Protein 2M9U (pdb70)

Organism: Moloney murine leukemia virus (isolate Shinnick) (NCBI:txid928306)

Secondary structure (DSSP, 8-state):
-----S---TTEEEEEEE--SSSSPPEEEEEEEEEEEETTEEEETTSSS-EEGGGEEE----SSTTTSSS--TT--TTTS---------

Solvent-accessible surface area: 7290 Å² total; per-residue (Å²): 222,170,165,146,86,142,1,64,23,4,0,16,7,3,61,5,114,136,50,116,149,133,159,119,157,75,167,145,95,40,91,59,18,0,26,46,18,45,122,85,22,29,68,5,61,78,44,116,45,129,41,103,30,56,86,12,85,63,10,47,43,71,42,31,95,42,18,156,135,27,168,209,103,81,80,46,118,126,40,8,134,80,208,178,65,185,151,43,199

Sequence (89 aa):
HHHHHHSHMVGDTVWVRRHQTKNLEPRWKGPYTVLLTTPTALKVDGIAAWIHAAHVKAADPGGGPSSRLTWRVQRSQNPLKIRLTREAPHHHHHHSHMVGDTVWVRRHQTKNLEPRWKGPYTVLLTTPTALKVDGIAAWIHAAHVKAADPGGGPSSRLTWRVQRSQNPLKIRLTREAPHHHHHHSHMVGDTVWVRRHQTKNLEPRWKGPYTVLLTTPTALKVDGIAAWIHAAHVKAADPGGGPSSRLTWRVQRSQNPLKIRLTREAPHHHHHHSHMVGDTVWVRRHQTKNLEPRWKGPYTVLLTTPTALKVDGIAAWIHAAHVKAADPGGGPSSRLTWRVQRSQNPLKIRLTREAPHHHHHHSHMVGDTVWVRRHQTKNLEPRWKGPYTVLLTTPTALKVDGIAAWIHAAHVKAADPGGGPSSRLTWRVQRSQNPLKIRLTREAPHHHHHHSHMVGDTVWVRRHQTKNLEPRWKGPYTVLLTTPTALKVDGIAAWIHAAHVKAADPGGGPSSRLTWRVQRSQNPLKIRLTREAPHHHHHHSHMVGDTVWVRRHQTKNLEPRWKGPYTVLLTTPTALKVDGIAAWIHAAHVKAADPGGGPSSRLTWRVQRSQNPLKIRLTREAPHHHHHHSHMVGDTVWVRRHQTKNLEPRWKGPYTVLLTTPTALKVDGIAAWIHAAHVKAADPGGGPSSRLTWRVQRSQNPLKIRLTREAPHHHHHHSHMVGDTVWVRRHQTKNLEPRWKGPYTVLLTTPTALKVDGIAAWIHAAHVKAADPGGGPSSRLTWRVQRSQNPLKIRLTREAPHHHHHHSHMVGDTVWVRRHQTKNLEPRWKGPYTVLLTTPTALKVDGIAAWIHAAHVKAADPGGGPSSRLTWRVQRSQNPLKIRLTREAPHHHHHHSHMVGDTVWVRRHQTKNLEPRWKGPYTVLLTTPTALKVDGIAAWIHAAHVKAADPGGGPSSRLTWRVQRSQNPLKIRLTREAPHHHHHHSHMVGDTVWVRRHQTKNLEPRWKGPYTVLLTTPTALKVDGIAAWIHAAHVKAADPGGGPSSRLTWRVQRSQNPLKIRLTREAPHHHHHHSHMVGDTVWVRRHQTKNLEPRWKGPYTVLLTTPTALKVDGIAAWIHAAHVKAADPGGGPSSRLTWRVQRSQNPLKIRLTREAPHHHHHHSHMVGDTVWVRRHQTKNLEPRWKGPYTVLLTTPTALKVDGIAAWIHAAHVKAADPGGGPSSRLTWRVQRSQNPLKIRLTREAPHHHHHHSHMVGDTVWVRRHQTKNLEPRWKGPYTVLLTTPTALKVDGIAAWIHAAHVKAADPGGGPSSRLTWRVQRSQNPLKIRLTREAPHHHHHHSHMVGDTVWVRRHQTKNLEPRWKGPYTVLLTTPTALKVDGIAAWIHAAHVKAADPGGGPSSRLTWRVQRSQNPLKIRLTREAPHHHHHHSHMVGDTVWVRRHQTKNLEPRWKGPYTVLLTTPTALKVDGIAAWIHAAHVKAADPGGGPSSRLTWRVQRSQNPLKIRLTREAPHHHHHHSHMVGDTVWVRRHQTKNLEPRWKGPYTVLLTTPTALKVDGIAAWIHAAHVKAADPGGGPSSRLTWRVQRSQNPLKIRLTREAPHHHHHHSHMVGDTVWVRRHQTKNLEPRWKGPYTVLLTTPTALKVDGIAAWIHAAHVKAADPGGGPSSRLTWRVQRSQNPLKIRLTREAPHHHHHHSHMVGDTVWVRRHQTKNLEPRWKGPYTVLLTTPTALKVDGIAAWIHAAHVKAADPGGGPSSRLTWRVQRSQNPLKIRLTREAP

Nearest PDB structures (foldseek):
  2m9u-assembly1_A  TM=6.374E-01  e=4.965E-11  Moloney murine leukemia virus isolate Shinnick
  7jyz-assembly1_A  TM=5.245E-01  e=2.299E-09  Moloney murine leukemia virus
  4qvz-assembly1_A  TM=6.754E-01  e=8.013E-01  Homo sapiens
  2bkd-assembly1_N  TM=6.688E-01  e=8.013E-01  Homo sapiens
  4ova-assembly1_C  TM=6.190E-01  e=2.440E+00  Homo sapiens

InterPro domains:
  IPR000477 Reverse transcriptase domain [PF00078] (760-930)
  IPR000477 Reverse transcriptase domain [PS50878] (741-932)
  IPR000840 Gamma-retroviral matrix protein [PF01140] (2-114)
  IPR001584 Integrase, catalytic core [PF00665] (1446-1543)
  IPR001584 Integrase, catalytic core [PS50994] (1444-1602)
  IPR001878 Zinc finger, CCHC-type [PF00098] (503-519)
  IPR001878 Zinc finger, CCHC-type [PS50158] (504-519)
  IPR001878 Zinc finger, CCHC-type [SM00343] (503-519)
  IPR001969 Aspartic peptidase, active site [PS00141] (563-574)
  IPR001995 Peptidase A2A, retrovirus, catalytic [PS50175] (561-631)
  IPR002079 Gag polyprotein, inner coat protein p12 [PF01141] (132-215)
  IPR002156 Ribonuclease H domain [PF00075] (1177-1319)
  IPR002156 Ribonuclease H domain [PS50879] (1174-1320)
  IPR003036 Core shell protein Gag P30 [PF02093] (233-433)
  IPR008919 Retrovirus capsid, N-terminal [G3DSA:1.10.375.10] (216-346)
  IPR008919 Retrovirus capsid, N-terminal [SSF47943] (217-346)
  IPR010999 Retroviral matrix protein [SSF47836] (1-103)
  IPR012337 Ribonuclease H-like superfamily [SSF53098] (1178-1319)
  IPR012337 Ribonuclease H-like superfamily [SSF53098] (1442-1601)
  IPR018061 Retropepsins [PF00077] (549-640)

GO terms:
  GO:0004190 aspartic-type endopeptidase activity (F, IDA)
  GO:0030430 host cell cytoplasm (C, EXP)
  GO:0003677 DNA binding (F, IMP)
  GO:0044826 viral genome integration into host DNA (P, IMP)
  GO:0044824 retroviral 3' processing activity (F, IMP)
  GO:0032993 protein-DNA complex (C, IMP)
  GO:0006308 DNA catabolic process (P, IMP)
  GO:0039705 viral translational readthrough (P, IMP)

Foldseek 3Di:
DDDDDDFDFWQFFKWFFADPDPVDGGHIHDGWTFQWADVQWTQIPVDPGIDGQLRIAGDPSVVTPPVRPDGHPDRDPVRRHYDPRDGHD

B-factor: mean 77.43, std 28.4, range [10.0, 99.99]

Radius of gyration: 13.35 Å; Cα contacts (8 Å, |Δi|>4): 167; chains: 1; bounding box: 29×37×31 Å

CATH classification: 2.30.30.850

Structure (mmCIF, N/CA/C/O backbone):
data_2M9U
#
_entry.id   2M9U
#
loop_
_atom_site.group_PDB
_atom_site.id
_atom_site.type_symbol
_atom_site.label_atom_id
_atom_site.label_alt_id
_atom_site.label_comp_id
_atom_site.label_asym_id
_atom_site.label_entity_id
_atom_site.label_seq_id
_atom_site.pdbx_PDB_ins_code
_atom_site.Cartn_x
_atom_site.Cartn_y
_atom_site.Cartn_z
_atom_site.occupancy
_atom_site.B_iso_or_equiv
_atom_site.auth_seq_id
_atom_site.auth_comp_id
_atom_site.auth_asym_id
_atom_site.auth_atom_id
_atom_site.pdbx_PDB_model_num
ATOM 1 N N . HIS A 1 1 ? -9.725 -18.717 9.124 1.00 75.00 1 HIS A N 1
ATOM 2 C CA . HIS A 1 1 ? -9.012 -19.087 7.878 1.00 75.00 1 HIS A CA 1
ATOM 3 C C . HIS A 1 1 ? -7.522 -19.318 8.170 1.00 75.00 1 HIS A C 1
ATOM 4 O O . HIS A 1 1 ? -6.969 -18.745 9.122 1.00 75.00 1 HIS A O 1
ATOM 21 N N . HIS A 1 2 ? -6.880 -20.160 7.342 1.00 75.00 2 HIS A N 1
ATOM 22 C CA . HIS A 1 2 ? -5.450 -20.491 7.461 1.00 75.00 2 HIS A CA 1
ATOM 23 C C . HIS A 1 2 ? -4.853 -20.733 6.062 1.00 75.00 2 HIS A C 1
ATOM 24 O O . HIS A 1 2 ? -4.406 -21.837 5.712 1.00 75.00 2 HIS A O 1
ATOM 39 N N . HIS A 1 3 ? -4.896 -19.676 5.244 1.00 75.00 3 HIS A N 1
ATOM 40 C CA . HIS A 1 3 ? -4.270 -19.660 3.914 1.00 75.00 3 HIS A CA 1
ATOM 41 C C . HIS A 1 3 ? -2.956 -18.876 3.993 1.00 75.00 3 HIS A C 1
ATOM 42 O O . HIS A 1 3 ? -2.942 -17.711 4.402 1.00 75.00 3 HIS A O 1
ATOM 57 N N . HIS A 1 4 ? -1.851 -19.540 3.625 1.00 75.00 4 HIS A N 1
ATOM 58 C CA . HIS A 1 4 ? -0.505 -18.954 3.647 1.00 75.00 4 HIS A CA 1
ATOM 59 C C . HIS A 1 4 ? 0.153 -19.085 2.267 1.00 75.00 4 HIS A C 1
ATOM 60 O O . HIS A 1 4 ? -0.195 -19.975 1.476 1.00 75.00 4 HIS A O 1
ATOM 75 N N . HIS A 1 5 ? 1.087 -18.170 2.004 1.00 75.00 5 HIS A N 1
ATOM 76 C CA . HIS A 1 5 ? 2.020 -18.233 0.870 1.00 75.00 5 HIS A CA 1
ATOM 77 C C . HIS A 1 5 ? 3.133 -17.201 1.104 1.00 75.00 5 HIS A C 1
ATOM 78 O O . HIS A 1 5 ? 3.042 -16.401 2.048 1.00 75.00 5 HIS A O 1
ATOM 93 N N . HIS A 1 6 ? 4.192 -17.239 0.267 1.00 75.00 6 HIS A N 1
ATOM 94 C CA . HIS A 1 6 ? 5.314 -16.286 0.368 1.00 75.00 6 HIS A CA 1
ATOM 95 C C . HIS A 1 6 ? 4.844 -14.856 0.018 1.00 75.00 6 HIS A C 1
ATOM 96 O O . HIS A 1 6 ? 4.825 -14.441 -1.145 1.00 75.00 6 HIS A O 1
ATOM 111 N N . SER A 1 7 ? 4.388 -14.165 1.061 1.00 75.00 7 SER A N 1
ATOM 112 C CA . SER A 1 7 ? 3.949 -12.771 1.027 1.00 75.00 7 SER A CA 1
ATOM 113 C C . SER A 1 7 ? 5.005 -11.900 1.723 1.00 75.00 7 SER A C 1
ATOM 114 O O . SER A 1 7 ? 6.058 -12.402 2.105 1.00 75.00 7 SER A O 1
ATOM 122 N N . HIS A 1 8 ? 4.739 -10.595 1.854 1.00 50.00 8 HIS A N 1
ATOM 123 C CA . HIS A 1 8 ? 5.551 -9.703 2.693 1.00 50.00 8 HIS A CA 1
ATOM 124 C C . HIS A 1 8 ? 4.998 -9.750 4.124 1.00 50.00 8 HIS A C 1
ATOM 125 O O . HIS A 1 8 ? 3.819 -10.103 4.315 1.00 50.00 8 HIS A O 1
ATOM 140 N N . MET A 1 9 ? 5.860 -9.432 5.112 1.00 10.00 9 MET A N 1
ATOM 141 C CA . MET A 1 9 ? 5.526 -9.529 6.552 1.00 10.00 9 MET A CA 1
ATOM 142 C C . MET A 1 9 ? 4.306 -8.645 6.899 1.00 10.00 9 MET A C 1
ATOM 143 O O . MET A 1 9 ? 4.150 -7.555 6.334 1.00 50.00 9 MET A O 1
ATOM 157 N N . VAL A 1 10 ? 3.425 -9.159 7.795 1.00 10.00 10 VAL A N 1
ATOM 158 C CA . VAL A 1 10 ? 2.273 -8.389 8.307 1.00 10.00 10 VAL A CA 1
ATOM 159 C C . VAL A 1 1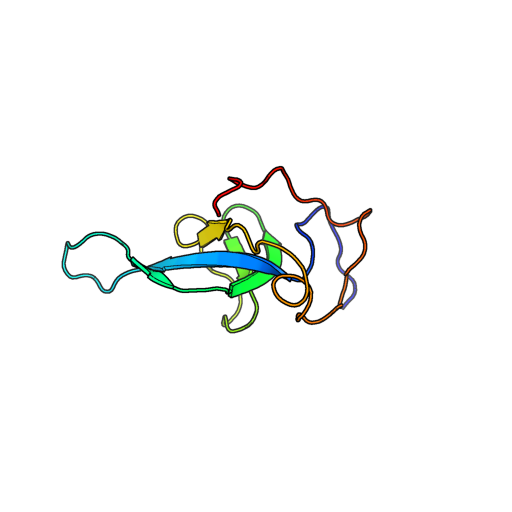0 ? 2.810 -7.144 9.054 1.00 10.00 10 VAL A C 1
ATOM 160 O O . VAL A 1 10 ? 3.418 -7.264 10.118 1.00 50.00 10 VAL A O 1
ATOM 173 N N . GLY A 1 11 ? 2.632 -5.953 8.462 1.00 10.00 11 GLY A N 1
ATOM 174 C CA . GLY A 1 11 ? 3.288 -4.743 8.960 1.00 10.00 11 GLY A CA 1
ATOM 175 C C . GLY A 1 11 ? 4.255 -4.114 7.984 1.00 10.00 11 GLY A C 1
ATOM 176 O O . GLY A 1 11 ? 5.042 -3.243 8.398 1.00 50.00 11 GLY A O 1
ATOM 180 N N . ASP A 1 12 ? 4.242 -4.571 6.706 1.00 10.00 12 ASP A N 1
ATOM 181 C CA . ASP A 1 12 ? 5.128 -4.008 5.664 1.00 10.00 12 ASP A CA 1
ATOM 182 C C . ASP A 1 12 ? 4.829 -2.496 5.495 1.00 10.00 12 ASP A C 1
ATOM 183 O O . ASP A 1 12 ? 3.749 -2.119 5.015 1.00 50.00 12 ASP A O 1
ATOM 192 N N . THR A 1 13 ? 5.789 -1.652 5.916 1.00 10.00 13 THR A N 1
ATOM 193 C CA . THR A 1 13 ? 5.622 -0.196 5.931 1.00 10.00 13 THR A CA 1
ATOM 194 C C . THR A 1 13 ? 5.707 0.347 4.500 1.00 10.00 13 THR A C 1
ATOM 195 O O . THR A 1 13 ? 6.773 0.331 3.874 1.00 50.00 13 THR A O 1
ATOM 206 N N . VAL A 1 14 ? 4.549 0.777 3.999 1.00 10.00 14 VAL A N 1
ATOM 207 C CA . VAL A 1 14 ? 4.361 1.283 2.636 1.00 10.00 14 VAL A CA 1
ATOM 208 C C . VAL A 1 14 ? 3.590 2.612 2.678 1.00 10.00 14 VAL A C 1
ATOM 209 O O . VAL A 1 14 ? 3.101 3.046 3.732 1.00 50.00 14 VAL A O 1
ATOM 222 N N . TRP A 1 15 ? 3.489 3.237 1.511 1.00 10.00 15 TRP A N 1
ATOM 223 C CA . TRP A 1 15 ? 2.658 4.414 1.267 1.00 10.00 15 TRP A CA 1
ATOM 224 C C . TRP A 1 15 ? 1.628 4.052 0.188 1.00 10.00 15 TRP A C 1
ATOM 225 O O . TRP A 1 15 ? 1.879 3.161 -0.636 1.00 50.00 15 TRP A O 1
ATOM 246 N N . VAL A 1 16 ? 0.485 4.749 0.181 1.00 10.00 16 VAL A N 1
ATOM 247 C CA . VAL A 1 16 ? -0.558 4.577 -0.838 1.00 10.00 16 VAL A CA 1
ATOM 248 C C . VAL A 1 16 ? -0.521 5.797 -1.769 1.00 10.00 16 VAL A C 1
ATOM 249 O O . VAL A 1 16 ? -0.847 6.932 -1.385 1.00 50.00 16 VAL A O 1
ATOM 262 N N . ARG A 1 17 ? -0.038 5.500 -2.973 1.00 10.00 17 ARG A N 1
ATOM 263 C CA . ARG A 1 17 ? 0.163 6.414 -4.089 1.00 10.00 17 ARG A CA 1
ATOM 264 C C . ARG A 1 17 ? -1.179 6.588 -4.832 1.00 10.00 17 ARG A C 1
ATOM 265 O O . ARG A 1 17 ? -1.540 5.789 -5.702 1.00 50.00 17 ARG A O 1
ATOM 286 N N . ARG A 1 18 ? -1.948 7.610 -4.442 1.00 10.00 18 ARG A N 1
ATOM 287 C CA . ARG A 1 18 ? -3.329 7.796 -4.919 1.00 10.00 18 ARG A CA 1
ATOM 288 C C . ARG A 1 18 ? -3.652 9.293 -5.064 1.00 10.00 18 ARG A C 1
ATOM 289 O O . ARG A 1 18 ? -3.118 10.125 -4.323 1.00 50.00 18 ARG A O 1
ATOM 310 N N . HIS A 1 19 ? -4.526 9.626 -6.026 1.00 50.00 19 HIS A N 1
ATOM 311 C CA . HIS A 1 19 ? -4.947 11.007 -6.279 1.00 50.00 19 HIS A CA 1
ATOM 312 C C . HIS A 1 19 ? -6.321 11.008 -6.956 1.00 50.00 19 HIS A C 1
ATOM 313 O O . HIS A 1 19 ? -6.561 10.197 -7.861 1.00 75.00 19 HIS A O 1
ATOM 328 N N . GLN A 1 20 ? -7.214 11.911 -6.505 1.00 75.00 20 GLN A N 1
ATOM 329 C CA . GLN A 1 20 ? -8.521 12.145 -7.155 1.00 75.00 20 GLN A CA 1
ATOM 330 C C . GLN A 1 20 ? -8.285 12.643 -8.593 1.00 75.00 20 GLN A C 1
ATOM 331 O O . GLN A 1 20 ? -7.345 13.413 -8.822 1.00 75.00 20 GLN A O 1
ATOM 345 N N . THR A 1 21 ? -9.130 12.201 -9.545 1.00 75.00 21 THR A N 1
ATOM 346 C CA . THR A 1 21 ? -8.920 12.452 -10.987 1.00 75.00 21 THR A CA 1
ATOM 347 C C . THR A 1 21 ? -9.047 13.963 -11.322 1.00 75.00 21 THR A C 1
ATOM 348 O O . THR A 1 21 ? -10.129 14.470 -11.634 1.00 75.00 21 THR A O 1
ATOM 359 N N . LYS A 1 22 ? -7.919 14.679 -11.152 1.00 75.00 22 LYS A N 1
ATOM 360 C CA . LYS A 1 22 ? -7.773 16.120 -11.460 1.00 75.00 22 LYS A CA 1
ATOM 361 C C . LYS A 1 22 ? -6.778 16.336 -12.626 1.00 75.00 22 LYS A C 1
ATOM 362 O O . LYS A 1 22 ? -6.435 17.478 -12.938 1.00 75.00 22 LYS A O 1
ATOM 381 N N . ASN A 1 23 ? -6.287 15.212 -13.210 1.00 75.00 23 ASN A N 1
ATOM 382 C CA . ASN A 1 23 ? -5.182 15.176 -14.219 1.00 75.00 23 ASN A CA 1
ATOM 383 C C . ASN A 1 23 ? -3.804 15.528 -13.579 1.00 50.00 23 ASN A C 1
ATOM 384 O O . ASN A 1 23 ? -2.772 15.590 -14.265 1.00 50.00 23 ASN A O 1
ATOM 395 N N . LEU A 1 24 ? -3.791 15.698 -12.243 1.00 10.00 24 LEU A N 1
ATOM 396 C CA . LEU A 1 24 ? -2.580 16.024 -11.466 1.00 50.00 24 LEU A CA 1
ATOM 397 C C . LEU A 1 24 ? -1.930 14.716 -10.947 1.00 50.00 24 LEU A C 1
ATOM 398 O O . LEU A 1 24 ? -2.612 13.686 -10.838 1.00 50.00 24 LEU A O 1
ATOM 414 N N . GLU A 1 25 ? -0.624 14.776 -10.621 1.00 50.00 25 GLU A N 1
ATOM 415 C CA . GLU A 1 25 ? 0.212 13.585 -10.301 1.00 10.00 25 GLU A CA 1
ATOM 416 C C . GLU A 1 25 ? -0.273 12.841 -9.012 1.00 10.00 25 GLU A C 1
ATOM 417 O O . GLU A 1 25 ? -0.755 13.492 -8.079 1.00 50.00 25 GLU A O 1
ATOM 429 N N . PRO A 1 26 ? -0.147 11.457 -8.951 1.00 10.00 26 PRO A N 1
ATOM 430 C CA . PRO A 1 26 ? -0.559 10.650 -7.765 1.00 50.00 26 PRO A CA 1
ATOM 431 C C . PRO A 1 26 ? 0.234 11.015 -6.484 1.00 10.00 26 PRO A C 1
ATOM 432 O O . PRO A 1 26 ? 1.460 11.153 -6.526 1.00 50.00 26 PRO A O 1
ATOM 443 N N . ARG A 1 27 ? -0.489 11.162 -5.353 1.00 10.00 27 ARG A N 1
ATOM 444 C CA . ARG A 1 27 ? 0.074 11.666 -4.082 1.00 10.00 27 ARG A CA 1
ATOM 445 C C . ARG A 1 27 ? 0.134 10.540 -3.037 1.00 10.00 27 ARG A C 1
ATOM 446 O O . ARG A 1 27 ? -0.858 9.844 -2.809 1.00 50.00 27 ARG A O 1
ATOM 467 N N . TRP A 1 28 ? 1.298 10.379 -2.394 1.00 10.00 28 TRP A N 1
ATOM 468 C CA . TRP A 1 28 ? 1.496 9.347 -1.364 1.00 10.00 28 TRP A CA 1
ATOM 469 C C . TRP A 1 28 ? 0.885 9.790 -0.020 1.00 10.00 28 TRP A C 1
ATOM 470 O O . TRP A 1 28 ? 0.889 10.980 0.317 1.00 50.00 28 TRP A O 1
ATOM 491 N N . LYS A 1 29 ? 0.323 8.824 0.710 1.00 10.00 29 LYS A N 1
ATOM 492 C CA . LYS A 1 29 ? -0.018 8.968 2.145 1.00 10.00 29 LYS A CA 1
ATOM 493 C C . LYS A 1 29 ? 0.545 7.754 2.886 1.00 10.00 29 LYS A C 1
ATOM 494 O O . LYS A 1 29 ? 0.665 6.686 2.293 1.00 50.00 29 LYS A O 1
ATOM 513 N N . GLY A 1 30 ? 0.865 7.901 4.175 1.00 10.00 30 GLY A N 1
ATOM 514 C CA . GLY A 1 30 ? 1.388 6.781 4.946 1.00 10.00 30 GLY A CA 1
ATOM 515 C C . GLY A 1 30 ? 1.486 7.080 6.441 1.00 10.00 30 GLY A C 1
ATOM 516 O O . GLY A 1 30 ? 1.029 8.139 6.890 1.00 50.00 30 GLY A O 1
ATOM 520 N N . PRO A 1 31 ? 2.074 6.147 7.254 1.00 10.00 31 PRO A N 1
ATOM 521 C CA . PRO A 1 31 ? 2.588 4.838 6.784 1.00 10.00 31 PRO A CA 1
ATOM 522 C C . PRO A 1 31 ? 1.531 3.702 6.898 1.00 10.00 31 PRO A C 1
ATOM 523 O O . PRO A 1 31 ? 1.121 3.313 8.004 1.00 50.00 31 PRO A O 1
ATOM 534 N N . TYR A 1 32 ? 1.079 3.197 5.739 1.00 10.00 32 TYR A N 1
ATOM 535 C CA . TYR A 1 32 ? 0.169 2.037 5.663 1.00 10.00 32 TYR A CA 1
ATOM 536 C C . TYR A 1 32 ? 0.965 0.748 5.908 1.00 10.00 32 TYR A C 1
ATOM 537 O O . TYR A 1 32 ? 2.183 0.729 5.725 1.00 50.00 32 TYR A O 1
ATOM 555 N N . THR A 1 33 ? 0.279 -0.318 6.341 1.00 10.00 33 THR A N 1
ATOM 556 C CA . THR A 1 33 ? 0.930 -1.598 6.676 1.00 10.00 33 THR A CA 1
ATOM 557 C C . THR A 1 33 ? 0.273 -2.764 5.911 1.00 10.00 33 THR A C 1
ATOM 558 O O . THR A 1 33 ? -0.894 -3.103 6.153 1.00 50.00 33 THR A O 1
ATOM 569 N N . VAL A 1 34 ? 1.037 -3.362 4.975 1.00 10.00 34 VAL A N 1
ATOM 570 C CA . VAL A 1 34 ? 0.592 -4.530 4.197 1.00 10.00 34 VAL A CA 1
ATOM 571 C C . VAL A 1 34 ? 0.623 -5.780 5.092 1.00 10.00 34 VAL A C 1
ATOM 572 O O . VAL A 1 34 ? 1.666 -6.101 5.693 1.00 50.00 34 VAL A O 1
ATOM 585 N N . LEU A 1 35 ? -0.544 -6.438 5.192 1.00 10.00 35 LEU A N 1
ATOM 586 C CA . LEU A 1 35 ? -0.731 -7.681 5.950 1.00 10.00 35 LEU A CA 1
ATOM 587 C C . LEU A 1 35 ? -0.542 -8.901 5.024 1.00 10.00 35 LEU A C 1
ATOM 588 O O . LEU A 1 35 ? -0.053 -9.949 5.447 1.00 50.00 35 LEU A O 1
ATOM 604 N N . LEU A 1 36 ? -0.934 -8.744 3.753 1.00 10.00 36 LEU A N 1
ATOM 605 C CA . LEU A 1 36 ? -0.852 -9.820 2.749 1.00 10.00 36 LEU A CA 1
ATOM 606 C C . LEU A 1 36 ? -0.637 -9.213 1.362 1.00 10.00 36 LEU A C 1
ATOM 607 O O . LEU A 1 36 ? -1.165 -8.146 1.060 1.00 50.00 36 LEU A O 1
ATOM 623 N N . THR A 1 37 ? 0.140 -9.908 0.535 1.00 10.00 37 THR A N 1
ATOM 624 C CA . THR A 1 37 ? 0.364 -9.541 -0.857 1.00 10.00 37 THR A CA 1
ATOM 625 C C . THR A 1 37 ? -0.342 -10.564 -1.749 1.00 10.00 37 THR A C 1
ATOM 626 O O . THR A 1 37 ? -0.417 -11.747 -1.407 1.00 50.00 37 THR A O 1
ATOM 637 N N . THR A 1 38 ? -0.877 -10.085 -2.853 1.00 10.00 38 THR A N 1
ATOM 638 C CA . THR A 1 38 ? -1.532 -10.888 -3.891 1.00 10.00 38 THR A CA 1
ATOM 639 C C . THR A 1 38 ? -0.999 -10.333 -5.247 1.00 10.00 38 THR A C 1
ATOM 640 O O . THR A 1 38 ? -0.581 -9.163 -5.274 1.00 50.00 38 THR A O 1
ATOM 651 N N . PRO A 1 39 ? -0.870 -11.163 -6.349 1.00 10.00 39 PRO A N 1
ATOM 652 C CA . PRO A 1 39 ? -0.465 -10.673 -7.697 1.00 10.00 39 PRO A CA 1
ATOM 653 C C . PRO A 1 39 ? -1.138 -9.329 -8.096 1.00 10.00 39 PRO A C 1
ATOM 654 O O . PRO A 1 39 ? -2.349 -9.277 -8.361 1.00 50.00 39 PRO A O 1
ATOM 665 N N . THR A 1 40 ? -0.317 -8.254 -8.057 1.00 10.00 40 THR A N 1
ATOM 666 C CA . THR A 1 40 ? -0.670 -6.886 -8.483 1.00 10.00 40 THR A CA 1
ATOM 667 C C . THR A 1 40 ? -1.836 -6.274 -7.638 1.00 10.00 40 THR A C 1
ATOM 668 O O . THR A 1 40 ? -2.559 -5.366 -8.088 1.00 50.00 40 THR A O 1
ATOM 679 N N . ALA A 1 41 ? -1.959 -6.737 -6.373 1.00 10.00 41 ALA A N 1
ATOM 680 C CA . ALA A 1 41 ? -2.998 -6.272 -5.427 1.00 10.00 41 ALA A CA 1
ATOM 681 C C . ALA A 1 41 ? -2.558 -6.585 -3.989 1.00 10.00 41 ALA A C 1
ATOM 682 O O . ALA A 1 41 ? -2.295 -7.729 -3.669 1.00 50.00 41 ALA A O 1
ATOM 689 N N . LEU A 1 42 ? -2.486 -5.576 -3.113 1.00 10.00 42 LEU A N 1
ATOM 690 C CA . LEU A 1 42 ? -1.989 -5.747 -1.735 1.00 10.00 42 LEU A CA 1
ATOM 691 C C . LEU A 1 42 ? -3.137 -5.570 -0.732 1.00 10.00 42 LEU A C 1
ATOM 692 O O . LEU A 1 42 ? -3.881 -4.577 -0.797 1.00 50.00 42 LEU A O 1
ATOM 708 N N . LYS A 1 43 ? -3.287 -6.557 0.175 1.00 10.00 43 LYS A N 1
ATOM 709 C CA . LYS A 1 43 ? -4.245 -6.488 1.280 1.00 10.00 43 LYS A CA 1
ATOM 710 C C . LYS A 1 43 ? -3.565 -5.750 2.443 1.00 10.00 43 LYS A C 1
ATOM 711 O O . LYS A 1 43 ? -2.647 -6.281 3.094 1.00 50.00 43 LYS A O 1
ATOM 730 N N . VAL A 1 44 ? -4.022 -4.519 2.676 1.00 10.00 44 VAL A N 1
ATOM 731 C CA . VAL A 1 44 ? -3.427 -3.576 3.637 1.00 10.00 44 VAL A CA 1
ATOM 732 C C . VAL A 1 44 ? -4.442 -3.298 4.763 1.00 10.00 44 VAL A C 1
ATOM 733 O O . VAL A 1 44 ? -5.658 -3.360 4.528 1.00 50.00 44 VAL A O 1
ATOM 746 N N . ASP A 1 45 ? -3.942 -3.028 5.983 1.00 10.00 45 ASP A N 1
ATOM 747 C CA . ASP A 1 45 ? -4.774 -2.562 7.104 1.00 10.00 45 ASP A CA 1
ATOM 748 C C . ASP A 1 45 ? -5.414 -1.202 6.742 1.00 10.00 45 ASP A C 1
ATOM 749 O O . ASP A 1 45 ? -4.734 -0.322 6.210 1.00 50.00 45 ASP A O 1
ATOM 758 N N . GLY A 1 46 ? -6.727 -1.070 6.994 1.00 10.00 46 GLY A N 1
ATOM 759 C CA . GLY A 1 46 ? -7.480 0.152 6.686 1.00 10.00 46 GLY A CA 1
ATOM 760 C C . GLY A 1 46 ? -8.203 0.099 5.345 1.00 10.00 46 GLY A C 1
ATOM 761 O O . GLY A 1 46 ? -9.034 0.967 5.055 1.00 50.00 46 GLY A O 1
ATOM 765 N N . ILE A 1 47 ? -7.878 -0.916 4.521 1.00 10.00 47 ILE A N 1
ATOM 766 C CA . ILE A 1 47 ? -8.449 -1.095 3.168 1.00 10.00 47 ILE A CA 1
ATOM 767 C C . ILE A 1 47 ? -9.621 -2.105 3.199 1.00 10.00 47 ILE A C 1
ATOM 768 O O . ILE A 1 47 ? -9.654 -2.995 4.050 1.00 50.00 47 ILE A O 1
ATOM 784 N N . ALA A 1 48 ? -10.582 -1.932 2.263 1.00 10.00 48 ALA A N 1
ATOM 785 C CA . ALA A 1 48 ? -11.771 -2.800 2.125 1.00 10.00 48 ALA A CA 1
ATOM 786 C C . ALA A 1 48 ? -11.379 -4.279 1.905 1.00 10.00 48 ALA A C 1
ATOM 787 O O . ALA A 1 48 ? -11.892 -5.168 2.597 1.00 50.00 48 ALA A O 1
ATOM 794 N N . ALA A 1 49 ? -10.484 -4.529 0.921 1.00 10.00 49 ALA A N 1
ATOM 795 C CA . ALA A 1 49 ? -9.912 -5.870 0.689 1.00 10.00 49 ALA A CA 1
ATOM 796 C C . ALA A 1 49 ? -8.512 -5.783 0.047 1.00 10.00 49 ALA A C 1
ATOM 797 O O . ALA A 1 49 ? -7.532 -6.230 0.629 1.00 50.00 49 ALA A O 1
ATOM 804 N N . TRP A 1 50 ? -8.426 -5.152 -1.139 1.00 10.00 50 TRP A N 1
ATOM 805 C CA . TRP A 1 50 ? -7.153 -5.013 -1.895 1.00 10.00 50 TRP A CA 1
ATOM 806 C C . TRP A 1 50 ? -7.072 -3.644 -2.580 1.00 10.00 50 TRP A C 1
ATOM 807 O O . TRP A 1 50 ? -8.097 -3.072 -2.973 1.00 50.00 50 TRP A O 1
ATOM 828 N N . ILE A 1 51 ? -5.837 -3.139 -2.694 1.00 10.00 51 ILE A N 1
ATOM 829 C CA . ILE A 1 51 ? -5.488 -1.992 -3.549 1.00 10.00 51 ILE A CA 1
ATOM 830 C C . ILE A 1 51 ? -4.551 -2.505 -4.649 1.00 10.00 51 ILE A C 1
ATOM 831 O O . ILE A 1 51 ? -3.578 -3.199 -4.346 1.00 50.00 51 ILE A O 1
ATOM 847 N N . HIS A 1 52 ? -4.856 -2.171 -5.918 1.00 10.00 52 HIS A N 1
ATOM 848 C CA . HIS A 1 52 ? -3.985 -2.486 -7.065 1.00 10.00 52 HIS A CA 1
ATOM 849 C C . HIS A 1 52 ? -2.585 -1.890 -6.805 1.00 10.00 52 HIS A C 1
ATOM 850 O O . HIS A 1 52 ? -2.474 -0.692 -6.572 1.00 50.00 52 HIS A O 1
ATOM 865 N N . ALA A 1 53 ? -1.551 -2.755 -6.842 1.00 10.00 53 ALA A N 1
ATOM 866 C CA . ALA A 1 53 ? -0.188 -2.475 -6.310 1.00 10.00 53 ALA A CA 1
ATOM 867 C C . ALA A 1 53 ? 0.510 -1.248 -6.938 1.00 10.00 53 ALA A C 1
ATOM 868 O O . ALA A 1 53 ? 1.459 -0.729 -6.356 1.00 50.00 53 ALA A O 1
ATOM 875 N N . ALA A 1 54 ? 0.044 -0.793 -8.118 1.00 10.00 54 ALA A N 1
ATOM 876 C CA . ALA A 1 54 ? 0.541 0.446 -8.763 1.00 10.00 54 ALA A CA 1
ATOM 877 C C . ALA A 1 54 ? 0.230 1.706 -7.922 1.00 10.00 54 ALA A C 1
ATOM 878 O O . ALA A 1 54 ? 0.900 2.734 -8.054 1.00 50.00 54 ALA A O 1
ATOM 885 N N . HIS A 1 55 ? -0.798 1.598 -7.072 1.00 10.00 55 HIS A N 1
ATOM 886 C CA . HIS A 1 55 ? -1.232 2.663 -6.148 1.00 10.00 55 HIS A CA 1
ATOM 887 C C . HIS A 1 55 ? -0.642 2.452 -4.742 1.00 10.00 55 HIS A C 1
ATOM 888 O O . HIS A 1 55 ? -1.110 3.051 -3.773 1.00 50.00 55 HIS A O 1
ATOM 903 N N . VAL A 1 56 ? 0.376 1.585 -4.644 1.00 10.00 56 VAL A N 1
ATOM 904 C CA . VAL A 1 56 ? 1.144 1.356 -3.406 1.00 10.00 56 VAL A CA 1
ATOM 905 C C . VAL A 1 56 ? 2.645 1.412 -3.763 1.00 10.00 56 VAL A C 1
ATOM 906 O O . VAL A 1 56 ? 3.027 1.132 -4.907 1.00 50.00 56 VAL A O 1
ATOM 919 N N . LYS A 1 57 ? 3.479 1.798 -2.799 1.00 10.00 57 LYS A N 1
ATOM 920 C CA . LYS A 1 57 ? 4.933 1.844 -2.963 1.00 10.00 57 LYS A CA 1
ATOM 921 C C . LYS A 1 57 ? 5.580 1.632 -1.590 1.00 10.00 57 LYS A C 1
ATOM 922 O O . LYS A 1 57 ? 5.176 2.288 -0.634 1.00 50.00 57 LYS A O 1
ATOM 941 N N . ALA A 1 58 ? 6.592 0.747 -1.507 1.00 10.00 58 ALA A N 1
ATOM 942 C CA . ALA A 1 58 ? 7.302 0.453 -0.238 1.00 10.00 58 ALA A CA 1
ATOM 943 C C . ALA A 1 58 ? 7.974 1.718 0.341 1.00 10.00 58 ALA A C 1
ATOM 944 O O . ALA A 1 58 ? 8.341 2.637 -0.402 1.00 50.00 58 ALA A O 1
ATOM 951 N N . ALA A 1 59 ? 8.119 1.752 1.667 1.00 10.00 59 ALA A N 1
ATOM 952 C CA . ALA A 1 59 ? 8.693 2.896 2.404 1.00 10.00 59 ALA A CA 1
ATOM 953 C C . ALA A 1 59 ? 9.796 2.407 3.351 1.00 10.00 59 ALA A C 1
ATOM 954 O O . ALA A 1 59 ? 9.908 1.200 3.610 1.00 50.00 59 ALA A O 1
ATOM 961 N N . ASP A 1 60 ? 10.617 3.342 3.852 1.00 10.00 60 ASP A N 1
ATOM 962 C CA . ASP A 1 60 ? 11.603 3.048 4.901 1.00 10.00 60 ASP A CA 1
ATOM 963 C C . ASP A 1 60 ? 11.006 3.462 6.263 1.00 50.00 60 ASP A C 1
ATOM 964 O O . ASP A 1 60 ? 10.781 4.657 6.493 1.00 50.00 60 ASP A O 1
ATOM 973 N N . PRO A 1 61 ? 10.692 2.480 7.166 1.00 50.00 61 PRO A N 1
ATOM 974 C CA . PRO A 1 61 ? 10.185 2.787 8.522 1.00 50.00 61 PRO A CA 1
ATOM 975 C C . PRO A 1 61 ? 11.266 3.393 9.441 1.00 50.00 61 PRO A C 1
ATOM 976 O O . PRO A 1 61 ? 10.943 3.936 10.495 1.00 75.00 61 PRO A O 1
ATOM 987 N N . GLY A 1 62 ? 12.547 3.285 9.032 1.00 50.00 62 GLY A N 1
ATOM 988 C CA . GLY A 1 62 ? 13.678 3.719 9.852 1.00 50.00 62 GLY A CA 1
ATOM 989 C C . GLY A 1 62 ? 14.072 2.654 10.872 1.00 75.00 62 GLY A C 1
ATOM 990 O O . GLY A 1 62 ? 15.218 2.188 10.889 1.00 75.00 62 GLY A O 1
ATOM 994 N N . GLY A 1 63 ? 13.106 2.269 11.718 1.00 75.00 63 GLY A N 1
ATOM 995 C CA . GLY A 1 63 ? 13.281 1.200 12.701 1.00 75.00 63 GLY A CA 1
ATOM 996 C C . GLY A 1 63 ? 12.335 1.374 13.873 1.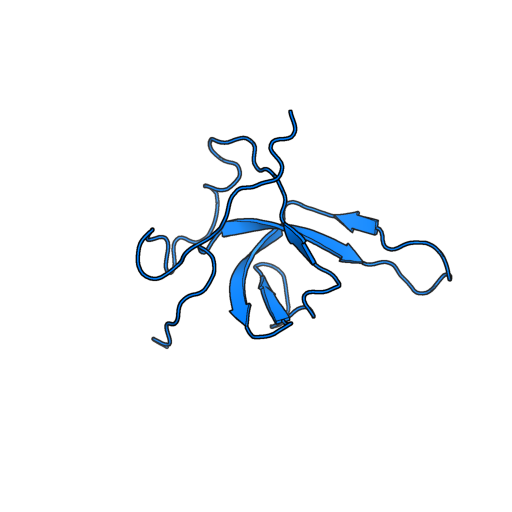00 75.00 63 GLY A C 1
ATOM 997 O O . GLY A 1 63 ? 11.382 2.168 13.795 1.00 75.00 63 GLY A O 1
ATOM 1001 N N . GLY A 1 64 ? 12.603 0.621 14.949 1.00 75.00 64 GLY A N 1
ATOM 1002 C CA . GLY A 1 64 ? 11.866 0.728 16.206 1.00 75.00 64 GLY A CA 1
ATOM 1003 C C . GLY A 1 64 ? 10.354 0.487 16.081 1.00 75.00 64 GLY A C 1
ATOM 1004 O O . GLY A 1 64 ? 9.936 -0.400 15.325 1.00 75.00 64 GLY A O 1
ATOM 1008 N N . PRO A 1 65 ? 9.493 1.272 16.811 1.00 75.00 65 PRO A N 1
ATOM 1009 C CA . PRO A 1 65 ? 8.015 1.108 16.794 1.00 75.00 65 PRO A CA 1
ATOM 1010 C C . PRO A 1 65 ? 7.335 1.771 15.559 1.00 75.00 65 PRO A C 1
ATOM 1011 O O . PRO A 1 65 ? 6.275 2.389 15.688 1.00 75.00 65 PRO A O 1
ATOM 1022 N N . SER A 1 66 ? 7.935 1.632 14.363 1.00 75.00 66 SER A N 1
ATOM 1023 C CA . SER A 1 66 ? 7.322 2.106 13.111 1.00 75.00 66 SER A CA 1
ATOM 1024 C C . SER A 1 66 ? 6.685 0.913 12.378 1.00 75.00 66 SER A C 1
ATOM 1025 O O . SER A 1 66 ? 5.458 0.794 12.319 1.00 75.00 66 SER A O 1
ATOM 1033 N N . SER A 1 67 ? 7.536 0.004 11.872 1.00 75.00 67 SER A N 1
ATOM 1034 C CA . SER A 1 67 ? 7.090 -1.241 11.219 1.00 75.00 67 SER A CA 1
ATOM 1035 C C . SER A 1 67 ? 6.524 -2.232 12.251 1.00 75.00 67 SER A C 1
ATOM 1036 O O . SER A 1 67 ? 5.698 -3.082 11.917 1.00 75.00 67 SER A O 1
ATOM 1044 N N . ARG A 1 68 ? 6.971 -2.078 13.507 1.00 75.00 68 ARG A N 1
ATOM 1045 C CA . ARG A 1 68 ? 6.679 -3.002 14.609 1.00 75.00 68 ARG A CA 1
ATOM 1046 C C . ARG A 1 68 ? 5.217 -2.904 15.090 1.00 75.00 68 ARG A C 1
ATOM 1047 O O . ARG A 1 68 ? 4.619 -3.921 15.460 1.00 75.00 68 ARG A O 1
ATOM 1068 N N . LEU A 1 69 ? 4.645 -1.679 15.075 1.00 75.00 69 LEU A N 1
ATOM 1069 C CA . LEU A 1 69 ? 3.267 -1.435 15.552 1.00 75.00 69 LEU A CA 1
ATOM 1070 C C . LEU A 1 69 ? 2.237 -1.861 14.490 1.00 75.00 69 LEU A C 1
ATOM 1071 O O . LEU A 1 69 ? 1.681 -1.022 13.768 1.00 75.00 69 LEU A O 1
ATOM 1087 N N . THR A 1 70 ? 2.034 -3.181 14.378 1.00 75.00 70 THR A N 1
ATOM 1088 C CA . THR A 1 70 ? 1.053 -3.782 13.466 1.00 75.00 70 THR A CA 1
ATOM 1089 C C . THR A 1 70 ? 0.587 -5.139 14.026 1.00 75.00 70 THR A C 1
ATOM 1090 O O . THR A 1 70 ? 1.320 -5.785 14.794 1.00 75.00 70 THR A O 1
ATOM 1101 N N . TRP A 1 71 ? -0.640 -5.545 13.629 1.00 75.00 71 TRP A N 1
ATOM 1102 C CA . TRP A 1 71 ? -1.225 -6.866 13.932 1.00 75.00 71 TRP A CA 1
ATOM 1103 C C . TRP A 1 71 ? -0.234 -7.984 13.551 1.00 75.00 71 TRP A C 1
ATOM 1104 O O . TRP A 1 71 ? 0.142 -8.115 12.381 1.00 75.00 71 TRP A O 1
ATOM 1125 N N . ARG A 1 72 ? 0.175 -8.777 14.551 1.00 75.00 72 ARG A N 1
ATOM 1126 C CA . ARG A 1 72 ? 1.238 -9.800 14.416 1.00 75.00 72 ARG A CA 1
ATOM 1127 C C . ARG A 1 72 ? 0.672 -11.159 13.927 1.00 75.00 72 ARG A C 1
ATOM 1128 O O . ARG A 1 72 ? 1.161 -12.226 14.326 1.00 75.00 72 ARG A O 1
ATOM 1149 N N . VAL A 1 73 ? -0.306 -11.084 12.987 1.00 75.00 73 VAL A N 1
ATOM 1150 C CA . VAL A 1 73 ? -1.074 -12.245 12.462 1.00 75.00 73 VAL A CA 1
ATOM 1151 C C . VAL A 1 73 ? -0.143 -13.379 11.983 1.00 75.00 73 VAL A C 1
ATOM 1152 O O . VAL A 1 73 ? -0.271 -14.535 12.403 1.00 75.00 73 VAL A O 1
ATOM 1165 N N . GLN A 1 74 ? 0.807 -13.011 11.115 1.00 75.00 74 GLN A N 1
ATOM 1166 C CA . GLN A 1 74 ? 1.810 -13.931 10.539 1.00 75.00 74 GLN A CA 1
ATOM 1167 C C . GLN A 1 74 ? 3.222 -13.315 10.657 1.00 75.00 74 GLN A C 1
ATOM 1168 O O . GLN A 1 74 ? 4.084 -13.560 9.801 1.00 75.00 74 GLN A O 1
ATOM 1182 N N . ARG A 1 75 ? 3.459 -12.530 11.739 1.00 75.00 75 ARG A N 1
ATOM 1183 C CA . ARG A 1 75 ? 4.764 -11.873 11.981 1.00 75.00 75 ARG A CA 1
ATOM 1184 C C . ARG A 1 75 ? 5.825 -12.941 12.326 1.00 75.00 75 ARG A C 1
ATOM 1185 O O . ARG A 1 75 ? 6.005 -13.331 13.485 1.00 75.00 75 ARG A O 1
ATOM 1206 N N . SER A 1 76 ? 6.470 -13.427 11.264 1.00 75.00 76 SER A N 1
ATOM 1207 C CA . SER A 1 76 ? 7.440 -14.515 11.312 1.00 75.00 76 SER A CA 1
ATOM 1208 C C . SER A 1 76 ? 8.300 -14.440 10.045 1.00 75.00 76 SER A C 1
ATOM 1209 O O . SER A 1 76 ? 7.773 -14.521 8.922 1.00 75.00 76 SER A O 1
ATOM 1217 N N . GLN A 1 77 ? 9.612 -14.257 10.234 1.00 75.00 77 GLN A N 1
ATOM 1218 C CA . GLN A 1 77 ? 10.559 -14.027 9.141 1.00 75.00 77 GLN A CA 1
ATOM 1219 C C . GLN A 1 77 ? 11.069 -15.374 8.582 1.00 75.00 77 GLN A C 1
ATOM 1220 O O . GLN A 1 77 ? 12.252 -15.724 8.704 1.00 75.00 77 GLN A O 1
ATOM 1234 N N . ASN A 1 78 ? 10.130 -16.129 7.984 1.00 75.00 78 ASN A N 1
ATOM 1235 C CA . ASN A 1 78 ? 10.394 -17.442 7.364 1.00 75.00 78 ASN A CA 1
ATOM 1236 C C . ASN A 1 78 ? 9.314 -17.723 6.275 1.00 75.00 78 ASN A C 1
ATOM 1237 O O . ASN A 1 78 ? 9.687 -17.895 5.113 1.00 75.00 78 ASN A O 1
ATOM 1248 N N . PRO A 1 79 ? 7.948 -17.748 6.584 1.00 75.00 79 PRO A N 1
ATOM 1249 C CA . PRO A 1 79 ? 6.920 -17.868 5.520 1.00 75.00 79 PRO A CA 1
ATOM 1250 C C . PRO A 1 79 ? 6.782 -16.562 4.706 1.00 75.00 79 PRO A C 1
ATOM 1251 O O . PRO A 1 79 ? 6.568 -16.595 3.485 1.00 75.00 79 PRO A O 1
ATOM 1262 N N . LEU A 1 80 ? 6.924 -15.413 5.401 1.00 75.00 80 LEU A N 1
ATOM 1263 C CA . LEU A 1 80 ? 6.770 -14.083 4.800 1.00 75.00 80 LEU A CA 1
ATOM 1264 C C . LEU A 1 80 ? 8.147 -13.425 4.640 1.00 75.00 80 LEU A C 1
ATOM 1265 O O . LEU A 1 80 ? 8.900 -13.315 5.611 1.00 75.00 80 LEU A O 1
ATOM 1281 N N . LYS A 1 81 ? 8.460 -13.004 3.401 1.00 75.00 81 LYS A N 1
ATOM 1282 C CA . LYS A 1 81 ? 9.744 -12.390 3.030 1.00 75.00 81 LYS A CA 1
ATOM 1283 C C . LYS A 1 81 ? 9.513 -10.987 2.441 1.00 75.00 81 LYS A C 1
ATOM 1284 O O . LYS A 1 81 ? 8.542 -10.761 1.716 1.00 75.00 81 LYS A O 1
ATOM 1303 N N . ILE A 1 82 ? 10.422 -10.062 2.761 1.00 75.00 82 ILE A N 1
ATOM 1304 C CA . ILE A 1 82 ? 10.495 -8.717 2.142 1.00 75.00 82 ILE A CA 1
ATOM 1305 C C . ILE A 1 82 ? 11.849 -8.579 1.415 1.00 75.00 82 ILE A C 1
ATOM 1306 O O . ILE A 1 82 ? 12.574 -9.568 1.266 1.00 75.00 82 ILE A O 1
ATOM 1322 N N . ARG A 1 83 ? 12.177 -7.365 0.950 1.00 75.00 83 ARG A N 1
ATOM 1323 C CA . ARG A 1 83 ? 13.465 -7.075 0.280 1.00 75.00 83 ARG A CA 1
ATOM 1324 C C . ARG A 1 83 ? 14.082 -5.788 0.854 1.00 75.00 83 ARG A C 1
ATOM 1325 O O . ARG A 1 83 ? 13.480 -5.149 1.726 1.00 75.00 83 ARG A O 1
ATOM 1346 N N . LEU A 1 84 ? 15.290 -5.428 0.361 1.00 75.00 84 LEU A N 1
ATOM 1347 C CA . LEU A 1 84 ? 16.026 -4.231 0.814 1.00 75.00 84 LEU A CA 1
ATOM 1348 C C . LEU A 1 84 ? 15.227 -2.949 0.518 1.00 75.00 84 LEU A C 1
ATOM 1349 O O . LEU A 1 84 ? 14.872 -2.692 -0.639 1.00 75.00 84 LEU A O 1
ATOM 1365 N N . THR A 1 85 ? 14.948 -2.159 1.577 1.00 75.00 85 THR A N 1
ATOM 1366 C CA . THR A 1 85 ? 14.271 -0.854 1.464 1.00 75.00 85 THR A CA 1
ATOM 1367 C C . THR A 1 85 ? 15.197 0.170 0.764 1.00 75.00 85 THR A C 1
ATOM 1368 O O . THR A 1 85 ? 16.348 -0.145 0.424 1.00 75.00 85 THR A O 1
ATOM 1379 N N . ARG A 1 86 ? 14.686 1.386 0.537 1.00 75.00 86 ARG A N 1
ATOM 1380 C CA . ARG A 1 86 ? 15.452 2.459 -0.118 1.00 75.00 86 ARG A CA 1
ATOM 1381 C C . ARG A 1 86 ? 16.658 2.917 0.720 1.00 75.00 86 ARG A C 1
ATOM 1382 O O . ARG A 1 86 ? 17.695 3.274 0.143 1.00 75.00 86 ARG A O 1
ATOM 1403 N N . GLU A 1 87 ? 16.505 2.888 2.065 1.00 75.00 87 GLU A N 1
ATOM 1404 C CA . GLU A 1 87 ? 17.445 3.518 3.013 1.00 75.00 87 GLU A CA 1
ATOM 1405 C C . GLU A 1 87 ? 17.422 5.054 2.794 1.00 75.00 87 GLU A C 1
ATOM 1406 O O . GLU A 1 87 ? 18.141 5.589 1.939 1.00 75.00 87 GLU A O 1
ATOM 1418 N N . ALA A 1 88 ? 16.528 5.735 3.521 1.00 75.00 88 ALA A N 1
ATOM 1419 C CA . ALA A 1 88 ? 16.326 7.187 3.430 1.00 75.00 88 ALA A CA 1
ATOM 1420 C C . ALA A 1 88 ? 16.194 7.759 4.859 1.00 75.00 88 ALA A C 1
ATOM 1421 O O . ALA A 1 88 ? 15.269 7.368 5.580 1.00 75.00 88 ALA A O 1
ATOM 1428 N N . PRO A 1 89 ? 17.147 8.640 5.314 1.00 75.00 89 PRO A N 1
ATOM 1429 C CA . PRO A 1 89 ? 17.112 9.223 6.676 1.00 75.00 89 PRO A CA 1
ATOM 1430 C C . PRO A 1 89 ? 15.996 10.299 6.814 1.00 75.00 89 PRO A C 1
ATOM 1431 O O . PRO A 1 89 ? 16.179 11.443 6.351 1.00 75.00 89 PRO A O 1
ATOM 1443 N N . HIS A 1 1 ? -11.919 -24.479 -1.039 1.00 75.00 1 HIS A N 2
ATOM 1444 C CA . HIS A 1 1 ? -10.699 -24.310 -1.862 1.00 75.00 1 HIS A CA 2
ATOM 1445 C C . HIS A 1 1 ? -9.724 -23.363 -1.145 1.00 75.00 1 HIS A C 2
ATOM 1446 O O . HIS A 1 1 ? -10.154 -22.472 -0.405 1.00 75.00 1 HIS A O 2
ATOM 1463 N N . HIS A 1 2 ? -8.404 -23.555 -1.366 1.00 75.00 2 HIS A N 2
ATOM 1464 C CA . HIS A 1 2 ? -7.359 -22.712 -0.761 1.00 75.00 2 HIS A CA 2
ATOM 1465 C C . HIS A 1 2 ? -6.232 -22.442 -1.770 1.00 75.00 2 HIS A C 2
ATOM 1466 O O . HIS A 1 2 ? -6.066 -23.187 -2.750 1.00 75.00 2 HIS A O 2
ATOM 1481 N N . HIS A 1 3 ? -5.458 -21.373 -1.516 1.00 75.00 3 HIS A N 2
ATOM 1482 C CA . HIS A 1 3 ? -4.337 -20.953 -2.374 1.00 75.00 3 HIS A CA 2
ATOM 1483 C C . HIS A 1 3 ? -3.060 -20.801 -1.533 1.00 75.00 3 HIS A C 2
ATOM 1484 O O . HIS A 1 3 ? -3.020 -19.984 -0.604 1.00 75.00 3 HIS A O 2
ATOM 1499 N N . HIS A 1 4 ? -2.025 -21.585 -1.870 1.00 75.00 4 HIS A N 2
ATOM 1500 C CA . HIS A 1 4 ? -0.692 -21.481 -1.248 1.00 75.00 4 HIS A CA 2
ATOM 1501 C C . HIS A 1 4 ? 0.049 -20.238 -1.792 1.00 75.00 4 HIS A C 2
ATOM 1502 O O . HIS A 1 4 ? 0.017 -19.977 -3.000 1.00 75.00 4 HIS A O 2
ATOM 1517 N N . HIS A 1 5 ? 0.731 -19.492 -0.905 1.00 75.00 5 HIS A N 2
ATOM 1518 C CA . HIS A 1 5 ? 1.346 -18.193 -1.257 1.00 75.00 5 HIS A CA 2
ATOM 1519 C C . HIS A 1 5 ? 2.684 -17.976 -0.534 1.00 75.00 5 HIS A C 2
ATOM 1520 O O . HIS A 1 5 ? 2.879 -18.455 0.587 1.00 75.00 5 HIS A O 2
ATOM 1535 N N . HIS A 1 6 ? 3.610 -17.279 -1.220 1.00 75.00 6 HIS A N 2
ATOM 1536 C CA . HIS A 1 6 ? 4.842 -16.730 -0.626 1.00 75.00 6 HIS A CA 2
ATOM 1537 C C . HIS A 1 6 ? 4.767 -15.203 -0.703 1.00 75.00 6 HIS A C 2
ATOM 1538 O O . HIS A 1 6 ? 5.245 -14.586 -1.658 1.00 75.00 6 HIS A O 2
ATOM 1553 N N . SER A 1 7 ? 4.084 -14.618 0.282 1.00 75.00 7 SER A N 2
ATOM 1554 C CA . SER A 1 7 ? 3.788 -13.185 0.334 1.00 75.00 7 SER A CA 2
ATOM 1555 C C . SER A 1 7 ? 4.804 -12.439 1.217 1.00 75.00 7 SER A C 2
ATOM 1556 O O . SER A 1 7 ? 5.607 -13.070 1.921 1.00 75.00 7 SER A O 2
ATOM 1564 N N . HIS A 1 8 ? 4.773 -11.091 1.171 1.00 50.00 8 HIS A N 2
ATOM 1565 C CA . HIS A 1 8 ? 5.506 -10.261 2.134 1.00 50.00 8 HIS A CA 2
ATOM 1566 C C . HIS A 1 8 ? 4.729 -10.291 3.459 1.00 50.00 8 HIS A C 2
ATOM 1567 O O . HIS A 1 8 ? 3.508 -10.090 3.469 1.00 50.00 8 HIS A O 2
ATOM 1582 N N . MET A 1 9 ? 5.449 -10.544 4.557 1.00 10.00 9 MET A N 2
ATOM 1583 C CA . MET A 1 9 ? 4.858 -10.724 5.889 1.00 10.00 9 MET A CA 2
ATOM 1584 C C . MET A 1 9 ? 4.244 -9.421 6.435 1.00 10.00 9 MET A C 2
ATOM 1585 O O . MET A 1 9 ? 4.554 -8.313 5.967 1.00 50.00 9 MET A O 2
ATOM 1599 N N . VAL A 1 10 ? 3.387 -9.601 7.443 1.00 10.00 10 VAL A N 2
ATOM 1600 C CA . VAL A 1 10 ? 2.577 -8.544 8.057 1.00 10.00 10 VAL A CA 2
ATOM 1601 C C . VAL A 1 10 ? 3.427 -7.418 8.692 1.00 10.00 10 VAL A C 2
ATOM 1602 O O . VAL A 1 10 ? 4.486 -7.674 9.289 1.00 50.00 10 VAL A O 2
ATOM 1615 N N . GLY A 1 11 ? 2.953 -6.172 8.525 1.00 10.00 11 GLY A N 2
ATOM 1616 C CA . GLY A 1 11 ? 3.582 -5.003 9.155 1.00 10.00 11 GLY A CA 2
ATOM 1617 C C . GLY A 1 11 ? 4.433 -4.201 8.180 1.00 10.00 11 GLY A C 2
ATOM 1618 O O . GLY A 1 11 ? 5.163 -3.298 8.603 1.00 50.00 11 GLY A O 2
ATOM 1622 N N . ASP A 1 12 ? 4.348 -4.543 6.869 1.00 10.00 12 ASP A N 2
ATOM 1623 C CA . ASP A 1 12 ? 5.167 -3.918 5.808 1.00 10.00 12 ASP A CA 2
ATOM 1624 C C . ASP A 1 12 ? 4.857 -2.415 5.699 1.00 10.00 12 ASP A C 2
ATOM 1625 O O . ASP A 1 12 ? 3.852 -2.032 5.101 1.00 50.00 12 ASP A O 2
ATOM 1634 N N . THR A 1 13 ? 5.756 -1.578 6.234 1.00 10.00 13 THR A N 2
ATOM 1635 C CA . THR A 1 13 ? 5.550 -0.127 6.268 1.00 10.00 13 THR A CA 2
ATOM 1636 C C . THR A 1 13 ? 5.695 0.441 4.842 1.00 10.00 13 THR A C 2
ATOM 1637 O O . THR A 1 13 ? 6.775 0.400 4.250 1.00 50.00 13 THR A O 2
ATOM 1648 N N . VAL A 1 14 ? 4.560 0.890 4.293 1.00 10.00 14 VAL A N 2
ATOM 1649 C CA . VAL A 1 14 ? 4.434 1.396 2.915 1.00 10.00 14 VAL A CA 2
ATOM 1650 C C . VAL A 1 14 ? 3.655 2.725 2.903 1.00 10.00 14 VAL A C 2
ATOM 1651 O O . VAL A 1 14 ? 3.224 3.222 3.942 1.00 50.00 14 VAL A O 2
ATOM 1664 N N . TRP A 1 15 ? 3.493 3.287 1.701 1.00 10.00 15 TRP A N 2
ATOM 1665 C CA . TRP A 1 15 ? 2.658 4.465 1.440 1.00 10.00 15 TRP A CA 2
ATOM 1666 C C . TRP A 1 15 ? 1.644 4.082 0.349 1.00 10.00 15 TRP A C 2
ATOM 1667 O O . TRP A 1 15 ? 1.942 3.229 -0.494 1.00 50.00 15 TRP A O 2
ATOM 1688 N N . VAL A 1 16 ? 0.460 4.715 0.362 1.00 10.00 16 VAL A N 2
ATOM 1689 C CA . VAL A 1 16 ? -0.594 4.465 -0.639 1.00 10.00 16 VAL A CA 2
ATOM 1690 C C . VAL A 1 16 ? -0.698 5.673 -1.582 1.00 10.00 16 VAL A C 2
ATOM 1691 O O . VAL A 1 16 ? -1.152 6.751 -1.186 1.00 50.00 16 VAL A O 2
ATOM 1704 N N . ARG A 1 17 ? -0.228 5.459 -2.816 1.00 10.00 17 ARG A N 2
ATOM 1705 C CA . ARG A 1 17 ? -0.252 6.433 -3.911 1.00 10.00 17 ARG A CA 2
ATOM 1706 C C . ARG A 1 17 ? -1.671 6.541 -4.503 1.00 10.00 17 ARG A C 2
ATOM 1707 O O . ARG A 1 17 ? -2.347 5.529 -4.693 1.00 50.00 17 ARG A O 2
ATOM 1728 N N . ARG A 1 18 ? -2.119 7.768 -4.794 1.00 10.00 18 ARG A N 2
ATOM 1729 C CA . ARG A 1 18 ? -3.449 8.027 -5.381 1.00 10.00 18 ARG A CA 2
ATOM 1730 C C . ARG A 1 18 ? -3.319 9.039 -6.530 1.00 10.00 18 ARG A C 2
ATOM 1731 O O . ARG A 1 18 ? -2.966 10.203 -6.303 1.00 50.00 18 ARG A O 2
ATOM 1752 N N . HIS A 1 19 ? -3.588 8.583 -7.762 1.00 50.00 19 HIS A N 2
ATOM 1753 C CA . HIS A 1 19 ? -3.671 9.455 -8.946 1.00 50.00 19 HIS A CA 2
ATOM 1754 C C . HIS A 1 19 ? -4.996 10.225 -8.883 1.00 50.00 19 HIS A C 2
ATOM 1755 O O . HIS A 1 19 ? -6.065 9.636 -9.090 1.00 75.00 19 HIS A O 2
ATOM 1770 N N . GLN A 1 20 ? -4.908 11.527 -8.560 1.00 75.00 20 GLN A N 2
ATOM 1771 C CA . GLN A 1 20 ? -6.084 12.372 -8.296 1.00 75.00 20 GLN A CA 2
ATOM 1772 C C . GLN A 1 20 ? -6.960 12.509 -9.555 1.00 75.00 20 GLN A C 2
ATOM 1773 O O . GLN A 1 20 ? -8.118 12.064 -9.577 1.00 75.00 20 GLN A O 2
ATOM 1787 N N . THR A 1 21 ? -6.375 13.094 -10.608 1.00 75.00 21 THR A N 2
ATOM 1788 C CA . THR A 1 21 ? -6.991 13.186 -11.948 1.00 75.00 21 THR A CA 2
ATOM 1789 C C . THR A 1 21 ? -5.907 12.944 -13.019 1.00 75.00 21 THR A C 2
ATOM 1790 O O . THR A 1 21 ? -4.734 12.784 -12.684 1.00 75.00 21 THR A O 2
ATOM 1801 N N . LYS A 1 22 ? -6.310 12.898 -14.302 1.00 75.00 22 LYS A N 2
ATOM 1802 C CA . LYS A 1 22 ? -5.371 12.754 -15.438 1.00 75.00 22 LYS A CA 2
ATOM 1803 C C . LYS A 1 22 ? -4.472 14.005 -15.568 1.00 75.00 22 LYS A C 2
ATOM 1804 O O . LYS A 1 22 ? -3.400 13.949 -16.175 1.00 75.00 22 LYS A O 2
ATOM 1823 N N . ASN A 1 23 ? -4.945 15.133 -15.006 1.00 75.00 23 ASN A N 2
ATOM 1824 C CA . ASN A 1 23 ? -4.164 16.375 -14.902 1.00 75.00 23 ASN A CA 2
ATOM 1825 C C . ASN A 1 23 ? -3.256 16.312 -13.661 1.00 50.00 23 ASN A C 2
ATOM 1826 O O . ASN A 1 23 ? -2.031 16.395 -13.773 1.00 50.00 23 ASN A O 2
ATOM 1837 N N . LEU A 1 24 ? -3.876 16.131 -12.481 1.00 10.00 24 LEU A N 2
ATOM 1838 C CA . LEU A 1 24 ? -3.168 16.131 -11.192 1.00 50.00 24 LEU A CA 2
ATOM 1839 C C . LEU A 1 24 ? -2.379 14.830 -11.007 1.00 50.00 24 LEU A C 2
ATOM 1840 O O . LEU A 1 24 ? -2.969 13.748 -10.868 1.00 50.00 24 LEU A O 2
ATOM 1856 N N . GLU A 1 25 ? -1.042 14.969 -10.991 1.00 50.00 25 GLU A N 2
ATOM 1857 C CA . GLU A 1 25 ? -0.086 13.860 -10.821 1.00 10.00 25 GLU A CA 2
ATOM 1858 C C . GLU A 1 25 ? -0.299 13.116 -9.463 1.00 10.00 25 GLU A C 2
ATOM 1859 O O . GLU A 1 25 ? -0.893 13.682 -8.537 1.00 50.00 25 GLU A O 2
ATOM 1871 N N . PRO A 1 26 ? 0.154 11.815 -9.339 1.00 10.00 26 PRO A N 2
ATOM 1872 C CA . PRO A 1 26 ? -0.125 10.963 -8.144 1.00 50.00 26 PRO A CA 2
ATOM 1873 C C . PRO A 1 26 ? 0.375 11.569 -6.803 1.00 10.00 26 PRO A C 2
ATOM 1874 O O . PRO A 1 26 ? 1.549 11.924 -6.660 1.00 50.00 26 PRO A O 2
ATOM 1885 N N . ARG A 1 27 ? -0.556 11.705 -5.847 1.00 10.00 27 ARG A N 2
ATOM 1886 C CA . ARG A 1 27 ? -0.280 12.142 -4.470 1.00 10.00 27 ARG A CA 2
ATOM 1887 C C . ARG A 1 27 ? -0.506 10.958 -3.505 1.00 10.00 27 ARG A C 2
ATOM 1888 O O . ARG A 1 27 ? -1.575 10.343 -3.528 1.00 50.00 27 ARG A O 2
ATOM 1909 N N . TRP A 1 28 ? 0.494 10.657 -2.659 1.00 10.00 28 TRP A N 2
ATOM 1910 C CA . TRP A 1 28 ? 0.446 9.526 -1.703 1.00 10.00 28 TRP A CA 2
ATOM 1911 C C . TRP A 1 28 ? 0.177 10.004 -0.264 1.00 10.00 28 TRP A C 2
ATOM 1912 O O . TRP A 1 28 ? 0.338 11.185 0.061 1.00 50.00 28 TRP A O 2
ATOM 1933 N N . LYS A 1 29 ? -0.225 9.043 0.592 1.00 10.00 29 LYS A N 2
ATOM 1934 C CA . LYS A 1 29 ? -0.399 9.226 2.052 1.00 10.00 29 LYS A CA 2
ATOM 1935 C C . LYS A 1 29 ? 0.303 8.064 2.781 1.00 10.00 29 LYS A C 2
ATOM 1936 O O . LYS A 1 29 ? 0.566 7.024 2.166 1.00 50.00 29 LYS A O 2
ATOM 1955 N N . GLY A 1 30 ? 0.602 8.236 4.083 1.00 10.00 30 GLY A N 2
ATOM 1956 C CA . GLY A 1 30 ? 1.255 7.193 4.871 1.00 10.00 30 GLY A CA 2
ATOM 1957 C C . GLY A 1 30 ? 1.379 7.558 6.356 1.00 10.00 30 GLY A C 2
ATOM 1958 O O . GLY A 1 30 ? 0.869 8.601 6.771 1.00 50.00 30 GLY A O 2
ATOM 1962 N N . PRO A 1 31 ? 2.047 6.708 7.203 1.00 10.00 31 PRO A N 2
ATOM 1963 C CA . PRO A 1 31 ? 2.548 5.368 6.814 1.00 10.00 31 PRO A CA 2
ATOM 1964 C C . PRO A 1 31 ? 1.486 4.250 7.025 1.00 10.00 31 PRO A C 2
ATOM 1965 O O . PRO A 1 31 ? 0.865 4.141 8.094 1.00 50.00 31 PRO A O 2
ATOM 1976 N N . TYR A 1 32 ? 1.253 3.464 5.970 1.00 10.00 32 TYR A N 2
ATOM 1977 C CA . TYR A 1 32 ? 0.388 2.270 6.005 1.00 10.00 32 TYR A CA 2
ATOM 1978 C C . TYR A 1 32 ? 1.235 1.012 6.276 1.00 10.00 32 TYR A C 2
ATOM 1979 O O . TYR A 1 32 ? 2.462 1.097 6.376 1.00 50.00 32 TYR A O 2
ATOM 1997 N N . THR A 1 33 ? 0.558 -0.150 6.408 1.00 10.00 33 THR A N 2
ATOM 1998 C CA . THR A 1 33 ? 1.207 -1.454 6.640 1.00 10.00 33 THR A CA 2
ATOM 1999 C C . THR A 1 33 ? 0.496 -2.552 5.825 1.00 10.00 33 THR A C 2
ATOM 2000 O O . THR A 1 33 ? -0.691 -2.814 6.050 1.00 50.00 33 THR A O 2
ATOM 2011 N N . VAL A 1 34 ? 1.212 -3.165 4.858 1.00 10.00 34 VAL A N 2
ATOM 2012 C CA . VAL A 1 34 ? 0.722 -4.342 4.132 1.00 10.00 34 VAL A CA 2
ATOM 2013 C C . VAL A 1 34 ? 0.759 -5.566 5.070 1.00 10.00 34 VAL A C 2
ATOM 2014 O O . VAL A 1 34 ? 1.745 -5.788 5.809 1.00 50.00 34 VAL A O 2
ATOM 2027 N N . LEU A 1 35 ? -0.350 -6.310 5.061 1.00 10.00 35 LEU A N 2
ATOM 2028 C CA . LEU A 1 35 ? -0.513 -7.554 5.817 1.00 10.00 35 LEU A CA 2
ATOM 2029 C C . LEU A 1 35 ? -0.232 -8.761 4.905 1.00 10.00 35 LEU A C 2
ATOM 2030 O O . LEU A 1 35 ? 0.473 -9.700 5.292 1.00 50.00 35 LEU A O 2
ATOM 2046 N N . LEU A 1 36 ? -0.762 -8.704 3.669 1.00 10.00 36 LEU A N 2
ATOM 2047 C CA . LEU A 1 36 ? -0.672 -9.823 2.705 1.00 10.00 36 LEU A CA 2
ATOM 2048 C C . LEU A 1 36 ? -0.447 -9.270 1.286 1.00 10.00 36 LEU A C 2
ATOM 2049 O O . LEU A 1 36 ? -1.026 -8.241 0.930 1.00 50.00 36 LEU A O 2
ATOM 2065 N N . THR A 1 37 ? 0.396 -9.939 0.479 1.00 10.00 37 THR A N 2
ATOM 2066 C CA . THR A 1 37 ? 0.605 -9.570 -0.933 1.00 10.00 37 THR A CA 2
ATOM 2067 C C . THR A 1 37 ? 0.049 -10.677 -1.841 1.00 10.00 37 THR A C 2
ATOM 2068 O O . THR A 1 37 ? 0.373 -11.855 -1.664 1.00 50.00 37 THR A O 2
ATOM 2079 N N . THR A 1 38 ? -0.796 -10.288 -2.808 1.00 10.00 38 THR A N 2
ATOM 2080 C CA . THR A 1 38 ? -1.408 -11.203 -3.789 1.00 10.00 38 THR A CA 2
ATOM 2081 C C . THR A 1 38 ? -1.133 -10.671 -5.231 1.00 10.00 38 THR A C 2
ATOM 2082 O O . THR A 1 38 ? -0.735 -9.505 -5.384 1.00 50.00 38 THR A O 2
ATOM 2093 N N . PRO A 1 39 ? -1.288 -11.526 -6.304 1.00 10.00 39 PRO A N 2
ATOM 2094 C CA . PRO A 1 39 ? -1.149 -11.100 -7.722 1.00 10.00 39 PRO A CA 2
ATOM 2095 C C . PRO A 1 39 ? -1.841 -9.745 -8.044 1.00 10.00 39 PRO A C 2
ATOM 2096 O O . PRO A 1 39 ? -3.057 -9.610 -7.858 1.00 50.00 39 PRO A O 2
ATOM 2107 N N . THR A 1 40 ? -0.998 -8.745 -8.401 1.00 10.00 40 THR A N 2
ATOM 2108 C CA . THR A 1 40 ? -1.370 -7.374 -8.865 1.00 10.00 40 THR A CA 2
ATOM 2109 C C . THR A 1 40 ? -2.130 -6.518 -7.806 1.00 10.00 40 THR A C 2
ATOM 2110 O O . THR A 1 40 ? -2.534 -5.381 -8.093 1.00 50.00 40 THR A O 2
ATOM 2121 N N . ALA A 1 41 ? -2.269 -7.037 -6.568 1.00 10.00 41 ALA A N 2
ATOM 2122 C CA . ALA A 1 41 ? -3.092 -6.395 -5.522 1.00 10.00 41 ALA A CA 2
ATOM 2123 C C . ALA A 1 41 ? -2.501 -6.686 -4.137 1.00 10.00 41 ALA A C 2
ATOM 2124 O O . ALA A 1 41 ? -2.099 -7.813 -3.854 1.00 50.00 41 ALA A O 2
ATOM 2131 N N . LEU A 1 42 ? -2.419 -5.658 -3.285 1.00 10.00 42 LEU A N 2
ATOM 2132 C CA . LEU A 1 42 ? -1.803 -5.768 -1.952 1.00 10.00 42 LEU A CA 2
ATOM 2133 C C . LEU A 1 42 ? -2.853 -5.505 -0.879 1.00 10.00 42 LEU A C 2
ATOM 2134 O O . LEU A 1 42 ? -3.484 -4.447 -0.868 1.00 50.00 42 LEU A O 2
ATOM 2150 N N . LYS A 1 43 ? -2.999 -6.456 0.038 1.00 10.00 43 LYS A N 2
ATOM 2151 C CA . LYS A 1 43 ? -3.920 -6.328 1.161 1.00 10.00 43 LYS A CA 2
ATOM 2152 C C . LYS A 1 43 ? -3.215 -5.542 2.274 1.00 10.00 43 LYS A C 2
ATOM 2153 O O . LYS A 1 43 ? -2.289 -6.049 2.921 1.00 50.00 43 LYS A O 2
ATOM 2172 N N . VAL A 1 44 ? -3.666 -4.295 2.453 1.00 10.00 44 VAL A N 2
ATOM 2173 C CA . VAL A 1 44 ? -3.135 -3.344 3.436 1.00 10.00 44 VAL A CA 2
ATOM 2174 C C . VAL A 1 44 ? -4.170 -3.192 4.567 1.00 10.00 44 VAL A C 2
ATOM 2175 O O . VAL A 1 44 ? -5.375 -3.352 4.331 1.00 50.00 44 VAL A O 2
ATOM 2188 N N . ASP A 1 45 ? -3.701 -2.911 5.792 1.00 10.00 45 ASP A N 2
ATOM 2189 C CA . ASP A 1 45 ? -4.580 -2.610 6.934 1.00 10.00 45 ASP A CA 2
ATOM 2190 C C . ASP A 1 45 ? -5.268 -1.243 6.728 1.00 10.00 45 ASP A C 2
ATOM 2191 O O . ASP A 1 45 ? -4.646 -0.293 6.230 1.00 50.00 45 ASP A O 2
ATOM 2200 N N . GLY A 1 46 ? -6.550 -1.161 7.111 1.00 10.00 46 GLY A N 2
ATOM 2201 C CA . GLY A 1 46 ? -7.356 0.045 6.902 1.00 10.00 46 GLY A CA 2
ATOM 2202 C C . GLY A 1 46 ? -8.074 0.056 5.561 1.00 10.00 46 GLY A C 2
ATOM 2203 O O . GLY A 1 46 ? -8.691 1.060 5.198 1.00 50.00 46 GLY A O 2
ATOM 2207 N N . ILE A 1 47 ? -7.958 -1.057 4.801 1.00 10.00 47 ILE A N 2
ATOM 2208 C CA . ILE A 1 47 ? -8.509 -1.191 3.435 1.00 10.00 47 ILE A CA 2
ATOM 2209 C C . ILE A 1 47 ? -9.584 -2.298 3.398 1.00 10.00 47 ILE A C 2
ATOM 2210 O O . ILE A 1 47 ? -9.505 -3.265 4.167 1.00 50.00 47 ILE A O 2
ATOM 2226 N N . ALA A 1 48 ? -10.570 -2.143 2.481 1.00 10.00 48 ALA A N 2
ATOM 2227 C CA . ALA A 1 48 ? -11.704 -3.075 2.324 1.00 10.00 48 ALA A CA 2
ATOM 2228 C C . ALA A 1 48 ? -11.237 -4.523 2.049 1.00 10.00 48 ALA A C 2
ATOM 2229 O O . ALA A 1 48 ? -11.647 -5.457 2.750 1.00 50.00 48 ALA A O 2
ATOM 2236 N N . ALA A 1 49 ? -10.352 -4.690 1.044 1.00 10.00 49 ALA A N 2
ATOM 2237 C CA . ALA A 1 49 ? -9.813 -6.013 0.676 1.00 10.00 49 ALA A CA 2
ATOM 2238 C C . ALA A 1 49 ? -8.394 -5.896 0.091 1.00 10.00 49 ALA A C 2
ATOM 2239 O O . ALA A 1 49 ? -7.454 -6.509 0.605 1.00 50.00 49 ALA A O 2
ATOM 2246 N N . TRP A 1 50 ? -8.247 -5.097 -0.985 1.00 10.00 50 TRP A N 2
ATOM 2247 C CA . TRP A 1 50 ? -6.952 -4.921 -1.691 1.00 10.00 50 TRP A CA 2
ATOM 2248 C C . TRP A 1 50 ? -6.770 -3.475 -2.176 1.00 10.00 50 TRP A C 2
ATOM 2249 O O . TRP A 1 50 ? -7.740 -2.732 -2.342 1.00 50.00 50 TRP A O 2
ATOM 2270 N N . ILE A 1 51 ? -5.501 -3.107 -2.403 1.00 10.00 51 ILE A N 2
ATOM 2271 C CA . ILE A 1 51 ? -5.093 -1.904 -3.143 1.00 10.00 51 ILE A CA 2
ATOM 2272 C C . ILE A 1 51 ? -4.218 -2.376 -4.307 1.00 10.00 51 ILE A C 2
ATOM 2273 O O . ILE A 1 51 ? -3.170 -2.984 -4.064 1.00 50.00 51 ILE A O 2
ATOM 2289 N N . HIS A 1 52 ? -4.647 -2.110 -5.559 1.00 10.00 52 HIS A N 2
ATOM 2290 C CA . HIS A 1 52 ? -3.909 -2.522 -6.767 1.00 10.00 52 HIS A CA 2
ATOM 2291 C C . HIS A 1 52 ? -2.482 -1.929 -6.693 1.00 10.00 52 HIS A C 2
ATOM 2292 O O . HIS A 1 52 ? -2.345 -0.718 -6.527 1.00 50.00 52 HIS A O 2
ATOM 2307 N N . ALA A 1 53 ? -1.458 -2.800 -6.852 1.00 10.00 53 ALA A N 2
ATOM 2308 C CA . ALA A 1 53 ? -0.053 -2.574 -6.393 1.00 10.00 53 ALA A CA 2
ATOM 2309 C C . ALA A 1 53 ? 0.621 -1.270 -6.895 1.00 10.00 53 ALA A C 2
ATOM 2310 O O . ALA A 1 53 ? 1.542 -0.766 -6.241 1.00 50.00 53 ALA A O 2
ATOM 2317 N N . ALA A 1 54 ? 0.149 -0.716 -8.025 1.00 10.00 54 ALA A N 2
ATOM 2318 C CA . ALA A 1 54 ? 0.679 0.560 -8.576 1.00 10.00 54 ALA A CA 2
ATOM 2319 C C . ALA A 1 54 ? 0.286 1.785 -7.703 1.00 10.00 54 ALA A C 2
ATOM 2320 O O . ALA A 1 54 ? 0.801 2.891 -7.902 1.00 50.00 54 ALA A O 2
ATOM 2327 N N . HIS A 1 55 ? -0.624 1.557 -6.744 1.00 10.00 55 HIS A N 2
ATOM 2328 C CA . HIS A 1 55 ? -1.062 2.551 -5.748 1.00 10.00 55 HIS A CA 2
ATOM 2329 C C . HIS A 1 55 ? -0.393 2.302 -4.382 1.00 10.00 55 HIS A C 2
ATOM 2330 O O . HIS A 1 55 ? -0.862 2.800 -3.361 1.00 50.00 55 HIS A O 2
ATOM 2345 N N . VAL A 1 56 ? 0.700 1.527 -4.364 1.00 10.00 56 VAL A N 2
ATOM 2346 C CA . VAL A 1 56 ? 1.504 1.280 -3.148 1.00 10.00 56 VAL A CA 2
ATOM 2347 C C . VAL A 1 56 ? 2.989 1.482 -3.491 1.00 10.00 56 VAL A C 2
ATOM 2348 O O . VAL A 1 56 ? 3.409 1.211 -4.628 1.00 50.00 56 VAL A O 2
ATOM 2361 N N . LYS A 1 57 ? 3.782 1.975 -2.516 1.00 10.00 57 LYS A N 2
ATOM 2362 C CA . LYS A 1 57 ? 5.240 2.061 -2.641 1.00 10.00 57 LYS A CA 2
ATOM 2363 C C . LYS A 1 57 ? 5.865 1.834 -1.258 1.00 10.00 57 LYS A C 2
ATOM 2364 O O . LYS A 1 57 ? 5.414 2.435 -0.280 1.00 50.00 57 LYS A O 2
ATOM 2383 N N . ALA A 1 58 ? 6.908 0.980 -1.197 1.00 10.00 58 ALA A N 2
ATOM 2384 C CA . ALA A 1 58 ? 7.599 0.610 0.057 1.00 10.00 58 ALA A CA 2
ATOM 2385 C C . ALA A 1 58 ? 8.219 1.843 0.750 1.00 10.00 58 ALA A C 2
ATOM 2386 O O . ALA A 1 58 ? 8.726 2.752 0.079 1.00 50.00 58 ALA A O 2
ATOM 2393 N N . ALA A 1 59 ? 8.161 1.861 2.094 1.00 10.00 59 ALA A N 2
ATOM 2394 C CA . ALA A 1 59 ? 8.629 2.987 2.927 1.00 10.00 59 ALA A CA 2
ATOM 2395 C C . ALA A 1 59 ? 9.560 2.490 4.043 1.00 10.00 59 ALA A C 2
ATOM 2396 O O . ALA A 1 59 ? 9.425 1.357 4.519 1.00 50.00 59 ALA A O 2
ATOM 2403 N N . ASP A 1 60 ? 10.532 3.332 4.425 1.00 10.00 60 ASP A N 2
ATOM 2404 C CA . ASP A 1 60 ? 11.456 3.051 5.534 1.00 10.00 60 ASP A CA 2
ATOM 2405 C C . ASP A 1 60 ? 10.783 3.496 6.855 1.00 50.00 60 ASP A C 2
ATOM 2406 O O . ASP A 1 60 ? 10.429 4.675 6.984 1.00 50.00 60 ASP A O 2
ATOM 2415 N N . PRO A 1 61 ? 10.586 2.560 7.849 1.00 50.00 61 PRO A N 2
ATOM 2416 C CA . PRO A 1 61 ? 10.074 2.923 9.192 1.00 50.00 61 PRO A CA 2
ATOM 2417 C C . PRO A 1 61 ? 11.037 3.857 9.967 1.00 50.00 61 PRO A C 2
ATOM 2418 O O . PRO A 1 61 ? 10.619 4.579 10.883 1.00 75.00 61 PRO A O 2
ATOM 2429 N N . GLY A 1 62 ? 12.334 3.815 9.588 1.00 50.00 62 GLY A N 2
ATOM 2430 C CA . GLY A 1 62 ? 13.388 4.613 10.223 1.00 50.00 62 GLY A CA 2
ATOM 2431 C C . GLY A 1 62 ? 14.145 3.821 11.285 1.00 75.00 62 GLY A C 2
ATOM 2432 O O . GLY A 1 62 ? 15.377 3.858 11.344 1.00 75.00 62 GLY A O 2
ATOM 2436 N N . GLY A 1 63 ? 13.384 3.089 12.109 1.00 75.00 63 GLY A N 2
ATOM 2437 C CA . GLY A 1 63 ? 13.934 2.206 13.136 1.00 75.00 63 GLY A CA 2
ATOM 2438 C C . GLY A 1 63 ? 12.993 1.048 13.407 1.00 75.00 63 GLY A C 2
ATOM 2439 O O . GLY A 1 63 ? 12.766 0.674 14.561 1.00 75.00 63 GLY A O 2
ATOM 2443 N N . GLY A 1 64 ? 12.428 0.482 12.317 1.00 75.00 64 GLY A N 2
ATOM 2444 C CA . GLY A 1 64 ? 11.465 -0.621 12.406 1.00 75.00 64 GLY A CA 2
ATOM 2445 C C . GLY A 1 64 ? 12.121 -1.981 12.607 1.00 75.00 64 GLY A C 2
ATOM 2446 O O . GLY A 1 64 ? 13.350 -2.067 12.638 1.00 75.00 64 GLY A O 2
ATOM 2450 N N . PRO A 1 65 ? 11.318 -3.081 12.738 1.00 75.00 65 PRO A N 2
ATOM 2451 C CA . PRO A 1 65 ? 11.841 -4.432 13.062 1.00 75.00 65 PRO A CA 2
ATOM 2452 C C . PRO A 1 65 ? 12.627 -5.068 11.897 1.00 75.00 65 PRO A C 2
ATOM 2453 O O . PRO A 1 65 ? 12.592 -4.576 10.761 1.00 75.00 65 PRO A O 2
ATOM 2464 N N . SER A 1 66 ? 13.346 -6.161 12.209 1.00 75.00 66 SER A N 2
ATOM 2465 C CA . SER A 1 66 ? 14.111 -6.942 11.220 1.00 75.00 66 SER A CA 2
ATOM 2466 C C . SER A 1 66 ? 13.164 -7.659 10.236 1.00 75.00 66 SER A C 2
ATOM 2467 O O . SER A 1 66 ? 13.540 -7.945 9.090 1.00 75.00 66 SER A O 2
ATOM 2475 N N . SER A 1 67 ? 11.937 -7.962 10.708 1.00 75.00 67 SER A N 2
ATOM 2476 C CA . SER A 1 67 ? 10.928 -8.706 9.938 1.00 75.00 67 SER A CA 2
ATOM 2477 C C . SER A 1 67 ? 9.511 -8.233 10.331 1.00 75.00 67 SER A C 2
ATOM 2478 O O . SER A 1 67 ? 8.761 -7.711 9.497 1.00 75.00 67 SER A O 2
ATOM 2486 N N . ARG A 1 68 ? 9.164 -8.417 11.624 1.00 75.00 68 ARG A N 2
ATOM 2487 C CA . ARG A 1 68 ? 7.858 -8.004 12.191 1.00 75.00 68 ARG A CA 2
ATOM 2488 C C . ARG A 1 68 ? 7.987 -7.864 13.727 1.00 75.00 68 ARG A C 2
ATOM 2489 O O . ARG A 1 68 ? 8.948 -8.386 14.319 1.00 75.00 68 ARG A O 2
ATOM 2510 N N . LEU A 1 69 ? 7.040 -7.145 14.359 1.00 75.00 69 LEU A N 2
ATOM 2511 C CA . LEU A 1 69 ? 7.004 -6.993 15.828 1.00 75.00 69 LEU A CA 2
ATOM 2512 C C . LEU A 1 69 ? 6.363 -8.239 16.472 1.00 75.00 69 LEU A C 2
ATOM 2513 O O . LEU A 1 69 ? 7.069 -9.109 17.003 1.00 75.00 69 LEU A O 2
ATOM 2529 N N . THR A 1 70 ? 5.021 -8.324 16.387 1.00 75.00 70 THR A N 2
ATOM 2530 C CA . THR A 1 70 ? 4.227 -9.447 16.907 1.00 75.00 70 THR A CA 2
ATOM 2531 C C . THR A 1 70 ? 2.775 -9.314 16.387 1.00 75.00 70 THR A C 2
ATOM 2532 O O . THR A 1 70 ? 2.070 -8.346 16.702 1.00 75.00 70 THR A O 2
ATOM 2543 N N . TRP A 1 71 ? 2.364 -10.257 15.521 1.00 75.00 71 TRP A N 2
ATOM 2544 C CA . TRP A 1 71 ? 1.014 -10.298 14.919 1.00 75.00 71 TRP A CA 2
ATOM 2545 C C . TRP A 1 71 ? 0.556 -11.763 14.825 1.00 75.00 71 TRP A C 2
ATOM 2546 O O . TRP A 1 71 ? -0.446 -12.160 15.431 1.00 75.00 71 TRP A O 2
ATOM 2567 N N . ARG A 1 72 ? 1.353 -12.560 14.057 1.00 75.00 72 ARG A N 2
ATOM 2568 C CA . ARG A 1 72 ? 1.091 -13.981 13.753 1.00 75.00 72 ARG A CA 2
ATOM 2569 C C . ARG A 1 72 ? -0.221 -14.150 12.962 1.00 75.00 72 ARG A C 2
ATOM 2570 O O . ARG A 1 72 ? -1.272 -14.438 13.538 1.00 75.00 72 ARG A O 2
ATOM 2591 N N . VAL A 1 73 ? -0.152 -13.943 11.645 1.00 75.00 73 VAL A N 2
ATOM 2592 C CA . VAL A 1 73 ? -1.299 -14.150 10.733 1.00 75.00 73 VAL A CA 2
ATOM 2593 C C . VAL A 1 73 ? -1.077 -15.428 9.906 1.00 75.00 73 VAL A C 2
ATOM 2594 O O . VAL A 1 73 ? -1.967 -16.283 9.819 1.00 75.00 73 VAL A O 2
ATOM 2607 N N . GLN A 1 74 ? 0.123 -15.561 9.317 1.00 75.00 74 GLN A N 2
ATOM 2608 C CA . GLN A 1 74 ? 0.512 -16.764 8.555 1.00 75.00 74 GLN A CA 2
ATOM 2609 C C . GLN A 1 74 ? 1.343 -17.698 9.456 1.00 75.00 74 GLN A C 2
ATOM 2610 O O . GLN A 1 74 ? 2.543 -17.469 9.670 1.00 75.00 74 GLN A O 2
ATOM 2624 N N . ARG A 1 75 ? 0.677 -18.697 10.044 1.00 75.00 75 ARG A N 2
ATOM 2625 C CA . ARG A 1 75 ? 1.337 -19.763 10.820 1.00 75.00 75 ARG A CA 2
ATOM 2626 C C . ARG A 1 75 ? 1.179 -21.084 10.061 1.00 75.00 75 ARG A C 2
ATOM 2627 O O . ARG A 1 75 ? 2.166 -21.744 9.728 1.00 75.00 75 ARG A O 2
ATOM 2648 N N . SER A 1 76 ? -0.090 -21.444 9.793 1.00 75.00 76 SER A N 2
ATOM 2649 C CA . SER A 1 76 ? -0.460 -22.659 9.046 1.00 75.00 76 SER A CA 2
ATOM 2650 C C . SER A 1 76 ? -0.238 -22.472 7.535 1.00 75.00 76 SER A C 2
ATOM 2651 O O . SER A 1 76 ? -0.106 -21.338 7.062 1.00 75.00 76 SER A O 2
ATOM 2659 N N . GLN A 1 77 ? -0.229 -23.605 6.803 1.00 75.00 77 GLN A N 2
ATOM 2660 C CA . GLN A 1 77 ? -0.104 -23.655 5.330 1.00 75.00 77 GLN A CA 2
ATOM 2661 C C . GLN A 1 77 ? 1.223 -23.010 4.866 1.00 75.00 77 GLN A C 2
ATOM 2662 O O . GLN A 1 77 ? 1.227 -22.050 4.077 1.00 75.00 77 GLN A O 2
ATOM 2676 N N . ASN A 1 78 ? 2.343 -23.560 5.398 1.00 75.00 78 ASN A N 2
ATOM 2677 C CA . ASN A 1 78 ? 3.717 -23.080 5.123 1.00 75.00 78 ASN A CA 2
ATOM 2678 C C . ASN A 1 78 ? 3.947 -21.644 5.673 1.00 75.00 78 ASN A C 2
ATOM 2679 O O . ASN A 1 78 ? 3.290 -20.692 5.224 1.00 75.00 78 ASN A O 2
ATOM 2690 N N . PRO A 1 79 ? 4.903 -21.448 6.638 1.00 75.00 79 PRO A N 2
ATOM 2691 C CA . PRO A 1 79 ? 5.253 -20.094 7.124 1.00 75.00 79 PRO A CA 2
ATOM 2692 C C . PRO A 1 79 ? 6.018 -19.299 6.045 1.00 75.00 79 PRO A C 2
ATOM 2693 O O . PRO A 1 79 ? 6.741 -19.884 5.225 1.00 75.00 79 PRO A O 2
ATOM 2704 N N . LEU A 1 80 ? 5.830 -17.974 6.029 1.00 75.00 80 LEU A N 2
ATOM 2705 C CA . LEU A 1 80 ? 6.534 -17.076 5.086 1.00 75.00 80 LEU A CA 2
ATOM 2706 C C . LEU A 1 80 ? 7.967 -16.814 5.568 1.00 75.00 80 LEU A C 2
ATOM 2707 O O . LEU A 1 80 ? 8.319 -17.170 6.696 1.00 75.00 80 LEU A O 2
ATOM 2723 N N . LYS A 1 81 ? 8.776 -16.195 4.694 1.00 75.00 81 LYS A N 2
ATOM 2724 C CA . LYS A 1 81 ? 10.171 -15.828 4.985 1.00 75.00 81 LYS A CA 2
ATOM 2725 C C . LYS A 1 81 ? 10.649 -14.873 3.888 1.00 75.00 81 LYS A C 2
ATOM 2726 O O . LYS A 1 81 ? 10.677 -15.251 2.708 1.00 75.00 81 LYS A O 2
ATOM 2745 N N . ILE A 1 82 ? 10.987 -13.624 4.263 1.00 75.00 82 ILE A N 2
ATOM 2746 C CA . ILE A 1 82 ? 11.524 -12.621 3.319 1.00 75.00 82 ILE A CA 2
ATOM 2747 C C . ILE A 1 82 ? 13.014 -12.362 3.639 1.00 75.00 82 ILE A C 2
ATOM 2748 O O . ILE A 1 82 ? 13.552 -12.871 4.639 1.00 75.00 82 ILE A O 2
ATOM 2764 N N . ARG A 1 83 ? 13.657 -11.562 2.779 1.00 75.00 83 ARG A N 2
ATOM 2765 C CA . ARG A 1 83 ? 15.067 -11.173 2.910 1.00 75.00 83 ARG A CA 2
ATOM 2766 C C . ARG A 1 83 ? 15.307 -9.841 2.162 1.00 75.00 83 ARG A C 2
ATOM 2767 O O . ARG A 1 83 ? 15.615 -9.817 0.964 1.00 75.00 83 ARG A O 2
ATOM 2788 N N . LEU A 1 84 ? 15.106 -8.723 2.878 1.00 75.00 84 LEU A N 2
ATOM 2789 C CA . LEU A 1 84 ? 15.239 -7.361 2.322 1.00 75.00 84 LEU A CA 2
ATOM 2790 C C . LEU A 1 84 ? 16.394 -6.636 3.025 1.00 75.00 84 LEU A C 2
ATOM 2791 O O . LEU A 1 84 ? 16.204 -6.008 4.078 1.00 75.00 84 LEU A O 2
ATOM 2807 N N . THR A 1 85 ? 17.602 -6.808 2.470 1.00 75.00 85 THR A N 2
ATOM 2808 C CA . THR A 1 85 ? 18.828 -6.172 2.963 1.00 75.00 85 THR A CA 2
ATOM 2809 C C . THR A 1 85 ? 19.342 -5.188 1.900 1.00 75.00 85 THR A C 2
ATOM 2810 O O . THR A 1 85 ? 19.710 -5.604 0.794 1.00 75.00 85 THR A O 2
ATOM 2821 N N . ARG A 1 86 ? 19.309 -3.883 2.212 1.00 75.00 86 ARG A N 2
ATOM 2822 C CA . ARG A 1 86 ? 19.843 -2.828 1.338 1.00 75.00 86 ARG A CA 2
ATOM 2823 C C . ARG A 1 86 ? 21.107 -2.248 1.979 1.00 75.00 86 ARG A C 2
ATOM 2824 O O . ARG A 1 86 ? 21.091 -1.831 3.147 1.00 75.00 86 ARG A O 2
ATOM 2845 N N . GLU A 1 87 ? 22.190 -2.221 1.201 1.00 75.00 87 GLU A N 2
ATOM 2846 C CA . GLU A 1 87 ? 23.518 -1.790 1.643 1.00 75.00 87 GLU A CA 2
ATOM 2847 C C . GLU A 1 87 ? 23.935 -0.543 0.846 1.00 75.00 87 GLU A C 2
ATOM 2848 O O . GLU A 1 87 ? 24.237 -0.616 -0.357 1.00 75.00 87 GLU A O 2
ATOM 2860 N N . ALA A 1 88 ? 23.886 0.611 1.530 1.00 75.00 88 ALA A N 2
ATOM 2861 C CA . ALA A 1 88 ? 24.214 1.925 0.947 1.00 75.00 88 ALA A CA 2
ATOM 2862 C C . ALA A 1 88 ? 25.719 2.002 0.578 1.00 75.00 88 ALA A C 2
ATOM 2863 O O . ALA A 1 88 ? 26.567 1.742 1.441 1.00 75.00 88 ALA A O 2
ATOM 2870 N N . PRO A 1 89 ? 26.074 2.306 -0.718 1.00 75.00 89 PRO A N 2
ATOM 2871 C CA . PRO A 1 89 ? 27.486 2.362 -1.191 1.00 75.00 89 PRO A CA 2
ATOM 2872 C C . PRO A 1 89 ? 28.308 3.472 -0.478 1.00 75.00 89 PRO A C 2
ATOM 2873 O O . PRO A 1 89 ? 27.970 4.670 -0.639 1.00 75.00 89 PRO A O 2
ATOM 2885 N N . HIS A 1 1 ? -15.118 -16.506 7.423 1.00 75.00 1 HIS A N 3
ATOM 2886 C CA . HIS A 1 1 ? -14.061 -16.055 6.479 1.00 75.00 1 HIS A CA 3
ATOM 2887 C C . HIS A 1 1 ? -12.660 -16.289 7.089 1.00 75.00 1 HIS A C 3
ATOM 2888 O O . HIS A 1 1 ? -12.201 -15.515 7.937 1.00 75.00 1 HIS A O 3
ATOM 2905 N N . HIS A 1 2 ? -12.002 -17.395 6.667 1.00 75.00 2 HIS A N 3
ATOM 2906 C CA . HIS A 1 2 ? -10.637 -17.771 7.106 1.00 75.00 2 HIS A CA 3
ATOM 2907 C C . HIS A 1 2 ? -9.777 -18.135 5.876 1.00 75.00 2 HIS A C 3
ATOM 2908 O O . HIS A 1 2 ? -10.192 -18.956 5.054 1.00 75.00 2 HIS A O 3
ATOM 2923 N N . HIS A 1 3 ? -8.585 -17.508 5.758 1.00 75.00 3 HIS A N 3
ATOM 2924 C CA . HIS A 1 3 ? -7.634 -17.762 4.651 1.00 75.00 3 HIS A CA 3
ATOM 2925 C C . HIS A 1 3 ? -6.235 -17.213 5.006 1.00 75.00 3 HIS A C 3
ATOM 2926 O O . HIS A 1 3 ? -6.100 -16.063 5.444 1.00 75.00 3 HIS A O 3
ATOM 2941 N N . HIS A 1 4 ? -5.199 -18.049 4.814 1.00 75.00 4 HIS A N 3
ATOM 2942 C CA . HIS A 1 4 ? -3.788 -17.684 5.079 1.00 75.00 4 HIS A CA 3
ATOM 2943 C C . HIS A 1 4 ? -2.939 -18.060 3.847 1.00 75.00 4 HIS A C 3
ATOM 2944 O O . HIS A 1 4 ? -2.973 -19.213 3.400 1.00 75.00 4 HIS A O 3
ATOM 2959 N N . HIS A 1 5 ? -2.194 -17.083 3.293 1.00 75.00 5 HIS A N 3
ATOM 2960 C CA . HIS A 1 5 ? -1.422 -17.263 2.041 1.00 75.00 5 HIS A CA 3
ATOM 2961 C C . HIS A 1 5 ? 0.049 -16.845 2.209 1.00 75.00 5 HIS A C 3
ATOM 2962 O O . HIS A 1 5 ? 0.427 -16.242 3.220 1.00 75.00 5 HIS A O 3
ATOM 2977 N N . HIS A 1 6 ? 0.861 -17.192 1.189 1.00 75.00 6 HIS A N 3
ATOM 2978 C CA . HIS A 1 6 ? 2.290 -16.834 1.117 1.00 75.00 6 HIS A CA 3
ATOM 2979 C C . HIS A 1 6 ? 2.401 -15.342 0.769 1.00 75.00 6 HIS A C 3
ATOM 2980 O O . HIS A 1 6 ? 2.019 -14.935 -0.333 1.00 75.00 6 HIS A O 3
ATOM 2995 N N . SER A 1 7 ? 2.893 -14.537 1.719 1.00 75.00 7 SER A N 3
ATOM 2996 C CA . SER A 1 7 ? 2.881 -13.072 1.610 1.00 75.00 7 SER A CA 3
ATOM 2997 C C . SER A 1 7 ? 4.123 -12.435 2.255 1.00 75.00 7 SER A C 3
ATOM 2998 O O . SER A 1 7 ? 4.996 -13.137 2.790 1.00 75.00 7 SER A O 3
ATOM 3006 N N . HIS A 1 8 ? 4.194 -11.090 2.154 1.00 50.00 8 HIS A N 3
ATOM 3007 C CA . HIS A 1 8 ? 5.173 -10.266 2.885 1.00 50.00 8 HIS A CA 3
ATOM 3008 C C . HIS A 1 8 ? 4.823 -10.277 4.384 1.00 50.00 8 HIS A C 3
ATOM 3009 O O . HIS A 1 8 ? 3.679 -10.601 4.756 1.00 50.00 8 HIS A O 3
ATOM 3024 N N . MET A 1 9 ? 5.807 -9.913 5.227 1.00 10.00 9 MET A N 3
ATOM 3025 C CA . MET A 1 9 ? 5.625 -9.846 6.688 1.00 10.00 9 MET A CA 3
ATOM 3026 C C . MET A 1 9 ? 4.496 -8.846 7.032 1.00 10.00 9 MET A C 3
ATOM 3027 O O . MET A 1 9 ? 4.448 -7.741 6.464 1.00 50.00 9 MET A O 3
ATOM 3041 N N . VAL A 1 10 ? 3.577 -9.256 7.932 1.00 10.00 10 VAL A N 3
ATOM 3042 C CA . VAL A 1 10 ? 2.414 -8.437 8.311 1.00 10.00 10 VAL A CA 3
ATOM 3043 C C . VAL A 1 10 ? 2.854 -7.130 9.001 1.00 10.00 10 VAL A C 3
ATOM 3044 O O . VAL A 1 10 ? 3.728 -7.130 9.885 1.00 50.00 10 VAL A O 3
ATOM 3057 N N . GLY A 1 11 ? 2.252 -6.016 8.553 1.00 10.00 11 GLY A N 3
ATOM 3058 C CA . GLY A 1 11 ? 2.634 -4.688 9.012 1.00 10.00 11 GLY A CA 3
ATOM 3059 C C . GLY A 1 11 ? 3.640 -4.001 8.086 1.00 10.00 11 GLY A C 3
ATOM 3060 O O . GLY A 1 11 ? 4.194 -2.970 8.464 1.00 50.00 11 GLY A O 3
ATOM 3064 N N . ASP A 1 12 ? 3.892 -4.584 6.884 1.00 10.00 12 ASP A N 3
ATOM 3065 C CA . ASP A 1 12 ? 4.904 -4.075 5.917 1.00 10.00 12 ASP A CA 3
ATOM 3066 C C . ASP A 1 12 ? 4.663 -2.579 5.582 1.00 10.00 12 ASP A C 3
ATOM 3067 O O . ASP A 1 12 ? 3.636 -2.225 5.001 1.00 50.00 12 ASP A O 3
ATOM 3076 N N . THR A 1 13 ? 5.643 -1.726 5.930 1.00 10.00 13 THR A N 3
ATOM 3077 C CA . THR A 1 13 ? 5.518 -0.273 5.802 1.00 10.00 13 THR A CA 3
ATOM 3078 C C . THR A 1 13 ? 5.607 0.139 4.324 1.00 10.00 13 THR A C 3
ATOM 3079 O O . THR A 1 13 ? 6.643 -0.045 3.678 1.00 50.00 13 THR A O 3
ATOM 3090 N N . VAL A 1 14 ? 4.493 0.661 3.795 1.00 10.00 14 VAL A N 3
ATOM 3091 C CA . VAL A 1 14 ? 4.378 1.129 2.408 1.00 10.00 14 VAL A CA 3
ATOM 3092 C C . VAL A 1 14 ? 3.635 2.477 2.363 1.00 10.00 14 VAL A C 3
ATOM 3093 O O . VAL A 1 14 ? 3.164 2.977 3.392 1.00 50.00 14 VAL A O 3
ATOM 3106 N N . TRP A 1 15 ? 3.529 3.046 1.159 1.00 10.00 15 TRP A N 3
ATOM 3107 C CA . TRP A 1 15 ? 2.755 4.263 0.884 1.00 10.00 15 TRP A CA 3
ATOM 3108 C C . TRP A 1 15 ? 1.744 3.948 -0.216 1.00 10.00 15 TRP A C 3
ATOM 3109 O O . TRP A 1 15 ? 2.093 3.295 -1.198 1.00 50.00 15 TRP A O 3
ATOM 3130 N N . VAL A 1 16 ? 0.498 4.415 -0.052 1.00 10.00 16 VAL A N 3
ATOM 3131 C CA . VAL A 1 16 ? -0.558 4.222 -1.060 1.00 10.00 16 VAL A CA 3
ATOM 3132 C C . VAL A 1 16 ? -0.843 5.576 -1.722 1.00 10.00 16 VAL A C 3
ATOM 3133 O O . VAL A 1 16 ? -1.383 6.508 -1.095 1.00 50.00 16 VAL A O 3
ATOM 3146 N N . ARG A 1 17 ? -0.385 5.677 -2.970 1.00 10.00 17 ARG A N 3
ATOM 3147 C CA . ARG A 1 17 ? -0.572 6.834 -3.835 1.00 10.00 17 ARG A CA 3
ATOM 3148 C C . ARG A 1 17 ? -2.002 6.838 -4.399 1.00 10.00 17 ARG A C 3
ATOM 3149 O O . ARG A 1 17 ? -2.365 5.970 -5.188 1.00 50.00 17 ARG A O 3
ATOM 3170 N N . ARG A 1 18 ? -2.807 7.804 -3.963 1.00 10.00 18 ARG A N 3
ATOM 3171 C CA . ARG A 1 18 ? -4.199 7.972 -4.417 1.00 10.00 18 ARG A CA 3
ATOM 3172 C C . ARG A 1 18 ? -4.280 9.177 -5.361 1.00 10.00 18 ARG A C 3
ATOM 3173 O O . ARG A 1 18 ? -3.467 10.092 -5.227 1.00 50.00 18 ARG A O 3
ATOM 3194 N N . HIS A 1 19 ? -5.269 9.167 -6.293 1.00 50.00 19 HIS A N 3
ATOM 3195 C CA . HIS A 1 19 ? -5.479 10.251 -7.283 1.00 50.00 19 HIS A CA 3
ATOM 3196 C C . HIS A 1 19 ? -5.479 11.642 -6.625 1.00 50.00 19 HIS A C 3
ATOM 3197 O O . HIS A 1 19 ? -4.655 12.490 -6.992 1.00 75.00 19 HIS A O 3
ATOM 3212 N N . GLN A 1 20 ? -6.370 11.821 -5.618 1.00 75.00 20 GLN A N 3
ATOM 3213 C CA . GLN A 1 20 ? -6.574 13.097 -4.886 1.00 75.00 20 GLN A CA 3
ATOM 3214 C C . GLN A 1 20 ? -7.048 14.204 -5.872 1.00 75.00 20 GLN A C 3
ATOM 3215 O O . GLN A 1 20 ? -8.231 14.583 -5.896 1.00 75.00 20 GLN A O 3
ATOM 3229 N N . THR A 1 21 ? -6.099 14.696 -6.676 1.00 75.00 21 THR A N 3
ATOM 3230 C CA . THR A 1 21 ? -6.341 15.573 -7.827 1.00 75.00 21 THR A CA 3
ATOM 3231 C C . THR A 1 21 ? -6.849 14.761 -9.048 1.00 75.00 21 THR A C 3
ATOM 3232 O O . THR A 1 21 ? -6.712 13.528 -9.089 1.00 75.00 21 THR A O 3
ATOM 3243 N N . LYS A 1 22 ? -7.409 15.468 -10.046 1.00 75.00 22 LYS A N 3
ATOM 3244 C CA . LYS A 1 22 ? -8.073 14.834 -11.211 1.00 75.00 22 LYS A CA 3
ATOM 3245 C C . LYS A 1 22 ? -7.068 14.484 -12.328 1.00 75.00 22 LYS A C 3
ATOM 3246 O O . LYS A 1 22 ? -7.034 13.347 -12.808 1.00 75.00 22 LYS A O 3
ATOM 3265 N N . ASN A 1 23 ? -6.253 15.475 -12.737 1.00 75.00 23 ASN A N 3
ATOM 3266 C CA . ASN A 1 23 ? -5.292 15.330 -13.863 1.00 75.00 23 ASN A CA 3
ATOM 3267 C C . ASN A 1 23 ? -3.841 15.525 -13.404 1.00 50.00 23 ASN A C 3
ATOM 3268 O O . ASN A 1 23 ? -2.910 15.080 -14.093 1.00 50.00 23 ASN A O 3
ATOM 3279 N N . LEU A 1 24 ? -3.643 16.202 -12.258 1.00 10.00 24 LEU A N 3
ATOM 3280 C CA . LEU A 1 24 ? -2.302 16.350 -11.656 1.00 50.00 24 LEU A CA 3
ATOM 3281 C C . LEU A 1 24 ? -1.815 14.999 -11.098 1.00 50.00 24 LEU A C 3
ATOM 3282 O O . LEU A 1 24 ? -2.607 14.047 -10.954 1.00 50.00 24 LEU A O 3
ATOM 3298 N N . GLU A 1 25 ? -0.500 14.939 -10.813 1.00 50.00 25 GLU A N 3
ATOM 3299 C CA . GLU A 1 25 ? 0.176 13.752 -10.266 1.00 10.00 25 GLU A CA 3
ATOM 3300 C C . GLU A 1 25 ? -0.529 13.260 -8.980 1.00 10.00 25 GLU A C 3
ATOM 3301 O O . GLU A 1 25 ? -0.669 14.042 -8.027 1.00 50.00 25 GLU A O 3
ATOM 3313 N N . PRO A 1 26 ? -0.995 11.969 -8.943 1.00 10.00 26 PRO A N 3
ATOM 3314 C CA . PRO A 1 26 ? -1.620 11.368 -7.738 1.00 50.00 26 PRO A CA 3
ATOM 3315 C C . PRO A 1 26 ? -0.673 11.436 -6.516 1.00 10.00 26 PRO A C 3
ATOM 3316 O O . PRO A 1 26 ? 0.536 11.214 -6.654 1.00 50.00 26 PRO A O 3
ATOM 3327 N N . ARG A 1 27 ? -1.231 11.756 -5.339 1.00 10.00 27 ARG A N 3
ATOM 3328 C CA . ARG A 1 27 ? -0.451 12.048 -4.124 1.00 10.00 27 ARG A CA 3
ATOM 3329 C C . ARG A 1 27 ? -0.396 10.827 -3.197 1.00 10.00 27 ARG A C 3
ATOM 3330 O O . ARG A 1 27 ? -1.435 10.220 -2.898 1.00 50.00 27 ARG A O 3
ATOM 3351 N N . TRP A 1 28 ? 0.822 10.488 -2.746 1.00 10.00 28 TRP A N 3
ATOM 3352 C CA . TRP A 1 28 ? 1.059 9.384 -1.804 1.00 10.00 28 TRP A CA 3
ATOM 3353 C C . TRP A 1 28 ? 0.653 9.786 -0.382 1.00 10.00 28 TRP A C 3
ATOM 3354 O O . TRP A 1 28 ? 0.807 10.948 0.023 1.00 50.00 28 TRP A O 3
ATOM 3375 N N . LYS A 1 29 ? 0.112 8.816 0.356 1.00 10.00 29 LYS A N 3
ATOM 3376 C CA . LYS A 1 29 ? -0.135 8.927 1.805 1.00 10.00 29 LYS A CA 3
ATOM 3377 C C . LYS A 1 29 ? 0.523 7.730 2.498 1.00 10.00 29 LYS A C 3
ATOM 3378 O O . LYS A 1 29 ? 0.790 6.705 1.851 1.00 50.00 29 LYS A O 3
ATOM 3397 N N . GLY A 1 30 ? 0.769 7.859 3.806 1.00 10.00 30 GLY A N 3
ATOM 3398 C CA . GLY A 1 30 ? 1.351 6.780 4.584 1.00 10.00 30 GLY A CA 3
ATOM 3399 C C . GLY A 1 30 ?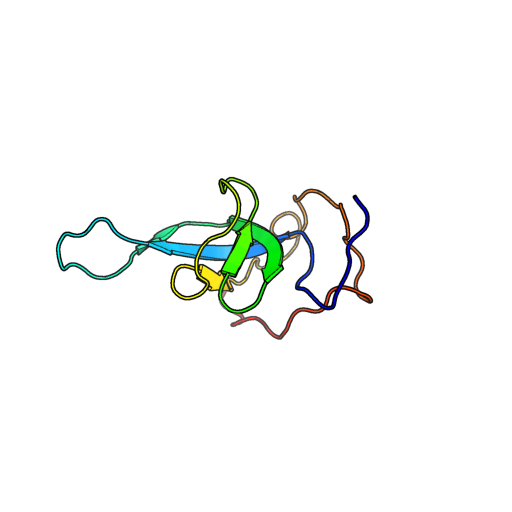 1.756 7.227 5.991 1.00 10.00 30 GLY A C 3
ATOM 3400 O O . GLY A 1 30 ? 1.456 8.359 6.378 1.00 50.00 30 GLY A O 3
ATOM 3404 N N . PRO A 1 31 ? 2.458 6.362 6.790 1.00 10.00 31 PRO A N 3
ATOM 3405 C CA . PRO A 1 31 ? 2.890 5.002 6.379 1.00 10.00 31 PRO A CA 3
ATOM 3406 C C . PRO A 1 31 ? 1.786 3.927 6.583 1.00 10.00 31 PRO A C 3
ATOM 3407 O O . PRO A 1 31 ? 1.341 3.668 7.708 1.00 50.00 31 PRO A O 3
ATOM 3418 N N . TYR A 1 32 ? 1.321 3.348 5.471 1.00 10.00 32 TYR A N 3
ATOM 3419 C CA . TYR A 1 32 ? 0.389 2.204 5.475 1.00 10.00 32 TYR A CA 3
ATOM 3420 C C . TYR A 1 32 ? 1.125 0.900 5.848 1.00 10.00 32 TYR A C 3
ATOM 3421 O O . TYR A 1 32 ? 2.353 0.849 5.796 1.00 50.00 32 TYR A O 3
ATOM 3439 N N . THR A 1 33 ? 0.366 -0.142 6.239 1.00 10.00 33 THR A N 3
ATOM 3440 C CA . THR A 1 33 ? 0.935 -1.436 6.681 1.00 10.00 33 THR A CA 3
ATOM 3441 C C . THR A 1 33 ? 0.237 -2.627 5.978 1.00 10.00 33 THR A C 3
ATOM 3442 O O . THR A 1 33 ? -0.929 -2.911 6.256 1.00 50.00 33 THR A O 3
ATOM 3453 N N . VAL A 1 34 ? 0.977 -3.326 5.094 1.00 10.00 34 VAL A N 3
ATOM 3454 C CA . VAL A 1 34 ? 0.472 -4.487 4.341 1.00 10.00 34 VAL A CA 3
ATOM 3455 C C . VAL A 1 34 ? 0.490 -5.746 5.222 1.00 10.00 34 VAL A C 3
ATOM 3456 O O . VAL A 1 34 ? 1.531 -6.098 5.798 1.00 50.00 34 VAL A O 3
ATOM 3469 N N . LEU A 1 35 ? -0.674 -6.407 5.327 1.00 10.00 35 LEU A N 3
ATOM 3470 C CA . LEU A 1 35 ? -0.813 -7.691 6.035 1.00 10.00 35 LEU A CA 3
ATOM 3471 C C . LEU A 1 35 ? -0.756 -8.862 5.033 1.00 10.00 35 LEU A C 3
ATOM 3472 O O . LEU A 1 35 ? -0.246 -9.939 5.351 1.00 50.00 35 LEU A O 3
ATOM 3488 N N . LEU A 1 36 ? -1.278 -8.632 3.812 1.00 10.00 36 LEU A N 3
ATOM 3489 C CA . LEU A 1 36 ? -1.428 -9.706 2.803 1.00 10.00 36 LEU A CA 3
ATOM 3490 C C . LEU A 1 36 ? -0.966 -9.208 1.421 1.00 10.00 36 LEU A C 3
ATOM 3491 O O . LEU A 1 36 ? -1.238 -8.072 1.056 1.00 50.00 36 LEU A O 3
ATOM 3507 N N . THR A 1 37 ? -0.277 -10.074 0.656 1.00 10.00 37 THR A N 3
ATOM 3508 C CA . THR A 1 37 ? 0.161 -9.762 -0.721 1.00 10.00 37 THR A CA 3
ATOM 3509 C C . THR A 1 37 ? -0.270 -10.885 -1.680 1.00 10.00 37 THR A C 3
ATOM 3510 O O . THR A 1 37 ? -0.025 -12.073 -1.418 1.00 50.00 37 THR A O 3
ATOM 3521 N N . THR A 1 38 ? -0.915 -10.480 -2.782 1.00 10.00 38 THR A N 3
ATOM 3522 C CA . THR A 1 38 ? -1.392 -11.366 -3.863 1.00 10.00 38 THR A CA 3
ATOM 3523 C C . THR A 1 38 ? -1.014 -10.723 -5.237 1.00 10.00 38 THR A C 3
ATOM 3524 O O . THR A 1 38 ? -0.665 -9.531 -5.263 1.00 50.00 38 THR A O 3
ATOM 3535 N N . PRO A 1 39 ? -1.029 -11.496 -6.378 1.00 10.00 39 PRO A N 3
ATOM 3536 C CA . PRO A 1 39 ? -0.673 -10.969 -7.732 1.00 10.00 39 PRO A CA 3
ATOM 3537 C C . PRO A 1 39 ? -1.329 -9.606 -8.087 1.00 10.00 39 PRO A C 3
ATOM 3538 O O . PRO A 1 39 ? -2.562 -9.525 -8.223 1.00 50.00 39 PRO A O 3
ATOM 3549 N N . THR A 1 40 ? -0.484 -8.545 -8.151 1.00 10.00 40 THR A N 3
ATOM 3550 C CA . THR A 1 40 ? -0.866 -7.186 -8.620 1.00 10.00 40 THR A CA 3
ATOM 3551 C C . THR A 1 40 ? -1.840 -6.459 -7.630 1.00 10.00 40 THR A C 3
ATOM 3552 O O . THR A 1 40 ? -2.343 -5.360 -7.916 1.00 50.00 40 THR A O 3
ATOM 3563 N N . ALA A 1 41 ? -2.050 -7.046 -6.437 1.00 10.00 41 ALA A N 3
ATOM 3564 C CA . ALA A 1 41 ? -2.959 -6.485 -5.424 1.00 10.00 41 ALA A CA 3
ATOM 3565 C C . ALA A 1 41 ? -2.436 -6.794 -4.017 1.00 10.00 41 ALA A C 3
ATOM 3566 O O . ALA A 1 41 ? -2.255 -7.958 -3.666 1.00 50.00 41 ALA A O 3
ATOM 3573 N N . LEU A 1 42 ? -2.193 -5.756 -3.209 1.00 10.00 42 LEU A N 3
ATOM 3574 C CA . LEU A 1 42 ? -1.601 -5.888 -1.868 1.00 10.00 42 LEU A CA 3
ATOM 3575 C C . LEU A 1 42 ? -2.604 -5.348 -0.834 1.00 10.00 42 LEU A C 3
ATOM 3576 O O . LEU A 1 42 ? -3.016 -4.183 -0.930 1.00 50.00 42 LEU A O 3
ATOM 3592 N N . LYS A 1 43 ? -3.014 -6.180 0.136 1.00 10.00 43 LYS A N 3
ATOM 3593 C CA . LYS A 1 43 ? -3.965 -5.782 1.184 1.00 10.00 43 LYS A CA 3
ATOM 3594 C C . LYS A 1 43 ? -3.237 -5.119 2.365 1.00 10.00 43 LYS A C 3
ATOM 3595 O O . LYS A 1 43 ? -2.458 -5.777 3.084 1.00 50.00 43 LYS A O 3
ATOM 3614 N N . VAL A 1 44 ? -3.510 -3.823 2.537 1.00 10.00 44 VAL A N 3
ATOM 3615 C CA . VAL A 1 44 ? -3.142 -3.038 3.720 1.00 10.00 44 VAL A CA 3
ATOM 3616 C C . VAL A 1 44 ? -4.271 -3.141 4.783 1.00 10.00 44 VAL A C 3
ATOM 3617 O O . VAL A 1 44 ? -5.449 -3.285 4.428 1.00 50.00 44 VAL A O 3
ATOM 3630 N N . ASP A 1 45 ? -3.898 -3.065 6.077 1.00 10.00 45 ASP A N 3
ATOM 3631 C CA . ASP A 1 45 ? -4.858 -3.031 7.196 1.00 10.00 45 ASP A CA 3
ATOM 3632 C C . ASP A 1 45 ? -5.698 -1.735 7.145 1.00 10.00 45 ASP A C 3
ATOM 3633 O O . ASP A 1 45 ? -5.145 -0.632 7.032 1.00 50.00 45 ASP A O 3
ATOM 3642 N N . GLY A 1 46 ? -7.030 -1.894 7.201 1.00 10.00 46 GLY A N 3
ATOM 3643 C CA . GLY A 1 46 ? -7.973 -0.773 7.098 1.00 10.00 46 GLY A CA 3
ATOM 3644 C C . GLY A 1 46 ? -8.667 -0.736 5.745 1.00 10.00 46 GLY A C 3
ATOM 3645 O O . GLY A 1 46 ? -9.795 -0.237 5.635 1.00 50.00 46 GLY A O 3
ATOM 3649 N N . ILE A 1 47 ? -7.988 -1.262 4.709 1.00 10.00 47 ILE A N 3
ATOM 3650 C CA . ILE A 1 47 ? -8.523 -1.336 3.337 1.00 10.00 47 ILE A CA 3
ATOM 3651 C C . ILE A 1 47 ? -9.587 -2.450 3.245 1.00 10.00 47 ILE A C 3
ATOM 3652 O O . ILE A 1 47 ? -9.466 -3.472 3.931 1.00 50.00 47 ILE A O 3
ATOM 3668 N N . ALA A 1 48 ? -10.609 -2.227 2.385 1.00 10.00 48 ALA A N 3
ATOM 3669 C CA . ALA A 1 48 ? -11.770 -3.126 2.229 1.00 10.00 48 ALA A CA 3
ATOM 3670 C C . ALA A 1 48 ? -11.356 -4.559 1.864 1.00 10.00 48 ALA A C 3
ATOM 3671 O O . ALA A 1 48 ? -11.809 -5.515 2.498 1.00 50.00 48 ALA A O 3
ATOM 3678 N N . ALA A 1 49 ? -10.481 -4.704 0.848 1.00 10.00 49 ALA A N 3
ATOM 3679 C CA . ALA A 1 49 ? -9.963 -6.027 0.451 1.00 10.00 49 ALA A CA 3
ATOM 3680 C C . ALA A 1 49 ? -8.535 -5.946 -0.120 1.00 10.00 49 ALA A C 3
ATOM 3681 O O . ALA A 1 49 ? -7.651 -6.653 0.359 1.00 50.00 49 ALA A O 3
ATOM 3688 N N . TRP A 1 50 ? -8.308 -5.121 -1.165 1.00 10.00 50 TRP A N 3
ATOM 3689 C CA . TRP A 1 50 ? -6.963 -4.963 -1.796 1.00 10.00 50 TRP A CA 3
ATOM 3690 C C . TRP A 1 50 ? -6.709 -3.532 -2.297 1.00 10.00 50 TRP A C 3
ATOM 3691 O O . TRP A 1 50 ? -7.649 -2.772 -2.556 1.00 50.00 50 TRP A O 3
ATOM 3712 N N . ILE A 1 51 ? -5.412 -3.190 -2.436 1.00 10.00 51 ILE A N 3
ATOM 3713 C CA . ILE A 1 51 ? -4.925 -2.003 -3.173 1.00 10.00 51 ILE A CA 3
ATOM 3714 C C . ILE A 1 51 ? -4.165 -2.476 -4.418 1.00 10.00 51 ILE A C 3
ATOM 3715 O O . ILE A 1 51 ? -3.360 -3.393 -4.330 1.00 50.00 51 ILE A O 3
ATOM 3731 N N . HIS A 1 52 ? -4.414 -1.838 -5.570 1.00 10.00 52 HIS A N 3
ATOM 3732 C CA . HIS A 1 52 ? -3.703 -2.144 -6.825 1.00 10.00 52 HIS A CA 3
ATOM 3733 C C . HIS A 1 52 ? -2.220 -1.730 -6.658 1.00 10.00 52 HIS A C 3
ATOM 3734 O O . HIS A 1 52 ? -1.939 -0.562 -6.348 1.00 50.00 52 HIS A O 3
ATOM 3749 N N . ALA A 1 53 ? -1.301 -2.688 -6.896 1.00 10.00 53 ALA A N 3
ATOM 3750 C CA . ALA A 1 53 ? 0.125 -2.614 -6.485 1.00 10.00 53 ALA A CA 3
ATOM 3751 C C . ALA A 1 53 ? 0.911 -1.453 -7.139 1.00 10.00 53 ALA A C 3
ATOM 3752 O O . ALA A 1 53 ? 1.951 -1.038 -6.612 1.00 50.00 53 ALA A O 3
ATOM 3759 N N . ALA A 1 54 ? 0.395 -0.912 -8.256 1.00 10.00 54 ALA A N 3
ATOM 3760 C CA . ALA A 1 54 ? 0.992 0.256 -8.950 1.00 10.00 54 ALA A CA 3
ATOM 3761 C C . ALA A 1 54 ? 0.903 1.548 -8.109 1.00 10.00 54 ALA A C 3
ATOM 3762 O O . ALA A 1 54 ? 1.545 2.552 -8.435 1.00 50.00 54 ALA A O 3
ATOM 3769 N N . HIS A 1 55 ? 0.107 1.512 -7.028 1.00 10.00 55 HIS A N 3
ATOM 3770 C CA . HIS A 1 55 ? -0.044 2.642 -6.091 1.00 10.00 55 HIS A CA 3
ATOM 3771 C C . HIS A 1 55 ? 0.850 2.461 -4.849 1.00 10.00 55 HIS A C 3
ATOM 3772 O O . HIS A 1 55 ? 1.073 3.411 -4.107 1.00 50.00 55 HIS A O 3
ATOM 3787 N N . VAL A 1 56 ? 1.412 1.253 -4.673 1.00 10.00 56 VAL A N 3
ATOM 3788 C CA . VAL A 1 56 ? 2.115 0.874 -3.431 1.00 10.00 56 VAL A CA 3
ATOM 3789 C C . VAL A 1 56 ? 3.638 1.072 -3.587 1.00 10.00 56 VAL A C 3
ATOM 3790 O O . VAL A 1 56 ? 4.250 0.527 -4.512 1.00 50.00 56 VAL A O 3
ATOM 3803 N N . LYS A 1 57 ? 4.225 1.865 -2.671 1.00 10.00 57 LYS A N 3
ATOM 3804 C CA . LYS A 1 57 ? 5.666 2.169 -2.631 1.00 10.00 57 LYS A CA 3
ATOM 3805 C C . LYS A 1 57 ? 6.249 1.653 -1.307 1.00 10.00 57 LYS A C 3
ATOM 3806 O O . LYS A 1 57 ? 5.805 2.093 -0.246 1.00 50.00 57 LYS A O 3
ATOM 3825 N N . ALA A 1 58 ? 7.230 0.733 -1.382 1.00 10.00 58 ALA A N 3
ATOM 3826 C CA . ALA A 1 58 ? 7.934 0.198 -0.201 1.00 10.00 58 ALA A CA 3
ATOM 3827 C C . ALA A 1 58 ? 8.608 1.344 0.590 1.00 10.00 58 ALA A C 3
ATOM 3828 O O . ALA A 1 58 ? 9.594 1.934 0.133 1.00 50.00 58 ALA A O 3
ATOM 3835 N N . ALA A 1 59 ? 8.027 1.676 1.751 1.00 10.00 59 ALA A N 3
ATOM 3836 C CA . ALA A 1 59 ? 8.478 2.786 2.604 1.00 10.00 59 ALA A CA 3
ATOM 3837 C C . ALA A 1 59 ? 9.406 2.281 3.716 1.00 10.00 59 ALA A C 3
ATOM 3838 O O . ALA A 1 59 ? 9.204 1.195 4.268 1.00 50.00 59 ALA A O 3
ATOM 3845 N N . ASP A 1 60 ? 10.438 3.075 4.018 1.00 10.00 60 ASP A N 3
ATOM 3846 C CA . ASP A 1 60 ? 11.364 2.835 5.132 1.00 10.00 60 ASP A CA 3
ATOM 3847 C C . ASP A 1 60 ? 10.981 3.779 6.296 1.00 50.00 60 ASP A C 3
ATOM 3848 O O . ASP A 1 60 ? 11.186 4.994 6.191 1.00 50.00 60 ASP A O 3
ATOM 3857 N N . PRO A 1 61 ? 10.437 3.240 7.433 1.00 50.00 61 PRO A N 3
ATOM 3858 C CA . PRO A 1 61 ? 10.064 4.055 8.615 1.00 50.00 61 PRO A CA 3
ATOM 3859 C C . PRO A 1 61 ? 11.248 4.280 9.585 1.00 50.00 61 PRO A C 3
ATOM 3860 O O . PRO A 1 61 ? 11.079 4.867 10.667 1.00 75.00 61 PRO A O 3
ATOM 3871 N N . GLY A 1 62 ? 12.437 3.803 9.176 1.00 50.00 62 GLY A N 3
ATOM 3872 C CA . GLY A 1 62 ? 13.590 3.687 10.057 1.00 50.00 62 GLY A CA 3
ATOM 3873 C C . GLY A 1 62 ? 13.686 2.271 10.615 1.00 75.00 62 GLY A C 3
ATOM 3874 O O . GLY A 1 62 ? 14.134 2.072 11.746 1.00 75.00 62 GLY A O 3
ATOM 3878 N N . GLY A 1 63 ? 13.264 1.289 9.787 1.00 75.00 63 GLY A N 3
ATOM 3879 C CA . GLY A 1 63 ? 13.133 -0.107 10.209 1.00 75.00 63 GLY A CA 3
ATOM 3880 C C . GLY A 1 63 ? 11.874 -0.325 11.046 1.00 75.00 63 GLY A C 3
ATOM 3881 O O . GLY A 1 63 ? 10.859 -0.825 10.537 1.00 75.00 63 GLY A O 3
ATOM 3885 N N . GLY A 1 64 ? 11.944 0.090 12.327 1.00 75.00 64 GLY A N 3
ATOM 3886 C CA . GLY A 1 64 ? 10.821 0.010 13.270 1.00 75.00 64 GLY A CA 3
ATOM 3887 C C . GLY A 1 64 ? 10.419 -1.429 13.666 1.00 75.00 64 GLY A C 3
ATOM 3888 O O . GLY A 1 64 ? 9.261 -1.813 13.449 1.00 75.00 64 GLY A O 3
ATOM 3892 N N . PRO A 1 65 ? 11.344 -2.272 14.240 1.00 75.00 65 PRO A N 3
ATOM 3893 C CA . PRO A 1 65 ? 11.009 -3.635 14.697 1.00 75.00 65 PRO A CA 3
ATOM 3894 C C . PRO A 1 65 ? 10.650 -3.676 16.208 1.00 75.00 65 PRO A C 3
ATOM 3895 O O . PRO A 1 65 ? 11.520 -3.487 17.076 1.00 75.00 65 PRO A O 3
ATOM 3906 N N . SER A 1 66 ? 9.357 -3.914 16.517 1.00 75.00 66 SER A N 3
ATOM 3907 C CA . SER A 1 66 ? 8.867 -4.000 17.910 1.00 75.00 66 SER A CA 3
ATOM 3908 C C . SER A 1 66 ? 7.513 -4.757 17.980 1.00 75.00 66 SER A C 3
ATOM 3909 O O . SER A 1 66 ? 7.476 -5.949 18.319 1.00 75.00 66 SER A O 3
ATOM 3917 N N . SER A 1 67 ? 6.414 -4.062 17.608 1.00 75.00 67 SER A N 3
ATOM 3918 C CA . SER A 1 67 ? 5.033 -4.597 17.653 1.00 75.00 67 SER A CA 3
ATOM 3919 C C . SER A 1 67 ? 4.798 -5.653 16.551 1.00 75.00 67 SER A C 3
ATOM 3920 O O . SER A 1 67 ? 3.932 -6.525 16.679 1.00 75.00 67 SER A O 3
ATOM 3928 N N . ARG A 1 68 ? 5.589 -5.563 15.474 1.00 75.00 68 ARG A N 3
ATOM 3929 C CA . ARG A 1 68 ? 5.491 -6.484 14.328 1.00 75.00 68 ARG A CA 3
ATOM 3930 C C . ARG A 1 68 ? 6.306 -7.769 14.542 1.00 75.00 68 ARG A C 3
ATOM 3931 O O . ARG A 1 68 ? 6.191 -8.686 13.739 1.00 75.00 68 ARG A O 3
ATOM 3952 N N . LEU A 1 69 ? 7.086 -7.846 15.638 1.00 75.00 69 LEU A N 3
ATOM 3953 C CA . LEU A 1 69 ? 7.969 -9.003 15.926 1.00 75.00 69 LEU A CA 3
ATOM 3954 C C . LEU A 1 69 ? 7.173 -10.170 16.573 1.00 75.00 69 LEU A C 3
ATOM 3955 O O . LEU A 1 69 ? 7.480 -10.629 17.676 1.00 75.00 69 LEU A O 3
ATOM 3971 N N . THR A 1 70 ? 6.152 -10.643 15.851 1.00 75.00 70 THR A N 3
ATOM 3972 C CA . THR A 1 70 ? 5.229 -11.700 16.301 1.00 75.00 70 THR A CA 3
ATOM 3973 C C . THR A 1 70 ? 4.699 -12.436 15.062 1.00 75.00 70 THR A C 3
ATOM 3974 O O . THR A 1 70 ? 4.824 -13.666 14.937 1.00 75.00 70 THR A O 3
ATOM 3985 N N . TRP A 1 71 ? 4.131 -11.625 14.137 1.00 75.00 71 TRP A N 3
ATOM 3986 C CA . TRP A 1 71 ? 3.595 -12.075 12.845 1.00 75.00 71 TRP A CA 3
ATOM 3987 C C . TRP A 1 71 ? 2.567 -13.208 13.021 1.00 75.00 71 TRP A C 3
ATOM 3988 O O . TRP A 1 71 ? 2.633 -14.246 12.353 1.00 75.00 71 TRP A O 3
ATOM 4009 N N . ARG A 1 72 ? 1.606 -12.969 13.926 1.00 75.00 72 ARG A N 3
ATOM 4010 C CA . ARG A 1 72 ? 0.557 -13.940 14.304 1.00 75.00 72 ARG A CA 3
ATOM 4011 C C . ARG A 1 72 ? -0.291 -14.426 13.103 1.00 75.00 72 ARG A C 3
ATOM 4012 O O . ARG A 1 72 ? -0.771 -15.564 13.098 1.00 75.00 72 ARG A O 3
ATOM 4033 N N . VAL A 1 73 ? -0.454 -13.565 12.085 1.00 75.00 73 VAL A N 3
ATOM 4034 C CA . VAL A 1 73 ? -1.191 -13.904 10.849 1.00 75.00 73 VAL A CA 3
ATOM 4035 C C . VAL A 1 73 ? -0.309 -14.775 9.917 1.00 75.00 73 VAL A C 3
ATOM 4036 O O . VAL A 1 73 ? -0.817 -15.631 9.186 1.00 75.00 73 VAL A O 3
ATOM 4049 N N . GLN A 1 74 ? 1.023 -14.551 9.972 1.00 75.00 74 GLN A N 3
ATOM 4050 C CA . GLN A 1 74 ? 2.020 -15.346 9.214 1.00 75.00 74 GLN A CA 3
ATOM 4051 C C . GLN A 1 74 ? 2.387 -16.655 9.958 1.00 75.00 74 GLN A C 3
ATOM 4052 O O . GLN A 1 74 ? 3.161 -17.460 9.428 1.00 75.00 74 GLN A O 3
ATOM 4066 N N . ARG A 1 75 ? 1.858 -16.850 11.193 1.00 75.00 75 ARG A N 3
ATOM 4067 C CA . ARG A 1 75 ? 1.956 -18.139 11.925 1.00 75.00 75 ARG A CA 3
ATOM 4068 C C . ARG A 1 75 ? 1.007 -19.171 11.266 1.00 75.00 75 ARG A C 3
ATOM 4069 O O . ARG A 1 75 ? -0.070 -19.487 11.801 1.00 75.00 75 ARG A O 3
ATOM 4090 N N . SER A 1 76 ? 1.389 -19.653 10.075 1.00 75.00 76 SER A N 3
ATOM 4091 C CA . SER A 1 76 ? 0.578 -20.591 9.277 1.00 75.00 76 SER A CA 3
ATOM 4092 C C . SER A 1 76 ? 1.529 -21.570 8.542 1.00 75.00 76 SER A C 3
ATOM 4093 O O . SER A 1 76 ? 1.944 -22.581 9.123 1.00 75.00 76 SER A O 3
ATOM 4101 N N . GLN A 1 77 ? 1.885 -21.261 7.272 1.00 75.00 77 GLN A N 3
ATOM 4102 C CA . GLN A 1 77 ? 2.984 -21.940 6.560 1.00 75.00 77 GLN A CA 3
ATOM 4103 C C . GLN A 1 77 ? 4.312 -21.256 6.925 1.00 75.00 77 GLN A C 3
ATOM 4104 O O . GLN A 1 77 ? 5.356 -21.913 6.972 1.00 75.00 77 GLN A O 3
ATOM 4118 N N . ASN A 1 78 ? 4.223 -19.933 7.194 1.00 75.00 78 ASN A N 3
ATOM 4119 C CA . ASN A 1 78 ? 5.360 -19.055 7.527 1.00 75.00 78 ASN A CA 3
ATOM 4120 C C . ASN A 1 78 ? 6.256 -18.822 6.283 1.00 75.00 78 ASN A C 3
ATOM 4121 O O . ASN A 1 78 ? 7.146 -19.629 6.001 1.00 75.00 78 ASN A O 3
ATOM 4132 N N . PRO A 1 79 ? 6.010 -17.724 5.503 1.00 75.00 79 PRO A N 3
ATOM 4133 C CA . PRO A 1 79 ? 6.895 -17.287 4.395 1.00 75.00 79 PRO A CA 3
ATOM 4134 C C . PRO A 1 79 ? 7.946 -16.251 4.855 1.00 75.00 79 PRO A C 3
ATOM 4135 O O . PRO A 1 79 ? 8.596 -15.594 4.029 1.00 75.00 79 PRO A O 3
ATOM 4146 N N . LEU A 1 80 ? 8.103 -16.133 6.186 1.00 75.00 80 LEU A N 3
ATOM 4147 C CA . LEU A 1 80 ? 9.024 -15.189 6.824 1.00 75.00 80 LEU A CA 3
ATOM 4148 C C . LEU A 1 80 ? 10.474 -15.676 6.677 1.00 75.00 80 LEU A C 3
ATOM 4149 O O . LEU A 1 80 ? 10.867 -16.671 7.302 1.00 75.00 80 LEU A O 3
ATOM 4165 N N . LYS A 1 81 ? 11.248 -14.993 5.827 1.00 75.00 81 LYS A N 3
ATOM 4166 C CA . LYS A 1 81 ? 12.656 -15.331 5.569 1.00 75.00 81 LYS A CA 3
ATOM 4167 C C . LYS A 1 81 ? 13.580 -14.471 6.446 1.00 75.00 81 LYS A C 3
ATOM 4168 O O . LYS A 1 81 ? 13.230 -13.334 6.788 1.00 75.00 81 LYS A O 3
ATOM 4187 N N . ILE A 1 82 ? 14.747 -15.032 6.816 1.00 75.00 82 ILE A N 3
ATOM 4188 C CA . ILE A 1 82 ? 15.772 -14.332 7.609 1.00 75.00 82 ILE A CA 3
ATOM 4189 C C . ILE A 1 82 ? 16.376 -13.160 6.803 1.00 75.00 82 ILE A C 3
ATOM 4190 O O . ILE A 1 82 ? 17.083 -13.358 5.808 1.00 75.00 82 ILE A O 3
ATOM 4206 N N . ARG A 1 83 ? 16.034 -11.940 7.218 1.00 75.00 83 ARG A N 3
ATOM 4207 C CA . ARG A 1 83 ? 16.483 -10.703 6.561 1.00 75.00 83 ARG A CA 3
ATOM 4208 C C . ARG A 1 83 ? 17.745 -10.181 7.249 1.00 75.00 83 ARG A C 3
ATOM 4209 O O . ARG A 1 83 ? 17.862 -10.276 8.476 1.00 75.00 83 ARG A O 3
ATOM 4230 N N . LEU A 1 84 ? 18.676 -9.635 6.456 1.00 75.00 84 LEU A N 3
ATOM 4231 C CA . LEU A 1 84 ? 19.945 -9.089 6.953 1.00 75.00 84 LEU A CA 3
ATOM 4232 C C . LEU A 1 84 ? 19.689 -7.763 7.699 1.00 75.00 84 LEU A C 3
ATOM 4233 O O . LEU A 1 84 ? 19.750 -6.672 7.118 1.00 75.00 84 LEU A O 3
ATOM 4249 N N . THR A 1 85 ? 19.324 -7.905 8.978 1.00 75.00 85 THR A N 3
ATOM 4250 C CA . THR A 1 85 ? 18.959 -6.791 9.865 1.00 75.00 85 THR A CA 3
ATOM 4251 C C . THR A 1 85 ? 20.143 -6.427 10.774 1.00 75.00 85 THR A C 3
ATOM 4252 O O . THR A 1 85 ? 20.833 -7.319 11.296 1.00 75.00 85 THR A O 3
ATOM 4263 N N . ARG A 1 86 ? 20.371 -5.115 10.956 1.00 75.00 86 ARG A N 3
ATOM 4264 C CA . ARG A 1 86 ? 21.430 -4.597 11.835 1.00 75.00 86 ARG A CA 3
ATOM 4265 C C . ARG A 1 86 ? 21.025 -4.737 13.315 1.00 75.00 86 ARG A C 3
ATOM 4266 O O . ARG A 1 86 ? 20.385 -3.848 13.895 1.00 75.00 86 ARG A O 3
ATOM 4287 N N . GLU A 1 87 ? 21.374 -5.890 13.895 1.00 75.00 87 GLU A N 3
ATOM 4288 C CA . GLU A 1 87 ? 21.116 -6.205 15.304 1.00 75.00 87 GLU A CA 3
ATOM 4289 C C . GLU A 1 87 ? 22.296 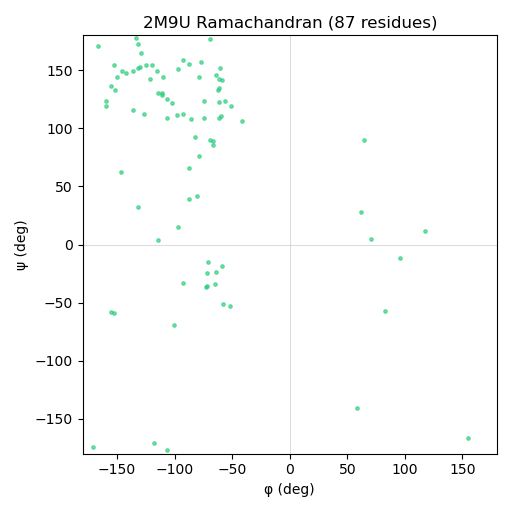-5.720 16.174 1.00 75.00 87 GLU A C 3
ATOM 4290 O O . GLU A 1 87 ? 23.323 -6.410 16.272 1.00 75.00 87 GLU A O 3
ATOM 4302 N N . ALA A 1 88 ? 22.160 -4.524 16.767 1.00 75.00 88 ALA A N 3
ATOM 4303 C CA . ALA A 1 88 ? 23.165 -3.958 17.685 1.00 75.00 88 ALA A CA 3
ATOM 4304 C C . ALA A 1 88 ? 22.453 -3.230 18.844 1.00 75.00 88 ALA A C 3
ATOM 4305 O O . ALA A 1 88 ? 22.303 -2.003 18.808 1.00 75.00 88 ALA A O 3
ATOM 4312 N N . PRO A 1 89 ? 21.920 -3.992 19.858 1.00 75.00 89 PRO A N 3
ATOM 4313 C CA . PRO A 1 89 ? 21.260 -3.407 21.053 1.00 75.00 89 PRO A CA 3
ATOM 4314 C C . PRO A 1 89 ? 22.270 -2.656 21.972 1.00 75.00 89 PRO A C 3
ATOM 4315 O O . PRO A 1 89 ? 22.428 -1.425 21.824 1.00 75.00 89 PRO A O 3
ATOM 4327 N N . HIS A 1 1 ? -8.643 -20.345 3.827 1.00 75.00 1 HIS A N 4
ATOM 4328 C CA . HIS A 1 1 ? -7.481 -20.093 4.710 1.00 75.00 1 HIS A CA 4
ATOM 4329 C C . HIS A 1 1 ? -6.188 -20.294 3.907 1.00 75.00 1 HIS A C 4
ATOM 4330 O O . HIS A 1 1 ? -5.262 -19.481 3.973 1.00 75.00 1 HIS A O 4
ATOM 4347 N N . HIS A 1 2 ? -6.152 -21.395 3.136 1.00 75.00 2 HIS A N 4
ATOM 4348 C CA . HIS A 1 2 ? -5.034 -21.735 2.248 1.00 75.00 2 HIS A CA 4
ATOM 4349 C C . HIS A 1 2 ? -5.139 -20.927 0.932 1.00 75.00 2 HIS A C 4
ATOM 4350 O O . HIS A 1 2 ? -5.807 -21.354 -0.017 1.00 75.00 2 HIS A O 4
ATOM 4365 N N . HIS A 1 3 ? -4.526 -19.733 0.921 1.00 75.00 3 HIS A N 4
ATOM 4366 C CA . HIS A 1 3 ? -4.398 -18.891 -0.294 1.00 75.00 3 HIS A CA 4
ATOM 4367 C C . HIS A 1 3 ? -3.274 -19.447 -1.200 1.00 75.00 3 HIS A C 4
ATOM 4368 O O . HIS A 1 3 ? -3.314 -19.280 -2.425 1.00 75.00 3 HIS A O 4
ATOM 4383 N N . HIS A 1 4 ? -2.255 -20.059 -0.544 1.00 75.00 4 HIS A N 4
ATOM 4384 C CA . HIS A 1 4 ? -1.042 -20.643 -1.169 1.00 75.00 4 HIS A CA 4
ATOM 4385 C C . HIS A 1 4 ? -0.010 -19.566 -1.582 1.00 75.00 4 HIS A C 4
ATOM 4386 O O . HIS A 1 4 ? 1.200 -19.832 -1.556 1.00 75.00 4 HIS A O 4
ATOM 4401 N N . HIS A 1 5 ? -0.480 -18.356 -1.950 1.00 75.00 5 HIS A N 4
ATOM 4402 C CA . HIS A 1 5 ? 0.399 -17.236 -2.305 1.00 75.00 5 HIS A CA 4
ATOM 4403 C C . HIS A 1 5 ? 1.191 -16.759 -1.068 1.00 75.00 5 HIS A C 4
ATOM 4404 O O . HIS A 1 5 ? 0.607 -16.254 -0.099 1.00 75.00 5 HIS A O 4
ATOM 4419 N N . HIS A 1 6 ? 2.516 -16.962 -1.129 1.00 75.00 6 HIS A N 4
ATOM 4420 C CA . HIS A 1 6 ? 3.472 -16.518 -0.102 1.00 75.00 6 HIS A CA 4
ATOM 4421 C C . HIS A 1 6 ? 3.481 -14.983 -0.039 1.00 75.00 6 HIS A C 4
ATOM 4422 O O . HIS A 1 6 ? 3.640 -14.319 -1.074 1.00 75.00 6 HIS A O 4
ATOM 4437 N N . SER A 1 7 ? 3.302 -14.441 1.168 1.00 75.00 7 SER A N 4
ATOM 4438 C CA . SER A 1 7 ? 3.057 -13.006 1.377 1.00 75.00 7 SER A CA 4
ATOM 4439 C C . SER A 1 7 ? 4.347 -12.237 1.726 1.00 75.00 7 SER A C 4
ATOM 4440 O O . SER A 1 7 ? 5.395 -12.835 1.994 1.00 75.00 7 SER A O 4
ATOM 4448 N N . HIS A 1 8 ? 4.248 -10.892 1.680 1.00 50.00 8 HIS A N 4
ATOM 4449 C CA . HIS A 1 8 ? 5.249 -9.976 2.267 1.00 50.00 8 HIS A CA 4
ATOM 4450 C C . HIS A 1 8 ? 5.058 -9.949 3.788 1.00 50.00 8 HIS A C 4
ATOM 4451 O O . HIS A 1 8 ? 3.973 -10.300 4.281 1.00 50.00 8 HIS A O 4
ATOM 4466 N N . MET A 1 9 ? 6.113 -9.519 4.509 1.00 10.00 9 MET A N 4
ATOM 4467 C CA . MET A 1 9 ? 6.127 -9.451 5.984 1.00 10.00 9 MET A CA 4
ATOM 4468 C C . MET A 1 9 ? 4.913 -8.668 6.529 1.00 10.00 9 MET A C 4
ATOM 4469 O O . MET A 1 9 ? 4.556 -7.619 5.982 1.00 50.00 9 MET A O 4
ATOM 4483 N N . VAL A 1 10 ? 4.257 -9.215 7.573 1.00 10.00 10 VAL A N 4
ATOM 4484 C CA . VAL A 1 10 ? 3.087 -8.573 8.193 1.00 10.00 10 VAL A CA 4
ATOM 4485 C C . VAL A 1 10 ? 3.543 -7.269 8.885 1.00 10.00 10 VAL A C 4
ATOM 4486 O O . VAL A 1 10 ? 4.417 -7.282 9.763 1.00 50.00 10 VAL A O 4
ATOM 4499 N N . GLY A 1 11 ? 3.012 -6.134 8.412 1.00 10.00 11 GLY A N 4
ATOM 4500 C CA . GLY A 1 11 ? 3.497 -4.821 8.827 1.00 10.00 11 GLY A CA 4
ATOM 4501 C C . GLY A 1 11 ? 4.405 -4.152 7.783 1.00 10.00 11 GLY A C 4
ATOM 4502 O O . GLY A 1 11 ? 5.037 -3.148 8.108 1.00 50.00 11 GLY A O 4
ATOM 4506 N N . ASP A 1 12 ? 4.493 -4.710 6.543 1.00 10.00 12 ASP A N 4
ATOM 4507 C CA . ASP A 1 12 ? 5.352 -4.145 5.449 1.00 10.00 12 ASP A CA 4
ATOM 4508 C C . ASP A 1 12 ? 4.942 -2.682 5.160 1.00 10.00 12 ASP A C 4
ATOM 4509 O O . ASP A 1 12 ? 3.941 -2.445 4.483 1.00 50.00 12 ASP A O 4
ATOM 4518 N N . THR A 1 13 ? 5.731 -1.710 5.661 1.00 10.00 13 THR A N 4
ATOM 4519 C CA . THR A 1 13 ? 5.329 -0.301 5.638 1.00 10.00 13 THR A CA 4
ATOM 4520 C C . THR A 1 13 ? 5.412 0.249 4.214 1.00 10.00 13 THR A C 4
ATOM 4521 O O . THR A 1 13 ? 6.487 0.316 3.610 1.00 50.00 13 THR A O 4
ATOM 4532 N N . VAL A 1 14 ? 4.235 0.566 3.690 1.00 10.00 14 VAL A N 4
ATOM 4533 C CA . VAL A 1 14 ? 4.037 1.136 2.368 1.00 10.00 14 VAL A CA 4
ATOM 4534 C C . VAL A 1 14 ? 3.247 2.444 2.500 1.00 10.00 14 VAL A C 4
ATOM 4535 O O . VAL A 1 14 ? 2.875 2.876 3.600 1.00 50.00 14 VAL A O 4
ATOM 4548 N N . TRP A 1 15 ? 3.003 3.054 1.356 1.00 10.00 15 TRP A N 4
ATOM 4549 C CA . TRP A 1 15 ? 2.186 4.246 1.204 1.00 10.00 15 TRP A CA 4
ATOM 4550 C C . TRP A 1 15 ? 1.106 3.919 0.172 1.00 10.00 15 TRP A C 4
ATOM 4551 O O . TRP A 1 15 ? 1.332 3.089 -0.715 1.00 50.00 15 TRP A O 4
ATOM 4572 N N . VAL A 1 16 ? -0.069 4.562 0.286 1.00 10.00 16 VAL A N 4
ATOM 4573 C CA . VAL A 1 16 ? -1.147 4.387 -0.693 1.00 10.00 16 VAL A CA 4
ATOM 4574 C C . VAL A 1 16 ? -1.186 5.651 -1.556 1.00 10.00 16 VAL A C 4
ATOM 4575 O O . VAL A 1 16 ? -1.608 6.736 -1.123 1.00 50.00 16 VAL A O 4
ATOM 4588 N N . ARG A 1 17 ? -0.662 5.463 -2.767 1.00 10.00 17 ARG A N 4
ATOM 4589 C CA . ARG A 1 17 ? -0.427 6.503 -3.758 1.00 10.00 17 ARG A CA 4
ATOM 4590 C C . ARG A 1 17 ? -1.744 6.811 -4.512 1.00 10.00 17 ARG A C 4
ATOM 4591 O O . ARG A 1 17 ? -2.083 6.154 -5.498 1.00 50.00 17 ARG A O 4
ATOM 4612 N N . ARG A 1 18 ? -2.490 7.804 -4.006 1.00 10.00 18 ARG A N 4
ATOM 4613 C CA . ARG A 1 18 ? -3.860 8.109 -4.468 1.00 10.00 18 ARG A CA 4
ATOM 4614 C C . ARG A 1 18 ? -3.845 9.017 -5.719 1.00 10.00 18 ARG A C 4
ATOM 4615 O O . ARG A 1 18 ? -3.261 10.103 -5.702 1.00 50.00 18 ARG A O 4
ATOM 4636 N N . HIS A 1 19 ? -4.521 8.571 -6.791 1.00 50.00 19 HIS A N 4
ATOM 4637 C CA . HIS A 1 19 ? -4.606 9.301 -8.076 1.00 50.00 19 HIS A CA 4
ATOM 4638 C C . HIS A 1 19 ? -6.071 9.643 -8.389 1.00 50.00 19 HIS A C 4
ATOM 4639 O O . HIS A 1 19 ? -6.870 8.751 -8.695 1.00 75.00 19 HIS A O 4
ATOM 4654 N N . GLN A 1 20 ? -6.414 10.937 -8.301 1.00 75.00 20 GLN A N 4
ATOM 4655 C CA . GLN A 1 20 ? -7.787 11.419 -8.540 1.00 75.00 20 GLN A CA 4
ATOM 4656 C C . GLN A 1 20 ? -7.994 11.799 -10.017 1.00 75.00 20 GLN A C 4
ATOM 4657 O O . GLN A 1 20 ? -8.892 11.267 -10.685 1.00 75.00 20 GLN A O 4
ATOM 4671 N N . THR A 1 21 ? -7.159 12.719 -10.526 1.00 75.00 21 THR A N 4
ATOM 4672 C CA . THR A 1 21 ? -7.245 13.199 -11.923 1.00 75.00 21 THR A CA 4
ATOM 4673 C C . THR A 1 21 ? -5.944 12.905 -12.695 1.00 75.00 21 THR A C 4
ATOM 4674 O O . THR A 1 21 ? -4.849 12.961 -12.127 1.00 75.00 21 THR A O 4
ATOM 4685 N N . LYS A 1 22 ? -6.099 12.623 -14.006 1.00 75.00 22 LYS A N 4
ATOM 4686 C CA . LYS A 1 22 ? -5.026 12.132 -14.896 1.00 75.00 22 LYS A CA 4
ATOM 4687 C C . LYS A 1 22 ? -3.953 13.201 -15.165 1.00 75.00 22 LYS A C 4
ATOM 4688 O O . LYS A 1 22 ? -2.767 12.872 -15.307 1.00 75.00 22 LYS A O 4
ATOM 4707 N N . ASN A 1 23 ? -4.392 14.473 -15.247 1.00 75.00 23 ASN A N 4
ATOM 4708 C CA . ASN A 1 23 ? -3.494 15.620 -15.497 1.00 75.00 23 ASN A CA 4
ATOM 4709 C C . ASN A 1 23 ? -2.498 15.823 -14.336 1.00 50.00 23 ASN A C 4
ATOM 4710 O O . ASN A 1 23 ? -1.373 16.290 -14.542 1.00 50.00 23 ASN A O 4
ATOM 4721 N N . LEU A 1 24 ? -2.922 15.443 -13.122 1.00 10.00 24 LEU A N 4
ATOM 4722 C CA . LEU A 1 24 ? -2.118 15.588 -11.896 1.00 50.00 24 LEU A CA 4
ATOM 4723 C C . LEU A 1 24 ? -1.439 14.264 -11.524 1.00 50.00 24 LEU A C 4
ATOM 4724 O O . LEU A 1 24 ? -1.916 13.176 -11.882 1.00 50.00 24 LEU A O 4
ATOM 4740 N N . GLU A 1 25 ? -0.311 14.392 -10.805 1.00 50.00 25 GLU A N 4
ATOM 4741 C CA . GLU A 1 25 ? 0.489 13.255 -10.331 1.00 10.00 25 GLU A CA 4
ATOM 4742 C C . GLU A 1 25 ? -0.181 12.628 -9.083 1.00 10.00 25 GLU A C 4
ATOM 4743 O O . GLU A 1 25 ? -0.789 13.359 -8.286 1.00 50.00 25 GLU A O 4
ATOM 4755 N N . PRO A 1 26 ? -0.088 11.272 -8.895 1.00 10.00 26 PRO A N 4
ATOM 4756 C CA . PRO A 1 26 ? -0.673 10.590 -7.719 1.00 50.00 26 PRO A CA 4
ATOM 4757 C C . PRO A 1 26 ? 0.059 10.987 -6.418 1.00 10.00 26 PRO A C 4
ATOM 4758 O O . PRO A 1 26 ? 1.290 10.956 -6.369 1.00 50.00 26 PRO A O 4
ATOM 4769 N N . ARG A 1 27 ? -0.706 11.382 -5.389 1.00 10.00 27 ARG A N 4
ATOM 4770 C CA . ARG A 1 27 ? -0.165 11.823 -4.094 1.00 10.00 27 ARG A CA 4
ATOM 4771 C C . ARG A 1 27 ? -0.196 10.660 -3.083 1.00 10.00 27 ARG A C 4
ATOM 4772 O O . ARG A 1 27 ? -1.273 10.152 -2.750 1.00 50.00 27 ARG A O 4
ATOM 4793 N N . TRP A 1 28 ? 0.997 10.237 -2.622 1.00 10.00 28 TRP A N 4
ATOM 4794 C CA . TRP A 1 28 ? 1.144 9.165 -1.617 1.00 10.00 28 TRP A CA 4
ATOM 4795 C C . TRP A 1 28 ? 0.616 9.611 -0.239 1.00 10.00 28 TRP A C 4
ATOM 4796 O O . TRP A 1 28 ? 0.756 10.781 0.148 1.00 50.00 28 TRP A O 4
ATOM 4817 N N . LYS A 1 29 ? -0.009 8.666 0.478 1.00 10.00 29 LYS A N 4
ATOM 4818 C CA . LYS A 1 29 ? -0.440 8.841 1.881 1.00 10.00 29 LYS A CA 4
ATOM 4819 C C . LYS A 1 29 ? 0.230 7.770 2.739 1.00 10.00 29 LYS A C 4
ATOM 4820 O O . LYS A 1 29 ? 0.430 6.654 2.265 1.00 50.00 29 LYS A O 4
ATOM 4839 N N . GLY A 1 30 ? 0.554 8.101 3.997 1.00 10.00 30 GLY A N 4
ATOM 4840 C CA . GLY A 1 30 ? 1.191 7.145 4.897 1.00 10.00 30 GLY A CA 4
ATOM 4841 C C . GLY A 1 30 ? 1.014 7.510 6.375 1.00 10.00 30 GLY A C 4
ATOM 4842 O O . GLY A 1 30 ? 0.460 8.568 6.682 1.00 50.00 30 GLY A O 4
ATOM 4846 N N . PRO A 1 31 ? 1.483 6.644 7.329 1.00 10.00 31 PRO A N 4
ATOM 4847 C CA . PRO A 1 31 ? 2.103 5.327 7.034 1.00 10.00 31 PRO A CA 4
ATOM 4848 C C . PRO A 1 31 ? 1.070 4.153 7.000 1.00 10.00 31 PRO A C 4
ATOM 4849 O O . PRO A 1 31 ? 0.285 3.962 7.935 1.00 50.00 31 PRO A O 4
ATOM 4860 N N . TYR A 1 32 ? 1.075 3.393 5.896 1.00 10.00 32 TYR A N 4
ATOM 4861 C CA . TYR A 1 32 ? 0.279 2.149 5.746 1.00 10.00 32 TYR A CA 4
ATOM 4862 C C . TYR A 1 32 ? 1.196 0.937 5.913 1.00 10.00 32 TYR A C 4
ATOM 4863 O O . TYR A 1 32 ? 2.413 1.087 5.840 1.00 50.00 32 TYR A O 4
ATOM 4881 N N . THR A 1 33 ? 0.614 -0.258 6.153 1.00 10.00 33 THR A N 4
ATOM 4882 C CA . THR A 1 33 ? 1.392 -1.495 6.398 1.00 10.00 33 THR A CA 4
ATOM 4883 C C . THR A 1 33 ? 0.665 -2.737 5.820 1.00 10.00 33 THR A C 4
ATOM 4884 O O . THR A 1 33 ? -0.419 -3.092 6.282 1.00 50.00 33 THR A O 4
ATOM 4895 N N . VAL A 1 34 ? 1.273 -3.369 4.792 1.00 10.00 34 VAL A N 4
ATOM 4896 C CA . VAL A 1 34 ? 0.758 -4.605 4.165 1.00 10.00 34 VAL A CA 4
ATOM 4897 C C . VAL A 1 34 ? 0.853 -5.796 5.143 1.00 10.00 34 VAL A C 4
ATOM 4898 O O . VAL A 1 34 ? 1.898 -6.009 5.776 1.00 50.00 34 VAL A O 4
ATOM 4911 N N . LEU A 1 35 ? -0.248 -6.558 5.241 1.00 10.00 35 LEU A N 4
ATOM 4912 C CA . LEU A 1 35 ? -0.361 -7.736 6.125 1.00 10.00 35 LEU A CA 4
ATOM 4913 C C . LEU A 1 35 ? -0.374 -9.031 5.279 1.00 10.00 35 LEU A C 4
ATOM 4914 O O . LEU A 1 35 ? 0.272 -10.027 5.631 1.00 50.00 35 LEU A O 4
ATOM 4930 N N . LEU A 1 36 ? -1.111 -8.990 4.149 1.00 10.00 36 LEU A N 4
ATOM 4931 C CA . LEU A 1 36 ? -1.213 -10.120 3.190 1.00 10.00 36 LEU A CA 4
ATOM 4932 C C . LEU A 1 36 ? -1.069 -9.562 1.766 1.00 10.00 36 LEU A C 4
ATOM 4933 O O . LEU A 1 36 ? -1.392 -8.405 1.525 1.00 50.00 36 LEU A O 4
ATOM 4949 N N . THR A 1 37 ? -0.552 -10.365 0.822 1.00 10.00 37 THR A N 4
ATOM 4950 C CA . THR A 1 37 ? -0.383 -9.937 -0.585 1.00 10.00 37 THR A CA 4
ATOM 4951 C C . THR A 1 37 ? -1.094 -10.902 -1.544 1.00 10.00 37 THR A C 4
ATOM 4952 O O . THR A 1 37 ? -1.295 -12.085 -1.232 1.00 50.00 37 THR A O 4
ATOM 4963 N N . THR A 1 38 ? -1.487 -10.363 -2.702 1.00 10.00 38 THR A N 4
ATOM 4964 C CA . THR A 1 38 ? -2.031 -11.112 -3.847 1.00 10.00 38 THR A CA 4
ATOM 4965 C C . THR A 1 38 ? -1.349 -10.527 -5.124 1.00 10.00 38 THR A C 4
ATOM 4966 O O . THR A 1 38 ? -0.961 -9.355 -5.090 1.00 50.00 38 THR A O 4
ATOM 4977 N N . PRO A 1 39 ? -1.086 -11.332 -6.222 1.00 10.00 39 PRO A N 4
ATOM 4978 C CA . PRO A 1 39 ? -0.504 -10.813 -7.502 1.00 10.00 39 PRO A CA 4
ATOM 4979 C C . PRO A 1 39 ? -1.077 -9.442 -7.960 1.00 10.00 39 PRO A C 4
ATOM 4980 O O . PRO A 1 39 ? -2.264 -9.333 -8.290 1.00 50.00 39 PRO A O 4
ATOM 4991 N N . THR A 1 40 ? -0.212 -8.401 -7.864 1.00 10.00 40 THR A N 4
ATOM 4992 C CA . THR A 1 40 ? -0.464 -7.028 -8.363 1.00 10.00 40 THR A CA 4
ATOM 4993 C C . THR A 1 40 ? -1.587 -6.286 -7.564 1.00 10.00 40 THR A C 4
ATOM 4994 O O . THR A 1 40 ? -2.113 -5.256 -8.014 1.00 50.00 40 THR A O 4
ATOM 5005 N N . ALA A 1 41 ? -1.912 -6.795 -6.356 1.00 10.00 41 ALA A N 4
ATOM 5006 C CA . ALA A 1 41 ? -2.867 -6.147 -5.428 1.00 10.00 41 ALA A CA 4
ATOM 5007 C C . ALA A 1 41 ? -2.588 -6.604 -3.983 1.00 10.00 41 ALA A C 4
ATOM 5008 O O . ALA A 1 41 ? -2.646 -7.800 -3.678 1.00 50.00 41 ALA A O 4
ATOM 5015 N N . LEU A 1 42 ? -2.304 -5.649 -3.090 1.00 10.00 42 LEU A N 4
ATOM 5016 C CA . LEU A 1 42 ? -1.831 -5.941 -1.729 1.00 10.00 42 LEU A CA 4
ATOM 5017 C C . LEU A 1 42 ? -2.950 -5.686 -0.710 1.00 10.00 42 LEU A C 4
ATOM 5018 O O . LEU A 1 42 ? -3.618 -4.644 -0.764 1.00 50.00 42 LEU A O 4
ATOM 5034 N N . LYS A 1 43 ? -3.143 -6.632 0.224 1.00 10.00 43 LYS A N 4
ATOM 5035 C CA . LYS A 1 43 ? -4.073 -6.462 1.345 1.00 10.00 43 LYS A CA 4
ATOM 5036 C C . LYS A 1 43 ? -3.322 -5.728 2.473 1.00 10.00 43 LYS A C 4
ATOM 5037 O O . LYS A 1 43 ? -2.448 -6.301 3.153 1.00 50.00 43 LYS A O 4
ATOM 5056 N N . VAL A 1 44 ? -3.694 -4.455 2.650 1.00 10.00 44 VAL A N 4
ATOM 5057 C CA . VAL A 1 44 ? -3.026 -3.507 3.551 1.00 10.00 44 VAL A CA 4
ATOM 5058 C C . VAL A 1 44 ? -3.945 -3.209 4.758 1.00 10.00 44 VAL A C 4
ATOM 5059 O O . VAL A 1 44 ? -5.171 -3.354 4.661 1.00 50.00 44 VAL A O 4
ATOM 5072 N N . ASP A 1 45 ? -3.332 -2.818 5.886 1.00 10.00 45 ASP A N 4
ATOM 5073 C CA . ASP A 1 45 ? -4.041 -2.375 7.096 1.00 10.00 45 ASP A CA 4
ATOM 5074 C C . ASP A 1 45 ? -4.905 -1.128 6.800 1.00 10.00 45 ASP A C 4
ATOM 5075 O O . ASP A 1 45 ? -4.430 -0.171 6.171 1.00 50.00 45 ASP A O 4
ATOM 5084 N N . GLY A 1 46 ? -6.187 -1.182 7.212 1.00 10.00 46 GLY A N 4
ATOM 5085 C CA . GLY A 1 46 ? -7.126 -0.065 7.043 1.00 10.00 46 GLY A CA 4
ATOM 5086 C C . GLY A 1 46 ? -7.865 -0.078 5.705 1.00 10.00 46 GLY A C 4
ATOM 5087 O O . GLY A 1 46 ? -8.785 0.722 5.501 1.00 50.00 46 GLY A O 4
ATOM 5091 N N . ILE A 1 47 ? -7.462 -0.982 4.794 1.00 10.00 47 ILE A N 4
ATOM 5092 C CA . ILE A 1 47 ? -8.039 -1.106 3.439 1.00 10.00 47 ILE A CA 4
ATOM 5093 C C . ILE A 1 47 ? -9.200 -2.128 3.435 1.00 10.00 47 ILE A C 4
ATOM 5094 O O . ILE A 1 47 ? -9.215 -3.058 4.255 1.00 50.00 47 ILE A O 4
ATOM 5110 N N . ALA A 1 48 ? -10.168 -1.922 2.509 1.00 10.00 48 ALA A N 4
ATOM 5111 C CA . ALA A 1 48 ? -11.388 -2.743 2.388 1.00 10.00 48 ALA A CA 4
ATOM 5112 C C . ALA A 1 48 ? -11.054 -4.211 2.061 1.00 10.00 48 ALA A C 4
ATOM 5113 O O . ALA A 1 48 ? -11.546 -5.131 2.733 1.00 50.00 48 ALA A O 4
ATOM 5120 N N . ALA A 1 49 ? -10.207 -4.426 1.031 1.00 10.00 49 ALA A N 4
ATOM 5121 C CA . ALA A 1 49 ? -9.717 -5.773 0.677 1.00 10.00 49 ALA A CA 4
ATOM 5122 C C . ALA A 1 49 ? -8.321 -5.728 0.025 1.00 10.00 49 ALA A C 4
ATOM 5123 O O . ALA A 1 49 ? -7.380 -6.351 0.528 1.00 50.00 49 ALA A O 4
ATOM 5130 N N . TRP A 1 50 ? -8.183 -4.983 -1.096 1.00 10.00 50 TRP A N 4
ATOM 5131 C CA . TRP A 1 50 ? -6.906 -4.887 -1.854 1.00 10.00 50 TRP A CA 4
ATOM 5132 C C . TRP A 1 50 ? -6.688 -3.473 -2.423 1.00 10.00 50 TRP A C 4
ATOM 5133 O O . TRP A 1 50 ? -7.647 -2.741 -2.691 1.00 50.00 50 TRP A O 4
ATOM 5154 N N . ILE A 1 51 ? -5.407 -3.120 -2.614 1.00 10.00 51 ILE A N 4
ATOM 5155 C CA . ILE A 1 51 ? -4.967 -1.932 -3.370 1.00 10.00 51 ILE A CA 4
ATOM 5156 C C . ILE A 1 51 ? -4.026 -2.409 -4.491 1.00 10.00 51 ILE A C 4
ATOM 5157 O O . ILE A 1 51 ? -2.990 -3.023 -4.206 1.00 50.00 51 ILE A O 4
ATOM 5173 N N . HIS A 1 52 ? -4.399 -2.129 -5.753 1.00 10.00 52 HIS A N 4
ATOM 5174 C CA . HIS A 1 52 ? -3.596 -2.497 -6.934 1.00 10.00 52 HIS A CA 4
ATOM 5175 C C . HIS A 1 52 ? -2.214 -1.795 -6.859 1.00 10.00 52 HIS A C 4
ATOM 5176 O O . HIS A 1 52 ? -2.144 -0.623 -6.476 1.00 50.00 52 HIS A O 4
ATOM 5191 N N . ALA A 1 53 ? -1.155 -2.520 -7.276 1.00 10.00 53 ALA A N 4
ATOM 5192 C CA . ALA A 1 53 ? 0.265 -2.214 -6.961 1.00 10.00 53 ALA A CA 4
ATOM 5193 C C . ALA A 1 53 ? 0.741 -0.782 -7.333 1.00 10.00 53 ALA A C 4
ATOM 5194 O O . ALA A 1 53 ? 1.641 -0.259 -6.677 1.00 50.00 53 ALA A O 4
ATOM 5201 N N . ALA A 1 54 ? 0.139 -0.166 -8.367 1.00 10.00 54 ALA A N 4
ATOM 5202 C CA . ALA A 1 54 ? 0.510 1.201 -8.825 1.00 10.00 54 ALA A CA 4
ATOM 5203 C C . ALA A 1 54 ? 0.159 2.283 -7.779 1.00 10.00 54 ALA A C 4
ATOM 5204 O O . ALA A 1 54 ? 0.788 3.345 -7.725 1.00 50.00 54 ALA A O 4
ATOM 5211 N N . HIS A 1 55 ? -0.860 1.984 -6.957 1.00 10.00 55 HIS A N 4
ATOM 5212 C CA . HIS A 1 55 ? -1.313 2.852 -5.852 1.00 10.00 55 HIS A CA 4
ATOM 5213 C C . HIS A 1 55 ? -0.683 2.406 -4.516 1.00 10.00 55 HIS A C 4
ATOM 5214 O O . HIS A 1 55 ? -1.217 2.685 -3.442 1.00 50.00 55 HIS A O 4
ATOM 5229 N N . VAL A 1 56 ? 0.467 1.721 -4.596 1.00 10.00 56 VAL A N 4
ATOM 5230 C CA . VAL A 1 56 ? 1.279 1.328 -3.430 1.00 10.00 56 VAL A CA 4
ATOM 5231 C C . VAL A 1 56 ? 2.707 1.897 -3.610 1.00 10.00 56 VAL A C 4
ATOM 5232 O O . VAL A 1 56 ? 3.148 2.104 -4.747 1.00 50.00 56 VAL A O 4
ATOM 5245 N N . LYS A 1 57 ? 3.415 2.166 -2.493 1.00 10.00 57 LYS A N 4
ATOM 5246 C CA . LYS A 1 57 ? 4.825 2.585 -2.520 1.00 10.00 57 LYS A CA 4
ATOM 5247 C C . LYS A 1 57 ? 5.502 2.238 -1.181 1.00 10.00 57 LYS A C 4
ATOM 5248 O O . LYS A 1 57 ? 5.220 2.866 -0.167 1.00 50.00 57 LYS A O 4
ATOM 5267 N N . ALA A 1 58 ? 6.422 1.260 -1.200 1.00 10.00 58 ALA A N 4
ATOM 5268 C CA . ALA A 1 58 ? 7.135 0.798 0.009 1.00 10.00 58 ALA A CA 4
ATOM 5269 C C . ALA A 1 58 ? 8.083 1.891 0.555 1.00 10.00 58 ALA A C 4
ATOM 5270 O O . ALA A 1 58 ? 8.637 2.681 -0.223 1.00 50.00 58 ALA A O 4
ATOM 5277 N N . ALA A 1 59 ? 8.245 1.918 1.890 1.00 10.00 59 ALA A N 4
ATOM 5278 C CA . ALA A 1 59 ? 9.029 2.943 2.610 1.00 10.00 59 ALA A CA 4
ATOM 5279 C C . ALA A 1 59 ? 9.283 2.465 4.055 1.00 10.00 59 ALA A C 4
ATOM 5280 O O . ALA A 1 59 ? 8.345 2.324 4.836 1.00 50.00 59 ALA A O 4
ATOM 5287 N N . ASP A 1 60 ? 10.558 2.227 4.387 1.00 10.00 60 ASP A N 4
ATOM 5288 C CA . ASP A 1 60 ? 10.987 1.691 5.697 1.00 10.00 60 ASP A CA 4
ATOM 5289 C C . ASP A 1 60 ? 10.996 2.821 6.773 1.00 50.00 60 ASP A C 4
ATOM 5290 O O . ASP A 1 60 ? 11.621 3.869 6.541 1.00 50.00 60 ASP A O 4
ATOM 5299 N N . PRO A 1 61 ? 10.298 2.643 7.957 1.00 50.00 61 PRO A N 4
ATOM 5300 C CA . PRO A 1 61 ? 10.342 3.619 9.081 1.00 50.00 61 PRO A CA 4
ATOM 5301 C C . PRO A 1 61 ? 11.713 3.633 9.811 1.00 50.00 61 PRO A C 4
ATOM 5302 O O . PRO A 1 61 ? 12.063 4.618 10.481 1.00 75.00 61 PRO A O 4
ATOM 5313 N N . GLY A 1 62 ? 12.467 2.524 9.677 1.00 50.00 62 GLY A N 4
ATOM 5314 C CA . GLY A 1 62 ? 13.789 2.364 10.297 1.00 50.00 62 GLY A CA 4
ATOM 5315 C C . GLY A 1 62 ? 13.965 0.970 10.892 1.00 75.00 62 GLY A C 4
ATOM 5316 O O . GLY A 1 62 ? 13.911 0.794 12.114 1.00 75.00 62 GLY A O 4
ATOM 5320 N N . GLY A 1 63 ? 14.169 -0.035 10.012 1.00 75.00 63 GLY A N 4
ATOM 5321 C CA . GLY A 1 63 ? 14.323 -1.445 10.415 1.00 75.00 63 GLY A CA 4
ATOM 5322 C C . GLY A 1 63 ? 13.013 -2.230 10.341 1.00 75.00 63 GLY A C 4
ATOM 5323 O O . GLY A 1 63 ? 12.986 -3.434 10.630 1.00 75.00 63 GLY A O 4
ATOM 5327 N N . GLY A 1 64 ? 11.930 -1.537 9.942 1.00 75.00 64 GLY A N 4
ATOM 5328 C CA . GLY A 1 64 ? 10.597 -2.122 9.820 1.00 75.00 64 GLY A CA 4
ATOM 5329 C C . GLY A 1 64 ? 9.846 -2.113 11.148 1.00 75.00 64 GLY A C 4
ATOM 5330 O O . GLY A 1 64 ? 10.485 -1.996 12.209 1.00 75.00 64 GLY A O 4
ATOM 5334 N N . PRO A 1 65 ? 8.479 -2.200 11.145 1.00 75.00 65 PRO A N 4
ATOM 5335 C CA . PRO A 1 65 ? 7.701 -2.359 12.385 1.00 75.00 65 PRO A CA 4
ATOM 5336 C C . PRO A 1 65 ? 7.964 -3.729 13.031 1.00 75.00 65 PRO A C 4
ATOM 5337 O O . PRO A 1 65 ? 7.320 -4.730 12.683 1.00 75.00 65 PRO A O 4
ATOM 5348 N N . SER A 1 66 ? 8.972 -3.761 13.922 1.00 75.00 66 SER A N 4
ATOM 5349 C CA . SER A 1 66 ? 9.321 -4.949 14.714 1.00 75.00 66 SER A CA 4
ATOM 5350 C C . SER A 1 66 ? 8.140 -5.339 15.614 1.00 75.00 66 SER A C 4
ATOM 5351 O O . SER A 1 66 ? 7.933 -6.525 15.898 1.00 75.00 66 SER A O 4
ATOM 5359 N N . SER A 1 67 ? 7.366 -4.318 16.035 1.00 75.00 67 SER A N 4
ATOM 5360 C CA . SER A 1 67 ? 6.104 -4.494 16.758 1.00 75.00 67 SER A CA 4
ATOM 5361 C C . SER A 1 67 ? 5.055 -5.177 15.858 1.00 75.00 67 SER A C 4
ATOM 5362 O O . SER A 1 67 ? 4.843 -4.751 14.712 1.00 75.00 67 SER A O 4
ATOM 5370 N N . ARG A 1 68 ? 4.431 -6.246 16.381 1.00 75.00 68 ARG A N 4
ATOM 5371 C CA . ARG A 1 68 ? 3.320 -6.926 15.706 1.00 75.00 68 ARG A CA 4
ATOM 5372 C C . ARG A 1 68 ? 2.086 -5.990 15.652 1.00 75.00 68 ARG A C 4
ATOM 5373 O O . ARG A 1 68 ? 1.587 -5.532 16.683 1.00 75.00 68 ARG A O 4
ATOM 5394 N N . LEU A 1 69 ? 1.676 -5.638 14.419 1.00 75.00 69 LEU A N 4
ATOM 5395 C CA . LEU A 1 69 ? 0.497 -4.773 14.151 1.00 75.00 69 LEU A CA 4
ATOM 5396 C C . LEU A 1 69 ? -0.772 -5.624 13.942 1.00 75.00 69 LEU A C 4
ATOM 5397 O O . LEU A 1 69 ? -1.858 -5.104 13.659 1.00 75.00 69 LEU A O 4
ATOM 5413 N N . THR A 1 70 ? -0.587 -6.935 14.104 1.00 75.00 70 THR A N 4
ATOM 5414 C CA . THR A 1 70 ? -1.628 -7.961 14.059 1.00 75.00 70 THR A CA 4
ATOM 5415 C C . THR A 1 70 ? -1.294 -9.012 15.138 1.00 75.00 70 THR A C 4
ATOM 5416 O O . THR A 1 70 ? -0.266 -8.886 15.820 1.00 75.00 70 THR A O 4
ATOM 5427 N N . TRP A 1 71 ? -2.146 -10.036 15.298 1.00 75.00 71 TRP A N 4
ATOM 5428 C CA . TRP A 1 71 ? -1.898 -11.127 16.248 1.00 75.00 71 TRP A CA 4
ATOM 5429 C C . TRP A 1 71 ? -0.701 -11.975 15.775 1.00 75.00 71 TRP A C 4
ATOM 5430 O O . TRP A 1 71 ? 0.335 -12.019 16.446 1.00 75.00 71 TRP A O 4
ATOM 5451 N N . ARG A 1 72 ? -0.832 -12.617 14.603 1.00 75.00 72 ARG A N 4
ATOM 5452 C CA . ARG A 1 72 ? 0.265 -13.375 13.968 1.00 75.00 72 ARG A CA 4
ATOM 5453 C C . ARG A 1 72 ? 0.252 -13.120 12.442 1.00 75.00 72 ARG A C 4
ATOM 5454 O O . ARG A 1 72 ? 1.035 -12.306 11.938 1.00 75.00 72 ARG A O 4
ATOM 5475 N N . VAL A 1 73 ? -0.664 -13.830 11.721 1.00 75.00 73 VAL A N 4
ATOM 5476 C CA . VAL A 1 73 ? -0.745 -13.854 10.231 1.00 75.00 73 VAL A CA 4
ATOM 5477 C C . VAL A 1 73 ? 0.578 -14.408 9.593 1.00 75.00 73 VAL A C 4
ATOM 5478 O O . VAL A 1 73 ? 0.737 -14.459 8.372 1.00 75.00 73 VAL A O 4
ATOM 5491 N N . GLN A 1 74 ? 1.478 -14.944 10.452 1.00 75.00 74 GLN A N 4
ATOM 5492 C CA . GLN A 1 74 ? 2.787 -15.507 10.052 1.00 75.00 74 GLN A CA 4
ATOM 5493 C C . GLN A 1 74 ? 2.637 -16.961 9.530 1.00 75.00 74 GLN A C 4
ATOM 5494 O O . GLN A 1 74 ? 3.616 -17.597 9.120 1.00 75.00 74 GLN A O 4
ATOM 5508 N N . ARG A 1 75 ? 1.383 -17.454 9.543 1.00 75.00 75 ARG A N 4
ATOM 5509 C CA . ARG A 1 75 ? 0.997 -18.780 9.030 1.00 75.00 75 ARG A CA 4
ATOM 5510 C C . ARG A 1 75 ? 0.622 -18.714 7.530 1.00 75.00 75 ARG A C 4
ATOM 5511 O O . ARG A 1 75 ? 0.353 -19.749 6.912 1.00 75.00 75 ARG A O 4
ATOM 5532 N N . SER A 1 76 ? 0.609 -17.485 6.963 1.00 75.00 76 SER A N 4
ATOM 5533 C CA . SER A 1 76 ? 0.198 -17.230 5.567 1.00 75.00 76 SER A CA 4
ATOM 5534 C C . SER A 1 76 ? 1.367 -17.482 4.587 1.00 75.00 76 SER A C 4
ATOM 5535 O O . SER A 1 76 ? 1.851 -16.555 3.916 1.00 75.00 76 SER A O 4
ATOM 5543 N N . GLN A 1 77 ? 1.828 -18.761 4.549 1.00 75.00 77 GLN A N 4
ATOM 5544 C CA . GLN A 1 77 ? 2.895 -19.238 3.640 1.00 75.00 77 GLN A CA 4
ATOM 5545 C C . GLN A 1 77 ? 4.212 -18.456 3.855 1.00 75.00 77 GLN A C 4
ATOM 5546 O O . GLN A 1 77 ? 4.871 -18.045 2.896 1.00 75.00 77 GLN A O 4
ATOM 5560 N N . ASN A 1 78 ? 4.567 -18.271 5.143 1.00 75.00 78 ASN A N 4
ATOM 5561 C CA . ASN A 1 78 ? 5.814 -17.591 5.581 1.00 75.00 78 ASN A CA 4
ATOM 5562 C C . ASN A 1 78 ? 5.930 -16.145 5.015 1.00 75.00 78 ASN A C 4
ATOM 5563 O O . ASN A 1 78 ? 6.711 -15.895 4.080 1.00 75.00 78 ASN A O 4
ATOM 5574 N N . PRO A 1 79 ? 5.100 -15.171 5.529 1.00 75.00 79 PRO A N 4
ATOM 5575 C CA . PRO A 1 79 ? 5.196 -13.740 5.145 1.00 75.00 79 PRO A CA 4
ATOM 5576 C C . PRO A 1 79 ? 6.499 -13.082 5.638 1.00 75.00 79 PRO A C 4
ATOM 5577 O O . PRO A 1 79 ? 7.246 -12.487 4.845 1.00 75.00 79 PRO A O 4
ATOM 5588 N N . LEU A 1 80 ? 6.747 -13.221 6.961 1.00 75.00 80 LEU A N 4
ATOM 5589 C CA . LEU A 1 80 ? 7.850 -12.548 7.671 1.00 75.00 80 LEU A CA 4
ATOM 5590 C C . LEU A 1 80 ? 9.218 -13.009 7.136 1.00 75.00 80 LEU A C 4
ATOM 5591 O O . LEU A 1 80 ? 9.695 -14.096 7.463 1.00 75.00 80 LEU A O 4
ATOM 5607 N N . LYS A 1 81 ? 9.793 -12.171 6.267 1.00 75.00 81 LYS A N 4
ATOM 5608 C CA . LYS A 1 81 ? 11.115 -12.373 5.656 1.00 75.00 81 LYS A CA 4
ATOM 5609 C C . LYS A 1 81 ? 11.939 -11.084 5.810 1.00 75.00 81 LYS A C 4
ATOM 5610 O O . LYS A 1 81 ? 11.375 -9.989 5.915 1.00 75.00 81 LYS A O 4
ATOM 5629 N N . ILE A 1 82 ? 13.277 -11.225 5.780 1.00 75.00 82 ILE A N 4
ATOM 5630 C CA . ILE A 1 82 ? 14.226 -10.131 6.091 1.00 75.00 82 ILE A CA 4
ATOM 5631 C C . ILE A 1 82 ? 14.526 -9.240 4.860 1.00 75.00 82 ILE A C 4
ATOM 5632 O O . ILE A 1 82 ? 15.500 -8.475 4.860 1.00 75.00 82 ILE A O 4
ATOM 5648 N N . ARG A 1 83 ? 13.670 -9.327 3.823 1.00 75.00 83 ARG A N 4
ATOM 5649 C CA . ARG A 1 83 ? 13.723 -8.424 2.661 1.00 75.00 83 ARG A CA 4
ATOM 5650 C C . ARG A 1 83 ? 13.042 -7.084 3.018 1.00 75.00 83 ARG A C 4
ATOM 5651 O O . ARG A 1 83 ? 11.901 -6.815 2.619 1.00 75.00 83 ARG A O 4
ATOM 5672 N N . LEU A 1 84 ? 13.743 -6.282 3.839 1.00 75.00 84 LEU A N 4
ATOM 5673 C CA . LEU A 1 84 ? 13.290 -4.938 4.232 1.00 75.00 84 LEU A CA 4
ATOM 5674 C C . LEU A 1 84 ? 13.560 -3.955 3.079 1.00 75.00 84 LEU A C 4
ATOM 5675 O O . LEU A 1 84 ? 14.685 -3.893 2.566 1.00 75.00 84 LEU A O 4
ATOM 5691 N N . THR A 1 85 ? 12.528 -3.206 2.673 1.00 75.00 85 THR A N 4
ATOM 5692 C CA . THR A 1 85 ? 12.664 -2.111 1.690 1.00 75.00 85 THR A CA 4
ATOM 5693 C C . THR A 1 85 ? 13.368 -0.899 2.346 1.00 75.00 85 THR A C 4
ATOM 5694 O O . THR A 1 85 ? 13.736 -0.969 3.521 1.00 75.00 85 THR A O 4
ATOM 5705 N N . ARG A 1 86 ? 13.603 0.194 1.592 1.00 75.00 86 ARG A N 4
ATOM 5706 C CA . ARG A 1 86 ? 14.191 1.423 2.169 1.00 75.00 86 ARG A CA 4
ATOM 5707 C C . ARG A 1 86 ? 13.466 2.681 1.651 1.00 75.00 86 ARG A C 4
ATOM 5708 O O . ARG A 1 86 ? 12.538 3.177 2.299 1.00 75.00 86 ARG A O 4
ATOM 5729 N N . GLU A 1 87 ? 13.863 3.165 0.462 1.00 75.00 87 GLU A N 4
ATOM 5730 C CA . GLU A 1 87 ? 13.465 4.501 -0.020 1.00 75.00 87 GLU A CA 4
ATOM 5731 C C . GLU A 1 87 ? 13.618 4.600 -1.545 1.00 75.00 87 GLU A C 4
ATOM 5732 O O . GLU A 1 87 ? 14.490 3.955 -2.138 1.00 75.00 87 GLU A O 4
ATOM 5744 N N . ALA A 1 88 ? 12.740 5.407 -2.157 1.00 75.00 88 ALA A N 4
ATOM 5745 C CA . ALA A 1 88 ? 12.800 5.786 -3.573 1.00 75.00 88 ALA A CA 4
ATOM 5746 C C . ALA A 1 88 ? 11.989 7.091 -3.749 1.00 75.00 88 ALA A C 4
ATOM 5747 O O . ALA A 1 88 ? 10.893 7.186 -3.197 1.00 75.00 88 ALA A O 4
ATOM 5754 N N . PRO A 1 89 ? 12.527 8.139 -4.455 1.00 75.00 89 PRO A N 4
ATOM 5755 C CA . PRO A 1 89 ? 11.753 9.370 -4.769 1.00 75.00 89 PRO A CA 4
ATOM 5756 C C . PRO A 1 89 ? 10.589 9.055 -5.756 1.00 75.00 89 PRO A C 4
ATOM 5757 O O . PRO A 1 89 ? 10.847 8.901 -6.968 1.00 75.00 89 PRO A O 4
ATOM 5769 N N . HIS A 1 1 ? -11.053 -17.704 8.459 1.00 75.00 1 HIS A N 5
ATOM 5770 C CA . HIS A 1 1 ? -9.611 -17.951 8.232 1.00 75.00 1 HIS A CA 5
ATOM 5771 C C . HIS A 1 1 ? -9.294 -17.880 6.730 1.00 75.00 1 HIS A C 5
ATOM 5772 O O . HIS A 1 1 ? -9.892 -18.613 5.933 1.00 75.00 1 HIS A O 5
ATOM 5789 N N . HIS A 1 2 ? -8.343 -16.994 6.367 1.00 75.00 2 HIS A N 5
ATOM 5790 C CA . HIS A 1 2 ? -7.854 -16.837 4.991 1.00 75.00 2 HIS A CA 5
ATOM 5791 C C . HIS A 1 2 ? -6.550 -17.638 4.842 1.00 75.00 2 HIS A C 5
ATOM 5792 O O . HIS A 1 2 ? -5.635 -17.491 5.668 1.00 75.00 2 HIS A O 5
ATOM 5807 N N . HIS A 1 3 ? -6.476 -18.469 3.781 1.00 75.00 3 HIS A N 5
ATOM 5808 C CA . HIS A 1 3 ? -5.324 -19.352 3.506 1.00 75.00 3 HIS A CA 5
ATOM 5809 C C . HIS A 1 3 ? -4.061 -18.522 3.204 1.00 75.00 3 HIS A C 5
ATOM 5810 O O . HIS A 1 3 ? -4.096 -17.564 2.426 1.00 75.00 3 HIS A O 5
ATOM 5825 N N . HIS A 1 4 ? -2.957 -18.923 3.840 1.00 75.00 4 HIS A N 5
ATOM 5826 C CA . HIS A 1 4 ? -1.693 -18.172 3.876 1.00 75.00 4 HIS A CA 5
ATOM 5827 C C . HIS A 1 4 ? -0.712 -18.729 2.835 1.00 75.00 4 HIS A C 5
ATOM 5828 O O . HIS A 1 4 ? -0.656 -19.941 2.613 1.00 75.00 4 HIS A O 5
ATOM 5843 N N . HIS A 1 5 ? 0.072 -17.825 2.225 1.00 75.00 5 HIS A N 5
ATOM 5844 C CA . HIS A 1 5 ? 0.999 -18.160 1.120 1.00 75.00 5 HIS A CA 5
ATOM 5845 C C . HIS A 1 5 ? 2.155 -17.140 1.079 1.00 75.00 5 HIS A C 5
ATOM 5846 O O . HIS A 1 5 ? 2.248 -16.276 1.958 1.00 75.00 5 HIS A O 5
ATOM 5861 N N . HIS A 1 6 ? 3.025 -17.246 0.046 1.00 75.00 6 HIS A N 5
ATOM 5862 C CA . HIS A 1 6 ? 4.121 -16.276 -0.195 1.00 75.00 6 HIS A CA 5
ATOM 5863 C C . HIS A 1 6 ? 3.540 -14.874 -0.447 1.00 75.00 6 HIS A C 5
ATOM 5864 O O . HIS A 1 6 ? 2.871 -14.650 -1.460 1.00 75.00 6 HIS A O 5
ATOM 5879 N N . SER A 1 7 ? 3.782 -13.960 0.500 1.00 75.00 7 SER A N 5
ATOM 5880 C CA . SER A 1 7 ? 3.220 -12.596 0.497 1.00 75.00 7 SER A CA 5
ATOM 5881 C C . SER A 1 7 ? 4.282 -11.590 0.991 1.00 75.00 7 SER A C 5
ATOM 5882 O O . SER A 1 7 ? 5.454 -11.950 1.165 1.00 75.00 7 SER A O 5
ATOM 5890 N N . HIS A 1 8 ? 3.879 -10.323 1.184 1.00 50.00 8 HIS A N 5
ATOM 5891 C CA . HIS A 1 8 ? 4.698 -9.324 1.901 1.00 50.00 8 HIS A CA 5
ATOM 5892 C C . HIS A 1 8 ? 4.461 -9.499 3.405 1.00 50.00 8 HIS A C 5
ATOM 5893 O O . HIS A 1 8 ? 3.369 -9.937 3.809 1.00 50.00 8 HIS A O 5
ATOM 5908 N N . MET A 1 9 ? 5.489 -9.172 4.214 1.00 10.00 9 MET A N 5
ATOM 5909 C CA . MET A 1 9 ? 5.468 -9.370 5.675 1.00 10.00 9 MET A CA 5
ATOM 5910 C C . MET A 1 9 ? 4.327 -8.569 6.320 1.00 10.00 9 MET A C 5
ATOM 5911 O O . MET A 1 9 ? 4.022 -7.458 5.889 1.00 50.00 9 MET A O 5
ATOM 5925 N N . VAL A 1 10 ? 3.680 -9.177 7.319 1.00 10.00 10 VAL A N 5
ATOM 5926 C CA . VAL A 1 10 ? 2.642 -8.522 8.123 1.00 10.00 10 VAL A CA 5
ATOM 5927 C C . VAL A 1 10 ? 3.219 -7.287 8.851 1.00 10.00 10 VAL A C 5
ATOM 5928 O O . VAL A 1 10 ? 4.208 -7.392 9.582 1.00 50.00 10 VAL A O 5
ATOM 5941 N N . GLY A 1 11 ? 2.600 -6.122 8.604 1.00 10.00 11 GLY A N 5
ATOM 5942 C CA . GLY A 1 11 ? 3.097 -4.858 9.121 1.00 10.00 11 GLY A CA 5
ATOM 5943 C C . GLY A 1 11 ? 4.020 -4.120 8.145 1.00 10.00 11 GLY A C 5
ATOM 5944 O O . GLY A 1 11 ? 4.657 -3.148 8.545 1.00 50.00 11 GLY A O 5
ATOM 5948 N N . ASP A 1 12 ? 4.117 -4.596 6.879 1.00 10.00 12 ASP A N 5
ATOM 5949 C CA . ASP A 1 12 ? 5.040 -4.023 5.858 1.00 10.00 12 ASP A CA 5
ATOM 5950 C C . ASP A 1 12 ? 4.778 -2.507 5.671 1.00 10.00 12 ASP A C 5
ATOM 5951 O O . ASP A 1 12 ? 3.791 -2.122 5.046 1.00 50.00 12 ASP A O 5
ATOM 5960 N N . THR A 1 13 ? 5.689 -1.664 6.193 1.00 10.00 13 THR A N 5
ATOM 5961 C CA . THR A 1 13 ? 5.473 -0.214 6.273 1.00 10.00 13 THR A CA 5
ATOM 5962 C C . THR A 1 13 ? 5.575 0.413 4.868 1.00 10.00 13 THR A C 5
ATOM 5963 O O . THR A 1 13 ? 6.658 0.515 4.290 1.00 50.00 13 THR A O 5
ATOM 5974 N N . VAL A 1 14 ? 4.414 0.799 4.325 1.00 10.00 14 VAL A N 5
ATOM 5975 C CA . VAL A 1 14 ? 4.261 1.295 2.946 1.00 10.00 14 VAL A CA 5
ATOM 5976 C C . VAL A 1 14 ? 3.499 2.628 2.927 1.00 10.00 14 VAL A C 5
ATOM 5977 O O . VAL A 1 14 ? 3.022 3.107 3.958 1.00 50.00 14 VAL A O 5
ATOM 5990 N N . TRP A 1 15 ? 3.426 3.214 1.735 1.00 10.00 15 TRP A N 5
ATOM 5991 C CA . TRP A 1 15 ? 2.615 4.395 1.430 1.00 10.00 15 TRP A CA 5
ATOM 5992 C C . TRP A 1 15 ? 1.567 3.998 0.390 1.00 10.00 15 TRP A C 5
ATOM 5993 O O . TRP A 1 15 ? 1.813 3.103 -0.420 1.00 50.00 15 TRP A O 5
ATOM 6014 N N . VAL A 1 16 ? 0.406 4.672 0.412 1.00 10.00 16 VAL A N 5
ATOM 6015 C CA . VAL A 1 16 ? -0.649 4.477 -0.590 1.00 10.00 16 VAL A CA 5
ATOM 6016 C C . VAL A 1 16 ? -0.673 5.713 -1.503 1.00 10.00 16 VAL A C 5
ATOM 6017 O O . VAL A 1 16 ? -1.018 6.824 -1.077 1.00 50.00 16 VAL A O 5
ATOM 6030 N N . ARG A 1 17 ? -0.222 5.485 -2.747 1.00 10.00 17 ARG A N 5
ATOM 6031 C CA . ARG A 1 17 ? -0.099 6.504 -3.781 1.00 10.00 17 ARG A CA 5
ATOM 6032 C C . ARG A 1 17 ? -1.443 6.639 -4.550 1.00 10.00 17 ARG A C 5
ATOM 6033 O O . ARG A 1 17 ? -1.704 5.935 -5.537 1.00 50.00 17 ARG A O 5
ATOM 6054 N N . ARG A 1 18 ? -2.294 7.542 -4.049 1.00 10.00 18 ARG A N 5
ATOM 6055 C CA . ARG A 1 18 ? -3.656 7.788 -4.571 1.00 10.00 18 ARG A CA 5
ATOM 6056 C C . ARG A 1 18 ? -3.649 9.007 -5.508 1.00 10.00 18 ARG A C 5
ATOM 6057 O O . ARG A 1 18 ? -3.194 10.086 -5.109 1.00 50.00 18 ARG A O 5
ATOM 6078 N N . HIS A 1 19 ? -4.189 8.841 -6.738 1.00 50.00 19 HIS A N 5
ATOM 6079 C CA . HIS A 1 19 ? -4.233 9.930 -7.729 1.00 50.00 19 HIS A CA 5
ATOM 6080 C C . HIS A 1 19 ? -5.187 11.037 -7.264 1.00 50.00 19 HIS A C 5
ATOM 6081 O O . HIS A 1 19 ? -6.248 10.755 -6.698 1.00 75.00 19 HIS A O 5
ATOM 6096 N N . GLN A 1 20 ? -4.771 12.293 -7.464 1.00 75.00 20 GLN A N 5
ATOM 6097 C CA . GLN A 1 20 ? -5.625 13.467 -7.211 1.00 75.00 20 GLN A CA 5
ATOM 6098 C C . GLN A 1 20 ? -6.502 13.693 -8.438 1.00 75.00 20 GLN A C 5
ATOM 6099 O O . GLN A 1 20 ? -7.719 13.877 -8.340 1.00 75.00 20 GLN A O 5
ATOM 6113 N N . THR A 1 21 ? -5.836 13.654 -9.590 1.00 75.00 21 THR A N 5
ATOM 6114 C CA . THR A 1 21 ? -6.448 13.725 -10.916 1.00 75.00 21 THR A CA 5
ATOM 6115 C C . THR A 1 21 ? -5.675 12.727 -11.819 1.00 75.00 21 THR A C 5
ATOM 6116 O O . THR A 1 21 ? -4.721 12.083 -11.353 1.00 75.00 21 THR A O 5
ATOM 6127 N N . LYS A 1 22 ? -6.108 12.546 -13.072 1.00 75.00 22 LYS A N 5
ATOM 6128 C CA . LYS A 1 22 ? -5.307 11.838 -14.090 1.00 75.00 22 LYS A CA 5
ATOM 6129 C C . LYS A 1 22 ? -4.147 12.742 -14.540 1.00 75.00 22 LYS A C 5
ATOM 6130 O O . LYS A 1 22 ? -3.042 12.266 -14.825 1.00 75.00 22 LYS A O 5
ATOM 6149 N N . ASN A 1 23 ? -4.448 14.058 -14.609 1.00 75.00 23 ASN A N 5
ATOM 6150 C CA . ASN A 1 23 ? -3.476 15.107 -14.941 1.00 75.00 23 ASN A CA 5
ATOM 6151 C C . ASN A 1 23 ? -2.410 15.214 -13.845 1.00 50.00 23 ASN A C 5
ATOM 6152 O O . ASN A 1 23 ? -1.224 15.020 -14.108 1.00 50.00 23 ASN A O 5
ATOM 6163 N N . LEU A 1 24 ? -2.864 15.512 -12.613 1.00 10.00 24 LEU A N 5
ATOM 6164 C CA . LEU A 1 24 ? -1.991 15.624 -11.433 1.00 50.00 24 LEU A CA 5
ATOM 6165 C C . LEU A 1 24 ? -1.436 14.235 -11.052 1.00 50.00 24 LEU A C 5
ATOM 6166 O O . LEU A 1 24 ? -2.189 13.252 -11.061 1.00 50.00 24 LEU A O 5
ATOM 6182 N N . GLU A 1 25 ? -0.131 14.176 -10.727 1.00 50.00 25 GLU A N 5
ATOM 6183 C CA . GLU A 1 25 ? 0.551 12.920 -10.360 1.00 10.00 25 GLU A CA 5
ATOM 6184 C C . GLU A 1 25 ? -0.088 12.288 -9.095 1.00 10.00 25 GLU A C 5
ATOM 6185 O O . GLU A 1 25 ? -0.564 13.021 -8.212 1.00 50.00 25 GLU A O 5
ATOM 6197 N N . PRO A 1 26 ? -0.139 10.915 -9.015 1.00 10.00 26 PRO A N 5
ATOM 6198 C CA . PRO A 1 26 ? -0.649 10.197 -7.831 1.00 50.00 26 PRO A CA 5
ATOM 6199 C C . PRO A 1 26 ? 0.114 10.562 -6.531 1.00 10.00 26 PRO A C 5
ATOM 6200 O O . PRO A 1 26 ? 1.330 10.372 -6.430 1.00 50.00 26 PRO A O 5
ATOM 6211 N N . ARG A 1 27 ? -0.627 11.120 -5.571 1.00 10.00 27 ARG A N 5
ATOM 6212 C CA . ARG A 1 27 ? -0.101 11.621 -4.292 1.00 10.00 27 ARG A CA 5
ATOM 6213 C C . ARG A 1 27 ? -0.049 10.489 -3.249 1.00 10.00 27 ARG A C 5
ATOM 6214 O O . ARG A 1 27 ? -1.079 9.889 -2.923 1.00 50.00 27 ARG A O 5
ATOM 6235 N N . TRP A 1 28 ? 1.159 10.209 -2.749 1.00 10.00 28 TRP A N 5
ATOM 6236 C CA . TRP A 1 28 ? 1.398 9.198 -1.702 1.00 10.00 28 TRP A CA 5
ATOM 6237 C C . TRP A 1 28 ? 0.917 9.701 -0.324 1.00 10.00 28 TRP A C 5
ATOM 6238 O O . TRP A 1 28 ? 0.934 10.906 -0.064 1.00 50.00 28 TRP A O 5
ATOM 6259 N N . LYS A 1 29 ? 0.478 8.767 0.541 1.00 10.00 29 LYS A N 5
ATOM 6260 C CA . LYS A 1 29 ? 0.121 9.053 1.957 1.00 10.00 29 LYS A CA 5
ATOM 6261 C C . LYS A 1 29 ? 0.625 7.916 2.856 1.00 10.00 29 LYS A C 5
ATOM 6262 O O . LYS A 1 29 ? 0.750 6.784 2.391 1.00 50.00 29 LYS A O 5
ATOM 6281 N N . GLY A 1 30 ? 0.900 8.211 4.142 1.00 10.00 30 GLY A N 5
ATOM 6282 C CA . GLY A 1 30 ? 1.357 7.185 5.089 1.00 10.00 30 GLY A CA 5
ATOM 6283 C C . GLY A 1 30 ? 1.335 7.650 6.554 1.00 10.00 30 GLY A C 5
ATOM 6284 O O . GLY A 1 30 ? 0.973 8.798 6.830 1.00 50.00 30 GLY A O 5
ATOM 6288 N N . PRO A 1 31 ? 1.729 6.774 7.542 1.00 10.00 31 PRO A N 5
ATOM 6289 C CA . PRO A 1 31 ? 2.197 5.379 7.296 1.00 10.00 31 PRO A CA 5
ATOM 6290 C C . PRO A 1 31 ? 1.043 4.339 7.180 1.00 10.00 31 PRO A C 5
ATOM 6291 O O . PRO A 1 31 ? 0.094 4.333 7.975 1.00 50.00 31 PRO A O 5
ATOM 6302 N N . TYR A 1 32 ? 1.140 3.491 6.156 1.00 10.00 32 TYR A N 5
ATOM 6303 C CA . TYR A 1 32 ? 0.299 2.291 5.970 1.00 10.00 32 TYR A CA 5
ATOM 6304 C C . TYR A 1 32 ? 1.140 1.037 6.221 1.00 10.00 32 TYR A C 5
ATOM 6305 O O . TYR A 1 32 ? 2.363 1.129 6.333 1.00 50.00 32 TYR A O 5
ATOM 6323 N N . THR A 1 33 ? 0.476 -0.132 6.332 1.00 10.00 33 THR A N 5
ATOM 6324 C CA . THR A 1 33 ? 1.135 -1.410 6.681 1.00 10.00 33 THR A CA 5
ATOM 6325 C C . THR A 1 33 ? 0.424 -2.600 6.000 1.00 10.00 33 THR A C 5
ATOM 6326 O O . THR A 1 33 ? -0.720 -2.900 6.320 1.00 50.00 33 THR A O 5
ATOM 6337 N N . VAL A 1 34 ? 1.120 -3.272 5.059 1.00 10.00 34 VAL A N 5
ATOM 6338 C CA . VAL A 1 34 ? 0.604 -4.457 4.348 1.00 10.00 34 VAL A CA 5
ATOM 6339 C C . VAL A 1 34 ? 0.592 -5.682 5.283 1.00 10.00 34 VAL A C 5
ATOM 6340 O O . VAL A 1 34 ? 1.562 -5.919 6.005 1.00 50.00 34 VAL A O 5
ATOM 6353 N N . LEU A 1 35 ? -0.527 -6.430 5.271 1.00 10.00 35 LEU A N 5
ATOM 6354 C CA . LEU A 1 35 ? -0.675 -7.686 6.040 1.00 10.00 35 LEU A CA 5
ATOM 6355 C C . LEU A 1 35 ? -0.622 -8.910 5.105 1.00 10.00 35 LEU A C 5
ATOM 6356 O O . LEU A 1 35 ? -0.162 -9.983 5.508 1.00 50.00 35 LEU A O 5
ATOM 6372 N N . LEU A 1 36 ? -1.105 -8.743 3.863 1.00 10.00 36 LEU A N 5
ATOM 6373 C CA . LEU A 1 36 ? -1.196 -9.851 2.880 1.00 10.00 36 LEU A CA 5
ATOM 6374 C C . LEU A 1 36 ? -1.037 -9.274 1.471 1.00 10.00 36 LEU A C 5
ATOM 6375 O O . LEU A 1 36 ? -1.226 -8.078 1.281 1.00 50.00 36 LEU A O 5
ATOM 6391 N N . THR A 1 37 ? -0.666 -10.107 0.486 1.00 10.00 37 THR A N 5
ATOM 6392 C CA . THR A 1 37 ? -0.613 -9.685 -0.927 1.00 10.00 37 THR A CA 5
ATOM 6393 C C . THR A 1 37 ? -1.150 -10.785 -1.858 1.00 10.00 37 THR A C 5
ATOM 6394 O O . THR A 1 37 ? -1.312 -11.944 -1.463 1.00 50.00 37 THR A O 5
ATOM 6405 N N . THR A 1 38 ? -1.448 -10.346 -3.086 1.00 10.00 38 THR A N 5
ATOM 6406 C CA . THR A 1 38 ? -1.869 -11.178 -4.228 1.00 10.00 38 THR A CA 5
ATOM 6407 C C . THR A 1 38 ? -1.210 -10.591 -5.509 1.00 10.00 38 THR A C 5
ATOM 6408 O O . THR A 1 38 ? -0.685 -9.457 -5.447 1.00 50.00 38 THR A O 5
ATOM 6419 N N . PRO A 1 39 ? -1.167 -11.356 -6.668 1.00 10.00 39 PRO A N 5
ATOM 6420 C CA . PRO A 1 39 ? -0.601 -10.850 -7.946 1.00 10.00 39 PRO A CA 5
ATOM 6421 C C . PRO A 1 39 ? -1.140 -9.455 -8.350 1.00 10.00 39 PRO A C 5
ATOM 6422 O O . PRO A 1 39 ? -2.319 -9.311 -8.679 1.00 50.00 39 PRO A O 5
ATOM 6433 N N . THR A 1 40 ? -0.254 -8.439 -8.222 1.00 10.00 40 THR A N 5
ATOM 6434 C CA . THR A 1 40 ? -0.489 -7.039 -8.637 1.00 10.00 40 THR A CA 5
ATOM 6435 C C . THR A 1 40 ? -1.631 -6.346 -7.820 1.00 10.00 40 THR A C 5
ATOM 6436 O O . THR A 1 40 ? -2.206 -5.330 -8.250 1.00 50.00 40 THR A O 5
ATOM 6447 N N . ALA A 1 41 ? -1.921 -6.871 -6.614 1.00 10.00 41 ALA A N 5
ATOM 6448 C CA . ALA A 1 41 ? -2.843 -6.231 -5.652 1.00 10.00 41 ALA A CA 5
ATOM 6449 C C . ALA A 1 41 ? -2.374 -6.539 -4.226 1.00 10.00 41 ALA A C 5
ATOM 6450 O O . ALA A 1 41 ? -2.271 -7.698 -3.837 1.00 50.00 41 ALA A O 5
ATOM 6457 N N . LEU A 1 42 ? -2.104 -5.489 -3.450 1.00 10.00 42 LEU A N 5
ATOM 6458 C CA . LEU A 1 42 ? -1.497 -5.581 -2.124 1.00 10.00 42 LEU A CA 5
ATOM 6459 C C . LEU A 1 42 ? -2.574 -5.294 -1.067 1.00 10.00 42 LEU A C 5
ATOM 6460 O O . LEU A 1 42 ? -3.229 -4.239 -1.117 1.00 50.00 42 LEU A O 5
ATOM 6476 N N . LYS A 1 43 ? -2.788 -6.236 -0.124 1.00 10.00 43 LYS A N 5
ATOM 6477 C CA . LYS A 1 43 ? -3.753 -6.050 0.973 1.00 10.00 43 LYS A CA 5
ATOM 6478 C C . LYS A 1 43 ? -3.063 -5.332 2.141 1.00 10.00 43 LYS A C 5
ATOM 6479 O O . LYS A 1 43 ? -2.254 -5.930 2.882 1.00 50.00 43 LYS A O 5
ATOM 6498 N N . VAL A 1 44 ? -3.428 -4.056 2.295 1.00 10.00 44 VAL A N 5
ATOM 6499 C CA . VAL A 1 44 ? -2.956 -3.177 3.362 1.00 10.00 44 VAL A CA 5
ATOM 6500 C C . VAL A 1 44 ? -3.991 -3.172 4.510 1.00 10.00 44 VAL A C 5
ATOM 6501 O O . VAL A 1 44 ? -5.177 -3.454 4.283 1.00 50.00 44 VAL A O 5
ATOM 6514 N N . ASP A 1 45 ? -3.534 -2.876 5.734 1.00 10.00 45 ASP A N 5
ATOM 6515 C CA . ASP A 1 45 ? -4.402 -2.767 6.902 1.00 10.00 45 ASP A CA 5
ATOM 6516 C C . ASP A 1 45 ? -5.273 -1.507 6.778 1.00 10.00 45 ASP A C 5
ATOM 6517 O O . ASP A 1 45 ? -4.779 -0.440 6.385 1.00 50.00 45 ASP A O 5
ATOM 6526 N N . GLY A 1 46 ? -6.569 -1.660 7.083 1.00 10.00 46 GLY A N 5
ATOM 6527 C CA . GLY A 1 46 ? -7.544 -0.580 6.963 1.00 10.00 46 GLY A CA 5
ATOM 6528 C C . GLY A 1 46 ? -8.244 -0.565 5.612 1.00 10.00 46 GLY A C 5
ATOM 6529 O O . GLY A 1 46 ? -9.131 0.262 5.391 1.00 50.00 46 GLY A O 5
ATOM 6533 N N . ILE A 1 47 ? -7.833 -1.467 4.701 1.00 10.00 47 ILE A N 5
ATOM 6534 C CA . ILE A 1 47 ? -8.441 -1.597 3.361 1.00 10.00 47 ILE A CA 5
ATOM 6535 C C . ILE A 1 47 ? -9.563 -2.654 3.393 1.00 10.00 47 ILE A C 5
ATOM 6536 O O . ILE A 1 47 ? -9.474 -3.629 4.156 1.00 50.00 47 ILE A O 5
ATOM 6552 N N . ALA A 1 48 ? -10.608 -2.436 2.553 1.00 10.00 48 ALA A N 5
ATOM 6553 C CA . ALA A 1 48 ? -11.770 -3.335 2.416 1.00 10.00 48 ALA A CA 5
ATOM 6554 C C . ALA A 1 48 ? -11.332 -4.769 2.062 1.00 10.00 48 ALA A C 5
ATOM 6555 O O . ALA A 1 48 ? -11.760 -5.729 2.713 1.00 50.00 48 ALA A O 5
ATOM 6562 N N . ALA A 1 49 ? -10.461 -4.905 1.038 1.00 10.00 49 ALA A N 5
ATOM 6563 C CA . ALA A 1 49 ? -9.903 -6.212 0.653 1.00 10.00 49 ALA A CA 5
ATOM 6564 C C . ALA A 1 49 ? -8.495 -6.080 0.045 1.00 10.00 49 ALA A C 5
ATOM 6565 O O . ALA A 1 49 ? -7.546 -6.649 0.577 1.00 50.00 49 ALA A O 5
ATOM 6572 N N . TRP A 1 50 ? -8.364 -5.326 -1.067 1.00 10.00 50 TRP A N 5
ATOM 6573 C CA . TRP A 1 50 ? -7.058 -5.101 -1.756 1.00 10.00 50 TRP A CA 5
ATOM 6574 C C . TRP A 1 50 ? -6.982 -3.690 -2.353 1.00 10.00 50 TRP A C 5
ATOM 6575 O O . TRP A 1 50 ? -8.007 -3.029 -2.567 1.00 50.00 50 TRP A O 5
ATOM 6596 N N . ILE A 1 51 ? -5.743 -3.238 -2.585 1.00 10.00 51 ILE A N 5
ATOM 6597 C CA . ILE A 1 51 ? -5.425 -2.036 -3.376 1.00 10.00 51 ILE A CA 5
ATOM 6598 C C . ILE A 1 51 ? -4.468 -2.461 -4.504 1.00 10.00 51 ILE A C 5
ATOM 6599 O O . ILE A 1 51 ? -3.500 -3.168 -4.236 1.00 50.00 51 ILE A O 5
ATOM 6615 N N . HIS A 1 52 ? -4.731 -2.009 -5.751 1.00 10.00 52 HIS A N 5
ATOM 6616 C CA . HIS A 1 52 ? -3.920 -2.389 -6.928 1.00 10.00 52 HIS A CA 5
ATOM 6617 C C . HIS A 1 52 ? -2.484 -1.843 -6.726 1.00 10.00 52 HIS A C 5
ATOM 6618 O O . HIS A 1 52 ? -2.322 -0.732 -6.212 1.00 50.00 52 HIS A O 5
ATOM 6633 N N . ALA A 1 53 ? -1.479 -2.633 -7.154 1.00 10.00 53 ALA A N 5
ATOM 6634 C CA . ALA A 1 53 ? -0.063 -2.508 -6.723 1.00 10.00 53 ALA A CA 5
ATOM 6635 C C . ALA A 1 53 ? 0.560 -1.110 -6.921 1.00 10.00 53 ALA A C 5
ATOM 6636 O O . ALA A 1 53 ? 1.337 -0.668 -6.074 1.00 50.00 53 ALA A O 5
ATOM 6643 N N . ALA A 1 54 ? 0.204 -0.415 -8.017 1.00 10.00 54 ALA A N 5
ATOM 6644 C CA . ALA A 1 54 ? 0.810 0.905 -8.357 1.00 10.00 54 ALA A CA 5
ATOM 6645 C C . ALA A 1 54 ? 0.181 2.064 -7.553 1.00 10.00 54 ALA A C 5
ATOM 6646 O O . ALA A 1 54 ? 0.547 3.232 -7.733 1.00 50.00 54 ALA A O 5
ATOM 6653 N N . HIS A 1 55 ? -0.773 1.738 -6.667 1.00 10.00 55 HIS A N 5
ATOM 6654 C CA . HIS A 1 55 ? -1.300 2.686 -5.669 1.00 10.00 55 HIS A CA 5
ATOM 6655 C C . HIS A 1 55 ? -0.628 2.438 -4.309 1.00 10.00 55 HIS A C 5
ATOM 6656 O O . HIS A 1 55 ? -1.104 2.929 -3.294 1.00 50.00 55 HIS A O 5
ATOM 6671 N N . VAL A 1 56 ? 0.455 1.639 -4.295 1.00 10.00 56 VAL A N 5
ATOM 6672 C CA . VAL A 1 56 ? 1.253 1.360 -3.082 1.00 10.00 56 VAL A CA 5
ATOM 6673 C C . VAL A 1 56 ? 2.752 1.369 -3.462 1.00 10.00 56 VAL A C 5
ATOM 6674 O O . VAL A 1 56 ? 3.128 0.890 -4.537 1.00 50.00 56 VAL A O 5
ATOM 6687 N N . LYS A 1 57 ? 3.596 1.928 -2.582 1.00 10.00 57 LYS A N 5
ATOM 6688 C CA . LYS A 1 57 ? 5.061 1.873 -2.714 1.00 10.00 57 LYS A CA 5
ATOM 6689 C C . LYS A 1 57 ? 5.666 1.598 -1.331 1.00 10.00 57 LYS A C 5
ATOM 6690 O O . LYS A 1 57 ? 5.068 1.955 -0.317 1.00 50.00 57 LYS A O 5
ATOM 6709 N N . ALA A 1 58 ? 6.844 0.963 -1.307 1.00 10.00 58 ALA A N 5
ATOM 6710 C CA . ALA A 1 58 ? 7.599 0.696 -0.078 1.00 10.00 58 ALA A CA 5
ATOM 6711 C C . ALA A 1 58 ? 7.987 2.016 0.627 1.00 10.00 58 ALA A C 5
ATOM 6712 O O . ALA A 1 58 ? 8.551 2.916 -0.002 1.00 50.00 58 ALA A O 5
ATOM 6719 N N . ALA A 1 59 ? 7.646 2.134 1.923 1.00 10.00 59 ALA A N 5
ATOM 6720 C CA . ALA A 1 59 ? 8.054 3.277 2.757 1.00 10.00 59 ALA A CA 5
ATOM 6721 C C . ALA A 1 59 ? 9.226 2.853 3.632 1.00 10.00 59 ALA A C 5
ATOM 6722 O O . ALA A 1 59 ? 9.251 1.717 4.113 1.00 50.00 59 ALA A O 5
ATOM 6729 N N . ASP A 1 60 ? 10.173 3.772 3.850 1.00 10.00 60 ASP A N 5
ATOM 6730 C CA . ASP A 1 60 ? 11.344 3.531 4.718 1.00 10.00 60 ASP A CA 5
ATOM 6731 C C . ASP A 1 60 ? 10.896 3.635 6.197 1.00 50.00 60 ASP A C 5
ATOM 6732 O O . ASP A 1 60 ? 10.493 4.720 6.628 1.00 50.00 60 ASP A O 5
ATOM 6741 N N . PRO A 1 61 ? 10.888 2.504 6.983 1.00 50.00 61 PRO A N 5
ATOM 6742 C CA . PRO A 1 61 ? 10.510 2.533 8.420 1.00 50.00 61 PRO A CA 5
ATOM 6743 C C . PRO A 1 61 ? 11.698 2.913 9.330 1.00 50.00 61 PRO A C 5
ATOM 6744 O O . PRO A 1 61 ? 11.538 3.026 10.552 1.00 75.00 61 PRO A O 5
ATOM 6755 N N . GLY A 1 62 ? 12.895 3.065 8.712 1.00 50.00 62 GLY A N 5
ATOM 6756 C CA . GLY A 1 62 ? 14.141 3.320 9.433 1.00 50.00 62 GLY A CA 5
ATOM 6757 C C . GLY A 1 62 ? 14.675 2.085 10.149 1.00 75.00 62 GLY A C 5
ATOM 6758 O O . GLY A 1 62 ? 15.633 2.185 10.927 1.00 75.00 62 GLY A O 5
ATOM 6762 N N . GLY A 1 63 ? 14.043 0.913 9.888 1.00 75.00 63 GLY A N 5
ATOM 6763 C CA . GLY A 1 63 ? 14.318 -0.320 10.627 1.00 75.00 63 GLY A CA 5
ATOM 6764 C C . GLY A 1 63 ? 13.580 -0.387 11.964 1.00 75.00 63 GLY A C 5
ATOM 6765 O O . GLY A 1 63 ? 13.611 -1.427 12.634 1.00 75.00 63 GLY A O 5
ATOM 6769 N N . GLY A 1 64 ? 12.887 0.710 12.333 1.00 75.00 64 GLY A N 5
ATOM 6770 C CA . GLY A 1 64 ? 12.180 0.815 13.605 1.00 75.00 64 GLY A CA 5
ATOM 6771 C C . GLY A 1 64 ? 10.919 1.667 13.466 1.00 75.00 64 GLY A C 5
ATOM 6772 O O . GLY A 1 64 ? 10.945 2.855 13.813 1.00 75.00 64 GLY A O 5
ATOM 6776 N N . PRO A 1 65 ? 9.790 1.074 12.921 1.00 75.00 65 PRO A N 5
ATOM 6777 C CA . PRO A 1 65 ? 8.457 1.751 12.807 1.00 75.00 65 PRO A CA 5
ATOM 6778 C C . PRO A 1 65 ? 7.898 2.247 14.161 1.00 75.00 65 PRO A C 5
ATOM 6779 O O . PRO A 1 65 ? 6.996 3.088 14.174 1.00 75.00 65 PRO A O 5
ATOM 6790 N N . SER A 1 66 ? 8.418 1.665 15.278 1.00 75.00 66 SER A N 5
ATOM 6791 C CA . SER A 1 66 ? 8.061 2.047 16.664 1.00 75.00 66 SER A CA 5
ATOM 6792 C C . SER A 1 66 ? 6.568 1.773 16.963 1.00 75.00 66 SER A C 5
ATOM 6793 O O . SER A 1 66 ? 5.956 2.446 17.799 1.00 75.00 66 SER A O 5
ATOM 6801 N N . SER A 1 67 ? 6.013 0.741 16.305 1.00 75.00 67 SER A N 5
ATOM 6802 C CA . SER A 1 67 ? 4.581 0.404 16.383 1.00 75.00 67 SER A CA 5
ATOM 6803 C C . SER A 1 67 ? 4.392 -1.112 16.448 1.00 75.00 67 SER A C 5
ATOM 6804 O O . SER A 1 67 ? 5.291 -1.873 16.070 1.00 75.00 67 SER A O 5
ATOM 6812 N N . ARG A 1 68 ? 3.211 -1.540 16.938 1.00 75.00 68 ARG A N 5
ATOM 6813 C CA . ARG A 1 68 ? 2.824 -2.955 16.977 1.00 75.00 68 ARG A CA 5
ATOM 6814 C C . ARG A 1 68 ? 2.586 -3.459 15.553 1.00 75.00 68 ARG A C 5
ATOM 6815 O O . ARG A 1 68 ? 1.590 -3.106 14.933 1.00 75.00 68 ARG A O 5
ATOM 6836 N N . LEU A 1 69 ? 3.568 -4.203 15.027 1.00 75.00 69 LEU A N 5
ATOM 6837 C CA . LEU A 1 69 ? 3.502 -4.873 13.709 1.00 75.00 69 LEU A CA 5
ATOM 6838 C C . LEU A 1 69 ? 3.864 -6.366 13.852 1.00 75.00 69 LEU A C 5
ATOM 6839 O O . LEU A 1 69 ? 3.637 -7.155 12.927 1.00 75.00 69 LEU A O 5
ATOM 6855 N N . THR A 1 70 ? 4.443 -6.730 15.016 1.00 75.00 70 THR A N 5
ATOM 6856 C CA . THR A 1 70 ? 4.855 -8.101 15.318 1.00 75.00 70 THR A CA 5
ATOM 6857 C C . THR A 1 70 ? 3.632 -8.933 15.751 1.00 75.00 70 THR A C 5
ATOM 6858 O O . THR A 1 70 ? 3.270 -8.995 16.934 1.00 75.00 70 THR A O 5
ATOM 6869 N N . TRP A 1 71 ? 2.963 -9.499 14.750 1.00 75.00 71 TRP A N 5
ATOM 6870 C CA . TRP A 1 71 ? 1.878 -10.464 14.922 1.00 75.00 71 TRP A CA 5
ATOM 6871 C C . TRP A 1 71 ? 2.083 -11.609 13.932 1.00 75.00 71 TRP A C 5
ATOM 6872 O O . TRP A 1 71 ? 2.549 -11.393 12.813 1.00 75.00 71 TRP A O 5
ATOM 6893 N N . ARG A 1 72 ? 1.733 -12.823 14.353 1.00 75.00 72 ARG A N 5
ATOM 6894 C CA . ARG A 1 72 ? 1.910 -14.040 13.544 1.00 75.00 72 ARG A CA 5
ATOM 6895 C C . ARG A 1 72 ? 0.624 -14.364 12.750 1.00 75.00 72 ARG A C 5
ATOM 6896 O O . ARG A 1 72 ? 0.190 -15.519 12.673 1.00 75.00 72 ARG A O 5
ATOM 6917 N N . VAL A 1 73 ? 0.046 -13.314 12.126 1.00 75.00 73 VAL A N 5
ATOM 6918 C CA . VAL A 1 73 ? -1.112 -13.445 11.226 1.00 75.00 73 VAL A CA 5
ATOM 6919 C C . VAL A 1 73 ? -0.728 -14.331 10.023 1.00 75.00 73 VAL A C 5
ATOM 6920 O O . VAL A 1 73 ? -1.284 -15.424 9.840 1.00 75.00 73 VAL A O 5
ATOM 6933 N N . GLN A 1 74 ? 0.261 -13.864 9.242 1.00 75.00 74 GLN A N 5
ATOM 6934 C CA . GLN A 1 74 ? 0.872 -14.663 8.176 1.00 75.00 74 GLN A CA 5
ATOM 6935 C C . GLN A 1 74 ? 1.948 -15.576 8.805 1.00 75.00 74 GLN A C 5
ATOM 6936 O O . GLN A 1 74 ? 3.143 -15.242 8.852 1.00 75.00 74 GLN A O 5
ATOM 6950 N N . ARG A 1 75 ? 1.477 -16.692 9.373 1.00 75.00 75 ARG A N 5
ATOM 6951 C CA . ARG A 1 75 ? 2.335 -17.737 9.947 1.00 75.00 75 ARG A CA 5
ATOM 6952 C C . ARG A 1 75 ? 1.686 -19.088 9.614 1.00 75.00 75 ARG A C 5
ATOM 6953 O O . ARG A 1 75 ? 0.866 -19.619 10.369 1.00 75.00 75 ARG A O 5
ATOM 6974 N N . SER A 1 76 ? 2.002 -19.584 8.418 1.00 75.00 76 SER A N 5
ATOM 6975 C CA . SER A 1 76 ? 1.571 -20.900 7.935 1.00 75.00 76 SER A CA 5
ATOM 6976 C C . SER A 1 76 ? 2.646 -21.938 8.279 1.00 75.00 76 SER A C 5
ATOM 6977 O O . SER A 1 76 ? 2.374 -22.968 8.907 1.00 75.00 76 SER A O 5
ATOM 6985 N N . GLN A 1 77 ? 3.881 -21.617 7.861 1.00 75.00 77 GLN A N 5
ATOM 6986 C CA . GLN A 1 77 ? 5.070 -22.448 8.077 1.00 75.00 77 GLN A CA 5
ATOM 6987 C C . GLN A 1 77 ? 6.320 -21.542 8.080 1.00 75.00 77 GLN A C 5
ATOM 6988 O O . GLN A 1 77 ? 7.174 -21.657 8.962 1.00 75.00 77 GLN A O 5
ATOM 7002 N N . ASN A 1 78 ? 6.393 -20.626 7.091 1.00 75.00 78 ASN A N 5
ATOM 7003 C CA . ASN A 1 78 ? 7.511 -19.681 6.919 1.00 75.00 78 ASN A CA 5
ATOM 7004 C C . ASN A 1 78 ? 7.071 -18.264 7.337 1.00 75.00 78 ASN A C 5
ATOM 7005 O O . ASN A 1 78 ? 6.215 -17.669 6.666 1.00 75.00 78 ASN A O 5
ATOM 7016 N N . PRO A 1 79 ? 7.597 -17.724 8.485 1.00 75.00 79 PRO A N 5
ATOM 7017 C CA . PRO A 1 79 ? 7.420 -16.296 8.842 1.00 75.00 79 PRO A CA 5
ATOM 7018 C C . PRO A 1 79 ? 8.262 -15.387 7.906 1.00 75.00 79 PRO A C 5
ATOM 7019 O O . PRO A 1 79 ? 9.464 -15.612 7.716 1.00 75.00 79 PRO A O 5
ATOM 7030 N N . LEU A 1 80 ? 7.615 -14.352 7.345 1.00 75.00 80 LEU A N 5
ATOM 7031 C CA . LEU A 1 80 ? 8.162 -13.561 6.222 1.00 75.00 80 LEU A CA 5
ATOM 7032 C C . LEU A 1 80 ? 9.217 -12.520 6.649 1.00 75.00 80 LEU A C 5
ATOM 7033 O O . LEU A 1 80 ? 9.865 -11.913 5.782 1.00 75.00 80 LEU A O 5
ATOM 7049 N N . LYS A 1 81 ? 9.386 -12.300 7.973 1.00 75.00 81 LYS A N 5
ATOM 7050 C CA . LYS A 1 81 ? 10.449 -11.419 8.486 1.00 75.00 81 LYS A CA 5
ATOM 7051 C C . LYS A 1 81 ? 11.794 -12.167 8.395 1.00 75.00 81 LYS A C 5
ATOM 7052 O O . LYS A 1 81 ? 12.155 -12.950 9.283 1.00 75.00 81 LYS A O 5
ATOM 7071 N N . ILE A 1 82 ? 12.485 -11.953 7.274 1.00 75.00 82 ILE A N 5
ATOM 7072 C CA . ILE A 1 82 ? 13.778 -12.582 6.968 1.00 75.00 82 ILE A CA 5
ATOM 7073 C C . ILE A 1 82 ? 14.939 -11.679 7.427 1.00 75.00 82 ILE A C 5
ATOM 7074 O O . ILE A 1 82 ? 14.717 -10.595 7.997 1.00 75.00 82 ILE A O 5
ATOM 7090 N N . ARG A 1 83 ? 16.175 -12.148 7.176 1.00 75.00 83 ARG A N 5
ATOM 7091 C CA . ARG A 1 83 ? 17.403 -11.396 7.474 1.00 75.00 83 ARG A CA 5
ATOM 7092 C C . ARG A 1 83 ? 17.501 -10.143 6.583 1.00 75.00 83 ARG A C 5
ATOM 7093 O O . ARG A 1 83 ? 17.010 -10.134 5.442 1.00 75.00 83 ARG A O 5
ATOM 7114 N N . LEU A 1 84 ? 18.142 -9.094 7.114 1.00 75.00 84 LEU A N 5
ATOM 7115 C CA . LEU A 1 84 ? 18.327 -7.818 6.399 1.00 75.00 84 LEU A CA 5
ATOM 7116 C C . LEU A 1 84 ? 19.479 -7.928 5.379 1.00 75.00 84 LEU A C 5
ATOM 7117 O O . LEU A 1 84 ? 20.123 -8.982 5.260 1.00 75.00 84 LEU A O 5
ATOM 7133 N N . THR A 1 85 ? 19.733 -6.825 4.658 1.00 75.00 85 THR A N 5
ATOM 7134 C CA . THR A 1 85 ? 20.662 -6.791 3.522 1.00 75.00 85 THR A CA 5
ATOM 7135 C C . THR A 1 85 ? 22.147 -6.774 3.986 1.00 75.00 85 THR A C 5
ATOM 7136 O O . THR A 1 85 ? 22.788 -5.722 4.042 1.00 75.00 85 THR A O 5
ATOM 7147 N N . ARG A 1 86 ? 22.662 -7.964 4.365 1.00 75.00 86 ARG A N 5
ATOM 7148 C CA . ARG A 1 86 ? 24.071 -8.169 4.777 1.00 75.00 86 ARG A CA 5
ATOM 7149 C C . ARG A 1 86 ? 24.559 -9.522 4.237 1.00 75.00 86 ARG A C 5
ATOM 7150 O O . ARG A 1 86 ? 23.911 -10.549 4.481 1.00 75.00 86 ARG A O 5
ATOM 7171 N N . GLU A 1 87 ? 25.705 -9.518 3.534 1.00 75.00 87 GLU A N 5
ATOM 7172 C CA . GLU A 1 87 ? 26.336 -10.739 3.010 1.00 75.00 87 GLU A CA 5
ATOM 7173 C C . GLU A 1 87 ? 27.179 -11.415 4.114 1.00 75.00 87 GLU A C 5
ATOM 7174 O O . GLU A 1 87 ? 28.271 -10.939 4.446 1.00 75.00 87 GLU A O 5
ATOM 7186 N N . ALA A 1 88 ? 26.630 -12.492 4.694 1.00 75.00 88 ALA A N 5
ATOM 7187 C CA . ALA A 1 88 ? 27.287 -13.289 5.745 1.00 75.00 88 ALA A CA 5
ATOM 7188 C C . ALA A 1 88 ? 26.588 -14.662 5.852 1.00 75.00 88 ALA A C 5
ATOM 7189 O O . ALA A 1 88 ? 25.382 -14.735 5.607 1.00 75.00 88 ALA A O 5
ATOM 7196 N N . PRO A 1 89 ? 27.335 -15.775 6.183 1.00 75.00 89 PRO A N 5
ATOM 7197 C CA . PRO A 1 89 ? 26.754 -17.148 6.331 1.00 75.00 89 PRO A CA 5
ATOM 7198 C C . PRO A 1 89 ? 25.501 -17.195 7.261 1.00 75.00 89 PRO A C 5
ATOM 7199 O O . PRO A 1 89 ? 25.653 -17.023 8.484 1.00 75.00 89 PRO A O 5
ATOM 7211 N N . HIS A 1 1 ? -4.168 -29.818 11.369 1.00 75.00 1 HIS A N 6
ATOM 7212 C CA . HIS A 1 1 ? -4.435 -28.380 11.634 1.00 75.00 1 HIS A CA 6
ATOM 7213 C C . HIS A 1 1 ? -5.082 -27.717 10.411 1.00 75.00 1 HIS A C 6
ATOM 7214 O O . HIS A 1 1 ? -4.728 -28.024 9.268 1.00 75.00 1 HIS A O 6
ATOM 7231 N N . HIS A 1 2 ? -6.053 -26.821 10.662 1.00 75.00 2 HIS A N 6
ATOM 7232 C CA . HIS A 1 2 ? -6.629 -25.949 9.628 1.00 75.00 2 HIS A CA 6
ATOM 7233 C C . HIS A 1 2 ? -6.295 -24.495 9.964 1.00 75.00 2 HIS A C 6
ATOM 7234 O O . HIS A 1 2 ? -7.163 -23.716 10.385 1.00 75.00 2 HIS A O 6
ATOM 7249 N N . HIS A 1 3 ? -4.999 -24.177 9.825 1.00 75.00 3 HIS A N 6
ATOM 7250 C CA . HIS A 1 3 ? -4.478 -22.821 9.996 1.00 75.00 3 HIS A CA 6
ATOM 7251 C C . HIS A 1 3 ? -3.045 -22.771 9.447 1.00 75.00 3 HIS A C 6
ATOM 7252 O O . HIS A 1 3 ? -2.099 -23.155 10.143 1.00 75.00 3 HIS A O 6
ATOM 7267 N N . HIS A 1 4 ? -2.916 -22.359 8.176 1.00 75.00 4 HIS A N 6
ATOM 7268 C CA . HIS A 1 4 ? -1.617 -22.235 7.488 1.00 75.00 4 HIS A CA 6
ATOM 7269 C C . HIS A 1 4 ? -1.739 -21.301 6.279 1.00 75.00 4 HIS A C 6
ATOM 7270 O O . HIS A 1 4 ? -2.715 -21.381 5.528 1.00 75.00 4 HIS A O 6
ATOM 7285 N N . HIS A 1 5 ? -0.725 -20.433 6.114 1.00 75.00 5 HIS A N 6
ATOM 7286 C CA . HIS A 1 5 ? -0.609 -19.512 4.971 1.00 75.00 5 HIS A CA 6
ATOM 7287 C C . HIS A 1 5 ? 0.760 -18.822 4.998 1.00 75.00 5 HIS A C 6
ATOM 7288 O O . HIS A 1 5 ? 1.346 -18.648 6.070 1.00 75.00 5 HIS A O 6
ATOM 7303 N N . HIS A 1 6 ? 1.258 -18.452 3.814 1.00 75.00 6 HIS A N 6
ATOM 7304 C CA . HIS A 1 6 ? 2.477 -17.635 3.643 1.00 75.00 6 HIS A CA 6
ATOM 7305 C C . HIS A 1 6 ? 2.155 -16.440 2.753 1.00 75.00 6 HIS A C 6
ATOM 7306 O O . HIS A 1 6 ? 1.273 -16.523 1.888 1.00 75.00 6 HIS A O 6
ATOM 7321 N N . SER A 1 7 ? 2.887 -15.349 2.974 1.00 75.00 7 SER A N 6
ATOM 7322 C CA . SER A 1 7 ? 2.795 -14.131 2.167 1.00 75.00 7 SER A CA 6
ATOM 7323 C C . SER A 1 7 ? 4.006 -13.241 2.497 1.00 75.00 7 SER A C 6
ATOM 7324 O O . SER A 1 7 ? 4.897 -13.667 3.248 1.00 75.00 7 SER A O 6
ATOM 7332 N N . HIS A 1 8 ? 4.060 -12.017 1.937 1.00 50.00 8 HIS A N 6
ATOM 7333 C CA . HIS A 1 8 ? 5.085 -11.034 2.330 1.00 50.00 8 HIS A CA 6
ATOM 7334 C C . HIS A 1 8 ? 4.809 -10.609 3.780 1.00 50.00 8 HIS A C 6
ATOM 7335 O O . HIS A 1 8 ? 3.644 -10.404 4.130 1.00 50.00 8 HIS A O 6
ATOM 7350 N N . MET A 1 9 ? 5.882 -10.457 4.569 1.00 10.00 9 MET A N 6
ATOM 7351 C CA . MET A 1 9 ? 5.809 -10.225 6.022 1.00 10.00 9 MET A CA 6
ATOM 7352 C C . MET A 1 9 ? 4.816 -9.097 6.399 1.00 10.00 9 MET A C 6
ATOM 7353 O O . MET A 1 9 ? 4.800 -8.023 5.773 1.00 50.00 9 MET A O 6
ATOM 7367 N N . VAL A 1 10 ? 3.969 -9.394 7.405 1.00 10.00 10 VAL A N 6
ATOM 7368 C CA . VAL A 1 10 ? 2.993 -8.447 7.965 1.00 10.00 10 VAL A CA 6
ATOM 7369 C C . VAL A 1 10 ? 3.704 -7.231 8.585 1.00 10.00 10 VAL A C 6
ATOM 7370 O O . VAL A 1 10 ? 4.849 -7.338 9.064 1.00 50.00 10 VAL A O 6
ATOM 7383 N N . GLY A 1 11 ? 3.026 -6.080 8.572 1.00 10.00 11 GLY A N 6
ATOM 7384 C CA . GLY A 1 11 ? 3.602 -4.865 9.127 1.00 10.00 11 GLY A CA 6
ATOM 7385 C C . GLY A 1 11 ? 4.444 -4.102 8.111 1.00 10.00 11 GLY A C 6
ATOM 7386 O O . GLY A 1 11 ? 5.191 -3.190 8.498 1.00 50.00 11 GLY A O 6
ATOM 7390 N N . ASP A 1 12 ? 4.360 -4.491 6.814 1.00 10.00 12 ASP A N 6
ATOM 7391 C CA . ASP A 1 12 ? 5.185 -3.868 5.744 1.00 10.00 12 ASP A CA 6
ATOM 7392 C C . ASP A 1 12 ? 4.843 -2.368 5.625 1.00 10.00 12 ASP A C 6
ATOM 7393 O O . ASP A 1 12 ? 3.754 -2.018 5.173 1.00 50.00 12 ASP A O 6
ATOM 7402 N N . THR A 1 13 ? 5.798 -1.499 5.998 1.00 10.00 13 THR A N 6
ATOM 7403 C CA . THR A 1 13 ? 5.573 -0.052 6.030 1.00 10.00 13 THR A CA 6
ATOM 7404 C C . THR A 1 13 ? 5.483 0.477 4.595 1.00 10.00 13 THR A C 6
ATOM 7405 O O . THR A 1 13 ? 6.450 0.416 3.836 1.00 50.00 13 THR A O 6
ATOM 7416 N N . VAL A 1 14 ? 4.281 0.930 4.215 1.00 10.00 14 VAL A N 6
ATOM 7417 C CA . VAL A 1 14 ? 3.986 1.373 2.846 1.00 10.00 14 VAL A CA 6
ATOM 7418 C C . VAL A 1 14 ? 3.174 2.669 2.849 1.00 10.00 14 VAL A C 6
ATOM 7419 O O . VAL A 1 14 ? 2.603 3.064 3.865 1.00 50.00 14 VAL A O 6
ATOM 7432 N N . TRP A 1 15 ? 3.138 3.321 1.687 1.00 10.00 15 TRP A N 6
ATOM 7433 C CA . TRP A 1 15 ? 2.323 4.509 1.435 1.00 10.00 15 TRP A CA 6
ATOM 7434 C C . TRP A 1 15 ? 1.396 4.215 0.247 1.00 10.00 15 TRP A C 6
ATOM 7435 O O . TRP A 1 15 ? 1.793 3.507 -0.689 1.00 50.00 15 TRP A O 6
ATOM 7456 N N . VAL A 1 16 ? 0.174 4.774 0.278 1.00 10.00 16 VAL A N 6
ATOM 7457 C CA . VAL A 1 16 ? -0.846 4.533 -0.757 1.00 10.00 16 VAL A CA 6
ATOM 7458 C C . VAL A 1 16 ? -0.997 5.799 -1.617 1.00 10.00 16 VAL A C 6
ATOM 7459 O O . VAL A 1 16 ? -1.545 6.812 -1.168 1.00 50.00 16 VAL A O 6
ATOM 7472 N N . ARG A 1 17 ? -0.447 5.724 -2.832 1.00 10.00 17 ARG A N 6
ATOM 7473 C CA . ARG A 1 17 ? -0.484 6.792 -3.843 1.00 10.00 17 ARG A CA 6
ATOM 7474 C C . ARG A 1 17 ? -1.736 6.652 -4.724 1.00 10.00 17 ARG A C 6
ATOM 7475 O O . ARG A 1 17 ? -2.090 5.542 -5.126 1.00 50.00 17 ARG A O 6
ATOM 7496 N N . ARG A 1 18 ? -2.393 7.781 -5.027 1.00 10.00 18 ARG A N 6
ATOM 7497 C CA . ARG A 1 18 ? -3.622 7.790 -5.831 1.00 10.00 18 ARG A CA 6
ATOM 7498 C C . ARG A 1 18 ? -3.742 9.107 -6.615 1.00 10.00 18 ARG A C 6
ATOM 7499 O O . ARG A 1 18 ? -3.441 10.177 -6.077 1.00 50.00 18 ARG A O 6
ATOM 7520 N N . HIS A 1 19 ? -4.182 9.011 -7.884 1.00 50.00 19 HIS A N 6
ATOM 7521 C CA . HIS A 1 19 ? -4.416 10.183 -8.745 1.00 50.00 19 HIS A CA 6
ATOM 7522 C C . HIS A 1 19 ? -5.506 11.091 -8.146 1.00 50.00 19 HIS A C 6
ATOM 7523 O O . HIS A 1 19 ? -6.634 10.640 -7.925 1.00 75.00 19 HIS A O 6
ATOM 7538 N N . GLN A 1 20 ? -5.142 12.353 -7.856 1.00 75.00 20 GLN A N 6
ATOM 7539 C CA . GLN A 1 20 ? -6.112 13.396 -7.459 1.00 75.00 20 GLN A CA 6
ATOM 7540 C C . GLN A 1 20 ? -7.106 13.616 -8.614 1.00 75.00 20 GLN A C 6
ATOM 7541 O O . GLN A 1 20 ? -8.330 13.630 -8.431 1.00 75.00 20 GLN A O 6
ATOM 7555 N N . THR A 1 21 ? -6.522 13.756 -9.806 1.00 75.00 21 THR A N 6
ATOM 7556 C CA . THR A 1 21 ? -7.222 13.804 -11.099 1.00 75.00 21 THR A CA 6
ATOM 7557 C C . THR A 1 21 ? -6.273 13.175 -12.154 1.00 75.00 21 THR A C 6
ATOM 7558 O O . THR A 1 21 ? -5.061 13.138 -11.925 1.00 75.00 21 THR A O 6
ATOM 7569 N N . LYS A 1 22 ? -6.809 12.662 -13.281 1.00 75.00 22 LYS A N 6
ATOM 7570 C CA . LYS A 1 22 ? -5.966 12.136 -14.385 1.00 75.00 22 LYS A CA 6
ATOM 7571 C C . LYS A 1 22 ? -5.204 13.280 -15.092 1.00 75.00 22 LYS A C 6
ATOM 7572 O O . LYS A 1 22 ? -4.125 13.068 -15.659 1.00 75.00 22 LYS A O 6
ATOM 7591 N N . ASN A 1 23 ? -5.795 14.482 -15.051 1.00 75.00 23 ASN A N 6
ATOM 7592 C CA . ASN A 1 23 ? -5.167 15.727 -15.543 1.00 75.00 23 ASN A CA 6
ATOM 7593 C C . ASN A 1 23 ? -4.009 16.157 -14.616 1.00 50.00 23 ASN A C 6
ATOM 7594 O O . ASN A 1 23 ? -2.976 16.654 -15.079 1.00 50.00 23 ASN A O 6
ATOM 7605 N N . LEU A 1 24 ? -4.197 15.947 -13.305 1.00 10.00 24 LEU A N 6
ATOM 7606 C CA . LEU A 1 24 ? -3.192 16.277 -12.279 1.00 50.00 24 LEU A CA 6
ATOM 7607 C C . LEU A 1 24 ? -2.264 15.077 -12.034 1.00 50.00 24 LEU A C 6
ATOM 7608 O O . LEU A 1 24 ? -2.471 13.992 -12.588 1.00 50.00 24 LEU A O 6
ATOM 7624 N N . GLU A 1 25 ? -1.234 15.290 -11.214 1.00 50.00 25 GLU A N 6
ATOM 7625 C CA . GLU A 1 25 ? -0.320 14.222 -10.772 1.00 10.00 25 GLU A CA 6
ATOM 7626 C C . GLU A 1 25 ? -0.893 13.526 -9.511 1.00 10.00 25 GLU A C 6
ATOM 7627 O O . GLU A 1 25 ? -1.712 14.128 -8.796 1.00 50.00 25 GLU A O 6
ATOM 7639 N N . PRO A 1 26 ? -0.487 12.246 -9.218 1.00 10.00 26 PRO A N 6
ATOM 7640 C CA . PRO A 1 26 ? -0.943 11.518 -8.007 1.00 50.00 26 PRO A CA 6
ATOM 7641 C C . PRO A 1 26 ? -0.334 12.069 -6.699 1.00 10.00 26 PRO A C 6
ATOM 7642 O O . PRO A 1 26 ? 0.655 12.816 -6.710 1.00 50.00 26 PRO A O 6
ATOM 7653 N N . ARG A 1 27 ? -0.932 11.666 -5.569 1.00 10.00 27 ARG A N 6
ATOM 7654 C CA . ARG A 1 27 ? -0.508 12.080 -4.228 1.00 10.00 27 ARG A CA 6
ATOM 7655 C C . ARG A 1 27 ? -0.689 10.897 -3.270 1.00 10.00 27 ARG A C 6
ATOM 7656 O O . ARG A 1 27 ? -1.705 10.193 -3.334 1.00 50.00 27 ARG A O 6
ATOM 7677 N N . TRP A 1 28 ? 0.310 10.673 -2.403 1.00 10.00 28 TRP A N 6
ATOM 7678 C CA . TRP A 1 28 ? 0.342 9.527 -1.475 1.00 10.00 28 TRP A CA 6
ATOM 7679 C C . TRP A 1 28 ? -0.182 9.907 -0.083 1.00 10.00 28 TRP A C 6
ATOM 7680 O O . TRP A 1 28 ? -0.275 11.091 0.262 1.00 50.00 28 TRP A O 6
ATOM 7701 N N . LYS A 1 29 ? -0.508 8.875 0.711 1.00 10.00 29 LYS A N 6
ATOM 7702 C CA . LYS A 1 29 ? -0.854 9.006 2.142 1.00 10.00 29 LYS A CA 6
ATOM 7703 C C . LYS A 1 29 ? -0.132 7.905 2.921 1.00 10.00 29 LYS A C 6
ATOM 7704 O O . LYS A 1 29 ? 0.111 6.825 2.375 1.00 50.00 29 LYS A O 6
ATOM 7723 N N . GLY A 1 30 ? 0.208 8.171 4.192 1.00 10.00 30 GLY A N 6
ATOM 7724 C CA . GLY A 1 30 ? 0.868 7.177 5.019 1.00 10.00 30 GLY A CA 6
ATOM 7725 C C . GLY A 1 30 ? 1.071 7.650 6.456 1.00 10.00 30 GLY A C 6
ATOM 7726 O O . GLY A 1 30 ? 0.734 8.791 6.778 1.00 50.00 30 GLY A O 6
ATOM 7730 N N . PRO A 1 31 ? 1.668 6.801 7.347 1.00 10.00 31 PRO A N 6
ATOM 7731 C CA . PRO A 1 31 ? 2.152 5.443 7.006 1.00 10.00 31 PRO A CA 6
ATOM 7732 C C . PRO A 1 31 ? 1.086 4.329 7.201 1.00 10.00 31 PRO A C 6
ATOM 7733 O O . PRO A 1 31 ? 0.207 4.420 8.064 1.00 50.00 31 PRO A O 6
ATOM 7744 N N . TYR A 1 32 ? 1.187 3.292 6.361 1.00 10.00 32 TYR A N 6
ATOM 7745 C CA . TYR A 1 32 ? 0.316 2.093 6.385 1.00 10.00 32 TYR A CA 6
ATOM 7746 C C . TYR A 1 32 ? 1.180 0.835 6.608 1.00 10.00 32 TYR A C 6
ATOM 7747 O O . TYR A 1 32 ? 2.412 0.922 6.630 1.00 50.00 32 TYR A O 6
ATOM 7765 N N . THR A 1 33 ? 0.522 -0.343 6.739 1.00 10.00 33 THR A N 6
ATOM 7766 C CA . THR A 1 33 ? 1.209 -1.635 6.941 1.00 10.00 33 THR A CA 6
ATOM 7767 C C . THR A 1 33 ? 0.500 -2.777 6.174 1.00 10.00 33 THR A C 6
ATOM 7768 O O . THR A 1 33 ? -0.656 -3.089 6.460 1.00 50.00 33 THR A O 6
ATOM 7779 N N . VAL A 1 34 ? 1.198 -3.395 5.190 1.00 10.00 34 VAL A N 6
ATOM 7780 C CA . VAL A 1 34 ? 0.666 -4.555 4.441 1.00 10.00 34 VAL A CA 6
ATOM 7781 C C . VAL A 1 34 ? 0.701 -5.808 5.330 1.00 10.00 34 VAL A C 6
ATOM 7782 O O . VAL A 1 34 ? 1.674 -6.019 6.086 1.00 50.00 34 VAL A O 6
ATOM 7795 N N . LEU A 1 35 ? -0.374 -6.612 5.222 1.00 10.00 35 LEU A N 6
ATOM 7796 C CA . LEU A 1 35 ? -0.562 -7.863 5.977 1.00 10.00 35 LEU A CA 6
ATOM 7797 C C . LEU A 1 35 ? -0.523 -9.065 5.020 1.00 10.00 35 LEU A C 6
ATOM 7798 O O . LEU A 1 35 ? 0.136 -10.078 5.295 1.00 50.00 35 LEU A O 6
ATOM 7814 N N . LEU A 1 36 ? -1.246 -8.933 3.895 1.00 10.00 36 LEU A N 6
ATOM 7815 C CA . LEU A 1 36 ? -1.371 -9.997 2.879 1.00 10.00 36 LEU A CA 6
ATOM 7816 C C . LEU A 1 36 ? -1.019 -9.426 1.498 1.00 10.00 36 LEU A C 6
ATOM 7817 O O . LEU A 1 36 ? -1.301 -8.263 1.209 1.00 50.00 36 LEU A O 6
ATOM 7833 N N . THR A 1 37 ? -0.403 -10.253 0.652 1.00 10.00 37 THR A N 6
ATOM 7834 C CA . THR A 1 37 ? -0.046 -9.894 -0.726 1.00 10.00 37 THR A CA 6
ATOM 7835 C C . THR A 1 37 ? -0.549 -10.991 -1.681 1.00 10.00 37 THR A C 6
ATOM 7836 O O . THR A 1 37 ? -0.324 -12.183 -1.442 1.00 50.00 37 THR A O 6
ATOM 7847 N N . THR A 1 38 ? -1.263 -10.573 -2.731 1.00 10.00 38 THR A N 6
ATOM 7848 C CA . THR A 1 38 ? -1.752 -11.445 -3.809 1.00 10.00 38 THR A CA 6
ATOM 7849 C C . THR A 1 38 ? -1.275 -10.855 -5.166 1.00 10.00 38 THR A C 6
ATOM 7850 O O . THR A 1 38 ? -0.856 -9.689 -5.199 1.00 50.00 38 THR A O 6
ATOM 7861 N N . PRO A 1 39 ? -1.278 -11.637 -6.298 1.00 10.00 39 PRO A N 6
ATOM 7862 C CA . PRO A 1 39 ? -0.856 -11.130 -7.636 1.00 10.00 39 PRO A CA 6
ATOM 7863 C C . PRO A 1 39 ? -1.487 -9.763 -8.030 1.00 10.00 39 PRO A C 6
ATOM 7864 O O . PRO A 1 39 ? -2.714 -9.627 -8.072 1.00 50.00 39 PRO A O 6
ATOM 7875 N N . THR A 1 40 ? -0.606 -8.757 -8.224 1.00 10.00 40 THR A N 6
ATOM 7876 C CA . THR A 1 40 ? -0.933 -7.372 -8.654 1.00 10.00 40 THR A CA 6
ATOM 7877 C C . THR A 1 40 ? -1.851 -6.607 -7.668 1.00 10.00 40 THR A C 6
ATOM 7878 O O . THR A 1 40 ? -2.316 -5.514 -7.991 1.00 50.00 40 THR A O 6
ATOM 7889 N N . ALA A 1 41 ? -2.074 -7.151 -6.451 1.00 10.00 41 ALA A N 6
ATOM 7890 C CA . ALA A 1 41 ? -2.996 -6.542 -5.466 1.00 10.00 41 ALA A CA 6
ATOM 7891 C C . ALA A 1 41 ? -2.519 -6.841 -4.040 1.00 10.00 41 ALA A C 6
ATOM 7892 O O . ALA A 1 41 ? -2.351 -7.999 -3.669 1.00 50.00 41 ALA A O 6
ATOM 7899 N N . LEU A 1 42 ? -2.295 -5.793 -3.240 1.00 10.00 42 LEU A N 6
ATOM 7900 C CA . LEU A 1 42 ? -1.749 -5.923 -1.882 1.00 10.00 42 LEU A CA 6
ATOM 7901 C C . LEU A 1 42 ? -2.833 -5.566 -0.861 1.00 10.00 42 LEU A C 6
ATOM 7902 O O . LEU A 1 42 ? -3.405 -4.472 -0.926 1.00 50.00 42 LEU A O 6
ATOM 7918 N N . LYS A 1 43 ? -3.111 -6.485 0.071 1.00 10.00 43 LYS A N 6
ATOM 7919 C CA . LYS A 1 43 ? -4.057 -6.234 1.160 1.00 10.00 43 LYS A CA 6
ATOM 7920 C C . LYS A 1 43 ? -3.309 -5.547 2.312 1.00 10.00 43 LYS A C 6
ATOM 7921 O O . LYS A 1 43 ? -2.488 -6.170 3.019 1.00 50.00 43 LYS A O 6
ATOM 7940 N N . VAL A 1 44 ? -3.618 -4.260 2.478 1.00 10.00 44 VAL A N 6
ATOM 7941 C CA . VAL A 1 44 ? -2.982 -3.367 3.448 1.00 10.00 44 VAL A CA 6
ATOM 7942 C C . VAL A 1 44 ? -4.001 -3.039 4.556 1.00 10.00 44 VAL A C 6
ATOM 7943 O O . VAL A 1 44 ? -5.200 -2.948 4.271 1.00 50.00 44 VAL A O 6
ATOM 7956 N N . ASP A 1 45 ? -3.533 -2.851 5.801 1.00 10.00 45 ASP A N 6
ATOM 7957 C CA . ASP A 1 45 ? -4.403 -2.410 6.908 1.00 10.00 45 ASP A CA 6
ATOM 7958 C C . ASP A 1 45 ? -4.826 -0.951 6.686 1.00 10.00 45 ASP A C 6
ATOM 7959 O O . ASP A 1 45 ? -3.984 -0.101 6.380 1.00 50.00 45 ASP A O 6
ATOM 7968 N N . GLY A 1 46 ? -6.128 -0.679 6.845 1.00 10.00 46 GLY A N 6
ATOM 7969 C CA . GLY A 1 46 ? -6.690 0.639 6.546 1.00 10.00 46 GLY A CA 6
ATOM 7970 C C . GLY A 1 46 ? -7.392 0.666 5.195 1.00 10.00 46 GLY A C 6
ATOM 7971 O O . GLY A 1 46 ? -8.052 1.651 4.852 1.00 50.00 46 GLY A O 6
ATOM 7975 N N . ILE A 1 47 ? -7.247 -0.434 4.425 1.00 10.00 47 ILE A N 6
ATOM 7976 C CA . ILE A 1 47 ? -7.838 -0.583 3.081 1.00 10.00 47 ILE A CA 6
ATOM 7977 C C . ILE A 1 47 ? -9.050 -1.529 3.130 1.00 10.00 47 ILE A C 6
ATOM 7978 O O . ILE A 1 47 ? -9.089 -2.442 3.968 1.00 50.00 47 ILE A O 6
ATOM 7994 N N . ALA A 1 48 ? -10.031 -1.301 2.218 1.00 10.00 48 ALA A N 6
ATOM 7995 C CA . ALA A 1 48 ? -11.288 -2.072 2.146 1.00 10.00 48 ALA A CA 6
ATOM 7996 C C . ALA A 1 48 ? -11.030 -3.577 1.947 1.00 10.00 48 ALA A C 6
ATOM 7997 O O . ALA A 1 48 ? -11.573 -4.402 2.692 1.00 50.00 48 ALA A O 6
ATOM 8004 N N . ALA A 1 49 ? -10.204 -3.922 0.941 1.00 10.00 49 ALA A N 6
ATOM 8005 C CA . ALA A 1 49 ? -9.778 -5.315 0.713 1.00 10.00 49 ALA A CA 6
ATOM 8006 C C . ALA A 1 49 ? -8.385 -5.381 0.062 1.00 10.00 49 ALA A C 6
ATOM 8007 O O . ALA A 1 49 ? -7.473 -5.981 0.621 1.00 50.00 49 ALA A O 6
ATOM 8014 N N . TRP A 1 50 ? -8.217 -4.742 -1.112 1.00 10.00 50 TRP A N 6
ATOM 8015 C CA . TRP A 1 50 ? -6.926 -4.748 -1.855 1.00 10.00 50 TRP A CA 6
ATOM 8016 C C . TRP A 1 50 ? -6.670 -3.385 -2.526 1.00 10.00 50 TRP A C 6
ATOM 8017 O O . TRP A 1 50 ? -7.608 -2.683 -2.910 1.00 50.00 50 TRP A O 6
ATOM 8038 N N . ILE A 1 51 ? -5.381 -3.032 -2.668 1.00 10.00 51 ILE A N 6
ATOM 8039 C CA . ILE A 1 51 ? -4.918 -1.911 -3.507 1.00 10.00 51 ILE A CA 6
ATOM 8040 C C . ILE A 1 51 ? -3.943 -2.473 -4.552 1.00 10.00 51 ILE A C 6
ATOM 8041 O O . ILE A 1 51 ? -2.991 -3.157 -4.181 1.00 50.00 51 ILE A O 6
ATOM 8057 N N . HIS A 1 52 ? -4.173 -2.165 -5.841 1.00 10.00 52 HIS A N 6
ATOM 8058 C CA . HIS A 1 52 ? -3.313 -2.637 -6.944 1.00 10.00 52 HIS A CA 6
ATOM 8059 C C . HIS A 1 52 ? -1.867 -2.127 -6.743 1.00 10.00 52 HIS A C 6
ATOM 8060 O O . HIS A 1 52 ? -1.663 -0.944 -6.440 1.00 50.00 52 HIS A O 6
ATOM 8075 N N . ALA A 1 53 ? -0.895 -3.034 -6.965 1.00 10.00 53 ALA A N 6
ATOM 8076 C CA . ALA A 1 53 ? 0.513 -2.905 -6.509 1.00 10.00 53 ALA A CA 6
ATOM 8077 C C . ALA A 1 53 ? 1.213 -1.583 -6.911 1.00 10.00 53 ALA A C 6
ATOM 8078 O O . ALA A 1 53 ? 2.035 -1.069 -6.145 1.00 50.00 53 ALA A O 6
ATOM 8085 N N . ALA A 1 54 ? 0.874 -1.030 -8.088 1.00 10.00 54 ALA A N 6
ATOM 8086 C CA . ALA A 1 54 ? 1.529 0.195 -8.610 1.00 10.00 54 ALA A CA 6
ATOM 8087 C C . ALA A 1 54 ? 1.217 1.440 -7.752 1.00 10.00 54 ALA A C 6
ATOM 8088 O O . ALA A 1 54 ? 2.037 2.364 -7.680 1.00 50.00 54 ALA A O 6
ATOM 8095 N N . HIS A 1 55 ? 0.051 1.437 -7.077 1.00 10.00 55 HIS A N 6
ATOM 8096 C CA . HIS A 1 55 ? -0.326 2.511 -6.127 1.00 10.00 55 HIS A CA 6
ATOM 8097 C C . HIS A 1 55 ? 0.562 2.479 -4.867 1.00 10.00 55 HIS A C 6
ATOM 8098 O O . HIS A 1 55 ? 0.755 3.497 -4.215 1.00 50.00 55 HIS A O 6
ATOM 8113 N N . VAL A 1 56 ? 1.118 1.306 -4.551 1.00 10.00 56 VAL A N 6
ATOM 8114 C CA . VAL A 1 56 ? 1.775 1.065 -3.256 1.00 10.00 56 VAL A CA 6
ATOM 8115 C C . VAL A 1 56 ? 3.294 1.257 -3.381 1.00 10.00 56 VAL A C 6
ATOM 8116 O O . VAL A 1 56 ? 3.931 0.652 -4.245 1.00 50.00 56 VAL A O 6
ATOM 8129 N N . LYS A 1 57 ? 3.847 2.125 -2.525 1.00 10.00 57 LYS A N 6
ATOM 8130 C CA . LYS A 1 57 ? 5.292 2.299 -2.358 1.00 10.00 57 LYS A CA 6
ATOM 8131 C C . LYS A 1 57 ? 5.714 1.672 -1.027 1.00 10.00 57 LYS A C 6
ATOM 8132 O O . LYS A 1 57 ? 5.153 2.014 0.007 1.00 50.00 57 LYS A O 6
ATOM 8151 N N . ALA A 1 58 ? 6.702 0.768 -1.053 1.00 10.00 58 ALA A N 6
ATOM 8152 C CA . ALA A 1 58 ? 7.295 0.223 0.172 1.00 10.00 58 ALA A CA 6
ATOM 8153 C C . ALA A 1 58 ? 8.267 1.252 0.771 1.00 10.00 58 ALA A C 6
ATOM 8154 O O . ALA A 1 58 ? 9.347 1.495 0.215 1.00 50.00 58 ALA A O 6
ATOM 8161 N N . ALA A 1 59 ? 7.843 1.878 1.871 1.00 10.00 59 ALA A N 6
ATOM 8162 C CA . ALA A 1 59 ? 8.639 2.864 2.605 1.00 10.00 59 ALA A CA 6
ATOM 8163 C C . ALA A 1 59 ? 9.474 2.140 3.675 1.00 10.00 59 ALA A C 6
ATOM 8164 O O . ALA A 1 59 ? 8.913 1.478 4.546 1.00 50.00 59 ALA A O 6
ATOM 8171 N N . ASP A 1 60 ? 10.810 2.239 3.573 1.00 10.00 60 ASP A N 6
ATOM 8172 C CA . ASP A 1 60 ? 11.749 1.654 4.561 1.00 10.00 60 ASP A CA 6
ATOM 8173 C C . ASP A 1 60 ? 11.429 2.197 5.985 1.00 50.00 60 ASP A C 6
ATOM 8174 O O . ASP A 1 60 ? 11.531 3.408 6.198 1.00 50.00 60 ASP A O 6
ATOM 8183 N N . PRO A 1 61 ? 11.003 1.305 6.956 1.00 50.00 61 PRO A N 6
ATOM 8184 C CA . PRO A 1 61 ? 10.668 1.695 8.349 1.00 50.00 61 PRO A CA 6
ATOM 8185 C C . PRO A 1 61 ? 11.775 2.535 9.016 1.00 50.00 61 PRO A C 6
ATOM 8186 O O . PRO A 1 61 ? 11.491 3.553 9.656 1.00 75.00 61 PRO A O 6
ATOM 8197 N N . GLY A 1 62 ? 13.041 2.097 8.809 1.00 50.00 62 GLY A N 6
ATOM 8198 C CA . GLY A 1 62 ? 14.214 2.765 9.379 1.00 50.00 62 GLY A CA 6
ATOM 8199 C C . GLY A 1 62 ? 14.274 2.642 10.901 1.00 75.00 62 GLY A C 6
ATOM 8200 O O . GLY A 1 62 ? 14.976 1.777 11.446 1.00 75.00 62 GLY A O 6
ATOM 8204 N N . GLY A 1 63 ? 13.517 3.518 11.568 1.00 75.00 63 GLY A N 6
ATOM 8205 C CA . GLY A 1 63 ? 13.369 3.522 13.022 1.00 75.00 63 GLY A CA 6
ATOM 8206 C C . GLY A 1 63 ? 12.072 4.213 13.426 1.00 75.00 63 GLY A C 6
ATOM 8207 O O . GLY A 1 63 ? 11.621 5.141 12.735 1.00 75.00 63 GLY A O 6
ATOM 8211 N N . GLY A 1 64 ? 11.470 3.775 14.549 1.00 75.00 64 GLY A N 6
ATOM 8212 C CA . GLY A 1 64 ? 10.185 4.307 15.004 1.00 75.00 64 GLY A CA 6
ATOM 8213 C C . GLY A 1 64 ? 9.015 3.464 14.496 1.00 75.00 64 GLY A C 6
ATOM 8214 O O . GLY A 1 64 ? 8.754 3.458 13.287 1.00 75.00 64 GLY A O 6
ATOM 8218 N N . PRO A 1 65 ? 8.276 2.730 15.386 1.00 75.00 65 PRO A N 6
ATOM 8219 C CA . PRO A 1 65 ? 7.149 1.847 14.983 1.00 75.00 65 PRO A CA 6
ATOM 8220 C C . PRO A 1 65 ? 5.810 2.606 14.776 1.00 75.00 65 PRO A C 6
ATOM 8221 O O . PRO A 1 65 ? 4.728 2.019 14.924 1.00 75.00 65 PRO A O 6
ATOM 8232 N N . SER A 1 66 ? 5.901 3.883 14.343 1.00 75.00 66 SER A N 6
ATOM 8233 C CA . SER A 1 66 ? 4.740 4.766 14.098 1.00 75.00 66 SER A CA 6
ATOM 8234 C C . SER A 1 66 ? 4.005 4.422 12.777 1.00 75.00 66 SER A C 6
ATOM 8235 O O . SER A 1 66 ? 3.059 5.117 12.390 1.00 75.00 66 SER A O 6
ATOM 8243 N N . SER A 1 67 ? 4.416 3.320 12.123 1.00 75.00 67 SER A N 6
ATOM 8244 C CA . SER A 1 67 ? 3.809 2.815 10.883 1.00 75.00 67 SER A CA 6
ATOM 8245 C C . SER A 1 67 ? 2.441 2.132 11.117 1.00 75.00 67 SER A C 6
ATOM 8246 O O . SER A 1 67 ? 1.795 1.714 10.149 1.00 75.00 67 SER A O 6
ATOM 8254 N N . ARG A 1 68 ? 2.019 2.063 12.408 1.00 75.00 68 ARG A N 6
ATOM 8255 C CA . ARG A 1 68 ? 0.834 1.322 12.890 1.00 75.00 68 ARG A CA 6
ATOM 8256 C C . ARG A 1 68 ? 1.119 -0.188 12.882 1.00 75.00 68 ARG A C 6
ATOM 8257 O O . ARG A 1 68 ? 0.854 -0.869 11.887 1.00 75.00 68 ARG A O 6
ATOM 8278 N N . LEU A 1 69 ? 1.696 -0.703 13.992 1.00 75.00 69 LEU A N 6
ATOM 8279 C CA . LEU A 1 69 ? 1.986 -2.138 14.137 1.00 75.00 69 LEU A CA 6
ATOM 8280 C C . LEU A 1 69 ? 0.666 -2.929 14.230 1.00 75.00 69 LEU A C 6
ATOM 8281 O O . LEU A 1 69 ? 0.069 -3.043 15.311 1.00 75.00 69 LEU A O 6
ATOM 8297 N N . THR A 1 70 ? 0.185 -3.411 13.078 1.00 75.00 70 THR A N 6
ATOM 8298 C CA . THR A 1 70 ? -0.986 -4.288 13.029 1.00 75.00 70 THR A CA 6
ATOM 8299 C C . THR A 1 70 ? -0.560 -5.708 13.441 1.00 75.00 70 THR A C 6
ATOM 8300 O O . THR A 1 70 ? 0.598 -6.100 13.214 1.00 75.00 70 THR A O 6
ATOM 8311 N N . TRP A 1 71 ? -1.484 -6.455 14.056 1.00 75.00 71 TRP A N 6
ATOM 8312 C CA . TRP A 1 71 ? -1.186 -7.770 14.650 1.00 75.00 71 TRP A CA 6
ATOM 8313 C C . TRP A 1 71 ? -0.745 -8.777 13.572 1.00 75.00 71 TRP A C 6
ATOM 8314 O O . TRP A 1 71 ? -1.234 -8.733 12.438 1.00 75.00 71 TRP A O 6
ATOM 8335 N N . ARG A 1 72 ? 0.194 -9.664 13.948 1.00 75.00 72 ARG A N 6
ATOM 8336 C CA . ARG A 1 72 ? 0.791 -10.643 13.032 1.00 75.00 72 ARG A CA 6
ATOM 8337 C C . ARG A 1 72 ? -0.248 -11.679 12.587 1.00 75.00 72 ARG A C 6
ATOM 8338 O O . ARG A 1 72 ? -0.472 -12.687 13.266 1.00 75.00 72 ARG A O 6
ATOM 8359 N N . VAL A 1 73 ? -0.900 -11.377 11.450 1.00 75.00 73 VAL A N 6
ATOM 8360 C CA . VAL A 1 73 ? -1.935 -12.226 10.844 1.00 75.00 73 VAL A CA 6
ATOM 8361 C C . VAL A 1 73 ? -1.352 -13.589 10.434 1.00 75.00 73 VAL A C 6
ATOM 8362 O O . VAL A 1 73 ? -2.003 -14.628 10.580 1.00 75.00 73 VAL A O 6
ATOM 8375 N N . GLN A 1 74 ? -0.097 -13.571 9.949 1.00 75.00 74 GLN A N 6
ATOM 8376 C CA . GLN A 1 74 ? 0.606 -14.788 9.523 1.00 75.00 74 GLN A CA 6
ATOM 8377 C C . GLN A 1 74 ? 1.142 -15.564 10.732 1.00 75.00 74 GLN A C 6
ATOM 8378 O O . GLN A 1 74 ? 2.309 -15.435 11.117 1.00 75.00 74 GLN A O 6
ATOM 8392 N N . ARG A 1 75 ? 0.232 -16.319 11.363 1.00 75.00 75 ARG A N 6
ATOM 8393 C CA . ARG A 1 75 ? 0.563 -17.353 12.350 1.00 75.00 75 ARG A CA 6
ATOM 8394 C C . ARG A 1 75 ? 0.202 -18.730 11.756 1.00 75.00 75 ARG A C 6
ATOM 8395 O O . ARG A 1 75 ? -0.726 -18.843 10.946 1.00 75.00 75 ARG A O 6
ATOM 8416 N N . SER A 1 76 ? 0.971 -19.740 12.155 1.00 75.00 76 SER A N 6
ATOM 8417 C CA . SER A 1 76 ? 0.774 -21.143 11.788 1.00 75.00 76 SER A CA 6
ATOM 8418 C C . SER A 1 76 ? 1.797 -21.949 12.596 1.00 75.00 76 SER A C 6
ATOM 8419 O O . SER A 1 76 ? 1.440 -22.707 13.497 1.00 75.00 76 SER A O 6
ATOM 8427 N N . GLN A 1 77 ? 3.085 -21.719 12.276 1.00 75.00 77 GLN A N 6
ATOM 8428 C CA . GLN A 1 77 ? 4.238 -22.280 13.002 1.00 75.00 77 GLN A CA 6
ATOM 8429 C C . GLN A 1 77 ? 5.383 -21.252 12.941 1.00 75.00 77 GLN A C 6
ATOM 8430 O O . GLN A 1 77 ? 5.855 -20.770 13.977 1.00 75.00 77 GLN A O 6
ATOM 8444 N N . ASN A 1 78 ? 5.789 -20.904 11.702 1.00 75.00 78 ASN A N 6
ATOM 8445 C CA . ASN A 1 78 ? 6.816 -19.871 11.430 1.00 75.00 78 ASN A CA 6
ATOM 8446 C C . ASN A 1 78 ? 6.649 -19.311 9.982 1.00 75.00 78 ASN A C 6
ATOM 8447 O O . ASN A 1 78 ? 7.546 -19.458 9.143 1.00 75.00 78 ASN A O 6
ATOM 8458 N N . PRO A 1 79 ? 5.473 -18.662 9.660 1.00 75.00 79 PRO A N 6
ATOM 8459 C CA . PRO A 1 79 ? 5.160 -18.193 8.279 1.00 75.00 79 PRO A CA 6
ATOM 8460 C C . PRO A 1 79 ? 5.969 -16.948 7.863 1.00 75.00 79 PRO A C 6
ATOM 8461 O O . PRO A 1 79 ? 6.278 -16.754 6.677 1.00 75.00 79 PRO A O 6
ATOM 8472 N N . LEU A 1 80 ? 6.293 -16.120 8.861 1.00 75.00 80 LEU A N 6
ATOM 8473 C CA . LEU A 1 80 ? 7.061 -14.890 8.681 1.00 75.00 80 LEU A CA 6
ATOM 8474 C C . LEU A 1 80 ? 8.561 -15.208 8.654 1.00 75.00 80 LEU A C 6
ATOM 8475 O O . LEU A 1 80 ? 9.075 -15.895 9.546 1.00 75.00 80 LEU A O 6
ATOM 8491 N N . LYS A 1 81 ? 9.235 -14.720 7.609 1.00 75.00 81 LYS A N 6
ATOM 8492 C CA . LYS A 1 81 ? 10.681 -14.902 7.418 1.00 75.00 81 LYS A CA 6
ATOM 8493 C C . LYS A 1 81 ? 11.449 -13.771 8.118 1.00 75.00 81 LYS A C 6
ATOM 8494 O O . LYS A 1 81 ? 10.936 -12.647 8.245 1.00 75.00 81 LYS A O 6
ATOM 8513 N N . ILE A 1 82 ? 12.677 -14.070 8.560 1.00 75.00 82 ILE A N 6
ATOM 8514 C CA . ILE A 1 82 ? 13.539 -13.097 9.258 1.00 75.00 82 ILE A CA 6
ATOM 8515 C C . ILE A 1 82 ? 14.427 -12.335 8.259 1.00 75.00 82 ILE A C 6
ATOM 8516 O O . ILE A 1 82 ? 14.558 -12.730 7.093 1.00 75.00 82 ILE A O 6
ATOM 8532 N N . ARG A 1 83 ? 15.029 -11.238 8.734 1.00 75.00 83 ARG A N 6
ATOM 8533 C CA . ARG A 1 83 ? 15.973 -10.428 7.950 1.00 75.00 83 ARG A CA 6
ATOM 8534 C C . ARG A 1 83 ? 17.139 -10.007 8.853 1.00 75.00 83 ARG A C 6
ATOM 8535 O O . ARG A 1 83 ? 17.019 -9.074 9.662 1.00 75.00 83 ARG A O 6
ATOM 8556 N N . LEU A 1 84 ? 18.255 -10.735 8.722 1.00 75.00 84 LEU A N 6
ATOM 8557 C CA . LEU A 1 84 ? 19.479 -10.507 9.508 1.00 75.00 84 LEU A CA 6
ATOM 8558 C C . LEU A 1 84 ? 20.467 -9.688 8.663 1.00 75.00 84 LEU A C 6
ATOM 8559 O O . LEU A 1 84 ? 20.679 -10.015 7.487 1.00 75.00 84 LEU A O 6
ATOM 8575 N N . THR A 1 85 ? 21.044 -8.635 9.274 1.00 75.00 85 THR A N 6
ATOM 8576 C CA . THR A 1 85 ? 21.989 -7.714 8.618 1.00 75.00 85 THR A CA 6
ATOM 8577 C C . THR A 1 85 ? 21.279 -6.851 7.536 1.00 75.00 85 THR A C 6
ATOM 8578 O O . THR A 1 85 ? 20.979 -7.321 6.433 1.00 75.00 85 THR A O 6
ATOM 8589 N N . ARG A 1 86 ? 20.961 -5.602 7.907 1.00 75.00 86 ARG A N 6
ATOM 8590 C CA . ARG A 1 86 ? 20.498 -4.562 6.965 1.00 75.00 86 ARG A CA 6
ATOM 8591 C C . ARG A 1 86 ? 21.723 -3.955 6.241 1.00 75.00 86 ARG A C 6
ATOM 8592 O O . ARG A 1 86 ? 22.867 -4.148 6.677 1.00 75.00 86 ARG A O 6
ATOM 8613 N N . GLU A 1 87 ? 21.466 -3.222 5.141 1.00 75.00 87 GLU A N 6
ATOM 8614 C CA . GLU A 1 87 ? 22.493 -2.473 4.400 1.00 75.00 87 GLU A CA 6
ATOM 8615 C C . GLU A 1 87 ? 23.099 -1.370 5.300 1.00 75.00 87 GLU A C 6
ATOM 8616 O O . GLU A 1 87 ? 22.589 -0.252 5.354 1.00 75.00 87 GLU A O 6
ATOM 8628 N N . ALA A 1 88 ? 24.146 -1.730 6.060 1.00 75.00 88 ALA A N 6
ATOM 8629 C CA . ALA A 1 88 ? 24.855 -0.798 6.954 1.00 75.00 88 ALA A CA 6
ATOM 8630 C C . ALA A 1 88 ? 26.184 -0.368 6.301 1.00 75.00 88 ALA A C 6
ATOM 8631 O O . ALA A 1 88 ? 26.955 -1.242 5.890 1.00 75.00 88 ALA A O 6
ATOM 8638 N N . PRO A 1 89 ? 26.460 0.972 6.155 1.00 75.00 89 PRO A N 6
ATOM 8639 C CA . PRO A 1 89 ? 27.735 1.477 5.581 1.00 75.00 89 PRO A CA 6
ATOM 8640 C C . PRO A 1 89 ? 28.976 1.052 6.422 1.00 75.00 89 PRO A C 6
ATOM 8641 O O . PRO A 1 89 ? 29.699 0.128 5.994 1.00 75.00 89 PRO A O 6
ATOM 8653 N N . HIS A 1 1 ? -4.991 -20.982 13.226 1.00 75.00 1 HIS A N 7
ATOM 8654 C CA . HIS A 1 1 ? -5.479 -21.948 12.205 1.00 75.00 1 HIS A CA 7
ATOM 8655 C C . HIS A 1 1 ? -5.440 -21.338 10.792 1.00 75.00 1 HIS A C 7
ATOM 8656 O O . HIS A 1 1 ? -6.136 -21.818 9.889 1.00 75.00 1 HIS A O 7
ATOM 8673 N N . HIS A 1 2 ? -4.601 -20.300 10.593 1.00 75.00 2 HIS A N 7
ATOM 8674 C CA . HIS A 1 2 ? -4.348 -19.728 9.262 1.00 75.00 2 HIS A CA 7
ATOM 8675 C C . HIS A 1 2 ? -2.870 -19.292 9.158 1.00 75.00 2 HIS A C 7
ATOM 8676 O O . HIS A 1 2 ? -2.345 -18.579 10.024 1.00 75.00 2 HIS A O 7
ATOM 8691 N N . HIS A 1 3 ? -2.211 -19.793 8.121 1.00 75.00 3 HIS A N 7
ATOM 8692 C CA . HIS A 1 3 ? -0.834 -19.451 7.758 1.00 75.00 3 HIS A CA 7
ATOM 8693 C C . HIS A 1 3 ? -0.650 -19.744 6.260 1.00 75.00 3 HIS A C 7
ATOM 8694 O O . HIS A 1 3 ? 0.448 -20.032 5.785 1.00 75.00 3 HIS A O 7
ATOM 8709 N N . HIS A 1 4 ? -1.764 -19.645 5.521 1.00 75.00 4 HIS A N 7
ATOM 8710 C CA . HIS A 1 4 ? -1.815 -19.877 4.078 1.00 75.00 4 HIS A CA 7
ATOM 8711 C C . HIS A 1 4 ? -1.508 -18.552 3.353 1.00 75.00 4 HIS A C 7
ATOM 8712 O O . HIS A 1 4 ? -1.611 -17.482 3.973 1.00 75.00 4 HIS A O 7
ATOM 8727 N N . HIS A 1 5 ? -1.138 -18.646 2.053 1.00 75.00 5 HIS A N 7
ATOM 8728 C CA . HIS A 1 5 ? -0.775 -17.493 1.199 1.00 75.00 5 HIS A CA 7
ATOM 8729 C C . HIS A 1 5 ? 0.588 -16.929 1.644 1.00 75.00 5 HIS A C 7
ATOM 8730 O O . HIS A 1 5 ? 0.665 -16.129 2.587 1.00 75.00 5 HIS A O 7
ATOM 8745 N N . HIS A 1 6 ? 1.665 -17.405 0.987 1.00 75.00 6 HIS A N 7
ATOM 8746 C CA . HIS A 1 6 ? 3.036 -16.946 1.248 1.00 75.00 6 HIS A CA 7
ATOM 8747 C C . HIS A 1 6 ? 3.165 -15.485 0.779 1.00 75.00 6 HIS A C 7
ATOM 8748 O O . HIS A 1 6 ? 2.834 -15.157 -0.365 1.00 75.00 6 HIS A O 7
ATOM 8763 N N . SER A 1 7 ? 3.646 -14.621 1.677 1.00 75.00 7 SER A N 7
ATOM 8764 C CA . SER A 1 7 ? 3.538 -13.158 1.549 1.00 75.00 7 SER A CA 7
ATOM 8765 C C . SER A 1 7 ? 4.775 -12.454 2.136 1.00 75.00 7 SER A C 7
ATOM 8766 O O . SER A 1 7 ? 5.710 -13.107 2.615 1.00 75.00 7 SER A O 7
ATOM 8774 N N . HIS A 1 8 ? 4.766 -11.109 2.061 1.00 50.00 8 HIS A N 7
ATOM 8775 C CA . HIS A 1 8 ? 5.668 -10.236 2.831 1.00 50.00 8 HIS A CA 7
ATOM 8776 C C . HIS A 1 8 ? 5.252 -10.281 4.312 1.00 50.00 8 HIS A C 7
ATOM 8777 O O . HIS A 1 8 ? 4.103 -10.648 4.622 1.00 50.00 8 HIS A O 7
ATOM 8792 N N . MET A 1 9 ? 6.179 -9.895 5.194 1.00 10.00 9 MET A N 7
ATOM 8793 C CA . MET A 1 9 ? 5.955 -9.875 6.646 1.00 10.00 9 MET A CA 7
ATOM 8794 C C . MET A 1 9 ? 4.779 -8.945 7.019 1.00 10.00 9 MET A C 7
ATOM 8795 O O . MET A 1 9 ? 4.621 -7.862 6.438 1.00 50.00 9 MET A O 7
ATOM 8809 N N . VAL A 1 10 ? 3.935 -9.409 7.958 1.00 10.00 10 VAL A N 7
ATOM 8810 C CA . VAL A 1 10 ? 2.837 -8.606 8.518 1.00 10.00 10 VAL A CA 7
ATOM 8811 C C . VAL A 1 10 ? 3.424 -7.389 9.280 1.00 10.00 10 VAL A C 7
ATOM 8812 O O . VAL A 1 10 ? 4.305 -7.547 10.140 1.00 50.00 10 VAL A O 7
ATOM 8825 N N . GLY A 1 11 ? 2.966 -6.184 8.912 1.00 10.00 11 GLY A N 7
ATOM 8826 C CA . GLY A 1 11 ? 3.540 -4.938 9.422 1.00 10.00 11 GLY A CA 7
ATOM 8827 C C . GLY A 1 11 ? 4.342 -4.188 8.362 1.00 10.00 11 GLY A C 7
ATOM 8828 O O . GLY A 1 11 ? 5.016 -3.201 8.696 1.00 50.00 11 GLY A O 7
ATOM 8832 N N . ASP A 1 12 ? 4.273 -4.654 7.086 1.00 10.00 12 ASP A N 7
ATOM 8833 C CA . ASP A 1 12 ? 5.100 -4.105 5.979 1.00 10.00 12 ASP A CA 7
ATOM 8834 C C . ASP A 1 12 ? 4.661 -2.657 5.663 1.00 10.00 12 ASP A C 7
ATOM 8835 O O . ASP A 1 12 ? 3.559 -2.423 5.187 1.00 50.00 12 ASP A O 7
ATOM 8844 N N . THR A 1 13 ? 5.549 -1.699 5.925 1.00 10.00 13 THR A N 7
ATOM 8845 C CA . THR A 1 13 ? 5.243 -0.274 5.776 1.00 10.00 13 THR A CA 7
ATOM 8846 C C . THR A 1 13 ? 5.288 0.155 4.296 1.00 10.00 13 THR A C 7
ATOM 8847 O O . THR A 1 13 ? 6.258 -0.117 3.590 1.00 50.00 13 THR A O 7
ATOM 8858 N N . VAL A 1 14 ? 4.210 0.791 3.822 1.00 10.00 14 VAL A N 7
ATOM 8859 C CA . VAL A 1 14 ? 4.116 1.343 2.458 1.00 10.00 14 VAL A CA 7
ATOM 8860 C C . VAL A 1 14 ? 3.420 2.704 2.501 1.00 10.00 14 VAL A C 7
ATOM 8861 O O . VAL A 1 14 ? 3.068 3.216 3.571 1.00 50.00 14 VAL A O 7
ATOM 8874 N N . TRP A 1 15 ? 3.259 3.277 1.319 1.00 10.00 15 TRP A N 7
ATOM 8875 C CA . TRP A 1 15 ? 2.439 4.450 1.067 1.00 10.00 15 TRP A CA 7
ATOM 8876 C C . TRP A 1 15 ? 1.304 4.054 0.120 1.00 10.00 15 TRP A C 7
ATOM 8877 O O . TRP A 1 15 ? 1.421 3.071 -0.633 1.00 50.00 15 TRP A O 7
ATOM 8898 N N . VAL A 1 16 ? 0.217 4.832 0.140 1.00 10.00 16 VAL A N 7
ATOM 8899 C CA . VAL A 1 16 ? -0.902 4.678 -0.782 1.00 10.00 16 VAL A CA 7
ATOM 8900 C C . VAL A 1 16 ? -0.794 5.825 -1.791 1.00 10.00 16 VAL A C 7
ATOM 8901 O O . VAL A 1 16 ? -1.065 6.995 -1.467 1.00 50.00 16 VAL A O 7
ATOM 8914 N N . ARG A 1 17 ? -0.314 5.459 -2.983 1.00 10.00 17 ARG A N 7
ATOM 8915 C CA . ARG A 1 17 ? -0.094 6.358 -4.108 1.00 10.00 17 ARG A CA 7
ATOM 8916 C C . ARG A 1 17 ? -1.445 6.631 -4.800 1.00 10.00 17 ARG A C 7
ATOM 8917 O O . ARG A 1 17 ? -1.878 5.886 -5.690 1.00 50.00 17 ARG A O 7
ATOM 8938 N N . ARG A 1 18 ? -2.120 7.692 -4.353 1.00 10.00 18 ARG A N 7
ATOM 8939 C CA . ARG A 1 18 ? -3.497 8.007 -4.744 1.00 10.00 18 ARG A CA 7
ATOM 8940 C C . ARG A 1 18 ? -3.586 9.360 -5.485 1.00 10.00 18 ARG A C 7
ATOM 8941 O O . ARG A 1 18 ? -2.785 10.281 -5.251 1.00 50.00 18 ARG A O 7
ATOM 8962 N N . HIS A 1 19 ? -4.555 9.417 -6.415 1.00 50.00 19 HIS A N 7
ATOM 8963 C CA . HIS A 1 19 ? -4.992 10.628 -7.134 1.00 50.00 19 HIS A CA 7
ATOM 8964 C C . HIS A 1 19 ? -6.194 10.236 -8.007 1.00 50.00 19 HIS A C 7
ATOM 8965 O O . HIS A 1 19 ? -6.267 9.088 -8.457 1.00 75.00 19 HIS A O 7
ATOM 8980 N N . GLN A 1 20 ? -7.138 11.157 -8.224 1.00 75.00 20 GLN A N 7
ATOM 8981 C CA . GLN A 1 20 ? -8.308 10.888 -9.080 1.00 75.00 20 GLN A CA 7
ATOM 8982 C C . GLN A 1 20 ? -7.931 11.111 -10.553 1.00 75.00 20 GLN A C 7
ATOM 8983 O O . GLN A 1 20 ? -7.851 10.153 -11.338 1.00 75.00 20 GLN A O 7
ATOM 8997 N N . THR A 1 21 ? -7.662 12.381 -10.895 1.00 75.00 21 THR A N 7
ATOM 8998 C CA . THR A 1 21 ? -7.301 12.800 -12.253 1.00 75.00 21 THR A CA 7
ATOM 8999 C C . THR A 1 21 ? -5.806 12.552 -12.528 1.00 75.00 21 THR A C 7
ATOM 9000 O O . THR A 1 21 ? -4.957 12.777 -11.658 1.00 75.00 21 THR A O 7
ATOM 9011 N N . LYS A 1 22 ? -5.516 12.104 -13.761 1.00 75.00 22 LYS A N 7
ATOM 9012 C CA . LYS A 1 22 ? -4.150 11.821 -14.247 1.00 75.00 22 LYS A CA 7
ATOM 9013 C C . LYS A 1 22 ? -3.398 13.131 -14.564 1.00 75.00 22 LYS A C 7
ATOM 9014 O O . LYS A 1 22 ? -2.163 13.137 -14.621 1.00 75.00 22 LYS A O 7
ATOM 9033 N N . ASN A 1 23 ? -4.166 14.227 -14.775 1.00 75.00 23 ASN A N 7
ATOM 9034 C CA . ASN A 1 23 ? -3.614 15.585 -14.968 1.00 75.00 23 ASN A CA 7
ATOM 9035 C C . ASN A 1 23 ? -2.891 16.055 -13.693 1.00 50.00 23 ASN A C 7
ATOM 9036 O O . ASN A 1 23 ? -1.880 16.758 -13.771 1.00 50.00 23 ASN A O 7
ATOM 9047 N N . LEU A 1 24 ? -3.421 15.663 -12.523 1.00 10.00 24 LEU A N 7
ATOM 9048 C CA . LEU A 1 24 ? -2.755 15.887 -11.232 1.00 50.00 24 LEU A CA 7
ATOM 9049 C C . LEU A 1 24 ? -1.801 14.714 -10.941 1.00 50.00 24 LEU A C 7
ATOM 9050 O O . LEU A 1 24 ? -2.098 13.563 -11.299 1.00 50.00 24 LEU A O 7
ATOM 9066 N N . GLU A 1 25 ? -0.666 15.036 -10.301 1.00 50.00 25 GLU A N 7
ATOM 9067 C CA . GLU A 1 25 ? 0.403 14.070 -9.975 1.00 10.00 25 GLU A CA 7
ATOM 9068 C C . GLU A 1 25 ? -0.121 12.945 -9.039 1.00 10.00 25 GLU A C 7
ATOM 9069 O O . GLU A 1 25 ? -1.036 13.188 -8.239 1.00 50.00 25 GLU A O 7
ATOM 9081 N N . PRO A 1 26 ? 0.410 11.686 -9.157 1.00 10.00 26 PRO A N 7
ATOM 9082 C CA . PRO A 1 26 ? 0.144 10.622 -8.169 1.00 50.00 26 PRO A CA 7
ATOM 9083 C C . PRO A 1 26 ? 0.742 10.989 -6.797 1.00 10.00 26 PRO A C 7
ATOM 9084 O O . PRO A 1 26 ? 1.963 10.936 -6.615 1.00 50.00 26 PRO A O 7
ATOM 9095 N N . ARG A 1 27 ? -0.125 11.403 -5.865 1.00 10.00 27 ARG A N 7
ATOM 9096 C CA . ARG A 1 27 ? 0.274 11.787 -4.495 1.00 10.00 27 ARG A CA 7
ATOM 9097 C C . ARG A 1 27 ? 0.378 10.508 -3.654 1.00 10.00 27 ARG A C 7
ATOM 9098 O O . ARG A 1 27 ? -0.100 9.469 -4.083 1.00 50.00 27 ARG A O 7
ATOM 9119 N N . TRP A 1 28 ? 1.018 10.561 -2.482 1.00 10.00 28 TRP A N 7
ATOM 9120 C CA . TRP A 1 28 ? 1.065 9.412 -1.562 1.00 10.00 28 TRP A CA 7
ATOM 9121 C C . TRP A 1 28 ? 0.681 9.842 -0.149 1.00 10.00 28 TRP A C 7
ATOM 9122 O O . TRP A 1 28 ? 0.815 11.017 0.213 1.00 50.00 28 TRP A O 7
ATOM 9143 N N . LYS A 1 29 ? 0.166 8.881 0.626 1.00 10.00 29 LYS A N 7
ATOM 9144 C CA . LYS A 1 29 ? -0.052 9.025 2.077 1.00 10.00 29 LYS A CA 7
ATOM 9145 C C . LYS A 1 29 ? 0.629 7.855 2.795 1.00 10.00 29 LYS A C 7
ATOM 9146 O O . LYS A 1 29 ? 0.679 6.758 2.248 1.00 50.00 29 LYS A O 7
ATOM 9165 N N . GLY A 1 30 ? 1.121 8.077 4.017 1.00 10.00 30 GLY A N 7
ATOM 9166 C CA . GLY A 1 30 ? 1.742 7.011 4.800 1.00 10.00 30 GLY A CA 7
ATOM 9167 C C . GLY A 1 30 ? 1.887 7.381 6.272 1.00 10.00 30 GLY A C 7
ATOM 9168 O O . GLY A 1 30 ? 1.428 8.454 6.679 1.00 50.00 30 GLY A O 7
ATOM 9172 N N . PRO A 1 31 ? 2.519 6.502 7.119 1.00 10.00 31 PRO A N 7
ATOM 9173 C CA . PRO A 1 31 ? 2.988 5.141 6.732 1.00 10.00 31 PRO A CA 7
ATOM 9174 C C . PRO A 1 31 ? 1.928 4.029 7.025 1.00 10.00 31 PRO A C 7
ATOM 9175 O O . PRO A 1 31 ? 1.547 3.795 8.180 1.00 50.00 31 PRO A O 7
ATOM 9186 N N . TYR A 1 32 ? 1.430 3.376 5.959 1.00 10.00 32 TYR A N 7
ATOM 9187 C CA . TYR A 1 32 ? 0.408 2.306 6.052 1.00 10.00 32 TYR A CA 7
ATOM 9188 C C . TYR A 1 32 ? 1.037 0.937 6.331 1.00 10.00 32 TYR A C 7
ATOM 9189 O O . TYR A 1 32 ? 2.188 0.695 5.988 1.00 50.00 32 TYR A O 7
ATOM 9207 N N . THR A 1 33 ? 0.240 0.055 6.950 1.00 10.00 33 THR A N 7
ATOM 9208 C CA . THR A 1 33 ? 0.653 -1.287 7.379 1.00 10.00 33 THR A CA 7
ATOM 9209 C C . THR A 1 33 ? 0.027 -2.354 6.463 1.00 10.00 33 THR A C 7
ATOM 9210 O O . THR A 1 33 ? -1.190 -2.467 6.399 1.00 50.00 33 THR A O 7
ATOM 9221 N N . VAL A 1 34 ? 0.870 -3.121 5.758 1.00 10.00 34 VAL A N 7
ATOM 9222 C CA . VAL A 1 34 ? 0.444 -4.235 4.884 1.00 10.00 34 VAL A CA 7
ATOM 9223 C C . VAL A 1 34 ? 0.526 -5.550 5.667 1.00 10.00 34 VAL A C 7
ATOM 9224 O O . VAL A 1 34 ? 1.513 -5.795 6.387 1.00 50.00 34 VAL A O 7
ATOM 9237 N N . LEU A 1 35 ? -0.512 -6.389 5.515 1.00 10.00 35 LEU A N 7
ATOM 9238 C CA . LEU A 1 35 ? -0.637 -7.672 6.224 1.00 10.00 35 LEU A CA 7
ATOM 9239 C C . LEU A 1 35 ? -0.491 -8.852 5.244 1.00 10.00 35 LEU A C 7
ATOM 9240 O O . LEU A 1 35 ? -0.043 -9.936 5.636 1.00 50.00 35 LEU A O 7
ATOM 9256 N N . LEU A 1 36 ? -0.872 -8.630 3.971 1.00 10.00 36 LEU A N 7
ATOM 9257 C CA . LEU A 1 36 ? -0.828 -9.689 2.934 1.00 10.00 36 LEU A CA 7
ATOM 9258 C C . LEU A 1 36 ? -0.503 -9.064 1.565 1.00 10.00 36 LEU A C 7
ATOM 9259 O O . LEU A 1 36 ? -0.924 -7.947 1.278 1.00 50.00 36 LEU A O 7
ATOM 9275 N N . THR A 1 37 ? 0.262 -9.789 0.732 1.00 10.00 37 THR A N 7
ATOM 9276 C CA . THR A 1 37 ? 0.673 -9.338 -0.612 1.00 10.00 37 THR A CA 7
ATOM 9277 C C . THR A 1 37 ? 0.427 -10.460 -1.630 1.00 10.00 37 THR A C 7
ATOM 9278 O O . THR A 1 37 ? 0.847 -11.600 -1.403 1.00 50.00 37 THR A O 7
ATOM 9289 N N . THR A 1 38 ? -0.266 -10.129 -2.734 1.00 10.00 38 THR A N 7
ATOM 9290 C CA . THR A 1 38 ? -0.484 -11.042 -3.872 1.00 10.00 38 THR A CA 7
ATOM 9291 C C . THR A 1 38 ? -0.213 -10.279 -5.200 1.00 10.00 38 THR A C 7
ATOM 9292 O O . THR A 1 38 ? -0.219 -9.035 -5.204 1.00 50.00 38 THR A O 7
ATOM 9303 N N . PRO A 1 39 ? 0.087 -11.005 -6.341 1.00 10.00 39 PRO A N 7
ATOM 9304 C CA . PRO A 1 39 ? 0.268 -10.382 -7.682 1.00 10.00 39 PRO A CA 7
ATOM 9305 C C . PRO A 1 39 ? -0.865 -9.396 -8.042 1.00 10.00 39 PRO A C 7
ATOM 9306 O O . PRO A 1 39 ? -2.048 -9.749 -7.936 1.00 50.00 39 PRO A O 7
ATOM 9317 N N . THR A 1 40 ? -0.467 -8.143 -8.370 1.00 10.00 40 THR A N 7
ATOM 9318 C CA . THR A 1 40 ? -1.360 -7.057 -8.838 1.00 10.00 40 THR A CA 7
ATOM 9319 C C . THR A 1 40 ? -2.208 -6.428 -7.688 1.00 10.00 40 THR A C 7
ATOM 9320 O O . THR A 1 40 ? -2.743 -5.327 -7.851 1.00 50.00 40 THR A O 7
ATOM 9331 N N . ALA A 1 41 ? -2.277 -7.081 -6.496 1.00 10.00 41 ALA A N 7
ATOM 9332 C CA . ALA A 1 41 ? -3.187 -6.648 -5.407 1.00 10.00 41 ALA A CA 7
ATOM 9333 C C . ALA A 1 41 ? -2.536 -6.873 -4.034 1.00 10.00 41 ALA A C 7
ATOM 9334 O O . ALA A 1 41 ? -2.177 -7.993 -3.690 1.00 50.00 41 ALA A O 7
ATOM 9341 N N . LEU A 1 42 ? -2.393 -5.807 -3.241 1.00 10.00 42 LEU A N 7
ATOM 9342 C CA . LEU A 1 42 ? -1.753 -5.865 -1.915 1.00 10.00 42 LEU A CA 7
ATOM 9343 C C . LEU A 1 42 ? -2.793 -5.541 -0.834 1.00 10.00 42 LEU A C 7
ATOM 9344 O O . LEU A 1 42 ? -3.415 -4.475 -0.872 1.00 50.00 42 LEU A O 7
ATOM 9360 N N . LYS A 1 43 ? -2.968 -6.457 0.128 1.00 10.00 43 LYS A N 7
ATOM 9361 C CA . LYS A 1 43 ? -3.906 -6.273 1.237 1.00 10.00 43 LYS A CA 7
ATOM 9362 C C . LYS A 1 43 ? -3.222 -5.464 2.350 1.00 10.00 43 LYS A C 7
ATOM 9363 O O . LYS A 1 43 ? -2.340 -5.969 3.084 1.00 50.00 43 LYS A O 7
ATOM 9382 N N . VAL A 1 44 ? -3.661 -4.207 2.455 1.00 10.00 44 VAL A N 7
ATOM 9383 C CA . VAL A 1 44 ? -3.231 -3.254 3.476 1.00 10.00 44 VAL A CA 7
ATOM 9384 C C . VAL A 1 44 ? -4.332 -3.177 4.551 1.00 10.00 44 VAL A C 7
ATOM 9385 O O . VAL A 1 44 ? -5.523 -3.282 4.221 1.00 50.00 44 VAL A O 7
ATOM 9398 N N . ASP A 1 45 ? -3.937 -3.044 5.823 1.00 10.00 45 ASP A N 7
ATOM 9399 C CA . ASP A 1 45 ? -4.871 -2.850 6.947 1.00 10.00 45 ASP A CA 7
ATOM 9400 C C . ASP A 1 45 ? -5.687 -1.558 6.746 1.00 10.00 45 ASP A C 7
ATOM 9401 O O . ASP A 1 45 ? -5.132 -0.534 6.337 1.00 50.00 45 ASP A O 7
ATOM 9410 N N . GLY A 1 46 ? -7.003 -1.637 7.014 1.00 10.00 46 GLY A N 7
ATOM 9411 C CA . GLY A 1 46 ? -7.921 -0.503 6.844 1.00 10.00 46 GLY A CA 7
ATOM 9412 C C . GLY A 1 46 ? -8.690 -0.548 5.528 1.00 10.00 46 GLY A C 7
ATOM 9413 O O . GLY A 1 46 ? -9.778 0.031 5.426 1.00 50.00 46 GLY A O 7
ATOM 9417 N N . ILE A 1 47 ? -8.125 -1.239 4.526 1.00 10.00 47 ILE A N 7
ATOM 9418 C CA . ILE A 1 47 ? -8.685 -1.303 3.159 1.00 10.00 47 ILE A CA 7
ATOM 9419 C C . ILE A 1 47 ? -9.815 -2.359 3.078 1.00 10.00 47 ILE A C 7
ATOM 9420 O O . ILE A 1 47 ? -9.836 -3.308 3.877 1.00 50.00 47 ILE A O 7
ATOM 9436 N N . ALA A 1 48 ? -10.751 -2.150 2.109 1.00 10.00 48 ALA A N 7
ATOM 9437 C CA . ALA A 1 48 ? -11.910 -3.029 1.844 1.00 10.00 48 ALA A CA 7
ATOM 9438 C C . ALA A 1 48 ? -11.476 -4.494 1.687 1.00 10.00 48 ALA A C 7
ATOM 9439 O O . ALA A 1 48 ? -12.030 -5.381 2.340 1.00 50.00 48 ALA A O 7
ATOM 9446 N N . ALA A 1 49 ? -10.476 -4.727 0.817 1.00 10.00 49 ALA A N 7
ATOM 9447 C CA . ALA A 1 49 ? -9.789 -6.021 0.729 1.00 10.00 49 ALA A CA 7
ATOM 9448 C C . ALA A 1 49 ? -8.346 -5.833 0.228 1.00 10.00 49 ALA A C 7
ATOM 9449 O O . ALA A 1 49 ? -7.394 -6.236 0.901 1.00 50.00 49 ALA A O 7
ATOM 9456 N N . TRP A 1 50 ? -8.193 -5.198 -0.956 1.00 10.00 50 TRP A N 7
ATOM 9457 C CA . TRP A 1 50 ? -6.868 -5.007 -1.606 1.00 10.00 50 TRP A CA 7
ATOM 9458 C C . TRP A 1 50 ? -6.774 -3.619 -2.264 1.00 10.00 50 TRP A C 7
ATOM 9459 O O . TRP A 1 50 ? -7.797 -2.996 -2.578 1.00 50.00 50 TRP A O 7
ATOM 9480 N N . ILE A 1 51 ? -5.530 -3.153 -2.448 1.00 10.00 51 ILE A N 7
ATOM 9481 C CA . ILE A 1 51 ? -5.182 -1.994 -3.285 1.00 10.00 51 ILE A CA 7
ATOM 9482 C C . ILE A 1 51 ? -4.370 -2.504 -4.490 1.00 10.00 51 ILE A C 7
ATOM 9483 O O . ILE A 1 51 ? -3.427 -3.281 -4.311 1.00 50.00 51 ILE A O 7
ATOM 9499 N N . HIS A 1 52 ? -4.755 -2.081 -5.708 1.00 10.00 52 HIS A N 7
ATOM 9500 C CA . HIS A 1 52 ? -4.004 -2.385 -6.940 1.00 10.00 52 HIS A CA 7
ATOM 9501 C C . HIS A 1 52 ? -2.563 -1.843 -6.789 1.00 10.00 52 HIS A C 7
ATOM 9502 O O . HIS A 1 52 ? -2.394 -0.674 -6.447 1.00 50.00 52 HIS A O 7
ATOM 9517 N N . ALA A 1 53 ? -1.557 -2.710 -7.047 1.00 10.00 53 ALA A N 7
ATOM 9518 C CA . ALA A 1 53 ? -0.144 -2.508 -6.634 1.00 10.00 53 ALA A CA 7
ATOM 9519 C C . ALA A 1 53 ? 0.502 -1.217 -7.184 1.00 10.00 53 ALA A C 7
ATOM 9520 O O . ALA A 1 53 ? 1.443 -0.698 -6.581 1.00 50.00 53 ALA A O 7
ATOM 9527 N N . ALA A 1 54 ? -0.031 -0.686 -8.299 1.00 10.00 54 ALA A N 7
ATOM 9528 C CA . ALA A 1 54 ? 0.467 0.572 -8.910 1.00 10.00 54 ALA A CA 7
ATOM 9529 C C . ALA A 1 54 ? 0.079 1.822 -8.071 1.00 10.00 54 ALA A C 7
ATOM 9530 O O . ALA A 1 54 ? 0.622 2.915 -8.272 1.00 50.00 54 ALA A O 7
ATOM 9537 N N . HIS A 1 55 ? -0.874 1.640 -7.146 1.00 10.00 55 HIS A N 7
ATOM 9538 C CA . HIS A 1 55 ? -1.283 2.656 -6.148 1.00 10.00 55 HIS A CA 7
ATOM 9539 C C . HIS A 1 55 ? -0.630 2.366 -4.784 1.00 10.00 55 HIS A C 7
ATOM 9540 O O . HIS A 1 55 ? -1.109 2.828 -3.745 1.00 50.00 55 HIS A O 7
ATOM 9555 N N . VAL A 1 56 ? 0.471 1.601 -4.795 1.00 10.00 56 VAL A N 7
ATOM 9556 C CA . VAL A 1 56 ? 1.274 1.315 -3.597 1.00 10.00 56 VAL A CA 7
ATOM 9557 C C . VAL A 1 56 ? 2.731 1.707 -3.875 1.00 10.00 56 VAL A C 7
ATOM 9558 O O . VAL A 1 56 ? 3.275 1.346 -4.922 1.00 50.00 56 VAL A O 7
ATOM 9571 N N . LYS A 1 57 ? 3.352 2.427 -2.934 1.00 10.00 57 LYS A N 7
ATOM 9572 C CA . LYS A 1 57 ? 4.763 2.823 -3.022 1.00 10.00 57 LYS A CA 7
ATOM 9573 C C . LYS A 1 57 ? 5.458 2.446 -1.701 1.00 10.00 57 LYS A C 7
ATOM 9574 O O . LYS A 1 57 ? 5.192 3.069 -0.678 1.00 50.00 57 LYS A O 7
ATOM 9593 N N . ALA A 1 58 ? 6.347 1.433 -1.742 1.00 10.00 58 ALA A N 7
ATOM 9594 C CA . ALA A 1 58 ? 6.986 0.838 -0.542 1.00 10.00 58 ALA A CA 7
ATOM 9595 C C . ALA A 1 58 ? 7.751 1.887 0.293 1.00 10.00 58 ALA A C 7
ATOM 9596 O O . ALA A 1 58 ? 8.532 2.677 -0.252 1.00 50.00 58 ALA A O 7
ATOM 9603 N N . ALA A 1 59 ? 7.514 1.882 1.614 1.00 10.00 59 ALA A N 7
ATOM 9604 C CA . ALA A 1 59 ? 8.130 2.838 2.552 1.00 10.00 59 ALA A CA 7
ATOM 9605 C C . ALA A 1 59 ? 8.955 2.089 3.598 1.00 10.00 59 ALA A C 7
ATOM 9606 O O . ALA A 1 59 ? 8.580 1.000 4.023 1.00 50.00 59 ALA A O 7
ATOM 9613 N N . ASP A 1 60 ? 10.067 2.677 4.017 1.00 10.00 60 ASP A N 7
ATOM 9614 C CA . ASP A 1 60 ? 10.931 2.095 5.050 1.00 10.00 60 ASP A CA 7
ATOM 9615 C C . ASP A 1 60 ? 10.395 2.533 6.436 1.00 50.00 60 ASP A C 7
ATOM 9616 O O . ASP A 1 60 ? 10.316 3.740 6.699 1.00 50.00 60 ASP A O 7
ATOM 9625 N N . PRO A 1 61 ? 9.964 1.561 7.327 1.00 50.00 61 PRO A N 7
ATOM 9626 C CA . PRO A 1 61 ? 9.455 1.887 8.694 1.00 50.00 61 PRO A CA 7
ATOM 9627 C C . PRO A 1 61 ? 10.521 2.562 9.569 1.00 50.00 61 PRO A C 7
ATOM 9628 O O . PRO A 1 61 ? 10.184 3.292 10.510 1.00 75.00 61 PRO A O 7
ATOM 9639 N N . GLY A 1 62 ? 11.798 2.306 9.236 1.00 50.00 62 GLY A N 7
ATOM 9640 C CA . GLY A 1 62 ? 12.922 2.837 9.979 1.00 50.00 62 GLY A CA 7
ATOM 9641 C C . GLY A 1 62 ? 13.162 2.061 11.254 1.00 75.00 62 GLY A C 7
ATOM 9642 O O . GLY A 1 62 ? 12.942 2.576 12.351 1.00 75.00 62 GLY A O 7
ATOM 9646 N N . GLY A 1 63 ? 13.602 0.803 11.089 1.00 75.00 63 GLY A N 7
ATOM 9647 C CA . GLY A 1 63 ? 13.727 -0.144 12.194 1.00 75.00 63 GLY A CA 7
ATOM 9648 C C . GLY A 1 63 ? 12.399 -0.818 12.529 1.00 75.00 63 GLY A C 7
ATOM 9649 O O . GLY A 1 63 ? 11.325 -0.314 12.165 1.00 75.00 63 GLY A O 7
ATOM 9653 N N . GLY A 1 64 ? 12.482 -1.982 13.193 1.00 75.00 64 GLY A N 7
ATOM 9654 C CA . GLY A 1 64 ? 11.310 -2.646 13.752 1.00 75.00 64 GLY A CA 7
ATOM 9655 C C . GLY A 1 64 ? 10.896 -1.974 15.063 1.00 75.00 64 GLY A C 7
ATOM 9656 O O . GLY A 1 64 ? 11.675 -2.027 16.023 1.00 75.00 64 GLY A O 7
ATOM 9660 N N . PRO A 1 65 ? 9.707 -1.292 15.136 1.00 75.00 65 PRO A N 7
ATOM 9661 C CA . PRO A 1 65 ? 9.275 -0.548 16.348 1.00 75.00 65 PRO A CA 7
ATOM 9662 C C . PRO A 1 65 ? 9.110 -1.454 17.582 1.00 75.00 65 PRO A C 7
ATOM 9663 O O . PRO A 1 65 ? 8.653 -2.595 17.461 1.00 75.00 65 PRO A O 7
ATOM 9674 N N . SER A 1 66 ? 9.489 -0.921 18.757 1.00 75.00 66 SER A N 7
ATOM 9675 C CA . SER A 1 66 ? 9.300 -1.598 20.054 1.00 75.00 66 SER A CA 7
ATOM 9676 C C . SER A 1 66 ? 7.794 -1.720 20.387 1.00 75.00 66 SER A C 7
ATOM 9677 O O . SER A 1 66 ? 7.381 -2.629 21.112 1.00 75.00 66 SER A O 7
ATOM 9685 N N . SER A 1 67 ? 6.997 -0.787 19.830 1.00 75.00 67 SER A N 7
ATOM 9686 C CA . SER A 1 67 ? 5.538 -0.751 19.988 1.00 75.00 67 SER A CA 7
ATOM 9687 C C . SER A 1 67 ? 4.866 -1.827 19.113 1.00 75.00 67 SER A C 7
ATOM 9688 O O . SER A 1 67 ? 5.315 -2.099 17.987 1.00 75.00 67 SER A O 7
ATOM 9696 N N . ARG A 1 68 ? 3.805 -2.439 19.659 1.00 75.00 68 ARG A N 7
ATOM 9697 C CA . ARG A 1 68 ? 3.000 -3.442 18.963 1.00 75.00 68 ARG A CA 7
ATOM 9698 C C . ARG A 1 68 ? 2.111 -2.741 17.922 1.00 75.00 68 ARG A C 7
ATOM 9699 O O . ARG A 1 68 ? 1.075 -2.159 18.268 1.00 75.00 68 ARG A O 7
ATOM 9720 N N . LEU A 1 69 ? 2.563 -2.764 16.654 1.00 75.00 69 LEU A N 7
ATOM 9721 C CA . LEU A 1 69 ? 1.857 -2.130 15.524 1.00 75.00 69 LEU A CA 7
ATOM 9722 C C . LEU A 1 69 ? 0.495 -2.804 15.281 1.00 75.00 69 LEU A C 7
ATOM 9723 O O . LEU A 1 69 ? -0.545 -2.143 15.286 1.00 75.00 69 LEU A O 7
ATOM 9739 N N . THR A 1 70 ? 0.537 -4.132 15.110 1.00 75.00 70 THR A N 7
ATOM 9740 C CA . THR A 1 70 ? -0.629 -4.948 14.733 1.00 75.00 70 THR A CA 7
ATOM 9741 C C . THR A 1 70 ? -0.391 -6.411 15.170 1.00 75.00 70 THR A C 7
ATOM 9742 O O . THR A 1 70 ? 0.661 -6.727 15.739 1.00 75.00 70 THR A O 7
ATOM 9753 N N . TRP A 1 71 ? -1.370 -7.291 14.903 1.00 75.00 71 TRP A N 7
ATOM 9754 C CA . TRP A 1 71 ? -1.270 -8.736 15.184 1.00 75.00 71 TRP A CA 7
ATOM 9755 C C . TRP A 1 71 ? -0.446 -9.430 14.078 1.00 75.00 71 TRP A C 7
ATOM 9756 O O . TRP A 1 71 ? -0.398 -8.952 12.930 1.00 75.00 71 TRP A O 7
ATOM 9777 N N . ARG A 1 72 ? 0.198 -10.554 14.430 1.00 75.00 72 ARG A N 7
ATOM 9778 C CA . ARG A 1 72 ? 0.841 -11.436 13.449 1.00 75.00 72 ARG A CA 7
ATOM 9779 C C . ARG A 1 72 ? -0.249 -12.293 12.790 1.00 75.00 72 ARG A C 7
ATOM 9780 O O . ARG A 1 72 ? -0.733 -13.259 13.392 1.00 75.00 72 ARG A O 7
ATOM 9801 N N . VAL A 1 73 ? -0.666 -11.888 11.577 1.00 75.00 73 VAL A N 7
ATOM 9802 C CA . VAL A 1 73 ? -1.773 -12.533 10.852 1.00 75.00 73 VAL A CA 7
ATOM 9803 C C . VAL A 1 73 ? -1.355 -13.957 10.410 1.00 75.00 73 VAL A C 7
ATOM 9804 O O . VAL A 1 73 ? -1.864 -14.945 10.955 1.00 75.00 73 VAL A O 7
ATOM 9817 N N . GLN A 1 74 ? -0.400 -14.070 9.458 1.00 75.00 74 GLN A N 7
ATOM 9818 C CA . GLN A 1 74 ? 0.222 -15.377 9.121 1.00 75.00 74 GLN A CA 7
ATOM 9819 C C . GLN A 1 74 ? 1.277 -15.711 10.202 1.00 75.00 74 GLN A C 7
ATOM 9820 O O . GLN A 1 74 ? 2.483 -15.595 9.967 1.00 75.00 74 GLN A O 7
ATOM 9834 N N . ARG A 1 75 ? 0.797 -16.081 11.404 1.00 75.00 75 ARG A N 7
ATOM 9835 C CA . ARG A 1 75 ? 1.652 -16.347 12.572 1.00 75.00 75 ARG A CA 7
ATOM 9836 C C . ARG A 1 75 ? 2.410 -17.675 12.346 1.00 75.00 75 ARG A C 7
ATOM 9837 O O . ARG A 1 75 ? 1.906 -18.760 12.667 1.00 75.00 75 ARG A O 7
ATOM 9858 N N . SER A 1 76 ? 3.593 -17.538 11.718 1.00 75.00 76 SER A N 7
ATOM 9859 C CA . SER A 1 76 ? 4.484 -18.636 11.323 1.00 75.00 76 SER A CA 7
ATOM 9860 C C . SER A 1 76 ? 5.679 -18.056 10.546 1.00 75.00 76 SER A C 7
ATOM 9861 O O . SER A 1 76 ? 5.499 -17.157 9.704 1.00 75.00 76 SER A O 7
ATOM 9869 N N . GLN A 1 77 ? 6.894 -18.545 10.843 1.00 75.00 77 GLN A N 7
ATOM 9870 C CA . GLN A 1 77 ? 8.121 -18.140 10.136 1.00 75.00 77 GLN A CA 7
ATOM 9871 C C . GLN A 1 77 ? 8.369 -19.104 8.950 1.00 75.00 77 GLN A C 7
ATOM 9872 O O . GLN A 1 77 ? 9.247 -19.978 8.993 1.00 75.00 77 GLN A O 7
ATOM 9886 N N . ASN A 1 78 ? 7.528 -18.947 7.913 1.00 75.00 78 ASN A N 7
ATOM 9887 C CA . ASN A 1 78 ? 7.531 -19.791 6.696 1.00 75.00 78 ASN A CA 7
ATOM 9888 C C . ASN A 1 78 ? 6.817 -19.057 5.522 1.00 75.00 78 ASN A C 7
ATOM 9889 O O . ASN A 1 78 ? 7.425 -18.935 4.449 1.00 75.00 78 ASN A O 7
ATOM 9900 N N . PRO A 1 79 ? 5.523 -18.550 5.675 1.00 75.00 79 PRO A N 7
ATOM 9901 C CA . PRO A 1 79 ? 4.865 -17.749 4.617 1.00 75.00 79 PRO A CA 7
ATOM 9902 C C . PRO A 1 79 ? 5.444 -16.328 4.537 1.00 75.00 79 PRO A C 7
ATOM 9903 O O . PRO A 1 79 ? 5.685 -15.812 3.444 1.00 75.00 79 PRO A O 7
ATOM 9914 N N . LEU A 1 80 ? 5.671 -15.723 5.715 1.00 75.00 80 LEU A N 7
ATOM 9915 C CA . LEU A 1 80 ? 6.147 -14.340 5.834 1.00 75.00 80 LEU A CA 7
ATOM 9916 C C . LEU A 1 80 ? 7.633 -14.224 5.449 1.00 75.00 80 LEU A C 7
ATOM 9917 O O . LEU A 1 80 ? 8.474 -14.962 5.976 1.00 75.00 80 LEU A O 7
ATOM 9933 N N . LYS A 1 81 ? 7.925 -13.301 4.523 1.00 75.00 81 LYS A N 7
ATOM 9934 C CA . LYS A 1 81 ? 9.288 -12.912 4.152 1.00 75.00 81 LYS A CA 7
ATOM 9935 C C . LYS A 1 81 ? 9.584 -11.537 4.735 1.00 75.00 81 LYS A C 7
ATOM 9936 O O . LYS A 1 81 ? 8.879 -10.560 4.436 1.00 75.00 81 LYS A O 7
ATOM 9955 N N . ILE A 1 82 ? 10.612 -11.482 5.590 1.00 75.00 82 ILE A N 7
ATOM 9956 C CA . ILE A 1 82 ? 11.055 -10.245 6.236 1.00 75.00 82 ILE A CA 7
ATOM 9957 C C . ILE A 1 82 ? 11.659 -9.277 5.196 1.00 75.00 82 ILE A C 7
ATOM 9958 O O . ILE A 1 82 ? 12.305 -9.703 4.228 1.00 75.00 82 ILE A O 7
ATOM 9974 N N . ARG A 1 83 ? 11.415 -7.986 5.399 1.00 75.00 83 ARG A N 7
ATOM 9975 C CA . ARG A 1 83 ? 11.916 -6.914 4.536 1.00 75.00 83 ARG A CA 7
ATOM 9976 C C . ARG A 1 83 ? 13.006 -6.126 5.275 1.00 75.00 83 ARG A C 7
ATOM 9977 O O . ARG A 1 83 ? 12.866 -5.840 6.473 1.00 75.00 83 ARG A O 7
ATOM 9998 N N . LEU A 1 84 ? 14.093 -5.798 4.549 1.00 75.00 84 LEU A N 7
ATOM 9999 C CA . LEU A 1 84 ? 15.224 -5.034 5.088 1.00 75.00 84 LEU A CA 7
ATOM 10000 C C . LEU A 1 84 ? 14.777 -3.596 5.418 1.00 75.00 84 LEU A C 7
ATOM 10001 O O . LEU A 1 84 ? 14.274 -2.878 4.545 1.00 75.00 84 LEU A O 7
ATOM 10017 N N . THR A 1 85 ? 14.922 -3.219 6.689 1.00 75.00 85 THR A N 7
ATOM 10018 C CA . THR A 1 85 ? 14.542 -1.892 7.206 1.00 75.00 85 THR A CA 7
ATOM 10019 C C . THR A 1 85 ? 15.802 -1.122 7.668 1.00 75.00 85 THR A C 7
ATOM 10020 O O . THR A 1 85 ? 16.918 -1.649 7.559 1.00 75.00 85 THR A O 7
ATOM 10031 N N . ARG A 1 86 ? 15.631 0.134 8.135 1.00 75.00 86 ARG A N 7
ATOM 10032 C CA . ARG A 1 86 ? 16.750 0.922 8.687 1.00 75.00 86 ARG A CA 7
ATOM 10033 C C . ARG A 1 86 ? 17.310 0.266 9.952 1.00 75.00 86 ARG A C 7
ATOM 10034 O O . ARG A 1 86 ? 16.670 0.293 11.010 1.00 75.00 86 ARG A O 7
ATOM 10055 N N . GLU A 1 87 ? 18.480 -0.358 9.811 1.00 75.00 87 GLU A N 7
ATOM 10056 C CA . GLU A 1 87 ? 19.334 -0.693 10.949 1.00 75.00 87 GLU A CA 7
ATOM 10057 C C . GLU A 1 87 ? 19.821 0.626 11.575 1.00 75.00 87 GLU A C 7
ATOM 10058 O O . GLU A 1 87 ? 20.427 1.447 10.874 1.00 75.00 87 GLU A O 7
ATOM 10070 N N . ALA A 1 88 ? 19.509 0.811 12.874 1.00 75.00 88 ALA A N 7
ATOM 10071 C CA . ALA A 1 88 ? 19.670 2.078 13.608 1.00 75.00 88 ALA A CA 7
ATOM 10072 C C . ALA A 1 88 ? 18.681 3.140 13.048 1.00 75.00 88 ALA A C 7
ATOM 10073 O O . ALA A 1 88 ? 19.029 3.878 12.118 1.00 75.00 88 ALA A O 7
ATOM 10080 N N . PRO A 1 89 ? 17.392 3.134 13.551 1.00 75.00 89 PRO A N 7
ATOM 10081 C CA . PRO A 1 89 ? 16.366 4.168 13.225 1.00 75.00 89 PRO A CA 7
ATOM 10082 C C . PRO A 1 89 ? 16.913 5.623 13.320 1.00 75.00 89 PRO A C 7
ATOM 10083 O O . PRO A 1 89 ? 17.368 6.016 14.417 1.00 75.00 89 PRO A O 7
ATOM 10095 N N . HIS A 1 1 ? 5.328 -22.563 -5.944 1.00 75.00 1 HIS A N 8
ATOM 10096 C CA . HIS A 1 1 ? 4.688 -23.887 -6.165 1.00 75.00 1 HIS A CA 8
ATOM 10097 C C . HIS A 1 1 ? 4.867 -24.770 -4.917 1.00 75.00 1 HIS A C 8
ATOM 10098 O O . HIS A 1 1 ? 3.993 -25.581 -4.582 1.00 75.00 1 HIS A O 8
ATOM 10115 N N . HIS A 1 2 ? 6.022 -24.593 -4.246 1.00 75.00 2 HIS A N 8
ATOM 10116 C CA . HIS A 1 2 ? 6.371 -25.287 -2.996 1.00 75.00 2 HIS A CA 8
ATOM 10117 C C . HIS A 1 2 ? 5.577 -24.685 -1.811 1.00 75.00 2 HIS A C 8
ATOM 10118 O O . HIS A 1 2 ? 5.210 -23.500 -1.839 1.00 75.00 2 HIS A O 8
ATOM 10133 N N . HIS A 1 3 ? 5.306 -25.535 -0.800 1.00 75.00 3 HIS A N 8
ATOM 10134 C CA . HIS A 1 3 ? 4.677 -25.144 0.479 1.00 75.00 3 HIS A CA 8
ATOM 10135 C C . HIS A 1 3 ? 5.495 -24.038 1.184 1.00 75.00 3 HIS A C 8
ATOM 10136 O O . HIS A 1 3 ? 6.616 -24.285 1.623 1.00 75.00 3 HIS A O 8
ATOM 10151 N N . HIS A 1 4 ? 4.918 -22.829 1.271 1.00 75.00 4 HIS A N 8
ATOM 10152 C CA . HIS A 1 4 ? 5.549 -21.677 1.942 1.00 75.00 4 HIS A CA 8
ATOM 10153 C C . HIS A 1 4 ? 5.393 -21.800 3.464 1.00 75.00 4 HIS A C 8
ATOM 10154 O O . HIS A 1 4 ? 4.574 -22.574 3.961 1.00 75.00 4 HIS A O 8
ATOM 10169 N N . HIS A 1 5 ? 6.221 -21.052 4.187 1.00 75.00 5 HIS A N 8
ATOM 10170 C CA . HIS A 1 5 ? 6.089 -20.859 5.641 1.00 75.00 5 HIS A CA 8
ATOM 10171 C C . HIS A 1 5 ? 6.446 -19.393 5.995 1.00 75.00 5 HIS A C 8
ATOM 10172 O O . HIS A 1 5 ? 6.476 -19.008 7.172 1.00 75.00 5 HIS A O 8
ATOM 10187 N N . HIS A 1 6 ? 6.681 -18.571 4.943 1.00 75.00 6 HIS A N 8
ATOM 10188 C CA . HIS A 1 6 ? 7.063 -17.165 5.080 1.00 75.00 6 HIS A CA 8
ATOM 10189 C C . HIS A 1 6 ? 6.690 -16.399 3.793 1.00 75.00 6 HIS A C 8
ATOM 10190 O O . HIS A 1 6 ? 7.302 -16.603 2.737 1.00 75.00 6 HIS A O 8
ATOM 10205 N N . SER A 1 7 ? 5.661 -15.559 3.893 1.00 75.00 7 SER A N 8
ATOM 10206 C CA . SER A 1 7 ? 5.316 -14.550 2.875 1.00 75.00 7 SER A CA 8
ATOM 10207 C C . SER A 1 7 ? 6.011 -13.217 3.243 1.00 75.00 7 SER A C 8
ATOM 10208 O O . SER A 1 7 ? 6.920 -13.198 4.095 1.00 75.00 7 SER A O 8
ATOM 10216 N N . HIS A 1 8 ? 5.635 -12.109 2.559 1.00 50.00 8 HIS A N 8
ATOM 10217 C CA . HIS A 1 8 ? 5.956 -10.747 3.033 1.00 50.00 8 HIS A CA 8
ATOM 10218 C C . HIS A 1 8 ? 5.424 -10.589 4.474 1.00 50.00 8 HIS A C 8
ATOM 10219 O O . HIS A 1 8 ? 4.248 -10.896 4.721 1.00 50.00 8 HIS A O 8
ATOM 10234 N N . MET A 1 9 ? 6.308 -10.154 5.400 1.00 10.00 9 MET A N 8
ATOM 10235 C CA . MET A 1 9 ? 5.980 -10.012 6.829 1.00 10.00 9 MET A CA 8
ATOM 10236 C C . MET A 1 9 ? 4.803 -9.031 7.019 1.00 10.00 9 MET A C 8
ATOM 10237 O O . MET A 1 9 ? 4.767 -7.957 6.400 1.00 50.00 9 MET A O 8
ATOM 10251 N N . VAL A 1 10 ? 3.835 -9.458 7.841 1.00 10.00 10 VAL A N 8
ATOM 10252 C CA . VAL A 1 10 ? 2.593 -8.723 8.127 1.00 10.00 10 VAL A CA 8
ATOM 10253 C C . VAL A 1 10 ? 2.911 -7.390 8.820 1.00 10.00 10 VAL A C 8
ATOM 10254 O O . VAL A 1 10 ? 3.739 -7.351 9.721 1.00 50.00 10 VAL A O 8
ATOM 10267 N N . GLY A 1 11 ? 2.258 -6.300 8.389 1.00 10.00 11 GLY A N 8
ATOM 10268 C CA . GLY A 1 11 ? 2.626 -4.968 8.850 1.00 10.00 11 GLY A CA 8
ATOM 10269 C C . GLY A 1 11 ? 3.602 -4.251 7.922 1.00 10.00 11 GLY A C 8
ATOM 10270 O O . GLY A 1 11 ? 4.165 -3.222 8.316 1.00 50.00 11 GLY A O 8
ATOM 10274 N N . ASP A 1 12 ? 3.815 -4.821 6.702 1.00 10.00 12 ASP A N 8
ATOM 10275 C CA . ASP A 1 12 ? 4.780 -4.304 5.695 1.00 10.00 12 ASP A CA 8
ATOM 10276 C C . ASP A 1 12 ? 4.557 -2.786 5.423 1.00 10.00 12 ASP A C 8
ATOM 10277 O O . ASP A 1 12 ? 3.535 -2.391 4.855 1.00 50.00 12 ASP A O 8
ATOM 10286 N N . THR A 1 13 ? 5.543 -1.963 5.818 1.00 10.00 13 THR A N 8
ATOM 10287 C CA . THR A 1 13 ? 5.410 -0.502 5.838 1.00 10.00 13 THR A CA 8
ATOM 10288 C C . THR A 1 13 ? 5.432 0.057 4.400 1.00 10.00 13 THR A C 8
ATOM 10289 O O . THR A 1 13 ? 6.461 0.028 3.729 1.00 50.00 13 THR A O 8
ATOM 10300 N N . VAL A 1 14 ? 4.256 0.520 3.925 1.00 10.00 14 VAL A N 8
ATOM 10301 C CA . VAL A 1 14 ? 4.066 1.064 2.562 1.00 10.00 14 VAL A CA 8
ATOM 10302 C C . VAL A 1 14 ? 3.299 2.397 2.608 1.00 10.00 14 VAL A C 8
ATOM 10303 O O . VAL A 1 14 ? 2.935 2.876 3.683 1.00 50.00 14 VAL A O 8
ATOM 10316 N N . TRP A 1 15 ? 3.079 2.972 1.420 1.00 10.00 15 TRP A N 8
ATOM 10317 C CA . TRP A 1 15 ? 2.318 4.212 1.201 1.00 10.00 15 TRP A CA 8
ATOM 10318 C C . TRP A 1 15 ? 1.289 3.954 0.095 1.00 10.00 15 TRP A C 8
ATOM 10319 O O . TRP A 1 15 ? 1.506 3.077 -0.749 1.00 50.00 15 TRP A O 8
ATOM 10340 N N . VAL A 1 16 ? 0.176 4.709 0.087 1.00 10.00 16 VAL A N 8
ATOM 10341 C CA . VAL A 1 16 ? -0.867 4.585 -0.957 1.00 10.00 16 VAL A CA 8
ATOM 10342 C C . VAL A 1 16 ? -0.843 5.833 -1.860 1.00 10.00 16 VAL A C 8
ATOM 10343 O O . VAL A 1 16 ? -1.298 6.920 -1.478 1.00 50.00 16 VAL A O 8
ATOM 10356 N N . ARG A 1 17 ? -0.288 5.626 -3.058 1.00 10.00 17 ARG A N 8
ATOM 10357 C CA . ARG A 1 17 ? -0.131 6.626 -4.115 1.00 10.00 17 ARG A CA 8
ATOM 10358 C C . ARG A 1 17 ? -1.458 6.759 -4.909 1.00 10.00 17 ARG A C 8
ATOM 10359 O O . ARG A 1 17 ? -1.801 5.881 -5.704 1.00 50.00 17 ARG A O 8
ATOM 10380 N N . ARG A 1 18 ? -2.222 7.849 -4.686 1.00 10.00 18 ARG A N 8
ATOM 10381 C CA . ARG A 1 18 ? -3.582 7.997 -5.262 1.00 10.00 18 ARG A CA 8
ATOM 10382 C C . ARG A 1 18 ? -3.758 9.343 -6.001 1.00 10.00 18 ARG A C 8
ATOM 10383 O O . ARG A 1 18 ? -3.394 10.399 -5.483 1.00 50.00 18 ARG A O 8
ATOM 10404 N N . HIS A 1 19 ? -4.331 9.269 -7.214 1.00 50.00 19 HIS A N 8
ATOM 10405 C CA . HIS A 1 19 ? -4.666 10.430 -8.061 1.00 50.00 19 HIS A CA 8
ATOM 10406 C C . HIS A 1 19 ? -6.157 10.379 -8.410 1.00 50.00 19 HIS A C 8
ATOM 10407 O O . HIS A 1 19 ? -6.705 9.295 -8.638 1.00 75.00 19 HIS A O 8
ATOM 10422 N N . GLN A 1 20 ? -6.810 11.555 -8.442 1.00 75.00 20 GLN A N 8
ATOM 10423 C CA . GLN A 1 20 ? -8.237 11.670 -8.809 1.00 75.00 20 GLN A CA 8
ATOM 10424 C C . GLN A 1 20 ? -8.436 11.318 -10.289 1.00 75.00 20 GLN A C 8
ATOM 10425 O O . GLN A 1 20 ? -9.356 10.570 -10.646 1.00 75.00 20 GLN A O 8
ATOM 10439 N N . THR A 1 21 ? -7.552 11.860 -11.137 1.00 75.00 21 THR A N 8
ATOM 10440 C CA . THR A 1 21 ? -7.504 11.546 -12.572 1.00 75.00 21 THR A CA 8
ATOM 10441 C C . THR A 1 21 ? -6.035 11.378 -13.008 1.00 75.00 21 THR A C 8
ATOM 10442 O O . THR A 1 21 ? -5.118 11.660 -12.226 1.00 75.00 21 THR A O 8
ATOM 10453 N N . LYS A 1 22 ? -5.837 10.915 -14.260 1.00 75.00 22 LYS A N 8
ATOM 10454 C CA . LYS A 1 22 ? -4.513 10.578 -14.828 1.00 75.00 22 LYS A CA 8
ATOM 10455 C C . LYS A 1 22 ? -3.548 11.779 -14.771 1.00 75.00 22 LYS A C 8
ATOM 10456 O O . LYS A 1 22 ? -2.374 11.630 -14.412 1.00 75.00 22 LYS A O 8
ATOM 10475 N N . ASN A 1 23 ? -4.086 12.960 -15.128 1.00 75.00 23 ASN A N 8
ATOM 10476 C CA . ASN A 1 23 ? -3.318 14.205 -15.285 1.00 75.00 23 ASN A CA 8
ATOM 10477 C C . ASN A 1 23 ? -2.950 14.830 -13.918 1.00 50.00 23 ASN A C 8
ATOM 10478 O O . ASN A 1 23 ? -1.935 15.531 -13.809 1.00 50.00 23 ASN A O 8
ATOM 10489 N N . LEU A 1 24 ? -3.774 14.567 -12.881 1.00 10.00 24 LEU A N 8
ATOM 10490 C CA . LEU A 1 24 ? -3.480 15.018 -11.500 1.00 50.00 24 LEU A CA 8
ATOM 10491 C C . LEU A 1 24 ? -2.378 14.150 -10.856 1.00 50.00 24 LEU A C 8
ATOM 10492 O O . LEU A 1 24 ? -2.270 12.949 -11.143 1.00 50.00 24 LEU A O 8
ATOM 10508 N N . GLU A 1 25 ? -1.585 14.790 -9.976 1.00 50.00 25 GLU A N 8
ATOM 10509 C CA . GLU A 1 25 ? -0.465 14.163 -9.254 1.00 10.00 25 GLU A CA 8
ATOM 10510 C C . GLU A 1 25 ? -0.962 13.006 -8.354 1.00 10.00 25 GLU A C 8
ATOM 10511 O O . GLU A 1 25 ? -1.921 13.193 -7.592 1.00 50.00 25 GLU A O 8
ATOM 10523 N N . PRO A 1 26 ? -0.347 11.781 -8.458 1.00 10.00 26 PRO A N 8
ATOM 10524 C CA . PRO A 1 26 ? -0.677 10.640 -7.588 1.00 50.00 26 PRO A CA 8
ATOM 10525 C C . PRO A 1 26 ? -0.134 10.853 -6.163 1.00 10.00 26 PRO A C 8
ATOM 10526 O O . PRO A 1 26 ? 0.960 10.397 -5.816 1.00 50.00 26 PRO A O 8
ATOM 10537 N N . ARG A 1 27 ? -0.921 11.580 -5.362 1.00 10.00 27 ARG A N 8
ATOM 10538 C CA . ARG A 1 27 ? -0.545 12.024 -4.019 1.00 10.00 27 ARG A CA 8
ATOM 10539 C C . ARG A 1 27 ? -0.540 10.829 -3.055 1.00 10.00 27 ARG A C 8
ATOM 10540 O O . ARG A 1 27 ? -1.586 10.201 -2.837 1.00 50.00 27 ARG A O 8
ATOM 10561 N N . TRP A 1 28 ? 0.646 10.506 -2.511 1.00 10.00 28 TRP A N 8
ATOM 10562 C CA . TRP A 1 28 ? 0.821 9.379 -1.586 1.00 10.00 28 TRP A CA 8
ATOM 10563 C C . TRP A 1 28 ? 0.412 9.787 -0.156 1.00 10.00 28 TRP A C 8
ATOM 10564 O O . TRP A 1 28 ? 0.640 10.927 0.268 1.00 50.00 28 TRP A O 8
ATOM 10585 N N . LYS A 1 29 ? -0.222 8.850 0.545 1.00 10.00 29 LYS A N 8
ATOM 10586 C CA . LYS A 1 29 ? -0.516 8.955 1.982 1.00 10.00 29 LYS A CA 8
ATOM 10587 C C . LYS A 1 29 ? 0.303 7.904 2.720 1.00 10.00 29 LYS A C 8
ATOM 10588 O O . LYS A 1 29 ? 0.707 6.897 2.119 1.00 50.00 29 LYS A O 8
ATOM 10607 N N . GLY A 1 30 ? 0.524 8.123 4.022 1.00 10.00 30 GLY A N 8
ATOM 10608 C CA . GLY A 1 30 ? 1.284 7.180 4.820 1.00 10.00 30 GLY A CA 8
ATOM 10609 C C . GLY A 1 30 ? 1.303 7.516 6.310 1.00 10.00 30 GLY A C 8
ATOM 10610 O O . GLY A 1 30 ? 0.851 8.601 6.705 1.00 50.00 30 GLY A O 8
ATOM 10614 N N . PRO A 1 31 ? 1.818 6.583 7.180 1.00 10.00 31 PRO A N 8
ATOM 10615 C CA . PRO A 1 31 ? 2.255 5.215 6.772 1.00 10.00 31 PRO A CA 8
ATOM 10616 C C . PRO A 1 31 ? 1.084 4.197 6.713 1.00 10.00 31 PRO A C 8
ATOM 10617 O O . PRO A 1 31 ? 0.009 4.430 7.274 1.00 50.00 31 PRO A O 8
ATOM 10628 N N . TYR A 1 32 ? 1.317 3.098 5.992 1.00 10.00 32 TYR A N 8
ATOM 10629 C CA . TYR A 1 32 ? 0.383 1.963 5.851 1.00 10.00 32 TYR A CA 8
ATOM 10630 C C . TYR A 1 32 ? 1.125 0.656 6.142 1.00 10.00 32 TYR A C 8
ATOM 10631 O O . TYR A 1 32 ? 2.358 0.630 6.180 1.00 50.00 32 TYR A O 8
ATOM 10649 N N . THR A 1 33 ? 0.355 -0.421 6.381 1.00 10.00 33 THR A N 8
ATOM 10650 C CA . THR A 1 33 ? 0.892 -1.730 6.791 1.00 10.00 33 THR A CA 8
ATOM 10651 C C . THR A 1 33 ? 0.184 -2.871 6.026 1.00 10.00 33 THR A C 8
ATOM 10652 O O . THR A 1 33 ? -0.997 -3.130 6.254 1.00 50.00 33 THR A O 8
ATOM 10663 N N . VAL A 1 34 ? 0.921 -3.557 5.133 1.00 10.00 34 VAL A N 8
ATOM 10664 C CA . VAL A 1 34 ? 0.396 -4.684 4.336 1.00 10.00 34 VAL A CA 8
ATOM 10665 C C . VAL A 1 34 ? 0.365 -5.954 5.204 1.00 10.00 34 VAL A C 8
ATOM 10666 O O . VAL A 1 34 ? 1.409 -6.394 5.706 1.00 50.00 34 VAL A O 8
ATOM 10679 N N . LEU A 1 35 ? -0.842 -6.509 5.392 1.00 10.00 35 LEU A N 8
ATOM 10680 C CA . LEU A 1 35 ? -1.061 -7.738 6.179 1.00 10.00 35 LEU A CA 8
ATOM 10681 C C . LEU A 1 35 ? -0.972 -8.987 5.286 1.00 10.00 35 LEU A C 8
ATOM 10682 O O . LEU A 1 35 ? -0.765 -10.095 5.788 1.00 50.00 35 LEU A O 8
ATOM 10698 N N . LEU A 1 36 ? -1.159 -8.803 3.963 1.00 10.00 36 LEU A N 8
ATOM 10699 C CA . LEU A 1 36 ? -1.043 -9.899 2.984 1.00 10.00 36 LEU A CA 8
ATOM 10700 C C . LEU A 1 36 ? -0.717 -9.351 1.590 1.00 10.00 36 LEU A C 8
ATOM 10701 O O . LEU A 1 36 ? -1.275 -8.342 1.177 1.00 50.00 36 LEU A O 8
ATOM 10717 N N . THR A 1 37 ? 0.161 -10.049 0.863 1.00 10.00 37 THR A N 8
ATOM 10718 C CA . THR A 1 37 ? 0.502 -9.724 -0.527 1.00 10.00 37 THR A CA 8
ATOM 10719 C C . THR A 1 37 ? -0.121 -10.763 -1.475 1.00 10.00 37 THR A C 8
ATOM 10720 O O . THR A 1 37 ? 0.033 -11.967 -1.261 1.00 50.00 37 THR A O 8
ATOM 10731 N N . THR A 1 38 ? -0.834 -10.278 -2.496 1.00 10.00 38 THR A N 8
ATOM 10732 C CA . THR A 1 38 ? -1.514 -11.109 -3.505 1.00 10.00 38 THR A CA 8
ATOM 10733 C C . THR A 1 38 ? -1.050 -10.665 -4.925 1.00 10.00 38 THR A C 8
ATOM 10734 O O . THR A 1 38 ? -0.411 -9.604 -5.047 1.00 50.00 38 THR A O 8
ATOM 10745 N N . PRO A 1 39 ? -1.308 -11.492 -6.015 1.00 10.00 39 PRO A N 8
ATOM 10746 C CA . PRO A 1 39 ? -0.916 -11.145 -7.414 1.00 10.00 39 PRO A CA 8
ATOM 10747 C C . PRO A 1 39 ? -1.366 -9.714 -7.811 1.00 10.00 39 PRO A C 8
ATOM 10748 O O . PRO A 1 39 ? -2.563 -9.415 -7.781 1.00 50.00 39 PRO A O 8
ATOM 10759 N N . THR A 1 40 ? -0.364 -8.845 -8.095 1.00 10.00 40 THR A N 8
ATOM 10760 C CA . THR A 1 40 ? -0.504 -7.429 -8.547 1.00 10.00 40 THR A CA 8
ATOM 10761 C C . THR A 1 40 ? -1.375 -6.532 -7.610 1.00 10.00 40 THR A C 8
ATOM 10762 O O . THR A 1 40 ? -1.761 -5.413 -7.985 1.00 50.00 40 THR A O 8
ATOM 10773 N N . ALA A 1 41 ? -1.603 -6.986 -6.356 1.00 10.00 41 ALA A N 8
ATOM 10774 C CA . ALA A 1 41 ? -2.440 -6.257 -5.374 1.00 10.00 41 ALA A CA 8
ATOM 10775 C C . ALA A 1 41 ? -1.928 -6.512 -3.958 1.00 10.00 41 ALA A C 8
ATOM 10776 O O . ALA A 1 41 ? -1.531 -7.624 -3.634 1.00 50.00 41 ALA A O 8
ATOM 10783 N N . LEU A 1 42 ? -1.931 -5.479 -3.109 1.00 10.00 42 LEU A N 8
ATOM 10784 C CA . LEU A 1 42 ? -1.471 -5.585 -1.716 1.00 10.00 42 LEU A CA 8
ATOM 10785 C C . LEU A 1 42 ? -2.647 -5.342 -0.764 1.00 10.00 42 LEU A C 8
ATOM 10786 O O . LEU A 1 42 ? -3.300 -4.293 -0.827 1.00 50.00 42 LEU A O 8
ATOM 10802 N N . LYS A 1 43 ? -2.909 -6.328 0.111 1.00 10.00 43 LYS A N 8
ATOM 10803 C CA . LYS A 1 43 ? -3.952 -6.239 1.132 1.00 10.00 43 LYS A CA 8
ATOM 10804 C C . LYS A 1 43 ? -3.369 -5.536 2.363 1.00 10.00 43 LYS A C 8
ATOM 10805 O O . LYS A 1 43 ? -2.535 -6.108 3.096 1.00 50.00 43 LYS A O 8
ATOM 10824 N N . VAL A 1 44 ? -3.825 -4.297 2.565 1.00 10.00 44 VAL A N 8
ATOM 10825 C CA . VAL A 1 44 ? -3.306 -3.371 3.579 1.00 10.00 44 VAL A CA 8
ATOM 10826 C C . VAL A 1 44 ? -4.352 -3.173 4.695 1.00 10.00 44 VAL A C 8
ATOM 10827 O O . VAL A 1 44 ? -5.555 -3.146 4.424 1.00 50.00 44 VAL A O 8
ATOM 10840 N N . ASP A 1 45 ? -3.872 -3.047 5.943 1.00 10.00 45 ASP A N 8
ATOM 10841 C CA . ASP A 1 45 ? -4.694 -2.719 7.125 1.00 10.00 45 ASP A CA 8
ATOM 10842 C C . ASP A 1 45 ? -5.325 -1.316 6.965 1.00 10.00 45 ASP A C 8
ATOM 10843 O O . ASP A 1 45 ? -4.642 -0.375 6.551 1.00 50.00 45 ASP A O 8
ATOM 10852 N N . GLY A 1 46 ? -6.625 -1.198 7.290 1.00 10.00 46 GLY A N 8
ATOM 10853 C CA . GLY A 1 46 ? -7.371 0.063 7.178 1.00 10.00 46 GLY A CA 8
ATOM 10854 C C . GLY A 1 46 ? -8.032 0.246 5.813 1.00 10.00 46 GLY A C 8
ATOM 10855 O O . GLY A 1 46 ? -8.988 1.015 5.681 1.00 50.00 46 GLY A O 8
ATOM 10859 N N . ILE A 1 47 ? -7.504 -0.464 4.798 1.00 10.00 47 ILE A N 8
ATOM 10860 C CA . ILE A 1 47 ? -8.028 -0.469 3.419 1.00 10.00 47 ILE A CA 8
ATOM 10861 C C . ILE A 1 47 ? -9.211 -1.452 3.316 1.00 10.00 47 ILE A C 8
ATOM 10862 O O . ILE A 1 47 ? -9.296 -2.408 4.101 1.00 50.00 47 ILE A O 8
ATOM 10878 N N . ALA A 1 48 ? -10.127 -1.202 2.350 1.00 10.00 48 ALA A N 8
ATOM 10879 C CA . ALA A 1 48 ? -11.326 -2.034 2.140 1.00 10.00 48 ALA A CA 8
ATOM 10880 C C . ALA A 1 48 ? -10.948 -3.505 1.845 1.00 10.00 48 ALA A C 8
ATOM 10881 O O . ALA A 1 48 ? -11.448 -4.417 2.525 1.00 50.00 48 ALA A O 8
ATOM 10888 N N . ALA A 1 49 ? -10.050 -3.737 0.861 1.00 10.00 49 ALA A N 8
ATOM 10889 C CA . ALA A 1 49 ? -9.554 -5.098 0.560 1.00 10.00 49 ALA A CA 8
ATOM 10890 C C . ALA A 1 49 ? -8.132 -5.080 -0.028 1.00 10.00 49 ALA A C 8
ATOM 10891 O O . ALA A 1 49 ? -7.203 -5.623 0.573 1.00 50.00 49 ALA A O 8
ATOM 10898 N N . TRP A 1 50 ? -7.955 -4.421 -1.188 1.00 10.00 50 TRP A N 8
ATOM 10899 C CA . TRP A 1 50 ? -6.663 -4.398 -1.910 1.00 10.00 50 TRP A CA 8
ATOM 10900 C C . TRP A 1 50 ? -6.424 -3.035 -2.559 1.00 10.00 50 TRP A C 8
ATOM 10901 O O . TRP A 1 50 ? -7.349 -2.429 -3.122 1.00 50.00 50 TRP A O 8
ATOM 10922 N N . ILE A 1 51 ? -5.175 -2.572 -2.460 1.00 10.00 51 ILE A N 8
ATOM 10923 C CA . ILE A 1 51 ? -4.640 -1.469 -3.260 1.00 10.00 51 ILE A CA 8
ATOM 10924 C C . ILE A 1 51 ? -3.742 -2.094 -4.344 1.00 10.00 51 ILE A C 8
ATOM 10925 O O . ILE A 1 51 ? -2.750 -2.758 -4.015 1.00 50.00 51 ILE A O 8
ATOM 10941 N N . HIS A 1 52 ? -4.117 -1.911 -5.636 1.00 10.00 52 HIS A N 8
ATOM 10942 C CA . HIS A 1 52 ? -3.330 -2.417 -6.786 1.00 10.00 52 HIS A CA 8
ATOM 10943 C C . HIS A 1 52 ? -1.906 -1.814 -6.743 1.00 10.00 52 HIS A C 8
ATOM 10944 O O . HIS A 1 52 ? -1.751 -0.659 -6.334 1.00 50.00 52 HIS A O 8
ATOM 10959 N N . ALA A 1 53 ? -0.903 -2.608 -7.178 1.00 10.00 53 ALA A N 8
ATOM 10960 C CA . ALA A 1 53 ? 0.545 -2.316 -7.011 1.00 10.00 53 ALA A CA 8
ATOM 10961 C C . ALA A 1 53 ? 0.960 -0.917 -7.520 1.00 10.00 53 ALA A C 8
ATOM 10962 O O . ALA A 1 53 ? 1.825 -0.278 -6.916 1.00 50.00 53 ALA A O 8
ATOM 10969 N N . ALA A 1 54 ? 0.314 -0.448 -8.607 1.00 10.00 54 ALA A N 8
ATOM 10970 C CA . ALA A 1 54 ? 0.561 0.890 -9.216 1.00 10.00 54 ALA A CA 8
ATOM 10971 C C . ALA A 1 54 ? 0.325 2.057 -8.229 1.00 10.00 54 ALA A C 8
ATOM 10972 O O . ALA A 1 54 ? 0.884 3.153 -8.391 1.00 50.00 54 ALA A O 8
ATOM 10979 N N . HIS A 1 55 ? -0.515 1.804 -7.226 1.00 10.00 55 HIS A N 8
ATOM 10980 C CA . HIS A 1 55 ? -0.963 2.803 -6.241 1.00 10.00 55 HIS A CA 8
ATOM 10981 C C . HIS A 1 55 ? -0.307 2.554 -4.881 1.00 10.00 55 HIS A C 8
ATOM 10982 O O . HIS A 1 55 ? -0.837 2.955 -3.850 1.00 50.00 55 HIS A O 8
ATOM 10997 N N . VAL A 1 56 ? 0.864 1.894 -4.883 1.00 10.00 56 VAL A N 8
ATOM 10998 C CA . VAL A 1 56 ? 1.631 1.619 -3.652 1.00 10.00 56 VAL A CA 8
ATOM 10999 C C . VAL A 1 56 ? 3.088 2.092 -3.832 1.00 10.00 56 VAL A C 8
ATOM 11000 O O . VAL A 1 56 ? 3.607 2.099 -4.955 1.00 50.00 56 VAL A O 8
ATOM 11013 N N . LYS A 1 57 ? 3.723 2.507 -2.728 1.00 10.00 57 LYS A N 8
ATOM 11014 C CA . LYS A 1 57 ? 5.173 2.709 -2.663 1.00 10.00 57 LYS A CA 8
ATOM 11015 C C . LYS A 1 57 ? 5.691 2.059 -1.376 1.00 10.00 57 LYS A C 8
ATOM 11016 O O . LYS A 1 57 ? 5.223 2.399 -0.292 1.00 50.00 57 LYS A O 8
ATOM 11035 N N . ALA A 1 58 ? 6.643 1.117 -1.517 1.00 10.00 58 ALA A N 8
ATOM 11036 C CA . ALA A 1 58 ? 7.301 0.450 -0.380 1.00 10.00 58 ALA A CA 8
ATOM 11037 C C . ALA A 1 58 ? 8.054 1.493 0.469 1.00 10.00 58 ALA A C 8
ATOM 11038 O O . ALA A 1 58 ? 9.056 2.058 0.015 1.00 50.00 58 ALA A O 8
ATOM 11045 N N . ALA A 1 59 ? 7.546 1.762 1.675 1.00 10.00 59 ALA A N 8
ATOM 11046 C CA . ALA A 1 59 ? 8.084 2.792 2.578 1.00 10.00 59 ALA A CA 8
ATOM 11047 C C . ALA A 1 59 ? 9.231 2.220 3.407 1.00 10.00 59 ALA A C 8
ATOM 11048 O O . ALA A 1 59 ? 9.182 1.051 3.808 1.00 50.00 59 ALA A O 8
ATOM 11055 N N . ASP A 1 60 ? 10.259 3.052 3.647 1.00 10.00 60 ASP A N 8
ATOM 11056 C CA . ASP A 1 60 ? 11.408 2.696 4.488 1.00 10.00 60 ASP A CA 8
ATOM 11057 C C . ASP A 1 60 ? 10.962 2.687 5.970 1.00 50.00 60 ASP A C 8
ATOM 11058 O O . ASP A 1 60 ? 10.519 3.721 6.479 1.00 50.00 60 ASP A O 8
ATOM 11067 N N . PRO A 1 61 ? 11.017 1.505 6.670 1.00 50.00 61 PRO A N 8
ATOM 11068 C CA . PRO A 1 61 ? 10.661 1.413 8.118 1.00 50.00 61 PRO A CA 8
ATOM 11069 C C . PRO A 1 61 ? 11.733 2.042 9.042 1.00 50.00 61 PRO A C 8
ATOM 11070 O O . PRO A 1 61 ? 11.545 2.115 10.264 1.00 75.00 61 PRO A O 8
ATOM 11081 N N . GLY A 1 62 ? 12.861 2.477 8.444 1.00 50.00 62 GLY A N 8
ATOM 11082 C CA . GLY A 1 62 ? 13.997 3.029 9.191 1.00 50.00 62 GLY A CA 8
ATOM 11083 C C . GLY A 1 62 ? 14.886 1.939 9.785 1.00 75.00 62 GLY A C 8
ATOM 11084 O O . GLY A 1 62 ? 15.745 2.221 10.632 1.00 75.00 62 GLY A O 8
ATOM 11088 N N . GLY A 1 63 ? 14.678 0.689 9.322 1.00 75.00 63 GLY A N 8
ATOM 11089 C CA . GLY A 1 63 ? 15.411 -0.473 9.814 1.00 75.00 63 GLY A CA 8
ATOM 11090 C C . GLY A 1 63 ? 14.602 -1.737 9.601 1.00 75.00 63 GLY A C 8
ATOM 11091 O O . GLY A 1 63 ? 14.869 -2.513 8.672 1.00 75.00 63 GLY A O 8
ATOM 11095 N N . GLY A 1 64 ? 13.584 -1.931 10.455 1.00 75.00 64 GLY A N 8
ATOM 11096 C CA . GLY A 1 64 ? 12.687 -3.075 10.355 1.00 75.00 64 GLY A CA 8
ATOM 11097 C C . GLY A 1 64 ? 11.701 -3.118 11.515 1.00 75.00 64 GLY A C 8
ATOM 11098 O O . GLY A 1 64 ? 12.139 -3.108 12.667 1.00 75.00 64 GLY A O 8
ATOM 11102 N N . PRO A 1 65 ? 10.352 -3.201 11.259 1.00 75.00 65 PRO A N 8
ATOM 11103 C CA . PRO A 1 65 ? 9.324 -3.207 12.328 1.00 75.00 65 PRO A CA 8
ATOM 11104 C C . PRO A 1 65 ? 9.104 -4.613 12.921 1.00 75.00 65 PRO A C 8
ATOM 11105 O O . PRO A 1 65 ? 8.221 -4.791 13.763 1.00 75.00 65 PRO A O 8
ATOM 11116 N N . SER A 1 66 ? 9.947 -5.579 12.468 1.00 75.00 66 SER A N 8
ATOM 11117 C CA . SER A 1 66 ? 9.850 -7.027 12.741 1.00 75.00 66 SER A CA 8
ATOM 11118 C C . SER A 1 66 ? 9.612 -7.354 14.228 1.00 75.00 66 SER A C 8
ATOM 11119 O O . SER A 1 66 ? 8.684 -8.095 14.559 1.00 75.00 66 SER A O 8
ATOM 11127 N N . SER A 1 67 ? 10.436 -6.751 15.108 1.00 75.00 67 SER A N 8
ATOM 11128 C CA . SER A 1 67 ? 10.403 -7.006 16.559 1.00 75.00 67 SER A CA 8
ATOM 11129 C C . SER A 1 67 ? 9.083 -6.530 17.209 1.00 75.00 67 SER A C 8
ATOM 11130 O O . SER A 1 67 ? 8.718 -6.996 18.299 1.00 75.00 67 SER A O 8
ATOM 11138 N N . ARG A 1 68 ? 8.376 -5.615 16.524 1.00 75.00 68 ARG A N 8
ATOM 11139 C CA . ARG A 1 68 ? 7.139 -4.987 17.027 1.00 75.00 68 ARG A CA 8
ATOM 11140 C C . ARG A 1 68 ? 5.881 -5.430 16.246 1.00 75.00 68 ARG A C 8
ATOM 11141 O O . ARG A 1 68 ? 4.777 -5.003 16.599 1.00 75.00 68 ARG A O 8
ATOM 11162 N N . LEU A 1 69 ? 6.036 -6.264 15.190 1.00 75.00 69 LEU A N 8
ATOM 11163 C CA . LEU A 1 69 ? 4.885 -6.750 14.384 1.00 75.00 69 LEU A CA 8
ATOM 11164 C C . LEU A 1 69 ? 4.035 -7.738 15.206 1.00 75.00 69 LEU A C 8
ATOM 11165 O O . LEU A 1 69 ? 4.288 -8.949 15.210 1.00 75.00 69 LEU A O 8
ATOM 11181 N N . THR A 1 70 ? 3.056 -7.189 15.942 1.00 75.00 70 THR A N 8
ATOM 11182 C CA . THR A 1 70 ? 2.161 -7.965 16.823 1.00 75.00 70 THR A CA 8
ATOM 11183 C C . THR A 1 70 ? 1.044 -8.651 16.025 1.00 75.00 70 THR A C 8
ATOM 11184 O O . THR A 1 70 ? 0.363 -9.550 16.551 1.00 75.00 70 THR A O 8
ATOM 11195 N N . TRP A 1 71 ? 0.847 -8.201 14.768 1.00 75.00 71 TRP A N 8
ATOM 11196 C CA . TRP A 1 71 ? -0.081 -8.843 13.832 1.00 75.00 71 TRP A CA 8
ATOM 11197 C C . TRP A 1 71 ? 0.332 -10.308 13.618 1.00 75.00 71 TRP A C 8
ATOM 11198 O O . TRP A 1 71 ? 1.510 -10.597 13.399 1.00 75.00 71 TRP A O 8
ATOM 11219 N N . ARG A 1 72 ? -0.632 -11.220 13.742 1.00 75.00 72 ARG A N 8
ATOM 11220 C CA . ARG A 1 72 ? -0.416 -12.659 13.547 1.00 75.00 72 ARG A CA 8
ATOM 11221 C C . ARG A 1 72 ? -1.412 -13.184 12.496 1.00 75.00 72 ARG A C 8
ATOM 11222 O O . ARG A 1 72 ? -2.461 -13.758 12.815 1.00 75.00 72 ARG A O 8
ATOM 11243 N N . VAL A 1 73 ? -1.076 -12.923 11.224 1.00 75.00 73 VAL A N 8
ATOM 11244 C CA . VAL A 1 73 ? -1.854 -13.372 10.056 1.00 75.00 73 VAL A CA 8
ATOM 11245 C C . VAL A 1 73 ? -1.078 -14.527 9.357 1.00 75.00 73 VAL A C 8
ATOM 11246 O O . VAL A 1 73 ? 0.159 -14.570 9.445 1.00 75.00 73 VAL A O 8
ATOM 11259 N N . GLN A 1 74 ? -1.830 -15.445 8.702 1.00 75.00 74 GLN A N 8
ATOM 11260 C CA . GLN A 1 74 ? -1.306 -16.644 7.995 1.00 75.00 74 GLN A CA 8
ATOM 11261 C C . GLN A 1 74 ? -0.657 -17.645 8.996 1.00 75.00 74 GLN A C 8
ATOM 11262 O O . GLN A 1 74 ? 0.366 -18.285 8.713 1.00 75.00 74 GLN A O 8
ATOM 11276 N N . ARG A 1 75 ? -1.308 -17.816 10.163 1.00 75.00 75 ARG A N 8
ATOM 11277 C CA . ARG A 1 75 ? -0.773 -18.635 11.276 1.00 75.00 75 ARG A CA 8
ATOM 11278 C C . ARG A 1 75 ? -1.430 -20.031 11.310 1.00 75.00 75 ARG A C 8
ATOM 11279 O O . ARG A 1 75 ? -2.144 -20.385 12.259 1.00 75.00 75 ARG A O 8
ATOM 11300 N N . SER A 1 76 ? -1.180 -20.797 10.236 1.00 75.00 76 SER A N 8
ATOM 11301 C CA . SER A 1 76 ? -1.628 -22.193 10.076 1.00 75.00 76 SER A CA 8
ATOM 11302 C C . SER A 1 76 ? -0.990 -22.776 8.797 1.00 75.00 76 SER A C 8
ATOM 11303 O O . SER A 1 76 ? -0.073 -22.158 8.230 1.00 75.00 76 SER A O 8
ATOM 11311 N N . GLN A 1 77 ? -1.458 -23.965 8.349 1.00 75.00 77 GLN A N 8
ATOM 11312 C CA . GLN A 1 77 ? -0.912 -24.645 7.157 1.00 75.00 77 GLN A CA 8
ATOM 11313 C C . GLN A 1 77 ? -1.390 -23.943 5.864 1.00 75.00 77 GLN A C 8
ATOM 11314 O O . GLN A 1 77 ? -2.361 -24.372 5.222 1.00 75.00 77 GLN A O 8
ATOM 11328 N N . ASN A 1 78 ? -0.711 -22.816 5.550 1.00 75.00 78 ASN A N 8
ATOM 11329 C CA . ASN A 1 78 ? -0.920 -21.995 4.333 1.00 75.00 78 ASN A CA 8
ATOM 11330 C C . ASN A 1 78 ? -2.421 -21.653 4.106 1.00 75.00 78 ASN A C 8
ATOM 11331 O O . ASN A 1 78 ? -3.019 -22.115 3.128 1.00 75.00 78 ASN A O 8
ATOM 11342 N N . PRO A 1 79 ? -3.058 -20.839 5.015 1.00 75.00 79 PRO A N 8
ATOM 11343 C CA . PRO A 1 79 ? -4.489 -20.443 4.870 1.00 75.00 79 PRO A CA 8
ATOM 11344 C C . PRO A 1 79 ? -4.692 -19.412 3.741 1.00 75.00 79 PRO A C 8
ATOM 11345 O O . PRO A 1 79 ? -5.795 -19.269 3.200 1.00 75.00 79 PRO A O 8
ATOM 11356 N N . LEU A 1 80 ? -3.597 -18.708 3.401 1.00 75.00 80 LEU A N 8
ATOM 11357 C CA . LEU A 1 80 ? -3.579 -17.650 2.390 1.00 75.00 80 LEU A CA 8
ATOM 11358 C C . LEU A 1 80 ? -2.711 -18.113 1.219 1.00 75.00 80 LEU A C 8
ATOM 11359 O O . LEU A 1 80 ? -1.476 -18.108 1.310 1.00 75.00 80 LEU A O 8
ATOM 11375 N N . LYS A 1 81 ? -3.372 -18.595 0.152 1.00 75.00 81 LYS A N 8
ATOM 11376 C CA . LYS A 1 81 ? -2.696 -19.086 -1.054 1.00 75.00 81 LYS A CA 8
ATOM 11377 C C . LYS A 1 81 ? -2.180 -17.893 -1.883 1.00 75.00 81 LYS A C 8
ATOM 11378 O O . LYS A 1 81 ? -2.921 -17.306 -2.686 1.00 75.00 81 LYS A O 8
ATOM 11397 N N . ILE A 1 82 ? -0.927 -17.503 -1.612 1.00 75.00 82 ILE A N 8
ATOM 11398 C CA . ILE A 1 82 ? -0.245 -16.417 -2.330 1.00 75.00 82 ILE A CA 8
ATOM 11399 C C . ILE A 1 82 ? 0.132 -16.868 -3.765 1.00 75.00 82 ILE A C 8
ATOM 11400 O O . ILE A 1 82 ? 1.210 -17.422 -4.007 1.00 75.00 82 ILE A O 8
ATOM 11416 N N . ARG A 1 83 ? -0.804 -16.684 -4.714 1.00 75.00 83 ARG A N 8
ATOM 11417 C CA . ARG A 1 83 ? -0.598 -17.066 -6.119 1.00 75.00 83 ARG A CA 8
ATOM 11418 C C . ARG A 1 83 ? 0.369 -16.080 -6.801 1.00 75.00 83 ARG A C 8
ATOM 11419 O O . ARG A 1 83 ? -0.030 -15.022 -7.286 1.00 75.00 83 ARG A O 8
ATOM 11440 N N . LEU A 1 84 ? 1.656 -16.425 -6.783 1.00 75.00 84 LEU A N 8
ATOM 11441 C CA . LEU A 1 84 ? 2.710 -15.634 -7.436 1.00 75.00 84 LEU A CA 8
ATOM 11442 C C . LEU A 1 84 ? 2.772 -15.983 -8.940 1.00 75.00 84 LEU A C 8
ATOM 11443 O O . LEU A 1 84 ? 2.336 -17.074 -9.342 1.00 75.00 84 LEU A O 8
ATOM 11459 N N . THR A 1 85 ? 3.294 -15.040 -9.750 1.00 75.00 85 THR A N 8
ATOM 11460 C CA . THR A 1 85 ? 3.375 -15.164 -11.217 1.00 75.00 85 THR A CA 8
ATOM 11461 C C . THR A 1 85 ? 4.158 -16.431 -11.634 1.00 75.00 85 THR A C 8
ATOM 11462 O O . THR A 1 85 ? 5.282 -16.661 -11.154 1.00 75.00 85 THR A O 8
ATOM 11473 N N . ARG A 1 86 ? 3.540 -17.236 -12.515 1.00 75.00 86 ARG A N 8
ATOM 11474 C CA . ARG A 1 86 ? 4.117 -18.482 -13.031 1.00 75.00 86 ARG A CA 8
ATOM 11475 C C . ARG A 1 86 ? 5.279 -18.169 -13.998 1.00 75.00 86 ARG A C 8
ATOM 11476 O O . ARG A 1 86 ? 5.187 -17.213 -14.788 1.00 75.00 86 ARG A O 8
ATOM 11497 N N . GLU A 1 87 ? 6.353 -18.980 -13.940 1.00 75.00 87 GLU A N 8
ATOM 11498 C CA . GLU A 1 87 ? 7.445 -18.956 -14.941 1.00 75.00 87 GLU A CA 8
ATOM 11499 C C . GLU A 1 87 ? 6.920 -19.524 -16.272 1.00 75.00 87 GLU A C 8
ATOM 11500 O O . GLU A 1 87 ? 5.959 -20.299 -16.275 1.00 75.00 87 GLU A O 8
ATOM 11512 N N . ALA A 1 88 ? 7.560 -19.119 -17.383 1.00 75.00 88 ALA A N 8
ATOM 11513 C CA . ALA A 1 88 ? 7.116 -19.429 -18.761 1.00 75.00 88 ALA A CA 8
ATOM 11514 C C . ALA A 1 88 ? 5.642 -18.988 -18.983 1.00 75.00 88 ALA A C 8
ATOM 11515 O O . ALA A 1 88 ? 4.731 -19.827 -18.951 1.00 75.00 88 ALA A O 8
ATOM 11522 N N . PRO A 1 89 ? 5.382 -17.644 -19.120 1.00 75.00 89 PRO A N 8
ATOM 11523 C CA . PRO A 1 89 ? 4.027 -17.103 -19.409 1.00 75.00 89 PRO A CA 8
ATOM 11524 C C . PRO A 1 89 ? 3.548 -17.483 -20.837 1.00 75.00 89 PRO A C 8
ATOM 11525 O O . PRO A 1 89 ? 4.048 -16.889 -21.822 1.00 75.00 89 PRO A O 8
ATOM 11537 N N . HIS A 1 1 ? -3.973 -24.700 14.025 1.00 75.00 1 HIS A N 9
ATOM 11538 C CA . HIS A 1 1 ? -3.009 -23.634 14.349 1.00 75.00 1 HIS A CA 9
ATOM 11539 C C . HIS A 1 1 ? -1.581 -24.120 14.032 1.00 75.00 1 HIS A C 9
ATOM 11540 O O . HIS A 1 1 ? -0.965 -24.824 14.840 1.00 75.00 1 HIS A O 9
ATOM 11557 N N . HIS A 1 2 ? -1.091 -23.779 12.823 1.00 75.00 2 HIS A N 9
ATOM 11558 C CA . HIS A 1 2 ? 0.294 -24.047 12.394 1.00 75.00 2 HIS A CA 9
ATOM 11559 C C . HIS A 1 2 ? 0.667 -23.080 11.257 1.00 75.00 2 HIS A C 9
ATOM 11560 O O . HIS A 1 2 ? -0.201 -22.681 10.468 1.00 75.00 2 HIS A O 9
ATOM 11575 N N . HIS A 1 3 ? 1.955 -22.713 11.176 1.00 75.00 3 HIS A N 9
ATOM 11576 C CA . HIS A 1 3 ? 2.462 -21.720 10.203 1.00 75.00 3 HIS A CA 9
ATOM 11577 C C . HIS A 1 3 ? 2.763 -22.367 8.841 1.00 75.00 3 HIS A C 9
ATOM 11578 O O . HIS A 1 3 ? 2.558 -23.575 8.650 1.00 75.00 3 HIS A O 9
ATOM 11593 N N . HIS A 1 4 ? 3.223 -21.528 7.894 1.00 75.00 4 HIS A N 9
ATOM 11594 C CA . HIS A 1 4 ? 3.547 -21.925 6.505 1.00 75.00 4 HIS A CA 9
ATOM 11595 C C . HIS A 1 4 ? 4.736 -21.085 5.979 1.00 75.00 4 HIS A C 9
ATOM 11596 O O . HIS A 1 4 ? 5.510 -20.531 6.775 1.00 75.00 4 HIS A O 9
ATOM 11611 N N . HIS A 1 5 ? 4.883 -21.042 4.631 1.00 75.00 5 HIS A N 9
ATOM 11612 C CA . HIS A 1 5 ? 5.931 -20.284 3.925 1.00 75.00 5 HIS A CA 9
ATOM 11613 C C . HIS A 1 5 ? 5.868 -18.785 4.295 1.00 75.00 5 HIS A C 9
ATOM 11614 O O . HIS A 1 5 ? 4.773 -18.209 4.359 1.00 75.00 5 HIS A O 9
ATOM 11629 N N . HIS A 1 6 ? 7.050 -18.185 4.552 1.00 75.00 6 HIS A N 9
ATOM 11630 C CA . HIS A 1 6 ? 7.185 -16.753 4.867 1.00 75.00 6 HIS A CA 9
ATOM 11631 C C . HIS A 1 6 ? 6.687 -15.891 3.687 1.00 75.00 6 HIS A C 9
ATOM 11632 O O . HIS A 1 6 ? 7.232 -15.961 2.584 1.00 75.00 6 HIS A O 9
ATOM 11647 N N . SER A 1 7 ? 5.640 -15.107 3.949 1.00 75.00 7 SER A N 9
ATOM 11648 C CA . SER A 1 7 ? 5.086 -14.113 3.014 1.00 75.00 7 SER A CA 9
ATOM 11649 C C . SER A 1 7 ? 5.603 -12.710 3.400 1.00 75.00 7 SER A C 9
ATOM 11650 O O . SER A 1 7 ? 6.506 -12.597 4.242 1.00 75.00 7 SER A O 9
ATOM 11658 N N . HIS A 1 8 ? 5.067 -11.641 2.761 1.00 50.00 8 HIS A N 9
ATOM 11659 C CA . HIS A 1 8 ? 5.285 -10.256 3.237 1.00 50.00 8 HIS A CA 9
ATOM 11660 C C . HIS A 1 8 ? 4.702 -10.137 4.651 1.00 50.00 8 HIS A C 9
ATOM 11661 O O . HIS A 1 8 ? 3.582 -10.618 4.905 1.00 50.00 8 HIS A O 9
ATOM 11676 N N . MET A 1 9 ? 5.488 -9.537 5.565 1.00 10.00 9 MET A N 9
ATOM 11677 C CA . MET A 1 9 ? 5.116 -9.406 6.978 1.00 10.00 9 MET A CA 9
ATOM 11678 C C . MET A 1 9 ? 3.857 -8.532 7.123 1.00 10.00 9 MET A C 9
ATOM 11679 O O . MET A 1 9 ? 3.734 -7.503 6.452 1.00 50.00 9 MET A O 9
ATOM 11693 N N . VAL A 1 10 ? 2.904 -8.998 7.945 1.00 10.00 10 VAL A N 9
ATOM 11694 C CA . VAL A 1 10 ? 1.764 -8.183 8.390 1.00 10.00 10 VAL A CA 9
ATOM 11695 C C . VAL A 1 10 ? 2.311 -6.976 9.174 1.00 10.00 10 VAL A C 9
ATOM 11696 O O . VAL A 1 10 ? 2.830 -7.129 10.276 1.00 50.00 10 VAL A O 9
ATOM 11709 N N . GLY A 1 11 ? 2.229 -5.780 8.584 1.00 10.00 11 GLY A N 9
ATOM 11710 C CA . GLY A 1 11 ? 2.898 -4.608 9.147 1.00 10.00 11 GLY A CA 9
ATOM 11711 C C . GLY A 1 11 ? 3.984 -4.046 8.235 1.00 10.00 11 GLY A C 9
ATOM 11712 O O . GLY A 1 11 ? 4.761 -3.192 8.676 1.00 50.00 11 GLY A O 9
ATOM 11716 N N . ASP A 1 12 ? 4.058 -4.548 6.970 1.00 10.00 12 ASP A N 9
ATOM 11717 C CA . ASP A 1 12 ? 5.057 -4.086 5.969 1.00 10.00 12 ASP A CA 9
ATOM 11718 C C . ASP A 1 12 ? 4.873 -2.575 5.715 1.00 10.00 12 ASP A C 9
ATOM 11719 O O . ASP A 1 12 ? 3.858 -2.159 5.159 1.00 50.00 12 ASP A O 9
ATOM 11728 N N . THR A 1 13 ? 5.875 -1.766 6.108 1.00 10.00 13 THR A N 9
ATOM 11729 C CA . THR A 1 13 ? 5.768 -0.303 6.085 1.00 10.00 13 THR A CA 9
ATOM 11730 C C . THR A 1 13 ? 5.820 0.191 4.628 1.00 10.00 13 THR A C 9
ATOM 11731 O O . THR A 1 13 ? 6.815 -0.004 3.934 1.00 50.00 13 THR A O 9
ATOM 11742 N N . VAL A 1 14 ? 4.698 0.760 4.173 1.00 10.00 14 VAL A N 9
ATOM 11743 C CA . VAL A 1 14 ? 4.495 1.239 2.796 1.00 10.00 14 VAL A CA 9
ATOM 11744 C C . VAL A 1 14 ? 3.741 2.579 2.818 1.00 10.00 14 VAL A C 9
ATOM 11745 O O . VAL A 1 14 ? 3.336 3.064 3.873 1.00 50.00 14 VAL A O 9
ATOM 11758 N N . TRP A 1 15 ? 3.559 3.152 1.628 1.00 10.00 15 TRP A N 9
ATOM 11759 C CA . TRP A 1 15 ? 2.727 4.331 1.379 1.00 10.00 15 TRP A CA 9
ATOM 11760 C C . TRP A 1 15 ? 1.720 3.945 0.287 1.00 10.00 15 TRP A C 9
ATOM 11761 O O . TRP A 1 15 ? 2.034 3.116 -0.567 1.00 50.00 15 TRP A O 9
ATOM 11782 N N . VAL A 1 16 ? 0.520 4.532 0.315 1.00 10.00 16 VAL A N 9
ATOM 11783 C CA . VAL A 1 16 ? -0.511 4.304 -0.713 1.00 10.00 16 VAL A CA 9
ATOM 11784 C C . VAL A 1 16 ? -0.637 5.571 -1.578 1.00 10.00 16 VAL A C 9
ATOM 11785 O O . VAL A 1 16 ? -1.167 6.596 -1.129 1.00 50.00 16 VAL A O 9
ATOM 11798 N N . ARG A 1 17 ? -0.084 5.485 -2.796 1.00 10.00 17 ARG A N 9
ATOM 11799 C CA . ARG A 1 17 ? -0.187 6.517 -3.833 1.00 10.00 17 ARG A CA 9
ATOM 11800 C C . ARG A 1 17 ? -1.643 6.584 -4.352 1.00 10.00 17 ARG A C 9
ATOM 11801 O O . ARG A 1 17 ? -2.042 5.805 -5.230 1.00 50.00 17 ARG A O 9
ATOM 11822 N N . ARG A 1 18 ? -2.438 7.484 -3.759 1.00 10.00 18 ARG A N 9
ATOM 11823 C CA . ARG A 1 18 ? -3.864 7.626 -4.081 1.00 10.00 18 ARG A CA 9
ATOM 11824 C C . ARG A 1 18 ? -4.038 8.598 -5.269 1.00 10.00 18 ARG A C 9
ATOM 11825 O O . ARG A 1 18 ? -3.629 9.771 -5.199 1.00 50.00 18 ARG A O 9
ATOM 11846 N N . HIS A 1 19 ? -4.629 8.084 -6.365 1.00 50.00 19 HIS A N 9
ATOM 11847 C CA . HIS A 1 19 ? -4.880 8.851 -7.599 1.00 50.00 19 HIS A CA 9
ATOM 11848 C C . HIS A 1 19 ? -6.334 9.335 -7.608 1.00 50.00 19 HIS A C 9
ATOM 11849 O O . HIS A 1 19 ? -7.261 8.523 -7.740 1.00 75.00 19 HIS A O 9
ATOM 11864 N N . GLN A 1 20 ? -6.524 10.651 -7.434 1.00 75.00 20 GLN A N 9
ATOM 11865 C CA . GLN A 1 20 ? -7.857 11.272 -7.427 1.00 75.00 20 GLN A CA 9
ATOM 11866 C C . GLN A 1 20 ? -8.433 11.341 -8.855 1.00 75.00 20 GLN A C 9
ATOM 11867 O O . GLN A 1 20 ? -9.358 10.598 -9.191 1.00 75.00 20 GLN A O 9
ATOM 11881 N N . THR A 1 21 ? -7.861 12.217 -9.699 1.00 75.00 21 THR A N 9
ATOM 11882 C CA . THR A 1 21 ? -8.295 12.395 -11.100 1.00 75.00 21 THR A CA 9
ATOM 11883 C C . THR A 1 21 ? -7.155 12.015 -12.053 1.00 75.00 21 THR A C 9
ATOM 11884 O O . THR A 1 21 ? -5.982 12.062 -11.671 1.00 75.00 21 THR A O 9
ATOM 11895 N N . LYS A 1 22 ? -7.521 11.649 -13.290 1.00 75.00 22 LYS A N 9
ATOM 11896 C CA . LYS A 1 22 ? -6.571 11.281 -14.357 1.00 75.00 22 LYS A CA 9
ATOM 11897 C C . LYS A 1 22 ? -5.823 12.521 -14.883 1.00 75.00 22 LYS A C 9
ATOM 11898 O O . LYS A 1 22 ? -4.689 12.407 -15.360 1.00 75.00 22 LYS A O 9
ATOM 11917 N N . ASN A 1 23 ? -6.479 13.698 -14.791 1.00 75.00 23 ASN A N 9
ATOM 11918 C CA . ASN A 1 23 ? -5.901 14.984 -15.242 1.00 75.00 23 ASN A CA 9
ATOM 11919 C C . ASN A 1 23 ? -4.786 15.460 -14.292 1.00 50.00 23 ASN A C 9
ATOM 11920 O O . ASN A 1 23 ? -3.787 16.041 -14.736 1.00 50.00 23 ASN A O 9
ATOM 11931 N N . LEU A 1 24 ? -4.960 15.199 -12.983 1.00 10.00 24 LEU A N 9
ATOM 11932 C CA . LEU A 1 24 ? -3.983 15.592 -11.943 1.00 50.00 24 LEU A CA 9
ATOM 11933 C C . LEU A 1 24 ? -3.105 14.400 -11.543 1.00 50.00 24 LEU A C 9
ATOM 11934 O O . LEU A 1 24 ? -3.459 13.242 -11.786 1.00 50.00 24 LEU A O 9
ATOM 11950 N N . GLU A 1 25 ? -1.960 14.715 -10.918 1.00 50.00 25 GLU A N 9
ATOM 11951 C CA . GLU A 1 25 ? -0.989 13.717 -10.444 1.00 10.00 25 GLU A CA 9
ATOM 11952 C C . GLU A 1 25 ? -1.519 13.007 -9.170 1.00 10.00 25 GLU A C 9
ATOM 11953 O O . GLU A 1 25 ? -2.318 13.589 -8.431 1.00 50.00 25 GLU A O 9
ATOM 11965 N N . PRO A 1 26 ? -1.105 11.729 -8.907 1.00 10.00 26 PRO A N 9
ATOM 11966 C CA . PRO A 1 26 ? -1.447 11.029 -7.650 1.00 50.00 26 PRO A CA 9
ATOM 11967 C C . PRO A 1 26 ? -0.568 11.505 -6.468 1.00 10.00 26 PRO A C 9
ATOM 11968 O O . PRO A 1 26 ? 0.604 11.853 -6.654 1.00 50.00 26 PRO A O 9
ATOM 11979 N N . ARG A 1 27 ? -1.149 11.519 -5.260 1.00 10.00 27 ARG A N 9
ATOM 11980 C CA . ARG A 1 27 ? -0.442 11.905 -4.033 1.00 10.00 27 ARG A CA 9
ATOM 11981 C C . ARG A 1 27 ? -0.404 10.711 -3.082 1.00 10.00 27 ARG A C 9
ATOM 11982 O O . ARG A 1 27 ? -1.442 10.080 -2.835 1.00 50.00 27 ARG A O 9
ATOM 12003 N N . TRP A 1 28 ? 0.796 10.397 -2.562 1.00 10.00 28 TRP A N 9
ATOM 12004 C CA . TRP A 1 28 ? 0.982 9.303 -1.607 1.00 10.00 28 TRP A CA 9
ATOM 12005 C C . TRP A 1 28 ? 0.495 9.732 -0.214 1.00 10.00 28 TRP A C 9
ATOM 12006 O O . TRP A 1 28 ? 0.548 10.917 0.146 1.00 50.00 28 TRP A O 9
ATOM 12027 N N . LYS A 1 29 ? 0.012 8.751 0.539 1.00 10.00 29 LYS A N 9
ATOM 12028 C CA . LYS A 1 29 ? -0.343 8.881 1.956 1.00 10.00 29 LYS A CA 9
ATOM 12029 C C . LYS A 1 29 ? 0.393 7.779 2.718 1.00 10.00 29 LYS A C 9
ATOM 12030 O O . LYS A 1 29 ? 0.516 6.667 2.203 1.00 50.00 29 LYS A O 9
ATOM 12049 N N . GLY A 1 30 ? 0.900 8.076 3.921 1.00 10.00 30 GLY A N 9
ATOM 12050 C CA . GLY A 1 30 ? 1.651 7.085 4.691 1.00 10.00 30 GLY A CA 9
ATOM 12051 C C . GLY A 1 30 ? 2.103 7.603 6.058 1.00 10.00 30 GLY A C 9
ATOM 12052 O O . GLY A 1 30 ? 1.911 8.785 6.351 1.00 50.00 30 GLY A O 9
ATOM 12056 N N . PRO A 1 31 ? 2.737 6.741 6.925 1.00 10.00 31 PRO A N 9
ATOM 12057 C CA . PRO A 1 31 ? 3.102 5.338 6.600 1.00 10.00 31 PRO A CA 9
ATOM 12058 C C . PRO A 1 31 ? 1.992 4.294 6.941 1.00 10.00 31 PRO A C 9
ATOM 12059 O O . PRO A 1 31 ? 1.553 4.164 8.089 1.00 50.00 31 PRO A O 9
ATOM 12070 N N . TYR A 1 32 ? 1.539 3.580 5.896 1.00 10.00 32 TYR A N 9
ATOM 12071 C CA . TYR A 1 32 ? 0.621 2.425 6.000 1.00 10.00 32 TYR A CA 9
ATOM 12072 C C . TYR A 1 32 ? 1.390 1.111 6.209 1.00 10.00 32 TYR A C 9
ATOM 12073 O O . TYR A 1 32 ? 2.622 1.103 6.280 1.00 50.00 32 TYR A O 9
ATOM 12091 N N . THR A 1 33 ? 0.632 -0.003 6.330 1.00 10.00 33 THR A N 9
ATOM 12092 C CA . THR A 1 33 ? 1.179 -1.346 6.593 1.00 10.00 33 THR A CA 9
ATOM 12093 C C . THR A 1 33 ? 0.455 -2.419 5.743 1.00 10.00 33 THR A C 9
ATOM 12094 O O . THR A 1 33 ? -0.734 -2.660 5.945 1.00 50.00 33 THR A O 9
ATOM 12105 N N . VAL A 1 34 ? 1.176 -3.055 4.789 1.00 10.00 34 VAL A N 9
ATOM 12106 C CA . VAL A 1 34 ? 0.678 -4.235 4.054 1.00 10.00 34 VAL A CA 9
ATOM 12107 C C . VAL A 1 34 ? 0.567 -5.439 5.009 1.00 10.00 34 VAL A C 9
ATOM 12108 O O . VAL A 1 34 ? 1.546 -5.809 5.683 1.00 50.00 34 VAL A O 9
ATOM 12121 N N . LEU A 1 35 ? -0.655 -5.992 5.091 1.00 10.00 35 LEU A N 9
ATOM 12122 C CA . LEU A 1 35 ? -0.955 -7.212 5.858 1.00 10.00 35 LEU A CA 9
ATOM 12123 C C . LEU A 1 35 ? -0.874 -8.456 4.949 1.00 10.00 35 LEU A C 9
ATOM 12124 O O . LEU A 1 35 ? -0.614 -9.565 5.424 1.00 50.00 35 LEU A O 9
ATOM 12140 N N . LEU A 1 36 ? -1.100 -8.272 3.638 1.00 10.00 36 LEU A N 9
ATOM 12141 C CA . LEU A 1 36 ? -1.143 -9.391 2.683 1.00 10.00 36 LEU A CA 9
ATOM 12142 C C . LEU A 1 36 ? -0.735 -8.941 1.275 1.00 10.00 36 LEU A C 9
ATOM 12143 O O . LEU A 1 36 ? -1.026 -7.827 0.854 1.00 50.00 36 LEU A O 9
ATOM 12159 N N . THR A 1 37 ? -0.039 -9.830 0.563 1.00 10.00 37 THR A N 9
ATOM 12160 C CA . THR A 1 37 ? 0.336 -9.648 -0.844 1.00 10.00 37 THR A CA 9
ATOM 12161 C C . THR A 1 37 ? -0.467 -10.634 -1.714 1.00 10.00 37 THR A C 9
ATOM 12162 O O . THR A 1 37 ? -0.784 -11.743 -1.283 1.00 50.00 37 THR A O 9
ATOM 12173 N N . THR A 1 38 ? -0.812 -10.201 -2.926 1.00 10.00 38 THR A N 9
ATOM 12174 C CA . THR A 1 38 ? -1.604 -10.976 -3.902 1.00 10.00 38 THR A CA 9
ATOM 12175 C C . THR A 1 38 ? -1.122 -10.620 -5.330 1.00 10.00 38 THR A C 9
ATOM 12176 O O . THR A 1 38 ? -0.394 -9.617 -5.489 1.00 50.00 38 THR A O 9
ATOM 12187 N N . PRO A 1 39 ? -1.438 -11.459 -6.378 1.00 10.00 39 PRO A N 9
ATOM 12188 C CA . PRO A 1 39 ? -1.061 -11.163 -7.780 1.00 10.00 39 PRO A CA 9
ATOM 12189 C C . PRO A 1 39 ? -1.528 -9.754 -8.243 1.00 10.00 39 PRO A C 9
ATOM 12190 O O . PRO A 1 39 ? -2.732 -9.500 -8.383 1.00 50.00 39 PRO A O 9
ATOM 12201 N N . THR A 1 40 ? -0.530 -8.851 -8.403 1.00 10.00 40 THR A N 9
ATOM 12202 C CA . THR A 1 40 ? -0.689 -7.452 -8.885 1.00 10.00 40 THR A CA 9
ATOM 12203 C C . THR A 1 40 ? -1.509 -6.578 -7.890 1.00 10.00 40 THR A C 9
ATOM 12204 O O . THR A 1 40 ? -2.058 -5.527 -8.265 1.00 50.00 40 THR A O 9
ATOM 12215 N N . ALA A 1 41 ? -1.534 -6.980 -6.605 1.00 10.00 41 ALA A N 9
ATOM 12216 C CA . ALA A 1 41 ? -2.302 -6.275 -5.562 1.00 10.00 41 ALA A CA 9
ATOM 12217 C C . ALA A 1 41 ? -1.676 -6.494 -4.176 1.00 10.00 41 ALA A C 9
ATOM 12218 O O . ALA A 1 41 ? -0.932 -7.448 -3.960 1.00 50.00 41 ALA A O 9
ATOM 12225 N N . LEU A 1 42 ? -1.997 -5.586 -3.249 1.00 10.00 42 LEU A N 9
ATOM 12226 C CA . LEU A 1 42 ? -1.526 -5.612 -1.861 1.00 10.00 42 LEU A CA 9
ATOM 12227 C C . LEU A 1 42 ? -2.693 -5.229 -0.950 1.00 10.00 42 LEU A C 9
ATOM 12228 O O . LEU A 1 42 ? -3.280 -4.150 -1.111 1.00 50.00 42 LEU A O 9
ATOM 12244 N N . LYS A 1 43 ? -3.020 -6.100 0.005 1.00 10.00 43 LYS A N 9
ATOM 12245 C CA . LYS A 1 43 ? -3.976 -5.771 1.055 1.00 10.00 43 LYS A CA 9
ATOM 12246 C C . LYS A 1 43 ? -3.224 -5.033 2.160 1.00 10.00 43 LYS A C 9
ATOM 12247 O O . LYS A 1 43 ? -2.383 -5.612 2.856 1.00 50.00 43 LYS A O 9
ATOM 12266 N N . VAL A 1 44 ? -3.519 -3.743 2.257 1.00 10.00 44 VAL A N 9
ATOM 12267 C CA . VAL A 1 44 ? -3.024 -2.869 3.317 1.00 10.00 44 VAL A CA 9
ATOM 12268 C C . VAL A 1 44 ? -4.061 -2.851 4.467 1.00 10.00 44 VAL A C 9
ATOM 12269 O O . VAL A 1 44 ? -5.241 -3.164 4.251 1.00 50.00 44 VAL A O 9
ATOM 12282 N N . ASP A 1 45 ? -3.600 -2.522 5.685 1.00 10.00 45 ASP A N 9
ATOM 12283 C CA . ASP A 1 45 ? -4.454 -2.364 6.870 1.00 10.00 45 ASP A CA 9
ATOM 12284 C C . ASP A 1 45 ? -5.502 -1.262 6.624 1.00 10.00 45 ASP A C 9
ATOM 12285 O O . ASP A 1 45 ? -5.172 -0.201 6.071 1.00 50.00 45 ASP A O 9
ATOM 12294 N N . GLY A 1 46 ? -6.766 -1.548 6.981 1.00 10.00 46 GLY A N 9
ATOM 12295 C CA . GLY A 1 46 ? -7.868 -0.597 6.824 1.00 10.00 46 GLY A CA 9
ATOM 12296 C C . GLY A 1 46 ? -8.517 -0.634 5.445 1.00 10.00 46 GLY A C 9
ATOM 12297 O O . GLY A 1 46 ? -9.557 0.004 5.246 1.00 50.00 46 GLY A O 9
ATOM 12301 N N . ILE A 1 47 ? -7.919 -1.378 4.488 1.00 10.00 47 ILE A N 9
ATOM 12302 C CA . ILE A 1 47 ? -8.443 -1.494 3.110 1.00 10.00 47 ILE A CA 9
ATOM 12303 C C . ILE A 1 47 ? -9.500 -2.615 3.035 1.00 10.00 47 ILE A C 9
ATOM 12304 O O . ILE A 1 47 ? -9.367 -3.638 3.724 1.00 50.00 47 ILE A O 9
ATOM 12320 N N . ALA A 1 48 ? -10.531 -2.390 2.181 1.00 10.00 48 ALA A N 9
ATOM 12321 C CA . ALA A 1 48 ? -11.689 -3.284 1.995 1.00 10.00 48 ALA A CA 9
ATOM 12322 C C . ALA A 1 48 ? -11.255 -4.710 1.631 1.00 10.00 48 ALA A C 9
ATOM 12323 O O . ALA A 1 48 ? -11.700 -5.676 2.259 1.00 50.00 48 ALA A O 9
ATOM 12330 N N . ALA A 1 49 ? -10.368 -4.837 0.621 1.00 10.00 49 ALA A N 9
ATOM 12331 C CA . ALA A 1 49 ? -9.770 -6.134 0.262 1.00 10.00 49 ALA A CA 9
ATOM 12332 C C . ALA A 1 49 ? -8.354 -5.970 -0.297 1.00 10.00 49 ALA A C 9
ATOM 12333 O O . ALA A 1 49 ? -7.413 -6.527 0.259 1.00 50.00 49 ALA A O 9
ATOM 12340 N N . TRP A 1 50 ? -8.194 -5.198 -1.393 1.00 10.00 50 TRP A N 9
ATOM 12341 C CA . TRP A 1 50 ? -6.880 -5.009 -2.062 1.00 10.00 50 TRP A CA 9
ATOM 12342 C C . TRP A 1 50 ? -6.727 -3.588 -2.625 1.00 10.00 50 TRP A C 9
ATOM 12343 O O . TRP A 1 50 ? -7.715 -2.890 -2.876 1.00 50.00 50 TRP A O 9
ATOM 12364 N N . ILE A 1 51 ? -5.462 -3.193 -2.807 1.00 10.00 51 ILE A N 9
ATOM 12365 C CA . ILE A 1 51 ? -5.042 -2.015 -3.584 1.00 10.00 51 ILE A CA 9
ATOM 12366 C C . ILE A 1 51 ? -4.106 -2.517 -4.690 1.00 10.00 51 ILE A C 9
ATOM 12367 O O . ILE A 1 51 ? -3.160 -3.248 -4.386 1.00 50.00 51 ILE A O 9
ATOM 12383 N N . HIS A 1 52 ? -4.363 -2.124 -5.956 1.00 10.00 52 HIS A N 9
ATOM 12384 C CA . HIS A 1 52 ? -3.500 -2.490 -7.101 1.00 10.00 52 HIS A CA 9
ATOM 12385 C C . HIS A 1 52 ? -2.054 -2.035 -6.794 1.00 10.00 52 HIS A C 9
ATOM 12386 O O . HIS A 1 52 ? -1.859 -0.866 -6.447 1.00 50.00 52 HIS A O 9
ATOM 12401 N N . ALA A 1 53 ? -1.085 -2.972 -6.920 1.00 10.00 53 ALA A N 9
ATOM 12402 C CA . ALA A 1 53 ? 0.294 -2.849 -6.378 1.00 10.00 53 ALA A CA 9
ATOM 12403 C C . ALA A 1 53 ? 1.005 -1.540 -6.774 1.00 10.00 53 ALA A C 9
ATOM 12404 O O . ALA A 1 53 ? 1.689 -0.948 -5.951 1.00 50.00 53 ALA A O 9
ATOM 12411 N N . ALA A 1 54 ? 0.802 -1.083 -8.024 1.00 10.00 54 ALA A N 9
ATOM 12412 C CA . ALA A 1 54 ? 1.465 0.138 -8.553 1.00 10.00 54 ALA A CA 9
ATOM 12413 C C . ALA A 1 54 ? 0.942 1.453 -7.912 1.00 10.00 54 ALA A C 9
ATOM 12414 O O . ALA A 1 54 ? 1.453 2.537 -8.209 1.00 50.00 54 ALA A O 9
ATOM 12421 N N . HIS A 1 55 ? -0.079 1.344 -7.041 1.00 10.00 55 HIS A N 9
ATOM 12422 C CA . HIS A 1 55 ? -0.570 2.457 -6.188 1.00 10.00 55 HIS A CA 9
ATOM 12423 C C . HIS A 1 55 ? 0.039 2.361 -4.778 1.00 10.00 55 HIS A C 9
ATOM 12424 O O . HIS A 1 55 ? -0.464 2.992 -3.847 1.00 50.00 55 HIS A O 9
ATOM 12439 N N . VAL A 1 56 ? 1.109 1.560 -4.612 1.00 10.00 56 VAL A N 9
ATOM 12440 C CA . VAL A 1 56 ? 1.775 1.356 -3.309 1.00 10.00 56 VAL A CA 9
ATOM 12441 C C . VAL A 1 56 ? 3.304 1.490 -3.483 1.00 10.00 56 VAL A C 9
ATOM 12442 O O . VAL A 1 56 ? 3.884 0.867 -4.371 1.00 50.00 56 VAL A O 9
ATOM 12455 N N . LYS A 1 57 ? 3.943 2.301 -2.622 1.00 10.00 57 LYS A N 9
ATOM 12456 C CA . LYS A 1 57 ? 5.401 2.470 -2.591 1.00 10.00 57 LYS A CA 9
ATOM 12457 C C . LYS A 1 57 ? 5.947 1.879 -1.285 1.00 10.00 57 LYS A C 9
ATOM 12458 O O . LYS A 1 57 ? 5.538 2.311 -0.212 1.00 50.00 57 LYS A O 9
ATOM 12477 N N . ALA A 1 58 ? 6.869 0.905 -1.377 1.00 10.00 58 ALA A N 9
ATOM 12478 C CA . ALA A 1 58 ? 7.518 0.312 -0.188 1.00 10.00 58 ALA A CA 9
ATOM 12479 C C . ALA A 1 58 ? 8.386 1.375 0.523 1.00 10.00 58 ALA A C 9
ATOM 12480 O O . ALA A 1 58 ? 9.216 2.028 -0.113 1.00 50.00 58 ALA A O 9
ATOM 12487 N N . ALA A 1 59 ? 8.159 1.557 1.830 1.00 10.00 59 ALA A N 9
ATOM 12488 C CA . ALA A 1 59 ? 8.879 2.541 2.663 1.00 10.00 59 ALA A CA 9
ATOM 12489 C C . ALA A 1 59 ? 9.773 1.811 3.681 1.00 10.00 59 ALA A C 9
ATOM 12490 O O . ALA A 1 59 ? 9.416 0.744 4.183 1.00 50.00 59 ALA A O 9
ATOM 12497 N N . ASP A 1 60 ? 10.940 2.400 3.975 1.00 10.00 60 ASP A N 9
ATOM 12498 C CA . ASP A 1 60 ? 11.895 1.868 4.962 1.00 10.00 60 ASP A CA 9
ATOM 12499 C C . ASP A 1 60 ? 11.562 2.453 6.358 1.00 50.00 60 ASP A C 9
ATOM 12500 O O . ASP A 1 60 ? 11.688 3.667 6.548 1.00 50.00 60 ASP A O 9
ATOM 12509 N N . PRO A 1 61 ? 11.097 1.610 7.344 1.00 50.00 61 PRO A N 9
ATOM 12510 C CA . PRO A 1 61 ? 10.752 2.084 8.716 1.00 50.00 61 PRO A CA 9
ATOM 12511 C C . PRO A 1 61 ? 12.002 2.432 9.562 1.00 50.00 61 PRO A C 9
ATOM 12512 O O . PRO A 1 61 ? 11.874 3.005 10.649 1.00 75.00 61 PRO A O 9
ATOM 12523 N N . GLY A 1 62 ? 13.194 2.082 9.046 1.00 50.00 62 GLY A N 9
ATOM 12524 C CA . GLY A 1 62 ? 14.468 2.286 9.739 1.00 50.00 62 GLY A CA 9
ATOM 12525 C C . GLY A 1 62 ? 15.160 0.962 10.051 1.00 75.00 62 GLY A C 9
ATOM 12526 O O . GLY A 1 62 ? 15.891 0.851 11.045 1.00 75.00 62 GLY A O 9
ATOM 12530 N N . GLY A 1 63 ? 14.925 -0.052 9.192 1.00 75.00 63 GLY A N 9
ATOM 12531 C CA . GLY A 1 63 ? 15.461 -1.399 9.379 1.00 75.00 63 GLY A CA 9
ATOM 12532 C C . GLY A 1 63 ? 14.338 -2.419 9.499 1.00 75.00 63 GLY A C 9
ATOM 12533 O O . GLY A 1 63 ? 14.316 -3.428 8.774 1.00 75.00 63 GLY A O 9
ATOM 12537 N N . GLY A 1 64 ? 13.380 -2.137 10.403 1.00 75.00 64 GLY A N 9
ATOM 12538 C CA . GLY A 1 64 ? 12.228 -3.021 10.634 1.00 75.00 64 GLY A CA 9
ATOM 12539 C C . GLY A 1 64 ? 11.580 -2.726 11.988 1.00 75.00 64 GLY A C 9
ATOM 12540 O O . GLY A 1 64 ? 10.710 -1.845 12.068 1.00 75.00 64 GLY A O 9
ATOM 12544 N N . PRO A 1 65 ? 12.036 -3.407 13.098 1.00 75.00 65 PRO A N 9
ATOM 12545 C CA . PRO A 1 65 ? 11.509 -3.172 14.475 1.00 75.00 65 PRO A CA 9
ATOM 12546 C C . PRO A 1 65 ? 12.142 -1.940 15.171 1.00 75.00 65 PRO A C 9
ATOM 12547 O O . PRO A 1 65 ? 12.273 -1.905 16.402 1.00 75.00 65 PRO A O 9
ATOM 12558 N N . SER A 1 66 ? 12.509 -0.922 14.369 1.00 75.00 66 SER A N 9
ATOM 12559 C CA . SER A 1 66 ? 13.025 0.362 14.865 1.00 75.00 66 SER A CA 9
ATOM 12560 C C . SER A 1 66 ? 11.890 1.205 15.479 1.00 75.00 66 SER A C 9
ATOM 12561 O O . SER A 1 66 ? 12.129 2.062 16.345 1.00 75.00 66 SER A O 9
ATOM 12569 N N . SER A 1 67 ? 10.658 0.962 14.994 1.00 75.00 67 SER A N 9
ATOM 12570 C CA . SER A 1 67 ? 9.439 1.559 15.540 1.00 75.00 67 SER A CA 9
ATOM 12571 C C . SER A 1 67 ? 8.864 0.624 16.627 1.00 75.00 67 SER A C 9
ATOM 12572 O O . SER A 1 67 ? 9.061 0.865 17.826 1.00 75.00 67 SER A O 9
ATOM 12580 N N . ARG A 1 68 ? 8.206 -0.469 16.188 1.00 75.00 68 ARG A N 9
ATOM 12581 C CA . ARG A 1 68 ? 7.549 -1.456 17.076 1.00 75.00 68 ARG A CA 9
ATOM 12582 C C . ARG A 1 68 ? 7.596 -2.856 16.434 1.00 75.00 68 ARG A C 9
ATOM 12583 O O . ARG A 1 68 ? 8.014 -3.007 15.276 1.00 75.00 68 ARG A O 9
ATOM 12604 N N . LEU A 1 69 ? 7.168 -3.874 17.205 1.00 75.00 69 LEU A N 9
ATOM 12605 C CA . LEU A 1 69 ? 6.982 -5.242 16.703 1.00 75.00 69 LEU A CA 9
ATOM 12606 C C . LEU A 1 69 ? 5.614 -5.348 16.013 1.00 75.00 69 LEU A C 9
ATOM 12607 O O . LEU A 1 69 ? 4.607 -4.847 16.535 1.00 75.00 69 LEU A O 9
ATOM 12623 N N . THR A 1 70 ? 5.597 -6.001 14.849 1.00 75.00 70 THR A N 9
ATOM 12624 C CA . THR A 1 70 ? 4.403 -6.135 14.013 1.00 75.00 70 THR A CA 9
ATOM 12625 C C . THR A 1 70 ? 3.472 -7.244 14.566 1.00 75.00 70 THR A C 9
ATOM 12626 O O . THR A 1 70 ? 3.924 -8.371 14.810 1.00 75.00 70 THR A O 9
ATOM 12637 N N . TRP A 1 71 ? 2.182 -6.903 14.775 1.00 75.00 71 TRP A N 9
ATOM 12638 C CA . TRP A 1 71 ? 1.162 -7.850 15.273 1.00 75.00 71 TRP A CA 9
ATOM 12639 C C . TRP A 1 71 ? 0.804 -8.839 14.152 1.00 75.00 71 TRP A C 9
ATOM 12640 O O . TRP A 1 71 ? 0.452 -8.412 13.044 1.00 75.00 71 TRP A O 9
ATOM 12661 N N . ARG A 1 72 ? 0.897 -10.150 14.460 1.00 75.00 72 ARG A N 9
ATOM 12662 C CA . ARG A 1 72 ? 0.762 -11.257 13.479 1.00 75.00 72 ARG A CA 9
ATOM 12663 C C . ARG A 1 72 ? -0.723 -11.578 13.160 1.00 75.00 72 ARG A C 9
ATOM 12664 O O . ARG A 1 72 ? -1.174 -12.729 13.268 1.00 75.00 72 ARG A O 9
ATOM 12685 N N . VAL A 1 73 ? -1.446 -10.560 12.659 1.00 75.00 73 VAL A N 9
ATOM 12686 C CA . VAL A 1 73 ? -2.914 -10.609 12.445 1.00 75.00 73 VAL A CA 9
ATOM 12687 C C . VAL A 1 73 ? -3.340 -11.725 11.460 1.00 75.00 73 VAL A C 9
ATOM 12688 O O . VAL A 1 73 ? -4.451 -12.259 11.561 1.00 75.00 73 VAL A O 9
ATOM 12701 N N . GLN A 1 74 ? -2.446 -12.075 10.515 1.00 75.00 74 GLN A N 9
ATOM 12702 C CA . GLN A 1 74 ? -2.683 -13.157 9.528 1.00 75.00 74 GLN A CA 9
ATOM 12703 C C . GLN A 1 74 ? -1.472 -14.103 9.449 1.00 75.00 74 GLN A C 9
ATOM 12704 O O . GLN A 1 74 ? -1.335 -14.857 8.479 1.00 75.00 74 GLN A O 9
ATOM 12718 N N . ARG A 1 75 ? -0.600 -14.082 10.479 1.00 75.00 75 ARG A N 9
ATOM 12719 C CA . ARG A 1 75 ? 0.626 -14.920 10.518 1.00 75.00 75 ARG A CA 9
ATOM 12720 C C . ARG A 1 75 ? 0.650 -15.825 11.766 1.00 75.00 75 ARG A C 9
ATOM 12721 O O . ARG A 1 75 ? 1.650 -16.503 12.015 1.00 75.00 75 ARG A O 9
ATOM 12742 N N . SER A 1 76 ? -0.453 -15.833 12.546 1.00 75.00 76 SER A N 9
ATOM 12743 C CA . SER A 1 76 ? -0.598 -16.708 13.732 1.00 75.00 76 SER A CA 9
ATOM 12744 C C . SER A 1 76 ? -0.827 -18.169 13.323 1.00 75.00 76 SER A C 9
ATOM 12745 O O . SER A 1 76 ? -0.377 -19.095 14.010 1.00 75.00 76 SER A O 9
ATOM 12753 N N . GLN A 1 77 ? -1.523 -18.359 12.191 1.00 75.00 77 GLN A N 9
ATOM 12754 C CA . GLN A 1 77 ? -1.882 -19.683 11.669 1.00 75.00 77 GLN A CA 9
ATOM 12755 C C . GLN A 1 77 ? -2.301 -19.558 10.196 1.00 75.00 77 GLN A C 9
ATOM 12756 O O . GLN A 1 77 ? -3.058 -18.641 9.847 1.00 75.00 77 GLN A O 9
ATOM 12770 N N . ASN A 1 78 ? -1.769 -20.478 9.358 1.00 75.00 78 ASN A N 9
ATOM 12771 C CA . ASN A 1 78 ? -2.056 -20.578 7.907 1.00 75.00 78 ASN A CA 9
ATOM 12772 C C . ASN A 1 78 ? -2.024 -19.201 7.196 1.00 75.00 78 ASN A C 9
ATOM 12773 O O . ASN A 1 78 ? -3.077 -18.680 6.797 1.00 75.00 78 ASN A O 9
ATOM 12784 N N . PRO A 1 79 ? -0.807 -18.567 7.078 1.00 75.00 79 PRO A N 9
ATOM 12785 C CA . PRO A 1 79 ? -0.643 -17.271 6.380 1.00 75.00 79 PRO A CA 9
ATOM 12786 C C . PRO A 1 79 ? -1.105 -17.348 4.920 1.00 75.00 79 PRO A C 9
ATOM 12787 O O . PRO A 1 79 ? -0.593 -18.179 4.159 1.00 75.00 79 PRO A O 9
ATOM 12798 N N . LEU A 1 80 ? -2.090 -16.501 4.569 1.00 75.00 80 LEU A N 9
ATOM 12799 C CA . LEU A 1 80 ? -2.684 -16.448 3.224 1.00 75.00 80 LEU A CA 9
ATOM 12800 C C . LEU A 1 80 ? -1.577 -16.283 2.161 1.00 75.00 80 LEU A C 9
ATOM 12801 O O . LEU A 1 80 ? -0.755 -15.360 2.249 1.00 75.00 80 LEU A O 9
ATOM 12817 N N . LYS A 1 81 ? -1.545 -17.219 1.201 1.00 75.00 81 LYS A N 9
ATOM 12818 C CA . LYS A 1 81 ? -0.422 -17.387 0.272 1.00 75.00 81 LYS A CA 9
ATOM 12819 C C . LYS A 1 81 ? -0.400 -16.272 -0.778 1.00 75.00 81 LYS A C 9
ATOM 12820 O O . LYS A 1 81 ? -1.448 -15.860 -1.288 1.00 75.00 81 LYS A O 9
ATOM 12839 N N . ILE A 1 82 ? 0.812 -15.802 -1.094 1.00 75.00 82 ILE A N 9
ATOM 12840 C CA . ILE A 1 82 ? 1.031 -14.594 -1.912 1.00 75.00 82 ILE A CA 9
ATOM 12841 C C . ILE A 1 82 ? 1.603 -14.965 -3.295 1.00 75.00 82 ILE A C 9
ATOM 12842 O O . ILE A 1 82 ? 2.229 -16.019 -3.455 1.00 75.00 82 ILE A O 9
ATOM 12858 N N . ARG A 1 83 ? 1.357 -14.097 -4.289 1.00 75.00 83 ARG A N 9
ATOM 12859 C CA . ARG A 1 83 ? 2.004 -14.159 -5.619 1.00 75.00 83 ARG A CA 9
ATOM 12860 C C . ARG A 1 83 ? 2.382 -12.745 -6.083 1.00 75.00 83 ARG A C 9
ATOM 12861 O O . ARG A 1 83 ? 1.873 -11.755 -5.541 1.00 75.00 83 ARG A O 9
ATOM 12882 N N . LEU A 1 84 ? 3.265 -12.695 -7.110 1.00 75.00 84 LEU A N 9
ATOM 12883 C CA . LEU A 1 84 ? 3.842 -11.462 -7.674 1.00 75.00 84 LEU A CA 9
ATOM 12884 C C . LEU A 1 84 ? 4.440 -10.595 -6.559 1.00 75.00 84 LEU A C 9
ATOM 12885 O O . LEU A 1 84 ? 3.988 -9.476 -6.282 1.00 75.00 84 LEU A O 9
ATOM 12901 N N . THR A 1 85 ? 5.438 -11.189 -5.888 1.00 75.00 85 THR A N 9
ATOM 12902 C CA . THR A 1 85 ? 6.167 -10.580 -4.780 1.00 75.00 85 THR A CA 9
ATOM 12903 C C . THR A 1 85 ? 7.120 -9.487 -5.320 1.00 75.00 85 THR A C 9
ATOM 12904 O O . THR A 1 85 ? 8.311 -9.727 -5.580 1.00 75.00 85 THR A O 9
ATOM 12915 N N . ARG A 1 86 ? 6.538 -8.305 -5.552 1.00 75.00 86 ARG A N 9
ATOM 12916 C CA . ARG A 1 86 ? 7.250 -7.136 -6.069 1.00 75.00 86 ARG A CA 9
ATOM 12917 C C . ARG A 1 86 ? 7.914 -6.391 -4.907 1.00 75.00 86 ARG A C 9
ATOM 12918 O O . ARG A 1 86 ? 7.240 -5.670 -4.159 1.00 75.00 86 ARG A O 9
ATOM 12939 N N . GLU A 1 87 ? 9.226 -6.654 -4.717 1.00 75.00 87 GLU A N 9
ATOM 12940 C CA . GLU A 1 87 ? 10.070 -5.916 -3.763 1.00 75.00 87 GLU A CA 9
ATOM 12941 C C . GLU A 1 87 ? 10.134 -4.451 -4.225 1.00 75.00 87 GLU A C 9
ATOM 12942 O O . GLU A 1 87 ? 10.780 -4.156 -5.240 1.00 75.00 87 GLU A O 9
ATOM 12954 N N . ALA A 1 88 ? 9.435 -3.560 -3.490 1.00 75.00 88 ALA A N 9
ATOM 12955 C CA . ALA A 1 88 ? 9.127 -2.189 -3.933 1.00 75.00 88 ALA A CA 9
ATOM 12956 C C . ALA A 1 88 ? 8.257 -2.242 -5.214 1.00 75.00 88 ALA A C 9
ATOM 12957 O O . ALA A 1 88 ? 8.800 -2.351 -6.315 1.00 75.00 88 ALA A O 9
ATOM 12964 N N . PRO A 1 89 ? 6.888 -2.239 -5.075 1.00 75.00 89 PRO A N 9
ATOM 12965 C CA . PRO A 1 89 ? 5.951 -2.336 -6.228 1.00 75.00 89 PRO A CA 9
ATOM 12966 C C . PRO A 1 89 ? 6.244 -1.286 -7.333 1.00 75.00 89 PRO A C 9
ATOM 12967 O O . PRO A 1 89 ? 6.310 -0.086 -7.011 1.00 75.00 89 PRO A O 9
ATOM 12979 N N . HIS A 1 1 ? -3.446 -22.931 17.543 1.00 75.00 1 HIS A N 10
ATOM 12980 C CA . HIS A 1 1 ? -2.921 -23.217 16.188 1.00 75.00 1 HIS A CA 10
ATOM 12981 C C . HIS A 1 1 ? -2.430 -21.911 15.544 1.00 75.00 1 HIS A C 10
ATOM 12982 O O . HIS A 1 1 ? -3.204 -21.186 14.918 1.00 75.00 1 HIS A O 10
ATOM 12999 N N . HIS A 1 2 ? -1.139 -21.594 15.761 1.00 75.00 2 HIS A N 10
ATOM 13000 C CA . HIS A 1 2 ? -0.492 -20.386 15.214 1.00 75.00 2 HIS A CA 10
ATOM 13001 C C . HIS A 1 2 ? 0.865 -20.764 14.615 1.00 75.00 2 HIS A C 10
ATOM 13002 O O . HIS A 1 2 ? 1.623 -21.531 15.215 1.00 75.00 2 HIS A O 10
ATOM 13017 N N . HIS A 1 3 ? 1.156 -20.223 13.421 1.00 75.00 3 HIS A N 10
ATOM 13018 C CA . HIS A 1 3 ? 2.382 -20.534 12.660 1.00 75.00 3 HIS A CA 10
ATOM 13019 C C . HIS A 1 3 ? 2.915 -19.264 11.980 1.00 75.00 3 HIS A C 10
ATOM 13020 O O . HIS A 1 3 ? 2.155 -18.333 11.723 1.00 75.00 3 HIS A O 10
ATOM 13035 N N . HIS A 1 4 ? 4.222 -19.238 11.698 1.00 75.00 4 HIS A N 10
ATOM 13036 C CA . HIS A 1 4 ? 4.869 -18.149 10.929 1.00 75.00 4 HIS A CA 10
ATOM 13037 C C . HIS A 1 4 ? 4.835 -18.461 9.419 1.00 75.00 4 HIS A C 10
ATOM 13038 O O . HIS A 1 4 ? 4.629 -19.609 9.025 1.00 75.00 4 HIS A O 10
ATOM 13053 N N . HIS A 1 5 ? 5.033 -17.428 8.585 1.00 75.00 5 HIS A N 10
ATOM 13054 C CA . HIS A 1 5 ? 5.037 -17.560 7.119 1.00 75.00 5 HIS A CA 10
ATOM 13055 C C . HIS A 1 5 ? 6.249 -16.817 6.536 1.00 75.00 5 HIS A C 10
ATOM 13056 O O . HIS A 1 5 ? 6.485 -15.649 6.877 1.00 75.00 5 HIS A O 10
ATOM 13071 N N . HIS A 1 6 ? 7.021 -17.503 5.678 1.00 75.00 6 HIS A N 10
ATOM 13072 C CA . HIS A 1 6 ? 8.195 -16.911 5.006 1.00 75.00 6 HIS A CA 10
ATOM 13073 C C . HIS A 1 6 ? 7.744 -16.163 3.736 1.00 75.00 6 HIS A C 10
ATOM 13074 O O . HIS A 1 6 ? 7.594 -16.772 2.666 1.00 75.00 6 HIS A O 10
ATOM 13089 N N . SER A 1 7 ? 7.492 -14.853 3.883 1.00 75.00 7 SER A N 10
ATOM 13090 C CA . SER A 1 7 ? 6.979 -13.999 2.795 1.00 75.00 7 SER A CA 10
ATOM 13091 C C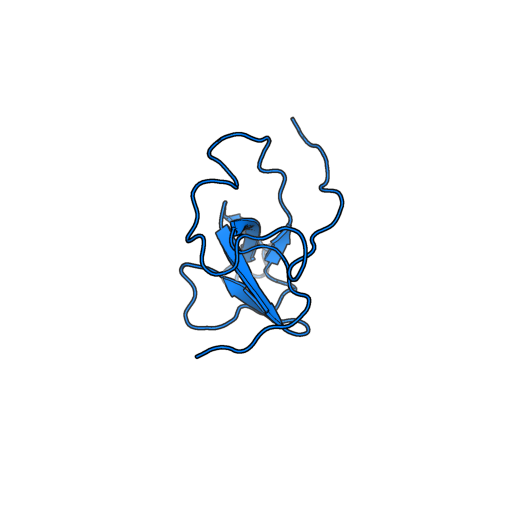 . SER A 1 7 ? 7.111 -12.516 3.168 1.00 75.00 7 SER A C 10
ATOM 13092 O O . SER A 1 7 ? 7.684 -12.180 4.212 1.00 75.00 7 SER A O 10
ATOM 13100 N N . HIS A 1 8 ? 6.593 -11.633 2.288 1.00 50.00 8 HIS A N 10
ATOM 13101 C CA . HIS A 1 8 ? 6.336 -10.223 2.608 1.00 50.00 8 HIS A CA 10
ATOM 13102 C C . HIS A 1 8 ? 5.348 -10.191 3.793 1.00 50.00 8 HIS A C 10
ATOM 13103 O O . HIS A 1 8 ? 4.146 -10.429 3.619 1.00 50.00 8 HIS A O 10
ATOM 13118 N N . MET A 1 9 ? 5.893 -9.935 4.987 1.00 10.00 9 MET A N 10
ATOM 13119 C CA . MET A 1 9 ? 5.212 -10.144 6.277 1.00 10.00 9 MET A CA 10
ATOM 13120 C C . MET A 1 9 ? 4.129 -9.086 6.560 1.00 10.00 9 MET A C 10
ATOM 13121 O O . MET A 1 9 ? 4.010 -8.080 5.844 1.00 50.00 9 MET A O 10
ATOM 13135 N N . VAL A 1 10 ? 3.348 -9.344 7.625 1.00 10.00 10 VAL A N 10
ATOM 13136 C CA . VAL A 1 10 ? 2.311 -8.425 8.112 1.00 10.00 10 VAL A CA 10
ATOM 13137 C C . VAL A 1 10 ? 2.956 -7.181 8.765 1.00 10.00 10 VAL A C 10
ATOM 13138 O O . VAL A 1 10 ? 4.012 -7.285 9.406 1.00 50.00 10 VAL A O 10
ATOM 13151 N N . GLY A 1 11 ? 2.334 -6.009 8.558 1.00 10.00 11 GLY A N 10
ATOM 13152 C CA . GLY A 1 11 ? 2.799 -4.769 9.175 1.00 10.00 11 GLY A CA 10
ATOM 13153 C C . GLY A 1 11 ? 3.911 -4.061 8.402 1.00 10.00 11 GLY A C 10
ATOM 13154 O O . GLY A 1 11 ? 4.494 -3.108 8.935 1.00 50.00 11 GLY A O 10
ATOM 13158 N N . ASP A 1 12 ? 4.223 -4.511 7.163 1.00 10.00 12 ASP A N 10
ATOM 13159 C CA . ASP A 1 12 ? 5.348 -3.934 6.381 1.00 10.00 12 ASP A CA 10
ATOM 13160 C C . ASP A 1 12 ? 5.029 -2.478 5.981 1.00 10.00 12 ASP A C 10
ATOM 13161 O O . ASP A 1 12 ? 4.043 -2.234 5.297 1.00 50.00 12 ASP A O 10
ATOM 13170 N N . THR A 1 13 ? 5.924 -1.542 6.343 1.00 10.00 13 THR A N 10
ATOM 13171 C CA . THR A 1 13 ? 5.664 -0.103 6.241 1.00 10.00 13 THR A CA 10
ATOM 13172 C C . THR A 1 13 ? 5.664 0.348 4.769 1.00 10.00 13 THR A C 10
ATOM 13173 O O . THR A 1 13 ? 6.679 0.248 4.077 1.00 50.00 13 THR A O 10
ATOM 13184 N N . VAL A 1 14 ? 4.488 0.788 4.294 1.00 10.00 14 VAL A N 10
ATOM 13185 C CA . VAL A 1 14 ? 4.274 1.260 2.913 1.00 10.00 14 VAL A CA 10
ATOM 13186 C C . VAL A 1 14 ? 3.434 2.550 2.905 1.00 10.00 14 VAL A C 10
ATOM 13187 O O . VAL A 1 14 ? 2.994 3.046 3.952 1.00 50.00 14 VAL A O 10
ATOM 13200 N N . TRP A 1 15 ? 3.215 3.071 1.697 1.00 10.00 15 TRP A N 10
ATOM 13201 C CA . TRP A 1 15 ? 2.351 4.220 1.425 1.00 10.00 15 TRP A CA 10
ATOM 13202 C C . TRP A 1 15 ? 1.343 3.820 0.342 1.00 10.00 15 TRP A C 10
ATOM 13203 O O . TRP A 1 15 ? 1.627 2.937 -0.478 1.00 50.00 15 TRP A O 10
ATOM 13224 N N . VAL A 1 16 ? 0.169 4.469 0.334 1.00 10.00 16 VAL A N 10
ATOM 13225 C CA . VAL A 1 16 ? -0.837 4.285 -0.720 1.00 10.00 16 VAL A CA 10
ATOM 13226 C C . VAL A 1 16 ? -0.849 5.561 -1.572 1.00 10.00 16 VAL A C 10
ATOM 13227 O O . VAL A 1 16 ? -1.298 6.631 -1.127 1.00 50.00 16 VAL A O 10
ATOM 13240 N N . ARG A 1 17 ? -0.264 5.445 -2.767 1.00 10.00 17 ARG A N 10
ATOM 13241 C CA . ARG A 1 17 ? -0.152 6.528 -3.733 1.00 10.00 17 ARG A CA 10
ATOM 13242 C C . ARG A 1 17 ? -1.479 6.670 -4.519 1.00 10.00 17 ARG A C 10
ATOM 13243 O O . ARG A 1 17 ? -1.707 5.989 -5.528 1.00 50.00 17 ARG A O 10
ATOM 13264 N N . ARG A 1 18 ? -2.362 7.544 -4.007 1.00 10.00 18 ARG A N 10
ATOM 13265 C CA . ARG A 1 18 ? -3.698 7.769 -4.566 1.00 10.00 18 ARG A CA 10
ATOM 13266 C C . ARG A 1 18 ? -3.625 8.759 -5.745 1.00 10.00 18 ARG A C 10
ATOM 13267 O O . ARG A 1 18 ? -3.173 9.907 -5.593 1.00 50.00 18 ARG A O 10
ATOM 13288 N N . HIS A 1 19 ? -4.052 8.286 -6.918 1.00 50.00 19 HIS A N 10
ATOM 13289 C CA . HIS A 1 19 ? -4.159 9.099 -8.131 1.00 50.00 19 HIS A CA 10
ATOM 13290 C C . HIS A 1 19 ? -5.505 9.839 -8.123 1.00 50.00 19 HIS A C 10
ATOM 13291 O O . HIS A 1 19 ? -6.563 9.211 -8.257 1.00 75.00 19 HIS A O 10
ATOM 13306 N N . GLN A 1 20 ? -5.446 11.167 -7.917 1.00 75.00 20 GLN A N 10
ATOM 13307 C CA . GLN A 1 20 ? -6.636 12.028 -7.836 1.00 75.00 20 GLN A CA 10
ATOM 13308 C C . GLN A 1 20 ? -7.369 12.090 -9.192 1.00 75.00 20 GLN A C 10
ATOM 13309 O O . GLN A 1 20 ? -8.431 11.486 -9.371 1.00 75.00 20 GLN A O 10
ATOM 13323 N N . THR A 1 21 ? -6.760 12.799 -10.145 1.00 75.00 21 THR A N 10
ATOM 13324 C CA . THR A 1 21 ? -7.313 13.025 -11.487 1.00 75.00 21 THR A CA 10
ATOM 13325 C C . THR A 1 21 ? -6.251 12.606 -12.526 1.00 75.00 21 THR A C 10
ATOM 13326 O O . THR A 1 21 ? -5.054 12.619 -12.212 1.00 75.00 21 THR A O 10
ATOM 13337 N N . LYS A 1 22 ? -6.701 12.224 -13.742 1.00 75.00 22 LYS A N 10
ATOM 13338 C CA . LYS A 1 22 ? -5.827 11.730 -14.832 1.00 75.00 22 LYS A CA 10
ATOM 13339 C C . LYS A 1 22 ? -4.795 12.790 -15.261 1.00 75.00 22 LYS A C 10
ATOM 13340 O O . LYS A 1 22 ? -3.643 12.459 -15.558 1.00 75.00 22 LYS A O 10
ATOM 13359 N N . ASN A 1 23 ? -5.228 14.064 -15.278 1.00 75.00 23 ASN A N 10
ATOM 13360 C CA . ASN A 1 23 ? -4.358 15.211 -15.636 1.00 75.00 23 ASN A CA 10
ATOM 13361 C C . ASN A 1 23 ? -3.600 15.774 -14.411 1.00 50.00 23 ASN A C 10
ATOM 13362 O O . ASN A 1 23 ? -2.950 16.824 -14.508 1.00 50.00 23 ASN A O 10
ATOM 13373 N N . LEU A 1 24 ? -3.658 15.063 -13.271 1.00 10.00 24 LEU A N 10
ATOM 13374 C CA . LEU A 1 24 ? -2.940 15.430 -12.027 1.00 50.00 24 LEU A CA 10
ATOM 13375 C C . LEU A 1 24 ? -2.009 14.288 -11.608 1.00 50.00 24 LEU A C 10
ATOM 13376 O O . LEU A 1 24 ? -2.097 13.174 -12.143 1.00 50.00 24 LEU A O 10
ATOM 13392 N N . GLU A 1 25 ? -1.128 14.581 -10.641 1.00 50.00 25 GLU A N 10
ATOM 13393 C CA . GLU A 1 25 ? -0.123 13.629 -10.147 1.00 10.00 25 GLU A CA 10
ATOM 13394 C C . GLU A 1 25 ? -0.740 12.640 -9.121 1.00 10.00 25 GLU A C 10
ATOM 13395 O O . GLU A 1 25 ? -1.692 12.999 -8.408 1.00 50.00 25 GLU A O 10
ATOM 13407 N N . PRO A 1 26 ? -0.224 11.368 -9.047 1.00 10.00 26 PRO A N 10
ATOM 13408 C CA . PRO A 1 26 ? -0.575 10.421 -7.968 1.00 50.00 26 PRO A CA 10
ATOM 13409 C C . PRO A 1 26 ? 0.142 10.785 -6.645 1.00 10.00 26 PRO A C 10
ATOM 13410 O O . PRO A 1 26 ? 1.366 10.645 -6.539 1.00 50.00 26 PRO A O 10
ATOM 13421 N N . ARG A 1 27 ? -0.622 11.265 -5.652 1.00 10.00 27 ARG A N 10
ATOM 13422 C CA . ARG A 1 27 ? -0.078 11.711 -4.353 1.00 10.00 27 ARG A CA 10
ATOM 13423 C C . ARG A 1 27 ? -0.070 10.547 -3.346 1.00 10.00 27 ARG A C 10
ATOM 13424 O O . ARG A 1 27 ? -1.102 9.904 -3.134 1.00 50.00 27 ARG A O 10
ATOM 13445 N N . TRP A 1 28 ? 1.098 10.297 -2.728 1.00 10.00 28 TRP A N 10
ATOM 13446 C CA . TRP A 1 28 ? 1.256 9.248 -1.707 1.00 10.00 28 TRP A CA 10
ATOM 13447 C C . TRP A 1 28 ? 0.605 9.673 -0.378 1.00 10.00 28 TRP A C 10
ATOM 13448 O O . TRP A 1 28 ? 0.532 10.870 -0.057 1.00 50.00 28 TRP A O 10
ATOM 13469 N N . LYS A 1 29 ? 0.129 8.678 0.379 1.00 10.00 29 LYS A N 10
ATOM 13470 C CA . LYS A 1 29 ? -0.438 8.864 1.729 1.00 10.00 29 LYS A CA 10
ATOM 13471 C C . LYS A 1 29 ? 0.164 7.809 2.662 1.00 10.00 29 LYS A C 10
ATOM 13472 O O . LYS A 1 29 ? 0.408 6.682 2.234 1.00 50.00 29 LYS A O 10
ATOM 13491 N N . GLY A 1 30 ? 0.408 8.181 3.927 1.00 10.00 30 GLY A N 10
ATOM 13492 C CA . GLY A 1 30 ? 0.968 7.266 4.921 1.00 10.00 30 GLY A CA 10
ATOM 13493 C C . GLY A 1 30 ? 0.528 7.639 6.344 1.00 10.00 30 GLY A C 10
ATOM 13494 O O . GLY A 1 30 ? -0.293 8.547 6.509 1.00 50.00 30 GLY A O 10
ATOM 13498 N N . PRO A 1 31 ? 1.008 6.924 7.409 1.00 10.00 31 PRO A N 10
ATOM 13499 C CA . PRO A 1 31 ? 1.780 5.658 7.290 1.00 10.00 31 PRO A CA 10
ATOM 13500 C C . PRO A 1 31 ? 0.846 4.419 7.170 1.00 10.00 31 PRO A C 10
ATOM 13501 O O . PRO A 1 31 ? -0.002 4.180 8.038 1.00 50.00 31 PRO A O 10
ATOM 13512 N N . TYR A 1 32 ? 0.988 3.659 6.074 1.00 10.00 32 TYR A N 10
ATOM 13513 C CA . TYR A 1 32 ? 0.225 2.406 5.840 1.00 10.00 32 TYR A CA 10
ATOM 13514 C C . TYR A 1 32 ? 1.142 1.194 6.017 1.00 10.00 32 TYR A C 10
ATOM 13515 O O . TYR A 1 32 ? 2.355 1.358 6.170 1.00 50.00 32 TYR A O 10
ATOM 13533 N N . THR A 1 33 ? 0.552 -0.023 6.038 1.00 10.00 33 THR A N 10
ATOM 13534 C CA . THR A 1 33 ? 1.280 -1.273 6.375 1.00 10.00 33 THR A CA 10
ATOM 13535 C C . THR A 1 33 ? 0.660 -2.501 5.662 1.00 10.00 33 THR A C 10
ATOM 13536 O O . THR A 1 33 ? -0.479 -2.848 5.951 1.00 50.00 33 THR A O 10
ATOM 13547 N N . VAL A 1 34 ? 1.414 -3.161 4.750 1.00 10.00 34 VAL A N 10
ATOM 13548 C CA . VAL A 1 34 ? 0.967 -4.403 4.077 1.00 10.00 34 VAL A CA 10
ATOM 13549 C C . VAL A 1 34 ? 0.846 -5.580 5.079 1.00 10.00 34 VAL A C 10
ATOM 13550 O O . VAL A 1 34 ? 1.783 -5.857 5.846 1.00 50.00 34 VAL A O 10
ATOM 13563 N N . LEU A 1 35 ? -0.332 -6.230 5.066 1.00 10.00 35 LEU A N 10
ATOM 13564 C CA . LEU A 1 35 ? -0.609 -7.473 5.812 1.00 10.00 35 LEU A CA 10
ATOM 13565 C C . LEU A 1 35 ? -0.398 -8.710 4.902 1.00 10.00 35 LEU A C 10
ATOM 13566 O O . LEU A 1 35 ? 0.119 -9.739 5.350 1.00 50.00 35 LEU A O 10
ATOM 13582 N N . LEU A 1 36 ? -0.796 -8.586 3.619 1.00 10.00 36 LEU A N 10
ATOM 13583 C CA . LEU A 1 36 ? -0.689 -9.681 2.618 1.00 10.00 36 LEU A CA 10
ATOM 13584 C C . LEU A 1 36 ? -0.375 -9.098 1.230 1.00 10.00 36 LEU A C 10
ATOM 13585 O O . LEU A 1 36 ? -0.779 -7.983 0.917 1.00 50.00 36 LEU A O 10
ATOM 13601 N N . THR A 1 37 ? 0.349 -9.868 0.409 1.00 10.00 37 THR A N 10
ATOM 13602 C CA . THR A 1 37 ? 0.585 -9.555 -1.006 1.00 10.00 37 THR A CA 10
ATOM 13603 C C . THR A 1 37 ? -0.125 -10.596 -1.882 1.00 10.00 37 THR A C 10
ATOM 13604 O O . THR A 1 37 ? 0.008 -11.791 -1.639 1.00 50.00 37 THR A O 10
ATOM 13615 N N . THR A 1 38 ? -0.891 -10.128 -2.868 1.00 10.00 38 THR A N 10
ATOM 13616 C CA . THR A 1 38 ? -1.584 -10.975 -3.855 1.00 10.00 38 THR A CA 10
ATOM 13617 C C . THR A 1 38 ? -1.203 -10.453 -5.268 1.00 10.00 38 THR A C 10
ATOM 13618 O O . THR A 1 38 ? -0.880 -9.260 -5.399 1.00 50.00 38 THR A O 10
ATOM 13629 N N . PRO A 1 39 ? -1.124 -11.327 -6.338 1.00 10.00 39 PRO A N 10
ATOM 13630 C CA . PRO A 1 39 ? -0.896 -10.866 -7.737 1.00 10.00 39 PRO A CA 10
ATOM 13631 C C . PRO A 1 39 ? -1.815 -9.682 -8.144 1.00 10.00 39 PRO A C 10
ATOM 13632 O O . PRO A 1 39 ? -3.046 -9.799 -8.091 1.00 50.00 39 PRO A O 10
ATOM 13643 N N . THR A 1 40 ? -1.161 -8.523 -8.456 1.00 10.00 40 THR A N 10
ATOM 13644 C CA . THR A 1 40 ? -1.802 -7.277 -8.965 1.00 10.00 40 THR A CA 10
ATOM 13645 C C . THR A 1 40 ? -2.551 -6.484 -7.851 1.00 10.00 40 THR A C 10
ATOM 13646 O O . THR A 1 40 ? -3.050 -5.374 -8.100 1.00 50.00 40 THR A O 10
ATOM 13657 N N . ALA A 1 41 ? -2.578 -7.013 -6.613 1.00 10.00 41 ALA A N 10
ATOM 13658 C CA . ALA A 1 41 ? -3.369 -6.419 -5.520 1.00 10.00 41 ALA A CA 10
ATOM 13659 C C . ALA A 1 41 ? -2.693 -6.677 -4.160 1.00 10.00 41 ALA A C 10
ATOM 13660 O O . ALA A 1 41 ? -2.479 -7.820 -3.782 1.00 50.00 41 ALA A O 10
ATOM 13667 N N . LEU A 1 42 ? -2.366 -5.609 -3.416 1.00 10.00 42 LEU A N 10
ATOM 13668 C CA . LEU A 1 42 ? -1.682 -5.718 -2.115 1.00 10.00 42 LEU A CA 10
ATOM 13669 C C . LEU A 1 42 ? -2.660 -5.362 -0.985 1.00 10.00 42 LEU A C 10
ATOM 13670 O O . LEU A 1 42 ? -3.265 -4.284 -0.990 1.00 50.00 42 LEU A O 10
ATOM 13686 N N . LYS A 1 43 ? -2.802 -6.283 -0.023 1.00 10.00 43 LYS A N 10
ATOM 13687 C CA . LYS A 1 43 ? -3.691 -6.119 1.132 1.00 10.00 43 LYS A CA 10
ATOM 13688 C C . LYS A 1 43 ? -2.960 -5.319 2.208 1.00 10.00 43 LYS A C 10
ATOM 13689 O O . LYS A 1 43 ? -1.986 -5.800 2.797 1.00 50.00 43 LYS A O 10
ATOM 13708 N N . VAL A 1 44 ? -3.433 -4.089 2.420 1.00 10.00 44 VAL A N 10
ATOM 13709 C CA . VAL A 1 44 ? -2.857 -3.120 3.360 1.00 10.00 44 VAL A CA 10
ATOM 13710 C C . VAL A 1 44 ? -3.858 -2.870 4.517 1.00 10.00 44 VAL A C 10
ATOM 13711 O O . VAL A 1 44 ? -5.076 -2.920 4.304 1.00 50.00 44 VAL A O 10
ATOM 13724 N N . ASP A 1 45 ? -3.334 -2.632 5.732 1.00 10.00 45 ASP A N 10
ATOM 13725 C CA . ASP A 1 45 ? -4.132 -2.310 6.919 1.00 10.00 45 ASP A CA 10
ATOM 13726 C C . ASP A 1 45 ? -4.718 -0.891 6.784 1.00 10.00 45 ASP A C 10
ATOM 13727 O O . ASP A 1 45 ? -3.987 0.072 6.511 1.00 50.00 45 ASP A O 10
ATOM 13736 N N . GLY A 1 46 ? -6.043 -0.786 6.968 1.00 10.00 46 GLY A N 10
ATOM 13737 C CA . GLY A 1 46 ? -6.786 0.455 6.744 1.00 10.00 46 GLY A CA 10
ATOM 13738 C C . GLY A 1 46 ? -7.542 0.449 5.430 1.00 10.00 46 GLY A C 10
ATOM 13739 O O . GLY A 1 46 ? -8.212 1.431 5.101 1.00 50.00 46 GLY A O 10
ATOM 13743 N N . ILE A 1 47 ? -7.415 -0.652 4.665 1.00 10.00 47 ILE A N 10
ATOM 13744 C CA . ILE A 1 47 ? -8.054 -0.811 3.349 1.00 10.00 47 ILE A CA 10
ATOM 13745 C C . ILE A 1 47 ? -9.116 -1.927 3.431 1.00 10.00 47 ILE A C 10
ATOM 13746 O O . ILE A 1 47 ? -8.950 -2.878 4.210 1.00 50.00 47 ILE A O 10
ATOM 13762 N N . ALA A 1 48 ? -10.191 -1.799 2.621 1.00 10.00 48 ALA A N 10
ATOM 13763 C CA . ALA A 1 48 ? -11.344 -2.717 2.624 1.00 10.00 48 ALA A CA 10
ATOM 13764 C C . ALA A 1 48 ? -10.937 -4.177 2.338 1.00 10.00 48 ALA A C 10
ATOM 13765 O O . ALA A 1 48 ? -11.396 -5.094 3.033 1.00 50.00 48 ALA A O 10
ATOM 13772 N N . ALA A 1 49 ? -10.088 -4.388 1.311 1.00 10.00 49 ALA A N 10
ATOM 13773 C CA . ALA A 1 49 ? -9.503 -5.714 1.030 1.00 10.00 49 ALA A CA 10
ATOM 13774 C C . ALA A 1 49 ? -8.116 -5.588 0.375 1.00 10.00 49 ALA A C 10
ATOM 13775 O O . ALA A 1 49 ? -7.127 -6.090 0.914 1.00 50.00 49 ALA A O 10
ATOM 13782 N N . TRP A 1 50 ? -8.047 -4.903 -0.779 1.00 10.00 50 TRP A N 10
ATOM 13783 C CA . TRP A 1 50 ? -6.792 -4.743 -1.557 1.00 10.00 50 TRP A CA 10
ATOM 13784 C C . TRP A 1 50 ? -6.710 -3.348 -2.212 1.00 10.00 50 TRP A C 10
ATOM 13785 O O . TRP A 1 50 ? -7.735 -2.769 -2.595 1.00 50.00 50 TRP A O 10
ATOM 13806 N N . ILE A 1 51 ? -5.477 -2.827 -2.329 1.00 10.00 51 ILE A N 10
ATOM 13807 C CA . ILE A 1 51 ? -5.135 -1.705 -3.229 1.00 10.00 51 ILE A CA 10
ATOM 13808 C C . ILE A 1 51 ? -4.453 -2.289 -4.477 1.00 10.00 51 ILE A C 10
ATOM 13809 O O . ILE A 1 51 ? -3.648 -3.213 -4.356 1.00 50.00 51 ILE A O 10
ATOM 13825 N N . HIS A 1 52 ? -4.799 -1.758 -5.663 1.00 10.00 52 HIS A N 10
ATOM 13826 C CA . HIS A 1 52 ? -4.168 -2.144 -6.934 1.00 10.00 52 HIS A CA 10
ATOM 13827 C C . HIS A 1 52 ? -2.656 -1.819 -6.828 1.00 10.00 52 HIS A C 10
ATOM 13828 O O . HIS A 1 52 ? -2.314 -0.658 -6.630 1.00 50.00 52 HIS A O 10
ATOM 13843 N N . ALA A 1 53 ? -1.791 -2.858 -6.958 1.00 10.00 53 ALA A N 10
ATOM 13844 C CA . ALA A 1 53 ? -0.348 -2.836 -6.561 1.00 10.00 53 ALA A CA 10
ATOM 13845 C C . ALA A 1 53 ? 0.464 -1.675 -7.162 1.00 10.00 53 ALA A C 10
ATOM 13846 O O . ALA A 1 53 ? 1.444 -1.228 -6.556 1.00 50.00 53 ALA A O 10
ATOM 13853 N N . ALA A 1 54 ? 0.031 -1.180 -8.332 1.00 10.00 54 ALA A N 10
ATOM 13854 C CA . ALA A 1 54 ? 0.660 -0.029 -9.014 1.00 10.00 54 ALA A CA 10
ATOM 13855 C C . ALA A 1 54 ? 0.418 1.324 -8.283 1.00 10.00 54 ALA A C 10
ATOM 13856 O O . ALA A 1 54 ? 0.923 2.364 -8.714 1.00 50.00 54 ALA A O 10
ATOM 13863 N N . HIS A 1 55 ? -0.360 1.295 -7.184 1.00 10.00 55 HIS A N 10
ATOM 13864 C CA . HIS A 1 55 ? -0.652 2.469 -6.332 1.00 10.00 55 HIS A CA 10
ATOM 13865 C C . HIS A 1 55 ? -0.074 2.271 -4.919 1.00 10.00 55 HIS A C 10
ATOM 13866 O O . HIS A 1 55 ? -0.486 2.955 -3.982 1.00 50.00 55 HIS A O 10
ATOM 13881 N N . VAL A 1 56 ? 0.865 1.323 -4.755 1.00 10.00 56 VAL A N 10
ATOM 13882 C CA . VAL A 1 56 ? 1.533 1.074 -3.458 1.00 10.00 56 VAL A CA 10
ATOM 13883 C C . VAL A 1 56 ? 3.038 1.359 -3.602 1.00 10.00 56 VAL A C 10
ATOM 13884 O O . VAL A 1 56 ? 3.666 0.923 -4.572 1.00 50.00 56 VAL A O 10
ATOM 13897 N N . LYS A 1 57 ? 3.600 2.095 -2.637 1.00 10.00 57 LYS A N 10
ATOM 13898 C CA . LYS A 1 57 ? 5.024 2.450 -2.600 1.00 10.00 57 LYS A CA 10
ATOM 13899 C C . LYS A 1 57 ? 5.645 1.925 -1.298 1.00 10.00 57 LYS A C 10
ATOM 13900 O O . LYS A 1 57 ? 5.189 2.289 -0.214 1.00 50.00 57 LYS A O 10
ATOM 13919 N N . ALA A 1 58 ? 6.672 1.070 -1.413 1.00 10.00 58 ALA A N 10
ATOM 13920 C CA . ALA A 1 58 ? 7.391 0.509 -0.256 1.00 10.00 58 ALA A CA 10
ATOM 13921 C C . ALA A 1 58 ? 8.119 1.624 0.528 1.00 10.00 58 ALA A C 10
ATOM 13922 O O . ALA A 1 58 ? 8.987 2.308 -0.023 1.00 50.00 58 ALA A O 10
ATOM 13929 N N . ALA A 1 59 ? 7.739 1.814 1.805 1.00 10.00 59 ALA A N 10
ATOM 13930 C CA . ALA A 1 59 ? 8.335 2.836 2.694 1.00 10.00 59 ALA A CA 10
ATOM 13931 C C . ALA A 1 59 ? 9.371 2.181 3.623 1.00 10.00 59 ALA A C 10
ATOM 13932 O O . ALA A 1 59 ? 9.434 0.947 3.719 1.00 50.00 59 ALA A O 10
ATOM 13939 N N . ASP A 1 60 ? 10.194 3.015 4.287 1.00 10.00 60 ASP A N 10
ATOM 13940 C CA . ASP A 1 60 ? 11.268 2.553 5.184 1.00 10.00 60 ASP A CA 10
ATOM 13941 C C . ASP A 1 60 ? 10.663 2.031 6.519 1.00 50.00 60 ASP A C 10
ATOM 13942 O O . ASP A 1 60 ? 10.014 2.799 7.246 1.00 50.00 60 ASP A O 10
ATOM 13951 N N . PRO A 1 61 ? 10.839 0.697 6.847 1.00 50.00 61 PRO A N 10
ATOM 13952 C CA . PRO A 1 61 ? 10.391 0.108 8.147 1.00 50.00 61 PRO A CA 10
ATOM 13953 C C . PRO A 1 61 ? 11.167 0.625 9.384 1.00 50.00 61 PRO A C 10
ATOM 13954 O O . PRO A 1 61 ? 10.963 0.119 10.500 1.00 75.00 61 PRO A O 10
ATOM 13965 N N . GLY A 1 62 ? 12.090 1.588 9.165 1.00 50.00 62 GLY A N 10
ATOM 13966 C CA . GLY A 1 62 ? 12.760 2.323 10.238 1.00 50.00 62 GLY A CA 10
ATOM 13967 C C . GLY A 1 62 ? 11.762 3.087 11.110 1.00 75.00 62 GLY A C 10
ATOM 13968 O O . GLY A 1 62 ? 11.386 4.223 10.802 1.00 75.00 62 GLY A O 10
ATOM 13972 N N . GLY A 1 63 ? 11.337 2.426 12.193 1.00 75.00 63 GLY A N 10
ATOM 13973 C CA . GLY A 1 63 ? 10.227 2.864 13.045 1.00 75.00 63 GLY A CA 10
ATOM 13974 C C . GLY A 1 63 ? 9.122 1.817 13.015 1.00 75.00 63 GLY A C 10
ATOM 13975 O O . GLY A 1 63 ? 8.825 1.183 14.036 1.00 75.00 63 GLY A O 10
ATOM 13979 N N . GLY A 1 64 ? 8.535 1.623 11.812 1.00 75.00 64 GLY A N 10
ATOM 13980 C CA . GLY A 1 64 ? 7.548 0.564 11.566 1.00 75.00 64 GLY A CA 10
ATOM 13981 C C . GLY A 1 64 ? 6.173 0.850 12.178 1.00 75.00 64 GLY A C 10
ATOM 13982 O O . GLY A 1 64 ? 5.885 2.002 12.529 1.00 75.00 64 GLY A O 10
ATOM 13986 N N . PRO A 1 65 ? 5.276 -0.181 12.290 1.00 75.00 65 PRO A N 10
ATOM 13987 C CA . PRO A 1 65 ? 3.970 -0.027 12.959 1.00 75.00 65 PRO A CA 10
ATOM 13988 C C . PRO A 1 65 ? 4.107 -0.028 14.506 1.00 75.00 65 PRO A C 10
ATOM 13989 O O . PRO A 1 65 ? 4.464 -1.047 15.115 1.00 75.00 65 PRO A O 10
ATOM 14000 N N . SER A 1 66 ? 3.840 1.139 15.123 1.00 75.00 66 SER A N 10
ATOM 14001 C CA . SER A 1 66 ? 3.778 1.292 16.592 1.00 75.00 66 SER A CA 10
ATOM 14002 C C . SER A 1 66 ? 2.523 0.589 17.161 1.00 75.00 66 SER A C 10
ATOM 14003 O O . SER A 1 66 ? 2.452 0.283 18.357 1.00 75.00 66 SER A O 10
ATOM 14011 N N . SER A 1 67 ? 1.544 0.342 16.280 1.00 75.00 67 SER A N 10
ATOM 14012 C CA . SER A 1 67 ? 0.297 -0.354 16.603 1.00 75.00 67 SER A CA 10
ATOM 14013 C C . SER A 1 67 ? 0.450 -1.869 16.347 1.00 75.00 67 SER A C 10
ATOM 14014 O O . SER A 1 67 ? 0.985 -2.270 15.302 1.00 75.00 67 SER A O 10
ATOM 14022 N N . ARG A 1 68 ? -0.000 -2.698 17.319 1.00 75.00 68 ARG A N 10
ATOM 14023 C CA . ARG A 1 68 ? -0.087 -4.162 17.156 1.00 75.00 68 ARG A CA 10
ATOM 14024 C C . ARG A 1 68 ? -1.281 -4.495 16.242 1.00 75.00 68 ARG A C 10
ATOM 14025 O O . ARG A 1 68 ? -2.440 -4.420 16.666 1.00 75.00 68 ARG A O 10
ATOM 14046 N N . LEU A 1 69 ? -0.974 -4.824 14.977 1.00 75.00 69 LEU A N 10
ATOM 14047 C CA . LEU A 1 69 ? -1.977 -5.109 13.927 1.00 75.00 69 LEU A CA 10
ATOM 14048 C C . LEU A 1 69 ? -2.458 -6.575 14.001 1.00 75.00 69 LEU A C 10
ATOM 14049 O O . LEU A 1 69 ? -2.171 -7.283 14.977 1.00 75.00 69 LEU A O 10
ATOM 14065 N N . THR A 1 70 ? -3.214 -7.013 12.973 1.00 75.00 70 THR A N 10
ATOM 14066 C CA . THR A 1 70 ? -3.607 -8.418 12.814 1.00 75.00 70 THR A CA 10
ATOM 14067 C C . THR A 1 70 ? -2.351 -9.284 12.583 1.00 75.00 70 THR A C 10
ATOM 14068 O O . THR A 1 70 ? -1.794 -9.314 11.474 1.00 75.00 70 THR A O 10
ATOM 14079 N N . TRP A 1 71 ? -1.881 -9.926 13.674 1.00 75.00 71 TRP A N 10
ATOM 14080 C CA . TRP A 1 71 ? -0.612 -10.660 13.696 1.00 75.00 71 TRP A CA 10
ATOM 14081 C C . TRP A 1 71 ? -0.739 -11.978 12.922 1.00 75.00 71 TRP A C 10
ATOM 14082 O O . TRP A 1 71 ? -1.486 -12.879 13.330 1.00 75.00 71 TRP A O 10
ATOM 14103 N N . ARG A 1 72 ? 0.013 -12.050 11.814 1.00 75.00 72 ARG A N 10
ATOM 14104 C CA . ARG A 1 72 ? 0.058 -13.195 10.897 1.00 75.00 72 ARG A CA 10
ATOM 14105 C C . ARG A 1 72 ? -1.337 -13.549 10.354 1.00 75.00 72 ARG A C 10
ATOM 14106 O O . ARG A 1 72 ? -2.009 -14.455 10.852 1.00 75.00 72 ARG A O 10
ATOM 14127 N N . VAL A 1 73 ? -1.789 -12.749 9.380 1.00 75.00 73 VAL A N 10
ATOM 14128 C CA . VAL A 1 73 ? -2.969 -13.069 8.555 1.00 75.00 73 VAL A CA 10
ATOM 14129 C C . VAL A 1 73 ? -2.650 -14.321 7.711 1.00 75.00 73 VAL A C 10
ATOM 14130 O O . VAL A 1 73 ? -3.466 -15.237 7.560 1.00 75.00 73 VAL A O 10
ATOM 14143 N N . GLN A 1 74 ? -1.415 -14.331 7.194 1.00 75.00 74 GLN A N 10
ATOM 14144 C CA . GLN A 1 74 ? -0.832 -15.461 6.469 1.00 75.00 74 GLN A CA 10
ATOM 14145 C C . GLN A 1 74 ? 0.085 -16.260 7.423 1.00 75.00 74 GLN A C 10
ATOM 14146 O O . GLN A 1 74 ? 1.038 -15.713 7.989 1.00 75.00 74 GLN A O 10
ATOM 14160 N N . ARG A 1 75 ? -0.261 -17.536 7.655 1.00 75.00 75 ARG A N 10
ATOM 14161 C CA . ARG A 1 75 ? 0.568 -18.492 8.429 1.00 75.00 75 ARG A CA 10
ATOM 14162 C C . ARG A 1 75 ? 1.187 -19.508 7.449 1.00 75.00 75 ARG A C 10
ATOM 14163 O O . ARG A 1 75 ? 1.017 -19.372 6.236 1.00 75.00 75 ARG A O 10
ATOM 14184 N N . SER A 1 76 ? 1.900 -20.524 7.980 1.00 75.00 76 SER A N 10
ATOM 14185 C CA . SER A 1 76 ? 2.472 -21.630 7.168 1.00 75.00 76 SER A CA 10
ATOM 14186 C C . SER A 1 76 ? 1.337 -22.492 6.531 1.00 75.00 76 SER A C 10
ATOM 14187 O O . SER A 1 76 ? 0.150 -22.234 6.788 1.00 75.00 76 SER A O 10
ATOM 14195 N N . GLN A 1 77 ? 1.713 -23.504 5.706 1.00 75.00 77 GLN A N 10
ATOM 14196 C CA . GLN A 1 77 ? 0.755 -24.366 4.959 1.00 75.00 77 GLN A CA 10
ATOM 14197 C C . GLN A 1 77 ? -0.049 -23.450 3.997 1.00 75.00 77 GLN A C 10
ATOM 14198 O O . GLN A 1 77 ? -1.159 -23.017 4.349 1.00 75.00 77 GLN A O 10
ATOM 14212 N N . ASN A 1 78 ? 0.570 -23.160 2.811 1.00 75.00 78 ASN A N 10
ATOM 14213 C CA . ASN A 1 78 ? 0.193 -22.078 1.849 1.00 75.00 78 ASN A CA 10
ATOM 14214 C C . ASN A 1 78 ? -1.333 -21.784 1.809 1.00 75.00 78 ASN A C 10
ATOM 14215 O O . ASN A 1 78 ? -2.076 -22.470 1.097 1.00 75.00 78 ASN A O 10
ATOM 14226 N N . PRO A 1 79 ? -1.828 -20.772 2.613 1.00 75.00 79 PRO A N 10
ATOM 14227 C CA . PRO A 1 79 ? -3.262 -20.400 2.656 1.00 75.00 79 PRO A CA 10
ATOM 14228 C C . PRO A 1 79 ? -3.642 -19.296 1.640 1.00 75.00 79 PRO A C 10
ATOM 14229 O O . PRO A 1 79 ? -4.815 -19.138 1.290 1.00 75.00 79 PRO A O 10
ATOM 14240 N N . LEU A 1 80 ? -2.624 -18.548 1.172 1.00 75.00 80 LEU A N 10
ATOM 14241 C CA . LEU A 1 80 ? -2.779 -17.302 0.404 1.00 75.00 80 LEU A CA 10
ATOM 14242 C C . LEU A 1 80 ? -1.702 -17.262 -0.700 1.00 75.00 80 LEU A C 10
ATOM 14243 O O . LEU A 1 80 ? -0.572 -17.735 -0.488 1.00 75.00 80 LEU A O 10
ATOM 14259 N N . LYS A 1 81 ? -2.057 -16.724 -1.879 1.00 75.00 81 LYS A N 10
ATOM 14260 C CA . LYS A 1 81 ? -1.142 -16.645 -3.036 1.00 75.00 81 LYS A CA 10
ATOM 14261 C C . LYS A 1 81 ? -0.366 -15.312 -3.004 1.00 75.00 81 LYS A C 10
ATOM 14262 O O . LYS A 1 81 ? -0.962 -14.229 -3.037 1.00 75.00 81 LYS A O 10
ATOM 14281 N N . ILE A 1 82 ? 0.965 -15.409 -2.899 1.00 75.00 82 ILE A N 10
ATOM 14282 C CA . ILE A 1 82 ? 1.869 -14.246 -2.872 1.00 75.00 82 ILE A CA 10
ATOM 14283 C C . ILE A 1 82 ? 2.553 -14.093 -4.242 1.00 75.00 82 ILE A C 10
ATOM 14284 O O . ILE A 1 82 ? 3.027 -15.087 -4.818 1.00 75.00 82 ILE A O 10
ATOM 14300 N N . ARG A 1 83 ? 2.557 -12.853 -4.770 1.00 75.00 83 ARG A N 10
ATOM 14301 C CA . ARG A 1 83 ? 3.203 -12.516 -6.047 1.00 75.00 83 ARG A CA 10
ATOM 14302 C C . ARG A 1 83 ? 3.220 -10.988 -6.234 1.00 75.00 83 ARG A C 10
ATOM 14303 O O . ARG A 1 83 ? 2.170 -10.371 -6.454 1.00 75.00 83 ARG A O 10
ATOM 14324 N N . LEU A 1 84 ? 4.415 -10.386 -6.107 1.00 75.00 84 LEU A N 10
ATOM 14325 C CA . LEU A 1 84 ? 4.641 -8.970 -6.423 1.00 75.00 84 LEU A CA 10
ATOM 14326 C C . LEU A 1 84 ? 4.837 -8.824 -7.938 1.00 75.00 84 LEU A C 10
ATOM 14327 O O . LEU A 1 84 ? 5.941 -9.034 -8.456 1.00 75.00 84 LEU A O 10
ATOM 14343 N N . THR A 1 85 ? 3.737 -8.524 -8.639 1.00 75.00 85 THR A N 10
ATOM 14344 C CA . THR A 1 85 ? 3.732 -8.319 -10.090 1.00 75.00 85 THR A CA 10
ATOM 14345 C C . THR A 1 85 ? 4.290 -6.915 -10.440 1.00 75.00 85 THR A C 10
ATOM 14346 O O . THR A 1 85 ? 3.535 -5.982 -10.758 1.00 75.00 85 THR A O 10
ATOM 14357 N N . ARG A 1 86 ? 5.621 -6.763 -10.307 1.00 75.00 86 ARG A N 10
ATOM 14358 C CA . ARG A 1 86 ? 6.338 -5.532 -10.670 1.00 75.00 86 ARG A CA 10
ATOM 14359 C C . ARG A 1 86 ? 6.672 -5.589 -12.170 1.00 75.00 86 ARG A C 10
ATOM 14360 O O . ARG A 1 86 ? 7.633 -6.255 -12.584 1.00 75.00 86 ARG A O 10
ATOM 14381 N N . GLU A 1 87 ? 5.834 -4.929 -12.974 1.00 75.00 87 GLU A N 10
ATOM 14382 C CA . GLU A 1 87 ? 5.947 -4.912 -14.439 1.00 75.00 87 GLU A CA 10
ATOM 14383 C C . GLU A 1 87 ? 6.759 -3.694 -14.893 1.00 75.00 87 GLU A C 10
ATOM 14384 O O . GLU A 1 87 ? 6.733 -2.644 -14.235 1.00 75.00 87 GLU A O 10
ATOM 14396 N N . ALA A 1 88 ? 7.479 -3.857 -16.020 1.00 75.00 88 ALA A N 10
ATOM 14397 C CA . ALA A 1 88 ? 8.309 -2.803 -16.615 1.00 75.00 88 ALA A CA 10
ATOM 14398 C C . ALA A 1 88 ? 7.423 -1.641 -17.129 1.00 75.00 88 ALA A C 10
ATOM 14399 O O . ALA A 1 88 ? 6.563 -1.881 -17.988 1.00 75.00 88 ALA A O 10
ATOM 14406 N N . PRO A 1 89 ? 7.583 -0.386 -16.573 1.00 75.00 89 PRO A N 10
ATOM 14407 C CA . PRO A 1 89 ? 6.763 0.786 -16.979 1.00 75.00 89 PRO A CA 10
ATOM 14408 C C . PRO A 1 89 ? 6.858 1.103 -18.500 1.00 75.00 89 PRO A C 10
ATOM 14409 O O . PRO A 1 89 ? 5.884 0.851 -19.241 1.00 75.00 89 PRO A O 10
ATOM 14421 N N . HIS A 1 1 ? -12.621 -17.663 11.587 1.00 75.00 1 HIS A N 11
ATOM 14422 C CA . HIS A 1 1 ? -12.029 -18.423 10.465 1.00 75.00 1 HIS A CA 11
ATOM 14423 C C . HIS A 1 1 ? -10.541 -18.051 10.313 1.00 75.00 1 HIS A C 11
ATOM 14424 O O . HIS A 1 1 ? -10.185 -16.867 10.319 1.00 75.00 1 HIS A O 11
ATOM 14441 N N . HIS A 1 2 ? -9.677 -19.073 10.199 1.00 75.00 2 HIS A N 11
ATOM 14442 C CA . HIS A 1 2 ? -8.217 -18.916 10.126 1.00 75.00 2 HIS A CA 11
ATOM 14443 C C . HIS A 1 2 ? -7.687 -19.707 8.934 1.00 75.00 2 HIS A C 11
ATOM 14444 O O . HIS A 1 2 ? -8.136 -20.828 8.674 1.00 75.00 2 HIS A O 11
ATOM 14459 N N . HIS A 1 3 ? -6.733 -19.108 8.205 1.00 75.00 3 HIS A N 11
ATOM 14460 C CA . HIS A 1 3 ? -6.055 -19.735 7.059 1.00 75.00 3 HIS A CA 11
ATOM 14461 C C . HIS A 1 3 ? -4.548 -19.461 7.121 1.00 75.00 3 HIS A C 11
ATOM 14462 O O . HIS A 1 3 ? -4.097 -18.521 7.808 1.00 75.00 3 HIS A O 11
ATOM 14477 N N . HIS A 1 4 ? -3.777 -20.305 6.408 1.00 75.00 4 HIS A N 11
ATOM 14478 C CA . HIS A 1 4 ? -2.338 -20.080 6.158 1.00 75.00 4 HIS A CA 11
ATOM 14479 C C . HIS A 1 4 ? -2.167 -18.869 5.219 1.00 75.00 4 HIS A C 11
ATOM 14480 O O . HIS A 1 4 ? -3.129 -18.434 4.569 1.00 75.00 4 HIS A O 11
ATOM 14495 N N . HIS A 1 5 ? -0.946 -18.325 5.152 1.00 75.00 5 HIS A N 11
ATOM 14496 C CA . HIS A 1 5 ? -0.606 -17.242 4.210 1.00 75.00 5 HIS A CA 11
ATOM 14497 C C . HIS A 1 5 ? 0.707 -17.579 3.499 1.00 75.00 5 HIS A C 11
ATOM 14498 O O . HIS A 1 5 ? 0.711 -17.761 2.273 1.00 75.00 5 HIS A O 11
ATOM 14513 N N . HIS A 1 6 ? 1.803 -17.684 4.285 1.00 75.00 6 HIS A N 11
ATOM 14514 C CA . HIS A 1 6 ? 3.176 -17.910 3.758 1.00 75.00 6 HIS A CA 11
ATOM 14515 C C . HIS A 1 6 ? 3.571 -16.744 2.810 1.00 75.00 6 HIS A C 11
ATOM 14516 O O . HIS A 1 6 ? 4.361 -16.889 1.874 1.00 75.00 6 HIS A O 11
ATOM 14531 N N . SER A 1 7 ? 3.025 -15.565 3.133 1.00 75.00 7 SER A N 11
ATOM 14532 C CA . SER A 1 7 ? 3.121 -14.353 2.320 1.00 75.00 7 SER A CA 11
ATOM 14533 C C . SER A 1 7 ? 4.231 -13.444 2.878 1.00 75.00 7 SER A C 11
ATOM 14534 O O . SER A 1 7 ? 4.877 -13.786 3.886 1.00 75.00 7 SER A O 11
ATOM 14542 N N . HIS A 1 8 ? 4.451 -12.294 2.222 1.00 50.00 8 HIS A N 11
ATOM 14543 C CA . HIS A 1 8 ? 5.446 -11.303 2.664 1.00 50.00 8 HIS A CA 11
ATOM 14544 C C . HIS A 1 8 ? 5.015 -10.703 4.030 1.00 50.00 8 HIS A C 11
ATOM 14545 O O . HIS A 1 8 ? 3.821 -10.727 4.364 1.00 50.00 8 HIS A O 11
ATOM 14560 N N . MET A 1 9 ? 6.005 -10.170 4.784 1.00 10.00 9 MET A N 11
ATOM 14561 C CA . MET A 1 9 ? 5.853 -9.726 6.190 1.00 10.00 9 MET A CA 11
ATOM 14562 C C . MET A 1 9 ? 4.607 -8.828 6.412 1.00 10.00 9 MET A C 11
ATOM 14563 O O . MET A 1 9 ? 4.339 -7.921 5.613 1.00 50.00 9 MET A O 11
ATOM 14577 N N . VAL A 1 10 ? 3.838 -9.135 7.475 1.00 10.00 10 VAL A N 11
ATOM 14578 C CA . VAL A 1 10 ? 2.711 -8.297 7.912 1.00 10.00 10 VAL A CA 11
ATOM 14579 C C . VAL A 1 10 ? 3.278 -7.040 8.575 1.00 10.00 10 VAL A C 11
ATOM 14580 O O . VAL A 1 10 ? 4.271 -7.118 9.313 1.00 50.00 10 VAL A O 11
ATOM 14593 N N . GLY A 1 11 ? 2.691 -5.880 8.279 1.00 10.00 11 GLY A N 11
ATOM 14594 C CA . GLY A 1 11 ? 3.259 -4.619 8.727 1.00 10.00 11 GLY A CA 11
ATOM 14595 C C . GLY A 1 11 ? 4.225 -4.026 7.716 1.00 10.00 11 GLY A C 11
ATOM 14596 O O . GLY A 1 11 ? 4.967 -3.097 8.067 1.00 50.00 11 GLY A O 11
ATOM 14600 N N . ASP A 1 12 ? 4.251 -4.599 6.477 1.00 10.00 12 ASP A N 11
ATOM 14601 C CA . ASP A 1 12 ? 5.123 -4.131 5.378 1.00 10.00 12 ASP A CA 11
ATOM 14602 C C . ASP A 1 12 ? 4.823 -2.647 5.095 1.00 10.00 12 ASP A C 11
ATOM 14603 O O . ASP A 1 12 ? 3.873 -2.326 4.385 1.00 50.00 12 ASP A O 11
ATOM 14612 N N . THR A 1 13 ? 5.648 -1.749 5.662 1.00 10.00 13 THR A N 11
ATOM 14613 C CA . THR A 1 13 ? 5.355 -0.321 5.678 1.00 10.00 13 THR A CA 11
ATOM 14614 C C . THR A 1 13 ? 5.519 0.249 4.269 1.00 10.00 13 THR A C 11
ATOM 14615 O O . THR A 1 13 ? 6.585 0.144 3.675 1.00 50.00 13 THR A O 11
ATOM 14626 N N . VAL A 1 14 ? 4.416 0.772 3.751 1.00 10.00 14 VAL A N 11
ATOM 14627 C CA . VAL A 1 14 ? 4.280 1.288 2.396 1.00 10.00 14 VAL A CA 11
ATOM 14628 C C . VAL A 1 14 ? 3.529 2.629 2.424 1.00 10.00 14 VAL A C 11
ATOM 14629 O O . VAL A 1 14 ? 2.969 3.048 3.461 1.00 50.00 14 VAL A O 11
ATOM 14642 N N . TRP A 1 15 ? 3.514 3.286 1.268 1.00 10.00 15 TRP A N 11
ATOM 14643 C CA . TRP A 1 15 ? 2.720 4.476 1.004 1.00 10.00 15 TRP A CA 11
ATOM 14644 C C . TRP A 1 15 ? 1.736 4.150 -0.116 1.00 10.00 15 TRP A C 11
ATOM 14645 O O . TRP A 1 15 ? 2.084 3.423 -1.061 1.00 50.00 15 TRP A O 11
ATOM 14666 N N . VAL A 1 16 ? 0.515 4.686 -0.004 1.00 10.00 16 VAL A N 11
ATOM 14667 C CA . VAL A 1 16 ? -0.547 4.514 -1.003 1.00 10.00 16 VAL A CA 11
ATOM 14668 C C . VAL A 1 16 ? -0.701 5.851 -1.740 1.00 10.00 16 VAL A C 11
ATOM 14669 O O . VAL A 1 16 ? -1.127 6.863 -1.157 1.00 50.00 16 VAL A O 11
ATOM 14682 N N . ARG A 1 17 ? -0.269 5.839 -3.001 1.00 10.00 17 ARG A N 11
ATOM 14683 C CA . ARG A 1 17 ? -0.144 7.018 -3.857 1.00 10.00 17 ARG A CA 11
ATOM 14684 C C . ARG A 1 17 ? -1.458 7.243 -4.641 1.00 10.00 17 ARG A C 11
ATOM 14685 O O . ARG A 1 17 ? -1.737 6.557 -5.631 1.00 50.00 17 ARG A O 11
ATOM 14706 N N . ARG A 1 18 ? -2.270 8.185 -4.141 1.00 10.00 18 ARG A N 11
ATOM 14707 C CA . ARG A 1 18 ? -3.632 8.460 -4.634 1.00 10.00 18 ARG A CA 11
ATOM 14708 C C . ARG A 1 18 ? -3.649 9.680 -5.585 1.00 10.00 18 ARG A C 11
ATOM 14709 O O . ARG A 1 18 ? -2.902 10.648 -5.384 1.00 50.00 18 ARG A O 11
ATOM 14730 N N . HIS A 1 19 ? -4.513 9.615 -6.625 1.00 50.00 19 HIS A N 11
ATOM 14731 C CA . HIS A 1 19 ? -4.797 10.753 -7.531 1.00 50.00 19 HIS A CA 11
ATOM 14732 C C . HIS A 1 19 ? -6.221 10.639 -8.102 1.00 50.00 19 HIS A C 11
ATOM 14733 O O . HIS A 1 19 ? -6.659 9.542 -8.471 1.00 75.00 19 HIS A O 11
ATOM 14748 N N . GLN A 1 20 ? -6.931 11.781 -8.155 1.00 75.00 20 GLN A N 11
ATOM 14749 C CA . GLN A 1 20 ? -8.312 11.849 -8.667 1.00 75.00 20 GLN A CA 11
ATOM 14750 C C . GLN A 1 20 ? -8.339 11.638 -10.191 1.00 75.00 20 GLN A C 11
ATOM 14751 O O . GLN A 1 20 ? -9.140 10.851 -10.709 1.00 75.00 20 GLN A O 11
ATOM 14765 N N . THR A 1 21 ? -7.458 12.362 -10.890 1.00 75.00 21 THR A N 11
ATOM 14766 C CA . THR A 1 21 ? -7.217 12.202 -12.336 1.00 75.00 21 THR A CA 11
ATOM 14767 C C . THR A 1 21 ? -5.718 11.999 -12.576 1.00 75.00 21 THR A C 11
ATOM 14768 O O . THR A 1 21 ? -4.902 12.262 -11.680 1.00 75.00 21 THR A O 11
ATOM 14779 N N . LYS A 1 22 ? -5.362 11.527 -13.782 1.00 75.00 22 LYS A N 11
ATOM 14780 C CA . LYS A 1 22 ? -3.956 11.388 -14.205 1.00 75.00 22 LYS A CA 11
ATOM 14781 C C . LYS A 1 22 ? -3.331 12.770 -14.488 1.00 75.00 22 LYS A C 11
ATOM 14782 O O . LYS A 1 22 ? -2.108 12.922 -14.435 1.00 75.00 22 LYS A O 11
ATOM 14801 N N . ASN A 1 23 ? -4.191 13.755 -14.825 1.00 75.00 23 ASN A N 11
ATOM 14802 C CA . ASN A 1 23 ? -3.780 15.166 -14.999 1.00 75.00 23 ASN A CA 11
ATOM 14803 C C . ASN A 1 23 ? -3.275 15.753 -13.669 1.00 50.00 23 ASN A C 11
ATOM 14804 O O . ASN A 1 23 ? -2.323 16.540 -13.652 1.00 50.00 23 ASN A O 11
ATOM 14815 N N . LEU A 1 24 ? -3.917 15.354 -12.556 1.00 10.00 24 LEU A N 11
ATOM 14816 C CA . LEU A 1 24 ? -3.441 15.691 -11.205 1.00 50.00 24 LEU A CA 11
ATOM 14817 C C . LEU A 1 24 ? -2.291 14.746 -10.803 1.00 50.00 24 LEU A C 11
ATOM 14818 O O . LEU A 1 24 ? -2.407 13.518 -10.948 1.00 50.00 24 LEU A O 11
ATOM 14834 N N . GLU A 1 25 ? -1.187 15.338 -10.325 1.00 50.00 25 GLU A N 11
ATOM 14835 C CA . GLU A 1 25 ? 0.008 14.598 -9.898 1.00 10.00 25 GLU A CA 11
ATOM 14836 C C . GLU A 1 25 ? -0.306 13.774 -8.620 1.00 10.00 25 GLU A C 11
ATOM 14837 O O . GLU A 1 25 ? -0.858 14.329 -7.655 1.00 50.00 25 GLU A O 11
ATOM 14849 N N . PRO A 1 26 ? 0.042 12.444 -8.593 1.00 10.00 26 PRO A N 11
ATOM 14850 C CA . PRO A 1 26 ? -0.354 11.530 -7.506 1.00 50.00 26 PRO A CA 11
ATOM 14851 C C . PRO A 1 26 ? 0.405 11.815 -6.201 1.00 10.00 26 PRO A C 11
ATOM 14852 O O . PRO A 1 26 ? 1.641 11.828 -6.186 1.00 50.00 26 PRO A O 11
ATOM 14863 N N . ARG A 1 27 ? -0.351 12.070 -5.127 1.00 10.00 27 ARG A N 11
ATOM 14864 C CA . ARG A 1 27 ? 0.200 12.334 -3.791 1.00 10.00 27 ARG A CA 11
ATOM 14865 C C . ARG A 1 27 ? 0.103 11.057 -2.943 1.00 10.00 27 ARG A C 11
ATOM 14866 O O . ARG A 1 27 ? -0.980 10.478 -2.808 1.00 50.00 27 ARG A O 11
ATOM 14887 N N . TRP A 1 28 ? 1.245 10.627 -2.387 1.00 10.00 28 TRP A N 11
ATOM 14888 C CA . TRP A 1 28 ? 1.316 9.468 -1.482 1.00 10.00 28 TRP A CA 11
ATOM 14889 C C . TRP A 1 28 ? 0.686 9.794 -0.117 1.00 10.00 28 TRP A C 11
ATOM 14890 O O . TRP A 1 28 ? 0.548 10.966 0.253 1.00 50.00 28 TRP A O 11
ATOM 14911 N N . LYS A 1 29 ? 0.289 8.746 0.610 1.00 10.00 29 LYS A N 11
ATOM 14912 C CA . LYS A 1 29 ? -0.099 8.834 2.032 1.00 10.00 29 LYS A CA 11
ATOM 14913 C C . LYS A 1 29 ? 0.576 7.696 2.800 1.00 10.00 29 LYS A C 11
ATOM 14914 O O . LYS A 1 29 ? 0.794 6.621 2.239 1.00 50.00 29 LYS A O 11
ATOM 14933 N N . GLY A 1 30 ? 0.890 7.927 4.084 1.00 10.00 30 GLY A N 11
ATOM 14934 C CA . GLY A 1 30 ? 1.564 6.932 4.907 1.00 10.00 30 GLY A CA 11
ATOM 14935 C C . GLY A 1 30 ? 1.492 7.249 6.404 1.00 10.00 30 GLY A C 11
ATOM 14936 O O . GLY A 1 30 ? 0.940 8.285 6.787 1.00 50.00 30 GLY A O 11
ATOM 14940 N N . PRO A 1 31 ? 2.033 6.352 7.293 1.00 10.00 31 PRO A N 11
ATOM 14941 C CA . PRO A 1 31 ? 2.661 5.072 6.904 1.00 10.00 31 PRO A CA 11
ATOM 14942 C C . PRO A 1 31 ? 1.651 3.887 6.930 1.00 10.00 31 PRO A C 11
ATOM 14943 O O . PRO A 1 31 ? 1.267 3.397 8.005 1.00 50.00 31 PRO A O 11
ATOM 14954 N N . TYR A 1 32 ? 1.215 3.446 5.732 1.00 10.00 32 TYR A N 11
ATOM 14955 C CA . TYR A 1 32 ? 0.348 2.256 5.581 1.00 10.00 32 TYR A CA 11
ATOM 14956 C C . TYR A 1 32 ? 1.195 1.005 5.795 1.00 10.00 32 TYR A C 11
ATOM 14957 O O . TYR A 1 32 ? 2.416 1.080 5.745 1.00 50.00 32 TYR A O 11
ATOM 14975 N N . THR A 1 33 ? 0.556 -0.138 6.081 1.00 10.00 33 THR A N 11
ATOM 14976 C CA . THR A 1 33 ? 1.274 -1.389 6.392 1.00 10.00 33 THR A CA 11
ATOM 14977 C C . THR A 1 33 ? 0.547 -2.591 5.768 1.00 10.00 33 THR A C 11
ATOM 14978 O O . THR A 1 33 ? -0.559 -2.933 6.187 1.00 50.00 33 THR A O 11
ATOM 14989 N N . VAL A 1 34 ? 1.178 -3.225 4.759 1.00 10.00 34 VAL A N 11
ATOM 14990 C CA . VAL A 1 34 ? 0.624 -4.397 4.068 1.00 10.00 34 VAL A CA 11
ATOM 14991 C C . VAL A 1 34 ? 0.599 -5.609 5.021 1.00 10.00 34 VAL A C 11
ATOM 14992 O O . VAL A 1 34 ? 1.625 -5.961 5.635 1.00 50.00 34 VAL A O 11
ATOM 15005 N N . LEU A 1 35 ? -0.603 -6.186 5.176 1.00 10.00 35 LEU A N 11
ATOM 15006 C CA . LEU A 1 35 ? -0.872 -7.337 6.059 1.00 10.00 35 LEU A CA 11
ATOM 15007 C C . LEU A 1 35 ? -0.901 -8.655 5.253 1.00 10.00 35 LEU A C 11
ATOM 15008 O O . LEU A 1 35 ? -0.746 -9.744 5.817 1.00 50.00 35 LEU A O 11
ATOM 15024 N N . LEU A 1 36 ? -1.118 -8.541 3.932 1.00 10.00 36 LEU A N 11
ATOM 15025 C CA . LEU A 1 36 ? -1.088 -9.681 2.997 1.00 10.00 36 LEU A CA 11
ATOM 15026 C C . LEU A 1 36 ? -0.721 -9.188 1.590 1.00 10.00 36 LEU A C 11
ATOM 15027 O O . LEU A 1 36 ? -1.259 -8.184 1.121 1.00 50.00 36 LEU A O 11
ATOM 15043 N N . THR A 1 37 ? 0.150 -9.935 0.905 1.00 10.00 37 THR A N 11
ATOM 15044 C CA . THR A 1 37 ? 0.548 -9.654 -0.485 1.00 10.00 37 THR A CA 11
ATOM 15045 C C . THR A 1 37 ? -0.001 -10.780 -1.394 1.00 10.00 37 THR A C 11
ATOM 15046 O O . THR A 1 37 ? 0.183 -11.963 -1.092 1.00 50.00 37 THR A O 11
ATOM 15057 N N . THR A 1 38 ? -0.700 -10.403 -2.484 1.00 10.00 38 THR A N 11
ATOM 15058 C CA . THR A 1 38 ? -1.305 -11.345 -3.462 1.00 10.00 38 THR A CA 11
ATOM 15059 C C . THR A 1 38 ? -0.962 -10.869 -4.913 1.00 10.00 38 THR A C 11
ATOM 15060 O O . THR A 1 38 ? -0.450 -9.741 -5.076 1.00 50.00 38 THR A O 11
ATOM 15071 N N . PRO A 1 39 ? -1.147 -11.739 -5.979 1.00 10.00 39 PRO A N 11
ATOM 15072 C CA . PRO A 1 39 ? -0.874 -11.372 -7.402 1.00 10.00 39 PRO A CA 11
ATOM 15073 C C . PRO A 1 39 ? -1.466 -9.994 -7.812 1.00 10.00 39 PRO A C 11
ATOM 15074 O O . PRO A 1 39 ? -2.691 -9.830 -7.878 1.00 50.00 39 PRO A O 11
ATOM 15085 N N . THR A 1 40 ? -0.556 -9.005 -8.011 1.00 10.00 40 THR A N 11
ATOM 15086 C CA . THR A 1 40 ? -0.853 -7.621 -8.478 1.00 10.00 40 THR A CA 11
ATOM 15087 C C . THR A 1 40 ? -1.884 -6.870 -7.592 1.00 10.00 40 THR A C 11
ATOM 15088 O O . THR A 1 40 ? -2.455 -5.856 -8.019 1.00 50.00 40 THR A O 11
ATOM 15099 N N . ALA A 1 41 ? -2.059 -7.332 -6.342 1.00 10.00 41 ALA A N 11
ATOM 15100 C CA . ALA A 1 41 ? -3.053 -6.782 -5.397 1.00 10.00 41 ALA A CA 11
ATOM 15101 C C . ALA A 1 41 ? -2.538 -6.978 -3.970 1.00 10.00 41 ALA A C 11
ATOM 15102 O O . ALA A 1 41 ? -1.977 -8.021 -3.661 1.00 50.00 41 ALA A O 11
ATOM 15109 N N . LEU A 1 42 ? -2.709 -5.978 -3.102 1.00 10.00 42 LEU A N 11
ATOM 15110 C CA . LEU A 1 42 ? -2.169 -6.006 -1.731 1.00 10.00 42 LEU A CA 11
ATOM 15111 C C . LEU A 1 42 ? -3.290 -5.699 -0.737 1.00 10.00 42 LEU A C 11
ATOM 15112 O O . LEU A 1 42 ? -4.019 -4.709 -0.904 1.00 50.00 42 LEU A O 11
ATOM 15128 N N . LYS A 1 43 ? -3.442 -6.554 0.286 1.00 10.00 43 LYS A N 11
ATOM 15129 C CA . LYS A 1 43 ? -4.300 -6.250 1.427 1.00 10.00 43 LYS A CA 11
ATOM 15130 C C . LYS A 1 43 ? -3.458 -5.456 2.421 1.00 10.00 43 LYS A C 11
ATOM 15131 O O . LYS A 1 43 ? -2.548 -5.997 3.059 1.00 50.00 43 LYS A O 11
ATOM 15150 N N . VAL A 1 44 ? -3.754 -4.161 2.506 1.00 10.00 44 VAL A N 11
ATOM 15151 C CA . VAL A 1 44 ? -3.038 -3.218 3.370 1.00 10.00 44 VAL A CA 11
ATOM 15152 C C . VAL A 1 44 ? -3.922 -2.897 4.597 1.00 10.00 44 VAL A C 11
ATOM 15153 O O . VAL A 1 44 ? -5.136 -3.133 4.573 1.00 50.00 44 VAL A O 11
ATOM 15166 N N . ASP A 1 45 ? -3.306 -2.402 5.669 1.00 10.00 45 ASP A N 11
ATOM 15167 C CA . ASP A 1 45 ? -4.010 -1.994 6.890 1.00 10.00 45 ASP A CA 11
ATOM 15168 C C . ASP A 1 45 ? -4.901 -0.775 6.587 1.00 10.00 45 ASP A C 11
ATOM 15169 O O . ASP A 1 45 ? -4.432 0.208 5.994 1.00 50.00 45 ASP A O 11
ATOM 15178 N N . GLY A 1 46 ? -6.184 -0.866 6.976 1.00 10.00 46 GLY A N 11
ATOM 15179 C CA . GLY A 1 46 ? -7.179 0.176 6.699 1.00 10.00 46 GLY A CA 11
ATOM 15180 C C . GLY A 1 46 ? -7.860 0.007 5.341 1.00 10.00 46 GLY A C 11
ATOM 15181 O O . GLY A 1 46 ? -8.776 0.770 5.005 1.00 50.00 46 GLY A O 11
ATOM 15185 N N . ILE A 1 47 ? -7.406 -0.988 4.558 1.00 10.00 47 ILE A N 11
ATOM 15186 C CA . ILE A 1 47 ? -7.972 -1.318 3.239 1.00 10.00 47 ILE A CA 11
ATOM 15187 C C . ILE A 1 47 ? -8.992 -2.456 3.389 1.00 10.00 47 ILE A C 11
ATOM 15188 O O . ILE A 1 47 ? -8.747 -3.415 4.133 1.00 50.00 47 ILE A O 11
ATOM 15204 N N . ALA A 1 48 ? -10.135 -2.322 2.683 1.00 10.00 48 ALA A N 11
ATOM 15205 C CA . ALA A 1 48 ? -11.274 -3.247 2.780 1.00 10.00 48 ALA A CA 11
ATOM 15206 C C . ALA A 1 48 ? -10.861 -4.690 2.421 1.00 10.00 48 ALA A C 11
ATOM 15207 O O . ALA A 1 48 ? -11.117 -5.623 3.197 1.00 50.00 48 ALA A O 11
ATOM 15214 N N . ALA A 1 49 ? -10.190 -4.864 1.261 1.00 10.00 49 ALA A N 11
ATOM 15215 C CA . ALA A 1 49 ? -9.644 -6.172 0.857 1.00 10.00 49 ALA A CA 11
ATOM 15216 C C . ALA A 1 49 ? -8.385 -6.042 -0.018 1.00 10.00 49 ALA A C 11
ATOM 15217 O O . ALA A 1 49 ? -7.341 -6.586 0.331 1.00 50.00 49 ALA A O 11
ATOM 15224 N N . TRP A 1 50 ? -8.465 -5.314 -1.152 1.00 10.00 50 TRP A N 11
ATOM 15225 C CA . TRP A 1 50 ? -7.340 -5.249 -2.128 1.00 10.00 50 TRP A CA 11
ATOM 15226 C C . TRP A 1 50 ? -7.176 -3.837 -2.718 1.00 10.00 50 TRP A C 11
ATOM 15227 O O . TRP A 1 50 ? -8.162 -3.163 -3.038 1.00 50.00 50 TRP A O 11
ATOM 15248 N N . ILE A 1 51 ? -5.909 -3.411 -2.838 1.00 10.00 51 ILE A N 11
ATOM 15249 C CA . ILE A 1 51 ? -5.479 -2.278 -3.676 1.00 10.00 51 ILE A CA 11
ATOM 15250 C C . ILE A 1 51 ? -4.473 -2.824 -4.694 1.00 10.00 51 ILE A C 11
ATOM 15251 O O . ILE A 1 51 ? -3.504 -3.482 -4.295 1.00 50.00 51 ILE A O 11
ATOM 15267 N N . HIS A 1 52 ? -4.709 -2.556 -5.994 1.00 10.00 52 HIS A N 11
ATOM 15268 C CA . HIS A 1 52 ? -3.801 -2.972 -7.069 1.00 10.00 52 HIS A CA 11
ATOM 15269 C C . HIS A 1 52 ? -2.388 -2.400 -6.793 1.00 10.00 52 HIS A C 11
ATOM 15270 O O . HIS A 1 52 ? -2.229 -1.176 -6.672 1.00 50.00 52 HIS A O 11
ATOM 15285 N N . ALA A 1 53 ? -1.394 -3.316 -6.715 1.00 10.00 53 ALA A N 11
ATOM 15286 C CA . ALA A 1 53 ? -0.024 -3.069 -6.190 1.00 10.00 53 ALA A CA 11
ATOM 15287 C C . ALA A 1 53 ? 0.715 -1.879 -6.841 1.00 10.00 53 ALA A C 11
ATOM 15288 O O . ALA A 1 53 ? 1.637 -1.329 -6.241 1.00 50.00 53 ALA A O 11
ATOM 15295 N N . ALA A 1 54 ? 0.284 -1.486 -8.052 1.00 10.00 54 ALA A N 11
ATOM 15296 C CA . ALA A 1 54 ? 0.917 -0.404 -8.839 1.00 10.00 54 ALA A CA 11
ATOM 15297 C C . ALA A 1 54 ? 0.748 0.995 -8.202 1.00 10.00 54 ALA A C 11
ATOM 15298 O O . ALA A 1 54 ? 1.524 1.911 -8.504 1.00 50.00 54 ALA A O 11
ATOM 15305 N N . HIS A 1 55 ? -0.274 1.150 -7.340 1.00 10.00 55 HIS A N 11
ATOM 15306 C CA . HIS A 1 55 ? -0.517 2.414 -6.596 1.00 10.00 55 HIS A CA 11
ATOM 15307 C C . HIS A 1 55 ? 0.266 2.441 -5.276 1.00 10.00 55 HIS A C 11
ATOM 15308 O O . HIS A 1 55 ? 0.374 3.484 -4.634 1.00 50.00 55 HIS A O 11
ATOM 15323 N N . VAL A 1 56 ? 0.804 1.279 -4.883 1.00 10.00 56 VAL A N 11
ATOM 15324 C CA . VAL A 1 56 ? 1.509 1.093 -3.610 1.00 10.00 56 VAL A CA 11
ATOM 15325 C C . VAL A 1 56 ? 3.035 1.098 -3.851 1.00 10.00 56 VAL A C 11
ATOM 15326 O O . VAL A 1 56 ? 3.517 0.534 -4.840 1.00 50.00 56 VAL A O 11
ATOM 15339 N N . LYS A 1 57 ? 3.783 1.744 -2.940 1.00 10.00 57 LYS A N 11
ATOM 15340 C CA . LYS A 1 57 ? 5.245 1.896 -3.039 1.00 10.00 57 LYS A CA 11
ATOM 15341 C C . LYS A 1 57 ? 5.883 1.693 -1.647 1.00 10.00 57 LYS A C 11
ATOM 15342 O O . LYS A 1 57 ? 5.436 2.293 -0.668 1.00 50.00 57 LYS A O 11
ATOM 15361 N N . ALA A 1 58 ? 6.916 0.829 -1.560 1.00 10.00 58 ALA A N 11
ATOM 15362 C CA . ALA A 1 58 ? 7.512 0.400 -0.271 1.00 10.00 58 ALA A CA 11
ATOM 15363 C C . ALA A 1 58 ? 8.239 1.556 0.454 1.00 10.00 58 ALA A C 11
ATOM 15364 O O . ALA A 1 58 ? 9.112 2.213 -0.120 1.00 50.00 58 ALA A O 11
ATOM 15371 N N . ALA A 1 59 ? 7.864 1.778 1.721 1.00 10.00 59 ALA A N 11
ATOM 15372 C CA . ALA A 1 59 ? 8.418 2.843 2.583 1.00 10.00 59 ALA A CA 11
ATOM 15373 C C . ALA A 1 59 ? 9.295 2.255 3.706 1.00 10.00 59 ALA A C 11
ATOM 15374 O O . ALA A 1 59 ? 9.187 1.075 4.046 1.00 50.00 59 ALA A O 11
ATOM 15381 N N . ASP A 1 60 ? 10.160 3.106 4.275 1.00 10.00 60 ASP A N 11
ATOM 15382 C CA . ASP A 1 60 ? 10.983 2.783 5.453 1.00 10.00 60 ASP A CA 11
ATOM 15383 C C . ASP A 1 60 ? 10.262 3.340 6.700 1.00 50.00 60 ASP A C 11
ATOM 15384 O O . ASP A 1 60 ? 10.018 4.557 6.770 1.00 50.00 60 ASP A O 11
ATOM 15393 N N . PRO A 1 61 ? 9.838 2.467 7.676 1.00 50.00 61 PRO A N 11
ATOM 15394 C CA . PRO A 1 61 ? 9.090 2.916 8.884 1.00 50.00 61 PRO A CA 11
ATOM 15395 C C . PRO A 1 61 ? 9.966 3.678 9.899 1.00 50.00 61 PRO A C 11
ATOM 15396 O O . PRO A 1 61 ? 9.465 4.540 10.631 1.00 75.00 61 PRO A O 11
ATOM 15407 N N . GLY A 1 62 ? 11.277 3.347 9.939 1.00 50.00 62 GLY A N 11
ATOM 15408 C CA . GLY A 1 62 ? 12.141 3.714 11.062 1.00 50.00 62 GLY A CA 11
ATOM 15409 C C . GLY A 1 62 ? 11.797 2.867 12.289 1.00 75.00 62 GLY A C 11
ATOM 15410 O O . GLY A 1 62 ? 12.508 1.909 12.614 1.00 75.00 62 GLY A O 11
ATOM 15414 N N . GLY A 1 63 ? 10.674 3.219 12.943 1.00 75.00 63 GLY A N 11
ATOM 15415 C CA . GLY A 1 63 ? 10.060 2.407 13.998 1.00 75.00 63 GLY A CA 11
ATOM 15416 C C . GLY A 1 63 ? 8.694 1.901 13.554 1.00 75.00 63 GLY A C 11
ATOM 15417 O O . GLY A 1 63 ? 8.558 0.744 13.155 1.00 75.00 63 GLY A O 11
ATOM 15421 N N . GLY A 1 64 ? 7.685 2.793 13.599 1.00 75.00 64 GLY A N 11
ATOM 15422 C CA . GLY A 1 64 ? 6.353 2.533 13.034 1.00 75.00 64 GLY A CA 11
ATOM 15423 C C . GLY A 1 64 ? 5.615 1.320 13.643 1.00 75.00 64 GLY A C 11
ATOM 15424 O O . GLY A 1 64 ? 5.429 1.274 14.865 1.00 75.00 64 GLY A O 11
ATOM 15428 N N . PRO A 1 65 ? 5.191 0.305 12.806 1.00 75.00 65 PRO A N 11
ATOM 15429 C CA . PRO A 1 65 ? 4.312 -0.806 13.252 1.00 75.00 65 PRO A CA 11
ATOM 15430 C C . PRO A 1 65 ? 5.053 -1.863 14.103 1.00 75.00 65 PRO A C 11
ATOM 15431 O O . PRO A 1 65 ? 5.738 -2.749 13.577 1.00 75.00 65 PRO A O 11
ATOM 15442 N N . SER A 1 66 ? 4.944 -1.723 15.423 1.00 75.00 66 SER A N 11
ATOM 15443 C CA . SER A 1 66 ? 5.466 -2.700 16.386 1.00 75.00 66 SER A CA 11
ATOM 15444 C C . SER A 1 66 ? 4.285 -3.334 17.143 1.00 75.00 66 SER A C 11
ATOM 15445 O O . SER A 1 66 ? 3.918 -4.484 16.875 1.00 75.00 66 SER A O 11
ATOM 15453 N N . SER A 1 67 ? 3.654 -2.536 18.034 1.00 75.00 67 SER A N 11
ATOM 15454 C CA . SER A 1 67 ? 2.598 -2.983 18.961 1.00 75.00 67 SER A CA 11
ATOM 15455 C C . SER A 1 67 ? 1.217 -3.029 18.256 1.00 75.00 67 SER A C 11
ATOM 15456 O O . SER A 1 67 ? 0.299 -2.252 18.566 1.00 75.00 67 SER A O 11
ATOM 15464 N N . ARG A 1 68 ? 1.096 -3.982 17.319 1.00 75.00 68 ARG A N 11
ATOM 15465 C CA . ARG A 1 68 ? -0.071 -4.141 16.431 1.00 75.00 68 ARG A CA 11
ATOM 15466 C C . ARG A 1 68 ? 0.016 -5.496 15.701 1.00 75.00 68 ARG A C 11
ATOM 15467 O O . ARG A 1 68 ? -0.995 -6.171 15.492 1.00 75.00 68 ARG A O 11
ATOM 15488 N N . LEU A 1 69 ? 1.258 -5.913 15.375 1.00 75.00 69 LEU A N 11
ATOM 15489 C CA . LEU A 1 69 ? 1.537 -7.101 14.536 1.00 75.00 69 LEU A CA 11
ATOM 15490 C C . LEU A 1 69 ? 1.490 -8.426 15.334 1.00 75.00 69 LEU A C 11
ATOM 15491 O O . LEU A 1 69 ? 1.896 -9.471 14.819 1.00 75.00 69 LEU A O 11
ATOM 15507 N N . THR A 1 70 ? 0.952 -8.359 16.570 1.00 75.00 70 THR A N 11
ATOM 15508 C CA . THR A 1 70 ? 0.750 -9.509 17.477 1.00 75.00 70 THR A CA 11
ATOM 15509 C C . THR A 1 70 ? -0.115 -10.636 16.851 1.00 75.00 70 THR A C 11
ATOM 15510 O O . THR A 1 70 ? -0.057 -11.796 17.293 1.00 75.00 70 THR A O 11
ATOM 15521 N N . TRP A 1 71 ? -0.929 -10.268 15.835 1.00 75.00 71 TRP A N 11
ATOM 15522 C CA . TRP A 1 71 ? -1.798 -11.198 15.103 1.00 75.00 71 TRP A CA 11
ATOM 15523 C C . TRP A 1 71 ? -0.986 -12.237 14.296 1.00 75.00 71 TRP A C 11
ATOM 15524 O O . TRP A 1 71 ? 0.113 -11.955 13.807 1.00 75.00 71 TRP A O 11
ATOM 15545 N N . ARG A 1 72 ? -1.564 -13.436 14.158 1.00 75.00 72 ARG A N 11
ATOM 15546 C CA . ARG A 1 72 ? -0.958 -14.557 13.416 1.00 75.00 72 ARG A CA 11
ATOM 15547 C C . ARG A 1 72 ? -1.496 -14.600 11.971 1.00 75.00 72 ARG A C 11
ATOM 15548 O O . ARG A 1 72 ? -2.117 -15.570 11.514 1.00 75.00 72 ARG A O 11
ATOM 15569 N N . VAL A 1 73 ? -1.259 -13.488 11.270 1.00 75.00 73 VAL A N 11
ATOM 15570 C CA . VAL A 1 73 ? -1.500 -13.340 9.821 1.00 75.00 73 VAL A CA 11
ATOM 15571 C C . VAL A 1 73 ? -0.183 -13.647 9.059 1.00 75.00 73 VAL A C 11
ATOM 15572 O O . VAL A 1 73 ? -0.184 -13.968 7.868 1.00 75.00 73 VAL A O 11
ATOM 15585 N N . GLN A 1 74 ? 0.939 -13.622 9.798 1.00 75.00 74 GLN A N 11
ATOM 15586 C CA . GLN A 1 74 ? 2.301 -13.870 9.266 1.00 75.00 74 GLN A CA 11
ATOM 15587 C C . GLN A 1 74 ? 2.662 -15.384 9.271 1.00 75.00 74 GLN A C 11
ATOM 15588 O O . GLN A 1 74 ? 3.849 -15.731 9.333 1.00 75.00 74 GLN A O 11
ATOM 15602 N N . ARG A 1 75 ? 1.634 -16.267 9.180 1.00 75.00 75 ARG A N 11
ATOM 15603 C CA . ARG A 1 75 ? 1.795 -17.737 9.298 1.00 75.00 75 ARG A CA 11
ATOM 15604 C C . ARG A 1 75 ? 2.690 -18.301 8.174 1.00 75.00 75 ARG A C 11
ATOM 15605 O O . ARG A 1 75 ? 2.229 -18.558 7.052 1.00 75.00 75 ARG A O 11
ATOM 15626 N N . SER A 1 76 ? 3.980 -18.434 8.514 1.00 75.00 76 SER A N 11
ATOM 15627 C CA . SER A 1 76 ? 5.051 -18.895 7.627 1.00 75.00 76 SER A CA 11
ATOM 15628 C C . SER A 1 76 ? 6.255 -19.319 8.493 1.00 75.00 76 SER A C 11
ATOM 15629 O O . SER A 1 76 ? 6.132 -19.387 9.728 1.00 75.00 76 SER A O 11
ATOM 15637 N N . GLN A 1 77 ? 7.406 -19.600 7.845 1.00 75.00 77 GLN A N 11
ATOM 15638 C CA . GLN A 1 77 ? 8.653 -19.990 8.530 1.00 75.00 77 GLN A CA 11
ATOM 15639 C C . GLN A 1 77 ? 9.142 -18.854 9.463 1.00 75.00 77 GLN A C 11
ATOM 15640 O O . GLN A 1 77 ? 9.197 -19.032 10.688 1.00 75.00 77 GLN A O 11
ATOM 15654 N N . ASN A 1 78 ? 9.481 -17.694 8.857 1.00 75.00 78 ASN A N 11
ATOM 15655 C CA . ASN A 1 78 ? 9.793 -16.440 9.584 1.00 75.00 78 ASN A CA 11
ATOM 15656 C C . ASN A 1 78 ? 9.868 -15.266 8.571 1.00 75.00 78 ASN A C 11
ATOM 15657 O O . ASN A 1 78 ? 10.965 -14.898 8.122 1.00 75.00 78 ASN A O 11
ATOM 15668 N N . PRO A 1 79 ? 8.688 -14.704 8.133 1.00 75.00 79 PRO A N 11
ATOM 15669 C CA . PRO A 1 79 ? 8.645 -13.567 7.176 1.00 75.00 79 PRO A CA 11
ATOM 15670 C C . PRO A 1 79 ? 9.027 -12.221 7.830 1.00 75.00 79 PRO A C 11
ATOM 15671 O O . PRO A 1 79 ? 9.507 -11.308 7.145 1.00 75.00 79 PRO A O 11
ATOM 15682 N N . LEU A 1 80 ? 8.804 -12.111 9.159 1.00 75.00 80 LEU A N 11
ATOM 15683 C CA . LEU A 1 80 ? 9.086 -10.882 9.930 1.00 75.00 80 LEU A CA 11
ATOM 15684 C C . LEU A 1 80 ? 10.587 -10.746 10.253 1.00 75.00 80 LEU A C 11
ATOM 15685 O O . LEU A 1 80 ? 11.387 -11.659 10.011 1.00 75.00 80 LEU A O 11
ATOM 15701 N N . LYS A 1 81 ? 10.933 -9.584 10.820 1.00 75.00 81 LYS A N 11
ATOM 15702 C CA . LYS A 1 81 ? 12.302 -9.212 11.194 1.00 75.00 81 LYS A CA 11
ATOM 15703 C C . LYS A 1 81 ? 12.236 -8.236 12.381 1.00 75.00 81 LYS A C 11
ATOM 15704 O O . LYS A 1 81 ? 11.321 -7.400 12.437 1.00 75.00 81 LYS A O 11
ATOM 15723 N N . ILE A 1 82 ? 13.174 -8.364 13.338 1.00 75.00 82 ILE A N 11
ATOM 15724 C CA . ILE A 1 82 ? 13.313 -7.401 14.450 1.00 75.00 82 ILE A CA 11
ATOM 15725 C C . ILE A 1 82 ? 13.747 -6.024 13.905 1.00 75.00 82 ILE A C 11
ATOM 15726 O O . ILE A 1 82 ? 14.467 -5.934 12.905 1.00 75.00 82 ILE A O 11
ATOM 15742 N N . ARG A 1 83 ? 13.290 -4.963 14.565 1.00 75.00 83 ARG A N 11
ATOM 15743 C CA . ARG A 1 83 ? 13.550 -3.572 14.153 1.00 75.00 83 ARG A CA 11
ATOM 15744 C C . ARG A 1 83 ? 14.250 -2.806 15.302 1.00 75.00 83 ARG A C 11
ATOM 15745 O O . ARG A 1 83 ? 14.382 -1.577 15.257 1.00 75.00 83 ARG A O 11
ATOM 15766 N N . LEU A 1 84 ? 14.691 -3.574 16.337 1.00 75.00 84 LEU A N 11
ATOM 15767 C CA . LEU A 1 84 ? 15.372 -3.062 17.556 1.00 75.00 84 LEU A CA 11
ATOM 15768 C C . LEU A 1 84 ? 14.504 -2.036 18.323 1.00 75.00 84 LEU A C 11
ATOM 15769 O O . LEU A 1 84 ? 15.014 -1.269 19.157 1.00 75.00 84 LEU A O 11
ATOM 15785 N N . THR A 1 85 ? 13.183 -2.064 18.055 1.00 75.00 85 THR A N 11
ATOM 15786 C CA . THR A 1 85 ? 12.217 -1.129 18.635 1.00 75.00 85 THR A CA 11
ATOM 15787 C C . THR A 1 85 ? 11.782 -1.635 20.022 1.00 75.00 85 THR A C 11
ATOM 15788 O O . THR A 1 85 ? 11.687 -2.850 20.248 1.00 75.00 85 THR A O 11
ATOM 15799 N N . ARG A 1 86 ? 11.566 -0.691 20.942 1.00 75.00 86 ARG A N 11
ATOM 15800 C CA . ARG A 1 86 ? 11.150 -0.980 22.317 1.00 75.00 86 ARG A CA 11
ATOM 15801 C C . ARG A 1 86 ? 9.663 -1.385 22.330 1.00 75.00 86 ARG A C 11
ATOM 15802 O O . ARG A 1 86 ? 8.786 -0.522 22.256 1.00 75.00 86 ARG A O 11
ATOM 15823 N N . GLU A 1 87 ? 9.408 -2.706 22.321 1.00 75.00 87 GLU A N 11
ATOM 15824 C CA . GLU A 1 87 ? 8.050 -3.283 22.416 1.00 75.00 87 GLU A CA 11
ATOM 15825 C C . GLU A 1 87 ? 7.619 -3.338 23.892 1.00 75.00 87 GLU A C 11
ATOM 15826 O O . GLU A 1 87 ? 6.591 -2.756 24.270 1.00 75.00 87 GLU A O 11
ATOM 15838 N N . ALA A 1 88 ? 8.424 -4.029 24.721 1.00 75.00 88 ALA A N 11
ATOM 15839 C CA . ALA A 1 88 ? 8.204 -4.092 26.173 1.00 75.00 88 ALA A CA 11
ATOM 15840 C C . ALA A 1 88 ? 8.582 -2.735 26.818 1.00 75.00 88 ALA A C 11
ATOM 15841 O O . ALA A 1 88 ? 9.549 -2.108 26.380 1.00 75.00 88 ALA A O 11
ATOM 15848 N N . PRO A 1 89 ? 7.814 -2.240 27.842 1.00 75.00 89 PRO A N 11
ATOM 15849 C CA . PRO A 1 89 ? 8.157 -0.985 28.557 1.00 75.00 89 PRO A CA 11
ATOM 15850 C C . PRO A 1 89 ? 9.377 -1.196 29.513 1.00 75.00 89 PRO A C 11
ATOM 15851 O O . PRO A 1 89 ? 9.204 -1.693 30.646 1.00 75.00 89 PRO A O 11
ATOM 15863 N N . HIS A 1 1 ? -2.045 -24.443 13.944 1.00 75.00 1 HIS A N 12
ATOM 15864 C CA . HIS A 1 1 ? -1.841 -24.114 12.523 1.00 75.00 1 HIS A CA 12
ATOM 15865 C C . HIS A 1 1 ? -0.986 -22.837 12.372 1.00 75.00 1 HIS A C 12
ATOM 15866 O O . HIS A 1 1 ? -1.337 -21.776 12.909 1.00 75.00 1 HIS A O 12
ATOM 15883 N N . HIS A 1 2 ? 0.149 -22.975 11.658 1.00 75.00 2 HIS A N 12
ATOM 15884 C CA . HIS A 1 2 ? 1.093 -21.886 11.358 1.00 75.00 2 HIS A CA 12
ATOM 15885 C C . HIS A 1 2 ? 1.972 -22.288 10.161 1.00 75.00 2 HIS A C 12
ATOM 15886 O O . HIS A 1 2 ? 2.276 -23.476 9.997 1.00 75.00 2 HIS A O 12
ATOM 15901 N N . HIS A 1 3 ? 2.400 -21.301 9.345 1.00 75.00 3 HIS A N 12
ATOM 15902 C CA . HIS A 1 3 ? 3.151 -21.583 8.101 1.00 75.00 3 HIS A CA 12
ATOM 15903 C C . HIS A 1 3 ? 3.887 -20.320 7.608 1.00 75.00 3 HIS A C 12
ATOM 15904 O O . HIS A 1 3 ? 3.340 -19.222 7.683 1.00 75.00 3 HIS A O 12
ATOM 15919 N N . HIS A 1 4 ? 5.110 -20.509 7.060 1.00 75.00 4 HIS A N 12
ATOM 15920 C CA . HIS A 1 4 ? 5.974 -19.405 6.558 1.00 75.00 4 HIS A CA 12
ATOM 15921 C C . HIS A 1 4 ? 5.551 -18.934 5.148 1.00 75.00 4 HIS A C 12
ATOM 15922 O O . HIS A 1 4 ? 4.810 -19.624 4.443 1.00 75.00 4 HIS A O 12
ATOM 15937 N N . HIS A 1 5 ? 6.076 -17.759 4.751 1.00 75.00 5 HIS A N 12
ATOM 15938 C CA . HIS A 1 5 ? 6.009 -17.261 3.365 1.00 75.00 5 HIS A CA 12
ATOM 15939 C C . HIS A 1 5 ? 7.208 -16.313 3.122 1.00 75.00 5 HIS A C 12
ATOM 15940 O O . HIS A 1 5 ? 7.411 -15.359 3.876 1.00 75.00 5 HIS A O 12
ATOM 15955 N N . HIS A 1 6 ? 8.031 -16.614 2.097 1.00 75.00 6 HIS A N 12
ATOM 15956 C CA . HIS A 1 6 ? 9.212 -15.786 1.748 1.00 75.00 6 HIS A CA 12
ATOM 15957 C C . HIS A 1 6 ? 8.778 -14.564 0.902 1.00 75.00 6 HIS A C 12
ATOM 15958 O O . HIS A 1 6 ? 8.993 -14.492 -0.315 1.00 75.00 6 HIS A O 12
ATOM 15973 N N . SER A 1 7 ? 8.128 -13.618 1.587 1.00 75.00 7 SER A N 12
ATOM 15974 C CA . SER A 1 7 ? 7.468 -12.460 0.963 1.00 75.00 7 SER A CA 12
ATOM 15975 C C . SER A 1 7 ? 7.241 -11.366 2.030 1.00 75.00 7 SER A C 12
ATOM 15976 O O . SER A 1 7 ? 7.755 -11.475 3.154 1.00 75.00 7 SER A O 12
ATOM 15984 N N . HIS A 1 8 ? 6.481 -10.315 1.663 1.00 50.00 8 HIS A N 12
ATOM 15985 C CA . HIS A 1 8 ? 6.171 -9.179 2.553 1.00 50.00 8 HIS A CA 12
ATOM 15986 C C . HIS A 1 8 ? 5.240 -9.647 3.694 1.00 50.00 8 HIS A C 12
ATOM 15987 O O . HIS A 1 8 ? 4.188 -10.252 3.438 1.00 50.00 8 HIS A O 12
ATOM 16002 N N . MET A 1 9 ? 5.647 -9.384 4.946 1.00 10.00 9 MET A N 12
ATOM 16003 C CA . MET A 1 9 ? 4.917 -9.843 6.151 1.00 10.00 9 MET A CA 12
ATOM 16004 C C . MET A 1 9 ? 3.912 -8.781 6.641 1.00 10.00 9 MET A C 12
ATOM 16005 O O . MET A 1 9 ? 3.841 -7.672 6.099 1.00 50.00 9 MET A O 12
ATOM 16019 N N . VAL A 1 10 ? 3.128 -9.162 7.663 1.00 10.00 10 VAL A N 12
ATOM 16020 C CA . VAL A 1 10 ? 2.136 -8.287 8.299 1.00 10.00 10 VAL A CA 12
ATOM 16021 C C . VAL A 1 10 ? 2.827 -7.128 9.071 1.00 10.00 10 VAL A C 12
ATOM 16022 O O . VAL A 1 10 ? 3.835 -7.338 9.764 1.00 50.00 10 VAL A O 12
ATOM 16035 N N . GLY A 1 11 ? 2.296 -5.901 8.906 1.00 10.00 11 GLY A N 12
ATOM 16036 C CA . GLY A 1 11 ? 2.848 -4.715 9.575 1.00 10.00 11 GLY A CA 12
ATOM 16037 C C . GLY A 1 11 ? 3.884 -3.985 8.718 1.00 10.00 11 GLY A C 12
ATOM 16038 O O . GLY A 1 11 ? 4.559 -3.072 9.216 1.00 50.00 11 GLY A O 12
ATOM 16042 N N . ASP A 1 12 ? 4.014 -4.406 7.431 1.00 10.00 12 ASP A N 12
ATOM 16043 C CA . ASP A 1 12 ? 5.020 -3.862 6.484 1.00 10.00 12 ASP A CA 12
ATOM 16044 C C . ASP A 1 12 ? 4.730 -2.382 6.177 1.00 10.00 12 ASP A C 12
ATOM 16045 O O . ASP A 1 12 ? 3.723 -2.065 5.552 1.00 50.00 12 ASP A O 12
ATOM 16054 N N . THR A 1 13 ? 5.657 -1.497 6.569 1.00 10.00 13 THR A N 12
ATOM 16055 C CA . THR A 1 13 ? 5.469 -0.049 6.484 1.00 10.00 13 THR A CA 12
ATOM 16056 C C . THR A 1 13 ? 5.565 0.419 5.016 1.00 10.00 13 THR A C 12
ATOM 16057 O O . THR A 1 13 ? 6.626 0.327 4.391 1.00 50.00 13 THR A O 12
ATOM 16068 N N . VAL A 1 14 ? 4.421 0.869 4.478 1.00 10.00 14 VAL A N 12
ATOM 16069 C CA . VAL A 1 14 ? 4.251 1.260 3.066 1.00 10.00 14 VAL A CA 12
ATOM 16070 C C . VAL A 1 14 ? 3.449 2.570 2.959 1.00 10.00 14 VAL A C 12
ATOM 16071 O O . VAL A 1 14 ? 3.100 3.179 3.969 1.00 50.00 14 VAL A O 12
ATOM 16084 N N . TRP A 1 15 ? 3.173 2.981 1.713 1.00 10.00 15 TRP A N 12
ATOM 16085 C CA . TRP A 1 15 ? 2.373 4.164 1.361 1.00 10.00 15 TRP A CA 12
ATOM 16086 C C . TRP A 1 15 ? 1.348 3.739 0.297 1.00 10.00 15 TRP A C 12
ATOM 16087 O O . TRP A 1 15 ? 1.560 2.743 -0.390 1.00 50.00 15 TRP A O 12
ATOM 16108 N N . VAL A 1 16 ? 0.247 4.488 0.158 1.00 10.00 16 VAL A N 12
ATOM 16109 C CA . VAL A 1 16 ? -0.727 4.278 -0.929 1.00 10.00 16 VAL A CA 12
ATOM 16110 C C . VAL A 1 16 ? -0.650 5.478 -1.895 1.00 10.00 16 VAL A C 12
ATOM 16111 O O . VAL A 1 16 ? -1.117 6.575 -1.581 1.00 50.00 16 VAL A O 12
ATOM 16124 N N . ARG A 1 17 ? -0.015 5.244 -3.054 1.00 10.00 17 ARG A N 12
ATOM 16125 C CA . ARG A 1 17 ? 0.196 6.251 -4.106 1.00 10.00 17 ARG A CA 12
ATOM 16126 C C . ARG A 1 17 ? -1.094 6.439 -4.941 1.00 10.00 17 ARG A C 12
ATOM 16127 O O . ARG A 1 17 ? -1.369 5.659 -5.853 1.00 50.00 17 ARG A O 12
ATOM 16148 N N . ARG A 1 18 ? -1.896 7.457 -4.603 1.00 10.00 18 ARG A N 12
ATOM 16149 C CA . ARG A 1 18 ? -3.222 7.670 -5.220 1.00 10.00 18 ARG A CA 12
ATOM 16150 C C . ARG A 1 18 ? -3.169 8.727 -6.345 1.00 10.00 18 ARG A C 12
ATOM 16151 O O . ARG A 1 18 ? -2.828 9.892 -6.111 1.00 50.00 18 ARG A O 12
ATOM 16172 N N . HIS A 1 19 ? -3.520 8.300 -7.564 1.00 50.00 19 HIS A N 12
ATOM 16173 C CA . HIS A 1 19 ? -3.614 9.172 -8.751 1.00 50.00 19 HIS A CA 12
ATOM 16174 C C . HIS A 1 19 ? -5.103 9.380 -9.085 1.00 50.00 19 HIS A C 12
ATOM 16175 O O . HIS A 1 19 ? -5.715 8.539 -9.754 1.00 75.00 19 HIS A O 12
ATOM 16190 N N . GLN A 1 20 ? -5.678 10.485 -8.562 1.00 75.00 20 GLN A N 12
ATOM 16191 C CA . GLN A 1 20 ? -7.132 10.772 -8.637 1.00 75.00 20 GLN A CA 12
ATOM 16192 C C . GLN A 1 20 ? -7.637 10.819 -10.100 1.00 75.00 20 GLN A C 12
ATOM 16193 O O . GLN A 1 20 ? -8.366 9.924 -10.549 1.00 75.00 20 GLN A O 12
ATOM 16207 N N . THR A 1 21 ? -7.226 11.867 -10.830 1.00 75.00 21 THR A N 12
ATOM 16208 C CA . THR A 1 21 ? -7.564 12.051 -12.250 1.00 75.00 21 THR A CA 12
ATOM 16209 C C . THR A 1 21 ? -6.273 12.033 -13.079 1.00 75.00 21 THR A C 12
ATOM 16210 O O . THR A 1 21 ? -5.168 12.015 -12.519 1.00 75.00 21 THR A O 12
ATOM 16221 N N . LYS A 1 22 ? -6.422 12.064 -14.411 1.00 75.00 22 LYS A N 12
ATOM 16222 C CA . LYS A 1 22 ? -5.295 12.022 -15.362 1.00 75.00 22 LYS A CA 12
ATOM 16223 C C . LYS A 1 22 ? -4.484 13.337 -15.351 1.00 75.00 22 LYS A C 12
ATOM 16224 O O . LYS A 1 22 ? -3.320 13.348 -15.765 1.00 75.00 22 LYS A O 12
ATOM 16243 N N . ASN A 1 23 ? -5.108 14.437 -14.884 1.00 75.00 23 ASN A N 12
ATOM 16244 C CA . ASN A 1 23 ? -4.444 15.754 -14.783 1.00 75.00 23 ASN A CA 12
ATOM 16245 C C . ASN A 1 23 ? -3.812 15.948 -13.392 1.00 50.00 23 ASN A C 12
ATOM 16246 O O . ASN A 1 23 ? -2.796 16.634 -13.267 1.00 50.00 23 ASN A O 12
ATOM 16257 N N . LEU A 1 24 ? -4.429 15.355 -12.346 1.00 10.00 24 LEU A N 12
ATOM 16258 C CA . LEU A 1 24 ? -3.906 15.431 -10.961 1.00 50.00 24 LEU A CA 12
ATOM 16259 C C . LEU A 1 24 ? -2.692 14.499 -10.784 1.00 50.00 24 LEU A C 12
ATOM 16260 O O . LEU A 1 24 ? -2.464 13.602 -11.596 1.00 50.00 24 LEU A O 12
ATOM 16276 N N . GLU A 1 25 ? -1.926 14.737 -9.712 1.00 50.00 25 GLU A N 12
ATOM 16277 C CA . GLU A 1 25 ? -0.668 14.028 -9.429 1.00 10.00 25 GLU A CA 12
ATOM 16278 C C . GLU A 1 25 ? -0.936 12.703 -8.661 1.00 10.00 25 GLU A C 12
ATOM 16279 O O . GLU A 1 25 ? -2.005 12.541 -8.056 1.00 50.00 25 GLU A O 12
ATOM 16291 N N . PRO A 1 26 ? 0.027 11.716 -8.688 1.00 10.00 26 PRO A N 12
ATOM 16292 C CA . PRO A 1 26 ? -0.066 10.480 -7.886 1.00 50.00 26 PRO A CA 12
ATOM 16293 C C . PRO A 1 26 ? 0.362 10.744 -6.426 1.00 10.00 26 PRO A C 12
ATOM 16294 O O . PRO A 1 26 ? 1.474 10.391 -6.006 1.00 50.00 26 PRO A O 12
ATOM 16305 N N . ARG A 1 27 ? -0.545 11.387 -5.672 1.00 10.00 27 ARG A N 12
ATOM 16306 C CA . ARG A 1 27 ? -0.298 11.817 -4.289 1.00 10.00 27 ARG A CA 12
ATOM 16307 C C . ARG A 1 27 ? -0.384 10.614 -3.342 1.00 10.00 27 ARG A C 12
ATOM 16308 O O . ARG A 1 27 ? -1.450 10.000 -3.220 1.00 50.00 27 ARG A O 12
ATOM 16329 N N . TRP A 1 28 ? 0.735 10.279 -2.684 1.00 10.00 28 TRP A N 12
ATOM 16330 C CA . TRP A 1 28 ? 0.765 9.183 -1.711 1.00 10.00 28 TRP A CA 12
ATOM 16331 C C . TRP A 1 28 ? 0.230 9.650 -0.351 1.00 10.00 28 TRP A C 12
ATOM 16332 O O . TRP A 1 28 ? 0.288 10.835 -0.007 1.00 50.00 28 TRP A O 12
ATOM 16353 N N . LYS A 1 29 ? -0.302 8.692 0.399 1.00 10.00 29 LYS A N 12
ATOM 16354 C CA . LYS A 1 29 ? -0.685 8.859 1.807 1.00 10.00 29 LYS A CA 12
ATOM 16355 C C . LYS A 1 29 ? -0.023 7.736 2.601 1.00 10.00 29 LYS A C 12
ATOM 16356 O O . LYS A 1 29 ? 0.011 6.597 2.132 1.00 50.00 29 LYS A O 12
ATOM 16375 N N . GLY A 1 30 ? 0.522 8.050 3.781 1.00 10.00 30 GLY A N 12
ATOM 16376 C CA . GLY A 1 30 ? 1.183 7.048 4.597 1.00 10.00 30 GLY A CA 12
ATOM 16377 C C . GLY A 1 30 ? 1.415 7.514 6.035 1.00 10.00 30 GLY A C 12
ATOM 16378 O O . GLY A 1 30 ? 0.998 8.615 6.404 1.00 50.00 30 GLY A O 12
ATOM 16382 N N . PRO A 1 31 ? 2.070 6.673 6.891 1.00 10.00 31 PRO A N 12
ATOM 16383 C CA . PRO A 1 31 ? 2.493 5.297 6.532 1.00 10.00 31 PRO A CA 12
ATOM 16384 C C . PRO A 1 31 ? 1.388 4.232 6.807 1.00 10.00 31 PRO A C 12
ATOM 16385 O O . PRO A 1 31 ? 0.884 4.108 7.924 1.00 50.00 31 PRO A O 12
ATOM 16396 N N . TYR A 1 32 ? 0.994 3.504 5.757 1.00 10.00 32 TYR A N 12
ATOM 16397 C CA . TYR A 1 32 ? 0.114 2.323 5.866 1.00 10.00 32 TYR A CA 12
ATOM 16398 C C . TYR A 1 32 ? 0.951 1.070 6.179 1.00 10.00 32 TYR A C 12
ATOM 16399 O O . TYR A 1 32 ? 2.172 1.157 6.317 1.00 50.00 32 TYR A O 12
ATOM 16417 N N . THR A 1 33 ? 0.283 -0.090 6.330 1.00 10.00 33 THR A N 12
ATOM 16418 C CA . THR A 1 33 ? 0.954 -1.367 6.650 1.00 10.00 33 THR A CA 12
ATOM 16419 C C . THR A 1 33 ? 0.359 -2.525 5.825 1.00 10.00 33 THR A C 12
ATOM 16420 O O . THR A 1 33 ? -0.807 -2.859 6.014 1.00 50.00 33 THR A O 12
ATOM 16431 N N . VAL A 1 34 ? 1.155 -3.117 4.896 1.00 10.00 34 VAL A N 12
ATOM 16432 C CA . VAL A 1 34 ? 0.774 -4.362 4.196 1.00 10.00 34 VAL A CA 12
ATOM 16433 C C . VAL A 1 34 ? 0.689 -5.523 5.210 1.00 10.00 34 VAL A C 12
ATOM 16434 O O . VAL A 1 34 ? 1.538 -5.655 6.116 1.00 50.00 34 VAL A O 12
ATOM 16447 N N . LEU A 1 35 ? -0.377 -6.317 5.074 1.00 10.00 35 LEU A N 12
ATOM 16448 C CA . LEU A 1 35 ? -0.582 -7.542 5.843 1.00 10.00 35 LEU A CA 12
ATOM 16449 C C . LEU A 1 35 ? -0.296 -8.754 4.949 1.00 10.00 35 LEU A C 12
ATOM 16450 O O . LEU A 1 35 ? 0.415 -9.686 5.342 1.00 50.00 35 LEU A O 12
ATOM 16466 N N . LEU A 1 36 ? -0.823 -8.706 3.718 1.00 10.00 36 LEU A N 12
ATOM 16467 C CA . LEU A 1 36 ? -0.761 -9.838 2.776 1.00 10.00 36 LEU A CA 12
ATOM 16468 C C . LEU A 1 36 ? -0.536 -9.314 1.347 1.00 10.00 36 LEU A C 12
ATOM 16469 O O . LEU A 1 36 ? -0.976 -8.217 1.005 1.00 50.00 36 LEU A O 12
ATOM 16485 N N . THR A 1 37 ? 0.176 -10.097 0.531 1.00 10.00 37 THR A N 12
ATOM 16486 C CA . THR A 1 37 ? 0.415 -9.796 -0.888 1.00 10.00 37 THR A CA 12
ATOM 16487 C C . THR A 1 37 ? -0.478 -10.706 -1.756 1.00 10.00 37 THR A C 12
ATOM 16488 O O . THR A 1 37 ? -0.743 -11.844 -1.376 1.00 50.00 37 THR A O 12
ATOM 16499 N N . THR A 1 38 ? -0.974 -10.174 -2.884 1.00 10.00 38 THR A N 12
ATOM 16500 C CA . THR A 1 38 ? -1.789 -10.924 -3.865 1.00 10.00 38 THR A CA 12
ATOM 16501 C C . THR A 1 38 ? -1.352 -10.480 -5.291 1.00 10.00 38 THR A C 12
ATOM 16502 O O . THR A 1 38 ? -0.851 -9.363 -5.432 1.00 50.00 38 THR A O 12
ATOM 16513 N N . PRO A 1 39 ? -1.419 -11.362 -6.349 1.00 10.00 39 PRO A N 12
ATOM 16514 C CA . PRO A 1 39 ? -1.217 -10.947 -7.769 1.00 10.00 39 PRO A CA 12
ATOM 16515 C C . PRO A 1 39 ? -1.858 -9.576 -8.125 1.00 10.00 39 PRO A C 12
ATOM 16516 O O . PRO A 1 39 ? -3.053 -9.382 -7.907 1.00 50.00 39 PRO A O 12
ATOM 16527 N N . THR A 1 40 ? -1.010 -8.623 -8.597 1.00 10.00 40 THR A N 12
ATOM 16528 C CA . THR A 1 40 ? -1.372 -7.225 -9.018 1.00 10.00 40 THR A CA 12
ATOM 16529 C C . THR A 1 40 ? -2.168 -6.403 -7.951 1.00 10.00 40 THR A C 12
ATOM 16530 O O . THR A 1 40 ? -2.666 -5.308 -8.257 1.00 50.00 40 THR A O 12
ATOM 16541 N N . ALA A 1 41 ? -2.197 -6.874 -6.687 1.00 10.00 41 ALA A N 12
ATOM 16542 C CA . ALA A 1 41 ? -2.996 -6.246 -5.619 1.00 10.00 41 ALA A CA 12
ATOM 16543 C C . ALA A 1 41 ? -2.375 -6.537 -4.240 1.00 10.00 41 ALA A C 12
ATOM 16544 O O . ALA A 1 41 ? -2.147 -7.685 -3.886 1.00 50.00 41 ALA A O 12
ATOM 16551 N N . LEU A 1 42 ? -2.078 -5.496 -3.468 1.00 10.00 42 LEU A N 12
ATOM 16552 C CA . LEU A 1 42 ? -1.509 -5.634 -2.114 1.00 10.00 42 LEU A CA 12
ATOM 16553 C C . LEU A 1 42 ? -2.610 -5.389 -1.075 1.00 10.00 42 LEU A C 12
ATOM 16554 O O . LEU A 1 42 ? -3.309 -4.363 -1.124 1.00 50.00 42 LEU A O 12
ATOM 16570 N N . LYS A 1 43 ? -2.778 -6.362 -0.159 1.00 10.00 43 LYS A N 12
ATOM 16571 C CA . LYS A 1 43 ? -3.777 -6.296 0.903 1.00 10.00 43 LYS A CA 12
ATOM 16572 C C . LYS A 1 43 ? -3.174 -5.554 2.099 1.00 10.00 43 LYS A C 12
ATOM 16573 O O . LYS A 1 43 ? -2.280 -6.073 2.794 1.00 50.00 43 LYS A O 12
ATOM 16592 N N . VAL A 1 44 ? -3.676 -4.330 2.313 1.00 10.00 44 VAL A N 12
ATOM 16593 C CA . VAL A 1 44 ? -3.118 -3.364 3.264 1.00 10.00 44 VAL A CA 12
ATOM 16594 C C . VAL A 1 44 ? -4.150 -3.084 4.371 1.00 10.00 44 VAL A C 12
ATOM 16595 O O . VAL A 1 44 ? -5.353 -3.031 4.101 1.00 50.00 44 VAL A O 12
ATOM 16608 N N . ASP A 1 45 ? -3.673 -2.937 5.613 1.00 10.00 45 ASP A N 12
ATOM 16609 C CA . ASP A 1 45 ? -4.512 -2.579 6.764 1.00 10.00 45 ASP A CA 12
ATOM 16610 C C . ASP A 1 45 ? -5.076 -1.151 6.607 1.00 10.00 45 ASP A C 12
ATOM 16611 O O . ASP A 1 45 ? -4.361 -0.231 6.185 1.00 50.00 45 ASP A O 12
ATOM 16620 N N . GLY A 1 46 ? -6.368 -0.996 6.950 1.00 10.00 46 GLY A N 12
ATOM 16621 C CA . GLY A 1 46 ? -7.101 0.257 6.748 1.00 10.00 46 GLY A CA 12
ATOM 16622 C C . GLY A 1 46 ? -7.924 0.234 5.468 1.00 10.00 46 GLY A C 12
ATOM 16623 O O . GLY A 1 46 ? -8.936 0.935 5.364 1.00 50.00 46 GLY A O 12
ATOM 16627 N N . ILE A 1 47 ? -7.471 -0.575 4.491 1.00 10.00 47 ILE A N 12
ATOM 16628 C CA . ILE A 1 47 ? -8.121 -0.723 3.177 1.00 10.00 47 ILE A CA 12
ATOM 16629 C C . ILE A 1 47 ? -9.213 -1.808 3.253 1.00 10.00 47 ILE A C 12
ATOM 16630 O O . ILE A 1 47 ? -9.055 -2.783 4.007 1.00 50.00 47 ILE A O 12
ATOM 16646 N N . ALA A 1 48 ? -10.307 -1.617 2.467 1.00 10.00 48 ALA A N 12
ATOM 16647 C CA . ALA A 1 48 ? -11.475 -2.523 2.433 1.00 10.00 48 ALA A CA 12
ATOM 16648 C C . ALA A 1 48 ? -11.043 -3.974 2.185 1.00 10.00 48 ALA A C 12
ATOM 16649 O O . ALA A 1 48 ? -11.456 -4.877 2.920 1.00 50.00 48 ALA A O 12
ATOM 16656 N N . ALA A 1 49 ? -10.199 -4.189 1.155 1.00 10.00 49 ALA A N 12
ATOM 16657 C CA . ALA A 1 49 ? -9.502 -5.472 0.977 1.00 10.00 49 ALA A CA 12
ATOM 16658 C C . ALA A 1 49 ? -8.153 -5.287 0.257 1.00 10.00 49 ALA A C 12
ATOM 16659 O O . ALA A 1 49 ? -7.107 -5.553 0.838 1.00 50.00 49 ALA A O 12
ATOM 16666 N N . TRP A 1 50 ? -8.165 -4.741 -0.969 1.00 10.00 50 TRP A N 12
ATOM 16667 C CA . TRP A 1 50 ? -6.941 -4.633 -1.807 1.00 10.00 50 TRP A CA 12
ATOM 16668 C C . TRP A 1 50 ? -6.818 -3.259 -2.467 1.00 10.00 50 TRP A C 12
ATOM 16669 O O . TRP A 1 50 ? -7.822 -2.637 -2.837 1.00 50.00 50 TRP A O 12
ATOM 16690 N N . ILE A 1 51 ? -5.565 -2.805 -2.588 1.00 10.00 51 ILE A N 12
ATOM 16691 C CA . ILE A 1 51 ? -5.167 -1.698 -3.470 1.00 10.00 51 ILE A CA 12
ATOM 16692 C C . ILE A 1 51 ? -4.327 -2.302 -4.603 1.00 10.00 51 ILE A C 12
ATOM 16693 O O . ILE A 1 51 ? -3.502 -3.180 -4.346 1.00 50.00 51 ILE A O 12
ATOM 16709 N N . HIS A 1 52 ? -4.558 -1.849 -5.849 1.00 10.00 52 HIS A N 12
ATOM 16710 C CA . HIS A 1 52 ? -3.744 -2.254 -7.011 1.00 10.00 52 HIS A CA 12
ATOM 16711 C C . HIS A 1 52 ? -2.263 -1.908 -6.733 1.00 10.00 52 HIS A C 12
ATOM 16712 O O . HIS A 1 52 ? -1.974 -0.784 -6.343 1.00 50.00 52 HIS A O 12
ATOM 16727 N N . ALA A 1 53 ? -1.357 -2.894 -6.923 1.00 10.00 53 ALA A N 12
ATOM 16728 C CA . ALA A 1 53 ? 0.030 -2.871 -6.384 1.00 10.00 53 ALA A CA 12
ATOM 16729 C C . ALA A 1 53 ? 0.854 -1.639 -6.819 1.00 10.00 53 ALA A C 12
ATOM 16730 O O . ALA A 1 53 ? 1.678 -1.150 -6.041 1.00 50.00 53 ALA A O 12
ATOM 16737 N N . ALA A 1 54 ? 0.597 -1.125 -8.040 1.00 10.00 54 ALA A N 12
ATOM 16738 C CA . ALA A 1 54 ? 1.288 0.073 -8.583 1.00 10.00 54 ALA A CA 12
ATOM 16739 C C . ALA A 1 54 ? 0.891 1.377 -7.834 1.00 10.00 54 ALA A C 12
ATOM 16740 O O . ALA A 1 54 ? 1.505 2.427 -8.026 1.00 50.00 54 ALA A O 12
ATOM 16747 N N . HIS A 1 55 ? -0.155 1.287 -7.001 1.00 10.00 55 HIS A N 12
ATOM 16748 C CA . HIS A 1 55 ? -0.612 2.376 -6.115 1.00 10.00 55 HIS A CA 12
ATOM 16749 C C . HIS A 1 55 ? -0.160 2.133 -4.660 1.00 10.00 55 HIS A C 12
ATOM 16750 O O . HIS A 1 55 ? -0.758 2.670 -3.731 1.00 50.00 55 HIS A O 12
ATOM 16765 N N . VAL A 1 56 ? 0.905 1.329 -4.461 1.00 10.00 56 VAL A N 12
ATOM 16766 C CA . VAL A 1 56 ? 1.506 1.095 -3.124 1.00 10.00 56 VAL A CA 12
ATOM 16767 C C . VAL A 1 56 ? 3.043 1.171 -3.238 1.00 10.00 56 VAL A C 12
ATOM 16768 O O . VAL A 1 56 ? 3.634 0.458 -4.051 1.00 50.00 56 VAL A O 12
ATOM 16781 N N . LYS A 1 57 ? 3.673 2.035 -2.417 1.00 10.00 57 LYS A N 12
ATOM 16782 C CA . LYS A 1 57 ? 5.142 2.200 -2.374 1.00 10.00 57 LYS A CA 12
ATOM 16783 C C . LYS A 1 57 ? 5.677 1.740 -1.010 1.00 10.00 57 LYS A C 12
ATOM 16784 O O . LYS A 1 57 ? 5.171 2.185 0.011 1.00 50.00 57 LYS A O 12
ATOM 16803 N N . ALA A 1 58 ? 6.706 0.880 -0.996 1.00 10.00 58 ALA A N 12
ATOM 16804 C CA . ALA A 1 58 ? 7.338 0.416 0.256 1.00 10.00 58 ALA A CA 12
ATOM 16805 C C . ALA A 1 58 ? 8.094 1.578 0.933 1.00 10.00 58 ALA A C 12
ATOM 16806 O O . ALA A 1 58 ? 8.989 2.174 0.331 1.00 50.00 58 ALA A O 12
ATOM 16813 N N . ALA A 1 59 ? 7.712 1.908 2.174 1.00 10.00 59 ALA A N 12
ATOM 16814 C CA . ALA A 1 59 ? 8.337 2.998 2.951 1.00 10.00 59 ALA A CA 12
ATOM 16815 C C . ALA A 1 59 ? 9.576 2.477 3.699 1.00 10.00 59 ALA A C 12
ATOM 16816 O O . ALA A 1 59 ? 9.693 1.270 3.954 1.00 50.00 59 ALA A O 12
ATOM 16823 N N . ASP A 1 60 ? 10.483 3.405 4.050 1.00 10.00 60 ASP A N 12
ATOM 16824 C CA . ASP A 1 60 ? 11.734 3.096 4.766 1.00 10.00 60 ASP A CA 12
ATOM 16825 C C . ASP A 1 60 ? 11.442 2.877 6.270 1.00 50.00 60 ASP A C 12
ATOM 16826 O O . ASP A 1 60 ? 10.951 3.796 6.936 1.00 50.00 60 ASP A O 12
ATOM 16835 N N . PRO A 1 61 ? 11.711 1.646 6.822 1.00 50.00 61 PRO A N 12
ATOM 16836 C CA . PRO A 1 61 ? 11.597 1.361 8.283 1.00 50.00 61 PRO A CA 12
ATOM 16837 C C . PRO A 1 61 ? 12.508 2.252 9.162 1.00 50.00 61 PRO A C 12
ATOM 16838 O O . PRO A 1 61 ? 12.307 2.342 10.383 1.00 75.00 61 PRO A O 12
ATOM 16849 N N . GLY A 1 62 ? 13.520 2.877 8.529 1.00 50.00 62 GLY A N 12
ATOM 16850 C CA . GLY A 1 62 ? 14.453 3.770 9.206 1.00 50.00 62 GLY A CA 12
ATOM 16851 C C . GLY A 1 62 ? 13.789 5.035 9.753 1.00 75.00 62 GLY A C 12
ATOM 16852 O O . GLY A 1 62 ? 13.724 6.062 9.073 1.00 75.00 62 GLY A O 12
ATOM 16856 N N . GLY A 1 63 ? 13.273 4.922 10.987 1.00 75.00 63 GLY A N 12
ATOM 16857 C CA . GLY A 1 63 ? 12.633 6.030 11.699 1.00 75.00 63 GLY A CA 12
ATOM 16858 C C . GLY A 1 63 ? 11.669 5.547 12.779 1.00 75.00 63 GLY A C 12
ATOM 16859 O O . GLY A 1 63 ? 11.241 6.340 13.632 1.00 75.00 63 GLY A O 12
ATOM 16863 N N . GLY A 1 64 ? 11.320 4.243 12.743 1.00 75.00 64 GLY A N 12
ATOM 16864 C CA . GLY A 1 64 ? 10.394 3.648 13.711 1.00 75.00 64 GLY A CA 12
ATOM 16865 C C . GLY A 1 64 ? 10.484 2.120 13.732 1.00 75.00 64 GLY A C 12
ATOM 16866 O O . GLY A 1 64 ? 11.012 1.556 14.694 1.00 75.00 64 GLY A O 12
ATOM 16870 N N . PRO A 1 65 ? 9.955 1.415 12.686 1.00 75.00 65 PRO A N 12
ATOM 16871 C CA . PRO A 1 65 ? 10.043 -0.068 12.577 1.00 75.00 65 PRO A CA 12
ATOM 16872 C C . PRO A 1 65 ? 11.501 -0.569 12.545 1.00 75.00 65 PRO A C 12
ATOM 16873 O O . PRO A 1 65 ? 12.222 -0.286 11.594 1.00 75.00 65 PRO A O 12
ATOM 16884 N N . SER A 1 66 ? 11.920 -1.289 13.606 1.00 75.00 66 SER A N 12
ATOM 16885 C CA . SER A 1 66 ? 13.273 -1.864 13.715 1.00 75.00 66 SER A CA 12
ATOM 16886 C C . SER A 1 66 ? 13.486 -2.921 12.609 1.00 75.00 66 SER A C 12
ATOM 16887 O O . SER A 1 66 ? 14.485 -2.874 11.877 1.00 75.00 66 SER A O 12
ATOM 16895 N N . SER A 1 67 ? 12.516 -3.857 12.490 1.00 75.00 67 SER A N 12
ATOM 16896 C CA . SER A 1 67 ? 12.432 -4.836 11.391 1.00 75.00 67 SER A CA 12
ATOM 16897 C C . SER A 1 67 ? 10.949 -5.209 11.160 1.00 75.00 67 SER A C 12
ATOM 16898 O O . SER A 1 67 ? 10.341 -4.808 10.157 1.00 75.00 67 SER A O 12
ATOM 16906 N N . ARG A 1 68 ? 10.361 -5.938 12.130 1.00 75.00 68 ARG A N 12
ATOM 16907 C CA . ARG A 1 68 ? 8.980 -6.462 12.045 1.00 75.00 68 ARG A CA 12
ATOM 16908 C C . ARG A 1 68 ? 8.126 -5.868 13.181 1.00 75.00 68 ARG A C 12
ATOM 16909 O O . ARG A 1 68 ? 8.562 -5.812 14.339 1.00 75.00 68 ARG A O 12
ATOM 16930 N N . LEU A 1 69 ? 6.925 -5.389 12.836 1.00 75.00 69 LEU A N 12
ATOM 16931 C CA . LEU A 1 69 ? 6.001 -4.777 13.802 1.00 75.00 69 LEU A CA 12
ATOM 16932 C C . LEU A 1 69 ? 5.005 -5.829 14.306 1.00 75.00 69 LEU A C 12
ATOM 16933 O O . LEU A 1 69 ? 5.085 -6.283 15.457 1.00 75.00 69 LEU A O 12
ATOM 16949 N N . THR A 1 70 ? 4.087 -6.232 13.423 1.00 75.00 70 THR A N 12
ATOM 16950 C CA . THR A 1 70 ? 3.034 -7.191 13.746 1.00 75.00 70 THR A CA 12
ATOM 16951 C C . THR A 1 70 ? 3.555 -8.629 13.540 1.00 75.00 70 THR A C 12
ATOM 16952 O O . THR A 1 70 ? 4.404 -8.867 12.669 1.00 75.00 70 THR A O 12
ATOM 16963 N N . TRP A 1 71 ? 3.052 -9.565 14.356 1.00 75.00 71 TRP A N 12
ATOM 16964 C CA . TRP A 1 71 ? 3.435 -10.984 14.297 1.00 75.00 71 TRP A CA 12
ATOM 16965 C C . TRP A 1 71 ? 2.562 -11.702 13.256 1.00 75.00 71 TRP A C 12
ATOM 16966 O O . TRP A 1 71 ? 3.073 -12.197 12.240 1.00 75.00 71 TRP A O 12
ATOM 16987 N N . ARG A 1 72 ? 1.235 -11.738 13.529 1.00 75.00 72 ARG A N 12
ATOM 16988 C CA . ARG A 1 72 ? 0.200 -12.362 12.662 1.00 75.00 72 ARG A CA 12
ATOM 16989 C C . ARG A 1 72 ? -1.143 -11.638 12.879 1.00 75.00 72 ARG A C 12
ATOM 16990 O O . ARG A 1 72 ? -1.397 -11.123 13.976 1.00 75.00 72 ARG A O 12
ATOM 17011 N N . VAL A 1 73 ? -2.002 -11.591 11.837 1.00 75.00 73 VAL A N 12
ATOM 17012 C CA . VAL A 1 73 ? -3.291 -10.846 11.884 1.00 75.00 73 VAL A CA 12
ATOM 17013 C C . VAL A 1 73 ? -4.514 -11.753 11.655 1.00 75.00 73 VAL A C 12
ATOM 17014 O O . VAL A 1 73 ? -5.658 -11.276 11.778 1.00 75.00 73 VAL A O 12
ATOM 17027 N N . GLN A 1 74 ? -4.301 -13.051 11.318 1.00 75.00 74 GLN A N 12
ATOM 17028 C CA . GLN A 1 74 ? -5.429 -13.946 10.965 1.00 75.00 74 GLN A CA 12
ATOM 17029 C C . GLN A 1 74 ? -6.327 -14.257 12.176 1.00 75.00 74 GLN A C 12
ATOM 17030 O O . GLN A 1 74 ? -7.524 -14.495 12.010 1.00 75.00 74 GLN A O 12
ATOM 17044 N N . ARG A 1 75 ? -5.742 -14.209 13.386 1.00 75.00 75 ARG A N 12
ATOM 17045 C CA . ARG A 1 75 ? -6.462 -14.485 14.640 1.00 75.00 75 ARG A CA 12
ATOM 17046 C C . ARG A 1 75 ? -7.539 -13.409 14.909 1.00 75.00 75 ARG A C 12
ATOM 17047 O O . ARG A 1 75 ? -8.481 -13.639 15.672 1.00 75.00 75 ARG A O 12
ATOM 17068 N N . SER A 1 76 ? -7.369 -12.233 14.265 1.00 75.00 76 SER A N 12
ATOM 17069 C CA . SER A 1 76 ? -8.264 -11.078 14.413 1.00 75.00 76 SER A CA 12
ATOM 17070 C C . SER A 1 76 ? -9.435 -11.114 13.393 1.00 75.00 76 SER A C 12
ATOM 17071 O O . SER A 1 76 ? -10.530 -10.619 13.706 1.00 75.00 76 SER A O 12
ATOM 17079 N N . GLN A 1 77 ? -9.215 -11.706 12.185 1.00 75.00 77 GLN A N 12
ATOM 17080 C CA . GLN A 1 77 ? -10.215 -11.672 11.080 1.00 75.00 77 GLN A CA 12
ATOM 17081 C C . GLN A 1 77 ? -9.960 -12.764 10.015 1.00 75.00 77 GLN A C 12
ATOM 17082 O O . GLN A 1 77 ? -10.915 -13.296 9.434 1.00 75.00 77 GLN A O 12
ATOM 17096 N N . ASN A 1 78 ? -8.664 -13.056 9.763 1.00 75.00 78 ASN A N 12
ATOM 17097 C CA . ASN A 1 78 ? -8.191 -14.007 8.727 1.00 75.00 78 ASN A CA 12
ATOM 17098 C C . ASN A 1 78 ? -8.297 -13.398 7.307 1.00 75.00 78 ASN A C 12
ATOM 17099 O O . ASN A 1 78 ? -9.359 -13.467 6.675 1.00 75.00 78 ASN A O 12
ATOM 17110 N N . PRO A 1 79 ? -7.189 -12.764 6.797 1.00 75.00 79 PRO A N 12
ATOM 17111 C CA . PRO A 1 79 ? -7.074 -12.348 5.379 1.00 75.00 79 PRO A CA 12
ATOM 17112 C C . PRO A 1 79 ? -6.658 -13.526 4.470 1.00 75.00 79 PRO A C 12
ATOM 17113 O O . PRO A 1 79 ? -6.599 -13.391 3.252 1.00 75.00 79 PRO A O 12
ATOM 17124 N N . LEU A 1 80 ? -6.413 -14.686 5.096 1.00 75.00 80 LEU A N 12
ATOM 17125 C CA . LEU A 1 80 ? -5.848 -15.872 4.444 1.00 75.00 80 LEU A CA 12
ATOM 17126 C C . LEU A 1 80 ? -6.926 -16.738 3.756 1.00 75.00 80 LEU A C 12
ATOM 17127 O O . LEU A 1 80 ? -6.648 -17.874 3.360 1.00 75.00 80 LEU A O 12
ATOM 17143 N N . LYS A 1 81 ? -8.152 -16.189 3.600 1.00 75.00 81 LYS A N 12
ATOM 17144 C CA . LYS A 1 81 ? -9.287 -16.895 2.958 1.00 75.00 81 LYS A CA 12
ATOM 17145 C C . LYS A 1 81 ? -9.081 -17.088 1.439 1.00 75.00 81 LYS A C 12
ATOM 17146 O O . LYS A 1 81 ? -9.845 -17.817 0.796 1.00 75.00 81 LYS A O 12
ATOM 17165 N N . ILE A 1 82 ? -8.056 -16.428 0.872 1.00 75.00 82 ILE A N 12
ATOM 17166 C CA . ILE A 1 82 ? -7.618 -16.664 -0.520 1.00 75.00 82 ILE A CA 12
ATOM 17167 C C . ILE A 1 82 ? -6.637 -17.859 -0.568 1.00 75.00 82 ILE A C 12
ATOM 17168 O O . ILE A 1 82 ? -6.434 -18.541 0.443 1.00 75.00 82 ILE A O 12
ATOM 17184 N N . ARG A 1 83 ? -6.044 -18.111 -1.754 1.00 75.00 83 ARG A N 12
ATOM 17185 C CA . ARG A 1 83 ? -5.065 -19.199 -1.956 1.00 75.00 83 ARG A CA 12
ATOM 17186 C C . ARG A 1 83 ? -3.820 -19.019 -1.061 1.00 75.00 83 ARG A C 12
ATOM 17187 O O . ARG A 1 83 ? -3.274 -19.992 -0.534 1.00 75.00 83 ARG A O 12
ATOM 17208 N N . LEU A 1 84 ? -3.386 -17.757 -0.906 1.00 75.00 84 LEU A N 12
ATOM 17209 C CA . LEU A 1 84 ? -2.203 -17.412 -0.104 1.00 75.00 84 LEU A CA 12
ATOM 17210 C C . LEU A 1 84 ? -2.595 -17.354 1.386 1.00 75.00 84 LEU A C 12
ATOM 17211 O O . LEU A 1 84 ? -3.010 -16.314 1.904 1.00 75.00 84 LEU A O 12
ATOM 17227 N N . THR A 1 85 ? -2.515 -18.530 2.030 1.00 75.00 85 THR A N 12
ATOM 17228 C CA . THR A 1 85 ? -2.903 -18.742 3.428 1.00 75.00 85 THR A CA 12
ATOM 17229 C C . THR A 1 85 ? -1.656 -19.081 4.287 1.00 75.00 85 THR A C 12
ATOM 17230 O O . THR A 1 85 ? -1.508 -20.179 4.853 1.00 75.00 85 THR A O 12
ATOM 17241 N N . ARG A 1 86 ? -0.738 -18.095 4.375 1.00 75.00 86 ARG A N 12
ATOM 17242 C CA . ARG A 1 86 ? 0.582 -18.247 5.040 1.00 75.00 86 ARG A CA 12
ATOM 17243 C C . ARG A 1 86 ? 1.016 -16.913 5.681 1.00 75.00 86 ARG A C 12
ATOM 17244 O O . ARG A 1 86 ? 0.960 -15.868 5.018 1.00 75.00 86 ARG A O 12
ATOM 17265 N N . GLU A 1 87 ? 1.471 -16.967 6.955 1.00 75.00 87 GLU A N 12
ATOM 17266 C CA . GLU A 1 87 ? 2.015 -15.803 7.684 1.00 75.00 87 GLU A CA 12
ATOM 17267 C C . GLU A 1 87 ? 3.383 -16.176 8.312 1.00 75.00 87 GLU A C 12
ATOM 17268 O O . GLU A 1 87 ? 4.438 -15.908 7.722 1.00 75.00 87 GLU A O 12
ATOM 17280 N N . ALA A 1 88 ? 3.345 -16.863 9.473 1.00 75.00 88 ALA A N 12
ATOM 17281 C CA . ALA A 1 88 ? 4.545 -17.154 10.291 1.00 75.00 88 ALA A CA 12
ATOM 17282 C C . ALA A 1 88 ? 4.209 -18.216 11.370 1.00 75.00 88 ALA A C 12
ATOM 17283 O O . ALA A 1 88 ? 3.027 -18.550 11.541 1.00 75.00 88 ALA A O 12
ATOM 17290 N N . PRO A 1 89 ? 5.234 -18.816 12.073 1.00 75.00 89 PRO A N 12
ATOM 17291 C CA . PRO A 1 89 ? 5.007 -19.636 13.292 1.00 75.00 89 PRO A CA 12
ATOM 17292 C C . PRO A 1 89 ? 4.515 -18.782 14.499 1.00 75.00 89 PRO A C 12
ATOM 17293 O O . PRO A 1 89 ? 5.352 -18.236 15.242 1.00 75.00 89 PRO A O 12
ATOM 17305 N N . HIS A 1 1 ? -13.892 -17.811 5.359 1.00 75.00 1 HIS A N 13
ATOM 17306 C CA . HIS A 1 1 ? -12.879 -17.016 4.633 1.00 75.00 1 HIS A CA 13
ATOM 17307 C C . HIS A 1 1 ? -11.474 -17.371 5.162 1.00 75.00 1 HIS A C 13
ATOM 17308 O O . HIS A 1 1 ? -10.976 -16.755 6.115 1.00 75.00 1 HIS A O 13
ATOM 17325 N N . HIS A 1 2 ? -10.867 -18.419 4.565 1.00 75.00 2 HIS A N 13
ATOM 17326 C CA . HIS A 1 2 ? -9.554 -18.962 4.974 1.00 75.00 2 HIS A CA 13
ATOM 17327 C C . HIS A 1 2 ? -8.784 -19.441 3.727 1.00 75.00 2 HIS A C 13
ATOM 17328 O O . HIS A 1 2 ? -9.219 -20.381 3.061 1.00 75.00 2 HIS A O 13
ATOM 17343 N N . HIS A 1 3 ? -7.651 -18.774 3.417 1.00 75.00 3 HIS A N 13
ATOM 17344 C CA . HIS A 1 3 ? -6.774 -19.149 2.286 1.00 75.00 3 HIS A CA 13
ATOM 17345 C C . HIS A 1 3 ? -5.337 -18.613 2.514 1.00 75.00 3 HIS A C 13
ATOM 17346 O O . HIS A 1 3 ? -4.747 -17.962 1.641 1.00 75.00 3 HIS A O 13
ATOM 17361 N N . HIS A 1 4 ? -4.773 -18.923 3.697 1.00 75.00 4 HIS A N 13
ATOM 17362 C CA . HIS A 1 4 ? -3.392 -18.532 4.068 1.00 75.00 4 HIS A CA 13
ATOM 17363 C C . HIS A 1 4 ? -2.360 -19.315 3.216 1.00 75.00 4 HIS A C 13
ATOM 17364 O O . HIS A 1 4 ? -1.834 -20.348 3.651 1.00 75.00 4 HIS A O 13
ATOM 17379 N N . HIS A 1 5 ? -2.115 -18.829 1.977 1.00 75.00 5 HIS A N 13
ATOM 17380 C CA . HIS A 1 5 ? -1.147 -19.437 1.041 1.00 75.00 5 HIS A CA 13
ATOM 17381 C C . HIS A 1 5 ? 0.286 -19.057 1.476 1.00 75.00 5 HIS A C 13
ATOM 17382 O O . HIS A 1 5 ? 0.947 -19.834 2.182 1.00 75.00 5 HIS A O 13
ATOM 17397 N N . HIS A 1 6 ? 0.734 -17.843 1.085 1.00 75.00 6 HIS A N 13
ATOM 17398 C CA . HIS A 1 6 ? 2.028 -17.286 1.518 1.00 75.00 6 HIS A CA 13
ATOM 17399 C C . HIS A 1 6 ? 2.109 -15.797 1.136 1.00 75.00 6 HIS A C 13
ATOM 17400 O O . HIS A 1 6 ? 1.629 -15.398 0.067 1.00 75.00 6 HIS A O 13
ATOM 17415 N N . SER A 1 7 ? 2.724 -14.990 2.014 1.00 75.00 7 SER A N 13
ATOM 17416 C CA . SER A 1 7 ? 2.854 -13.536 1.823 1.00 75.00 7 SER A CA 13
ATOM 17417 C C . SER A 1 7 ? 4.161 -13.013 2.447 1.00 75.00 7 SER A C 13
ATOM 17418 O O . SER A 1 7 ? 5.023 -13.795 2.860 1.00 75.00 7 SER A O 13
ATOM 17426 N N . HIS A 1 8 ? 4.313 -11.678 2.438 1.00 50.00 8 HIS A N 13
ATOM 17427 C CA . HIS A 1 8 ? 5.392 -10.964 3.144 1.00 50.00 8 HIS A CA 13
ATOM 17428 C C . HIS A 1 8 ? 4.944 -10.702 4.600 1.00 50.00 8 HIS A C 13
ATOM 17429 O O . HIS A 1 8 ? 3.739 -10.787 4.901 1.00 50.00 8 HIS A O 13
ATOM 17444 N N . MET A 1 9 ? 5.920 -10.420 5.498 1.00 10.00 9 MET A N 13
ATOM 17445 C CA . MET A 1 9 ? 5.658 -10.128 6.925 1.00 10.00 9 MET A CA 13
ATOM 17446 C C . MET A 1 9 ? 4.614 -8.999 7.090 1.00 10.00 9 MET A C 13
ATOM 17447 O O . MET A 1 9 ? 4.693 -7.960 6.407 1.00 50.00 9 MET A O 13
ATOM 17461 N N . VAL A 1 10 ? 3.618 -9.235 7.977 1.00 10.00 10 VAL A N 13
ATOM 17462 C CA . VAL A 1 10 ? 2.534 -8.274 8.233 1.00 10.00 10 VAL A CA 13
ATOM 17463 C C . VAL A 1 10 ? 3.090 -7.041 8.967 1.00 10.00 10 VAL A C 13
ATOM 17464 O O . VAL A 1 10 ? 3.960 -7.164 9.848 1.00 50.00 10 VAL A O 13
ATOM 17477 N N . GLY A 1 11 ? 2.612 -5.855 8.568 1.00 10.00 11 GLY A N 13
ATOM 17478 C CA . GLY A 1 11 ? 3.138 -4.598 9.090 1.00 10.00 11 GLY A CA 13
ATOM 17479 C C . GLY A 1 11 ? 4.108 -3.917 8.130 1.00 10.00 11 GLY A C 13
ATOM 17480 O O . GLY A 1 11 ? 4.776 -2.954 8.520 1.00 50.00 11 GLY A O 13
ATOM 17484 N N . ASP A 1 12 ? 4.198 -4.427 6.881 1.00 10.00 12 ASP A N 13
ATOM 17485 C CA . ASP A 1 12 ? 5.130 -3.897 5.857 1.00 10.00 12 ASP A CA 13
ATOM 17486 C C . ASP A 1 12 ? 4.855 -2.395 5.594 1.00 10.00 12 ASP A C 13
ATOM 17487 O O . ASP A 1 12 ? 3.849 -2.050 4.972 1.00 50.00 12 ASP A O 13
ATOM 17496 N N . THR A 1 13 ? 5.774 -1.523 6.034 1.00 10.00 13 THR A N 13
ATOM 17497 C CA . THR A 1 13 ? 5.569 -0.075 5.977 1.00 10.00 13 THR A CA 13
ATOM 17498 C C . THR A 1 13 ? 5.654 0.407 4.520 1.00 10.00 13 THR A C 13
ATOM 17499 O O . THR A 1 13 ? 6.703 0.321 3.881 1.00 50.00 13 THR A O 13
ATOM 17510 N N . VAL A 1 14 ? 4.505 0.844 3.994 1.00 10.00 14 VAL A N 13
ATOM 17511 C CA . VAL A 1 14 ? 4.356 1.353 2.625 1.00 10.00 14 VAL A CA 13
ATOM 17512 C C . VAL A 1 14 ? 3.574 2.684 2.644 1.00 10.00 14 VAL A C 13
ATOM 17513 O O . VAL A 1 14 ? 3.247 3.225 3.710 1.00 50.00 14 VAL A O 13
ATOM 17526 N N . TRP A 1 15 ? 3.289 3.189 1.443 1.00 10.00 15 TRP A N 13
ATOM 17527 C CA . TRP A 1 15 ? 2.453 4.365 1.203 1.00 10.00 15 TRP A CA 13
ATOM 17528 C C . TRP A 1 15 ? 1.329 3.951 0.250 1.00 10.00 15 TRP A C 13
ATOM 17529 O O . TRP A 1 15 ? 1.483 2.979 -0.502 1.00 50.00 15 TRP A O 13
ATOM 17550 N N . VAL A 1 16 ? 0.217 4.689 0.270 1.00 10.00 16 VAL A N 13
ATOM 17551 C CA . VAL A 1 16 ? -0.862 4.521 -0.716 1.00 10.00 16 VAL A CA 13
ATOM 17552 C C . VAL A 1 16 ? -0.874 5.746 -1.633 1.00 10.00 16 VAL A C 13
ATOM 17553 O O . VAL A 1 16 ? -1.101 6.868 -1.170 1.00 50.00 16 VAL A O 13
ATOM 17566 N N . ARG A 1 17 ? -0.564 5.510 -2.920 1.00 10.00 17 ARG A N 13
ATOM 17567 C CA . ARG A 1 17 ? -0.609 6.522 -3.974 1.00 10.00 17 ARG A CA 13
ATOM 17568 C C . ARG A 1 17 ? -2.068 6.778 -4.401 1.00 10.00 17 ARG A C 13
ATOM 17569 O O . ARG A 1 17 ? -2.779 5.839 -4.773 1.00 50.00 17 ARG A O 13
ATOM 17590 N N . ARG A 1 18 ? -2.497 8.046 -4.319 1.00 10.00 18 ARG A N 13
ATOM 17591 C CA . ARG A 1 18 ? -3.758 8.519 -4.910 1.00 10.00 18 ARG A CA 13
ATOM 17592 C C . ARG A 1 18 ? -3.519 9.881 -5.558 1.00 10.00 18 ARG A C 13
ATOM 17593 O O . ARG A 1 18 ? -2.791 10.709 -5.004 1.00 50.00 18 ARG A O 13
ATOM 17614 N N . HIS A 1 19 ? -4.139 10.096 -6.735 1.00 50.00 19 HIS A N 13
ATOM 17615 C CA . HIS A 1 19 ? -4.000 11.343 -7.512 1.00 50.00 19 HIS A CA 13
ATOM 17616 C C . HIS A 1 19 ? -4.430 12.578 -6.698 1.00 50.00 19 HIS A C 13
ATOM 17617 O O . HIS A 1 19 ? -3.699 13.575 -6.669 1.00 75.00 19 HIS A O 13
ATOM 17632 N N . GLN A 1 20 ? -5.599 12.455 -6.012 1.00 75.00 20 GLN A N 13
ATOM 17633 C CA . GLN A 1 20 ? -6.301 13.573 -5.327 1.00 75.00 20 GLN A CA 13
ATOM 17634 C C . GLN A 1 20 ? -6.804 14.597 -6.377 1.00 75.00 20 GLN A C 13
ATOM 17635 O O . GLN A 1 20 ? -8.012 14.715 -6.632 1.00 75.00 20 GLN A O 13
ATOM 17649 N N . THR A 1 21 ? -5.851 15.310 -6.981 1.00 75.00 21 THR A N 13
ATOM 17650 C CA . THR A 1 21 ? -6.058 16.162 -8.156 1.00 75.00 21 THR A CA 13
ATOM 17651 C C . THR A 1 21 ? -6.071 15.277 -9.433 1.00 75.00 21 THR A C 13
ATOM 17652 O O . THR A 1 21 ? -5.239 14.375 -9.572 1.00 75.00 21 THR A O 13
ATOM 17663 N N . LYS A 1 22 ? -7.017 15.560 -10.349 1.00 75.00 22 LYS A N 13
ATOM 17664 C CA . LYS A 1 22 ? -7.346 14.681 -11.501 1.00 75.00 22 LYS A CA 13
ATOM 17665 C C . LYS A 1 22 ? -6.153 14.485 -12.470 1.00 75.00 22 LYS A C 13
ATOM 17666 O O . LYS A 1 22 ? -5.758 13.352 -12.785 1.00 75.00 22 LYS A O 13
ATOM 17685 N N . ASN A 1 23 ? -5.571 15.615 -12.902 1.00 75.00 23 ASN A N 13
ATOM 17686 C CA . ASN A 1 23 ? -4.574 15.666 -14.001 1.00 75.00 23 ASN A CA 13
ATOM 17687 C C . ASN A 1 23 ? -3.155 15.951 -13.491 1.00 50.00 23 ASN A C 13
ATOM 17688 O O . ASN A 1 23 ? -2.183 15.746 -14.226 1.00 50.00 23 ASN A O 13
ATOM 17699 N N . LEU A 1 24 ? -3.029 16.428 -12.241 1.00 10.00 24 LEU A N 13
ATOM 17700 C CA . LEU A 1 24 ? -1.709 16.734 -11.645 1.00 50.00 24 LEU A CA 13
ATOM 17701 C C . LEU A 1 24 ? -1.037 15.447 -11.129 1.00 50.00 24 LEU A C 13
ATOM 17702 O O . LEU A 1 24 ? -1.660 14.375 -11.121 1.00 50.00 24 LEU A O 13
ATOM 17718 N N . GLU A 1 25 ? 0.235 15.582 -10.698 1.00 50.00 25 GLU A N 13
ATOM 17719 C CA . GLU A 1 25 ? 1.090 14.448 -10.282 1.00 10.00 25 GLU A CA 13
ATOM 17720 C C . GLU A 1 25 ? 0.432 13.613 -9.150 1.00 10.00 25 GLU A C 13
ATOM 17721 O O . GLU A 1 25 ? 0.017 14.193 -8.138 1.00 50.00 25 GLU A O 13
ATOM 17733 N N . PRO A 1 26 ? 0.306 12.250 -9.314 1.00 10.00 26 PRO A N 13
ATOM 17734 C CA . PRO A 1 26 ? -0.255 11.352 -8.271 1.00 50.00 26 PRO A CA 13
ATOM 17735 C C . PRO A 1 26 ? 0.497 11.466 -6.930 1.00 10.00 26 PRO A C 13
ATOM 17736 O O . PRO A 1 26 ? 1.716 11.296 -6.871 1.00 50.00 26 PRO A O 13
ATOM 17747 N N . ARG A 1 27 ? -0.258 11.757 -5.871 1.00 10.00 27 ARG A N 13
ATOM 17748 C CA . ARG A 1 27 ? 0.272 12.001 -4.519 1.00 10.00 27 ARG A CA 13
ATOM 17749 C C . ARG A 1 27 ? 0.243 10.672 -3.723 1.00 10.00 27 ARG A C 13
ATOM 17750 O O . ARG A 1 27 ? -0.150 9.643 -4.271 1.00 50.00 27 ARG A O 13
ATOM 17771 N N . TRP A 1 28 ? 0.697 10.686 -2.461 1.00 10.00 28 TRP A N 13
ATOM 17772 C CA . TRP A 1 28 ? 0.646 9.511 -1.565 1.00 10.00 28 TRP A CA 13
ATOM 17773 C C . TRP A 1 28 ? 0.417 9.957 -0.115 1.00 10.00 28 TRP A C 13
ATOM 17774 O O . TRP A 1 28 ? 0.604 11.136 0.219 1.00 50.00 28 TRP A O 13
ATOM 17795 N N . LYS A 1 29 ? 0.008 8.998 0.734 1.00 10.00 29 LYS A N 13
ATOM 17796 C CA . LYS A 1 29 ? -0.057 9.174 2.203 1.00 10.00 29 LYS A CA 13
ATOM 17797 C C . LYS A 1 29 ? 0.628 7.970 2.876 1.00 10.00 29 LYS A C 13
ATOM 17798 O O . LYS A 1 29 ? 0.779 6.917 2.249 1.00 50.00 29 LYS A O 13
ATOM 17817 N N . GLY A 1 30 ? 1.013 8.130 4.156 1.00 10.00 30 GLY A N 13
ATOM 17818 C CA . GLY A 1 30 ? 1.638 7.055 4.927 1.00 10.00 30 GLY A CA 13
ATOM 17819 C C . GLY A 1 30 ? 1.775 7.421 6.415 1.00 10.00 30 GLY A C 13
ATOM 17820 O O . GLY A 1 30 ? 1.318 8.495 6.820 1.00 50.00 30 GLY A O 13
ATOM 17824 N N . PRO A 1 31 ? 2.390 6.539 7.274 1.00 10.00 31 PRO A N 13
ATOM 17825 C CA . PRO A 1 31 ? 2.856 5.188 6.887 1.00 10.00 31 PRO A CA 13
ATOM 17826 C C . PRO A 1 31 ? 1.754 4.101 7.021 1.00 10.00 31 PRO A C 13
ATOM 17827 O O . PRO A 1 31 ? 1.231 3.842 8.115 1.00 50.00 31 PRO A O 13
ATOM 17838 N N . TYR A 1 32 ? 1.388 3.506 5.880 1.00 10.00 32 TYR A N 13
ATOM 17839 C CA . TYR A 1 32 ? 0.509 2.323 5.816 1.00 10.00 32 TYR A CA 13
ATOM 17840 C C . TYR A 1 32 ? 1.312 1.040 6.110 1.00 10.00 32 TYR A C 13
ATOM 17841 O O . TYR A 1 32 ? 2.542 1.081 6.180 1.00 50.00 32 TYR A O 13
ATOM 17859 N N . THR A 1 33 ? 0.604 -0.091 6.303 1.00 10.00 33 THR A N 13
ATOM 17860 C CA . THR A 1 33 ? 1.220 -1.386 6.659 1.00 10.00 33 THR A CA 13
ATOM 17861 C C . THR A 1 33 ? 0.525 -2.548 5.906 1.00 10.00 33 THR A C 13
ATOM 17862 O O . THR A 1 33 ? -0.627 -2.867 6.201 1.00 50.00 33 THR A O 13
ATOM 17873 N N . VAL A 1 34 ? 1.234 -3.178 4.938 1.00 10.00 34 VAL A N 13
ATOM 17874 C CA . VAL A 1 34 ? 0.720 -4.345 4.193 1.00 10.00 34 VAL A CA 13
ATOM 17875 C C . VAL A 1 34 ? 0.733 -5.586 5.099 1.00 10.00 34 VAL A C 13
ATOM 17876 O O . VAL A 1 34 ? 1.738 -5.868 5.783 1.00 50.00 34 VAL A O 13
ATOM 17889 N N . LEU A 1 35 ? -0.411 -6.284 5.131 1.00 10.00 35 LEU A N 13
ATOM 17890 C CA . LEU A 1 35 ? -0.566 -7.565 5.824 1.00 10.00 35 LEU A CA 13
ATOM 17891 C C . LEU A 1 35 ? -0.428 -8.719 4.806 1.00 10.00 35 LEU A C 13
ATOM 17892 O O . LEU A 1 35 ? 0.412 -9.609 4.965 1.00 50.00 35 LEU A O 13
ATOM 17908 N N . LEU A 1 36 ? -1.250 -8.665 3.737 1.00 10.00 36 LEU A N 13
ATOM 17909 C CA . LEU A 1 36 ? -1.349 -9.754 2.732 1.00 10.00 36 LEU A CA 13
ATOM 17910 C C . LEU A 1 36 ? -0.738 -9.284 1.396 1.00 10.00 36 LEU A C 13
ATOM 17911 O O . LEU A 1 36 ? -0.959 -8.146 0.978 1.00 50.00 36 LEU A O 13
ATOM 17927 N N . THR A 1 37 ? 0.003 -10.178 0.718 1.00 10.00 37 THR A N 13
ATOM 17928 C CA . THR A 1 37 ? 0.631 -9.889 -0.586 1.00 10.00 37 THR A CA 13
ATOM 17929 C C . THR A 1 37 ? 0.245 -10.988 -1.593 1.00 10.00 37 THR A C 13
ATOM 17930 O O . THR A 1 37 ? 0.390 -12.184 -1.297 1.00 50.00 37 THR A O 13
ATOM 17941 N N . THR A 1 38 ? -0.241 -10.564 -2.766 1.00 10.00 38 THR A N 13
ATOM 17942 C CA . THR A 1 38 ? -0.682 -11.445 -3.875 1.00 10.00 38 THR A CA 13
ATOM 17943 C C . THR A 1 38 ? -0.331 -10.749 -5.229 1.00 10.00 38 THR A C 13
ATOM 17944 O O . THR A 1 38 ? -0.070 -9.544 -5.220 1.00 50.00 38 THR A O 13
ATOM 17955 N N . PRO A 1 39 ? -0.270 -11.498 -6.392 1.00 10.00 39 PRO A N 13
ATOM 17956 C CA . PRO A 1 39 ? -0.024 -10.908 -7.749 1.00 10.00 39 PRO A CA 13
ATOM 17957 C C . PRO A 1 39 ? -0.820 -9.602 -8.049 1.00 10.00 39 PRO A C 13
ATOM 17958 O O . PRO A 1 39 ? -2.054 -9.633 -8.168 1.00 50.00 39 PRO A O 13
ATOM 17969 N N . THR A 1 40 ? -0.087 -8.461 -8.093 1.00 10.00 40 THR A N 13
ATOM 17970 C CA . THR A 1 40 ? -0.615 -7.120 -8.466 1.00 10.00 40 THR A CA 13
ATOM 17971 C C . THR A 1 40 ? -1.676 -6.585 -7.437 1.00 10.00 40 THR A C 13
ATOM 17972 O O . THR A 1 40 ? -2.354 -5.578 -7.678 1.00 50.00 40 THR A O 13
ATOM 17983 N N . ALA A 1 41 ? -1.766 -7.235 -6.258 1.00 10.00 41 ALA A N 13
ATOM 17984 C CA . ALA A 1 41 ? -2.726 -6.858 -5.200 1.00 10.00 41 ALA A CA 13
ATOM 17985 C C . ALA A 1 41 ? -2.065 -6.988 -3.820 1.00 10.00 41 ALA A C 13
ATOM 17986 O O . ALA A 1 41 ? -1.598 -8.064 -3.448 1.00 50.00 41 ALA A O 13
ATOM 17993 N N . LEU A 1 42 ? -2.031 -5.879 -3.066 1.00 10.00 42 LEU A N 13
ATOM 17994 C CA . LEU A 1 42 ? -1.496 -5.841 -1.700 1.00 10.00 42 LEU A CA 13
ATOM 17995 C C . LEU A 1 42 ? -2.612 -5.349 -0.773 1.00 10.00 42 LEU A C 13
ATOM 17996 O O . LEU A 1 42 ? -3.180 -4.276 -1.002 1.00 50.00 42 LEU A O 13
ATOM 18012 N N . LYS A 1 43 ? -2.960 -6.156 0.234 1.00 10.00 43 LYS A N 13
ATOM 18013 C CA . LYS A 1 43 ? -3.960 -5.778 1.234 1.00 10.00 43 LYS A CA 13
ATOM 18014 C C . LYS A 1 43 ? -3.255 -5.157 2.444 1.00 10.00 43 LYS A C 13
ATOM 18015 O O . LYS A 1 43 ? -2.524 -5.852 3.170 1.00 50.00 43 LYS A O 13
ATOM 18034 N N . VAL A 1 44 ? -3.470 -3.852 2.621 1.00 10.00 44 VAL A N 13
ATOM 18035 C CA . VAL A 1 44 ? -2.994 -3.086 3.778 1.00 10.00 44 VAL A CA 13
ATOM 18036 C C . VAL A 1 44 ? -4.030 -3.192 4.927 1.00 10.00 44 VAL A C 13
ATOM 18037 O O . VAL A 1 44 ? -5.213 -3.480 4.683 1.00 50.00 44 VAL A O 13
ATOM 18050 N N . ASP A 1 45 ? -3.564 -2.991 6.170 1.00 10.00 45 ASP A N 13
ATOM 18051 C CA . ASP A 1 45 ? -4.418 -2.936 7.368 1.00 10.00 45 ASP A CA 13
ATOM 18052 C C . ASP A 1 45 ? -5.444 -1.787 7.255 1.00 10.00 45 ASP A C 13
ATOM 18053 O O . ASP A 1 45 ? -5.064 -0.613 7.184 1.00 50.00 45 ASP A O 13
ATOM 18062 N N . GLY A 1 46 ? -6.739 -2.148 7.219 1.00 10.00 46 GLY A N 13
ATOM 18063 C CA . GLY A 1 46 ? -7.833 -1.175 7.108 1.00 10.00 46 GLY A CA 13
ATOM 18064 C C . GLY A 1 46 ? -8.533 -1.208 5.750 1.00 10.00 46 GLY A C 13
ATOM 18065 O O . GLY A 1 46 ? -9.631 -0.656 5.609 1.00 50.00 46 GLY A O 13
ATOM 18069 N N . ILE A 1 47 ? -7.903 -1.860 4.751 1.00 10.00 47 ILE A N 13
ATOM 18070 C CA . ILE A 1 47 ? -8.421 -1.930 3.365 1.00 10.00 47 ILE A CA 13
ATOM 18071 C C . ILE A 1 47 ? -9.557 -2.965 3.245 1.00 10.00 47 ILE A C 13
ATOM 18072 O O . ILE A 1 47 ? -9.507 -4.024 3.883 1.00 50.00 47 ILE A O 13
ATOM 18088 N N . ALA A 1 48 ? -10.567 -2.620 2.401 1.00 10.00 48 ALA A N 13
ATOM 18089 C CA . ALA A 1 48 ? -11.793 -3.414 2.191 1.00 10.00 48 ALA A CA 13
ATOM 18090 C C . ALA A 1 48 ? -11.485 -4.861 1.769 1.00 10.00 48 ALA A C 13
ATOM 18091 O O . ALA A 1 48 ? -12.001 -5.807 2.373 1.00 50.00 48 ALA A O 13
ATOM 18098 N N . ALA A 1 49 ? -10.627 -5.023 0.735 1.00 10.00 49 ALA A N 13
ATOM 18099 C CA . ALA A 1 49 ? -10.188 -6.357 0.279 1.00 10.00 49 ALA A CA 13
ATOM 18100 C C . ALA A 1 49 ? -8.774 -6.328 -0.330 1.00 10.00 49 ALA A C 13
ATOM 18101 O O . ALA A 1 49 ? -7.888 -7.042 0.140 1.00 50.00 49 ALA A O 13
ATOM 18108 N N . TRP A 1 50 ? -8.558 -5.515 -1.384 1.00 10.00 50 TRP A N 13
ATOM 18109 C CA . TRP A 1 50 ? -7.249 -5.449 -2.095 1.00 10.00 50 TRP A CA 13
ATOM 18110 C C . TRP A 1 50 ? -6.942 -4.018 -2.556 1.00 10.00 50 TRP A C 13
ATOM 18111 O O . TRP A 1 50 ? -7.858 -3.246 -2.860 1.00 50.00 50 TRP A O 13
ATOM 18132 N N . ILE A 1 51 ? -5.642 -3.680 -2.625 1.00 10.00 51 ILE A N 13
ATOM 18133 C CA . ILE A 1 51 ? -5.150 -2.475 -3.315 1.00 10.00 51 ILE A CA 13
ATOM 18134 C C . ILE A 1 51 ? -4.333 -2.915 -4.537 1.00 10.00 51 ILE A C 13
ATOM 18135 O O . ILE A 1 51 ? -3.376 -3.677 -4.401 1.00 50.00 51 ILE A O 13
ATOM 18151 N N . HIS A 1 52 ? -4.744 -2.454 -5.732 1.00 10.00 52 HIS A N 13
ATOM 18152 C CA . HIS A 1 52 ? -4.006 -2.696 -6.981 1.00 10.00 52 HIS A CA 13
ATOM 18153 C C . HIS A 1 52 ? -2.638 -1.997 -6.835 1.00 10.00 52 HIS A C 13
ATOM 18154 O O . HIS A 1 52 ? -2.604 -0.798 -6.559 1.00 50.00 52 HIS A O 13
ATOM 18169 N N . ALA A 1 53 ? -1.542 -2.765 -7.022 1.00 10.00 53 ALA A N 13
ATOM 18170 C CA . ALA A 1 53 ? -0.165 -2.434 -6.545 1.00 10.00 53 ALA A CA 13
ATOM 18171 C C . ALA A 1 53 ? 0.385 -1.061 -7.012 1.00 10.00 53 ALA A C 13
ATOM 18172 O O . ALA A 1 53 ? 1.326 -0.538 -6.408 1.00 50.00 53 ALA A O 13
ATOM 18179 N N . ALA A 1 54 ? -0.208 -0.483 -8.069 1.00 10.00 54 ALA A N 13
ATOM 18180 C CA . ALA A 1 54 ? 0.156 0.861 -8.579 1.00 10.00 54 ALA A CA 13
ATOM 18181 C C . ALA A 1 54 ? -0.332 1.999 -7.644 1.00 10.00 54 ALA A C 13
ATOM 18182 O O . ALA A 1 54 ? -0.048 3.172 -7.883 1.00 50.00 54 ALA A O 13
ATOM 18189 N N . HIS A 1 55 ? -1.083 1.635 -6.591 1.00 10.00 55 HIS A N 13
ATOM 18190 C CA . HIS A 1 55 ? -1.454 2.542 -5.485 1.00 10.00 55 HIS A CA 13
ATOM 18191 C C . HIS A 1 55 ? -0.602 2.226 -4.235 1.00 10.00 55 HIS A C 13
ATOM 18192 O O . HIS A 1 55 ? -0.969 2.614 -3.132 1.00 50.00 55 HIS A O 13
ATOM 18207 N N . VAL A 1 56 ? 0.520 1.504 -4.407 1.00 10.00 56 VAL A N 13
ATOM 18208 C CA . VAL A 1 56 ? 1.440 1.171 -3.291 1.00 10.00 56 VAL A CA 13
ATOM 18209 C C . VAL A 1 56 ? 2.864 1.648 -3.626 1.00 10.00 56 VAL A C 13
ATOM 18210 O O . VAL A 1 56 ? 3.336 1.477 -4.758 1.00 50.00 56 VAL A O 13
ATOM 18223 N N . LYS A 1 57 ? 3.535 2.264 -2.630 1.00 10.00 57 LYS A N 13
ATOM 18224 C CA . LYS A 1 57 ? 4.939 2.705 -2.726 1.00 10.00 57 LYS A CA 13
ATOM 18225 C C . LYS A 1 57 ? 5.673 2.260 -1.443 1.00 10.00 57 LYS A C 13
ATOM 18226 O O . LYS A 1 57 ? 5.335 2.733 -0.357 1.00 50.00 57 LYS A O 13
ATOM 18245 N N . ALA A 1 58 ? 6.664 1.355 -1.577 1.00 10.00 58 ALA A 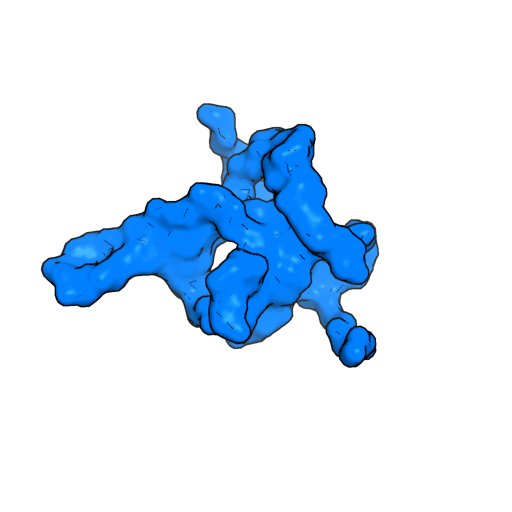N 13
ATOM 18246 C CA . ALA A 1 58 ? 7.407 0.776 -0.433 1.00 10.00 58 ALA A CA 13
ATOM 18247 C C . ALA A 1 58 ? 8.138 1.875 0.380 1.00 10.00 58 ALA A C 13
ATOM 18248 O O . ALA A 1 58 ? 8.958 2.612 -0.169 1.00 50.00 58 ALA A O 13
ATOM 18255 N N . ALA A 1 59 ? 7.817 1.977 1.685 1.00 10.00 59 ALA A N 13
ATOM 18256 C CA . ALA A 1 59 ? 8.350 3.028 2.583 1.00 10.00 59 ALA A CA 13
ATOM 18257 C C . ALA A 1 59 ? 9.363 2.447 3.580 1.00 10.00 59 ALA A C 13
ATOM 18258 O O . ALA A 1 59 ? 9.336 1.250 3.893 1.00 50.00 59 ALA A O 13
ATOM 18265 N N . ASP A 1 60 ? 10.254 3.316 4.068 1.00 10.00 60 ASP A N 13
ATOM 18266 C CA . ASP A 1 60 ? 11.271 2.979 5.075 1.00 10.00 60 ASP A CA 13
ATOM 18267 C C . ASP A 1 60 ? 10.776 3.473 6.455 1.00 50.00 60 ASP A C 13
ATOM 18268 O O . ASP A 1 60 ? 10.649 4.689 6.655 1.00 50.00 60 ASP A O 13
ATOM 18277 N N . PRO A 1 61 ? 10.479 2.543 7.425 1.00 50.00 61 PRO A N 13
ATOM 18278 C CA . PRO A 1 61 ? 10.067 2.923 8.798 1.00 50.00 61 PRO A CA 13
ATOM 18279 C C . PRO A 1 61 ? 11.258 3.356 9.687 1.00 50.00 61 PRO A C 13
ATOM 18280 O O . PRO A 1 61 ? 11.054 4.008 10.723 1.00 75.00 61 PRO A O 13
ATOM 18291 N N . GLY A 1 62 ? 12.493 3.001 9.266 1.00 50.00 62 GLY A N 13
ATOM 18292 C CA . GLY A 1 62 ? 13.688 3.126 10.106 1.00 50.00 62 GLY A CA 13
ATOM 18293 C C . GLY A 1 62 ? 13.812 1.939 11.045 1.00 75.00 62 GLY A C 13
ATOM 18294 O O . GLY A 1 62 ? 14.751 1.143 10.956 1.00 75.00 62 GLY A O 13
ATOM 18298 N N . GLY A 1 63 ? 12.824 1.819 11.927 1.00 75.00 63 GLY A N 13
ATOM 18299 C CA . GLY A 1 63 ? 12.666 0.667 12.799 1.00 75.00 63 GLY A CA 13
ATOM 18300 C C . GLY A 1 63 ? 11.246 0.635 13.326 1.00 75.00 63 GLY A C 13
ATOM 18301 O O . GLY A 1 63 ? 10.305 0.557 12.525 1.00 75.00 63 GLY A O 13
ATOM 18305 N N . GLY A 1 64 ? 11.093 0.753 14.663 1.00 75.00 64 GLY A N 13
ATOM 18306 C CA . GLY A 1 64 ? 9.784 0.751 15.329 1.00 75.00 64 GLY A CA 13
ATOM 18307 C C . GLY A 1 64 ? 8.952 -0.498 15.048 1.00 75.00 64 GLY A C 13
ATOM 18308 O O . GLY A 1 64 ? 7.899 -0.398 14.408 1.00 75.00 64 GLY A O 13
ATOM 18312 N N . PRO A 1 65 ? 9.398 -1.717 15.496 1.00 75.00 65 PRO A N 13
ATOM 18313 C CA . PRO A 1 65 ? 8.664 -2.982 15.246 1.00 75.00 65 PRO A CA 13
ATOM 18314 C C . PRO A 1 65 ? 7.623 -3.304 16.335 1.00 75.00 65 PRO A C 13
ATOM 18315 O O . PRO A 1 65 ? 6.906 -4.287 16.206 1.00 75.00 65 PRO A O 13
ATOM 18326 N N . SER A 1 66 ? 7.521 -2.419 17.344 1.00 75.00 66 SER A N 13
ATOM 18327 C CA . SER A 1 66 ? 6.808 -2.655 18.619 1.00 75.00 66 SER A CA 13
ATOM 18328 C C . SER A 1 66 ? 5.372 -3.206 18.448 1.00 75.00 66 SER A C 13
ATOM 18329 O O . SER A 1 66 ? 5.061 -4.317 18.904 1.00 75.00 66 SER A O 13
ATOM 18337 N N . SER A 1 67 ? 4.513 -2.423 17.773 1.00 75.00 67 SER A N 13
ATOM 18338 C CA . SER A 1 67 ? 3.092 -2.768 17.564 1.00 75.00 67 SER A CA 13
ATOM 18339 C C . SER A 1 67 ? 2.929 -3.832 16.450 1.00 75.00 67 SER A C 13
ATOM 18340 O O . SER A 1 67 ? 1.858 -4.430 16.303 1.00 75.00 67 SER A O 13
ATOM 18348 N N . ARG A 1 68 ? 4.007 -4.059 15.674 1.00 75.00 68 ARG A N 13
ATOM 18349 C CA . ARG A 1 68 ? 4.032 -5.037 14.560 1.00 75.00 68 ARG A CA 13
ATOM 18350 C C . ARG A 1 68 ? 4.688 -6.374 14.982 1.00 75.00 68 ARG A C 13
ATOM 18351 O O . ARG A 1 68 ? 4.788 -7.289 14.163 1.00 75.00 68 ARG A O 13
ATOM 18372 N N . LEU A 1 69 ? 5.096 -6.486 16.272 1.00 75.00 69 LEU A N 13
ATOM 18373 C CA . LEU A 1 69 ? 5.676 -7.731 16.852 1.00 75.00 69 LEU A CA 13
ATOM 18374 C C . LEU A 1 69 ? 4.621 -8.855 17.035 1.00 75.00 69 LEU A C 13
ATOM 18375 O O . LEU A 1 69 ? 4.970 -9.960 17.467 1.00 75.00 69 LEU A O 13
ATOM 18391 N N . THR A 1 70 ? 3.348 -8.557 16.714 1.00 75.00 70 THR A N 13
ATOM 18392 C CA . THR A 1 70 ? 2.228 -9.497 16.855 1.00 75.00 70 THR A CA 13
ATOM 18393 C C . THR A 1 70 ? 2.375 -10.703 15.889 1.00 75.00 70 THR A C 13
ATOM 18394 O O . THR A 1 70 ? 2.496 -11.851 16.342 1.00 75.00 70 THR A O 13
ATOM 18405 N N . TRP A 1 71 ? 2.360 -10.414 14.562 1.00 75.00 71 TRP A N 13
ATOM 18406 C CA . TRP A 1 71 ? 2.515 -11.418 13.476 1.00 75.00 71 TRP A CA 13
ATOM 18407 C C . TRP A 1 71 ? 1.544 -12.624 13.601 1.00 75.00 71 TRP A C 13
ATOM 18408 O O . TRP A 1 71 ? 1.879 -13.764 13.239 1.00 75.00 71 TRP A O 13
ATOM 18429 N N . ARG A 1 72 ? 0.313 -12.330 14.053 1.00 75.00 72 ARG A N 13
ATOM 18430 C CA . ARG A 1 72 ? -0.742 -13.344 14.282 1.00 75.00 72 ARG A CA 13
ATOM 18431 C C . ARG A 1 72 ? -1.278 -13.943 12.957 1.00 75.00 72 ARG A C 13
ATOM 18432 O O . ARG A 1 72 ? -1.734 -15.087 12.921 1.00 75.00 72 ARG A O 13
ATOM 18453 N N . VAL A 1 73 ? -1.225 -13.146 11.872 1.00 75.00 73 VAL A N 13
ATOM 18454 C CA . VAL A 1 73 ? -1.681 -13.564 10.527 1.00 75.00 73 VAL A CA 13
ATOM 18455 C C . VAL A 1 73 ? -0.620 -14.478 9.856 1.00 75.00 73 VAL A C 13
ATOM 18456 O O . VAL A 1 73 ? -0.935 -15.288 8.978 1.00 75.00 73 VAL A O 13
ATOM 18469 N N . GLN A 1 74 ? 0.636 -14.367 10.341 1.00 75.00 74 GLN A N 13
ATOM 18470 C CA . GLN A 1 74 ? 1.802 -15.112 9.817 1.00 75.00 74 GLN A CA 13
ATOM 18471 C C . GLN A 1 74 ? 1.883 -16.546 10.388 1.00 75.00 74 GLN A C 13
ATOM 18472 O O . GLN A 1 74 ? 2.862 -17.260 10.133 1.00 75.00 74 GLN A O 13
ATOM 18486 N N . ARG A 1 75 ? 0.859 -16.959 11.174 1.00 75.00 75 ARG A N 13
ATOM 18487 C CA . ARG A 1 75 ? 0.786 -18.312 11.764 1.00 75.00 75 ARG A CA 13
ATOM 18488 C C . ARG A 1 75 ? 0.249 -19.314 10.718 1.00 75.00 75 ARG A C 13
ATOM 18489 O O . ARG A 1 75 ? -0.925 -19.701 10.731 1.00 75.00 75 ARG A O 13
ATOM 18510 N N . SER A 1 76 ? 1.139 -19.667 9.780 1.00 75.00 76 SER A N 13
ATOM 18511 C CA . SER A 1 76 ? 0.872 -20.554 8.631 1.00 75.00 76 SER A CA 13
ATOM 18512 C C . SER A 1 76 ? 2.232 -21.191 8.246 1.00 75.00 76 SER A C 13
ATOM 18513 O O . SER A 1 76 ? 3.013 -21.550 9.146 1.00 75.00 76 SER A O 13
ATOM 18521 N N . GLN A 1 77 ? 2.519 -21.356 6.932 1.00 75.00 77 GLN A N 13
ATOM 18522 C CA . GLN A 1 77 ? 3.901 -21.552 6.444 1.00 75.00 77 GLN A CA 13
ATOM 18523 C C . GLN A 1 77 ? 4.664 -20.251 6.779 1.00 75.00 77 GLN A C 13
ATOM 18524 O O . GLN A 1 77 ? 4.373 -19.213 6.176 1.00 75.00 77 GLN A O 13
ATOM 18538 N N . ASN A 1 78 ? 5.600 -20.324 7.753 1.00 75.00 78 ASN A N 13
ATOM 18539 C CA . ASN A 1 78 ? 6.239 -19.140 8.377 1.00 75.00 78 ASN A CA 13
ATOM 18540 C C . ASN A 1 78 ? 6.989 -18.266 7.335 1.00 75.00 78 ASN A C 13
ATOM 18541 O O . ASN A 1 78 ? 8.032 -18.681 6.823 1.00 75.00 78 ASN A O 13
ATOM 18552 N N . PRO A 1 79 ? 6.450 -17.049 6.991 1.00 75.00 79 PRO A N 13
ATOM 18553 C CA . PRO A 1 79 ? 7.103 -16.096 6.067 1.00 75.00 79 PRO A CA 13
ATOM 18554 C C . PRO A 1 79 ? 8.060 -15.128 6.794 1.00 75.00 79 PRO A C 13
ATOM 18555 O O . PRO A 1 79 ? 8.703 -14.287 6.158 1.00 75.00 79 PRO A O 13
ATOM 18566 N N . LEU A 1 80 ? 8.136 -15.255 8.131 1.00 75.00 80 LEU A N 13
ATOM 18567 C CA . LEU A 1 80 ? 8.982 -14.406 8.976 1.00 75.00 80 LEU A CA 13
ATOM 18568 C C . LEU A 1 80 ? 10.446 -14.841 8.832 1.00 75.00 80 LEU A C 13
ATOM 18569 O O . LEU A 1 80 ? 10.910 -15.747 9.527 1.00 75.00 80 LEU A O 13
ATOM 18585 N N . LYS A 1 81 ? 11.138 -14.225 7.868 1.00 75.00 81 LYS A N 13
ATOM 18586 C CA . LYS A 1 81 ? 12.526 -14.558 7.527 1.00 75.00 81 LYS A CA 13
ATOM 18587 C C . LYS A 1 81 ? 13.461 -13.555 8.212 1.00 75.00 81 LYS A C 13
ATOM 18588 O O . LYS A 1 81 ? 13.560 -12.399 7.789 1.00 75.00 81 LYS A O 13
ATOM 18607 N N . ILE A 1 82 ? 14.101 -14.010 9.308 1.00 75.00 82 ILE A N 13
ATOM 18608 C CA . ILE A 1 82 ? 14.945 -13.165 10.166 1.00 75.00 82 ILE A CA 13
ATOM 18609 C C . ILE A 1 82 ? 16.297 -12.844 9.471 1.00 75.00 82 ILE A C 13
ATOM 18610 O O . ILE A 1 82 ? 17.204 -13.677 9.383 1.00 75.00 82 ILE A O 13
ATOM 18626 N N . ARG A 1 83 ? 16.367 -11.632 8.901 1.00 75.00 83 ARG A N 13
ATOM 18627 C CA . ARG A 1 83 ? 17.559 -11.112 8.197 1.00 75.00 83 ARG A CA 13
ATOM 18628 C C . ARG A 1 83 ? 18.499 -10.394 9.190 1.00 75.00 83 ARG A C 13
ATOM 18629 O O . ARG A 1 83 ? 18.208 -10.322 10.396 1.00 75.00 83 ARG A O 13
ATOM 18650 N N . LEU A 1 84 ? 19.619 -9.844 8.676 1.00 75.00 84 LEU A N 13
ATOM 18651 C CA . LEU A 1 84 ? 20.616 -9.127 9.495 1.00 75.00 84 LEU A CA 13
ATOM 18652 C C . LEU A 1 84 ? 20.186 -7.665 9.717 1.00 75.00 84 LEU A C 13
ATOM 18653 O O . LEU A 1 84 ? 20.728 -6.738 9.107 1.00 75.00 84 LEU A O 13
ATOM 18669 N N . THR A 1 85 ? 19.161 -7.486 10.561 1.00 75.00 85 THR A N 13
ATOM 18670 C CA . THR A 1 85 ? 18.687 -6.165 10.989 1.00 75.00 85 THR A CA 13
ATOM 18671 C C . THR A 1 85 ? 19.507 -5.698 12.208 1.00 75.00 85 THR A C 13
ATOM 18672 O O . THR A 1 85 ? 19.760 -6.484 13.130 1.00 75.00 85 THR A O 13
ATOM 18683 N N . ARG A 1 86 ? 19.941 -4.426 12.180 1.00 75.00 86 ARG A N 13
ATOM 18684 C CA . ARG A 1 86 ? 20.638 -3.783 13.301 1.00 75.00 86 ARG A CA 13
ATOM 18685 C C . ARG A 1 86 ? 19.638 -3.512 14.446 1.00 75.00 86 ARG A C 13
ATOM 18686 O O . ARG A 1 86 ? 18.954 -2.482 14.464 1.00 75.00 86 ARG A O 13
ATOM 18707 N N . GLU A 1 87 ? 19.522 -4.494 15.350 1.00 75.00 87 GLU A N 13
ATOM 18708 C CA . GLU A 1 87 ? 18.600 -4.456 16.505 1.00 75.00 87 GLU A CA 13
ATOM 18709 C C . GLU A 1 87 ? 19.300 -3.858 17.739 1.00 75.00 87 GLU A C 13
ATOM 18710 O O . GLU A 1 87 ? 20.482 -4.133 17.978 1.00 75.00 87 GLU A O 13
ATOM 18722 N N . ALA A 1 88 ? 18.557 -3.051 18.517 1.00 75.00 88 ALA A N 13
ATOM 18723 C CA . ALA A 1 88 ? 19.046 -2.456 19.773 1.00 75.00 88 ALA A CA 13
ATOM 18724 C C . ALA A 1 88 ? 18.358 -3.148 20.979 1.00 75.00 88 ALA A C 13
ATOM 18725 O O . ALA A 1 88 ? 17.173 -2.898 21.225 1.00 75.00 88 ALA A O 13
ATOM 18732 N N . PRO A 1 89 ? 19.064 -4.089 21.700 1.00 75.00 89 PRO A N 13
ATOM 18733 C CA . PRO A 1 89 ? 18.533 -4.741 22.934 1.00 75.00 89 PRO A CA 13
ATOM 18734 C C . PRO A 1 89 ? 18.115 -3.711 24.029 1.00 75.00 89 PRO A C 13
ATOM 18735 O O . PRO A 1 89 ? 16.900 -3.550 24.293 1.00 75.00 89 PRO A O 13
ATOM 18747 N N . HIS A 1 1 ? -11.533 -18.369 9.955 1.00 75.00 1 HIS A N 14
ATOM 18748 C CA . HIS A 1 1 ? -10.546 -19.223 9.266 1.00 75.00 1 HIS A CA 14
ATOM 18749 C C . HIS A 1 1 ? -9.355 -18.356 8.822 1.00 75.00 1 HIS A C 14
ATOM 18750 O O . HIS A 1 1 ? -9.549 -17.290 8.228 1.00 75.00 1 HIS A O 14
ATOM 18767 N N . HIS A 1 2 ? -8.126 -18.801 9.144 1.00 75.00 2 HIS A N 14
ATOM 18768 C CA . HIS A 1 2 ? -6.885 -18.138 8.692 1.00 75.00 2 HIS A CA 14
ATOM 18769 C C . HIS A 1 2 ? -6.514 -18.627 7.282 1.00 75.00 2 HIS A C 14
ATOM 18770 O O . HIS A 1 2 ? -6.776 -19.789 6.933 1.00 75.00 2 HIS A O 14
ATOM 18785 N N . HIS A 1 3 ? -5.921 -17.725 6.487 1.00 75.00 3 HIS A N 14
ATOM 18786 C CA . HIS A 1 3 ? -5.395 -18.030 5.140 1.00 75.00 3 HIS A CA 14
ATOM 18787 C C . HIS A 1 3 ? -4.327 -16.985 4.758 1.00 75.00 3 HIS A C 14
ATOM 18788 O O . HIS A 1 3 ? -4.410 -15.823 5.185 1.00 75.00 3 HIS A O 14
ATOM 18803 N N . HIS A 1 4 ? -3.332 -17.409 3.954 1.00 75.00 4 HIS A N 14
ATOM 18804 C CA . HIS A 1 4 ? -2.232 -16.537 3.505 1.00 75.00 4 HIS A CA 14
ATOM 18805 C C . HIS A 1 4 ? -1.626 -17.042 2.188 1.00 75.00 4 HIS A C 14
ATOM 18806 O O . HIS A 1 4 ? -2.021 -18.079 1.656 1.00 75.00 4 HIS A O 14
ATOM 18821 N N . HIS A 1 5 ? -0.667 -16.261 1.671 1.00 75.00 5 HIS A N 14
ATOM 18822 C CA . HIS A 1 5 ? 0.110 -16.576 0.461 1.00 75.00 5 HIS A CA 14
ATOM 18823 C C . HIS A 1 5 ? 1.607 -16.391 0.794 1.00 75.00 5 HIS A C 14
ATOM 18824 O O . HIS A 1 5 ? 1.962 -16.103 1.951 1.00 75.00 5 HIS A O 14
ATOM 18839 N N . HIS A 1 6 ? 2.480 -16.591 -0.209 1.00 75.00 6 HIS A N 14
ATOM 18840 C CA . HIS A 1 6 ? 3.923 -16.275 -0.099 1.00 75.00 6 HIS A CA 14
ATOM 18841 C C . HIS A 1 6 ? 4.092 -14.762 -0.325 1.00 75.00 6 HIS A C 14
ATOM 18842 O O . HIS A 1 6 ? 4.424 -14.299 -1.420 1.00 75.00 6 HIS A O 14
ATOM 18857 N N . SER A 1 7 ? 3.796 -14.011 0.740 1.00 75.00 7 SER A N 14
ATOM 18858 C CA . SER A 1 7 ? 3.512 -12.566 0.691 1.00 75.00 7 SER A CA 14
ATOM 18859 C C . SER A 1 7 ? 4.637 -11.709 1.309 1.00 75.00 7 SER A C 14
ATOM 18860 O O . SER A 1 7 ? 5.709 -12.218 1.656 1.00 75.00 7 SER A O 14
ATOM 18868 N N . HIS A 1 8 ? 4.373 -10.388 1.391 1.00 50.00 8 HIS A N 14
ATOM 18869 C CA . HIS A 1 8 ? 5.104 -9.469 2.275 1.00 50.00 8 HIS A CA 14
ATOM 18870 C C . HIS A 1 8 ? 4.668 -9.774 3.720 1.00 50.00 8 HIS A C 14
ATOM 18871 O O . HIS A 1 8 ? 3.483 -10.078 3.946 1.00 50.00 8 HIS A O 14
ATOM 18886 N N . MET A 1 9 ? 5.615 -9.722 4.686 1.00 10.00 9 MET A N 14
ATOM 18887 C CA . MET A 1 9 ? 5.310 -10.024 6.106 1.00 10.00 9 MET A CA 14
ATOM 18888 C C . MET A 1 9 ? 4.375 -8.940 6.685 1.00 10.00 9 MET A C 14
ATOM 18889 O O . MET A 1 9 ? 4.417 -7.780 6.235 1.00 50.00 9 MET A O 14
ATOM 18903 N N . VAL A 1 10 ? 3.537 -9.340 7.668 1.00 10.00 10 VAL A N 14
ATOM 18904 C CA . VAL A 1 10 ? 2.504 -8.476 8.273 1.00 10.00 10 VAL A CA 14
ATOM 18905 C C . VAL A 1 10 ? 3.134 -7.197 8.863 1.00 10.00 10 VAL A C 14
ATOM 18906 O O . VAL A 1 10 ? 4.212 -7.246 9.457 1.00 50.00 10 VAL A O 14
ATOM 18919 N N . GLY A 1 11 ? 2.493 -6.046 8.622 1.00 10.00 11 GLY A N 14
ATOM 18920 C CA . GLY A 1 11 ? 2.986 -4.780 9.157 1.00 10.00 11 GLY A CA 14
ATOM 18921 C C . GLY A 1 11 ? 3.922 -4.028 8.216 1.00 10.00 11 GLY A C 14
ATOM 18922 O O . GLY A 1 11 ? 4.547 -3.049 8.650 1.00 50.00 11 GLY A O 14
ATOM 18926 N N . ASP A 1 12 ? 4.031 -4.494 6.947 1.00 10.00 12 ASP A N 14
ATOM 18927 C CA . ASP A 1 12 ? 4.955 -3.917 5.928 1.00 10.00 12 ASP A CA 14
ATOM 18928 C C . ASP A 1 12 ? 4.723 -2.398 5.742 1.00 10.00 12 ASP A C 14
ATOM 18929 O O . ASP A 1 12 ? 3.672 -1.989 5.239 1.00 50.00 12 ASP A O 14
ATOM 18938 N N . THR A 1 13 ? 5.734 -1.583 6.103 1.00 10.00 13 THR A N 14
ATOM 18939 C CA . THR A 1 13 ? 5.617 -0.120 6.073 1.00 10.00 13 THR A CA 14
ATOM 18940 C C . THR A 1 13 ? 5.683 0.366 4.614 1.00 10.00 13 THR A C 14
ATOM 18941 O O . THR A 1 13 ? 6.742 0.319 3.988 1.00 50.00 13 THR A O 14
ATOM 18952 N N . VAL A 1 14 ? 4.538 0.806 4.073 1.00 10.00 14 VAL A N 14
ATOM 18953 C CA . VAL A 1 14 ? 4.417 1.246 2.666 1.00 10.00 14 VAL A CA 14
ATOM 18954 C C . VAL A 1 14 ? 3.614 2.555 2.566 1.00 10.00 14 VAL A C 14
ATOM 18955 O O . VAL A 1 14 ? 2.960 2.976 3.524 1.00 50.00 14 VAL A O 14
ATOM 18968 N N . TRP A 1 15 ? 3.701 3.196 1.393 1.00 10.00 15 TRP A N 14
ATOM 18969 C CA . TRP A 1 15 ? 2.894 4.366 1.025 1.00 10.00 15 TRP A CA 14
ATOM 18970 C C . TRP A 1 15 ? 2.013 3.983 -0.173 1.00 10.00 15 TRP A C 14
ATOM 18971 O O . TRP A 1 15 ? 2.512 3.419 -1.154 1.00 50.00 15 TRP A O 14
ATOM 18992 N N . VAL A 1 16 ? 0.708 4.293 -0.081 1.00 10.00 16 VAL A N 14
ATOM 18993 C CA . VAL A 1 16 ? -0.279 4.026 -1.141 1.00 10.00 16 VAL A CA 14
ATOM 18994 C C . VAL A 1 16 ? -0.651 5.372 -1.791 1.00 10.00 16 VAL A C 14
ATOM 18995 O O . VAL A 1 16 ? -1.268 6.240 -1.150 1.00 50.00 16 VAL A O 14
ATOM 19008 N N . ARG A 1 17 ? -0.212 5.551 -3.047 1.00 10.00 17 ARG A N 14
ATOM 19009 C CA . ARG A 1 17 ? -0.363 6.805 -3.792 1.00 10.00 17 ARG A CA 14
ATOM 19010 C C . ARG A 1 17 ? -1.737 6.864 -4.487 1.00 10.00 17 ARG A C 14
ATOM 19011 O O . ARG A 1 17 ? -1.979 6.167 -5.476 1.00 50.00 17 ARG A O 14
ATOM 19032 N N . ARG A 1 18 ? -2.627 7.694 -3.926 1.00 10.00 18 ARG A N 14
ATOM 19033 C CA . ARG A 1 18 ? -4.016 7.866 -4.382 1.00 10.00 18 ARG A CA 14
ATOM 19034 C C . ARG A 1 18 ? -4.131 9.022 -5.389 1.00 10.00 18 ARG A C 14
ATOM 19035 O O . ARG A 1 18 ? -3.506 10.078 -5.206 1.00 50.00 18 ARG A O 14
ATOM 19056 N N . HIS A 1 19 ? -4.950 8.812 -6.447 1.00 50.00 19 HIS A N 14
ATOM 19057 C CA . HIS A 1 19 ? -5.329 9.870 -7.404 1.00 50.00 19 HIS A CA 14
ATOM 19058 C C . HIS A 1 19 ? -6.321 10.827 -6.716 1.00 50.00 19 HIS A C 14
ATOM 19059 O O . HIS A 1 19 ? -7.521 10.526 -6.643 1.00 75.00 19 HIS A O 14
ATOM 19074 N N . GLN A 1 20 ? -5.811 11.935 -6.151 1.00 75.00 20 GLN A N 14
ATOM 19075 C CA . GLN A 1 20 ? -6.664 13.040 -5.657 1.00 75.00 20 GLN A CA 14
ATOM 19076 C C . GLN A 1 20 ? -7.341 13.719 -6.869 1.00 75.00 20 GLN A C 14
ATOM 19077 O O . GLN A 1 20 ? -8.507 14.138 -6.814 1.00 75.00 20 GLN A O 14
ATOM 19091 N N . THR A 1 21 ? -6.572 13.783 -7.967 1.00 75.00 21 THR A N 14
ATOM 19092 C CA . THR A 1 21 ? -7.042 14.139 -9.312 1.00 75.00 21 THR A CA 14
ATOM 19093 C C . THR A 1 21 ? -6.315 13.214 -10.321 1.00 75.00 21 THR A C 14
ATOM 19094 O O . THR A 1 21 ? -5.171 12.806 -10.068 1.00 75.00 21 THR A O 14
ATOM 19105 N N . LYS A 1 22 ? -6.985 12.864 -11.436 1.00 75.00 22 LYS A N 14
ATOM 19106 C CA . LYS A 1 22 ? -6.434 11.949 -12.460 1.00 75.00 22 LYS A CA 14
ATOM 19107 C C . LYS A 1 22 ? -5.398 12.670 -13.350 1.00 75.00 22 LYS A C 14
ATOM 19108 O O . LYS A 1 22 ? -4.300 12.147 -13.583 1.00 75.00 22 LYS A O 14
ATOM 19127 N N . ASN A 1 23 ? -5.760 13.879 -13.840 1.00 75.00 23 ASN A N 14
ATOM 19128 C CA . ASN A 1 23 ? -4.901 14.663 -14.769 1.00 75.00 23 ASN A CA 14
ATOM 19129 C C . ASN A 1 23 ? -3.750 15.380 -14.036 1.00 50.00 23 ASN A C 14
ATOM 19130 O O . ASN A 1 23 ? -2.753 15.770 -14.663 1.00 50.00 23 ASN A O 14
ATOM 19141 N N . LEU A 1 24 ? -3.901 15.567 -12.716 1.00 10.00 24 LEU A N 14
ATOM 19142 C CA . LEU A 1 24 ? -2.825 16.109 -11.854 1.00 50.00 24 LEU A CA 14
ATOM 19143 C C . LEU A 1 24 ? -2.057 14.947 -11.188 1.00 50.00 24 LEU A C 14
ATOM 19144 O O . LEU A 1 24 ? -2.562 13.819 -11.135 1.00 50.00 24 LEU A O 14
ATOM 19160 N N . GLU A 1 25 ? -0.834 15.236 -10.704 1.00 50.00 25 GLU A N 14
ATOM 19161 C CA . GLU A 1 25 ? 0.047 14.225 -10.091 1.00 10.00 25 GLU A CA 14
ATOM 19162 C C . GLU A 1 25 ? -0.535 13.714 -8.748 1.00 10.00 25 GLU A C 14
ATOM 19163 O O . GLU A 1 25 ? -0.918 14.528 -7.901 1.00 50.00 25 GLU A O 14
ATOM 19175 N N . PRO A 1 26 ? -0.593 12.360 -8.527 1.00 10.00 26 PRO A N 14
ATOM 19176 C CA . PRO A 1 26 ? -1.289 11.756 -7.365 1.00 50.00 26 PRO A CA 14
ATOM 19177 C C . PRO A 1 26 ? -0.510 11.930 -6.033 1.00 10.00 26 PRO A C 14
ATOM 19178 O O . PRO A 1 26 ? 0.721 12.031 -6.030 1.00 50.00 26 PRO A O 14
ATOM 19189 N N . ARG A 1 27 ? -1.253 11.927 -4.913 1.00 10.00 27 ARG A N 14
ATOM 19190 C CA . ARG A 1 27 ? -0.708 12.139 -3.555 1.00 10.00 27 ARG A CA 14
ATOM 19191 C C . ARG A 1 27 ? -0.492 10.792 -2.864 1.00 10.00 27 ARG A C 14
ATOM 19192 O O . ARG A 1 27 ? -1.436 10.002 -2.749 1.00 50.00 27 ARG A O 14
ATOM 19213 N N . TRP A 1 28 ? 0.746 10.531 -2.409 1.00 10.00 28 TRP A N 14
ATOM 19214 C CA . TRP A 1 28 ? 1.052 9.345 -1.599 1.00 10.00 28 TRP A CA 14
ATOM 19215 C C . TRP A 1 28 ? 0.498 9.542 -0.176 1.00 10.00 28 TRP A C 14
ATOM 19216 O O . TRP A 1 28 ? 0.515 10.658 0.362 1.00 50.00 28 TRP A O 14
ATOM 19237 N N . LYS A 1 29 ? -0.017 8.458 0.401 1.00 10.00 29 LYS A N 14
ATOM 19238 C CA . LYS A 1 29 ? -0.573 8.434 1.764 1.00 10.00 29 LYS A CA 14
ATOM 19239 C C . LYS A 1 29 ? 0.137 7.332 2.554 1.00 10.00 29 LYS A C 14
ATOM 19240 O O . LYS A 1 29 ? 0.454 6.284 1.979 1.00 50.00 29 LYS A O 14
ATOM 19259 N N . GLY A 1 30 ? 0.388 7.548 3.856 1.00 10.00 30 GLY A N 14
ATOM 19260 C CA . GLY A 1 30 ? 0.995 6.505 4.682 1.00 10.00 30 GLY A CA 14
ATOM 19261 C C . GLY A 1 30 ? 1.408 6.990 6.074 1.00 10.00 30 GLY A C 14
ATOM 19262 O O . GLY A 1 30 ? 1.120 8.133 6.438 1.00 50.00 30 GLY A O 14
ATOM 19266 N N . PRO A 1 31 ? 2.104 6.128 6.888 1.00 10.00 31 PRO A N 14
ATOM 19267 C CA . PRO A 1 31 ? 2.572 4.781 6.480 1.00 10.00 31 PRO A CA 14
ATOM 19268 C C . PRO A 1 31 ? 1.511 3.666 6.722 1.00 10.00 31 PRO A C 14
ATOM 19269 O O . PRO A 1 31 ? 1.096 3.405 7.861 1.00 50.00 31 PRO A O 14
ATOM 19280 N N . TYR A 1 32 ? 1.053 3.054 5.622 1.00 10.00 32 TYR A N 14
ATOM 19281 C CA . TYR A 1 32 ? 0.184 1.866 5.648 1.00 10.00 32 TYR A CA 14
ATOM 19282 C C . TYR A 1 32 ? 0.999 0.604 5.981 1.00 10.00 32 TYR A C 14
ATOM 19283 O O . TYR A 1 32 ? 2.231 0.629 5.954 1.00 50.00 32 TYR A O 14
ATOM 19301 N N . THR A 1 33 ? 0.295 -0.496 6.312 1.00 10.00 33 THR A N 14
ATOM 19302 C CA . THR A 1 33 ? 0.929 -1.771 6.685 1.00 10.00 33 THR A CA 14
ATOM 19303 C C . THR A 1 33 ? 0.320 -2.938 5.882 1.00 10.00 33 THR A C 14
ATOM 19304 O O . THR A 1 33 ? -0.848 -3.283 6.090 1.00 50.00 33 THR A O 14
ATOM 19315 N N . VAL A 1 34 ? 1.108 -3.544 4.963 1.00 10.00 34 VAL A N 14
ATOM 19316 C CA . VAL A 1 34 ? 0.669 -4.736 4.202 1.00 10.00 34 VAL A CA 14
ATOM 19317 C C . VAL A 1 34 ? 0.646 -5.947 5.151 1.00 10.00 34 VAL A C 14
ATOM 19318 O O . VAL A 1 34 ? 1.609 -6.177 5.905 1.00 50.00 34 VAL A O 14
ATOM 19331 N N . LEU A 1 35 ? -0.489 -6.663 5.149 1.00 10.00 35 LEU A N 14
ATOM 19332 C CA . LEU A 1 35 ? -0.703 -7.860 5.978 1.00 10.00 35 LEU A CA 14
ATOM 19333 C C . LEU A 1 35 ? -0.635 -9.123 5.098 1.00 10.00 35 LEU A C 14
ATOM 19334 O O . LEU A 1 35 ? -0.176 -10.184 5.540 1.00 50.00 35 LEU A O 14
ATOM 19350 N N . LEU A 1 36 ? -1.099 -8.978 3.841 1.00 10.00 36 LEU A N 14
ATOM 19351 C CA . LEU A 1 36 ? -1.180 -10.084 2.876 1.00 10.00 36 LEU A CA 14
ATOM 19352 C C . LEU A 1 36 ? -0.924 -9.560 1.451 1.00 10.00 36 LEU A C 14
ATOM 19353 O O . LEU A 1 36 ? -1.190 -8.392 1.150 1.00 50.00 36 LEU A O 14
ATOM 19369 N N . THR A 1 37 ? -0.405 -10.435 0.585 1.00 10.00 37 THR A N 14
ATOM 19370 C CA . THR A 1 37 ? -0.120 -10.130 -0.825 1.00 10.00 37 THR A CA 14
ATOM 19371 C C . THR A 1 37 ? -0.689 -11.255 -1.705 1.00 10.00 37 THR A C 14
ATOM 19372 O O . THR A 1 37 ? -0.440 -12.438 -1.467 1.00 50.00 37 THR A O 14
ATOM 19383 N N . THR A 1 38 ? -1.464 -10.848 -2.703 1.00 10.00 38 THR A N 14
ATOM 19384 C CA . THR A 1 38 ? -2.076 -11.715 -3.713 1.00 10.00 38 THR A CA 14
ATOM 19385 C C . THR A 1 38 ? -1.623 -11.209 -5.117 1.00 10.00 38 THR A C 14
ATOM 19386 O O . THR A 1 38 ? -1.097 -10.087 -5.202 1.00 50.00 38 THR A O 14
ATOM 19397 N N . PRO A 1 39 ? -1.753 -12.034 -6.225 1.00 10.00 39 PRO A N 14
ATOM 19398 C CA . PRO A 1 39 ? -1.395 -11.598 -7.609 1.00 10.00 39 PRO A CA 14
ATOM 19399 C C . PRO A 1 39 ? -1.945 -10.190 -7.986 1.00 10.00 39 PRO A C 14
ATOM 19400 O O . PRO A 1 39 ? -3.159 -10.001 -8.108 1.00 50.00 39 PRO A O 14
ATOM 19411 N N . THR A 1 40 ? -1.012 -9.203 -8.072 1.00 10.00 40 THR A N 14
ATOM 19412 C CA . THR A 1 40 ? -1.255 -7.812 -8.544 1.00 10.00 40 THR A CA 14
ATOM 19413 C C . THR A 1 40 ? -2.029 -6.940 -7.503 1.00 10.00 40 THR A C 14
ATOM 19414 O O . THR A 1 40 ? -2.245 -5.736 -7.716 1.00 50.00 40 THR A O 14
ATOM 19425 N N . ALA A 1 41 ? -2.373 -7.529 -6.341 1.00 10.00 41 ALA A N 14
ATOM 19426 C CA . ALA A 1 41 ? -3.220 -6.880 -5.319 1.00 10.00 41 ALA A CA 14
ATOM 19427 C C . ALA A 1 41 ? -2.603 -7.068 -3.924 1.00 10.00 41 ALA A C 14
ATOM 19428 O O . ALA A 1 41 ? -2.321 -8.189 -3.523 1.00 50.00 41 ALA A O 14
ATOM 19435 N N . LEU A 1 42 ? -2.366 -5.967 -3.205 1.00 10.00 42 LEU A N 14
ATOM 19436 C CA . LEU A 1 42 ? -1.863 -5.994 -1.823 1.00 10.00 42 LEU A CA 14
ATOM 19437 C C . LEU A 1 42 ? -3.028 -5.789 -0.859 1.00 10.00 42 LEU A C 14
ATOM 19438 O O . LEU A 1 42 ? -3.712 -4.764 -0.930 1.00 50.00 42 LEU A O 14
ATOM 19454 N N . LYS A 1 43 ? -3.245 -6.760 0.046 1.00 10.00 43 LYS A N 14
ATOM 19455 C CA . LYS A 1 43 ? -4.213 -6.607 1.133 1.00 10.00 43 LYS A CA 14
ATOM 19456 C C . LYS A 1 43 ? -3.500 -5.880 2.281 1.00 10.00 43 LYS A C 14
ATOM 19457 O O . LYS A 1 43 ? -2.601 -6.435 2.948 1.00 50.00 43 LYS A O 14
ATOM 19476 N N . VAL A 1 44 ? -3.896 -4.621 2.471 1.00 10.00 44 VAL A N 14
ATOM 19477 C CA . VAL A 1 44 ? -3.250 -3.676 3.383 1.00 10.00 44 VAL A CA 14
ATOM 19478 C C . VAL A 1 44 ? -4.249 -3.260 4.487 1.00 10.00 44 VAL A C 14
ATOM 19479 O O . VAL A 1 44 ? -5.459 -3.190 4.242 1.00 50.00 44 VAL A O 14
ATOM 19492 N N . ASP A 1 45 ? -3.733 -3.015 5.702 1.00 10.00 45 ASP A N 14
ATOM 19493 C CA . ASP A 1 45 ? -4.515 -2.476 6.824 1.00 10.00 45 ASP A CA 14
ATOM 19494 C C . ASP A 1 45 ? -4.836 -0.991 6.563 1.00 10.00 45 ASP A C 14
ATOM 19495 O O . ASP A 1 45 ? -3.965 -0.242 6.105 1.00 50.00 45 ASP A O 14
ATOM 19504 N N . GLY A 1 46 ? -6.088 -0.589 6.856 1.00 10.00 46 GLY A N 14
ATOM 19505 C CA . GLY A 1 46 ? -6.578 0.763 6.540 1.00 10.00 46 GLY A CA 14
ATOM 19506 C C . GLY A 1 46 ? -7.160 0.867 5.132 1.00 10.00 46 GLY A C 14
ATOM 19507 O O . GLY A 1 46 ? -7.523 1.963 4.687 1.00 50.00 46 GLY A O 14
ATOM 19511 N N . ILE A 1 47 ? -7.230 -0.282 4.431 1.00 10.00 47 ILE A N 14
ATOM 19512 C CA . ILE A 1 47 ? -7.750 -0.394 3.050 1.00 10.00 47 ILE A CA 14
ATOM 19513 C C . ILE A 1 47 ? -9.002 -1.298 3.048 1.00 10.00 47 ILE A C 14
ATOM 19514 O O . ILE A 1 47 ? -9.084 -2.233 3.857 1.00 50.00 47 ILE A O 14
ATOM 19530 N N . ALA A 1 48 ? -9.961 -1.011 2.130 1.00 10.00 48 ALA A N 14
ATOM 19531 C CA . ALA A 1 48 ? -11.252 -1.732 2.027 1.00 10.00 48 ALA A CA 14
ATOM 19532 C C . ALA A 1 48 ? -11.057 -3.259 1.886 1.00 10.00 48 ALA A C 14
ATOM 19533 O O . ALA A 1 48 ? -11.662 -4.039 2.639 1.00 50.00 48 ALA A O 14
ATOM 19540 N N . ALA A 1 49 ? -10.209 -3.671 0.920 1.00 10.00 49 ALA A N 14
ATOM 19541 C CA . ALA A 1 49 ? -9.830 -5.089 0.745 1.00 10.00 49 ALA A CA 14
ATOM 19542 C C . ALA A 1 49 ? -8.417 -5.220 0.138 1.00 10.00 49 ALA A C 14
ATOM 19543 O O . ALA A 1 49 ? -7.528 -5.824 0.745 1.00 50.00 49 ALA A O 14
ATOM 19550 N N . TRP A 1 50 ? -8.208 -4.620 -1.053 1.00 10.00 50 TRP A N 14
ATOM 19551 C CA . TRP A 1 50 ? -6.922 -4.699 -1.803 1.00 10.00 50 TRP A CA 14
ATOM 19552 C C . TRP A 1 50 ? -6.601 -3.357 -2.489 1.00 10.00 50 TRP A C 14
ATOM 19553 O O . TRP A 1 50 ? -7.495 -2.537 -2.722 1.00 50.00 50 TRP A O 14
ATOM 19574 N N . ILE A 1 51 ? -5.308 -3.147 -2.788 1.00 10.00 51 ILE A N 14
ATOM 19575 C CA . ILE A 1 51 ? -4.813 -2.055 -3.657 1.00 10.00 51 ILE A CA 14
ATOM 19576 C C . ILE A 1 51 ? -4.009 -2.678 -4.812 1.00 10.00 51 ILE A C 14
ATOM 19577 O O . ILE A 1 51 ? -3.193 -3.567 -4.578 1.00 50.00 51 ILE A O 14
ATOM 19593 N N . HIS A 1 52 ? -4.246 -2.207 -6.047 1.00 10.00 52 HIS A N 14
ATOM 19594 C CA . HIS A 1 52 ? -3.417 -2.567 -7.210 1.00 10.00 52 HIS A CA 14
ATOM 19595 C C . HIS A 1 52 ? -1.970 -2.076 -6.939 1.00 10.00 52 HIS A C 14
ATOM 19596 O O . HIS A 1 52 ? -1.738 -0.863 -6.855 1.00 50.00 52 HIS A O 14
ATOM 19611 N N . ALA A 1 53 ? -1.035 -3.045 -6.789 1.00 10.00 53 ALA A N 14
ATOM 19612 C CA . ALA A 1 53 ? 0.322 -2.857 -6.189 1.00 10.00 53 ALA A CA 14
ATOM 19613 C C . ALA A 1 53 ? 1.170 -1.725 -6.819 1.00 10.00 53 ALA A C 14
ATOM 19614 O O . ALA A 1 53 ? 2.131 -1.263 -6.193 1.00 50.00 53 ALA A O 14
ATOM 19621 N N . ALA A 1 54 ? 0.824 -1.306 -8.054 1.00 10.00 54 ALA A N 14
ATOM 19622 C CA . ALA A 1 54 ? 1.497 -0.192 -8.764 1.00 10.00 54 ALA A CA 14
ATOM 19623 C C . ALA A 1 54 ? 1.388 1.152 -8.008 1.00 10.00 54 ALA A C 14
ATOM 19624 O O . ALA A 1 54 ? 2.273 2.010 -8.127 1.00 50.00 54 ALA A O 14
ATOM 19631 N N . HIS A 1 55 ? 0.289 1.329 -7.246 1.00 10.00 55 HIS A N 14
ATOM 19632 C CA . HIS A 1 55 ? 0.069 2.529 -6.402 1.00 10.00 55 HIS A CA 14
ATOM 19633 C C . HIS A 1 55 ? 1.007 2.544 -5.186 1.00 10.00 55 HIS A C 14
ATOM 19634 O O . HIS A 1 55 ? 1.339 3.607 -4.657 1.00 50.00 55 HIS A O 14
ATOM 19649 N N . VAL A 1 56 ? 1.458 1.354 -4.782 1.00 10.00 56 VAL A N 14
ATOM 19650 C CA . VAL A 1 56 ? 2.196 1.156 -3.532 1.00 10.00 56 VAL A CA 14
ATOM 19651 C C . VAL A 1 56 ? 3.712 1.153 -3.791 1.00 10.00 56 VAL A C 14
ATOM 19652 O O . VAL A 1 56 ? 4.188 0.583 -4.777 1.00 50.00 56 VAL A O 14
ATOM 19665 N N . LYS A 1 57 ? 4.440 1.818 -2.893 1.00 10.00 57 LYS A N 14
ATOM 19666 C CA . LYS A 1 57 ? 5.904 1.889 -2.894 1.00 10.00 57 LYS A CA 14
ATOM 19667 C C . LYS A 1 57 ? 6.383 1.649 -1.453 1.00 10.00 57 LYS A C 14
ATOM 19668 O O . LYS A 1 57 ? 5.713 2.084 -0.504 1.00 50.00 57 LYS A O 14
ATOM 19687 N N . ALA A 1 58 ? 7.520 0.949 -1.293 1.00 10.00 58 ALA A N 14
ATOM 19688 C CA . ALA A 1 58 ? 8.099 0.647 0.032 1.00 10.00 58 ALA A CA 14
ATOM 19689 C C . ALA A 1 58 ? 8.490 1.949 0.770 1.00 10.00 58 ALA A C 14
ATOM 19690 O O . ALA A 1 58 ? 9.282 2.747 0.256 1.00 50.00 58 ALA A O 14
ATOM 19697 N N . ALA A 1 59 ? 7.890 2.157 1.955 1.00 10.00 59 ALA A N 14
ATOM 19698 C CA . ALA A 1 59 ? 8.170 3.319 2.816 1.00 10.00 59 ALA A CA 14
ATOM 19699 C C . ALA A 1 59 ? 9.364 3.007 3.717 1.00 10.00 59 ALA A C 14
ATOM 19700 O O . ALA A 1 59 ? 9.540 1.865 4.147 1.00 50.00 59 ALA A O 14
ATOM 19707 N N . ASP A 1 60 ? 10.164 4.039 4.012 1.00 10.00 60 ASP A N 14
ATOM 19708 C CA . ASP A 1 60 ? 11.303 3.941 4.936 1.00 10.00 60 ASP A CA 14
ATOM 19709 C C . ASP A 1 60 ? 10.901 4.540 6.308 1.00 50.00 60 ASP A C 14
ATOM 19710 O O . ASP A 1 60 ? 10.766 5.760 6.423 1.00 50.00 60 ASP A O 14
ATOM 19719 N N . PRO A 1 61 ? 10.626 3.687 7.349 1.00 50.00 61 PRO A N 14
ATOM 19720 C CA . PRO A 1 61 ? 10.341 4.163 8.724 1.00 50.00 61 PRO A CA 14
ATOM 19721 C C . PRO A 1 61 ? 11.620 4.307 9.581 1.00 50.00 61 PRO A C 14
ATOM 19722 O O . PRO A 1 61 ? 11.572 4.815 10.705 1.00 75.00 61 PRO A O 14
ATOM 19733 N N . GLY A 1 62 ? 12.758 3.873 9.013 1.00 50.00 62 GLY A N 14
ATOM 19734 C CA . GLY A 1 62 ? 14.004 3.688 9.745 1.00 50.00 62 GLY A CA 14
ATOM 19735 C C . GLY A 1 62 ? 14.551 2.287 9.500 1.00 75.00 62 GLY A C 14
ATOM 19736 O O . GLY A 1 62 ? 15.762 2.101 9.322 1.00 75.00 62 GLY A O 14
ATOM 19740 N N . GLY A 1 63 ? 13.637 1.293 9.486 1.00 75.00 63 GLY A N 14
ATOM 19741 C CA . GLY A 1 63 ? 13.978 -0.098 9.164 1.00 75.00 63 GLY A CA 14
ATOM 19742 C C . GLY A 1 63 ? 13.077 -1.092 9.888 1.00 75.00 63 GLY A C 14
ATOM 19743 O O . GLY A 1 63 ? 12.683 -0.848 11.031 1.00 75.00 63 GLY A O 14
ATOM 19747 N N . GLY A 1 64 ? 12.750 -2.218 9.214 1.00 75.00 64 GLY A N 14
ATOM 19748 C CA . GLY A 1 64 ? 11.897 -3.270 9.790 1.00 75.00 64 GLY A CA 14
ATOM 19749 C C . GLY A 1 64 ? 10.394 -2.957 9.695 1.00 75.00 64 GLY A C 14
ATOM 19750 O O . GLY A 1 64 ? 10.010 -2.016 9.000 1.00 75.00 64 GLY A O 14
ATOM 19754 N N . PRO A 1 65 ? 9.508 -3.733 10.405 1.00 75.00 65 PRO A N 14
ATOM 19755 C CA . PRO A 1 65 ? 8.027 -3.580 10.304 1.00 75.00 65 PRO A CA 14
ATOM 19756 C C . PRO A 1 65 ? 7.490 -2.365 11.104 1.00 75.00 65 PRO A C 14
ATOM 19757 O O . PRO A 1 65 ? 8.116 -1.921 12.073 1.00 75.00 65 PRO A O 14
ATOM 19768 N N . SER A 1 66 ? 6.322 -1.844 10.684 1.00 75.00 66 SER A N 14
ATOM 19769 C CA . SER A 1 66 ? 5.628 -0.745 11.381 1.00 75.00 66 SER A CA 14
ATOM 19770 C C . SER A 1 66 ? 4.787 -1.324 12.537 1.00 75.00 66 SER A C 14
ATOM 19771 O O . SER A 1 66 ? 4.846 -0.829 13.674 1.00 75.00 66 SER A O 14
ATOM 19779 N N . SER A 1 67 ? 4.022 -2.391 12.228 1.00 75.00 67 SER A N 14
ATOM 19780 C CA . SER A 1 67 ? 3.183 -3.106 13.212 1.00 75.00 67 SER A CA 14
ATOM 19781 C C . SER A 1 67 ? 4.015 -4.134 14.004 1.00 75.00 67 SER A C 14
ATOM 19782 O O . SER A 1 67 ? 5.160 -4.443 13.634 1.00 75.00 67 SER A O 14
ATOM 19790 N N . ARG A 1 68 ? 3.423 -4.658 15.093 1.00 75.00 68 ARG A N 14
ATOM 19791 C CA . ARG A 1 68 ? 4.014 -5.759 15.876 1.00 75.00 68 ARG A CA 14
ATOM 19792 C C . ARG A 1 68 ? 3.652 -7.097 15.197 1.00 75.00 68 ARG A C 14
ATOM 19793 O O . ARG A 1 68 ? 2.499 -7.304 14.792 1.00 75.00 68 ARG A O 14
ATOM 19814 N N . LEU A 1 69 ? 4.640 -8.004 15.099 1.00 75.00 69 LEU A N 14
ATOM 19815 C CA . LEU A 1 69 ? 4.542 -9.263 14.314 1.00 75.00 69 LEU A CA 14
ATOM 19816 C C . LEU A 1 69 ? 3.858 -10.410 15.107 1.00 75.00 69 LEU A C 14
ATOM 19817 O O . LEU A 1 69 ? 4.098 -11.598 14.834 1.00 75.00 69 LEU A O 14
ATOM 19833 N N . THR A 1 70 ? 2.962 -10.042 16.041 1.00 75.00 70 THR A N 14
ATOM 19834 C CA . THR A 1 70 ? 2.261 -10.992 16.923 1.00 75.00 70 THR A CA 14
ATOM 19835 C C . THR A 1 70 ? 1.181 -11.788 16.148 1.00 75.00 70 THR A C 14
ATOM 19836 O O . THR A 1 70 ? 0.939 -12.973 16.434 1.00 75.00 70 THR A O 14
ATOM 19847 N N . TRP A 1 71 ? 0.548 -11.109 15.165 1.00 75.00 71 TRP A N 14
ATOM 19848 C CA . TRP A 1 71 ? -0.506 -11.688 14.310 1.00 75.00 71 TRP A CA 14
ATOM 19849 C C . TRP A 1 71 ? 0.058 -12.774 13.373 1.00 75.00 71 TRP A C 14
ATOM 19850 O O . TRP A 1 71 ? 0.815 -12.467 12.443 1.00 75.00 71 TRP A O 14
ATOM 19871 N N . ARG A 1 72 ? -0.322 -14.045 13.637 1.00 75.00 72 ARG A N 14
ATOM 19872 C CA . ARG A 1 72 ? 0.032 -15.199 12.796 1.00 75.00 72 ARG A CA 14
ATOM 19873 C C . ARG A 1 72 ? -0.964 -15.325 11.624 1.00 75.00 72 ARG A C 14
ATOM 19874 O O . ARG A 1 72 ? -1.728 -16.295 11.524 1.00 75.00 72 ARG A O 14
ATOM 19895 N N . VAL A 1 73 ? -0.986 -14.291 10.778 1.00 75.00 73 VAL A N 14
ATOM 19896 C CA . VAL A 1 73 ? -1.674 -14.328 9.476 1.00 75.00 73 VAL A CA 14
ATOM 19897 C C . VAL A 1 73 ? -0.755 -15.061 8.485 1.00 75.00 73 VAL A C 14
ATOM 19898 O O . VAL A 1 73 ? -1.184 -15.939 7.736 1.00 75.00 73 VAL A O 14
ATOM 19911 N N . GLN A 1 74 ? 0.544 -14.727 8.583 1.00 75.00 74 GLN A N 14
ATOM 19912 C CA . GLN A 1 74 ? 1.613 -15.251 7.707 1.00 75.00 74 GLN A CA 14
ATOM 19913 C C . GLN A 1 74 ? 2.185 -16.611 8.186 1.00 75.00 74 GLN A C 14
ATOM 19914 O O . GLN A 1 74 ? 3.205 -17.060 7.646 1.00 75.00 74 GLN A O 14
ATOM 19928 N N . ARG A 1 75 ? 1.516 -17.267 9.174 1.00 75.00 75 ARG A N 14
ATOM 19929 C CA . ARG A 1 75 ? 2.030 -18.498 9.836 1.00 75.00 75 ARG A CA 14
ATOM 19930 C C . ARG A 1 75 ? 2.281 -19.645 8.815 1.00 75.00 75 ARG A C 14
ATOM 19931 O O . ARG A 1 75 ? 1.370 -20.066 8.098 1.00 75.00 75 ARG A O 14
ATOM 19952 N N . SER A 1 76 ? 3.541 -20.111 8.744 1.00 75.00 76 SER A N 14
ATOM 19953 C CA . SER A 1 76 ? 4.000 -21.060 7.709 1.00 75.00 76 SER A CA 14
ATOM 19954 C C . SER A 1 76 ? 5.254 -21.818 8.217 1.00 75.00 76 SER A C 14
ATOM 19955 O O . SER A 1 76 ? 5.574 -21.756 9.415 1.00 75.00 76 SER A O 14
ATOM 19963 N N . GLN A 1 77 ? 5.938 -22.554 7.309 1.00 75.00 77 GLN A N 14
ATOM 19964 C CA . GLN A 1 77 ? 7.227 -23.224 7.603 1.00 75.00 77 GLN A CA 14
ATOM 19965 C C . GLN A 1 77 ? 8.322 -22.163 7.872 1.00 75.00 77 GLN A C 14
ATOM 19966 O O . GLN A 1 77 ? 9.108 -22.286 8.819 1.00 75.00 77 GLN A O 14
ATOM 19980 N N . ASN A 1 78 ? 8.331 -21.116 7.031 1.00 75.00 78 ASN A N 14
ATOM 19981 C CA . ASN A 1 78 ? 9.265 -19.977 7.120 1.00 75.00 78 ASN A CA 14
ATOM 19982 C C . ASN A 1 78 ? 8.461 -18.666 7.257 1.00 75.00 78 ASN A C 14
ATOM 19983 O O . ASN A 1 78 ? 7.353 -18.570 6.703 1.00 75.00 78 ASN A O 14
ATOM 19994 N N . PRO A 1 79 ? 8.970 -17.645 8.027 1.00 75.00 79 PRO A N 14
ATOM 19995 C CA . PRO A 1 79 ? 8.380 -16.286 8.033 1.00 75.00 79 PRO A CA 14
ATOM 19996 C C . PRO A 1 79 ? 8.651 -15.570 6.696 1.00 75.00 79 PRO A C 14
ATOM 19997 O O . PRO A 1 79 ? 9.683 -15.817 6.048 1.00 75.00 79 PRO A O 14
ATOM 20008 N N . LEU A 1 80 ? 7.727 -14.692 6.295 1.00 75.00 80 LEU A N 14
ATOM 20009 C CA . LEU A 1 80 ? 7.846 -13.898 5.056 1.00 75.00 80 LEU A CA 14
ATOM 20010 C C . LEU A 1 80 ? 8.829 -12.726 5.280 1.00 75.00 80 LEU A C 14
ATOM 20011 O O . LEU A 1 80 ? 9.245 -12.471 6.419 1.00 75.00 80 LEU A O 14
ATOM 20027 N N . LYS A 1 81 ? 9.195 -12.007 4.203 1.00 75.00 81 LYS A N 14
ATOM 20028 C CA . LYS A 1 81 ? 10.242 -10.964 4.267 1.00 75.00 81 LYS A CA 14
ATOM 20029 C C . LYS A 1 81 ? 9.835 -9.719 3.459 1.00 75.00 81 LYS A C 14
ATOM 20030 O O . LYS A 1 81 ? 9.185 -9.826 2.414 1.00 75.00 81 LYS A O 14
ATOM 20049 N N . ILE A 1 82 ? 10.208 -8.539 3.986 1.00 75.00 82 ILE A N 14
ATOM 20050 C CA . ILE A 1 82 ? 10.099 -7.243 3.287 1.00 75.00 82 ILE A CA 14
ATOM 20051 C C . ILE A 1 82 ? 11.496 -6.591 3.236 1.00 75.00 82 ILE A C 14
ATOM 20052 O O . ILE A 1 82 ? 12.358 -6.894 4.076 1.00 75.00 82 ILE A O 14
ATOM 20068 N N . ARG A 1 83 ? 11.723 -5.728 2.237 1.00 75.00 83 ARG A N 14
ATOM 20069 C CA . ARG A 1 83 ? 12.979 -4.969 2.083 1.00 75.00 83 ARG A CA 14
ATOM 20070 C C . ARG A 1 83 ? 12.629 -3.495 1.837 1.00 75.00 83 ARG A C 14
ATOM 20071 O O . ARG A 1 83 ? 12.332 -3.091 0.702 1.00 75.00 83 ARG A O 14
ATOM 20092 N N . LEU A 1 84 ? 12.603 -2.716 2.926 1.00 75.00 84 LEU A N 14
ATOM 20093 C CA . LEU A 1 84 ? 12.302 -1.278 2.885 1.00 75.00 84 LEU A CA 14
ATOM 20094 C C . LEU A 1 84 ? 13.598 -0.513 2.596 1.00 75.00 84 LEU A C 14
ATOM 20095 O O . LEU A 1 84 ? 14.389 -0.246 3.508 1.00 75.00 84 LEU A O 14
ATOM 20111 N N . THR A 1 85 ? 13.834 -0.249 1.299 1.00 75.00 85 THR A N 14
ATOM 20112 C CA . THR A 1 85 ? 15.065 0.387 0.812 1.00 75.00 85 THR A CA 14
ATOM 20113 C C . THR A 1 85 ? 15.107 1.878 1.237 1.00 75.00 85 THR A C 14
ATOM 20114 O O . THR A 1 85 ? 14.065 2.551 1.276 1.00 75.00 85 THR A O 14
ATOM 20125 N N . ARG A 1 86 ? 16.310 2.366 1.601 1.00 75.00 86 ARG A N 14
ATOM 20126 C CA . ARG A 1 86 ? 16.494 3.739 2.107 1.00 75.00 86 ARG A CA 14
ATOM 20127 C C . ARG A 1 86 ? 16.381 4.756 0.956 1.00 75.00 86 ARG A C 14
ATOM 20128 O O . ARG A 1 86 ? 17.350 5.002 0.225 1.00 75.00 86 ARG A O 14
ATOM 20149 N N . GLU A 1 87 ? 15.171 5.301 0.779 1.00 75.00 87 GLU A N 14
ATOM 20150 C CA . GLU A 1 87 ? 14.911 6.369 -0.196 1.00 75.00 87 GLU A CA 14
ATOM 20151 C C . GLU A 1 87 ? 15.384 7.721 0.373 1.00 75.00 87 GLU A C 14
ATOM 20152 O O . GLU A 1 87 ? 15.255 7.961 1.584 1.00 75.00 87 GLU A O 14
ATOM 20164 N N . ALA A 1 88 ? 15.947 8.582 -0.501 1.00 75.00 88 ALA A N 14
ATOM 20165 C CA . ALA A 1 88 ? 16.381 9.939 -0.132 1.00 75.00 88 ALA A CA 14
ATOM 20166 C C . ALA A 1 88 ? 15.154 10.779 0.304 1.00 75.00 88 ALA A C 14
ATOM 20167 O O . ALA A 1 88 ? 14.195 10.872 -0.467 1.00 75.00 88 ALA A O 14
ATOM 20174 N N . PRO A 1 89 ? 15.142 11.366 1.551 1.00 75.00 89 PRO A N 14
ATOM 20175 C CA . PRO A 1 89 ? 13.968 12.101 2.086 1.00 75.00 89 PRO A CA 14
ATOM 20176 C C . PRO A 1 89 ? 13.727 13.442 1.331 1.00 75.00 89 PRO A C 14
ATOM 20177 O O . PRO A 1 89 ? 12.747 13.543 0.561 1.00 75.00 89 PRO A O 14
ATOM 20189 N N . HIS A 1 1 ? -13.089 -17.008 6.332 1.00 75.00 1 HIS A N 15
ATOM 20190 C CA . HIS A 1 1 ? -12.310 -17.123 5.080 1.00 75.00 1 HIS A CA 15
ATOM 20191 C C . HIS A 1 1 ? -10.864 -17.524 5.396 1.00 75.00 1 HIS A C 15
ATOM 20192 O O . HIS A 1 1 ? -9.999 -16.660 5.596 1.00 75.00 1 HIS A O 15
ATOM 20209 N N . HIS A 1 2 ? -10.620 -18.845 5.461 1.00 75.00 2 HIS A N 15
ATOM 20210 C CA . HIS A 1 2 ? -9.274 -19.397 5.684 1.00 75.00 2 HIS A CA 15
ATOM 20211 C C . HIS A 1 2 ? -8.495 -19.382 4.357 1.00 75.00 2 HIS A C 15
ATOM 20212 O O . HIS A 1 2 ? -8.585 -20.321 3.557 1.00 75.00 2 HIS A O 15
ATOM 20227 N N . HIS A 1 3 ? -7.759 -18.279 4.110 1.00 75.00 3 HIS A N 15
ATOM 20228 C CA . HIS A 1 3 ? -6.921 -18.132 2.908 1.00 75.00 3 HIS A CA 15
ATOM 20229 C C . HIS A 1 3 ? -5.729 -17.210 3.225 1.00 75.00 3 HIS A C 15
ATOM 20230 O O . HIS A 1 3 ? -5.895 -16.118 3.789 1.00 75.00 3 HIS A O 15
ATOM 20245 N N . HIS A 1 4 ? -4.521 -17.682 2.905 1.00 75.00 4 HIS A N 15
ATOM 20246 C CA . HIS A 1 4 ? -3.254 -16.948 3.110 1.00 75.00 4 HIS A CA 15
ATOM 20247 C C . HIS A 1 4 ? -2.338 -17.170 1.899 1.00 75.00 4 HIS A C 15
ATOM 20248 O O . HIS A 1 4 ? -2.671 -17.952 1.001 1.00 75.00 4 HIS A O 15
ATOM 20263 N N . HIS A 1 5 ? -1.198 -16.455 1.868 1.00 75.00 5 HIS A N 15
ATOM 20264 C CA . HIS A 1 5 ? -0.181 -16.584 0.801 1.00 75.00 5 HIS A CA 15
ATOM 20265 C C . HIS A 1 5 ? 1.221 -16.349 1.361 1.00 75.00 5 HIS A C 15
ATOM 20266 O O . HIS A 1 5 ? 1.385 -15.897 2.508 1.00 75.00 5 HIS A O 15
ATOM 20281 N N . HIS A 1 6 ? 2.225 -16.646 0.516 1.00 75.00 6 HIS A N 15
ATOM 20282 C CA . HIS A 1 6 ? 3.633 -16.327 0.780 1.00 75.00 6 HIS A CA 15
ATOM 20283 C C . HIS A 1 6 ? 3.832 -14.818 0.569 1.00 75.00 6 HIS A C 15
ATOM 20284 O O . HIS A 1 6 ? 4.024 -14.360 -0.559 1.00 75.00 6 HIS A O 15
ATOM 20299 N N . SER A 1 7 ? 3.715 -14.052 1.657 1.00 75.00 7 SER A N 15
ATOM 20300 C CA . SER A 1 7 ? 3.637 -12.584 1.602 1.00 75.00 7 SER A CA 15
ATOM 20301 C C . SER A 1 7 ? 4.876 -11.931 2.228 1.00 75.00 7 SER A C 15
ATOM 20302 O O . SER A 1 7 ? 5.838 -12.607 2.612 1.00 75.00 7 SER A O 15
ATOM 20310 N N . HIS A 1 8 ? 4.836 -10.593 2.273 1.00 50.00 8 HIS A N 15
ATOM 20311 C CA . HIS A 1 8 ? 5.794 -9.767 3.018 1.00 50.00 8 HIS A CA 15
ATOM 20312 C C . HIS A 1 8 ? 5.404 -9.795 4.510 1.00 50.00 8 HIS A C 15
ATOM 20313 O O . HIS A 1 8 ? 4.278 -10.206 4.855 1.00 50.00 8 HIS A O 15
ATOM 20328 N N . MET A 1 9 ? 6.354 -9.392 5.385 1.00 10.00 9 MET A N 15
ATOM 20329 C CA . MET A 1 9 ? 6.118 -9.240 6.844 1.00 10.00 9 MET A CA 15
ATOM 20330 C C . MET A 1 9 ? 4.833 -8.419 7.104 1.00 10.00 9 MET A C 15
ATOM 20331 O O . MET A 1 9 ? 4.589 -7.423 6.406 1.00 50.00 9 MET A O 15
ATOM 20345 N N . VAL A 1 10 ? 3.997 -8.859 8.075 1.00 10.00 10 VAL A N 15
ATOM 20346 C CA . VAL A 1 10 ? 2.725 -8.174 8.361 1.00 10.00 10 VAL A CA 15
ATOM 20347 C C . VAL A 1 10 ? 3.018 -6.770 8.894 1.00 10.00 10 VAL A C 15
ATOM 20348 O O . VAL A 1 10 ? 3.988 -6.568 9.655 1.00 50.00 10 VAL A O 15
ATOM 20361 N N . GLY A 1 11 ? 2.221 -5.802 8.461 1.00 10.00 11 GLY A N 15
ATOM 20362 C CA . GLY A 1 11 ? 2.444 -4.428 8.820 1.00 10.00 11 GLY A CA 15
ATOM 20363 C C . GLY A 1 11 ? 3.482 -3.739 7.941 1.00 10.00 11 GLY A C 15
ATOM 20364 O O . GLY A 1 11 ? 3.930 -2.641 8.300 1.00 50.00 11 GLY A O 15
ATOM 20368 N N . ASP A 1 12 ? 3.890 -4.389 6.815 1.00 10.00 12 ASP A N 15
ATOM 20369 C CA . ASP A 1 12 ? 4.956 -3.871 5.916 1.00 10.00 12 ASP A CA 15
ATOM 20370 C C . ASP A 1 12 ? 4.681 -2.397 5.547 1.00 10.00 12 ASP A C 15
ATOM 20371 O O . ASP A 1 12 ? 3.643 -2.079 4.955 1.00 50.00 12 ASP A O 15
ATOM 20380 N N . THR A 1 13 ? 5.627 -1.523 5.907 1.00 10.00 13 THR A N 15
ATOM 20381 C CA . THR A 1 13 ? 5.440 -0.078 5.840 1.00 10.00 13 THR A CA 15
ATOM 20382 C C . THR A 1 13 ? 5.489 0.369 4.381 1.00 10.00 13 THR A C 15
ATOM 20383 O O . THR A 1 13 ? 6.532 0.265 3.735 1.00 50.00 13 THR A O 15
ATOM 20394 N N . VAL A 1 14 ? 4.334 0.798 3.862 1.00 10.00 14 VAL A N 15
ATOM 20395 C CA . VAL A 1 14 ? 4.174 1.252 2.474 1.00 10.00 14 VAL A CA 15
ATOM 20396 C C . VAL A 1 14 ? 3.393 2.576 2.433 1.00 10.00 14 VAL A C 15
ATOM 20397 O O . VAL A 1 14 ? 2.685 2.925 3.375 1.00 50.00 14 VAL A O 15
ATOM 20410 N N . TRP A 1 15 ? 3.573 3.326 1.348 1.00 10.00 15 TRP A N 15
ATOM 20411 C CA . TRP A 1 15 ? 2.749 4.487 1.008 1.00 10.00 15 TRP A CA 15
ATOM 20412 C C . TRP A 1 15 ? 1.748 4.066 -0.064 1.00 10.00 15 TRP A C 15
ATOM 20413 O O . TRP A 1 15 ? 2.091 3.270 -0.951 1.00 50.00 15 TRP A O 15
ATOM 20434 N N . VAL A 1 16 ? 0.524 4.596 0.004 1.00 10.00 16 VAL A N 15
ATOM 20435 C CA . VAL A 1 16 ? -0.481 4.403 -1.043 1.00 10.00 16 VAL A CA 15
ATOM 20436 C C . VAL A 1 16 ? -0.679 5.728 -1.801 1.00 10.00 16 VAL A C 15
ATOM 20437 O O . VAL A 1 16 ? -1.106 6.747 -1.226 1.00 50.00 16 VAL A O 15
ATOM 20450 N N . ARG A 1 17 ? -0.262 5.689 -3.071 1.00 10.00 17 ARG A N 15
ATOM 20451 C CA . ARG A 1 17 ? -0.421 6.752 -4.056 1.00 10.00 17 ARG A CA 15
ATOM 20452 C C . ARG A 1 17 ? -1.914 6.977 -4.382 1.00 10.00 17 ARG A C 15
ATOM 20453 O O . ARG A 1 17 ? -2.556 6.124 -5.001 1.00 50.00 17 ARG A O 15
ATOM 20474 N N . ARG A 1 18 ? -2.452 8.118 -3.925 1.00 10.00 18 ARG A N 15
ATOM 20475 C CA . ARG A 1 18 ? -3.858 8.523 -4.150 1.00 10.00 18 ARG A CA 15
ATOM 20476 C C . ARG A 1 18 ? -3.910 9.849 -4.929 1.00 10.00 18 ARG A C 15
ATOM 20477 O O . ARG A 1 18 ? -3.096 10.739 -4.699 1.00 50.00 18 ARG A O 15
ATOM 20498 N N . HIS A 1 19 ? -4.887 9.977 -5.841 1.00 50.00 19 HIS A N 15
ATOM 20499 C CA . HIS A 1 19 ? -5.039 11.175 -6.689 1.00 50.00 19 HIS A CA 15
ATOM 20500 C C . HIS A 1 19 ? -5.681 12.328 -5.877 1.00 50.00 19 HIS A C 15
ATOM 20501 O O . HIS A 1 19 ? -4.970 13.230 -5.422 1.00 75.00 19 HIS A O 15
ATOM 20516 N N . GLN A 1 20 ? -7.033 12.257 -5.693 1.00 75.00 20 GLN A N 15
ATOM 20517 C CA . GLN A 1 20 ? -7.872 13.374 -5.161 1.00 75.00 20 GLN A CA 15
ATOM 20518 C C . GLN A 1 20 ? -7.716 14.662 -5.998 1.00 75.00 20 GLN A C 15
ATOM 20519 O O . GLN A 1 20 ? -8.029 15.768 -5.540 1.00 75.00 20 GLN A O 15
ATOM 20533 N N . THR A 1 21 ? -7.286 14.477 -7.250 1.00 75.00 21 THR A N 15
ATOM 20534 C CA . THR A 1 21 ? -6.914 15.545 -8.175 1.00 75.00 21 THR A CA 15
ATOM 20535 C C . THR A 1 21 ? -7.342 15.126 -9.594 1.00 75.00 21 THR A C 15
ATOM 20536 O O . THR A 1 21 ? -7.269 13.938 -9.939 1.00 75.00 21 THR A O 15
ATOM 20547 N N . LYS A 1 22 ? -7.808 16.090 -10.398 1.00 75.00 22 LYS A N 15
ATOM 20548 C CA . LYS A 1 22 ? -8.325 15.820 -11.752 1.00 75.00 22 LYS A CA 15
ATOM 20549 C C . LYS A 1 22 ? -7.199 15.798 -12.806 1.00 75.00 22 LYS A C 15
ATOM 20550 O O . LYS A 1 22 ? -7.270 15.031 -13.772 1.00 75.00 22 LYS A O 15
ATOM 20569 N N . ASN A 1 23 ? -6.172 16.653 -12.633 1.00 75.00 23 ASN A N 15
ATOM 20570 C CA . ASN A 1 23 ? -5.028 16.754 -13.584 1.00 75.00 23 ASN A CA 15
ATOM 20571 C C . ASN A 1 23 ? -3.684 16.711 -12.847 1.00 50.00 23 ASN A C 15
ATOM 20572 O O . ASN A 1 23 ? -2.682 16.252 -13.417 1.00 50.00 23 ASN A O 15
ATOM 20583 N N . LEU A 1 24 ? -3.650 17.196 -11.586 1.00 10.00 24 LEU A N 15
ATOM 20584 C CA . LEU A 1 24 ? -2.412 17.191 -10.775 1.00 50.00 24 LEU A CA 15
ATOM 20585 C C . LEU A 1 24 ? -1.967 15.745 -10.473 1.00 50.00 24 LEU A C 15
ATOM 20586 O O . LEU A 1 24 ? -2.784 14.815 -10.506 1.00 50.00 24 LEU A O 15
ATOM 20602 N N . GLU A 1 25 ? -0.673 15.591 -10.180 1.00 50.00 25 GLU A N 15
ATOM 20603 C CA . GLU A 1 25 ? -0.021 14.282 -10.003 1.00 10.00 25 GLU A CA 15
ATOM 20604 C C . GLU A 1 25 ? -0.614 13.489 -8.800 1.00 10.00 25 GLU A C 15
ATOM 20605 O O . GLU A 1 25 ? -1.012 14.098 -7.793 1.00 50.00 25 GLU A O 15
ATOM 20617 N N . PRO A 1 26 ? -0.709 12.118 -8.902 1.00 10.00 26 PRO A N 15
ATOM 20618 C CA . PRO A 1 26 ? -1.194 11.264 -7.795 1.00 50.00 26 PRO A CA 15
ATOM 20619 C C . PRO A 1 26 ? -0.185 11.228 -6.615 1.00 10.00 26 PRO A C 15
ATOM 20620 O O . PRO A 1 26 ? 0.943 10.728 -6.737 1.00 50.00 26 PRO A O 15
ATOM 20631 N N . ARG A 1 27 ? -0.625 11.781 -5.482 1.00 10.00 27 ARG A N 15
ATOM 20632 C CA . ARG A 1 27 ? 0.199 12.031 -4.289 1.00 10.00 27 ARG A CA 15
ATOM 20633 C C . ARG A 1 27 ? 0.085 10.855 -3.300 1.00 10.00 27 ARG A C 15
ATOM 20634 O O . ARG A 1 27 ? -1.016 10.454 -2.938 1.00 50.00 27 ARG A O 15
ATOM 20655 N N . TRP A 1 28 ? 1.229 10.321 -2.854 1.00 10.00 28 TRP A N 15
ATOM 20656 C CA . TRP A 1 28 ? 1.265 9.234 -1.850 1.00 10.00 28 TRP A CA 15
ATOM 20657 C C . TRP A 1 28 ? 0.977 9.777 -0.447 1.00 10.00 28 TRP A C 15
ATOM 20658 O O . TRP A 1 28 ? 1.250 10.946 -0.170 1.00 50.00 28 TRP A O 15
ATOM 20679 N N . LYS A 1 29 ? 0.412 8.930 0.424 1.00 10.00 29 LYS A N 15
ATOM 20680 C CA . LYS A 1 29 ? 0.435 9.143 1.894 1.00 10.00 29 LYS A CA 15
ATOM 20681 C C . LYS A 1 29 ? 0.644 7.807 2.606 1.00 10.00 29 LYS A C 15
ATOM 20682 O O . LYS A 1 29 ? 0.482 6.740 2.004 1.00 50.00 29 LYS A O 15
ATOM 20701 N N . GLY A 1 30 ? 1.020 7.888 3.890 1.00 10.00 30 GLY A N 15
ATOM 20702 C CA . GLY A 1 30 ? 1.262 6.725 4.719 1.00 10.00 30 GLY A CA 15
ATOM 20703 C C . GLY A 1 30 ? 1.383 7.120 6.200 1.00 10.00 30 GLY A C 15
ATOM 20704 O O . GLY A 1 30 ? 0.938 8.210 6.579 1.00 50.00 30 GLY A O 15
ATOM 20708 N N . PRO A 1 31 ? 1.965 6.250 7.081 1.00 10.00 31 PRO A N 15
ATOM 20709 C CA . PRO A 1 31 ? 2.450 4.902 6.713 1.00 10.00 31 PRO A CA 15
ATOM 20710 C C . PRO A 1 31 ? 1.333 3.821 6.761 1.00 10.00 31 PRO A C 15
ATOM 20711 O O . PRO A 1 31 ? 0.758 3.532 7.819 1.00 50.00 31 PRO A O 15
ATOM 20722 N N . TYR A 1 32 ? 1.007 3.269 5.583 1.00 10.00 32 TYR A N 15
ATOM 20723 C CA . TYR A 1 32 ? 0.145 2.080 5.454 1.00 10.00 32 TYR A CA 15
ATOM 20724 C C . TYR A 1 32 ? 0.944 0.810 5.790 1.00 10.00 32 TYR A C 15
ATOM 20725 O O . TYR A 1 32 ? 2.175 0.845 5.881 1.00 50.00 32 TYR A O 15
ATOM 20743 N N . THR A 1 33 ? 0.227 -0.304 5.977 1.00 10.00 33 THR A N 15
ATOM 20744 C CA . THR A 1 33 ? 0.792 -1.545 6.534 1.00 10.00 33 THR A CA 15
ATOM 20745 C C . THR A 1 33 ? 0.233 -2.793 5.807 1.00 10.00 33 THR A C 15
ATOM 20746 O O . THR A 1 33 ? -0.936 -3.113 5.962 1.00 50.00 33 THR A O 15
ATOM 20757 N N . VAL A 1 34 ? 1.086 -3.513 5.042 1.00 10.00 34 VAL A N 15
ATOM 20758 C CA . VAL A 1 34 ? 0.665 -4.713 4.276 1.00 10.00 34 VAL A CA 15
ATOM 20759 C C . VAL A 1 34 ? 0.685 -5.955 5.178 1.00 10.00 34 VAL A C 15
ATOM 20760 O O . VAL A 1 34 ? 1.708 -6.256 5.803 1.00 50.00 34 VAL A O 15
ATOM 20773 N N . LEU A 1 35 ? -0.458 -6.658 5.239 1.00 10.00 35 LEU A N 15
ATOM 20774 C CA . LEU A 1 35 ? -0.615 -7.902 6.018 1.00 10.00 35 LEU A CA 15
ATOM 20775 C C . LEU A 1 35 ? -0.478 -9.129 5.097 1.00 10.00 35 LEU A C 15
ATOM 20776 O O . LEU A 1 35 ? 0.215 -10.106 5.428 1.00 50.00 35 LEU A O 15
ATOM 20792 N N . LEU A 1 36 ? -1.157 -9.059 3.934 1.00 10.00 36 LEU A N 15
ATOM 20793 C CA . LEU A 1 36 ? -1.259 -10.186 2.982 1.00 10.00 36 LEU A CA 15
ATOM 20794 C C . LEU A 1 36 ? -0.959 -9.686 1.563 1.00 10.00 36 LEU A C 15
ATOM 20795 O O . LEU A 1 36 ? -1.134 -8.505 1.270 1.00 50.00 36 LEU A O 15
ATOM 20811 N N . THR A 1 37 ? -0.479 -10.581 0.688 1.00 10.00 37 THR A N 15
ATOM 20812 C CA . THR A 1 37 ? -0.209 -10.261 -0.729 1.00 10.00 37 THR A CA 15
ATOM 20813 C C . THR A 1 37 ? -0.950 -11.253 -1.644 1.00 10.00 37 THR A C 15
ATOM 20814 O O . THR A 1 37 ? -1.151 -12.416 -1.280 1.00 50.00 37 THR A O 15
ATOM 20825 N N . THR A 1 38 ? -1.351 -10.773 -2.828 1.00 10.00 38 THR A N 15
ATOM 20826 C CA . THR A 1 38 ? -1.986 -11.567 -3.904 1.00 10.00 38 THR A CA 15
ATOM 20827 C C . THR A 1 38 ? -1.403 -11.079 -5.267 1.00 10.00 38 THR A C 15
ATOM 20828 O O . THR A 1 38 ? -0.731 -10.031 -5.289 1.00 50.00 38 THR A O 15
ATOM 20839 N N . PRO A 1 39 ? -1.593 -11.830 -6.415 1.00 10.00 39 PRO A N 15
ATOM 20840 C CA . PRO A 1 39 ? -1.048 -11.420 -7.743 1.00 10.00 39 PRO A CA 15
ATOM 20841 C C . PRO A 1 39 ? -1.426 -9.962 -8.131 1.00 10.00 39 PRO A C 15
ATOM 20842 O O . PRO A 1 39 ? -2.599 -9.658 -8.386 1.00 50.00 39 PRO A O 15
ATOM 20853 N N . THR A 1 40 ? -0.403 -9.074 -8.085 1.00 10.00 40 THR A N 15
ATOM 20854 C CA . THR A 1 40 ? -0.473 -7.657 -8.514 1.00 10.00 40 THR A CA 15
ATOM 20855 C C . THR A 1 40 ? -1.456 -6.816 -7.644 1.00 10.00 40 THR A C 15
ATOM 20856 O O . THR A 1 40 ? -1.896 -5.726 -8.042 1.00 50.00 40 THR A O 15
ATOM 20867 N N . ALA A 1 41 ? -1.751 -7.307 -6.427 1.00 10.00 41 ALA A N 15
ATOM 20868 C CA . ALA A 1 41 ? -2.647 -6.621 -5.473 1.00 10.00 41 ALA A CA 15
ATOM 20869 C C . ALA A 1 41 ? -2.241 -6.994 -4.045 1.00 10.00 41 ALA A C 15
ATOM 20870 O O . ALA A 1 41 ? -2.056 -8.162 -3.747 1.00 50.00 41 ALA A O 15
ATOM 20877 N N . LEU A 1 42 ? -2.056 -6.003 -3.169 1.00 10.00 42 LEU A N 15
ATOM 20878 C CA . LEU A 1 42 ? -1.603 -6.236 -1.783 1.00 10.00 42 LEU A CA 15
ATOM 20879 C C . LEU A 1 42 ? -2.720 -5.879 -0.801 1.00 10.00 42 LEU A C 15
ATOM 20880 O O . LEU A 1 42 ? -3.289 -4.788 -0.889 1.00 50.00 42 LEU A O 15
ATOM 20896 N N . LYS A 1 43 ? -3.021 -6.778 0.150 1.00 10.00 43 LYS A N 15
ATOM 20897 C CA . LYS A 1 43 ? -4.003 -6.493 1.197 1.00 10.00 43 LYS A CA 15
ATOM 20898 C C . LYS A 1 43 ? -3.306 -5.745 2.340 1.00 10.00 43 LYS A C 15
ATOM 20899 O O . LYS A 1 43 ? -2.479 -6.313 3.079 1.00 50.00 43 LYS A O 15
ATOM 20918 N N . VAL A 1 44 ? -3.655 -4.459 2.440 1.00 10.00 44 VAL A N 15
ATOM 20919 C CA . VAL A 1 44 ? -3.195 -3.547 3.487 1.00 10.00 44 VAL A CA 15
ATOM 20920 C C . VAL A 1 44 ? -4.266 -3.464 4.598 1.00 10.00 44 VAL A C 15
ATOM 20921 O O . VAL A 1 44 ? -5.465 -3.622 4.326 1.00 50.00 44 VAL A O 15
ATOM 20934 N N . ASP A 1 45 ? -3.820 -3.244 5.840 1.00 10.00 45 ASP A N 15
ATOM 20935 C CA . ASP A 1 45 ? -4.696 -3.086 7.009 1.00 10.00 45 ASP A CA 15
ATOM 20936 C C . ASP A 1 45 ? -5.518 -1.785 6.912 1.00 10.00 45 ASP A C 15
ATOM 20937 O O . ASP A 1 45 ? -4.962 -0.709 6.641 1.00 50.00 45 ASP A O 15
ATOM 20946 N N . GLY A 1 46 ? -6.843 -1.906 7.118 1.00 10.00 46 GLY A N 15
ATOM 20947 C CA . GLY A 1 46 ? -7.769 -0.774 7.041 1.00 10.00 46 GLY A CA 15
ATOM 20948 C C . GLY A 1 46 ? -8.424 -0.635 5.675 1.00 10.00 46 GLY A C 15
ATOM 20949 O O . GLY A 1 46 ? -9.316 0.200 5.498 1.00 50.00 46 GLY A O 15
ATOM 20953 N N . ILE A 1 47 ? -7.969 -1.442 4.705 1.00 10.00 47 ILE A N 15
ATOM 20954 C CA . ILE A 1 47 ? -8.482 -1.430 3.324 1.00 10.00 47 ILE A CA 15
ATOM 20955 C C . ILE A 1 47 ? -9.649 -2.427 3.185 1.00 10.00 47 ILE A C 15
ATOM 20956 O O . ILE A 1 47 ? -9.682 -3.443 3.895 1.00 50.00 47 ILE A O 15
ATOM 20972 N N . ALA A 1 48 ? -10.599 -2.110 2.270 1.00 10.00 48 ALA A N 15
ATOM 20973 C CA . ALA A 1 48 ? -11.803 -2.922 2.019 1.00 10.00 48 ALA A CA 15
ATOM 20974 C C . ALA A 1 48 ? -11.447 -4.370 1.638 1.00 10.00 48 ALA A C 15
ATOM 20975 O O . ALA A 1 48 ? -12.032 -5.316 2.177 1.00 50.00 48 ALA A O 15
ATOM 20982 N N . ALA A 1 49 ? -10.483 -4.534 0.705 1.00 10.00 49 ALA A N 15
ATOM 20983 C CA . ALA A 1 49 ? -9.968 -5.865 0.329 1.00 10.00 49 ALA A CA 15
ATOM 20984 C C . ALA A 1 49 ? -8.499 -5.807 -0.141 1.00 10.00 49 ALA A C 15
ATOM 20985 O O . ALA A 1 49 ? -7.630 -6.462 0.443 1.00 50.00 49 ALA A O 15
ATOM 20992 N N . TRP A 1 50 ? -8.217 -5.012 -1.195 1.00 10.00 50 TRP A N 15
ATOM 20993 C CA . TRP A 1 50 ? -6.860 -4.920 -1.797 1.00 10.00 50 TRP A CA 15
ATOM 20994 C C . TRP A 1 50 ? -6.536 -3.489 -2.260 1.00 10.00 50 TRP A C 15
ATOM 20995 O O . TRP A 1 50 ? -7.437 -2.685 -2.518 1.00 50.00 50 TRP A O 15
ATOM 21016 N N . ILE A 1 51 ? -5.227 -3.205 -2.355 1.00 10.00 51 ILE A N 15
ATOM 21017 C CA . ILE A 1 51 ? -4.663 -2.040 -3.052 1.00 10.00 51 ILE A CA 15
ATOM 21018 C C . ILE A 1 51 ? -3.731 -2.573 -4.158 1.00 10.00 51 ILE A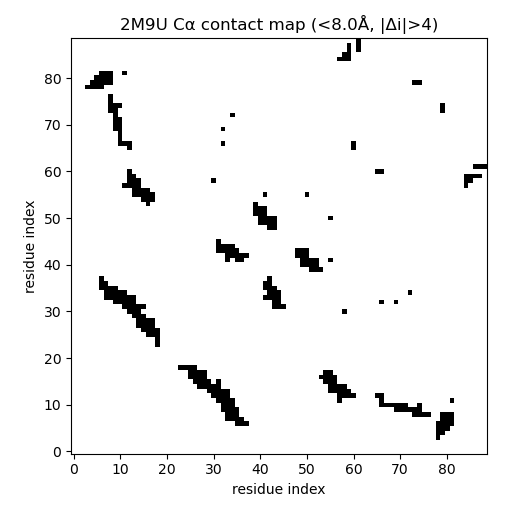 C 15
ATOM 21019 O O . ILE A 1 51 ? -2.743 -3.250 -3.864 1.00 50.00 51 ILE A O 15
ATOM 21035 N N . HIS A 1 52 ? -4.058 -2.261 -5.419 1.00 10.00 52 HIS A N 15
ATOM 21036 C CA . HIS A 1 52 ? -3.369 -2.809 -6.603 1.00 10.00 52 HIS A CA 15
ATOM 21037 C C . HIS A 1 52 ? -1.920 -2.238 -6.665 1.00 10.00 52 HIS A C 15
ATOM 21038 O O . HIS A 1 52 ? -1.683 -1.110 -6.216 1.00 50.00 52 HIS A O 15
ATOM 21053 N N . ALA A 1 53 ? -1.001 -3.019 -7.266 1.00 10.00 53 ALA A N 15
ATOM 21054 C CA . ALA A 1 53 ? 0.473 -2.877 -7.109 1.00 10.00 53 ALA A CA 15
ATOM 21055 C C . ALA A 1 53 ? 1.043 -1.456 -7.342 1.00 10.00 53 ALA A C 15
ATOM 21056 O O . ALA A 1 53 ? 1.892 -1.011 -6.573 1.00 50.00 53 ALA A O 15
ATOM 21063 N N . ALA A 1 54 ? 0.576 -0.761 -8.391 1.00 10.00 54 ALA A N 15
ATOM 21064 C CA . ALA A 1 54 ? 1.128 0.560 -8.790 1.00 10.00 54 ALA A CA 15
ATOM 21065 C C . ALA A 1 54 ? 0.707 1.688 -7.829 1.00 10.00 54 ALA A C 15
ATOM 21066 O O . ALA A 1 54 ? 1.342 2.751 -7.790 1.00 50.00 54 ALA A O 15
ATOM 21073 N N . HIS A 1 55 ? -0.370 1.454 -7.060 1.00 10.00 55 HIS A N 15
ATOM 21074 C CA . HIS A 1 55 ? -0.792 2.368 -5.974 1.00 10.00 55 HIS A CA 15
ATOM 21075 C C . HIS A 1 55 ? 0.070 2.147 -4.721 1.00 10.00 55 HIS A C 15
ATOM 21076 O O . HIS A 1 55 ? 0.059 2.976 -3.821 1.00 50.00 55 HIS A O 15
ATOM 21091 N N . VAL A 1 56 ? 0.809 1.030 -4.662 1.00 10.00 56 VAL A N 15
ATOM 21092 C CA . VAL A 1 56 ? 1.675 0.707 -3.514 1.00 10.00 56 VAL A CA 15
ATOM 21093 C C . VAL A 1 56 ? 3.134 1.079 -3.832 1.00 10.00 56 VAL A C 15
ATOM 21094 O O . VAL A 1 56 ? 3.623 0.847 -4.946 1.00 50.00 56 VAL A O 15
ATOM 21107 N N . LYS A 1 57 ? 3.812 1.675 -2.843 1.00 10.00 57 LYS A N 15
ATOM 21108 C CA . LYS A 1 57 ? 5.263 1.911 -2.856 1.00 10.00 57 LYS A CA 15
ATOM 21109 C C . LYS A 1 57 ? 5.818 1.549 -1.479 1.00 10.00 57 LYS A C 15
ATOM 21110 O O . LYS A 1 57 ? 5.203 1.893 -0.481 1.00 50.00 57 LYS A O 15
ATOM 21129 N N . ALA A 1 58 ? 6.965 0.867 -1.434 1.00 10.00 58 ALA A N 15
ATOM 21130 C CA . ALA A 1 58 ? 7.660 0.554 -0.173 1.00 10.00 58 ALA A CA 15
ATOM 21131 C C . ALA A 1 58 ? 8.124 1.854 0.527 1.00 10.00 58 ALA A C 15
ATOM 21132 O O . ALA A 1 58 ? 8.637 2.772 -0.126 1.00 50.00 58 ALA A O 15
ATOM 21139 N N . ALA A 1 59 ? 7.922 1.912 1.851 1.00 10.00 59 ALA A N 15
ATOM 21140 C CA . ALA A 1 59 ? 8.204 3.100 2.680 1.00 10.00 59 ALA A CA 15
ATOM 21141 C C . ALA A 1 59 ? 9.194 2.761 3.802 1.00 10.00 59 ALA A C 15
ATOM 21142 O O . ALA A 1 59 ? 9.360 1.592 4.177 1.00 50.00 59 ALA A O 15
ATOM 21149 N N . ASP A 1 60 ? 9.858 3.805 4.319 1.00 10.00 60 ASP A N 15
ATOM 21150 C CA . ASP A 1 60 ? 10.876 3.694 5.369 1.00 10.00 60 ASP A CA 15
ATOM 21151 C C . ASP A 1 60 ? 10.225 3.902 6.755 1.00 50.00 60 ASP A C 15
ATOM 21152 O O . ASP A 1 60 ? 9.750 5.002 7.041 1.00 50.00 60 ASP A O 15
ATOM 21161 N N . PRO A 1 61 ? 10.161 2.842 7.626 1.00 50.00 61 PRO A N 15
ATOM 21162 C CA . PRO A 1 61 ? 9.657 2.979 9.016 1.00 50.00 61 PRO A CA 15
ATOM 21163 C C . PRO A 1 61 ? 10.729 3.470 10.022 1.00 50.00 61 PRO A C 15
ATOM 21164 O O . PRO A 1 61 ? 10.385 3.886 11.134 1.00 75.00 61 PRO A O 15
ATOM 21175 N N . GLY A 1 62 ? 12.019 3.409 9.617 1.00 50.00 62 GLY A N 15
ATOM 21176 C CA . GLY A 1 62 ? 13.149 3.692 10.514 1.00 50.00 62 GLY A CA 15
ATOM 21177 C C . GLY A 1 62 ? 13.233 2.693 11.670 1.00 75.00 62 GLY A C 15
ATOM 21178 O O . GLY A 1 62 ? 13.567 3.064 12.803 1.00 75.00 62 GLY A O 15
ATOM 21182 N N . GLY A 1 63 ? 12.926 1.417 11.361 1.00 75.00 63 GLY A N 15
ATOM 21183 C CA . GLY A 1 63 ? 12.823 0.351 12.360 1.00 75.00 63 GLY A CA 15
ATOM 21184 C C . GLY A 1 63 ? 11.363 0.058 12.695 1.00 75.00 63 GLY A C 15
ATOM 21185 O O . GLY A 1 63 ? 10.624 -0.435 11.835 1.00 75.00 63 GLY A O 15
ATOM 21189 N N . GLY A 1 64 ? 10.958 0.384 13.936 1.00 75.00 64 GLY A N 15
ATOM 21190 C CA . GLY A 1 64 ? 9.571 0.230 14.399 1.00 75.00 64 GLY A CA 15
ATOM 21191 C C . GLY A 1 64 ? 9.081 -1.231 14.462 1.00 75.00 64 GLY A C 15
ATOM 21192 O O . GLY A 1 64 ? 8.183 -1.608 13.693 1.00 75.00 64 GLY A O 15
ATOM 21196 N N . PRO A 1 65 ? 9.663 -2.104 15.361 1.00 75.00 65 PRO A N 15
ATOM 21197 C CA . PRO A 1 65 ? 9.212 -3.502 15.564 1.00 75.00 65 PRO A CA 15
ATOM 21198 C C . PRO A 1 65 ? 8.273 -3.661 16.792 1.00 75.00 65 PRO A C 15
ATOM 21199 O O . PRO A 1 65 ? 8.194 -4.734 17.384 1.00 75.00 65 PRO A O 15
ATOM 21210 N N . SER A 1 66 ? 7.526 -2.591 17.118 1.00 75.00 66 SER A N 15
ATOM 21211 C CA . SER A 1 66 ? 6.753 -2.486 18.375 1.00 75.00 66 SER A CA 15
ATOM 21212 C C . SER A 1 66 ? 5.626 -3.542 18.492 1.00 75.00 66 SER A C 15
ATOM 21213 O O . SER A 1 66 ? 5.304 -3.985 19.600 1.00 75.00 66 SER A O 15
ATOM 21221 N N . SER A 1 67 ? 5.051 -3.960 17.346 1.00 75.00 67 SER A N 15
ATOM 21222 C CA . SER A 1 67 ? 3.839 -4.808 17.325 1.00 75.00 67 SER A CA 15
ATOM 21223 C C . SER A 1 67 ? 3.797 -5.741 16.093 1.00 75.00 67 SER A C 15
ATOM 21224 O O . SER A 1 67 ? 3.115 -6.775 16.115 1.00 75.00 67 SER A O 15
ATOM 21232 N N . ARG A 1 68 ? 4.539 -5.379 15.026 1.00 75.00 68 ARG A N 15
ATOM 21233 C CA . ARG A 1 68 ? 4.529 -6.128 13.747 1.00 75.00 68 ARG A CA 15
ATOM 21234 C C . ARG A 1 68 ? 5.219 -7.502 13.849 1.00 75.00 68 ARG A C 15
ATOM 21235 O O . ARG A 1 68 ? 5.093 -8.323 12.940 1.00 75.00 68 ARG A O 15
ATOM 21256 N N . LEU A 1 69 ? 5.898 -7.755 14.987 1.00 75.00 69 LEU A N 15
ATOM 21257 C CA . LEU A 1 69 ? 6.613 -9.021 15.247 1.00 75.00 69 LEU A CA 15
ATOM 21258 C C . LEU A 1 69 ? 5.647 -10.185 15.545 1.00 75.00 69 LEU A C 15
ATOM 21259 O O . LEU A 1 69 ? 6.086 -11.323 15.716 1.00 75.00 69 LEU A O 15
ATOM 21275 N N . THR A 1 70 ? 4.338 -9.884 15.622 1.00 75.00 70 THR A N 15
ATOM 21276 C CA . THR A 1 70 ? 3.292 -10.901 15.760 1.00 75.00 70 THR A CA 15
ATOM 21277 C C . THR A 1 70 ? 3.256 -11.801 14.504 1.00 75.00 70 THR A C 15
ATOM 21278 O O . THR A 1 70 ? 3.200 -13.032 14.618 1.00 75.00 70 THR A O 15
ATOM 21289 N N . TRP A 1 71 ? 3.314 -11.152 13.315 1.00 75.00 71 TRP A N 15
ATOM 21290 C CA . TRP A 1 71 ? 3.305 -11.827 11.999 1.00 75.00 71 TRP A CA 15
ATOM 21291 C C . TRP A 1 71 ? 2.155 -12.846 11.879 1.00 75.00 71 TRP A C 15
ATOM 21292 O O . TRP A 1 71 ? 2.317 -13.908 11.283 1.00 75.00 71 TRP A O 15
ATOM 21313 N N . ARG A 1 72 ? 0.976 -12.455 12.409 1.00 75.00 72 ARG A N 15
ATOM 21314 C CA . ARG A 1 72 ? -0.184 -13.356 12.585 1.00 75.00 72 ARG A CA 15
ATOM 21315 C C . ARG A 1 72 ? -0.680 -13.962 11.251 1.00 75.00 72 ARG A C 15
ATOM 21316 O O . ARG A 1 72 ? -1.108 -15.117 11.210 1.00 75.00 72 ARG A O 15
ATOM 21337 N N . VAL A 1 73 ? -0.584 -13.176 10.161 1.00 75.00 73 VAL A N 15
ATOM 21338 C CA . VAL A 1 73 ? -0.996 -13.614 8.814 1.00 75.00 73 VAL A CA 15
ATOM 21339 C C . VAL A 1 73 ? 0.067 -14.555 8.216 1.00 75.00 73 VAL A C 15
ATOM 21340 O O . VAL A 1 73 ? -0.248 -15.477 7.458 1.00 75.00 73 VAL A O 15
ATOM 21353 N N . GLN A 1 74 ? 1.338 -14.315 8.597 1.00 75.00 74 GLN A N 15
ATOM 21354 C CA . GLN A 1 74 ? 2.490 -15.114 8.138 1.00 75.00 74 GLN A CA 15
ATOM 21355 C C . GLN A 1 74 ? 2.719 -16.349 9.030 1.00 75.00 74 GLN A C 15
ATOM 21356 O O . GLN A 1 74 ? 3.599 -17.147 8.744 1.00 75.00 74 GLN A O 15
ATOM 21370 N N . ARG A 1 75 ? 1.915 -16.508 10.100 1.00 75.00 75 ARG A N 15
ATOM 21371 C CA . ARG A 1 75 ? 1.975 -17.704 10.977 1.00 75.00 75 ARG A CA 15
ATOM 21372 C C . ARG A 1 75 ? 1.528 -18.981 10.233 1.00 75.00 75 ARG A C 15
ATOM 21373 O O . ARG A 1 75 ? 1.936 -20.089 10.586 1.00 75.00 75 ARG A O 15
ATOM 21394 N N . SER A 1 76 ? 0.703 -18.793 9.193 1.00 75.00 76 SER A N 15
ATOM 21395 C CA . SER A 1 76 ? 0.087 -19.888 8.420 1.00 75.00 76 SER A CA 15
ATOM 21396 C C . SER A 1 76 ? 1.091 -20.652 7.520 1.00 75.00 76 SER A C 15
ATOM 21397 O O . SER A 1 76 ? 0.739 -21.683 6.942 1.00 75.00 76 SER A O 15
ATOM 21405 N N . GLN A 1 77 ? 2.335 -20.144 7.412 1.00 75.00 77 GLN A N 15
ATOM 21406 C CA . GLN A 1 77 ? 3.377 -20.745 6.551 1.00 75.00 77 GLN A CA 15
ATOM 21407 C C . GLN A 1 77 ? 4.763 -20.356 7.091 1.00 75.00 77 GLN A C 15
ATOM 21408 O O . GLN A 1 77 ? 5.623 -21.222 7.314 1.00 75.00 77 GLN A O 15
ATOM 21422 N N . ASN A 1 78 ? 4.933 -19.040 7.283 1.00 75.00 78 ASN A N 15
ATOM 21423 C CA . ASN A 1 78 ? 6.204 -18.387 7.650 1.00 75.00 78 ASN A CA 15
ATOM 21424 C C . ASN A 1 78 ? 7.192 -18.418 6.458 1.00 75.00 78 ASN A C 15
ATOM 21425 O O . ASN A 1 78 ? 8.122 -19.228 6.431 1.00 75.00 78 ASN A O 15
ATOM 21436 N N . PRO A 1 79 ? 6.960 -17.548 5.413 1.00 75.00 79 PRO A N 15
ATOM 21437 C CA . PRO A 1 79 ? 7.918 -17.332 4.301 1.00 75.00 79 PRO A CA 15
ATOM 21438 C C . PRO A 1 79 ? 8.888 -16.170 4.605 1.00 75.00 79 PRO A C 15
ATOM 21439 O O . PRO A 1 79 ? 9.514 -15.601 3.700 1.00 75.00 79 PRO A O 15
ATOM 21450 N N . LEU A 1 80 ? 9.007 -15.859 5.905 1.00 75.00 80 LEU A N 15
ATOM 21451 C CA . LEU A 1 80 ? 9.738 -14.703 6.413 1.00 75.00 80 LEU A CA 15
ATOM 21452 C C . LEU A 1 80 ? 11.252 -14.951 6.346 1.00 75.00 80 LEU A C 15
ATOM 21453 O O . LEU A 1 80 ? 11.826 -15.656 7.184 1.00 75.00 80 LEU A O 15
ATOM 21469 N N . LYS A 1 81 ? 11.860 -14.376 5.305 1.00 75.00 81 LYS A N 15
ATOM 21470 C CA . LYS A 1 81 ? 13.292 -14.489 5.020 1.00 75.00 81 LYS A CA 15
ATOM 21471 C C . LYS A 1 81 ? 14.087 -13.650 6.035 1.00 75.00 81 LYS A C 15
ATOM 21472 O O . LYS A 1 81 ? 13.797 -12.461 6.206 1.00 75.00 81 LYS A O 15
ATOM 21491 N N . ILE A 1 82 ? 15.055 -14.283 6.721 1.00 75.00 82 ILE A N 15
ATOM 21492 C CA . ILE A 1 82 ? 15.913 -13.610 7.713 1.00 75.00 82 ILE A CA 15
ATOM 21493 C C . ILE A 1 82 ? 16.935 -12.682 7.004 1.00 75.00 82 ILE A C 15
ATOM 21494 O O . ILE A 1 82 ? 18.096 -13.038 6.772 1.00 75.00 82 ILE A O 15
ATOM 21510 N N . ARG A 1 83 ? 16.447 -11.493 6.617 1.00 75.00 83 ARG A N 15
ATOM 21511 C CA . ARG A 1 83 ? 17.237 -10.486 5.890 1.00 75.00 83 ARG A CA 15
ATOM 21512 C C . ARG A 1 83 ? 18.250 -9.793 6.815 1.00 75.00 83 ARG A C 15
ATOM 21513 O O . ARG A 1 83 ? 18.221 -9.975 8.041 1.00 75.00 83 ARG A O 15
ATOM 21534 N N . LEU A 1 84 ? 19.145 -8.990 6.207 1.00 75.00 84 LEU A N 15
ATOM 21535 C CA . LEU A 1 84 ? 20.185 -8.244 6.935 1.00 75.00 84 LEU A CA 15
ATOM 21536 C C . LEU A 1 84 ? 19.606 -6.940 7.509 1.00 75.00 84 LEU A C 15
ATOM 21537 O O . LEU A 1 84 ? 19.957 -5.825 7.092 1.00 75.00 84 LEU A O 15
ATOM 21553 N N . THR A 1 85 ? 18.677 -7.111 8.456 1.00 75.00 85 THR A N 15
ATOM 21554 C CA . THR A 1 85 ? 18.050 -6.020 9.190 1.00 75.00 85 THR A CA 15
ATOM 21555 C C . THR A 1 85 ? 18.563 -6.064 10.640 1.00 75.00 85 THR A C 15
ATOM 21556 O O . THR A 1 85 ? 18.059 -6.836 11.472 1.00 75.00 85 THR A O 15
ATOM 21567 N N . ARG A 1 86 ? 19.614 -5.266 10.902 1.00 75.00 86 ARG A N 15
ATOM 21568 C CA . ARG A 1 86 ? 20.313 -5.233 12.197 1.00 75.00 86 ARG A CA 15
ATOM 21569 C C . ARG A 1 86 ? 19.381 -4.708 13.307 1.00 75.00 86 ARG A C 15
ATOM 21570 O O . ARG A 1 86 ? 19.036 -3.519 13.337 1.00 75.00 86 ARG A O 15
ATOM 21591 N N . GLU A 1 87 ? 18.949 -5.637 14.178 1.00 75.00 87 GLU A N 15
ATOM 21592 C CA . GLU A 1 87 ? 18.101 -5.338 15.341 1.00 75.00 87 GLU A CA 15
ATOM 21593 C C . GLU A 1 87 ? 18.879 -4.531 16.394 1.00 75.00 87 GLU A C 15
ATOM 21594 O O . GLU A 1 87 ? 20.082 -4.751 16.604 1.00 75.00 87 GLU A O 15
ATOM 21606 N N . ALA A 1 88 ? 18.180 -3.599 17.053 1.00 75.00 88 ALA A N 15
ATOM 21607 C CA . ALA A 1 88 ? 18.716 -2.837 18.193 1.00 75.00 88 ALA A CA 15
ATOM 21608 C C . ALA A 1 88 ? 17.807 -3.077 19.419 1.00 75.00 88 ALA A C 15
ATOM 21609 O O . ALA A 1 88 ? 16.844 -2.332 19.636 1.00 75.00 88 ALA A O 15
ATOM 21616 N N . PRO A 1 89 ? 18.066 -4.164 20.220 1.00 75.00 89 PRO A N 15
ATOM 21617 C CA . PRO A 1 89 ? 17.250 -4.512 21.397 1.00 75.00 89 PRO A CA 15
ATOM 21618 C C . PRO A 1 89 ? 17.666 -3.658 22.635 1.00 75.00 89 PRO A C 15
ATOM 21619 O O . PRO A 1 89 ? 17.125 -2.543 22.802 1.00 75.00 89 PRO A O 15
ATOM 21631 N N . HIS A 1 1 ? -13.132 -14.774 4.579 1.00 75.00 1 HIS A N 16
ATOM 21632 C CA . HIS A 1 1 ? -12.128 -15.148 3.552 1.00 75.00 1 HIS A CA 16
ATOM 21633 C C . HIS A 1 1 ? -10.707 -15.106 4.144 1.00 75.00 1 HIS A C 16
ATOM 21634 O O . HIS A 1 1 ? -9.948 -14.158 3.913 1.00 75.00 1 HIS A O 16
ATOM 21651 N N . HIS A 1 2 ? -10.370 -16.132 4.952 1.00 75.00 2 HIS A N 16
ATOM 21652 C CA . HIS A 1 2 ? -9.009 -16.333 5.473 1.00 75.00 2 HIS A CA 16
ATOM 21653 C C . HIS A 1 2 ? -8.205 -17.152 4.454 1.00 75.00 2 HIS A C 16
ATOM 21654 O O . HIS A 1 2 ? -8.365 -18.376 4.364 1.00 75.00 2 HIS A O 16
ATOM 21669 N N . HIS A 1 3 ? -7.366 -16.465 3.676 1.00 75.00 3 HIS A N 16
ATOM 21670 C CA . HIS A 1 3 ? -6.497 -17.089 2.662 1.00 75.00 3 HIS A CA 16
ATOM 21671 C C . HIS A 1 3 ? -5.080 -16.509 2.753 1.00 75.00 3 HIS A C 16
ATOM 21672 O O . HIS A 1 3 ? -4.877 -15.410 3.284 1.00 75.00 3 HIS A O 16
ATOM 21687 N N . HIS A 1 4 ? -4.118 -17.276 2.229 1.00 75.00 4 HIS A N 16
ATOM 21688 C CA . HIS A 1 4 ? -2.695 -16.921 2.212 1.00 75.00 4 HIS A CA 16
ATOM 21689 C C . HIS A 1 4 ? -2.008 -17.568 0.995 1.00 75.00 4 HIS A C 16
ATOM 21690 O O . HIS A 1 4 ? -2.486 -18.589 0.473 1.00 75.00 4 HIS A O 16
ATOM 21705 N N . HIS A 1 5 ? -0.898 -16.959 0.549 1.00 75.00 5 HIS A N 16
ATOM 21706 C CA . HIS A 1 5 ? -0.085 -17.471 -0.574 1.00 75.00 5 HIS A CA 16
ATOM 21707 C C . HIS A 1 5 ? 1.300 -16.814 -0.510 1.00 75.00 5 HIS A C 16
ATOM 21708 O O . HIS A 1 5 ? 1.863 -16.387 -1.528 1.00 75.00 5 HIS A O 16
ATOM 21723 N N . HIS A 1 6 ? 1.834 -16.752 0.732 1.00 75.00 6 HIS A N 16
ATOM 21724 C CA . HIS A 1 6 ? 3.057 -15.994 1.083 1.00 75.00 6 HIS A CA 16
ATOM 21725 C C . HIS A 1 6 ? 2.820 -14.467 0.943 1.00 75.00 6 HIS A C 16
ATOM 21726 O O . HIS A 1 6 ? 1.967 -14.018 0.164 1.00 75.00 6 HIS A O 16
ATOM 21741 N N . SER A 1 7 ? 3.576 -13.676 1.722 1.00 75.00 7 SER A N 16
ATOM 21742 C CA . SER A 1 7 ? 3.513 -12.219 1.665 1.00 75.00 7 SER A CA 16
ATOM 21743 C C . SER A 1 7 ? 4.781 -11.574 2.234 1.00 75.00 7 SER A C 16
ATOM 21744 O O . SER A 1 7 ? 5.728 -12.259 2.640 1.00 75.00 7 SER A O 16
ATOM 21752 N N . HIS A 1 8 ? 4.782 -10.227 2.198 1.00 50.00 8 HIS A N 16
ATOM 21753 C CA . HIS A 1 8 ? 5.645 -9.377 3.039 1.00 50.00 8 HIS A CA 16
ATOM 21754 C C . HIS A 1 8 ? 5.155 -9.503 4.488 1.00 50.00 8 HIS A C 16
ATOM 21755 O O . HIS A 1 8 ? 4.012 -9.964 4.698 1.00 50.00 8 HIS A O 16
ATOM 21770 N N . MET A 1 9 ? 5.999 -9.123 5.484 1.00 10.00 9 MET A N 16
ATOM 21771 C CA . MET A 1 9 ? 5.629 -9.259 6.911 1.00 10.00 9 MET A CA 16
ATOM 21772 C C . MET A 1 9 ? 4.280 -8.556 7.167 1.00 10.00 9 MET A C 16
ATOM 21773 O O . MET A 1 9 ? 4.037 -7.452 6.664 1.00 50.00 9 MET A O 16
ATOM 21787 N N . VAL A 1 10 ? 3.380 -9.248 7.864 1.00 10.00 10 VAL A N 16
ATOM 21788 C CA . VAL A 1 10 ? 2.080 -8.694 8.261 1.00 10.00 10 VAL A CA 16
ATOM 21789 C C . VAL A 1 10 ? 2.309 -7.499 9.221 1.00 10.00 10 VAL A C 16
ATOM 21790 O O . VAL A 1 10 ? 2.684 -7.681 10.382 1.00 50.00 10 VAL A O 16
ATOM 21803 N N . GLY A 1 11 ? 2.090 -6.276 8.696 1.00 10.00 11 GLY A N 16
ATOM 21804 C CA . GLY A 1 11 ? 2.512 -5.045 9.365 1.00 10.00 11 GLY A CA 16
ATOM 21805 C C . GLY A 1 11 ? 3.568 -4.260 8.575 1.00 10.00 11 GLY A C 16
ATOM 21806 O O . GLY A 1 11 ? 4.135 -3.300 9.117 1.00 50.00 11 GLY A O 16
ATOM 21810 N N . ASP A 1 12 ? 3.843 -4.668 7.307 1.00 10.00 12 ASP A N 16
ATOM 21811 C CA . ASP A 1 12 ? 4.916 -4.060 6.470 1.00 10.00 12 ASP A CA 16
ATOM 21812 C C . ASP A 1 12 ? 4.643 -2.563 6.202 1.00 10.00 12 ASP A C 16
ATOM 21813 O O . ASP A 1 12 ? 3.558 -2.196 5.767 1.00 50.00 12 ASP A O 16
ATOM 21822 N N . THR A 1 13 ? 5.668 -1.725 6.404 1.00 10.00 13 THR A N 16
ATOM 21823 C CA . THR A 1 13 ? 5.547 -0.266 6.327 1.00 10.00 13 THR A CA 16
ATOM 21824 C C . THR A 1 13 ? 5.631 0.215 4.863 1.00 10.00 13 THR A C 16
ATOM 21825 O O . THR A 1 13 ? 6.701 0.198 4.242 1.00 50.00 13 THR A O 16
ATOM 21836 N N . VAL A 1 14 ? 4.470 0.621 4.322 1.00 10.00 14 VAL A N 16
ATOM 21837 C CA . VAL A 1 14 ? 4.326 1.163 2.957 1.00 10.00 14 VAL A CA 16
ATOM 21838 C C . VAL A 1 14 ? 3.501 2.461 2.994 1.00 10.00 14 VAL A C 16
ATOM 21839 O O . VAL A 1 14 ? 3.090 2.928 4.059 1.00 50.00 14 VAL A O 16
ATOM 21852 N N . TRP A 1 15 ? 3.273 3.014 1.807 1.00 10.00 15 TRP A N 16
ATOM 21853 C CA . TRP A 1 15 ? 2.415 4.169 1.563 1.00 10.00 15 TRP A CA 16
ATOM 21854 C C . TRP A 1 15 ? 1.431 3.787 0.451 1.00 10.00 15 TRP A C 16
ATOM 21855 O O . TRP A 1 15 ? 1.728 2.912 -0.374 1.00 50.00 15 TRP A O 16
ATOM 21876 N N . VAL A 1 16 ? 0.262 4.441 0.428 1.00 10.00 16 VAL A N 16
ATOM 21877 C CA . VAL A 1 16 ? -0.700 4.309 -0.674 1.00 10.00 16 VAL A CA 16
ATOM 21878 C C . VAL A 1 16 ? -0.681 5.619 -1.474 1.00 10.00 16 VAL A C 16
ATOM 21879 O O . VAL A 1 16 ? -1.104 6.678 -0.988 1.00 50.00 16 VAL A O 16
ATOM 21892 N N . ARG A 1 17 ? -0.100 5.534 -2.672 1.00 10.00 17 ARG A N 16
ATOM 21893 C CA . ARG A 1 17 ? 0.004 6.631 -3.617 1.00 10.00 17 ARG A CA 16
ATOM 21894 C C . ARG A 1 17 ? -1.307 6.749 -4.409 1.00 10.00 17 ARG A C 16
ATOM 21895 O O . ARG A 1 17 ? -1.522 6.031 -5.393 1.00 50.00 17 ARG A O 16
ATOM 21916 N N . ARG A 1 18 ? -2.209 7.617 -3.928 1.00 10.00 18 ARG A N 16
ATOM 21917 C CA . ARG A 1 18 ? -3.520 7.826 -4.546 1.00 10.00 18 ARG A CA 16
ATOM 21918 C C . ARG A 1 18 ? -3.361 8.701 -5.798 1.00 10.00 18 ARG A C 16
ATOM 21919 O O . ARG A 1 18 ? -2.993 9.882 -5.693 1.00 50.00 18 ARG A O 16
ATOM 21940 N N . HIS A 1 19 ? -3.599 8.109 -6.982 1.00 50.00 19 HIS A N 16
ATOM 21941 C CA . HIS A 1 19 ? -3.609 8.857 -8.245 1.00 50.00 19 HIS A CA 16
ATOM 21942 C C . HIS A 1 19 ? -4.922 9.632 -8.360 1.00 50.00 19 HIS A C 16
ATOM 21943 O O . HIS A 1 19 ? -5.996 9.068 -8.161 1.00 75.00 19 HIS A O 16
ATOM 21958 N N . GLN A 1 20 ? -4.820 10.927 -8.684 1.00 75.00 20 GLN A N 16
ATOM 21959 C CA . GLN A 1 20 ? -5.985 11.776 -8.974 1.00 75.00 20 GLN A CA 16
ATOM 21960 C C . GLN A 1 20 ? -6.467 11.508 -10.421 1.00 75.00 20 GLN A C 16
ATOM 21961 O O . GLN A 1 20 ? -6.250 10.408 -10.952 1.00 75.00 20 GLN A O 16
ATOM 21975 N N . THR A 1 21 ? -7.154 12.476 -11.053 1.00 75.00 21 THR A N 16
ATOM 21976 C CA . THR A 1 21 ? -7.747 12.281 -12.395 1.00 75.00 21 THR A CA 16
ATOM 21977 C C . THR A 1 21 ? -6.636 12.143 -13.496 1.00 75.00 21 THR A C 16
ATOM 21978 O O . THR A 1 21 ? -5.448 12.289 -13.186 1.00 75.00 21 THR A O 16
ATOM 21989 N N . LYS A 1 22 ? -7.031 11.827 -14.755 1.00 75.00 22 LYS A N 16
ATOM 21990 C CA . LYS A 1 22 ? -6.097 11.536 -15.878 1.00 75.00 22 LYS A CA 16
ATOM 21991 C C . LYS A 1 22 ? -5.036 12.644 -16.075 1.00 75.00 22 LYS A C 16
ATOM 21992 O O . LYS A 1 22 ? -3.833 12.369 -16.114 1.00 75.00 22 LYS A O 16
ATOM 22011 N N . ASN A 1 23 ? -5.509 13.903 -16.150 1.00 75.00 23 ASN A N 16
ATOM 22012 C CA . ASN A 1 23 ? -4.645 15.083 -16.403 1.00 75.00 23 ASN A CA 16
ATOM 22013 C C . ASN A 1 23 ? -3.952 15.570 -15.110 1.00 50.00 23 ASN A C 16
ATOM 22014 O O . ASN A 1 23 ? -3.230 16.572 -15.122 1.00 50.00 23 ASN A O 16
ATOM 22025 N N . LEU A 1 24 ? -4.186 14.858 -13.995 1.00 10.00 24 LEU A N 16
ATOM 22026 C CA . LEU A 1 24 ? -3.609 15.176 -12.677 1.00 50.00 24 LEU A CA 16
ATOM 22027 C C . LEU A 1 24 ? -2.613 14.080 -12.249 1.00 50.00 24 LEU A C 16
ATOM 22028 O O . LEU A 1 24 ? -2.686 12.936 -12.711 1.00 50.00 24 LEU A O 16
ATOM 22044 N N . GLU A 1 25 ? -1.700 14.456 -11.348 1.00 50.00 25 GLU A N 16
ATOM 22045 C CA . GLU A 1 25 ? -0.616 13.594 -10.840 1.00 10.00 25 GLU A CA 16
ATOM 22046 C C . GLU A 1 25 ? -1.040 12.898 -9.518 1.00 10.00 25 GLU A C 16
ATOM 22047 O O . GLU A 1 25 ? -2.024 13.320 -8.892 1.00 50.00 25 GLU A O 16
ATOM 22059 N N . PRO A 1 26 ? -0.335 11.794 -9.079 1.00 10.00 26 PRO A N 16
ATOM 22060 C CA . PRO A 1 26 ? -0.638 11.110 -7.800 1.00 50.00 26 PRO A CA 16
ATOM 22061 C C . PRO A 1 26 ? 0.019 11.777 -6.564 1.00 10.00 26 PRO A C 16
ATOM 22062 O O . PRO A 1 26 ? 0.836 12.697 -6.695 1.00 50.00 26 PRO A O 16
ATOM 22073 N N . ARG A 1 27 ? -0.361 11.292 -5.369 1.00 10.00 27 ARG A N 16
ATOM 22074 C CA . ARG A 1 27 ? 0.189 11.743 -4.079 1.00 10.00 27 ARG A CA 16
ATOM 22075 C C . ARG A 1 27 ? 0.035 10.613 -3.054 1.00 10.00 27 ARG A C 16
ATOM 22076 O O . ARG A 1 27 ? -1.059 10.056 -2.911 1.00 50.00 27 ARG A O 16
ATOM 22097 N N . TRP A 1 28 ? 1.131 10.273 -2.352 1.00 10.00 28 TRP A N 16
ATOM 22098 C CA . TRP A 1 28 ? 1.128 9.200 -1.341 1.00 10.00 28 TRP A CA 16
ATOM 22099 C C . TRP A 1 28 ? 0.700 9.723 0.042 1.00 10.00 28 TRP A C 16
ATOM 22100 O O . TRP A 1 28 ? 0.875 10.908 0.359 1.00 50.00 28 TRP A O 16
ATOM 22121 N N . LYS A 1 29 ? 0.125 8.812 0.841 1.00 10.00 29 LYS A N 16
ATOM 22122 C CA . LYS A 1 29 ? -0.118 8.994 2.290 1.00 10.00 29 LYS A CA 16
ATOM 22123 C C . LYS A 1 29 ? 0.285 7.696 3.003 1.00 10.00 29 LYS A C 16
ATOM 22124 O O . LYS A 1 29 ? 0.433 6.652 2.352 1.00 50.00 29 LYS A O 16
ATOM 22143 N N . GLY A 1 30 ? 0.456 7.752 4.331 1.00 10.00 30 GLY A N 16
ATOM 22144 C CA . GLY A 1 30 ? 0.809 6.572 5.111 1.00 10.00 30 GLY A CA 16
ATOM 22145 C C . GLY A 1 30 ? 1.188 6.913 6.557 1.00 10.00 30 GLY A C 16
ATOM 22146 O O . GLY A 1 30 ? 0.809 7.980 7.051 1.00 50.00 30 GLY A O 16
ATOM 22150 N N . PRO A 1 31 ? 1.927 6.010 7.287 1.00 10.00 31 PRO A N 16
ATOM 22151 C CA . PRO A 1 31 ? 2.349 4.679 6.784 1.00 10.00 31 PRO A CA 16
ATOM 22152 C C . PRO A 1 31 ? 1.242 3.598 6.927 1.00 10.00 31 PRO A C 16
ATOM 22153 O O . PRO A 1 31 ? 0.760 3.316 8.033 1.00 50.00 31 PRO A O 16
ATOM 22164 N N . TYR A 1 32 ? 0.839 3.030 5.781 1.00 10.00 32 TYR A N 16
ATOM 22165 C CA . TYR A 1 32 ? -0.083 1.887 5.710 1.00 10.00 32 TYR A CA 16
ATOM 22166 C C . TYR A 1 32 ? 0.694 0.580 5.942 1.00 10.00 32 TYR A C 16
ATOM 22167 O O . TYR A 1 32 ? 1.898 0.531 5.700 1.00 50.00 32 TYR A O 16
ATOM 22185 N N . THR A 1 33 ? 0.010 -0.469 6.429 1.00 10.00 33 THR A N 16
ATOM 22186 C CA . THR A 1 33 ? 0.651 -1.755 6.759 1.00 10.00 33 THR A CA 16
ATOM 22187 C C . THR A 1 33 ? 0.147 -2.890 5.839 1.00 10.00 33 THR A C 16
ATOM 22188 O O . THR A 1 33 ? -1.012 -3.297 5.945 1.00 50.00 33 THR A O 16
ATOM 22199 N N . VAL A 1 34 ? 1.026 -3.402 4.937 1.00 10.00 34 VAL A N 16
ATOM 22200 C CA . VAL A 1 34 ? 0.732 -4.590 4.105 1.00 10.00 34 VAL A CA 16
ATOM 22201 C C . VAL A 1 34 ? 0.722 -5.842 4.987 1.00 10.00 34 VAL A C 16
ATOM 22202 O O . VAL A 1 34 ? 1.632 -6.061 5.792 1.00 50.00 34 VAL A O 16
ATOM 22215 N N . LEU A 1 35 ? -0.338 -6.635 4.839 1.00 10.00 35 LEU A N 16
ATOM 22216 C CA . LEU A 1 35 ? -0.503 -7.915 5.522 1.00 10.00 35 LEU A CA 16
ATOM 22217 C C . LEU A 1 35 ? -0.219 -9.054 4.537 1.00 10.00 35 LEU A C 16
ATOM 22218 O O . LEU A 1 35 ? 0.700 -9.857 4.734 1.00 50.00 35 LEU A O 16
ATOM 22234 N N . LEU A 1 36 ? -0.996 -9.072 3.446 1.00 10.00 36 LEU A N 16
ATOM 22235 C CA . LEU A 1 36 ? -0.993 -10.170 2.461 1.00 10.00 36 LEU A CA 16
ATOM 22236 C C . LEU A 1 36 ? -0.688 -9.610 1.064 1.00 10.00 36 LEU A C 16
ATOM 22237 O O . LEU A 1 36 ? -0.889 -8.421 0.813 1.00 50.00 36 LEU A O 16
ATOM 22253 N N . THR A 1 37 ? -0.165 -10.466 0.168 1.00 10.00 37 THR A N 16
ATOM 22254 C CA . THR A 1 37 ? 0.188 -10.096 -1.211 1.00 10.00 37 THR A CA 16
ATOM 22255 C C . THR A 1 37 ? -0.508 -11.054 -2.202 1.00 10.00 37 THR A C 16
ATOM 22256 O O . THR A 1 37 ? -0.437 -12.278 -2.037 1.00 50.00 37 THR A O 16
ATOM 22267 N N . THR A 1 38 ? -1.186 -10.485 -3.219 1.00 10.00 38 THR A N 16
ATOM 22268 C CA . THR A 1 38 ? -1.959 -11.241 -4.232 1.00 10.00 38 THR A CA 16
ATOM 22269 C C . THR A 1 38 ? -1.739 -10.587 -5.629 1.00 10.00 38 THR A C 16
ATOM 22270 O O . THR A 1 38 ? -2.454 -9.638 -5.954 1.00 50.00 38 THR A O 16
ATOM 22281 N N . PRO A 1 39 ? -0.758 -11.106 -6.463 1.00 10.00 39 PRO A N 16
ATOM 22282 C CA . PRO A 1 39 ? -0.213 -10.438 -7.699 1.00 10.00 39 PRO A CA 16
ATOM 22283 C C . PRO A 1 39 ? -1.169 -9.451 -8.434 1.00 10.00 39 PRO A C 16
ATOM 22284 O O . PRO A 1 39 ? -2.301 -9.826 -8.758 1.00 50.00 39 PRO A O 16
ATOM 22295 N N . THR A 1 40 ? -0.660 -8.208 -8.672 1.00 10.00 40 THR A N 16
ATOM 22296 C CA . THR A 1 40 ? -1.398 -7.039 -9.239 1.00 10.00 40 THR A CA 16
ATOM 22297 C C . THR A 1 40 ? -2.126 -6.224 -8.127 1.00 10.00 40 THR A C 16
ATOM 22298 O O . THR A 1 40 ? -2.559 -5.086 -8.358 1.00 50.00 40 THR A O 16
ATOM 22309 N N . ALA A 1 41 ? -2.219 -6.787 -6.897 1.00 10.00 41 ALA A N 16
ATOM 22310 C CA . ALA A 1 41 ? -2.792 -6.079 -5.729 1.00 10.00 41 ALA A CA 16
ATOM 22311 C C . ALA A 1 41 ? -2.181 -6.604 -4.415 1.00 10.00 41 ALA A C 16
ATOM 22312 O O . ALA A 1 41 ? -1.775 -7.753 -4.326 1.00 50.00 41 ALA A O 16
ATOM 22319 N N . LEU A 1 42 ? -2.086 -5.742 -3.398 1.00 10.00 42 LEU A N 16
ATOM 22320 C CA . LEU A 1 42 ? -1.597 -6.121 -2.057 1.00 10.00 42 LEU A CA 16
ATOM 22321 C C . LEU A 1 42 ? -2.705 -5.835 -1.035 1.00 10.00 42 LEU A C 16
ATOM 22322 O O . LEU A 1 42 ? -3.313 -4.759 -1.072 1.00 50.00 42 LEU A O 16
ATOM 22338 N N . LYS A 1 43 ? -2.958 -6.790 -0.123 1.00 10.00 43 LYS A N 16
ATOM 22339 C CA . LYS A 1 43 ? -3.964 -6.626 0.928 1.00 10.00 43 LYS A CA 16
ATOM 22340 C C . LYS A 1 43 ? -3.333 -5.854 2.093 1.00 10.00 43 LYS A C 16
ATOM 22341 O O . LYS A 1 43 ? -2.471 -6.379 2.815 1.00 50.00 43 LYS A O 16
ATOM 22360 N N . VAL A 1 44 ? -3.777 -4.599 2.242 1.00 10.00 44 VAL A N 16
ATOM 22361 C CA . VAL A 1 44 ? -3.265 -3.646 3.232 1.00 10.00 44 VAL A CA 16
ATOM 22362 C C . VAL A 1 44 ? -4.325 -3.426 4.332 1.00 10.00 44 VAL A C 16
ATOM 22363 O O . VAL A 1 44 ? -5.517 -3.291 4.031 1.00 50.00 44 VAL A O 16
ATOM 22376 N N . ASP A 1 45 ? -3.883 -3.421 5.601 1.00 10.00 45 ASP A N 16
ATOM 22377 C CA . ASP A 1 45 ? -4.738 -3.120 6.760 1.00 10.00 45 ASP A CA 16
ATOM 22378 C C . ASP A 1 45 ? -5.171 -1.637 6.747 1.00 10.00 45 ASP A C 16
ATOM 22379 O O . ASP A 1 45 ? -4.387 -0.759 6.361 1.00 50.00 45 ASP A O 16
ATOM 22388 N N . GLY A 1 46 ? -6.418 -1.376 7.172 1.00 10.00 46 GLY A N 16
ATOM 22389 C CA . GLY A 1 46 ? -7.011 -0.034 7.107 1.00 10.00 46 GLY A CA 16
ATOM 22390 C C . GLY A 1 46 ? -7.778 0.201 5.807 1.00 10.00 46 GLY A C 16
ATOM 22391 O O . GLY A 1 46 ? -8.617 1.101 5.729 1.00 50.00 46 GLY A O 16
ATOM 22395 N N . ILE A 1 47 ? -7.485 -0.622 4.788 1.00 10.00 47 ILE A N 16
ATOM 22396 C CA . ILE A 1 47 ? -8.115 -0.552 3.458 1.00 10.00 47 ILE A CA 16
ATOM 22397 C C . ILE A 1 47 ? -9.321 -1.522 3.391 1.00 10.00 47 ILE A C 16
ATOM 22398 O O . ILE A 1 47 ? -9.411 -2.453 4.204 1.00 50.00 47 ILE A O 16
ATOM 22414 N N . ALA A 1 48 ? -10.249 -1.267 2.432 1.00 10.00 48 ALA A N 16
ATOM 22415 C CA . ALA A 1 48 ? -11.457 -2.088 2.218 1.00 10.00 48 ALA A CA 16
ATOM 22416 C C . ALA A 1 48 ? -11.104 -3.579 2.039 1.00 10.00 48 ALA A C 16
ATOM 22417 O O . ALA A 1 48 ? -11.667 -4.435 2.735 1.00 50.00 48 ALA A O 16
ATOM 22424 N N . ALA A 1 49 ? -10.168 -3.877 1.109 1.00 10.00 49 ALA A N 16
ATOM 22425 C CA . ALA A 1 49 ? -9.571 -5.222 0.991 1.00 10.00 49 ALA A CA 16
ATOM 22426 C C . ALA A 1 49 ? -8.159 -5.167 0.360 1.00 10.00 49 ALA A C 16
ATOM 22427 O O . ALA A 1 49 ? -7.183 -5.574 0.990 1.00 50.00 49 ALA A O 16
ATOM 22434 N N . TRP A 1 50 ? -8.050 -4.606 -0.863 1.00 10.00 50 TRP A N 16
ATOM 22435 C CA . TRP A 1 50 ? -6.785 -4.620 -1.650 1.00 10.00 50 TRP A CA 16
ATOM 22436 C C . TRP A 1 50 ? -6.503 -3.253 -2.301 1.00 10.00 50 TRP A C 16
ATOM 22437 O O . TRP A 1 50 ? -7.396 -2.645 -2.902 1.00 50.00 50 TRP A O 16
ATOM 22458 N N . ILE A 1 51 ? -5.245 -2.802 -2.191 1.00 10.00 51 ILE A N 16
ATOM 22459 C CA . ILE A 1 51 ? -4.700 -1.679 -2.971 1.00 10.00 51 ILE A CA 16
ATOM 22460 C C . ILE A 1 51 ? -3.992 -2.252 -4.211 1.00 10.00 51 ILE A C 16
ATOM 22461 O O . ILE A 1 51 ? -3.111 -3.106 -4.079 1.00 50.00 51 ILE A O 16
ATOM 22477 N N . HIS A 1 52 ? -4.388 -1.779 -5.403 1.00 10.00 52 HIS A N 16
ATOM 22478 C CA . HIS A 1 52 ? -3.792 -2.198 -6.685 1.00 10.00 52 HIS A CA 16
ATOM 22479 C C . HIS A 1 52 ? -2.316 -1.741 -6.684 1.00 10.00 52 HIS A C 16
ATOM 22480 O O . HIS A 1 52 ? -2.041 -0.608 -6.291 1.00 50.00 52 HIS A O 16
ATOM 22495 N N . ALA A 1 53 ? -1.403 -2.622 -7.142 1.00 10.00 53 ALA A N 16
ATOM 22496 C CA . ALA A 1 53 ? 0.055 -2.564 -6.845 1.00 10.00 53 ALA A CA 16
ATOM 22497 C C . ALA A 1 53 ? 0.751 -1.249 -7.267 1.00 10.00 53 ALA A C 16
ATOM 22498 O O . ALA A 1 53 ? 1.733 -0.841 -6.633 1.00 50.00 53 ALA A O 16
ATOM 22505 N N . ALA A 1 54 ? 0.226 -0.586 -8.313 1.00 10.00 54 ALA A N 16
ATOM 22506 C CA . ALA A 1 54 ? 0.782 0.697 -8.815 1.00 10.00 54 ALA A CA 16
ATOM 22507 C C . ALA A 1 54 ? 0.448 1.890 -7.886 1.00 10.00 54 ALA A C 16
ATOM 22508 O O . ALA A 1 54 ? 0.872 3.020 -8.140 1.00 50.00 54 ALA A O 16
ATOM 22515 N N . HIS A 1 55 ? -0.324 1.632 -6.820 1.00 10.00 55 HIS A N 16
ATOM 22516 C CA . HIS A 1 55 ? -0.622 2.616 -5.761 1.00 10.00 55 HIS A CA 16
ATOM 22517 C C . HIS A 1 55 ? 0.096 2.227 -4.457 1.00 10.00 55 HIS A C 16
ATOM 22518 O O . HIS A 1 55 ? -0.172 2.812 -3.420 1.00 50.00 55 HIS A O 16
ATOM 22533 N N . VAL A 1 56 ? 0.996 1.226 -4.501 1.00 10.00 56 VAL A N 16
ATOM 22534 C CA . VAL A 1 56 ? 1.787 0.826 -3.316 1.00 10.00 56 VAL A CA 16
ATOM 22535 C C . VAL A 1 56 ? 3.237 1.316 -3.474 1.00 10.00 56 VAL A C 16
ATOM 22536 O O . VAL A 1 56 ? 3.893 1.014 -4.475 1.00 50.00 56 VAL A O 16
ATOM 22549 N N . LYS A 1 57 ? 3.721 2.065 -2.481 1.00 10.00 57 LYS A N 16
ATOM 22550 C CA . LYS A 1 57 ? 5.098 2.561 -2.425 1.00 10.00 57 LYS A CA 16
ATOM 22551 C C . LYS A 1 57 ? 5.717 2.120 -1.098 1.00 10.00 57 LYS A C 16
ATOM 22552 O O . LYS A 1 57 ? 5.314 2.600 -0.044 1.00 50.00 57 LYS A O 16
ATOM 22571 N N . ALA A 1 58 ? 6.687 1.196 -1.166 1.00 10.00 58 ALA A N 16
ATOM 22572 C CA . ALA A 1 58 ? 7.387 0.664 0.014 1.00 10.00 58 ALA A CA 16
ATOM 22573 C C . ALA A 1 58 ? 8.078 1.807 0.785 1.00 10.00 58 ALA A C 16
ATOM 22574 O O . ALA A 1 58 ? 8.954 2.477 0.236 1.00 50.00 58 ALA A O 16
ATOM 22581 N N . ALA A 1 59 ? 7.664 2.035 2.043 1.00 10.00 59 ALA A N 16
ATOM 22582 C CA . ALA A 1 59 ? 8.165 3.154 2.854 1.00 10.00 59 ALA A CA 16
ATOM 22583 C C . ALA A 1 59 ? 9.514 2.780 3.470 1.00 10.00 59 ALA A C 16
ATOM 22584 O O . ALA A 1 59 ? 9.814 1.590 3.645 1.00 50.00 59 ALA A O 16
ATOM 22591 N N . ASP A 1 60 ? 10.328 3.801 3.762 1.00 10.00 60 ASP A N 16
ATOM 22592 C CA . ASP A 1 60 ? 11.642 3.631 4.411 1.00 10.00 60 ASP A CA 16
ATOM 22593 C C . ASP A 1 60 ? 11.532 4.033 5.900 1.00 50.00 60 ASP A C 16
ATOM 22594 O O . ASP A 1 60 ? 11.565 5.227 6.221 1.00 50.00 60 ASP A O 16
ATOM 22603 N N . PRO A 1 61 ? 11.352 3.040 6.835 1.00 50.00 61 PRO A N 16
ATOM 22604 C CA . PRO A 1 61 ? 11.327 3.310 8.287 1.00 50.00 61 PRO A CA 16
ATOM 22605 C C . PRO A 1 61 ? 12.730 3.248 8.934 1.00 50.00 61 PRO A C 16
ATOM 22606 O O . PRO A 1 61 ? 12.880 3.549 10.125 1.00 75.00 61 PRO A O 16
ATOM 22617 N N . GLY A 1 62 ? 13.759 2.894 8.128 1.00 50.00 62 GLY A N 16
ATOM 22618 C CA . GLY A 1 62 ? 15.088 2.565 8.646 1.00 50.00 62 GLY A CA 16
ATOM 22619 C C . GLY A 1 62 ? 15.072 1.204 9.338 1.00 75.00 62 GLY A C 16
ATOM 22620 O O . GLY A 1 62 ? 15.532 0.205 8.781 1.00 75.00 62 GLY A O 16
ATOM 22624 N N . GLY A 1 63 ? 14.510 1.174 10.560 1.00 75.00 63 GLY A N 16
ATOM 22625 C CA . GLY A 1 63 ? 14.219 -0.069 11.281 1.00 75.00 63 GLY A CA 16
ATOM 22626 C C . GLY A 1 63 ? 12.715 -0.284 11.373 1.00 75.00 63 GLY A C 16
ATOM 22627 O O . GLY A 1 63 ? 12.133 -1.043 10.584 1.00 75.00 63 GLY A O 16
ATOM 22631 N N . GLY A 1 64 ? 12.085 0.403 12.339 1.00 75.00 64 GLY A N 16
ATOM 22632 C CA . GLY A 1 64 ? 10.637 0.328 12.555 1.00 75.00 64 GLY A CA 16
ATOM 22633 C C . GLY A 1 64 ? 10.296 0.022 14.010 1.00 75.00 64 GLY A C 16
ATOM 22634 O O . GLY A 1 64 ? 10.926 0.604 14.897 1.00 75.00 64 GLY A O 16
ATOM 22638 N N . PRO A 1 65 ? 9.308 -0.885 14.310 1.00 75.00 65 PRO A N 16
ATOM 22639 C CA . PRO A 1 65 ? 9.011 -1.302 15.700 1.00 75.00 65 PRO A CA 16
ATOM 22640 C C . PRO A 1 65 ? 10.131 -2.222 16.249 1.00 75.00 65 PRO A C 16
ATOM 22641 O O . PRO A 1 65 ? 10.302 -3.342 15.764 1.00 75.00 65 PRO A O 16
ATOM 22652 N N . SER A 1 66 ? 10.916 -1.720 17.227 1.00 75.00 66 SER A N 16
ATOM 22653 C CA . SER A 1 66 ? 12.012 -2.490 17.870 1.00 75.00 66 SER A CA 16
ATOM 22654 C C . SER A 1 66 ? 11.462 -3.690 18.672 1.00 75.00 66 SER A C 16
ATOM 22655 O O . SER A 1 66 ? 12.136 -4.723 18.819 1.00 75.00 66 SER A O 16
ATOM 22663 N N . SER A 1 67 ? 10.206 -3.547 19.148 1.00 75.00 67 SER A N 16
ATOM 22664 C CA . SER A 1 67 ? 9.465 -4.626 19.829 1.00 75.00 67 SER A CA 16
ATOM 22665 C C . SER A 1 67 ? 8.807 -5.596 18.803 1.00 75.00 67 SER A C 16
ATOM 22666 O O . SER A 1 67 ? 7.980 -6.421 19.189 1.00 75.00 67 SER A O 16
ATOM 22674 N N . ARG A 1 68 ? 9.170 -5.444 17.496 1.00 75.00 68 ARG A N 16
ATOM 22675 C CA . ARG A 1 68 ? 8.791 -6.347 16.367 1.00 75.00 68 ARG A CA 16
ATOM 22676 C C . ARG A 1 68 ? 7.283 -6.657 16.318 1.00 75.00 68 ARG A C 16
ATOM 22677 O O . ARG A 1 68 ? 6.864 -7.784 16.013 1.00 75.00 68 ARG A O 16
ATOM 22698 N N . LEU A 1 69 ? 6.484 -5.601 16.579 1.00 75.00 69 LEU A N 16
ATOM 22699 C CA . LEU A 1 69 ? 5.018 -5.685 16.671 1.00 75.00 69 LEU A CA 16
ATOM 22700 C C . LEU A 1 69 ? 4.395 -5.933 15.275 1.00 75.00 69 LEU A C 16
ATOM 22701 O O . LEU A 1 69 ? 4.019 -4.999 14.561 1.00 75.00 69 LEU A O 16
ATOM 22717 N N . THR A 1 70 ? 4.371 -7.213 14.887 1.00 75.00 70 THR A N 16
ATOM 22718 C CA . THR A 1 70 ? 3.763 -7.697 13.644 1.00 75.00 70 THR A CA 16
ATOM 22719 C C . THR A 1 70 ? 2.507 -8.512 14.000 1.00 75.00 70 THR A C 16
ATOM 22720 O O . THR A 1 70 ? 2.452 -9.120 15.076 1.00 75.00 70 THR A O 16
ATOM 22731 N N . TRP A 1 71 ? 1.517 -8.534 13.091 1.00 75.00 71 TRP A N 16
ATOM 22732 C CA . TRP A 1 71 ? 0.203 -9.189 13.321 1.00 75.00 71 TRP A CA 16
ATOM 22733 C C . TRP A 1 71 ? 0.333 -10.736 13.428 1.00 75.00 71 TRP A C 16
ATOM 22734 O O . TRP A 1 71 ? -0.568 -11.402 13.942 1.00 75.00 71 TRP A O 16
ATOM 22755 N N . ARG A 1 72 ? 1.470 -11.273 12.912 1.00 75.00 72 ARG A N 16
ATOM 22756 C CA . ARG A 1 72 ? 1.831 -12.724 12.894 1.00 75.00 72 ARG A CA 16
ATOM 22757 C C . ARG A 1 72 ? 0.739 -13.624 12.260 1.00 75.00 72 ARG A C 16
ATOM 22758 O O . ARG A 1 72 ? 0.620 -14.805 12.601 1.00 75.00 72 ARG A O 16
ATOM 22779 N N . VAL A 1 73 ? -0.026 -13.054 11.309 1.00 75.00 73 VAL A N 16
ATOM 22780 C CA . VAL A 1 73 ? -1.037 -13.796 10.529 1.00 75.00 73 VAL A CA 16
ATOM 22781 C C . VAL A 1 73 ? -0.342 -14.773 9.559 1.00 75.00 73 VAL A C 16
ATOM 22782 O O . VAL A 1 73 ? -0.652 -15.970 9.545 1.00 75.00 73 VAL A O 16
ATOM 22795 N N . GLN A 1 74 ? 0.620 -14.253 8.765 1.00 75.00 74 GLN A N 16
ATOM 22796 C CA . GLN A 1 74 ? 1.368 -15.068 7.794 1.00 75.00 74 GLN A CA 16
ATOM 22797 C C . GLN A 1 74 ? 2.588 -15.725 8.487 1.00 75.00 74 GLN A C 16
ATOM 22798 O O . GLN A 1 74 ? 3.689 -15.164 8.521 1.00 75.00 74 GLN A O 16
ATOM 22812 N N . ARG A 1 75 ? 2.335 -16.873 9.120 1.00 75.00 75 ARG A N 16
ATOM 22813 C CA . ARG A 1 75 ? 3.383 -17.792 9.621 1.00 75.00 75 ARG A CA 16
ATOM 22814 C C . ARG A 1 75 ? 3.316 -19.123 8.843 1.00 75.00 75 ARG A C 16
ATOM 22815 O O . ARG A 1 75 ? 4.097 -20.050 9.109 1.00 75.00 75 ARG A O 16
ATOM 22836 N N . SER A 1 76 ? 2.372 -19.186 7.877 1.00 75.00 76 SER A N 16
ATOM 22837 C CA . SER A 1 76 ? 2.073 -20.387 7.093 1.00 75.00 76 SER A CA 16
ATOM 22838 C C . SER A 1 76 ? 3.253 -20.732 6.164 1.00 75.00 76 SER A C 16
ATOM 22839 O O . SER A 1 76 ? 3.941 -21.737 6.377 1.00 75.00 76 SER A O 16
ATOM 22847 N N . GLN A 1 77 ? 3.499 -19.868 5.149 1.00 75.00 77 GLN A N 16
ATOM 22848 C CA . GLN A 1 77 ? 4.671 -20.002 4.271 1.00 75.00 77 GLN A CA 16
ATOM 22849 C C . GLN A 1 77 ? 5.860 -19.290 4.938 1.00 75.00 77 GLN A C 16
ATOM 22850 O O . GLN A 1 77 ? 6.156 -18.117 4.637 1.00 75.00 77 GLN A O 16
ATOM 22864 N N . ASN A 1 78 ? 6.472 -20.015 5.904 1.00 75.00 78 ASN A N 16
ATOM 22865 C CA . ASN A 1 78 ? 7.615 -19.567 6.731 1.00 75.00 78 ASN A CA 16
ATOM 22866 C C . ASN A 1 78 ? 7.222 -18.389 7.672 1.00 75.00 78 ASN A C 16
ATOM 22867 O O . ASN A 1 78 ? 6.447 -17.504 7.285 1.00 75.00 78 ASN A O 16
ATOM 22878 N N . PRO A 1 79 ? 7.723 -18.371 8.948 1.00 75.00 79 PRO A N 16
ATOM 22879 C CA . PRO A 1 79 ? 7.638 -17.167 9.804 1.00 75.00 79 PRO A CA 16
ATOM 22880 C C . PRO A 1 79 ? 8.476 -16.022 9.200 1.00 75.00 79 PRO A C 16
ATOM 22881 O O . PRO A 1 79 ? 9.711 -16.085 9.188 1.00 75.00 79 PRO A O 16
ATOM 22892 N N . LEU A 1 80 ? 7.777 -15.016 8.655 1.00 75.00 80 LEU A N 16
ATOM 22893 C CA . LEU A 1 80 ? 8.390 -13.923 7.887 1.00 75.00 80 LEU A CA 16
ATOM 22894 C C . LEU A 1 80 ? 9.275 -13.033 8.769 1.00 75.00 80 LEU A C 16
ATOM 22895 O O . LEU A 1 80 ? 8.969 -12.814 9.951 1.00 75.00 80 LEU A O 16
ATOM 22911 N N . LYS A 1 81 ? 10.368 -12.538 8.165 1.00 75.00 81 LYS A N 16
ATOM 22912 C CA . LYS A 1 81 ? 11.329 -11.640 8.815 1.00 75.00 81 LYS A CA 16
ATOM 22913 C C . LYS A 1 81 ? 10.639 -10.327 9.253 1.00 75.00 81 LYS A C 16
ATOM 22914 O O . LYS A 1 81 ? 9.801 -9.784 8.527 1.00 75.00 81 LYS A O 16
ATOM 22933 N N . ILE A 1 82 ? 11.026 -9.828 10.436 1.00 75.00 82 ILE A N 16
ATOM 22934 C CA . ILE A 1 82 ? 10.396 -8.657 11.095 1.00 75.00 82 ILE A CA 16
ATOM 22935 C C . ILE A 1 82 ? 10.884 -7.306 10.496 1.00 75.00 82 ILE A C 16
ATOM 22936 O O . ILE A 1 82 ? 10.587 -6.235 11.049 1.00 75.00 82 ILE A O 16
ATOM 22952 N N . ARG A 1 83 ? 11.664 -7.398 9.385 1.00 75.00 83 ARG A N 16
ATOM 22953 C CA . ARG A 1 83 ? 12.106 -6.262 8.535 1.00 75.00 83 ARG A CA 16
ATOM 22954 C C . ARG A 1 83 ? 13.203 -5.401 9.218 1.00 75.00 83 ARG A C 16
ATOM 22955 O O . ARG A 1 83 ? 13.759 -4.493 8.593 1.00 75.00 83 ARG A O 16
ATOM 22976 N N . LEU A 1 84 ? 13.534 -5.707 10.490 1.00 75.00 84 LEU A N 16
ATOM 22977 C CA . LEU A 1 84 ? 14.481 -4.905 11.284 1.00 75.00 84 LEU A CA 16
ATOM 22978 C C . LEU A 1 84 ? 15.939 -5.232 10.892 1.00 75.00 84 LEU A C 16
ATOM 22979 O O . LEU A 1 84 ? 16.234 -6.310 10.361 1.00 75.00 84 LEU A O 16
ATOM 22995 N N . THR A 1 85 ? 16.822 -4.267 11.162 1.00 75.00 85 THR A N 16
ATOM 22996 C CA . THR A 1 85 ? 18.283 -4.407 11.030 1.00 75.00 85 THR A CA 16
ATOM 22997 C C . THR A 1 85 ? 18.838 -5.241 12.234 1.00 75.00 85 THR A C 16
ATOM 22998 O O . THR A 1 85 ? 18.058 -5.958 12.886 1.00 75.00 85 THR A O 16
ATOM 23009 N N . ARG A 1 86 ? 20.166 -5.170 12.530 1.00 75.00 86 ARG A N 16
ATOM 23010 C CA . ARG A 1 86 ? 20.762 -5.892 13.677 1.00 75.00 86 ARG A CA 16
ATOM 23011 C C . ARG A 1 86 ? 20.121 -5.432 15.008 1.00 75.00 86 ARG A C 16
ATOM 23012 O O . ARG A 1 86 ? 19.871 -4.238 15.214 1.00 75.00 86 ARG A O 16
ATOM 23033 N N . GLU A 1 87 ? 19.835 -6.396 15.890 1.00 75.00 87 GLU A N 16
ATOM 23034 C CA . GLU A 1 87 ? 19.222 -6.142 17.211 1.00 75.00 87 GLU A CA 16
ATOM 23035 C C . GLU A 1 87 ? 20.343 -6.155 18.274 1.00 75.00 87 GLU A C 16
ATOM 23036 O O . GLU A 1 87 ? 21.329 -6.895 18.112 1.00 75.00 87 GLU A O 16
ATOM 23048 N N . ALA A 1 88 ? 20.181 -5.326 19.330 1.00 75.00 88 ALA A N 16
ATOM 23049 C CA . ALA A 1 88 ? 21.179 -5.135 20.403 1.00 75.00 88 ALA A CA 16
ATOM 23050 C C . ALA A 1 88 ? 22.445 -4.436 19.833 1.00 75.00 88 ALA A C 16
ATOM 23051 O O . ALA A 1 88 ? 23.311 -5.107 19.251 1.00 75.00 88 ALA A O 16
ATOM 23058 N N . PRO A 1 89 ? 22.535 -3.063 19.929 1.00 75.00 89 PRO A N 16
ATOM 23059 C CA . PRO A 1 89 ? 23.693 -2.294 19.410 1.00 75.00 89 PRO A CA 16
ATOM 23060 C C . PRO A 1 89 ? 24.974 -2.525 20.268 1.00 75.00 89 PRO A C 16
ATOM 23061 O O . PRO A 1 89 ? 25.881 -3.256 19.823 1.00 75.00 89 PRO A O 16
ATOM 23073 N N . HIS A 1 1 ? -14.045 -17.650 7.651 1.00 75.00 1 HIS A N 17
ATOM 23074 C CA . HIS A 1 1 ? -13.277 -17.574 6.392 1.00 75.00 1 HIS A CA 17
ATOM 23075 C C . HIS A 1 1 ? -11.777 -17.484 6.714 1.00 75.00 1 HIS A C 17
ATOM 23076 O O . HIS A 1 1 ? -11.336 -16.528 7.356 1.00 75.00 1 HIS A O 17
ATOM 23093 N N . HIS A 1 2 ? -11.001 -18.500 6.286 1.00 75.00 2 HIS A N 17
ATOM 23094 C CA . HIS A 1 2 ? -9.547 -18.597 6.542 1.00 75.00 2 HIS A CA 17
ATOM 23095 C C . HIS A 1 2 ? -8.837 -19.048 5.247 1.00 75.00 2 HIS A C 17
ATOM 23096 O O . HIS A 1 2 ? -9.082 -20.159 4.755 1.00 75.00 2 HIS A O 17
ATOM 23111 N N . HIS A 1 3 ? -7.973 -18.175 4.695 1.00 75.00 3 HIS A N 17
ATOM 23112 C CA . HIS A 1 3 ? -7.250 -18.436 3.441 1.00 75.00 3 HIS A CA 17
ATOM 23113 C C . HIS A 1 3 ? -5.888 -17.704 3.468 1.00 75.00 3 HIS A C 17
ATOM 23114 O O . HIS A 1 3 ? -5.739 -16.586 2.966 1.00 75.00 3 HIS A O 17
ATOM 23129 N N . HIS A 1 4 ? -4.906 -18.337 4.124 1.00 75.00 4 HIS A N 17
ATOM 23130 C CA . HIS A 1 4 ? -3.539 -17.791 4.282 1.00 75.00 4 HIS A CA 17
ATOM 23131 C C . HIS A 1 4 ? -2.656 -18.222 3.100 1.00 75.00 4 HIS A C 17
ATOM 23132 O O . HIS A 1 4 ? -2.760 -19.359 2.627 1.00 75.00 4 HIS A O 17
ATOM 23147 N N . HIS A 1 5 ? -1.789 -17.312 2.622 1.00 75.00 5 HIS A N 17
ATOM 23148 C CA . HIS A 1 5 ? -0.938 -17.540 1.427 1.00 75.00 5 HIS A CA 17
ATOM 23149 C C . HIS A 1 5 ? 0.495 -17.043 1.683 1.00 75.00 5 HIS A C 17
ATOM 23150 O O . HIS A 1 5 ? 0.790 -16.513 2.763 1.00 75.00 5 HIS A O 17
ATOM 23165 N N . HIS A 1 6 ? 1.382 -17.249 0.684 1.00 75.00 6 HIS A N 17
ATOM 23166 C CA . HIS A 1 6 ? 2.764 -16.727 0.706 1.00 75.00 6 HIS A CA 17
ATOM 23167 C C . HIS A 1 6 ? 2.711 -15.200 0.526 1.00 75.00 6 HIS A C 17
ATOM 23168 O O . HIS A 1 6 ? 2.668 -14.692 -0.600 1.00 75.00 6 HIS A O 17
ATOM 23183 N N . SER A 1 7 ? 2.646 -14.491 1.655 1.00 75.00 7 SER A N 17
ATOM 23184 C CA . SER A 1 7 ? 2.433 -13.038 1.697 1.00 75.00 7 SER A CA 17
ATOM 23185 C C . SER A 1 7 ? 3.619 -12.321 2.359 1.00 75.00 7 SER A C 17
ATOM 23186 O O . SER A 1 7 ? 4.552 -12.965 2.841 1.00 75.00 7 SER A O 17
ATOM 23194 N N . HIS A 1 8 ? 3.589 -10.977 2.343 1.00 50.00 8 HIS A N 17
ATOM 23195 C CA . HIS A 1 8 ? 4.582 -10.145 3.049 1.00 50.00 8 HIS A CA 17
ATOM 23196 C C . HIS A 1 8 ? 4.315 -10.200 4.562 1.00 50.00 8 HIS A C 17
ATOM 23197 O O . HIS A 1 8 ? 3.206 -10.568 4.995 1.00 50.00 8 HIS A O 17
ATOM 23212 N N . MET A 1 9 ? 5.349 -9.848 5.348 1.00 10.00 9 MET A N 17
ATOM 23213 C CA . MET A 1 9 ? 5.254 -9.718 6.811 1.00 10.00 9 MET A CA 17
ATOM 23214 C C . MET A 1 9 ? 4.133 -8.718 7.173 1.00 10.00 9 MET A C 17
ATOM 23215 O O . MET A 1 9 ? 4.041 -7.643 6.563 1.00 50.00 9 MET A O 17
ATOM 23229 N N . VAL A 1 10 ? 3.270 -9.096 8.139 1.00 10.00 10 VAL A N 17
ATOM 23230 C CA . VAL A 1 10 ? 2.137 -8.260 8.562 1.00 10.00 10 VAL A CA 17
ATOM 23231 C C . VAL A 1 10 ? 2.649 -6.941 9.163 1.00 10.00 10 VAL A C 17
ATOM 23232 O O . VAL A 1 10 ? 3.571 -6.943 9.987 1.00 50.00 10 VAL A O 17
ATOM 23245 N N . GLY A 1 11 ? 2.074 -5.819 8.700 1.00 10.00 11 GLY A N 17
ATOM 23246 C CA . GLY A 1 11 ? 2.528 -4.494 9.115 1.00 10.00 11 GLY A CA 17
ATOM 23247 C C . GLY A 1 11 ? 3.584 -3.894 8.181 1.00 10.00 11 GLY A C 17
ATOM 23248 O O . GLY A 1 11 ? 4.236 -2.911 8.556 1.00 50.00 11 GLY A O 17
ATOM 23252 N N . ASP A 1 12 ? 3.785 -4.517 6.993 1.00 10.00 12 ASP A N 17
ATOM 23253 C CA . ASP A 1 12 ? 4.802 -4.090 5.995 1.00 10.00 12 ASP A CA 17
ATOM 23254 C C . ASP A 1 12 ? 4.677 -2.574 5.674 1.00 10.00 12 ASP A C 17
ATOM 23255 O O . ASP A 1 12 ? 3.698 -2.141 5.059 1.00 50.00 12 ASP A O 17
ATOM 23264 N N . THR A 1 13 ? 5.703 -1.798 6.063 1.00 10.00 13 THR A N 17
ATOM 23265 C CA . THR A 1 13 ? 5.687 -0.331 5.972 1.00 10.00 13 THR A CA 17
ATOM 23266 C C . THR A 1 13 ? 5.831 0.119 4.511 1.00 10.00 13 THR A C 17
ATOM 23267 O O . THR A 1 13 ? 6.853 -0.138 3.866 1.00 50.00 13 THR A O 17
ATOM 23278 N N . VAL A 1 14 ? 4.775 0.770 4.001 1.00 10.00 14 VAL A N 17
ATOM 23279 C CA . VAL A 1 14 ? 4.666 1.226 2.606 1.00 10.00 14 VAL A CA 17
ATOM 23280 C C . VAL A 1 14 ? 3.999 2.624 2.547 1.00 10.00 14 VAL A C 17
ATOM 23281 O O . VAL A 1 14 ? 3.468 3.122 3.549 1.00 50.00 14 VAL A O 17
ATOM 23294 N N . TRP A 1 15 ? 4.054 3.249 1.363 1.00 10.00 15 TRP A N 17
ATOM 23295 C CA . TRP A 1 15 ? 3.296 4.466 1.040 1.00 10.00 15 TRP A CA 17
ATOM 23296 C C . TRP A 1 15 ? 2.254 4.114 -0.017 1.00 10.00 15 TRP A C 17
ATOM 23297 O O . TRP A 1 15 ? 2.592 3.484 -1.023 1.00 50.00 15 TRP A O 17
ATOM 23318 N N . VAL A 1 16 ? 0.992 4.513 0.206 1.00 10.00 16 VAL A N 17
ATOM 23319 C CA . VAL A 1 16 ? -0.098 4.269 -0.753 1.00 10.00 16 VAL A CA 17
ATOM 23320 C C . VAL A 1 16 ? -0.535 5.608 -1.376 1.00 10.00 16 VAL A C 17
ATOM 23321 O O . VAL A 1 16 ? -0.988 6.529 -0.674 1.00 50.00 16 VAL A O 17
ATOM 23334 N N . ARG A 1 17 ? -0.311 5.702 -2.690 1.00 10.00 17 ARG A N 17
ATOM 23335 C CA . ARG A 1 17 ? -0.686 6.830 -3.531 1.00 10.00 17 ARG A CA 17
ATOM 23336 C C . ARG A 1 17 ? -2.102 6.636 -4.087 1.00 10.00 17 ARG A C 17
ATOM 23337 O O . ARG A 1 17 ? -2.377 5.630 -4.740 1.00 50.00 17 ARG A O 17
ATOM 23358 N N . ARG A 1 18 ? -2.988 7.598 -3.820 1.00 10.00 18 ARG A N 17
ATOM 23359 C CA . ARG A 1 18 ? -4.356 7.628 -4.363 1.00 10.00 18 ARG A CA 17
ATOM 23360 C C . ARG A 1 18 ? -4.510 8.927 -5.178 1.00 10.00 18 ARG A C 17
ATOM 23361 O O . ARG A 1 18 ? -3.873 9.942 -4.840 1.00 50.00 18 ARG A O 17
ATOM 23382 N N . HIS A 1 19 ? -5.343 8.893 -6.249 1.00 50.00 19 HIS A N 17
ATOM 23383 C CA . HIS A 1 19 ? -5.414 9.983 -7.243 1.00 50.00 19 HIS A CA 17
ATOM 23384 C C . HIS A 1 19 ? -5.862 11.293 -6.591 1.00 50.00 19 HIS A C 17
ATOM 23385 O O . HIS A 1 19 ? -5.179 12.315 -6.732 1.00 75.00 19 HIS A O 17
ATOM 23400 N N . GLN A 1 20 ? -7.007 11.239 -5.879 1.00 75.00 20 GLN A N 17
ATOM 23401 C CA . GLN A 1 20 ? -7.542 12.370 -5.073 1.00 75.00 20 GLN A CA 17
ATOM 23402 C C . GLN A 1 20 ? -7.852 13.637 -5.917 1.00 75.00 20 GLN A C 17
ATOM 23403 O O . GLN A 1 20 ? -8.086 14.711 -5.351 1.00 75.00 20 GLN A O 17
ATOM 23417 N N . THR A 1 21 ? -7.887 13.489 -7.258 1.00 75.00 21 THR A N 17
ATOM 23418 C CA . THR A 1 21 ? -7.983 14.618 -8.218 1.00 75.00 21 THR A CA 17
ATOM 23419 C C . THR A 1 21 ? -8.762 14.186 -9.482 1.00 75.00 21 THR A C 17
ATOM 23420 O O . THR A 1 21 ? -9.235 13.040 -9.579 1.00 75.00 21 THR A O 17
ATOM 23431 N N . LYS A 1 22 ? -8.912 15.129 -10.438 1.00 75.00 22 LYS A N 17
ATOM 23432 C CA . LYS A 1 22 ? -9.511 14.871 -11.763 1.00 75.00 22 LYS A CA 17
ATOM 23433 C C . LYS A 1 22 ? -8.419 14.891 -12.856 1.00 75.00 22 LYS A C 17
ATOM 23434 O O . LYS A 1 22 ? -8.267 13.922 -13.615 1.00 75.00 22 LYS A O 17
ATOM 23453 N N . ASN A 1 23 ? -7.636 15.999 -12.896 1.00 75.00 23 ASN A N 17
ATOM 23454 C CA . ASN A 1 23 ? -6.642 16.273 -13.970 1.00 75.00 23 ASN A CA 17
ATOM 23455 C C . ASN A 1 23 ? -5.280 16.712 -13.383 1.00 50.00 23 ASN A C 17
ATOM 23456 O O . ASN A 1 23 ? -4.421 17.231 -14.108 1.00 50.00 23 ASN A O 17
ATOM 23467 N N . LEU A 1 24 ? -5.069 16.482 -12.077 1.00 10.00 24 LEU A N 17
ATOM 23468 C CA . LEU A 1 24 ? -3.770 16.732 -11.412 1.00 50.00 24 LEU A CA 17
ATOM 23469 C C . LEU A 1 24 ? -3.132 15.398 -10.980 1.00 50.00 24 LEU A C 17
ATOM 23470 O O . LEU A 1 24 ? -3.707 14.319 -11.201 1.00 50.00 24 LEU A O 17
ATOM 23486 N N . GLU A 1 25 ? -1.935 15.488 -10.372 1.00 50.00 25 GLU A N 17
ATOM 23487 C CA . GLU A 1 25 ? -1.117 14.320 -9.993 1.00 10.00 25 GLU A CA 17
ATOM 23488 C C . GLU A 1 25 ? -1.725 13.557 -8.791 1.00 10.00 25 GLU A C 17
ATOM 23489 O O . GLU A 1 25 ? -2.400 14.170 -7.953 1.00 50.00 25 GLU A O 17
ATOM 23501 N N . PRO A 1 26 ? -1.511 12.201 -8.705 1.00 10.00 26 PRO A N 17
ATOM 23502 C CA . PRO A 1 26 ? -1.988 11.379 -7.572 1.00 50.00 26 PRO A CA 17
ATOM 23503 C C . PRO A 1 26 ? -1.125 11.610 -6.311 1.00 10.00 26 PRO A C 17
ATOM 23504 O O . PRO A 1 26 ? 0.105 11.536 -6.377 1.00 50.00 26 PRO A O 17
ATOM 23515 N N . ARG A 1 27 ? -1.780 11.876 -5.170 1.00 10.00 27 ARG A N 17
ATOM 23516 C CA . ARG A 1 27 ? -1.095 12.225 -3.909 1.00 10.00 27 ARG A CA 17
ATOM 23517 C C . ARG A 1 27 ? -0.883 10.953 -3.072 1.00 10.00 27 ARG A C 17
ATOM 23518 O O . ARG A 1 27 ? -1.816 10.162 -2.913 1.00 50.00 27 ARG A O 17
ATOM 23539 N N . TRP A 1 28 ? 0.338 10.754 -2.542 1.00 10.00 28 TRP A N 17
ATOM 23540 C CA . TRP A 1 28 ? 0.654 9.600 -1.665 1.00 10.00 28 TRP A CA 17
ATOM 23541 C C . TRP A 1 28 ? 0.555 9.999 -0.186 1.00 10.00 28 TRP A C 17
ATOM 23542 O O . TRP A 1 28 ? 0.662 11.184 0.151 1.00 50.00 28 TRP A O 17
ATOM 23563 N N . LYS A 1 29 ? 0.332 8.993 0.679 1.00 10.00 29 LYS A N 17
ATOM 23564 C CA . LYS A 1 29 ? 0.465 9.122 2.151 1.00 10.00 29 LYS A CA 17
ATOM 23565 C C . LYS A 1 29 ? 1.158 7.876 2.712 1.00 10.00 29 LYS A C 17
ATOM 23566 O O . LYS A 1 29 ? 1.355 6.882 1.994 1.00 50.00 29 LYS A O 17
ATOM 23585 N N . GLY A 1 30 ? 1.490 7.938 4.008 1.00 10.00 30 GLY A N 17
ATOM 23586 C CA . GLY A 1 30 ? 2.074 6.820 4.725 1.00 10.00 30 GLY A CA 17
ATOM 23587 C C . GLY A 1 30 ? 2.320 7.166 6.203 1.00 10.00 30 GLY A C 17
ATOM 23588 O O . GLY A 1 30 ? 1.968 8.268 6.639 1.00 50.00 30 GLY A O 17
ATOM 23592 N N . PRO A 1 31 ? 2.941 6.252 7.010 1.00 10.00 31 PRO A N 17
ATOM 23593 C CA . PRO A 1 31 ? 3.361 4.904 6.572 1.00 10.00 31 PRO A CA 17
ATOM 23594 C C . PRO A 1 31 ? 2.236 3.844 6.748 1.00 10.00 31 PRO A C 17
ATOM 23595 O O . PRO A 1 31 ? 1.890 3.441 7.872 1.00 50.00 31 PRO A O 17
ATOM 23606 N N . TYR A 1 32 ? 1.637 3.437 5.615 1.00 10.00 32 TYR A N 17
ATOM 23607 C CA . TYR A 1 32 ? 0.662 2.324 5.559 1.00 10.00 32 TYR A CA 17
ATOM 23608 C C . TYR A 1 32 ? 1.345 0.991 5.936 1.00 10.00 32 TYR A C 17
ATOM 23609 O O . TYR A 1 32 ? 2.573 0.879 5.909 1.00 50.00 32 TYR A O 17
ATOM 23627 N N . THR A 1 33 ? 0.534 -0.014 6.287 1.00 10.00 33 THR A N 17
ATOM 23628 C CA . THR A 1 33 ? 1.030 -1.314 6.770 1.00 10.00 33 THR A CA 17
ATOM 23629 C C . THR A 1 33 ? 0.287 -2.477 6.073 1.00 10.00 33 THR A C 17
ATOM 23630 O O . THR A 1 33 ? -0.894 -2.688 6.332 1.00 50.00 33 THR A O 17
ATOM 23641 N N . VAL A 1 34 ? 0.998 -3.237 5.206 1.00 10.00 34 VAL A N 17
ATOM 23642 C CA . VAL A 1 34 ? 0.413 -4.358 4.438 1.00 10.00 34 VAL A CA 17
ATOM 23643 C C . VAL A 1 34 ? 0.361 -5.616 5.322 1.00 10.00 34 VAL A C 17
ATOM 23644 O O . VAL A 1 34 ? 1.362 -5.979 5.952 1.00 50.00 34 VAL A O 17
ATOM 23657 N N . LEU A 1 35 ? -0.820 -6.262 5.368 1.00 10.00 35 LEU A N 17
ATOM 23658 C CA . LEU A 1 35 ? -1.062 -7.460 6.203 1.00 10.00 35 LEU A CA 17
ATOM 23659 C C . LEU A 1 35 ? -1.062 -8.735 5.341 1.00 10.00 35 LEU A C 17
ATOM 23660 O O . LEU A 1 35 ? -0.642 -9.807 5.796 1.00 50.00 35 LEU A O 17
ATOM 23676 N N . LEU A 1 36 ? -1.528 -8.596 4.088 1.00 10.00 36 LEU A N 17
ATOM 23677 C CA . LEU A 1 36 ? -1.745 -9.740 3.176 1.00 10.00 36 LEU A CA 17
ATOM 23678 C C . LEU A 1 36 ? -1.366 -9.322 1.743 1.00 10.00 36 LEU A C 17
ATOM 23679 O O . LEU A 1 36 ? -1.591 -8.174 1.369 1.00 50.00 36 LEU A O 17
ATOM 23695 N N . THR A 1 37 ? -0.769 -10.233 0.942 1.00 10.00 37 THR A N 17
ATOM 23696 C CA . THR A 1 37 ? -0.410 -9.939 -0.466 1.00 10.00 37 THR A CA 17
ATOM 23697 C C . THR A 1 37 ? -0.768 -11.119 -1.384 1.00 10.00 37 THR A C 17
ATOM 23698 O O . THR A 1 37 ? -0.471 -12.284 -1.082 1.00 50.00 37 THR A O 17
ATOM 23709 N N . THR A 1 38 ? -1.432 -10.774 -2.494 1.00 10.00 38 THR A N 17
ATOM 23710 C CA . THR A 1 38 ? -1.753 -11.662 -3.623 1.00 10.00 38 THR A CA 17
ATOM 23711 C C . THR A 1 38 ? -1.033 -11.118 -4.908 1.00 10.00 38 THR A C 17
ATOM 23712 O O . THR A 1 38 ? -0.554 -9.974 -4.889 1.00 50.00 38 THR A O 17
ATOM 23723 N N . PRO A 1 39 ? -0.910 -11.923 -6.031 1.00 10.00 39 PRO A N 17
ATOM 23724 C CA . PRO A 1 39 ? -0.275 -11.465 -7.309 1.00 10.00 39 PRO A CA 17
ATOM 23725 C C . PRO A 1 39 ? -0.804 -10.084 -7.808 1.00 10.00 39 PRO A C 17
ATOM 23726 O O . PRO A 1 39 ? -1.980 -9.952 -8.161 1.00 50.00 39 PRO A O 17
ATOM 23737 N N . THR A 1 40 ? 0.088 -9.066 -7.753 1.00 10.00 40 THR A N 17
ATOM 23738 C CA . THR A 1 40 ? -0.136 -7.678 -8.251 1.00 10.00 40 THR A CA 17
ATOM 23739 C C . THR A 1 40 ? -1.260 -6.922 -7.467 1.00 10.00 40 THR A C 17
ATOM 23740 O O . THR A 1 40 ? -1.696 -5.820 -7.858 1.00 50.00 40 THR A O 17
ATOM 23751 N N . ALA A 1 41 ? -1.689 -7.488 -6.322 1.00 10.00 41 ALA A N 17
ATOM 23752 C CA . ALA A 1 41 ? -2.708 -6.865 -5.455 1.00 10.00 41 ALA A CA 17
ATOM 23753 C C . ALA A 1 41 ? -2.255 -6.999 -3.998 1.00 10.00 41 ALA A C 17
ATOM 23754 O O . ALA A 1 41 ? -2.086 -8.112 -3.496 1.00 50.00 41 ALA A O 17
ATOM 23761 N N . LEU A 1 42 ? -2.068 -5.864 -3.313 1.00 10.00 42 LEU A N 17
ATOM 23762 C CA . LEU A 1 42 ? -1.534 -5.838 -1.948 1.00 10.00 42 LEU A CA 17
ATOM 23763 C C . LEU A 1 42 ? -2.655 -5.389 -1.005 1.00 10.00 42 LEU A C 17
ATOM 23764 O O . LEU A 1 42 ? -3.193 -4.282 -1.164 1.00 50.00 42 LEU A O 17
ATOM 23780 N N . LYS A 1 43 ? -3.024 -6.251 -0.044 1.00 10.00 43 LYS A N 17
ATOM 23781 C CA . LYS A 1 43 ? -4.024 -5.911 0.973 1.00 10.00 43 LYS A CA 17
ATOM 23782 C C . LYS A 1 43 ? -3.332 -5.209 2.146 1.00 10.00 43 LYS A C 17
ATOM 23783 O O . LYS A 1 43 ? -2.625 -5.848 2.962 1.00 50.00 43 LYS A O 17
ATOM 23802 N N . VAL A 1 44 ? -3.561 -3.898 2.215 1.00 10.00 44 VAL A N 17
ATOM 23803 C CA . VAL A 1 44 ? -3.072 -3.036 3.282 1.00 10.00 44 VAL A CA 17
ATOM 23804 C C . VAL A 1 44 ? -4.139 -2.963 4.398 1.00 10.00 44 VAL A C 17
ATOM 23805 O O . VAL A 1 44 ? -5.332 -3.192 4.143 1.00 50.00 44 VAL A O 17
ATOM 23818 N N . ASP A 1 45 ? -3.693 -2.666 5.627 1.00 10.00 45 ASP A N 17
ATOM 23819 C CA . ASP A 1 45 ? -4.571 -2.440 6.778 1.00 10.00 45 ASP A CA 17
ATOM 23820 C C . ASP A 1 45 ? -5.508 -1.240 6.534 1.00 10.00 45 ASP A C 17
ATOM 23821 O O . ASP A 1 45 ? -5.047 -0.129 6.244 1.00 50.00 45 ASP A O 17
ATOM 23830 N N . GLY A 1 46 ? -6.820 -1.497 6.636 1.00 10.00 46 GLY A N 17
ATOM 23831 C CA . GLY A 1 46 ? -7.844 -0.463 6.503 1.00 10.00 46 GLY A CA 17
ATOM 23832 C C . GLY A 1 46 ? -8.387 -0.321 5.090 1.00 10.00 46 GLY A C 17
ATOM 23833 O O . GLY A 1 46 ? -9.210 0.562 4.838 1.00 50.00 46 GLY A O 17
ATOM 23837 N N . ILE A 1 47 ? -7.918 -1.184 4.165 1.00 10.00 47 ILE A N 17
ATOM 23838 C CA . ILE A 1 47 ? -8.381 -1.204 2.763 1.00 10.00 47 ILE A CA 17
ATOM 23839 C C . ILE A 1 47 ? -9.601 -2.138 2.614 1.00 10.00 47 ILE A C 17
ATOM 23840 O O . ILE A 1 47 ? -9.747 -3.101 3.386 1.00 50.00 47 ILE A O 17
ATOM 23856 N N . ALA A 1 48 ? -10.477 -1.814 1.623 1.00 10.00 48 ALA A N 17
ATOM 23857 C CA . ALA A 1 48 ? -11.722 -2.555 1.326 1.00 10.00 48 ALA A CA 17
ATOM 23858 C C . ALA A 1 48 ? -11.464 -4.062 1.122 1.00 10.00 48 ALA A C 17
ATOM 23859 O O . ALA A 1 48 ? -12.123 -4.898 1.752 1.00 50.00 48 ALA A O 17
ATOM 23866 N N . ALA A 1 49 ? -10.507 -4.389 0.233 1.00 10.00 49 ALA A N 17
ATOM 23867 C CA . ALA A 1 49 ? -10.014 -5.772 0.065 1.00 10.00 49 ALA A CA 17
ATOM 23868 C C . ALA A 1 49 ? -8.561 -5.791 -0.436 1.00 10.00 49 ALA A C 17
ATOM 23869 O O . ALA A 1 49 ? -7.704 -6.387 0.197 1.00 50.00 49 ALA A O 17
ATOM 23876 N N . TRP A 1 50 ? -8.294 -5.143 -1.589 1.00 10.00 50 TRP A N 17
ATOM 23877 C CA . TRP A 1 50 ? -6.925 -5.060 -2.180 1.00 10.00 50 TRP A CA 17
ATOM 23878 C C . TRP A 1 50 ? -6.697 -3.700 -2.867 1.00 10.00 50 TRP A C 17
ATOM 23879 O O . TRP A 1 50 ? -7.656 -3.022 -3.256 1.00 50.00 50 TRP A O 17
ATOM 23900 N N . ILE A 1 51 ? -5.409 -3.316 -3.006 1.00 10.00 51 ILE A N 17
ATOM 23901 C CA . ILE A 1 51 ? -4.965 -2.172 -3.837 1.00 10.00 51 ILE A CA 17
ATOM 23902 C C . ILE A 1 51 ? -4.045 -2.706 -4.942 1.00 10.00 51 ILE A C 17
ATOM 23903 O O . ILE A 1 51 ? -3.185 -3.542 -4.667 1.00 50.00 51 ILE A O 17
ATOM 23919 N N . HIS A 1 52 ? -4.226 -2.228 -6.194 1.00 10.00 52 HIS A N 17
ATOM 23920 C CA . HIS A 1 52 ? -3.341 -2.596 -7.314 1.00 10.00 52 HIS A CA 17
ATOM 23921 C C . HIS A 1 52 ? -1.923 -2.058 -7.015 1.00 10.00 52 HIS A C 17
ATOM 23922 O O . HIS A 1 52 ? -1.758 -0.860 -6.749 1.00 50.00 52 HIS A O 17
ATOM 23937 N N . ALA A 1 53 ? -0.925 -2.967 -7.108 1.00 10.00 53 ALA A N 17
ATOM 23938 C CA . ALA A 1 53 ? 0.447 -2.795 -6.554 1.00 10.00 53 ALA A CA 17
ATOM 23939 C C . ALA A 1 53 ? 1.180 -1.518 -7.020 1.00 10.00 53 ALA A C 17
ATOM 23940 O O . ALA A 1 53 ? 2.097 -1.057 -6.331 1.00 50.00 53 ALA A O 17
ATOM 23947 N N . ALA A 1 54 ? 0.777 -0.960 -8.176 1.00 10.00 54 ALA A N 17
ATOM 23948 C CA . ALA A 1 54 ? 1.372 0.282 -8.731 1.00 10.00 54 ALA A CA 17
ATOM 23949 C C . ALA A 1 54 ? 1.215 1.478 -7.767 1.00 10.00 54 ALA A C 17
ATOM 23950 O O . ALA A 1 54 ? 2.138 2.287 -7.608 1.00 50.00 54 ALA A O 17
ATOM 23957 N N . HIS A 1 55 ? 0.046 1.546 -7.097 1.00 10.00 55 HIS A N 17
ATOM 23958 C CA . HIS A 1 55 ? -0.278 2.618 -6.125 1.00 10.00 55 HIS A CA 17
ATOM 23959 C C . HIS A 1 55 ? 0.408 2.410 -4.765 1.00 10.00 55 HIS A C 17
ATOM 23960 O O . HIS A 1 55 ? 0.195 3.195 -3.852 1.00 50.00 55 HIS A O 17
ATOM 23975 N N . VAL A 1 56 ? 1.221 1.356 -4.629 1.00 10.00 56 VAL A N 17
ATOM 23976 C CA . VAL A 1 56 ? 1.937 1.055 -3.378 1.00 10.00 56 VAL A CA 17
ATOM 23977 C C . VAL A 1 56 ? 3.461 1.062 -3.641 1.00 10.00 56 VAL A C 17
ATOM 23978 O O . VAL A 1 56 ? 3.920 0.512 -4.648 1.00 50.00 56 VAL A O 17
ATOM 23991 N N . LYS A 1 57 ? 4.239 1.695 -2.741 1.00 10.00 57 LYS A N 17
ATOM 23992 C CA . LYS A 1 57 ? 5.716 1.698 -2.788 1.00 10.00 57 LYS A CA 17
ATOM 23993 C C . LYS A 1 57 ? 6.256 1.239 -1.429 1.00 10.00 57 LYS A C 17
ATOM 23994 O O . LYS A 1 57 ? 5.691 1.603 -0.404 1.00 50.00 57 LYS A O 17
ATOM 24013 N N . ALA A 1 58 ? 7.366 0.477 -1.435 1.00 10.00 58 ALA A N 17
ATOM 24014 C CA . ALA A 1 58 ? 8.060 0.052 -0.203 1.00 10.00 58 ALA A CA 17
ATOM 24015 C C . ALA A 1 58 ? 8.652 1.271 0.536 1.00 10.00 58 ALA A C 17
ATOM 24016 O O . ALA A 1 58 ? 9.430 2.027 -0.049 1.00 50.00 58 ALA A O 17
ATOM 24023 N N . ALA A 1 59 ? 8.256 1.471 1.805 1.00 10.00 59 ALA A N 17
ATOM 24024 C CA . ALA A 1 59 ? 8.788 2.552 2.667 1.00 10.00 59 ALA A CA 17
ATOM 24025 C C . ALA A 1 59 ? 9.677 1.962 3.781 1.00 10.00 59 ALA A C 17
ATOM 24026 O O . ALA A 1 59 ? 9.559 0.779 4.130 1.00 50.00 59 ALA A O 17
ATOM 24033 N N . ASP A 1 60 ? 10.576 2.804 4.307 1.00 10.00 60 ASP A N 17
ATOM 24034 C CA . ASP A 1 60 ? 11.547 2.435 5.357 1.00 10.00 60 ASP A CA 17
ATOM 24035 C C . ASP A 1 60 ? 10.974 2.796 6.752 1.00 50.00 60 ASP A C 17
ATOM 24036 O O . ASP A 1 60 ? 10.738 3.979 7.021 1.00 50.00 60 ASP A O 17
ATOM 24045 N N . PRO A 1 61 ? 10.719 1.783 7.655 1.00 50.00 61 PRO A N 17
ATOM 24046 C CA . PRO A 1 61 ? 10.265 2.037 9.047 1.00 50.00 61 PRO A CA 17
ATOM 24047 C C . PRO A 1 61 ? 11.421 2.343 10.024 1.00 50.00 61 PRO A C 17
ATOM 24048 O O . PRO A 1 61 ? 11.170 2.769 11.158 1.00 75.00 6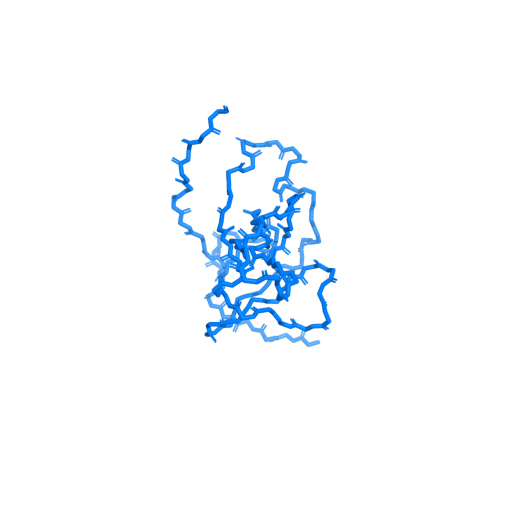1 PRO A O 17
ATOM 24059 N N . GLY A 1 62 ? 12.673 2.115 9.574 1.00 50.00 62 GLY A N 17
ATOM 24060 C CA . GLY A 1 62 ? 13.847 2.151 10.448 1.00 50.00 62 GLY A CA 17
ATOM 24061 C C . GLY A 1 62 ? 13.966 0.866 11.255 1.00 75.00 62 GLY A C 17
ATOM 24062 O O . GLY A 1 62 ? 14.869 0.065 11.039 1.00 75.00 62 GLY A O 17
ATOM 24066 N N . GLY A 1 63 ? 13.025 0.669 12.167 1.00 75.00 63 GLY A N 17
ATOM 24067 C CA . GLY A 1 63 ? 12.897 -0.565 12.926 1.00 75.00 63 GLY A CA 17
ATOM 24068 C C . GLY A 1 63 ? 11.461 -0.722 13.384 1.00 75.00 63 GLY A C 17
ATOM 24069 O O . GLY A 1 63 ? 10.583 -0.984 12.559 1.00 75.00 63 GLY A O 17
ATOM 24073 N N . GLY A 1 64 ? 11.224 -0.491 14.687 1.00 75.00 64 GLY A N 17
ATOM 24074 C CA . GLY A 1 64 ? 9.882 -0.515 15.283 1.00 75.00 64 GLY A CA 17
ATOM 24075 C C . GLY A 1 64 ? 9.194 -1.889 15.270 1.00 75.00 64 GLY A C 17
ATOM 24076 O O . GLY A 1 64 ? 8.142 -2.033 14.632 1.00 75.00 64 GLY A O 17
ATOM 24080 N N . PRO A 1 65 ? 9.756 -2.942 15.951 1.00 75.00 65 PRO A N 17
ATOM 24081 C CA . PRO A 1 65 ? 9.067 -4.228 16.124 1.00 75.00 65 PRO A CA 17
ATOM 24082 C C . PRO A 1 65 ? 8.152 -4.174 17.370 1.00 75.00 65 PRO A C 17
ATOM 24083 O O . PRO A 1 65 ? 8.632 -4.191 18.513 1.00 75.00 65 PRO A O 17
ATOM 24094 N N . SER A 1 66 ? 6.835 -4.076 17.140 1.00 75.00 66 SER A N 17
ATOM 24095 C CA . SER A 1 66 ? 5.850 -3.901 18.221 1.00 75.00 66 SER A CA 17
ATOM 24096 C C . SER A 1 66 ? 4.511 -4.583 17.861 1.00 75.00 66 SER A C 17
ATOM 24097 O O . SER A 1 66 ? 4.280 -5.738 18.244 1.00 75.00 66 SER A O 17
ATOM 24105 N N . SER A 1 67 ? 3.657 -3.892 17.081 1.00 75.00 67 SER A N 17
ATOM 24106 C CA . SER A 1 67 ? 2.337 -4.415 16.660 1.00 75.00 67 SER A CA 17
ATOM 24107 C C . SER A 1 67 ? 2.494 -5.561 15.632 1.00 75.00 67 SER A C 17
ATOM 24108 O O . SER A 1 67 ? 1.617 -6.423 15.499 1.00 75.00 67 SER A O 17
ATOM 24116 N N . ARG A 1 68 ? 3.637 -5.546 14.921 1.00 75.00 68 ARG A N 17
ATOM 24117 C CA . ARG A 1 68 ? 3.988 -6.549 13.901 1.00 75.00 68 ARG A CA 17
ATOM 24118 C C . ARG A 1 68 ? 4.383 -7.899 14.516 1.00 75.00 68 ARG A C 17
ATOM 24119 O O . ARG A 1 68 ? 4.220 -8.923 13.864 1.00 75.00 68 ARG A O 17
ATOM 24140 N N . LEU A 1 69 ? 4.851 -7.887 15.785 1.00 75.00 69 LEU A N 17
ATOM 24141 C CA . LEU A 1 69 ? 5.306 -9.109 16.501 1.00 75.00 69 LEU A CA 17
ATOM 24142 C C . LEU A 1 69 ? 4.172 -10.153 16.676 1.00 75.00 69 LEU A C 17
ATOM 24143 O O . LEU A 1 69 ? 4.450 -11.325 16.956 1.00 75.00 69 LEU A O 17
ATOM 24159 N N . THR A 1 70 ? 2.913 -9.695 16.525 1.00 75.00 70 THR A N 17
ATOM 24160 C CA . THR A 1 70 ? 1.707 -10.536 16.581 1.00 75.00 70 THR A CA 17
ATOM 24161 C C . THR A 1 70 ? 1.777 -11.699 15.551 1.00 75.00 70 THR A C 17
ATOM 24162 O O . THR A 1 70 ? 1.579 -12.868 15.916 1.00 75.00 70 THR A O 17
ATOM 24173 N N . TRP A 1 71 ? 2.060 -11.341 14.272 1.00 75.00 71 TRP A N 17
ATOM 24174 C CA . TRP A 1 71 ? 2.291 -12.290 13.150 1.00 75.00 71 TRP A CA 17
ATOM 24175 C C . TRP A 1 71 ? 1.216 -13.397 12.999 1.00 75.00 71 TRP A C 17
ATOM 24176 O O . TRP A 1 71 ? 1.508 -14.450 12.437 1.00 75.00 71 TRP A O 17
ATOM 24197 N N . ARG A 1 72 ? -0.033 -13.127 13.425 1.00 75.00 72 ARG A N 17
ATOM 24198 C CA . ARG A 1 72 ? -1.121 -14.144 13.440 1.00 75.00 72 ARG A CA 17
ATOM 24199 C C . ARG A 1 72 ? -1.506 -14.664 12.025 1.00 75.00 72 ARG A C 17
ATOM 24200 O O . ARG A 1 72 ? -1.947 -15.812 11.885 1.00 75.00 72 ARG A O 17
ATOM 24221 N N . VAL A 1 73 ? -1.324 -13.826 10.987 1.00 75.00 73 VAL A N 17
ATOM 24222 C CA . VAL A 1 73 ? -1.552 -14.234 9.576 1.00 75.00 73 VAL A CA 17
ATOM 24223 C C . VAL A 1 73 ? -0.345 -15.059 9.067 1.00 75.00 73 VAL A C 17
ATOM 24224 O O . VAL A 1 73 ? -0.481 -15.927 8.197 1.00 75.00 73 VAL A O 17
ATOM 24237 N N . GLN A 1 74 ? 0.834 -14.780 9.649 1.00 75.00 74 GLN A N 17
ATOM 24238 C CA . GLN A 1 74 ? 2.087 -15.496 9.342 1.00 75.00 74 GLN A CA 17
ATOM 24239 C C . GLN A 1 74 ? 2.160 -16.831 10.128 1.00 75.00 74 GLN A C 17
ATOM 24240 O O . GLN A 1 74 ? 3.024 -17.663 9.847 1.00 75.00 74 GLN A O 17
ATOM 24254 N N . ARG A 1 75 ? 1.248 -17.022 11.126 1.00 75.00 75 ARG A N 17
ATOM 24255 C CA . ARG A 1 75 ? 1.136 -18.283 11.903 1.00 75.00 75 ARG A CA 17
ATOM 24256 C C . ARG A 1 75 ? 0.305 -19.324 11.112 1.00 75.00 75 ARG A C 17
ATOM 24257 O O . ARG A 1 75 ? -0.806 -19.691 11.515 1.00 75.00 75 ARG A O 17
ATOM 24278 N N . SER A 1 76 ? 0.867 -19.777 9.975 1.00 75.00 76 SER A N 17
ATOM 24279 C CA . SER A 1 76 ? 0.239 -20.760 9.070 1.00 75.00 76 SER A CA 17
ATOM 24280 C C . SER A 1 76 ? 1.343 -21.438 8.225 1.00 75.00 76 SER A C 17
ATOM 24281 O O . SER A 1 76 ? 1.745 -22.573 8.500 1.00 75.00 76 SER A O 17
ATOM 24289 N N . GLN A 1 77 ? 1.845 -20.708 7.206 1.00 75.00 77 GLN A N 17
ATOM 24290 C CA . GLN A 1 77 ? 2.918 -21.180 6.303 1.00 75.00 77 GLN A CA 17
ATOM 24291 C C . GLN A 1 77 ? 4.285 -20.647 6.782 1.00 75.00 77 GLN A C 17
ATOM 24292 O O . GLN A 1 77 ? 5.319 -21.282 6.540 1.00 75.00 77 GLN A O 17
ATOM 24306 N N . ASN A 1 78 ? 4.244 -19.506 7.503 1.00 75.00 78 ASN A N 17
ATOM 24307 C CA . ASN A 1 78 ? 5.428 -18.748 7.957 1.00 75.00 78 ASN A CA 17
ATOM 24308 C C . ASN A 1 78 ? 6.278 -18.275 6.753 1.00 75.00 78 ASN A C 17
ATOM 24309 O O . ASN A 1 78 ? 7.225 -18.959 6.344 1.00 75.00 78 ASN A O 17
ATOM 24320 N N . PRO A 1 79 ? 5.909 -17.111 6.126 1.00 75.00 79 PRO A N 17
ATOM 24321 C CA . PRO A 1 79 ? 6.778 -16.410 5.148 1.00 75.00 79 PRO A CA 17
ATOM 24322 C C . PRO A 1 79 ? 7.897 -15.591 5.845 1.00 75.00 79 PRO A C 17
ATOM 24323 O O . PRO A 1 79 ? 8.662 -14.887 5.177 1.00 75.00 79 PRO A O 17
ATOM 24334 N N . LEU A 1 80 ? 7.977 -15.701 7.197 1.00 75.00 80 LEU A N 17
ATOM 24335 C CA . LEU A 1 80 ? 8.997 -15.037 8.016 1.00 75.00 80 LEU A CA 17
ATOM 24336 C C . LEU A 1 80 ? 10.344 -15.764 7.872 1.00 75.00 80 LEU A C 17
ATOM 24337 O O . LEU A 1 80 ? 10.684 -16.657 8.667 1.00 75.00 80 LEU A O 17
ATOM 24353 N N . LYS A 1 81 ? 11.075 -15.410 6.817 1.00 75.00 81 LYS A N 17
ATOM 24354 C CA . LYS A 1 81 ? 12.405 -15.950 6.551 1.00 75.00 81 LYS A CA 17
ATOM 24355 C C . LYS A 1 81 ? 13.433 -15.140 7.340 1.00 75.00 81 LYS A C 17
ATOM 24356 O O . LYS A 1 81 ? 13.465 -13.908 7.227 1.00 75.00 81 LYS A O 17
ATOM 24375 N N . ILE A 1 82 ? 14.245 -15.842 8.156 1.00 75.00 82 ILE A N 17
ATOM 24376 C CA . ILE A 1 82 ? 15.235 -15.225 9.047 1.00 75.00 82 ILE A CA 17
ATOM 24377 C C . ILE A 1 82 ? 16.261 -14.389 8.252 1.00 75.00 82 ILE A C 17
ATOM 24378 O O . ILE A 1 82 ? 16.919 -14.876 7.320 1.00 75.00 82 ILE A O 17
ATOM 24394 N N . ARG A 1 83 ? 16.331 -13.105 8.598 1.00 75.00 83 ARG A N 17
ATOM 24395 C CA . ARG A 1 83 ? 17.274 -12.142 8.030 1.00 75.00 83 ARG A CA 17
ATOM 24396 C C . ARG A 1 83 ? 18.189 -11.646 9.137 1.00 75.00 83 ARG A C 17
ATOM 24397 O O . ARG A 1 83 ? 17.722 -11.371 10.251 1.00 75.00 83 ARG A O 17
ATOM 24418 N N . LEU A 1 84 ? 19.491 -11.537 8.833 1.00 75.00 84 LEU A N 17
ATOM 24419 C CA . LEU A 1 84 ? 20.478 -10.980 9.759 1.00 75.00 84 LEU A CA 17
ATOM 24420 C C . LEU A 1 84 ? 20.274 -9.459 9.834 1.00 75.00 84 LEU A C 17
ATOM 24421 O O . LEU A 1 84 ? 20.876 -8.685 9.086 1.00 75.00 84 LEU A O 17
ATOM 24437 N N . THR A 1 85 ? 19.309 -9.081 10.671 1.00 75.00 85 THR A N 17
ATOM 24438 C CA . THR A 1 85 ? 18.980 -7.692 10.980 1.00 75.00 85 THR A CA 17
ATOM 24439 C C . THR A 1 85 ? 19.880 -7.244 12.138 1.00 75.00 85 THR A C 17
ATOM 24440 O O . THR A 1 85 ? 20.124 -8.034 13.064 1.00 75.00 85 THR A O 17
ATOM 24451 N N . ARG A 1 86 ? 20.412 -6.008 12.065 1.00 75.00 86 ARG A N 17
ATOM 24452 C CA . ARG A 1 86 ? 21.312 -5.469 13.099 1.00 75.00 86 ARG A CA 17
ATOM 24453 C C . ARG A 1 86 ? 20.544 -5.238 14.418 1.00 75.00 86 ARG A C 17
ATOM 24454 O O . ARG A 1 86 ? 20.025 -4.140 14.670 1.00 75.00 86 ARG A O 17
ATOM 24475 N N . GLU A 1 87 ? 20.426 -6.311 15.210 1.00 75.00 87 GLU A N 17
ATOM 24476 C CA . GLU A 1 87 ? 19.823 -6.266 16.544 1.00 75.00 87 GLU A CA 17
ATOM 24477 C C . GLU A 1 87 ? 20.858 -5.691 17.520 1.00 75.00 87 GLU A C 17
ATOM 24478 O O . GLU A 1 87 ? 21.866 -6.346 17.821 1.00 75.00 87 GLU A O 17
ATOM 24490 N N . ALA A 1 88 ? 20.632 -4.449 17.971 1.00 75.00 88 ALA A N 17
ATOM 24491 C CA . ALA A 1 88 ? 21.525 -3.751 18.906 1.00 75.00 88 ALA A CA 17
ATOM 24492 C C . ALA A 1 88 ? 20.744 -3.407 20.194 1.00 75.00 88 ALA A C 17
ATOM 24493 O O . ALA A 1 88 ? 20.243 -2.287 20.322 1.00 75.00 88 ALA A O 17
ATOM 24500 N N . PRO A 1 89 ? 20.573 -4.390 21.143 1.00 75.00 89 PRO A N 17
ATOM 24501 C CA . PRO A 1 89 ? 19.797 -4.179 22.393 1.00 75.00 89 PRO A CA 17
ATOM 24502 C C . PRO A 1 89 ? 20.462 -3.124 23.324 1.00 75.00 89 PRO A C 17
ATOM 24503 O O . PRO A 1 89 ? 20.017 -1.952 23.337 1.00 75.00 89 PRO A O 17
ATOM 24515 N N . HIS A 1 1 ? 1.954 -20.755 15.767 1.00 75.00 1 HIS A N 18
ATOM 24516 C CA . HIS A 1 1 ? 2.798 -19.928 14.857 1.00 75.00 1 HIS A CA 18
ATOM 24517 C C . HIS A 1 1 ? 3.875 -20.800 14.179 1.00 75.00 1 HIS A C 18
ATOM 24518 O O . HIS A 1 1 ? 4.441 -21.703 14.808 1.00 75.00 1 HIS A O 18
ATOM 24535 N N . HIS A 1 2 ? 4.128 -20.527 12.886 1.00 75.00 2 HIS A N 18
ATOM 24536 C CA . HIS A 1 2 ? 5.277 -21.068 12.134 1.00 75.00 2 HIS A CA 18
ATOM 24537 C C . HIS A 1 2 ? 6.252 -19.912 11.858 1.00 75.00 2 HIS A C 18
ATOM 24538 O O . HIS A 1 2 ? 6.019 -19.101 10.959 1.00 75.00 2 HIS A O 18
ATOM 24553 N N . HIS A 1 3 ? 7.325 -19.844 12.666 1.00 75.00 3 HIS A N 18
ATOM 24554 C CA . HIS A 1 3 ? 8.272 -18.716 12.682 1.00 75.00 3 HIS A CA 18
ATOM 24555 C C . HIS A 1 3 ? 9.235 -18.786 11.468 1.00 75.00 3 HIS A C 18
ATOM 24556 O O . HIS A 1 3 ? 10.416 -19.112 11.604 1.00 75.00 3 HIS A O 18
ATOM 24571 N N . HIS A 1 4 ? 8.673 -18.501 10.272 1.00 75.00 4 HIS A N 18
ATOM 24572 C CA . HIS A 1 4 ? 9.378 -18.521 8.967 1.00 75.00 4 HIS A CA 18
ATOM 24573 C C . HIS A 1 4 ? 8.650 -17.566 7.994 1.00 75.00 4 HIS A C 18
ATOM 24574 O O . HIS A 1 4 ? 7.419 -17.606 7.894 1.00 75.00 4 HIS A O 18
ATOM 24589 N N . HIS A 1 5 ? 9.434 -16.718 7.301 1.00 75.00 5 HIS A N 18
ATOM 24590 C CA . HIS A 1 5 ? 8.938 -15.700 6.353 1.00 75.00 5 HIS A CA 18
ATOM 24591 C C . HIS A 1 5 ? 10.158 -15.039 5.651 1.00 75.00 5 HIS A C 18
ATOM 24592 O O . HIS A 1 5 ? 10.726 -14.046 6.123 1.00 75.00 5 HIS A O 18
ATOM 24607 N N . HIS A 1 6 ? 10.623 -15.663 4.562 1.00 75.00 6 HIS A N 18
ATOM 24608 C CA . HIS A 1 6 ? 11.731 -15.116 3.739 1.00 75.00 6 HIS A CA 18
ATOM 24609 C C . HIS A 1 6 ? 11.155 -14.163 2.680 1.00 75.00 6 HIS A C 18
ATOM 24610 O O . HIS A 1 6 ? 11.837 -13.258 2.188 1.00 75.00 6 HIS A O 18
ATOM 24625 N N . SER A 1 7 ? 9.883 -14.411 2.341 1.00 75.00 7 SER A N 18
ATOM 24626 C CA . SER A 1 7 ? 9.031 -13.477 1.597 1.00 75.00 7 SER A CA 18
ATOM 24627 C C . SER A 1 7 ? 8.494 -12.378 2.539 1.00 75.00 7 SER A C 18
ATOM 24628 O O . SER A 1 7 ? 8.924 -12.270 3.700 1.00 75.00 7 SER A O 18
ATOM 24636 N N . HIS A 1 8 ? 7.555 -11.565 2.027 1.00 50.00 8 HIS A N 18
ATOM 24637 C CA . HIS A 1 8 ? 6.906 -10.499 2.804 1.00 50.00 8 HIS A CA 18
ATOM 24638 C C . HIS A 1 8 ? 6.006 -11.082 3.910 1.00 50.00 8 HIS A C 18
ATOM 24639 O O . HIS A 1 8 ? 5.559 -12.235 3.831 1.00 50.00 8 HIS A O 18
ATOM 24654 N N . MET A 1 9 ? 5.756 -10.265 4.936 1.00 10.00 9 MET A N 18
ATOM 24655 C CA . MET A 1 9 ? 4.904 -10.617 6.084 1.00 10.00 9 MET A CA 18
ATOM 24656 C C . MET A 1 9 ? 3.962 -9.443 6.399 1.00 10.00 9 MET A C 18
ATOM 24657 O O . MET A 1 9 ? 4.035 -8.385 5.752 1.00 50.00 9 MET A O 18
ATOM 24671 N N . VAL A 1 10 ? 3.074 -9.643 7.385 1.00 10.00 10 VAL A N 18
ATOM 24672 C CA . VAL A 1 10 ? 2.162 -8.590 7.852 1.00 10.00 10 VAL A CA 18
ATOM 24673 C C . VAL A 1 10 ? 2.980 -7.540 8.642 1.00 10.00 10 VAL A C 18
ATOM 24674 O O . VAL A 1 10 ? 3.966 -7.889 9.320 1.00 50.00 10 VAL A O 18
ATOM 24687 N N . GLY A 1 11 ? 2.599 -6.265 8.526 1.00 10.00 11 GLY A N 18
ATOM 24688 C CA . GLY A 1 11 ? 3.332 -5.181 9.182 1.00 10.00 11 GLY A CA 18
ATOM 24689 C C . GLY A 1 11 ? 4.279 -4.442 8.233 1.00 10.00 11 GLY A C 18
ATOM 24690 O O . GLY A 1 11 ? 5.054 -3.583 8.683 1.00 50.00 11 GLY A O 18
ATOM 24694 N N . ASP A 1 12 ? 4.200 -4.758 6.926 1.00 10.00 12 ASP A N 18
ATOM 24695 C CA . ASP A 1 12 ? 5.108 -4.200 5.895 1.00 10.00 12 ASP A CA 18
ATOM 24696 C C . ASP A 1 12 ? 4.837 -2.686 5.714 1.00 10.00 12 ASP A C 18
ATOM 24697 O O . ASP A 1 12 ? 3.812 -2.308 5.166 1.00 50.00 12 ASP A O 18
ATOM 24706 N N . THR A 1 13 ? 5.790 -1.837 6.138 1.00 10.00 13 THR A N 18
ATOM 24707 C CA . THR A 1 13 ? 5.626 -0.375 6.108 1.00 10.00 13 THR A CA 18
ATOM 24708 C C . THR A 1 13 ? 5.675 0.134 4.649 1.00 10.00 13 THR A C 18
ATOM 24709 O O . THR A 1 13 ? 6.666 -0.054 3.937 1.00 50.00 13 THR A O 18
ATOM 24720 N N . VAL A 1 14 ? 4.556 0.719 4.209 1.00 10.00 14 VAL A N 18
ATOM 24721 C CA . VAL A 1 14 ? 4.376 1.259 2.850 1.00 10.00 14 VAL A CA 18
ATOM 24722 C C . VAL A 1 14 ? 3.606 2.597 2.915 1.00 10.00 14 VAL A C 18
ATOM 24723 O O . VAL A 1 14 ? 3.313 3.105 4.001 1.00 50.00 14 VAL A O 18
ATOM 24736 N N . TRP A 1 15 ? 3.296 3.151 1.734 1.00 10.00 15 TRP A N 18
ATOM 24737 C CA . TRP A 1 15 ? 2.457 4.352 1.563 1.00 10.00 15 TRP A CA 18
ATOM 24738 C C . TRP A 1 15 ? 1.361 4.016 0.536 1.00 10.00 15 TRP A C 18
ATOM 24739 O O . TRP A 1 15 ? 1.594 3.187 -0.353 1.00 50.00 15 TRP A O 18
ATOM 24760 N N . VAL A 1 16 ? 0.187 4.668 0.635 1.00 10.00 16 VAL A N 18
ATOM 24761 C CA . VAL A 1 16 ? -0.920 4.450 -0.329 1.00 10.00 16 VAL A CA 18
ATOM 24762 C C . VAL A 1 16 ? -1.062 5.710 -1.196 1.00 10.00 16 VAL A C 18
ATOM 24763 O O . VAL A 1 16 ? -1.541 6.759 -0.742 1.00 50.00 16 VAL A O 18
ATOM 24776 N N . ARG A 1 17 ? -0.576 5.589 -2.439 1.00 10.00 17 ARG A N 18
ATOM 24777 C CA . ARG A 1 17 ? -0.574 6.655 -3.438 1.00 10.00 17 ARG A CA 18
ATOM 24778 C C . ARG A 1 17 ? -1.887 6.633 -4.246 1.00 10.00 17 ARG A C 18
ATOM 24779 O O . ARG A 1 17 ? -2.017 5.902 -5.237 1.00 50.00 17 ARG A O 18
ATOM 24800 N N . ARG A 1 18 ? -2.868 7.435 -3.795 1.00 10.00 18 ARG A N 18
ATOM 24801 C CA . ARG A 1 18 ? -4.231 7.426 -4.354 1.00 10.00 18 ARG A CA 18
ATOM 24802 C C . ARG A 1 18 ? -4.370 8.506 -5.448 1.00 10.00 18 ARG A C 18
ATOM 24803 O O . ARG A 1 18 ? -4.030 9.681 -5.231 1.00 50.00 18 ARG A O 18
ATOM 24824 N N . HIS A 1 19 ? -4.860 8.083 -6.624 1.00 50.00 19 HIS A N 18
ATOM 24825 C CA . HIS A 1 19 ? -5.099 8.964 -7.781 1.00 50.00 19 HIS A CA 18
ATOM 24826 C C . HIS A 1 19 ? -6.536 9.503 -7.715 1.00 50.00 19 HIS A C 18
ATOM 24827 O O . HIS A 1 19 ? -7.492 8.728 -7.784 1.00 75.00 19 HIS A O 18
ATOM 24842 N N . GLN A 1 20 ? -6.669 10.825 -7.536 1.00 75.00 20 GLN A N 18
ATOM 24843 C CA . GLN A 1 20 ? -7.978 11.503 -7.470 1.00 75.00 20 GLN A CA 18
ATOM 24844 C C . GLN A 1 20 ? -8.525 11.773 -8.886 1.00 75.00 20 GLN A C 18
ATOM 24845 O O . GLN A 1 20 ? -9.480 11.119 -9.325 1.00 75.00 20 GLN A O 18
ATOM 24859 N N . THR A 1 21 ? -7.899 12.724 -9.602 1.00 75.00 21 THR A N 18
ATOM 24860 C CA . THR A 1 21 ? -8.302 13.116 -10.970 1.00 75.00 21 THR A CA 18
ATOM 24861 C C . THR A 1 21 ? -7.225 12.681 -11.986 1.00 75.00 21 THR A C 18
ATOM 24862 O O . THR A 1 21 ? -6.046 12.572 -11.630 1.00 75.00 21 THR A O 18
ATOM 24873 N N . LYS A 1 22 ? -7.647 12.455 -13.249 1.00 75.00 22 LYS A N 18
ATOM 24874 C CA . LYS A 1 22 ? -6.746 12.079 -14.363 1.00 75.00 22 LYS A CA 18
ATOM 24875 C C . LYS A 1 22 ? -5.800 13.242 -14.738 1.00 75.00 22 LYS A C 18
ATOM 24876 O O . LYS A 1 22 ? -4.715 13.016 -15.289 1.00 75.00 22 LYS A O 18
ATOM 24895 N N . ASN A 1 23 ? -6.249 14.479 -14.445 1.00 75.00 23 ASN A N 18
ATOM 24896 C CA . ASN A 1 23 ? -5.468 15.710 -14.670 1.00 75.00 23 ASN A CA 18
ATOM 24897 C C . ASN A 1 23 ? -4.242 15.732 -13.748 1.00 50.00 23 ASN A C 18
ATOM 24898 O O . ASN A 1 23 ? -3.114 15.906 -14.209 1.00 50.00 23 ASN A O 18
ATOM 24909 N N . LEU A 1 24 ? -4.487 15.538 -12.445 1.00 10.00 24 LEU A N 18
ATOM 24910 C CA . LEU A 1 24 ? -3.427 15.530 -11.419 1.00 50.00 24 LEU A CA 18
ATOM 24911 C C . LEU A 1 24 ? -2.720 14.162 -11.380 1.00 50.00 24 LEU A C 18
ATOM 24912 O O . LEU A 1 24 ? -3.264 13.153 -11.848 1.00 50.00 24 LEU A O 18
ATOM 24928 N N . GLU A 1 25 ? -1.499 14.151 -10.825 1.00 50.00 25 GLU A N 18
ATOM 24929 C CA . GLU A 1 25 ? -0.738 12.916 -10.552 1.00 10.00 25 GLU A CA 18
ATOM 24930 C C . GLU A 1 25 ? -1.236 12.279 -9.225 1.00 10.00 25 GLU A C 18
ATOM 24931 O O . GLU A 1 25 ? -1.778 12.996 -8.371 1.00 50.00 25 GLU A O 18
ATOM 24943 N N . PRO A 1 26 ? -1.078 10.929 -9.030 1.00 10.00 26 PRO A N 18
ATOM 24944 C CA . PRO A 1 26 ? -1.514 10.244 -7.779 1.00 50.00 26 PRO A CA 18
ATOM 24945 C C . PRO A 1 26 ? -0.729 10.739 -6.535 1.00 10.00 26 PRO A C 18
ATOM 24946 O O . PRO A 1 26 ? 0.506 10.737 -6.529 1.00 50.00 26 PRO A O 18
ATOM 24957 N N . ARG A 1 27 ? -1.468 11.175 -5.500 1.00 10.00 27 ARG A N 18
ATOM 24958 C CA . ARG A 1 27 ? -0.890 11.759 -4.270 1.00 10.00 27 ARG A CA 18
ATOM 24959 C C . ARG A 1 27 ? -0.868 10.688 -3.167 1.00 10.00 27 ARG A C 18
ATOM 24960 O O . ARG A 1 27 ? -1.895 10.039 -2.913 1.00 50.00 27 ARG A O 18
ATOM 24981 N N . TRP A 1 28 ? 0.298 10.496 -2.518 1.00 10.00 28 TRP A N 18
ATOM 24982 C CA . TRP A 1 28 ? 0.458 9.464 -1.474 1.00 10.00 28 TRP A CA 18
ATOM 24983 C C . TRP A 1 28 ? 0.219 10.021 -0.072 1.00 10.00 28 TRP A C 18
ATOM 24984 O O . TRP A 1 28 ? 0.493 11.194 0.216 1.00 50.00 28 TRP A O 18
ATOM 25005 N N . LYS A 1 29 ? -0.332 9.146 0.768 1.00 10.00 29 LYS A N 18
ATOM 25006 C CA . LYS A 1 29 ? -0.395 9.326 2.221 1.00 10.00 29 LYS A CA 18
ATOM 25007 C C . LYS A 1 29 ? 0.487 8.261 2.878 1.00 10.00 29 LYS A C 18
ATOM 25008 O O . LYS A 1 29 ? 0.746 7.198 2.284 1.00 50.00 29 LYS A O 18
ATOM 25027 N N . GLY A 1 30 ? 0.913 8.557 4.109 1.00 10.00 30 GLY A N 18
ATOM 25028 C CA . GLY A 1 30 ? 1.669 7.625 4.928 1.00 10.00 30 GLY A CA 18
ATOM 25029 C C . GLY A 1 30 ? 1.515 7.956 6.421 1.00 10.00 30 GLY A C 18
ATOM 25030 O O . GLY A 1 30 ? 0.915 8.973 6.761 1.00 50.00 30 GLY A O 18
ATOM 25034 N N . PRO A 1 31 ? 1.999 7.083 7.354 1.00 10.00 31 PRO A N 18
ATOM 25035 C CA . PRO A 1 31 ? 2.499 5.730 7.034 1.00 10.00 31 PRO A CA 18
ATOM 25036 C C . PRO A 1 31 ? 1.341 4.703 6.913 1.00 10.00 31 PRO A C 18
ATOM 25037 O O . PRO A 1 31 ? 0.218 4.943 7.379 1.00 50.00 31 PRO A O 18
ATOM 25048 N N . TYR A 1 32 ? 1.635 3.579 6.261 1.00 10.00 32 TYR A N 18
ATOM 25049 C CA . TYR A 1 32 ? 0.704 2.448 6.085 1.00 10.00 32 TYR A CA 18
ATOM 25050 C C . TYR A 1 32 ? 1.431 1.126 6.317 1.00 10.00 32 TYR A C 18
ATOM 25051 O O . TYR A 1 32 ? 2.648 1.109 6.546 1.00 50.00 32 TYR A O 18
ATOM 25069 N N . THR A 1 33 ? 0.664 0.021 6.256 1.00 10.00 33 THR A N 18
ATOM 25070 C CA . THR A 1 33 ? 1.168 -1.304 6.598 1.00 10.00 33 THR A CA 18
ATOM 25071 C C . THR A 1 33 ? 0.404 -2.414 5.832 1.00 10.00 33 THR A C 18
ATOM 25072 O O . THR A 1 33 ? -0.798 -2.623 6.041 1.00 50.00 33 THR A O 18
ATOM 25083 N N . VAL A 1 34 ? 1.122 -3.083 4.899 1.00 10.00 34 VAL A N 18
ATOM 25084 C CA . VAL A 1 34 ? 0.629 -4.267 4.178 1.00 10.00 34 VAL A CA 18
ATOM 25085 C C . VAL A 1 34 ? 0.491 -5.441 5.161 1.00 10.00 34 VAL A C 18
ATOM 25086 O O . VAL A 1 34 ? 1.450 -5.786 5.886 1.00 50.00 34 VAL A O 18
ATOM 25099 N N . LEU A 1 35 ? -0.726 -6.001 5.213 1.00 10.00 35 LEU A N 18
ATOM 25100 C CA . LEU A 1 35 ? -1.057 -7.169 6.041 1.00 10.00 35 LEU A CA 18
ATOM 25101 C C . LEU A 1 35 ? -1.212 -8.434 5.166 1.00 10.00 35 LEU A C 18
ATOM 25102 O O . LEU A 1 35 ? -1.146 -9.552 5.676 1.00 50.00 35 LEU A O 18
ATOM 25118 N N . LEU A 1 36 ? -1.412 -8.245 3.839 1.00 10.00 36 LEU A N 18
ATOM 25119 C CA . LEU A 1 36 ? -1.421 -9.361 2.857 1.00 10.00 36 LEU A CA 18
ATOM 25120 C C . LEU A 1 36 ? -0.830 -8.892 1.523 1.00 10.00 36 LEU A C 18
ATOM 25121 O O . LEU A 1 36 ? -1.146 -7.803 1.036 1.00 50.00 36 LEU A O 18
ATOM 25137 N N . THR A 1 37 ? -0.019 -9.763 0.924 1.00 10.00 37 THR A N 18
ATOM 25138 C CA . THR A 1 37 ? 0.568 -9.563 -0.398 1.00 10.00 37 THR A CA 18
ATOM 25139 C C . THR A 1 37 ? -0.130 -10.499 -1.389 1.00 10.00 37 THR A C 18
ATOM 25140 O O . THR A 1 37 ? -0.414 -11.654 -1.065 1.00 50.00 37 THR A O 18
ATOM 25151 N N . THR A 1 38 ? -0.444 -9.982 -2.571 1.00 10.00 38 THR A N 18
ATOM 25152 C CA . THR A 1 38 ? -1.193 -10.707 -3.611 1.00 10.00 38 THR A CA 18
ATOM 25153 C C . THR A 1 38 ? -0.578 -10.344 -4.991 1.00 10.00 38 THR A C 18
ATOM 25154 O O . THR A 1 38 ? 0.007 -9.263 -5.129 1.00 50.00 38 THR A O 18
ATOM 25165 N N . PRO A 1 39 ? -0.597 -11.269 -6.007 1.00 10.00 39 PRO A N 18
ATOM 25166 C CA . PRO A 1 39 ? -0.216 -10.921 -7.398 1.00 10.00 39 PRO A CA 18
ATOM 25167 C C . PRO A 1 39 ? -0.879 -9.600 -7.898 1.00 10.00 39 PRO A C 18
ATOM 25168 O O . PRO A 1 39 ? -2.103 -9.536 -8.085 1.00 50.00 39 PRO A O 18
ATOM 25179 N N . THR A 1 40 ? -0.027 -8.546 -8.021 1.00 10.00 40 THR A N 18
ATOM 25180 C CA . THR A 1 40 ? -0.372 -7.217 -8.600 1.00 10.00 40 THR A CA 18
ATOM 25181 C C . THR A 1 40 ? -1.330 -6.401 -7.674 1.00 10.00 40 THR A C 18
ATOM 25182 O O . THR A 1 40 ? -1.918 -5.387 -8.083 1.00 50.00 40 THR A O 18
ATOM 25193 N N . ALA A 1 41 ? -1.402 -6.809 -6.385 1.00 10.00 41 ALA A N 18
ATOM 25194 C CA . ALA A 1 41 ? -2.302 -6.184 -5.394 1.00 10.00 41 ALA A CA 18
ATOM 25195 C C . ALA A 1 41 ? -1.757 -6.377 -3.969 1.00 10.00 41 ALA A C 18
ATOM 25196 O O . ALA A 1 41 ? -1.161 -7.403 -3.665 1.00 50.00 41 ALA A O 18
ATOM 25203 N N . LEU A 1 42 ? -1.956 -5.377 -3.099 1.00 10.00 42 LEU A N 18
ATOM 25204 C CA . LEU A 1 42 ? -1.511 -5.424 -1.696 1.00 10.00 42 LEU A CA 18
ATOM 25205 C C . LEU A 1 42 ? -2.672 -4.987 -0.799 1.00 10.00 42 LEU A C 18
ATOM 25206 O O . LEU A 1 42 ? -3.193 -3.870 -0.954 1.00 50.00 42 LEU A O 18
ATOM 25222 N N . LYS A 1 43 ? -3.085 -5.870 0.123 1.00 10.00 43 LYS A N 18
ATOM 25223 C CA . LYS A 1 43 ? -4.096 -5.530 1.123 1.00 10.00 43 LYS A CA 18
ATOM 25224 C C . LYS A 1 43 ? -3.389 -4.860 2.305 1.00 10.00 43 LYS A C 18
ATOM 25225 O O . LYS A 1 43 ? -2.638 -5.508 3.050 1.00 50.00 43 LYS A O 18
ATOM 25244 N N . VAL A 1 44 ? -3.633 -3.556 2.424 1.00 10.00 44 VAL A N 18
ATOM 25245 C CA . VAL A 1 44 ? -3.067 -2.685 3.456 1.00 10.00 44 VAL A CA 18
ATOM 25246 C C . VAL A 1 44 ? -4.153 -2.400 4.523 1.00 10.00 44 VAL A C 18
ATOM 25247 O O . VAL A 1 44 ? -5.350 -2.519 4.233 1.00 50.00 44 VAL A O 18
ATOM 25260 N N . ASP A 1 45 ? -3.731 -2.067 5.757 1.00 10.00 45 ASP A N 18
ATOM 25261 C CA . ASP A 1 45 ? -4.647 -1.707 6.857 1.00 10.00 45 ASP A CA 18
ATOM 25262 C C . ASP A 1 45 ? -5.478 -0.455 6.498 1.00 10.00 45 ASP A C 18
ATOM 25263 O O . ASP A 1 45 ? -4.918 0.610 6.203 1.00 50.00 45 ASP A O 18
ATOM 25272 N N . GLY A 1 46 ? -6.815 -0.615 6.507 1.00 10.00 46 GLY A N 18
ATOM 25273 C CA . GLY A 1 46 ? -7.754 0.466 6.186 1.00 10.00 46 GLY A CA 18
ATOM 25274 C C . GLY A 1 46 ? -8.448 0.268 4.849 1.00 10.00 46 GLY A C 18
ATOM 25275 O O . GLY A 1 46 ? -9.534 0.815 4.620 1.00 50.00 46 GLY A O 18
ATOM 25279 N N . ILE A 1 47 ? -7.813 -0.523 3.966 1.00 10.00 47 ILE A N 18
ATOM 25280 C CA . ILE A 1 47 ? -8.294 -0.768 2.592 1.00 10.00 47 ILE A CA 18
ATOM 25281 C C . ILE A 1 47 ? -9.473 -1.765 2.599 1.00 10.00 47 ILE A C 18
ATOM 25282 O O . ILE A 1 47 ? -9.516 -2.659 3.448 1.00 50.00 47 ILE A O 18
ATOM 25298 N N . ALA A 1 48 ? -10.421 -1.587 1.645 1.00 10.00 48 ALA A N 18
ATOM 25299 C CA . ALA A 1 48 ? -11.627 -2.428 1.540 1.00 10.00 48 ALA A CA 18
ATOM 25300 C C . ALA A 1 48 ? -11.268 -3.910 1.329 1.00 10.00 48 ALA A C 18
ATOM 25301 O O . ALA A 1 48 ? -11.750 -4.777 2.065 1.00 50.00 48 ALA A O 18
ATOM 25308 N N . ALA A 1 49 ? -10.387 -4.191 0.342 1.00 10.00 49 ALA A N 18
ATOM 25309 C CA . ALA A 1 49 ? -9.919 -5.565 0.073 1.00 10.00 49 ALA A CA 18
ATOM 25310 C C . ALA A 1 49 ? -8.475 -5.592 -0.485 1.00 10.00 49 ALA A C 18
ATOM 25311 O O . ALA A 1 49 ? -7.615 -6.237 0.092 1.00 50.00 49 ALA A O 18
ATOM 25318 N N . TRP A 1 50 ? -8.214 -4.918 -1.626 1.00 10.00 50 TRP A N 18
ATOM 25319 C CA . TRP A 1 50 ? -6.851 -4.838 -2.237 1.00 10.00 50 TRP A CA 18
ATOM 25320 C C . TRP A 1 50 ? -6.605 -3.486 -2.939 1.00 10.00 50 TRP A C 18
ATOM 25321 O O . TRP A 1 50 ? -7.521 -2.910 -3.527 1.00 50.00 50 TRP A O 18
ATOM 25342 N N . ILE A 1 51 ? -5.348 -3.002 -2.888 1.00 10.00 51 ILE A N 18
ATOM 25343 C CA . ILE A 1 51 ? -4.872 -1.858 -3.698 1.00 10.00 51 ILE A CA 18
ATOM 25344 C C . ILE A 1 51 ? -3.949 -2.384 -4.808 1.00 10.00 51 ILE A C 18
ATOM 25345 O O . ILE A 1 51 ? -2.982 -3.087 -4.519 1.00 50.00 51 ILE A O 18
ATOM 25361 N N . HIS A 1 52 ? -4.262 -2.035 -6.070 1.00 10.00 52 HIS A N 18
ATOM 25362 C CA . HIS A 1 52 ? -3.433 -2.368 -7.245 1.00 10.00 52 HIS A CA 18
ATOM 25363 C C . HIS A 1 52 ? -2.023 -1.762 -7.032 1.00 10.00 52 HIS A C 18
ATOM 25364 O O . HIS A 1 52 ? -1.903 -0.547 -6.865 1.00 50.00 52 HIS A O 18
ATOM 25379 N N . ALA A 1 53 ? -0.990 -2.633 -7.059 1.00 10.00 53 ALA A N 18
ATOM 25380 C CA . ALA A 1 53 ? 0.387 -2.360 -6.524 1.00 10.00 53 ALA A CA 18
ATOM 25381 C C . ALA A 1 53 ? 1.076 -1.101 -7.102 1.00 10.00 53 ALA A C 18
ATOM 25382 O O . ALA A 1 53 ? 2.019 -0.573 -6.502 1.00 50.00 53 ALA A O 18
ATOM 25389 N N . ALA A 1 54 ? 0.588 -0.629 -8.257 1.00 10.00 54 ALA A N 18
ATOM 25390 C CA . ALA A 1 54 ? 1.032 0.638 -8.875 1.00 10.00 54 ALA A CA 18
ATOM 25391 C C . ALA A 1 54 ? 0.449 1.884 -8.153 1.00 10.00 54 ALA A C 18
ATOM 25392 O O . ALA A 1 54 ? 0.559 2.995 -8.659 1.00 50.00 54 ALA A O 18
ATOM 25399 N N . HIS A 1 55 ? -0.186 1.674 -6.981 1.00 10.00 55 HIS A N 18
ATOM 25400 C CA . HIS A 1 55 ? -0.642 2.744 -6.069 1.00 10.00 55 HIS A CA 18
ATOM 25401 C C . HIS A 1 55 ? -0.019 2.542 -4.666 1.00 10.00 55 HIS A C 18
ATOM 25402 O O . HIS A 1 55 ? -0.524 3.082 -3.684 1.00 50.00 55 HIS A O 18
ATOM 25417 N N . VAL A 1 56 ? 1.069 1.749 -4.571 1.00 10.00 56 VAL A N 18
ATOM 25418 C CA . VAL A 1 56 ? 1.738 1.457 -3.280 1.00 10.00 56 VAL A CA 18
ATOM 25419 C C . VAL A 1 56 ? 3.242 1.778 -3.377 1.00 10.00 56 VAL A C 18
ATOM 25420 O O . VAL A 1 56 ? 3.934 1.253 -4.254 1.00 50.00 56 VAL A O 18
ATOM 25433 N N . LYS A 1 57 ? 3.737 2.624 -2.452 1.00 10.00 57 LYS A N 18
ATOM 25434 C CA . LYS A 1 57 ? 5.163 2.996 -2.377 1.00 10.00 57 LYS A CA 18
ATOM 25435 C C . LYS A 1 57 ? 5.791 2.329 -1.135 1.00 10.00 57 LYS A C 18
ATOM 25436 O O . LYS A 1 57 ? 5.468 2.711 -0.008 1.00 50.00 57 LYS A O 18
ATOM 25455 N N . ALA A 1 58 ? 6.681 1.350 -1.355 1.00 10.00 58 ALA A N 18
ATOM 25456 C CA . ALA A 1 58 ? 7.340 0.592 -0.266 1.00 10.00 58 ALA A CA 18
ATOM 25457 C C . ALA A 1 58 ? 8.315 1.490 0.541 1.00 10.00 58 ALA A C 18
ATOM 25458 O O . ALA A 1 58 ? 9.252 2.065 -0.023 1.00 50.00 58 ALA A O 18
ATOM 25465 N N . ALA A 1 59 ? 8.063 1.621 1.862 1.00 10.00 59 ALA A N 18
ATOM 25466 C CA . ALA A 1 59 ? 8.848 2.497 2.765 1.00 10.00 59 ALA A CA 18
ATOM 25467 C C . ALA A 1 59 ? 9.694 1.650 3.746 1.00 10.00 59 ALA A C 18
ATOM 25468 O O . ALA A 1 59 ? 9.212 0.649 4.280 1.00 50.00 59 ALA A O 18
ATOM 25475 N N . ASP A 1 60 ? 10.954 2.053 3.978 1.00 10.00 60 ASP A N 18
ATOM 25476 C CA . ASP A 1 60 ? 11.903 1.309 4.845 1.00 10.00 60 ASP A CA 18
ATOM 25477 C C . ASP A 1 60 ? 11.841 1.860 6.300 1.00 50.00 60 ASP A C 18
ATOM 25478 O O . ASP A 1 60 ? 12.208 3.018 6.532 1.00 50.00 60 ASP A O 18
ATOM 25487 N N . PRO A 1 61 ? 11.350 1.042 7.300 1.00 50.00 61 PRO A N 18
ATOM 25488 C CA . PRO A 1 61 ? 11.267 1.462 8.723 1.00 50.00 61 PRO A CA 18
ATOM 25489 C C . PRO A 1 61 ? 12.537 1.127 9.543 1.00 50.00 61 PRO A C 18
ATOM 25490 O O . PRO A 1 61 ? 12.595 1.420 10.746 1.00 75.00 61 PRO A O 18
ATOM 25501 N N . GLY A 1 62 ? 13.537 0.508 8.878 1.00 50.00 62 GLY A N 18
ATOM 25502 C CA . GLY A 1 62 ? 14.703 -0.054 9.553 1.00 50.00 62 GLY A CA 18
ATOM 25503 C C . GLY A 1 62 ? 14.352 -1.345 10.285 1.00 75.00 62 GLY A C 18
ATOM 25504 O O . GLY A 1 62 ? 14.189 -2.395 9.652 1.00 75.00 62 GLY A O 18
ATOM 25508 N N . GLY A 1 63 ? 14.219 -1.264 11.619 1.00 75.00 63 GLY A N 18
ATOM 25509 C CA . GLY A 1 63 ? 13.765 -2.394 12.438 1.00 75.00 63 GLY A CA 18
ATOM 25510 C C . GLY A 1 63 ? 12.235 -2.462 12.501 1.00 75.00 63 GLY A C 18
ATOM 25511 O O . GLY A 1 63 ? 11.612 -1.794 13.345 1.00 75.00 63 GLY A O 18
ATOM 25515 N N . GLY A 1 64 ? 11.631 -3.245 11.578 1.00 75.00 64 GLY A N 18
ATOM 25516 C CA . GLY A 1 64 ? 10.164 -3.376 11.477 1.00 75.00 64 GLY A CA 18
ATOM 25517 C C . GLY A 1 64 ? 9.552 -4.359 12.499 1.00 75.00 64 GLY A C 18
ATOM 25518 O O . GLY A 1 64 ? 10.120 -4.537 13.581 1.00 75.00 64 GLY A O 18
ATOM 25522 N N . PRO A 1 65 ? 8.382 -5.019 12.178 1.00 75.00 65 PRO A N 18
ATOM 25523 C CA . PRO A 1 65 ? 7.641 -5.910 13.129 1.00 75.00 65 PRO A CA 18
ATOM 25524 C C . PRO A 1 65 ? 8.471 -7.087 13.693 1.00 75.00 65 PRO A C 18
ATOM 25525 O O . PRO A 1 65 ? 8.171 -7.581 14.780 1.00 75.00 65 PRO A O 18
ATOM 25536 N N . SER A 1 66 ? 9.489 -7.537 12.923 1.00 75.00 66 SER A N 18
ATOM 25537 C CA . SER A 1 66 ? 10.450 -8.592 13.344 1.00 75.00 66 SER A CA 18
ATOM 25538 C C . SER A 1 66 ? 9.776 -9.968 13.601 1.00 75.00 66 SER A C 18
ATOM 25539 O O . SER A 1 66 ? 10.344 -10.810 14.302 1.00 75.00 66 SER A O 18
ATOM 25547 N N . SER A 1 67 ? 8.589 -10.178 12.980 1.00 75.00 67 SER A N 18
ATOM 25548 C CA . SER A 1 67 ? 7.728 -11.382 13.157 1.00 75.00 67 SER A CA 18
ATOM 25549 C C . SER A 1 67 ? 7.135 -11.457 14.589 1.00 75.00 67 SER A C 18
ATOM 25550 O O . SER A 1 67 ? 6.577 -12.487 14.989 1.00 75.00 67 SER A O 18
ATOM 25558 N N . ARG A 1 68 ? 7.226 -10.344 15.334 1.00 75.00 68 ARG A N 18
ATOM 25559 C CA . ARG A 1 68 ? 6.687 -10.231 16.701 1.00 75.00 68 ARG A CA 18
ATOM 25560 C C . ARG A 1 68 ? 5.196 -9.854 16.623 1.00 75.00 68 ARG A C 18
ATOM 25561 O O . ARG A 1 68 ? 4.352 -10.417 17.333 1.00 75.00 68 ARG A O 18
ATOM 25582 N N . LEU A 1 69 ? 4.887 -8.910 15.716 1.00 75.00 69 LEU A N 18
ATOM 25583 C CA . LEU A 1 69 ? 3.518 -8.396 15.505 1.00 75.00 69 LEU A CA 18
ATOM 25584 C C . LEU A 1 69 ? 2.786 -9.181 14.386 1.00 75.00 69 LEU A C 18
ATOM 25585 O O . LEU A 1 69 ? 1.788 -8.699 13.834 1.00 75.00 69 LEU A O 18
ATOM 25601 N N . THR A 1 70 ? 3.274 -10.401 14.072 1.00 75.00 70 THR A N 18
ATOM 25602 C CA . THR A 1 70 ? 2.689 -11.257 13.022 1.00 75.00 70 THR A CA 18
ATOM 25603 C C . THR A 1 70 ? 1.918 -12.433 13.654 1.00 75.00 70 THR A C 18
ATOM 25604 O O . THR A 1 70 ? 2.518 -13.375 14.185 1.00 75.00 70 THR A O 18
ATOM 25615 N N . TRP A 1 71 ? 0.578 -12.355 13.607 1.00 75.00 71 TRP A N 18
ATOM 25616 C CA . TRP A 1 71 ? -0.307 -13.394 14.147 1.00 75.00 71 TRP A CA 18
ATOM 25617 C C . TRP A 1 71 ? -0.543 -14.492 13.077 1.00 75.00 71 TRP A C 18
ATOM 25618 O O . TRP A 1 71 ? 0.142 -15.520 13.086 1.00 75.00 71 TRP A O 18
ATOM 25639 N N . ARG A 1 72 ? -1.462 -14.228 12.121 1.00 75.00 72 ARG A N 18
ATOM 25640 C CA . ARG A 1 72 ? -1.888 -15.212 11.098 1.00 75.00 72 ARG A CA 18
ATOM 25641 C C . ARG A 1 72 ? -2.686 -14.511 9.971 1.00 75.00 72 ARG A C 18
ATOM 25642 O O . ARG A 1 72 ? -3.826 -14.091 10.199 1.00 75.00 72 ARG A O 18
ATOM 25663 N N . VAL A 1 73 ? -2.071 -14.354 8.769 1.00 75.00 73 VAL A N 18
ATOM 25664 C CA . VAL A 1 73 ? -2.774 -13.896 7.535 1.00 75.00 73 VAL A CA 18
ATOM 25665 C C . VAL A 1 73 ? -2.292 -14.741 6.332 1.00 75.00 73 VAL A C 18
ATOM 25666 O O . VAL A 1 73 ? -3.072 -15.491 5.733 1.00 75.00 73 VAL A O 18
ATOM 25679 N N . GLN A 1 74 ? -0.986 -14.627 6.008 1.00 75.00 74 GLN A N 18
ATOM 25680 C CA . GLN A 1 74 ? -0.360 -15.354 4.878 1.00 75.00 74 GLN A CA 18
ATOM 25681 C C . GLN A 1 74 ? 0.804 -16.232 5.374 1.00 75.00 74 GLN A C 18
ATOM 25682 O O . GLN A 1 74 ? 1.852 -16.355 4.720 1.00 75.00 74 GLN A O 18
ATOM 25696 N N . ARG A 1 75 ? 0.586 -16.892 6.522 1.00 75.00 75 ARG A N 18
ATOM 25697 C CA . ARG A 1 75 ? 1.559 -17.824 7.116 1.00 75.00 75 ARG A CA 18
ATOM 25698 C C . ARG A 1 75 ? 1.316 -19.231 6.526 1.00 75.00 75 ARG A C 18
ATOM 25699 O O . ARG A 1 75 ? 1.019 -20.200 7.236 1.00 75.00 75 ARG A O 18
ATOM 25720 N N . SER A 1 76 ? 1.438 -19.297 5.194 1.00 75.00 76 SER A N 18
ATOM 25721 C CA . SER A 1 76 ? 1.049 -20.452 4.379 1.00 75.00 76 SER A CA 18
ATOM 25722 C C . SER A 1 76 ? 2.203 -21.459 4.229 1.00 75.00 76 SER A C 18
ATOM 25723 O O . SER A 1 76 ? 3.319 -21.227 4.720 1.00 75.00 76 SER A O 18
ATOM 25731 N N . GLN A 1 77 ? 1.917 -22.580 3.534 1.00 75.00 77 GLN A N 18
ATOM 25732 C CA . GLN A 1 77 ? 2.922 -23.610 3.214 1.00 75.00 77 GLN A CA 18
ATOM 25733 C C . GLN A 1 77 ? 3.920 -23.055 2.173 1.00 75.00 77 GLN A C 18
ATOM 25734 O O . GLN A 1 77 ? 5.105 -23.390 2.187 1.00 75.00 77 GLN A O 18
ATOM 25748 N N . ASN A 1 78 ? 3.404 -22.201 1.278 1.00 75.00 78 ASN A N 18
ATOM 25749 C CA . ASN A 1 78 ? 4.222 -21.439 0.320 1.00 75.00 78 ASN A CA 18
ATOM 25750 C C . ASN A 1 78 ? 4.160 -19.934 0.694 1.00 75.00 78 ASN A C 18
ATOM 25751 O O . ASN A 1 78 ? 3.089 -19.326 0.598 1.00 75.00 78 ASN A O 18
ATOM 25762 N N . PRO A 1 79 ? 5.293 -19.313 1.149 1.00 75.00 79 PRO A N 18
ATOM 25763 C CA . PRO A 1 79 ? 5.363 -17.849 1.403 1.00 75.00 79 PRO A CA 18
ATOM 25764 C C . PRO A 1 79 ? 5.329 -17.048 0.073 1.00 75.00 79 PRO A C 18
ATOM 25765 O O . PRO A 1 79 ? 6.032 -17.390 -0.888 1.00 75.00 79 PRO A O 18
ATOM 25776 N N . LEU A 1 80 ? 4.520 -15.979 0.049 1.00 75.00 80 LEU A N 18
ATOM 25777 C CA . LEU A 1 80 ? 4.141 -15.265 -1.183 1.00 75.00 80 LEU A CA 18
ATOM 25778 C C . LEU A 1 80 ? 5.254 -14.310 -1.668 1.00 75.00 80 LEU A C 18
ATOM 25779 O O . LEU A 1 80 ? 5.416 -13.196 -1.140 1.00 75.00 80 LEU A O 18
ATOM 25795 N N . LYS A 1 81 ? 6.042 -14.775 -2.662 1.00 75.00 81 LYS A N 18
ATOM 25796 C CA . LYS A 1 81 ? 7.074 -13.957 -3.322 1.00 75.00 81 LYS A CA 18
ATOM 25797 C C . LYS A 1 81 ? 6.430 -13.065 -4.393 1.00 75.00 81 LYS A C 18
ATOM 25798 O O . LYS A 1 81 ? 6.227 -13.497 -5.541 1.00 75.00 81 LYS A O 18
ATOM 25817 N N . ILE A 1 82 ? 6.045 -11.846 -3.997 1.00 75.00 82 ILE A N 18
ATOM 25818 C CA . ILE A 1 82 ? 5.651 -10.807 -4.951 1.00 75.00 82 ILE A CA 18
ATOM 25819 C C . ILE A 1 82 ? 6.909 -10.203 -5.610 1.00 75.00 82 ILE A C 18
ATOM 25820 O O . ILE A 1 82 ? 7.941 -10.015 -4.953 1.00 75.00 82 ILE A O 18
ATOM 25836 N N . ARG A 1 83 ? 6.819 -9.940 -6.916 1.00 75.00 83 ARG A N 18
ATOM 25837 C CA . ARG A 1 83 ? 7.896 -9.295 -7.700 1.00 75.00 83 ARG A CA 18
ATOM 25838 C C . ARG A 1 83 ? 7.470 -7.858 -8.072 1.00 75.00 83 ARG A C 18
ATOM 25839 O O . ARG A 1 83 ? 7.888 -7.322 -9.098 1.00 75.00 83 ARG A O 18
ATOM 25860 N N . LEU A 1 84 ? 6.687 -7.230 -7.169 1.00 75.00 84 LEU A N 18
ATOM 25861 C CA . LEU A 1 84 ? 6.041 -5.920 -7.398 1.00 75.00 84 LEU A CA 18
ATOM 25862 C C . LEU A 1 84 ? 7.040 -4.765 -7.150 1.00 75.00 84 LEU A C 18
ATOM 25863 O O . LEU A 1 84 ? 6.935 -4.010 -6.172 1.00 75.00 84 LEU A O 18
ATOM 25879 N N . THR A 1 85 ? 8.036 -4.672 -8.053 1.00 75.00 85 THR A N 18
ATOM 25880 C CA . THR A 1 85 ? 9.101 -3.665 -8.019 1.00 75.00 85 THR A CA 18
ATOM 25881 C C . THR A 1 85 ? 8.948 -2.739 -9.248 1.00 75.00 85 THR A C 18
ATOM 25882 O O . THR A 1 85 ? 9.659 -2.880 -10.246 1.00 75.00 85 THR A O 18
ATOM 25893 N N . ARG A 1 86 ? 7.969 -1.821 -9.184 1.00 75.00 86 ARG A N 18
ATOM 25894 C CA . ARG A 1 86 ? 7.612 -0.951 -10.327 1.00 75.00 86 ARG A CA 18
ATOM 25895 C C . ARG A 1 86 ? 8.412 0.366 -10.294 1.00 75.00 86 ARG A C 18
ATOM 25896 O O . ARG A 1 86 ? 8.881 0.846 -11.335 1.00 75.00 86 ARG A O 18
ATOM 25917 N N . GLU A 1 87 ? 8.557 0.927 -9.079 1.00 75.00 87 GLU A N 18
ATOM 25918 C CA . GLU A 1 87 ? 9.064 2.296 -8.849 1.00 75.00 87 GLU A CA 18
ATOM 25919 C C . GLU A 1 87 ? 10.608 2.367 -8.965 1.00 75.00 87 GLU A C 18
ATOM 25920 O O . GLU A 1 87 ? 11.335 2.457 -7.962 1.00 75.00 87 GLU A O 18
ATOM 25932 N N . ALA A 1 88 ? 11.067 2.258 -10.220 1.00 75.00 88 ALA A N 18
ATOM 25933 C CA . ALA A 1 88 ? 12.455 2.465 -10.659 1.00 75.00 88 ALA A CA 18
ATOM 25934 C C . ALA A 1 88 ? 12.488 2.296 -12.200 1.00 75.00 88 ALA A C 18
ATOM 25935 O O . ALA A 1 88 ? 13.165 1.391 -12.708 1.00 75.00 88 ALA A O 18
ATOM 25942 N N . PRO A 1 89 ? 11.703 3.136 -12.979 1.00 75.00 89 PRO A N 18
ATOM 25943 C CA . PRO A 1 89 ? 11.586 2.983 -14.450 1.00 75.00 89 PRO A CA 18
ATOM 25944 C C . PRO A 1 89 ? 12.916 3.336 -15.183 1.00 75.00 89 PRO A C 18
ATOM 25945 O O . PRO A 1 89 ? 13.669 2.405 -15.551 1.00 75.00 89 PRO A O 18
ATOM 25957 N N . HIS A 1 1 ? 11.755 -22.268 -7.249 1.00 75.00 1 HIS A N 19
ATOM 25958 C CA . HIS A 1 1 ? 11.104 -22.099 -8.569 1.00 75.00 1 HIS A CA 19
ATOM 25959 C C . HIS A 1 1 ? 11.155 -20.612 -8.943 1.00 75.00 1 HIS A C 19
ATOM 25960 O O . HIS A 1 1 ? 10.965 -19.752 -8.069 1.00 75.00 1 HIS A O 19
ATOM 25977 N N . HIS A 1 2 ? 11.402 -20.323 -10.240 1.00 75.00 2 HIS A N 19
ATOM 25978 C CA . HIS A 1 2 ? 11.559 -18.941 -10.752 1.00 75.00 2 HIS A CA 19
ATOM 25979 C C . HIS A 1 2 ? 10.241 -18.148 -10.642 1.00 75.00 2 HIS A C 19
ATOM 25980 O O . HIS A 1 2 ? 9.156 -18.718 -10.784 1.00 75.00 2 HIS A O 19
ATOM 25995 N N . HIS A 1 3 ? 10.369 -16.828 -10.366 1.00 75.00 3 HIS A N 19
ATOM 25996 C CA . HIS A 1 3 ? 9.234 -15.875 -10.231 1.00 75.00 3 HIS A CA 19
ATOM 25997 C C . HIS A 1 3 ? 8.352 -16.197 -9.002 1.00 75.00 3 HIS A C 19
ATOM 25998 O O . HIS A 1 3 ? 7.223 -15.711 -8.900 1.00 75.00 3 HIS A O 19
ATOM 26013 N N . HIS A 1 4 ? 8.896 -16.995 -8.057 1.00 75.00 4 HIS A N 19
ATOM 26014 C CA . HIS A 1 4 ? 8.181 -17.423 -6.833 1.00 75.00 4 HIS A CA 19
ATOM 26015 C C . HIS A 1 4 ? 9.150 -17.446 -5.639 1.00 75.00 4 HIS A C 19
ATOM 26016 O O . HIS A 1 4 ? 9.031 -18.294 -4.745 1.00 75.00 4 HIS A O 19
ATOM 26031 N N . HIS A 1 5 ? 10.083 -16.478 -5.614 1.00 75.00 5 HIS A N 19
ATOM 26032 C CA . HIS A 1 5 ? 11.154 -16.415 -4.596 1.00 75.00 5 HIS A CA 19
ATOM 26033 C C . HIS A 1 5 ? 10.585 -16.083 -3.194 1.00 75.00 5 HIS A C 19
ATOM 26034 O O . HIS A 1 5 ? 10.658 -16.914 -2.281 1.00 75.00 5 HIS A O 19
ATOM 26049 N N . HIS A 1 6 ? 10.011 -14.876 -3.033 1.00 75.00 6 HIS A N 19
ATOM 26050 C CA . HIS A 1 6 ? 9.531 -14.395 -1.719 1.00 75.00 6 HIS A CA 19
ATOM 26051 C C . HIS A 1 6 ? 8.535 -13.230 -1.874 1.00 75.00 6 HIS A C 19
ATOM 26052 O O . HIS A 1 6 ? 8.861 -12.206 -2.486 1.00 75.00 6 HIS A O 19
ATOM 26067 N N . SER A 1 7 ? 7.329 -13.407 -1.308 1.00 75.00 7 SER A N 19
ATOM 26068 C CA . SER A 1 7 ? 6.294 -12.356 -1.220 1.00 75.00 7 SER A CA 19
ATOM 26069 C C . SER A 1 7 ? 6.573 -11.416 -0.019 1.00 75.00 7 SER A C 19
ATOM 26070 O O . SER A 1 7 ? 7.543 -11.624 0.715 1.00 75.00 7 SER A O 19
ATOM 26078 N N . HIS A 1 8 ? 5.722 -10.384 0.171 1.00 50.00 8 HIS A N 19
ATOM 26079 C CA . HIS A 1 8 ? 5.863 -9.425 1.299 1.00 50.00 8 HIS A CA 19
ATOM 26080 C C . HIS A 1 8 ? 5.238 -10.034 2.568 1.00 50.00 8 HIS A C 19
ATOM 26081 O O . HIS A 1 8 ? 4.275 -10.806 2.479 1.00 50.00 8 HIS A O 19
ATOM 26096 N N . MET A 1 9 ? 5.783 -9.693 3.744 1.00 10.00 9 MET A N 19
ATOM 26097 C CA . MET A 1 9 ? 5.268 -10.193 5.037 1.00 10.00 9 MET A CA 19
ATOM 26098 C C . MET A 1 9 ? 4.225 -9.225 5.632 1.00 10.00 9 MET A C 19
ATOM 26099 O O . MET A 1 9 ? 3.965 -8.148 5.073 1.00 50.00 9 MET A O 19
ATOM 26113 N N . VAL A 1 10 ? 3.618 -9.639 6.766 1.00 10.00 10 VAL A N 19
ATOM 26114 C CA . VAL A 1 10 ? 2.694 -8.786 7.532 1.00 10.00 10 VAL A CA 19
ATOM 26115 C C . VAL A 1 10 ? 3.443 -7.566 8.129 1.00 10.00 10 VAL A C 19
ATOM 26116 O O . VAL A 1 10 ? 4.576 -7.703 8.617 1.00 50.00 10 VAL A O 19
ATOM 26129 N N . GLY A 1 11 ? 2.827 -6.377 8.037 1.00 10.00 11 GLY A N 19
ATOM 26130 C CA . GLY A 1 11 ? 3.400 -5.170 8.644 1.00 10.00 11 GLY A CA 19
ATOM 26131 C C . GLY A 1 11 ? 4.439 -4.476 7.770 1.00 10.00 11 GLY A C 19
ATOM 26132 O O . GLY A 1 11 ? 5.126 -3.561 8.247 1.00 50.00 11 GLY A O 19
ATOM 26136 N N . ASP A 1 12 ? 4.576 -4.916 6.501 1.00 10.00 12 ASP A N 19
ATOM 26137 C CA . ASP A 1 12 ? 5.545 -4.327 5.553 1.00 10.00 12 ASP A CA 19
ATOM 26138 C C . ASP A 1 12 ? 5.134 -2.869 5.245 1.00 10.00 12 ASP A C 19
ATOM 26139 O O . ASP A 1 12 ? 4.184 -2.644 4.494 1.00 50.00 12 ASP A O 19
ATOM 26148 N N . THR A 1 13 ? 5.875 -1.891 5.799 1.00 10.00 13 THR A N 19
ATOM 26149 C CA . THR A 1 13 ? 5.458 -0.478 5.798 1.00 10.00 13 THR A CA 19
ATOM 26150 C C . THR A 1 13 ? 5.574 0.131 4.392 1.00 10.00 13 THR A C 19
ATOM 26151 O O . THR A 1 13 ? 6.630 0.084 3.753 1.00 50.00 13 THR A O 19
ATOM 26162 N N . VAL A 1 14 ? 4.445 0.661 3.909 1.00 10.00 14 VAL A N 19
ATOM 26163 C CA . VAL A 1 14 ? 4.304 1.247 2.576 1.00 10.00 14 VAL A CA 19
ATOM 26164 C C . VAL A 1 14 ? 3.451 2.532 2.647 1.00 10.00 14 VAL A C 19
ATOM 26165 O O . VAL A 1 14 ? 3.040 2.969 3.727 1.00 50.00 14 VAL A O 19
ATOM 26178 N N . TRP A 1 15 ? 3.213 3.130 1.479 1.00 10.00 15 TRP A N 19
ATOM 26179 C CA . TRP A 1 15 ? 2.252 4.223 1.286 1.00 10.00 15 TRP A CA 19
ATOM 26180 C C . TRP A 1 15 ? 1.252 3.795 0.214 1.00 10.00 15 TRP A C 19
ATOM 26181 O O . TRP A 1 15 ? 1.561 2.910 -0.604 1.00 50.00 15 TRP A O 19
ATOM 26202 N N . VAL A 1 16 ? 0.071 4.428 0.197 1.00 10.00 16 VAL A N 19
ATOM 26203 C CA . VAL A 1 16 ? -0.872 4.258 -0.916 1.00 10.00 16 VAL A CA 19
ATOM 26204 C C . VAL A 1 16 ? -0.918 5.565 -1.721 1.00 10.00 16 VAL A C 19
ATOM 26205 O O . VAL A 1 16 ? -1.512 6.566 -1.299 1.00 50.00 16 VAL A O 19
ATOM 26218 N N . ARG A 1 17 ? -0.226 5.533 -2.862 1.00 10.00 17 ARG A N 19
ATOM 26219 C CA . ARG A 1 17 ? -0.233 6.584 -3.874 1.00 10.00 17 ARG A CA 19
ATOM 26220 C C . ARG A 1 17 ? -1.566 6.553 -4.650 1.00 10.00 17 ARG A C 19
ATOM 26221 O O . ARG A 1 17 ? -1.743 5.784 -5.602 1.00 50.00 17 ARG A O 19
ATOM 26242 N N . ARG A 1 18 ? -2.515 7.358 -4.173 1.00 10.00 18 ARG A N 19
ATOM 26243 C CA . ARG A 1 18 ? -3.836 7.538 -4.790 1.00 10.00 18 ARG A CA 19
ATOM 26244 C C . ARG A 1 18 ? -3.796 8.784 -5.725 1.00 10.00 18 ARG A C 19
ATOM 26245 O O . ARG A 1 18 ? -2.796 9.515 -5.739 1.00 50.00 18 ARG A O 19
ATOM 26266 N N . HIS A 1 19 ? -4.878 8.967 -6.526 1.00 50.00 19 HIS A N 19
ATOM 26267 C CA . HIS A 1 19 ? -5.071 10.082 -7.485 1.00 50.00 19 HIS A CA 19
ATOM 26268 C C . HIS A 1 19 ? -4.302 9.812 -8.786 1.00 50.00 19 HIS A C 19
ATOM 26269 O O . HIS A 1 19 ? -3.066 9.788 -8.796 1.00 75.00 19 HIS A O 19
ATOM 26284 N N . GLN A 1 20 ? -5.060 9.624 -9.883 1.00 75.00 20 GLN A N 19
ATOM 26285 C CA . GLN A 1 20 ? -4.513 9.173 -11.167 1.00 75.00 20 GLN A CA 19
ATOM 26286 C C . GLN A 1 20 ? -3.743 10.313 -11.862 1.00 75.00 20 GLN A C 19
ATOM 26287 O O . GLN A 1 20 ? -4.331 11.335 -12.247 1.00 75.00 20 GLN A O 19
ATOM 26301 N N . THR A 1 21 ? -2.420 10.129 -11.985 1.00 75.00 21 THR A N 19
ATOM 26302 C CA . THR A 1 21 ? -1.509 11.123 -12.561 1.00 75.00 21 THR A CA 19
ATOM 26303 C C . THR A 1 21 ? -1.606 11.132 -14.110 1.00 75.00 21 THR A C 19
ATOM 26304 O O . THR A 1 21 ? -1.007 10.302 -14.804 1.00 75.00 21 THR A O 19
ATOM 26315 N N . LYS A 1 22 ? -2.455 12.029 -14.639 1.00 75.00 22 LYS A N 19
ATOM 26316 C CA . LYS A 1 22 ? -2.639 12.212 -16.097 1.00 75.00 22 LYS A CA 19
ATOM 26317 C C . LYS A 1 22 ? -2.033 13.552 -16.552 1.00 75.00 22 LYS A C 19
ATOM 26318 O O . LYS A 1 22 ? -1.233 13.604 -17.489 1.00 75.00 22 LYS A O 19
ATOM 26337 N N . ASN A 1 23 ? -2.440 14.633 -15.867 1.00 75.00 23 ASN A N 19
ATOM 26338 C CA . ASN A 1 23 ? -1.917 16.008 -16.082 1.00 75.00 23 ASN A CA 19
ATOM 26339 C C . ASN A 1 23 ? -1.542 16.633 -14.725 1.00 50.00 23 ASN A C 19
ATOM 26340 O O . ASN A 1 23 ? -1.037 17.759 -14.662 1.00 50.00 23 ASN A O 19
ATOM 26351 N N . LEU A 1 24 ? -1.809 15.878 -13.644 1.00 10.00 24 LEU A N 19
ATOM 26352 C CA . LEU A 1 24 ? -1.663 16.335 -12.249 1.00 50.00 24 LEU A CA 19
ATOM 26353 C C . LEU A 1 24 ? -0.789 15.339 -11.463 1.00 50.00 24 LEU A C 19
ATOM 26354 O O . LEU A 1 24 ? -0.616 14.196 -11.893 1.00 50.00 24 LEU A O 19
ATOM 26370 N N . GLU A 1 25 ? -0.278 15.776 -10.301 1.00 50.00 25 GLU A N 19
ATOM 26371 C CA . GLU A 1 25 ? 0.608 14.963 -9.440 1.00 10.00 25 GLU A CA 19
ATOM 26372 C C . GLU A 1 25 ? -0.208 13.930 -8.626 1.00 10.00 25 GLU A C 19
ATOM 26373 O O . GLU A 1 25 ? -1.303 14.256 -8.172 1.00 50.00 25 GLU A O 19
ATOM 26385 N N . PRO A 1 26 ? 0.318 12.681 -8.409 1.00 10.00 26 PRO A N 19
ATOM 26386 C CA . PRO A 1 26 ? -0.352 11.658 -7.570 1.00 50.00 26 PRO A CA 19
ATOM 26387 C C . PRO A 1 26 ? -0.019 11.842 -6.069 1.00 10.00 26 PRO A C 19
ATOM 26388 O O . PRO A 1 26 ? 1.137 12.101 -5.701 1.00 50.00 26 PRO A O 19
ATOM 26399 N N . ARG A 1 27 ? -1.029 11.708 -5.204 1.00 10.00 27 ARG A N 19
ATOM 26400 C CA . ARG A 1 27 ? -0.868 11.935 -3.756 1.00 10.00 27 ARG A CA 19
ATOM 26401 C C . ARG A 1 27 ? -0.657 10.605 -3.021 1.00 10.00 27 ARG A C 19
ATOM 26402 O O . ARG A 1 27 ? -1.587 9.794 -2.908 1.00 50.00 27 ARG A O 19
ATOM 26423 N N . TRP A 1 28 ? 0.578 10.375 -2.555 1.00 10.00 28 TRP A N 19
ATOM 26424 C CA . TRP A 1 28 ? 0.869 9.283 -1.616 1.00 10.00 28 TRP A CA 19
ATOM 26425 C C . TRP A 1 28 ? 0.331 9.651 -0.226 1.00 10.00 28 TRP A C 19
ATOM 26426 O O . TRP A 1 28 ? 0.411 10.813 0.189 1.00 50.00 28 TRP A O 19
ATOM 26447 N N . LYS A 1 29 ? -0.248 8.671 0.461 1.00 10.00 29 LYS A N 19
ATOM 26448 C CA . LYS A 1 29 ? -0.710 8.808 1.856 1.00 10.00 29 LYS A CA 19
ATOM 26449 C C . LYS A 1 29 ? 0.011 7.775 2.715 1.00 10.00 29 LYS A C 19
ATOM 26450 O O . LYS A 1 29 ? 0.314 6.682 2.224 1.00 50.00 29 LYS A O 19
ATOM 26469 N N . GLY A 1 30 ? 0.263 8.117 3.989 1.00 10.00 30 GLY A N 19
ATOM 26470 C CA . GLY A 1 30 ? 0.929 7.211 4.915 1.00 10.00 30 GLY A CA 19
ATOM 26471 C C . GLY A 1 30 ? 0.670 7.577 6.383 1.00 10.00 30 GLY A C 19
ATOM 26472 O O . GLY A 1 30 ? 0.038 8.604 6.652 1.00 50.00 30 GLY A O 19
ATOM 26476 N N . PRO A 1 31 ? 1.156 6.755 7.371 1.00 10.00 31 PRO A N 19
ATOM 26477 C CA . PRO A 1 31 ? 1.842 5.461 7.114 1.00 10.00 31 PRO A CA 19
ATOM 26478 C C . PRO A 1 31 ? 0.854 4.276 6.950 1.00 10.00 31 PRO A C 19
ATOM 26479 O O . PRO A 1 31 ? -0.171 4.196 7.636 1.00 50.00 31 PRO A O 19
ATOM 26490 N N . TYR A 1 32 ? 1.172 3.381 6.015 1.00 10.00 32 TYR A N 19
ATOM 26491 C CA . TYR A 1 32 ? 0.426 2.129 5.775 1.00 10.00 32 TYR A CA 19
ATOM 26492 C C . TYR A 1 32 ? 1.363 0.931 5.955 1.00 10.00 32 TYR A C 19
ATOM 26493 O O . TYR A 1 32 ? 2.572 1.116 6.102 1.00 50.00 32 TYR A O 19
ATOM 26511 N N . THR A 1 33 ? 0.799 -0.289 5.952 1.00 10.00 33 THR A N 19
ATOM 26512 C CA . THR A 1 33 ? 1.563 -1.542 6.134 1.00 10.00 33 THR A CA 19
ATOM 26513 C C . THR A 1 33 ? 0.857 -2.707 5.412 1.00 10.00 33 THR A C 19
ATOM 26514 O O . THR A 1 33 ? -0.249 -3.077 5.803 1.00 50.00 33 THR A O 19
ATOM 26525 N N . VAL A 1 34 ? 1.487 -3.275 4.355 1.00 10.00 34 VAL A N 19
ATOM 26526 C CA . VAL A 1 34 ? 1.004 -4.515 3.714 1.00 10.00 34 VAL A CA 19
ATOM 26527 C C . VAL A 1 34 ? 0.970 -5.655 4.755 1.00 10.00 34 VAL A C 19
ATOM 26528 O O . VAL A 1 34 ? 1.985 -5.958 5.400 1.00 50.00 34 VAL A O 19
ATOM 26541 N N . LEU A 1 35 ? -0.227 -6.223 4.951 1.00 10.00 35 LEU A N 19
ATOM 26542 C CA . LEU A 1 35 ? -0.449 -7.372 5.846 1.00 10.00 35 LEU A CA 19
ATOM 26543 C C . LEU A 1 35 ? -0.489 -8.672 5.022 1.00 10.00 35 LEU A C 19
ATOM 26544 O O . LEU A 1 35 ? 0.082 -9.688 5.411 1.00 50.00 35 LEU A O 19
ATOM 26560 N N . LEU A 1 36 ? -1.149 -8.608 3.862 1.00 10.00 36 LEU A N 19
ATOM 26561 C CA . LEU A 1 36 ? -1.359 -9.773 2.982 1.00 10.00 36 LEU A CA 19
ATOM 26562 C C . LEU A 1 36 ? -0.988 -9.419 1.533 1.00 10.00 36 LEU A C 19
ATOM 26563 O O . LEU A 1 36 ? -1.193 -8.287 1.084 1.00 50.00 36 LEU A O 19
ATOM 26579 N N . THR A 1 37 ? -0.442 -10.408 0.824 1.00 10.00 37 THR A N 19
ATOM 26580 C CA . THR A 1 37 ? -0.123 -10.320 -0.599 1.00 10.00 37 THR A CA 19
ATOM 26581 C C . THR A 1 37 ? -0.982 -11.313 -1.394 1.00 10.00 37 THR A C 19
ATOM 26582 O O . THR A 1 37 ? -1.230 -12.431 -0.933 1.00 50.00 37 THR A O 19
ATOM 26593 N N . THR A 1 38 ? -1.439 -10.879 -2.567 1.00 10.00 38 THR A N 19
ATOM 26594 C CA . THR A 1 38 ? -2.015 -11.743 -3.618 1.00 10.00 38 THR A CA 19
ATOM 26595 C C . THR A 1 38 ? -1.475 -11.222 -4.979 1.00 10.00 38 THR A C 19
ATOM 26596 O O . THR A 1 38 ? -1.022 -10.068 -5.040 1.00 50.00 38 THR A O 19
ATOM 26607 N N . PRO A 1 39 ? -1.456 -12.060 -6.073 1.00 10.00 39 PRO A N 19
ATOM 26608 C CA . PRO A 1 39 ? -0.953 -11.626 -7.412 1.00 10.00 39 PRO A CA 19
ATOM 26609 C C . PRO A 1 39 ? -1.570 -10.286 -7.910 1.00 10.00 39 PRO A C 19
ATOM 26610 O O . PRO A 1 39 ? -2.772 -10.222 -8.194 1.00 50.00 39 PRO A O 19
ATOM 26621 N N . THR A 1 40 ? -0.716 -9.223 -7.926 1.00 10.00 40 THR A N 19
ATOM 26622 C CA . THR A 1 40 ? -1.025 -7.867 -8.461 1.00 10.00 40 THR A CA 19
ATOM 26623 C C . THR A 1 40 ? -1.967 -7.036 -7.525 1.00 10.00 40 THR A C 19
ATOM 26624 O O . THR A 1 40 ? -2.357 -5.894 -7.846 1.00 50.00 40 THR A O 19
ATOM 26635 N N . ALA A 1 41 ? -2.281 -7.586 -6.335 1.00 10.00 41 ALA A N 19
ATOM 26636 C CA . ALA A 1 41 ? -3.166 -6.923 -5.356 1.00 10.00 41 ALA A CA 19
ATOM 26637 C C . ALA A 1 41 ? -2.635 -7.147 -3.928 1.00 10.00 41 ALA A C 19
ATOM 26638 O O . ALA A 1 41 ? -2.436 -8.283 -3.507 1.00 50.00 41 ALA A O 19
ATOM 26645 N N . LEU A 1 42 ? -2.396 -6.060 -3.180 1.00 10.00 42 LEU A N 19
ATOM 26646 C CA . LEU A 1 42 ? -1.849 -6.130 -1.815 1.00 10.00 42 LEU A CA 19
ATOM 26647 C C . LEU A 1 42 ? -2.916 -5.656 -0.820 1.00 10.00 42 LEU A C 19
ATOM 26648 O O . LEU A 1 42 ? -3.452 -4.554 -0.967 1.00 50.00 42 LEU A O 19
ATOM 26664 N N . LYS A 1 43 ? -3.221 -6.493 0.180 1.00 10.00 43 LYS A N 19
ATOM 26665 C CA . LYS A 1 43 ? -4.131 -6.127 1.267 1.00 10.00 43 LYS A CA 19
ATOM 26666 C C . LYS A 1 43 ? -3.315 -5.367 2.316 1.00 10.00 43 LYS A C 19
ATOM 26667 O O . LYS A 1 43 ? -2.472 -5.948 3.013 1.00 50.00 43 LYS A O 19
ATOM 26686 N N . VAL A 1 44 ? -3.567 -4.063 2.391 1.00 10.00 44 VAL A N 19
ATOM 26687 C CA . VAL A 1 44 ? -2.809 -3.129 3.221 1.00 10.00 44 VAL A CA 19
ATOM 26688 C C . VAL A 1 44 ? -3.675 -2.699 4.422 1.00 10.00 44 VAL A C 19
ATOM 26689 O O . VAL A 1 44 ? -4.900 -2.620 4.298 1.00 50.00 44 VAL A O 19
ATOM 26702 N N . ASP A 1 45 ? -3.043 -2.451 5.582 1.00 10.00 45 ASP A N 19
ATOM 26703 C CA . ASP A 1 45 ? -3.740 -1.996 6.799 1.00 10.00 45 ASP A CA 19
ATOM 26704 C C . ASP A 1 45 ? -4.282 -0.570 6.610 1.00 10.00 45 ASP A C 19
ATOM 26705 O O . ASP A 1 45 ? -3.598 0.281 6.053 1.00 50.00 45 ASP A O 19
ATOM 26714 N N . GLY A 1 46 ? -5.510 -0.336 7.089 1.00 10.00 46 GLY A N 19
ATOM 26715 C CA . GLY A 1 46 ? -6.252 0.893 6.802 1.00 10.00 46 GLY A CA 19
ATOM 26716 C C . GLY A 1 46 ? -7.245 0.676 5.673 1.00 10.00 46 GLY A C 19
ATOM 26717 O O . GLY A 1 46 ? -8.374 1.173 5.719 1.00 50.00 46 GLY A O 19
ATOM 26721 N N . ILE A 1 47 ? -6.819 -0.109 4.671 1.00 10.00 47 ILE A N 19
ATOM 26722 C CA . ILE A 1 47 ? -7.630 -0.445 3.492 1.00 10.00 47 ILE A CA 19
ATOM 26723 C C . ILE A 1 47 ? -8.613 -1.585 3.834 1.00 10.00 47 ILE A C 19
ATOM 26724 O O . ILE A 1 47 ? -8.325 -2.417 4.707 1.00 50.00 47 ILE A O 19
ATOM 26740 N N . ALA A 1 48 ? -9.758 -1.606 3.132 1.00 10.00 48 ALA A N 19
ATOM 26741 C CA . ALA A 1 48 ? -10.839 -2.565 3.383 1.00 10.00 48 ALA A CA 19
ATOM 26742 C C . ALA A 1 48 ? -10.427 -4.017 3.071 1.00 10.00 48 ALA A C 19
ATOM 26743 O O . ALA A 1 48 ? -10.585 -4.895 3.926 1.00 50.00 48 ALA A O 19
ATOM 26750 N N . ALA A 1 49 ? -9.873 -4.260 1.863 1.00 10.00 49 ALA A N 19
ATOM 26751 C CA . ALA A 1 49 ? -9.540 -5.631 1.414 1.00 10.00 49 ALA A CA 19
ATOM 26752 C C . ALA A 1 49 ? -8.328 -5.681 0.452 1.00 10.00 49 ALA A C 19
ATOM 26753 O O . ALA A 1 49 ? -7.452 -6.508 0.644 1.00 50.00 49 ALA A O 19
ATOM 26760 N N . TRP A 1 50 ? -8.306 -4.862 -0.625 1.00 10.00 50 TRP A N 19
ATOM 26761 C CA . TRP A 1 50 ? -7.154 -4.856 -1.592 1.00 10.00 50 TRP A CA 19
ATOM 26762 C C . TRP A 1 50 ? -6.845 -3.449 -2.133 1.00 10.00 50 TRP A C 19
ATOM 26763 O O . TRP A 1 50 ? -7.714 -2.575 -2.179 1.00 50.00 50 TRP A O 19
ATOM 26784 N N . ILE A 1 51 ? -5.573 -3.265 -2.544 1.00 10.00 51 ILE A N 19
ATOM 26785 C CA . ILE A 1 51 ? -5.098 -2.159 -3.398 1.00 10.00 51 ILE A CA 19
ATOM 26786 C C . ILE A 1 51 ? -4.294 -2.778 -4.553 1.00 10.00 51 ILE A C 19
ATOM 26787 O O . ILE A 1 51 ? -3.454 -3.636 -4.302 1.00 50.00 51 ILE A O 19
ATOM 26803 N N . HIS A 1 52 ? -4.541 -2.350 -5.804 1.00 10.00 52 HIS A N 19
ATOM 26804 C CA . HIS A 1 52 ? -3.714 -2.764 -6.961 1.00 10.00 52 HIS A CA 19
ATOM 26805 C C . HIS A 1 52 ? -2.270 -2.263 -6.722 1.00 10.00 52 HIS A C 19
ATOM 26806 O O . HIS A 1 52 ? -2.077 -1.061 -6.521 1.00 50.00 52 HIS A O 19
ATOM 26821 N N . ALA A 1 53 ? -1.290 -3.191 -6.765 1.00 10.00 53 ALA A N 19
ATOM 26822 C CA . ALA A 1 53 ? 0.093 -2.985 -6.243 1.00 10.00 53 ALA A CA 19
ATOM 26823 C C . ALA A 1 53 ? 0.840 -1.766 -6.841 1.00 10.00 53 ALA A C 19
ATOM 26824 O O . ALA A 1 53 ? 1.800 -1.279 -6.239 1.00 50.00 53 ALA A O 19
ATOM 26831 N N . ALA A 1 54 ? 0.388 -1.268 -8.001 1.00 10.00 54 ALA A N 19
ATOM 26832 C CA . ALA A 1 54 ? 0.983 -0.081 -8.663 1.00 10.00 54 ALA A CA 19
ATOM 26833 C C . ALA A 1 54 ? 0.691 1.239 -7.899 1.00 10.00 54 ALA A C 19
ATOM 26834 O O . ALA A 1 54 ? 1.295 2.276 -8.184 1.00 50.00 54 ALA A O 19
ATOM 26841 N N . HIS A 1 55 ? -0.251 1.184 -6.944 1.00 10.00 55 HIS A N 19
ATOM 26842 C CA . HIS A 1 55 ? -0.550 2.306 -6.021 1.00 10.00 55 HIS A CA 19
ATOM 26843 C C . HIS A 1 55 ? 0.220 2.154 -4.705 1.00 10.00 55 HIS A C 19
ATOM 26844 O O . HIS A 1 55 ? 0.138 3.013 -3.843 1.00 50.00 55 HIS A O 19
ATOM 26859 N N . VAL A 1 56 ? 0.952 1.050 -4.552 1.00 10.00 56 VAL A N 19
ATOM 26860 C CA . VAL A 1 56 ? 1.707 0.765 -3.328 1.00 10.00 56 VAL A CA 19
ATOM 26861 C C . VAL A 1 56 ? 3.175 1.164 -3.540 1.00 10.00 56 VAL A C 19
ATOM 26862 O O . VAL A 1 56 ? 3.783 0.786 -4.544 1.00 50.00 56 VAL A O 19
ATOM 26875 N N . LYS A 1 57 ? 3.721 1.953 -2.605 1.00 10.00 57 LYS A N 19
ATOM 26876 C CA . LYS A 1 57 ? 5.123 2.400 -2.640 1.00 10.00 57 LYS A CA 19
ATOM 26877 C C . LYS A 1 57 ? 5.813 2.013 -1.323 1.00 10.00 57 LYS A C 19
ATOM 26878 O O . LYS A 1 57 ? 5.361 2.427 -0.258 1.00 50.00 57 LYS A O 19
ATOM 26897 N N . ALA A 1 58 ? 6.905 1.229 -1.416 1.00 10.00 58 ALA A N 19
ATOM 26898 C CA . ALA A 1 58 ? 7.695 0.788 -0.245 1.00 10.00 58 ALA A CA 19
ATOM 26899 C C . ALA A 1 58 ? 8.258 1.998 0.534 1.00 10.00 58 ALA A C 19
ATOM 26900 O O . ALA A 1 58 ? 8.953 2.841 -0.044 1.00 50.00 58 ALA A O 19
ATOM 26907 N N . ALA A 1 59 ? 7.938 2.077 1.839 1.00 10.00 59 ALA A N 19
ATOM 26908 C CA . ALA A 1 59 ? 8.284 3.229 2.697 1.00 10.00 59 ALA A CA 19
ATOM 26909 C C . ALA A 1 59 ? 8.992 2.767 3.981 1.00 10.00 59 ALA A C 19
ATOM 26910 O O . ALA A 1 59 ? 8.609 1.767 4.586 1.00 50.00 59 ALA A O 19
ATOM 26917 N N . ASP A 1 60 ? 10.039 3.505 4.375 1.00 10.00 60 ASP A N 19
ATOM 26918 C CA . ASP A 1 60 ? 10.835 3.218 5.578 1.00 10.00 60 ASP A CA 19
ATOM 26919 C C . ASP A 1 60 ? 10.255 4.012 6.778 1.00 50.00 60 ASP A C 19
ATOM 26920 O O . ASP A 1 60 ? 10.215 5.248 6.726 1.00 50.00 60 ASP A O 19
ATOM 26929 N N . PRO A 1 61 ? 9.785 3.312 7.870 1.00 50.00 61 PRO A N 19
ATOM 26930 C CA . PRO A 1 61 ? 9.226 3.975 9.074 1.00 50.00 61 PRO A CA 19
ATOM 26931 C C . PRO A 1 61 ? 10.290 4.353 10.130 1.00 50.00 61 PRO A C 19
ATOM 26932 O O . PRO A 1 61 ? 9.963 4.987 11.145 1.00 75.00 61 PRO A O 19
ATOM 26943 N N . GLY A 1 62 ? 11.552 3.949 9.884 1.00 50.00 62 GLY A N 19
ATOM 26944 C CA . GLY A 1 62 ? 12.633 4.098 10.861 1.00 50.00 62 GLY A CA 19
ATOM 26945 C C . GLY A 1 62 ? 12.592 3.022 11.943 1.00 75.00 62 GLY A C 19
ATOM 26946 O O . GLY A 1 62 ? 13.221 3.165 12.994 1.00 75.00 62 GLY A O 19
ATOM 26950 N N . GLY A 1 63 ? 11.827 1.949 11.678 1.00 75.00 63 GLY A N 19
ATOM 26951 C CA . GLY A 1 63 ? 11.674 0.846 12.619 1.00 75.00 63 GLY A CA 19
ATOM 26952 C C . GLY A 1 63 ? 10.705 -0.206 12.095 1.00 75.00 63 GLY A C 19
ATOM 26953 O O . GLY A 1 63 ? 11.125 -1.157 11.433 1.00 75.00 63 GLY A O 19
ATOM 26957 N N . GLY A 1 64 ? 9.403 -0.014 12.366 1.00 75.00 64 GLY A N 19
ATOM 26958 C CA . GLY A 1 64 ? 8.367 -0.959 11.944 1.00 75.00 64 GLY A CA 19
ATOM 26959 C C . GLY A 1 64 ? 6.983 -0.574 12.470 1.00 75.00 64 GLY A C 19
ATOM 26960 O O . GLY A 1 64 ? 6.797 0.571 12.913 1.00 75.00 64 GLY A O 19
ATOM 26964 N N . PRO A 1 65 ? 5.976 -1.506 12.417 1.00 75.00 65 PRO A N 19
ATOM 26965 C CA . PRO A 1 65 ? 4.620 -1.268 12.973 1.00 75.00 65 PRO A CA 19
ATOM 26966 C C . PRO A 1 65 ? 4.669 -1.001 14.493 1.00 75.00 65 PRO A C 19
ATOM 26967 O O . PRO A 1 65 ? 4.929 -1.913 15.289 1.00 75.00 65 PRO A O 19
ATOM 26978 N N . SER A 1 66 ? 4.440 0.256 14.873 1.00 75.00 66 SER A N 19
ATOM 26979 C CA . SER A 1 66 ? 4.472 0.699 16.278 1.00 75.00 66 SER A CA 19
ATOM 26980 C C . SER A 1 66 ? 3.150 0.386 17.008 1.00 75.00 66 SER A C 19
ATOM 26981 O O . SER A 1 66 ? 3.008 0.701 18.195 1.00 75.00 66 SER A O 19
ATOM 26989 N N . SER A 1 67 ? 2.191 -0.245 16.298 1.00 75.00 67 SER A N 19
ATOM 26990 C CA . SER A 1 67 ? 0.902 -0.658 16.875 1.00 75.00 67 SER A CA 19
ATOM 26991 C C . SER A 1 67 ? 0.677 -2.166 16.668 1.00 75.00 67 SER A C 19
ATOM 26992 O O . SER A 1 67 ? 1.325 -2.795 15.818 1.00 75.00 67 SER A O 19
ATOM 27000 N N . ARG A 1 68 ? -0.273 -2.726 17.441 1.00 75.00 68 ARG A N 19
ATOM 27001 C CA . ARG A 1 68 ? -0.600 -4.157 17.417 1.00 75.00 68 ARG A CA 19
ATOM 27002 C C . ARG A 1 68 ? -1.644 -4.394 16.307 1.00 75.00 68 ARG A C 19
ATOM 27003 O O . ARG A 1 68 ? -2.851 -4.264 16.544 1.00 75.00 68 ARG A O 19
ATOM 27024 N N . LEU A 1 69 ? -1.165 -4.691 15.090 1.00 75.00 69 LEU A N 19
ATOM 27025 C CA . LEU A 1 69 ? -2.023 -4.842 13.895 1.00 75.00 69 LEU A CA 19
ATOM 27026 C C . LEU A 1 69 ? -2.642 -6.256 13.838 1.00 75.00 69 LEU A C 19
ATOM 27027 O O . LEU A 1 69 ? -2.467 -7.060 14.762 1.00 75.00 69 LEU A O 19
ATOM 27043 N N . THR A 1 70 ? -3.370 -6.554 12.743 1.00 75.00 70 THR A N 19
ATOM 27044 C CA . THR A 1 70 ? -3.913 -7.893 12.490 1.00 75.00 70 THR A CA 19
ATOM 27045 C C . THR A 1 70 ? -2.810 -8.765 11.835 1.00 75.00 70 THR A C 19
ATOM 27046 O O . THR A 1 70 ? -2.862 -9.093 10.645 1.00 75.00 70 THR A O 19
ATOM 27057 N N . TRP A 1 71 ? -1.778 -9.075 12.652 1.00 75.00 71 TRP A N 19
ATOM 27058 C CA . TRP A 1 71 ? -0.543 -9.770 12.220 1.00 75.00 71 TRP A CA 19
ATOM 27059 C C . TRP A 1 71 ? -0.806 -11.210 11.741 1.00 75.00 71 TRP A C 19
ATOM 27060 O O . TRP A 1 71 ? -0.000 -11.772 11.001 1.00 75.00 71 TRP A O 19
ATOM 27081 N N . ARG A 1 72 ? -1.918 -11.803 12.204 1.00 75.00 72 ARG A N 19
ATOM 27082 C CA . ARG A 1 72 ? -2.240 -13.210 11.939 1.00 75.00 72 ARG A CA 19
ATOM 27083 C C . ARG A 1 72 ? -2.609 -13.419 10.460 1.00 75.00 72 ARG A C 19
ATOM 27084 O O . ARG A 1 72 ? -1.979 -14.249 9.807 1.00 75.00 72 ARG A O 19
ATOM 27105 N N . VAL A 1 73 ? -3.587 -12.623 9.951 1.00 75.00 73 VAL A N 19
ATOM 27106 C CA . VAL A 1 73 ? -4.078 -12.663 8.551 1.00 75.00 73 VAL A CA 19
ATOM 27107 C C . VAL A 1 73 ? -4.744 -14.014 8.154 1.00 75.00 73 VAL A C 19
ATOM 27108 O O . VAL A 1 73 ? -5.899 -14.021 7.715 1.00 75.00 73 VAL A O 19
ATOM 27121 N N . GLN A 1 74 ? -3.983 -15.123 8.243 1.00 75.00 74 GLN A N 19
ATOM 27122 C CA . GLN A 1 74 ? -4.468 -16.510 8.059 1.00 75.00 74 GLN A CA 19
ATOM 27123 C C . GLN A 1 74 ? -5.728 -16.798 8.920 1.00 75.00 74 GLN A C 19
ATOM 27124 O O . GLN A 1 74 ? -5.644 -17.269 10.057 1.00 75.00 74 GLN A O 19
ATOM 27138 N N . ARG A 1 75 ? -6.897 -16.450 8.351 1.00 75.00 75 ARG A N 19
ATOM 27139 C CA . ARG A 1 75 ? -8.214 -16.521 9.031 1.00 75.00 75 ARG A CA 19
ATOM 27140 C C . ARG A 1 75 ? -9.353 -16.790 8.031 1.00 75.00 75 ARG A C 19
ATOM 27141 O O . ARG A 1 75 ? -10.504 -16.947 8.449 1.00 75.00 75 ARG A O 19
ATOM 27162 N N . SER A 1 76 ? -9.041 -16.832 6.717 1.00 75.00 76 SER A N 19
ATOM 27163 C CA . SER A 1 76 ? -10.074 -16.919 5.671 1.00 75.00 76 SER A CA 19
ATOM 27164 C C . SER A 1 76 ? -9.525 -17.547 4.375 1.00 75.00 76 SER A C 19
ATOM 27165 O O . SER A 1 76 ? -8.827 -16.875 3.599 1.00 75.00 76 SER A O 19
ATOM 27173 N N . GLN A 1 77 ? -9.810 -18.858 4.195 1.00 75.00 77 GLN A N 19
ATOM 27174 C CA . GLN A 1 77 ? -9.615 -19.593 2.925 1.00 75.00 77 GLN A CA 19
ATOM 27175 C C . GLN A 1 77 ? -8.131 -19.669 2.513 1.00 75.00 77 GLN A C 19
ATOM 27176 O O . GLN A 1 77 ? -7.814 -19.739 1.320 1.00 75.00 77 GLN A O 19
ATOM 27190 N N . ASN A 1 78 ? -7.248 -19.703 3.532 1.00 75.00 78 ASN A N 19
ATOM 27191 C CA . ASN A 1 78 ? -5.780 -19.790 3.373 1.00 75.00 78 ASN A CA 19
ATOM 27192 C C . ASN A 1 78 ? -5.226 -18.607 2.549 1.00 75.00 78 ASN A C 19
ATOM 27193 O O . ASN A 1 78 ? -4.864 -18.780 1.385 1.00 75.00 78 ASN A O 19
ATOM 27204 N N . PRO A 1 79 ? -5.216 -17.364 3.126 1.00 75.00 79 PRO A N 19
ATOM 27205 C CA . PRO A 1 79 ? -4.698 -16.169 2.427 1.00 75.00 79 PRO A CA 19
ATOM 27206 C C . PRO A 1 79 ? -3.151 -16.127 2.421 1.00 75.00 79 PRO A C 19
ATOM 27207 O O . PRO A 1 79 ? -2.549 -15.684 1.448 1.00 75.00 79 PRO A O 19
ATOM 27218 N N . LEU A 1 80 ? -2.522 -16.589 3.520 1.00 75.00 80 LEU A N 19
ATOM 27219 C CA . LEU A 1 80 ? -1.050 -16.659 3.641 1.00 75.00 80 LEU A CA 19
ATOM 27220 C C . LEU A 1 80 ? -0.503 -17.957 3.020 1.00 75.00 80 LEU A C 19
ATOM 27221 O O . LEU A 1 80 ? -1.275 -18.811 2.564 1.00 75.00 80 LEU A O 19
ATOM 27237 N N . LYS A 1 81 ? 0.847 -18.065 3.013 1.00 75.00 81 LYS A N 19
ATOM 27238 C CA . LYS A 1 81 ? 1.591 -19.267 2.562 1.00 75.00 81 LYS A CA 19
ATOM 27239 C C . LYS A 1 81 ? 1.375 -19.506 1.033 1.00 75.00 81 LYS A C 19
ATOM 27240 O O . LYS A 1 81 ? 1.428 -20.635 0.534 1.00 75.00 81 LYS A O 19
ATOM 27259 N N . ILE A 1 82 ? 1.204 -18.385 0.282 1.00 75.00 82 ILE A N 19
ATOM 27260 C CA . ILE A 1 82 ? 0.974 -18.405 -1.189 1.00 75.00 82 ILE A CA 19
ATOM 27261 C C . ILE A 1 82 ? 2.284 -18.594 -1.987 1.00 75.00 82 ILE A C 19
ATOM 27262 O O . ILE A 1 82 ? 2.275 -18.502 -3.223 1.00 75.00 82 ILE A O 19
ATOM 27278 N N . ARG A 1 83 ? 3.401 -18.835 -1.272 1.00 75.00 83 ARG A N 19
ATOM 27279 C CA . ARG A 1 83 ? 4.714 -19.140 -1.859 1.00 75.00 83 ARG A CA 19
ATOM 27280 C C . ARG A 1 83 ? 4.703 -20.574 -2.448 1.00 75.00 83 ARG A C 19
ATOM 27281 O O . ARG A 1 83 ? 5.368 -21.492 -1.945 1.00 75.00 83 ARG A O 19
ATOM 27302 N N . LEU A 1 84 ? 3.912 -20.737 -3.521 1.00 75.00 84 LEU A N 19
ATOM 27303 C CA . LEU A 1 84 ? 3.728 -22.004 -4.224 1.00 75.00 84 LEU A CA 19
ATOM 27304 C C . LEU A 1 84 ? 4.854 -22.165 -5.236 1.00 75.00 84 LEU A C 19
ATOM 27305 O O . LEU A 1 84 ? 4.969 -21.362 -6.173 1.00 75.00 84 LEU A O 19
ATOM 27321 N N . THR A 1 85 ? 5.689 -23.185 -5.022 1.00 75.00 85 THR A N 19
ATOM 27322 C CA . THR A 1 85 ? 6.831 -23.457 -5.882 1.00 75.00 85 THR A CA 19
ATOM 27323 C C . THR A 1 85 ? 6.331 -23.936 -7.261 1.00 75.00 85 THR A C 19
ATOM 27324 O O . THR A 1 85 ? 6.473 -23.208 -8.242 1.00 75.00 85 THR A O 19
ATOM 27335 N N . ARG A 1 86 ? 5.652 -25.110 -7.274 1.00 75.00 86 ARG A N 19
ATOM 27336 C CA . ARG A 1 86 ? 5.203 -25.824 -8.499 1.00 75.00 86 ARG A CA 19
ATOM 27337 C C . ARG A 1 86 ? 6.401 -26.442 -9.258 1.00 75.00 86 ARG A C 19
ATOM 27338 O O . ARG A 1 86 ? 7.574 -26.142 -8.974 1.00 75.00 86 ARG A O 19
ATOM 27359 N N . GLU A 1 87 ? 6.086 -27.300 -10.241 1.00 75.00 87 GLU A N 19
ATOM 27360 C CA . GLU A 1 87 ? 7.079 -27.888 -11.161 1.00 75.00 87 GLU A CA 19
ATOM 27361 C C . GLU A 1 87 ? 6.604 -27.731 -12.612 1.00 75.00 87 GLU A C 19
ATOM 27362 O O . GLU A 1 87 ? 5.400 -27.586 -12.864 1.00 75.00 87 GLU A O 19
ATOM 27374 N N . ALA A 1 88 ? 7.550 -27.776 -13.556 1.00 75.00 88 ALA A N 19
ATOM 27375 C CA . ALA A 1 88 ? 7.253 -27.705 -14.995 1.00 75.00 88 ALA A CA 19
ATOM 27376 C C . ALA A 1 88 ? 8.433 -28.253 -15.836 1.00 75.00 88 ALA A C 19
ATOM 27377 O O . ALA A 1 88 ? 8.194 -29.101 -16.706 1.00 75.00 88 ALA A O 19
ATOM 27384 N N . PRO A 1 89 ? 9.722 -27.791 -15.636 1.00 75.00 89 PRO A N 19
ATOM 27385 C CA . PRO A 1 89 ? 10.884 -28.489 -16.230 1.00 75.00 89 PRO A CA 19
ATOM 27386 C C . PRO A 1 89 ? 11.301 -29.730 -15.382 1.00 75.00 89 PRO A C 19
ATOM 27387 O O . PRO A 1 89 ? 12.266 -29.648 -14.583 1.00 75.00 89 PRO A O 19
ATOM 27399 N N . HIS A 1 1 ? -1.907 -23.783 16.352 1.00 75.00 1 HIS A N 20
ATOM 27400 C CA . HIS A 1 1 ? -1.885 -24.333 14.973 1.00 75.00 1 HIS A CA 20
ATOM 27401 C C . HIS A 1 1 ? -0.448 -24.747 14.639 1.00 75.00 1 HIS A C 20
ATOM 27402 O O . HIS A 1 1 ? 0.501 -24.177 15.197 1.00 75.00 1 HIS A O 20
ATOM 27419 N N . HIS A 1 2 ? -0.276 -25.738 13.747 1.00 75.00 2 HIS A N 20
ATOM 27420 C CA . HIS A 1 2 ? 1.059 -26.215 13.333 1.00 75.00 2 HIS A CA 20
ATOM 27421 C C . HIS A 1 2 ? 1.206 -26.198 11.803 1.00 75.00 2 HIS A C 20
ATOM 27422 O O . HIS A 1 2 ? 0.886 -27.174 11.116 1.00 75.00 2 HIS A O 20
ATOM 27437 N N . HIS A 1 3 ? 1.633 -25.030 11.291 1.00 75.00 3 HIS A N 20
ATOM 27438 C CA . HIS A 1 3 ? 2.094 -24.851 9.902 1.00 75.00 3 HIS A CA 20
ATOM 27439 C C . HIS A 1 3 ? 2.894 -23.535 9.799 1.00 75.00 3 HIS A C 20
ATOM 27440 O O . HIS A 1 3 ? 2.529 -22.529 10.422 1.00 75.00 3 HIS A O 20
ATOM 27455 N N . HIS A 1 4 ? 3.983 -23.565 9.012 1.00 75.00 4 HIS A N 20
ATOM 27456 C CA . HIS A 1 4 ? 4.972 -22.473 8.933 1.00 75.00 4 HIS A CA 20
ATOM 27457 C C . HIS A 1 4 ? 5.689 -22.506 7.567 1.00 75.00 4 HIS A C 20
ATOM 27458 O O . HIS A 1 4 ? 6.041 -23.583 7.085 1.00 75.00 4 HIS A O 20
ATOM 27473 N N . HIS A 1 5 ? 5.901 -21.316 6.969 1.00 75.00 5 HIS A N 20
ATOM 27474 C CA . HIS A 1 5 ? 6.747 -21.150 5.763 1.00 75.00 5 HIS A CA 20
ATOM 27475 C C . HIS A 1 5 ? 7.170 -19.681 5.625 1.00 75.00 5 HIS A C 20
ATOM 27476 O O . HIS A 1 5 ? 6.469 -18.782 6.108 1.00 75.00 5 HIS A O 20
ATOM 27491 N N . HIS A 1 6 ? 8.310 -19.446 4.957 1.00 75.00 6 HIS A N 20
ATOM 27492 C CA . HIS A 1 6 ? 8.828 -18.086 4.725 1.00 75.00 6 HIS A CA 20
ATOM 27493 C C . HIS A 1 6 ? 7.946 -17.362 3.688 1.00 75.00 6 HIS A C 20
ATOM 27494 O O . HIS A 1 6 ? 7.760 -17.853 2.573 1.00 75.00 6 HIS A O 20
ATOM 27509 N N . SER A 1 7 ? 7.394 -16.212 4.091 1.00 75.00 7 SER A N 20
ATOM 27510 C CA . SER A 1 7 ? 6.534 -15.373 3.244 1.00 75.00 7 SER A CA 20
ATOM 27511 C C . SER A 1 7 ? 6.816 -13.892 3.568 1.00 75.00 7 SER A C 20
ATOM 27512 O O . SER A 1 7 ? 7.802 -13.579 4.255 1.00 75.00 7 SER A O 20
ATOM 27520 N N . HIS A 1 8 ? 5.987 -12.988 3.025 1.00 50.00 8 HIS A N 20
ATOM 27521 C CA . HIS A 1 8 ? 6.012 -11.553 3.369 1.00 50.00 8 HIS A CA 20
ATOM 27522 C C . HIS A 1 8 ? 5.686 -11.356 4.863 1.00 50.00 8 HIS A C 20
ATOM 27523 O O . HIS A 1 8 ? 4.827 -12.065 5.419 1.00 50.00 8 HIS A O 20
ATOM 27538 N N . MET A 1 9 ? 6.376 -10.407 5.514 1.00 10.00 9 MET A N 20
ATOM 27539 C CA . MET A 1 9 ? 6.041 -10.009 6.888 1.00 10.00 9 MET A CA 20
ATOM 27540 C C . MET A 1 9 ? 4.835 -9.054 6.854 1.00 10.00 9 MET A C 20
ATOM 27541 O O . MET A 1 9 ? 4.757 -8.152 6.001 1.00 50.00 9 MET A O 20
ATOM 27555 N N . VAL A 1 10 ? 3.862 -9.315 7.736 1.00 10.00 10 VAL A N 20
ATOM 27556 C CA . VAL A 1 10 ? 2.684 -8.463 7.914 1.00 10.00 10 VAL A CA 20
ATOM 27557 C C . VAL A 1 10 ? 3.091 -7.190 8.688 1.00 10.00 10 VAL A C 20
ATOM 27558 O O . VAL A 1 10 ? 4.027 -7.229 9.505 1.00 50.00 10 VAL A O 20
ATOM 27571 N N . GLY A 1 11 ? 2.417 -6.066 8.411 1.00 10.00 11 GLY A N 20
ATOM 27572 C CA . GLY A 1 11 ? 2.805 -4.787 9.011 1.00 10.00 11 GLY A CA 20
ATOM 27573 C C . GLY A 1 11 ? 3.881 -4.063 8.197 1.00 10.00 11 GLY A C 20
ATOM 27574 O O . GLY A 1 11 ? 4.463 -3.082 8.683 1.00 50.00 11 GLY A O 20
ATOM 27578 N N . ASP A 1 12 ? 4.153 -4.568 6.967 1.00 10.00 12 ASP A N 20
ATOM 27579 C CA . ASP A 1 12 ? 5.219 -4.037 6.084 1.00 10.00 12 ASP A CA 20
ATOM 27580 C C . ASP A 1 12 ? 4.924 -2.567 5.714 1.00 10.00 12 ASP A C 20
ATOM 27581 O O . ASP A 1 12 ? 3.950 -2.292 5.019 1.00 50.00 12 ASP A O 20
ATOM 27590 N N . THR A 1 13 ? 5.790 -1.640 6.153 1.00 10.00 13 THR A N 20
ATOM 27591 C CA . THR A 1 13 ? 5.514 -0.202 6.067 1.00 10.00 13 THR A CA 20
ATOM 27592 C C . THR A 1 13 ? 5.638 0.288 4.615 1.00 10.00 13 THR A C 20
ATOM 27593 O O . THR A 1 13 ? 6.712 0.228 4.015 1.00 50.00 13 THR A O 20
ATOM 27604 N N . VAL A 1 14 ? 4.504 0.723 4.058 1.00 10.00 14 VAL A N 20
ATOM 27605 C CA . VAL A 1 14 ? 4.383 1.233 2.686 1.00 10.00 14 VAL A CA 20
ATOM 27606 C C . VAL A 1 14 ? 3.595 2.558 2.683 1.00 10.00 14 VAL A C 20
ATOM 27607 O O . VAL A 1 14 ? 3.202 3.069 3.735 1.00 50.00 14 VAL A O 20
ATOM 27620 N N . TRP A 1 15 ? 3.375 3.095 1.482 1.00 10.00 15 TRP A N 20
ATOM 27621 C CA . TRP A 1 15 ? 2.531 4.266 1.230 1.00 10.00 15 TRP A CA 20
ATOM 27622 C C . TRP A 1 15 ? 1.472 3.863 0.197 1.00 10.00 15 TRP A C 20
ATOM 27623 O O . TRP A 1 15 ? 1.775 3.100 -0.728 1.00 50.00 15 TRP A O 20
ATOM 27644 N N . VAL A 1 16 ? 0.244 4.364 0.350 1.00 10.00 16 VAL A N 20
ATOM 27645 C CA . VAL A 1 16 ? -0.846 4.122 -0.610 1.00 10.00 16 VAL A CA 20
ATOM 27646 C C . VAL A 1 16 ? -1.106 5.425 -1.370 1.00 10.00 16 VAL A C 20
ATOM 27647 O O . VAL A 1 16 ? -1.631 6.405 -0.819 1.00 50.00 16 VAL A O 20
ATOM 27660 N N . ARG A 1 17 ? -0.671 5.426 -2.633 1.00 10.00 17 ARG A N 20
ATOM 27661 C CA . ARG A 1 17 ? -0.686 6.598 -3.498 1.00 10.00 17 ARG A CA 20
ATOM 27662 C C . ARG A 1 17 ? -2.062 6.756 -4.175 1.00 10.00 17 ARG A C 20
ATOM 27663 O O . ARG A 1 17 ? -2.336 6.173 -5.225 1.00 50.00 17 ARG A O 20
ATOM 27684 N N . ARG A 1 18 ? -2.925 7.561 -3.529 1.00 10.00 18 ARG A N 20
ATOM 27685 C CA . ARG A 1 18 ? -4.327 7.783 -3.929 1.00 10.00 18 ARG A CA 20
ATOM 27686 C C . ARG A 1 18 ? -4.388 8.804 -5.081 1.00 10.00 18 ARG A C 20
ATOM 27687 O O . ARG A 1 18 ? -3.506 9.656 -5.196 1.00 50.00 18 ARG A O 20
ATOM 27708 N N . HIS A 1 19 ? -5.433 8.725 -5.925 1.00 50.00 19 HIS A N 20
ATOM 27709 C CA . HIS A 1 19 ? -5.614 9.638 -7.076 1.00 50.00 19 HIS A CA 20
ATOM 27710 C C . HIS A 1 19 ? -6.999 10.320 -7.014 1.00 50.00 19 HIS A C 20
ATOM 27711 O O . HIS A 1 19 ? -8.026 9.648 -6.875 1.00 75.00 19 HIS A O 20
ATOM 27726 N N . GLN A 1 20 ? -6.999 11.666 -7.081 1.00 75.00 20 GLN A N 20
ATOM 27727 C CA . GLN A 1 20 ? -8.233 12.480 -7.190 1.00 75.00 20 GLN A CA 20
ATOM 27728 C C . GLN A 1 20 ? -8.576 12.659 -8.676 1.00 75.00 20 GLN A C 20
ATOM 27729 O O . GLN A 1 20 ? -9.736 12.549 -9.085 1.00 75.00 20 GLN A O 20
ATOM 27743 N N . THR A 1 21 ? -7.529 12.954 -9.460 1.00 75.00 21 THR A N 20
ATOM 27744 C CA . THR A 1 21 ? -7.581 13.023 -10.921 1.00 75.00 21 THR A CA 20
ATOM 27745 C C . THR A 1 21 ? -6.474 12.113 -11.483 1.00 75.00 21 THR A C 20
ATOM 27746 O O . THR A 1 21 ? -5.304 12.260 -11.115 1.00 75.00 21 THR A O 20
ATOM 27757 N N . LYS A 1 22 ? -6.859 11.170 -12.356 1.00 75.00 22 LYS A N 20
ATOM 27758 C CA . LYS A 1 22 ? -5.922 10.232 -13.000 1.00 75.00 22 LYS A CA 20
ATOM 27759 C C . LYS A 1 22 ? -5.021 10.946 -14.034 1.00 75.00 22 LYS A C 20
ATOM 27760 O O . LYS A 1 22 ? -3.925 10.464 -14.347 1.00 75.00 22 LYS A O 20
ATOM 27779 N N . ASN A 1 23 ? -5.507 12.087 -14.560 1.00 75.00 23 ASN A N 20
ATOM 27780 C CA . ASN A 1 23 ? -4.733 12.967 -15.471 1.00 75.00 23 ASN A CA 20
ATOM 27781 C C . ASN A 1 23 ? -3.645 13.756 -14.705 1.00 50.00 23 ASN A C 20
ATOM 27782 O O . ASN A 1 23 ? -2.607 14.115 -15.273 1.00 50.00 23 ASN A O 20
ATOM 27793 N N . LEU A 1 24 ? -3.897 14.015 -13.411 1.00 10.00 24 LEU A N 20
ATOM 27794 C CA . LEU A 1 24 ? -2.931 14.688 -12.513 1.00 50.00 24 LEU A CA 20
ATOM 27795 C C . LEU A 1 24 ? -2.083 13.656 -11.756 1.00 50.00 24 LEU A C 20
ATOM 27796 O O . LEU A 1 24 ? -2.340 12.448 -11.834 1.00 50.00 24 LEU A O 20
ATOM 27812 N N . GLU A 1 25 ? -1.077 14.157 -11.015 1.00 50.00 25 GLU A N 20
ATOM 27813 C CA . GLU A 1 25 ? -0.180 13.323 -10.200 1.00 10.00 25 GLU A CA 20
ATOM 27814 C C . GLU A 1 25 ? -0.938 12.751 -8.982 1.00 10.00 25 GLU A C 20
ATOM 27815 O O . GLU A 1 25 ? -1.564 13.523 -8.238 1.00 50.00 25 GLU A O 20
ATOM 27827 N N . PRO A 1 26 ? -0.921 11.396 -8.772 1.00 10.00 26 PRO A N 20
ATOM 27828 C CA . PRO A 1 26 ? -1.551 10.770 -7.593 1.00 50.00 26 PRO A CA 20
ATOM 27829 C C . PRO A 1 26 ? -0.729 11.084 -6.324 1.00 10.00 26 PRO A C 20
ATOM 27830 O O . PRO A 1 26 ? 0.504 10.985 -6.332 1.00 50.00 26 PRO A O 20
ATOM 27841 N N . ARG A 1 27 ? -1.420 11.484 -5.256 1.00 10.00 27 ARG A N 20
ATOM 27842 C CA . ARG A 1 27 ? -0.800 11.936 -4.002 1.00 10.00 27 ARG A CA 20
ATOM 27843 C C . ARG A 1 27 ? -0.706 10.750 -3.022 1.00 10.00 27 ARG A C 20
ATOM 27844 O O . ARG A 1 27 ? -1.711 10.051 -2.794 1.00 50.00 27 ARG A O 20
ATOM 27865 N N . TRP A 1 28 ? 0.495 10.507 -2.457 1.00 10.00 28 TRP A N 20
ATOM 27866 C CA . TRP A 1 28 ? 0.725 9.371 -1.546 1.00 10.00 28 TRP A CA 20
ATOM 27867 C C . TRP A 1 28 ? 0.237 9.699 -0.133 1.00 10.00 28 TRP A C 20
ATOM 27868 O O . TRP A 1 28 ? 0.299 10.853 0.309 1.00 50.00 28 TRP A O 20
ATOM 27889 N N . LYS A 1 29 ? -0.257 8.664 0.552 1.00 10.00 29 LYS A N 20
ATOM 27890 C CA . LYS A 1 29 ? -0.670 8.724 1.964 1.00 10.00 29 LYS A CA 20
ATOM 27891 C C . LYS A 1 29 ? 0.188 7.717 2.742 1.00 10.00 29 LYS A C 20
ATOM 27892 O O . LYS A 1 29 ? 0.470 6.631 2.227 1.00 50.00 29 LYS A O 20
ATOM 27911 N N . GLY A 1 30 ? 0.599 8.072 3.968 1.00 10.00 30 GLY A N 20
ATOM 27912 C CA . GLY A 1 30 ? 1.440 7.195 4.783 1.00 10.00 30 GLY A CA 20
ATOM 27913 C C . GLY A 1 30 ? 1.455 7.617 6.261 1.00 10.00 30 GLY A C 20
ATOM 27914 O O . GLY A 1 30 ? 1.043 8.735 6.581 1.00 50.00 30 GLY A O 20
ATOM 27918 N N . PRO A 1 31 ? 1.930 6.743 7.208 1.00 10.00 31 PRO A N 20
ATOM 27919 C CA . PRO A 1 31 ? 2.407 5.373 6.914 1.00 10.00 31 PRO A CA 20
ATOM 27920 C C . PRO A 1 31 ? 1.265 4.323 6.909 1.00 10.00 31 PRO A C 20
ATOM 27921 O O . PRO A 1 31 ? 0.361 4.352 7.749 1.00 50.00 31 PRO A O 20
ATOM 27932 N N . TYR A 1 32 ? 1.303 3.433 5.920 1.00 10.00 32 TYR A N 20
ATOM 27933 C CA . TYR A 1 32 ? 0.430 2.246 5.831 1.00 10.00 32 TYR A CA 20
ATOM 27934 C C . TYR A 1 32 ? 1.251 0.973 6.028 1.00 10.00 32 TYR A C 20
ATOM 27935 O O . TYR A 1 32 ? 2.476 1.030 6.138 1.00 50.00 32 TYR A O 20
ATOM 27953 N N . THR A 1 33 ? 0.554 -0.171 6.092 1.00 10.00 33 THR A N 20
ATOM 27954 C CA . THR A 1 33 ? 1.152 -1.471 6.426 1.00 10.00 33 THR A CA 20
ATOM 27955 C C . THR A 1 33 ? 0.508 -2.592 5.585 1.00 10.00 33 THR A C 20
ATOM 27956 O O . THR A 1 33 ? -0.676 -2.878 5.758 1.00 50.00 33 THR A O 20
ATOM 27967 N N . VAL A 1 34 ? 1.284 -3.209 4.665 1.00 10.00 34 VAL A N 20
ATOM 27968 C CA . VAL A 1 34 ? 0.849 -4.418 3.945 1.00 10.00 34 VAL A CA 20
ATOM 27969 C C . VAL A 1 34 ? 0.755 -5.591 4.932 1.00 10.00 34 VAL A C 20
ATOM 27970 O O . VAL A 1 34 ? 1.721 -5.902 5.659 1.00 50.00 34 VAL A O 20
ATOM 27983 N N . LEU A 1 35 ? -0.442 -6.178 4.997 1.00 10.00 35 LEU A N 20
ATOM 27984 C CA . LEU A 1 35 ? -0.711 -7.401 5.747 1.00 10.00 35 LEU A CA 20
ATOM 27985 C C . LEU A 1 35 ? -0.573 -8.626 4.822 1.00 10.00 35 LEU A C 20
ATOM 27986 O O . LEU A 1 35 ? 0.011 -9.644 5.203 1.00 50.00 35 LEU A O 20
ATOM 28002 N N . LEU A 1 36 ? -1.092 -8.520 3.586 1.00 10.00 36 LEU A N 20
ATOM 28003 C CA . LEU A 1 36 ? -1.104 -9.662 2.647 1.00 10.00 36 LEU A CA 20
ATOM 28004 C C . LEU A 1 36 ? -0.620 -9.223 1.251 1.00 10.00 36 LEU A C 20
ATOM 28005 O O . LEU A 1 36 ? -0.909 -8.113 0.804 1.00 50.00 36 LEU A O 20
ATOM 28021 N N . THR A 1 37 ? 0.099 -10.131 0.570 1.00 10.00 37 THR A N 20
ATOM 28022 C CA . THR A 1 37 ? 0.674 -9.897 -0.761 1.00 10.00 37 THR A CA 20
ATOM 28023 C C . THR A 1 37 ? 0.085 -10.907 -1.760 1.00 10.00 37 THR A C 20
ATOM 28024 O O . THR A 1 37 ? 0.092 -12.119 -1.496 1.00 50.00 37 THR A O 20
ATOM 28035 N N . THR A 1 38 ? -0.415 -10.391 -2.896 1.00 10.00 38 THR A N 20
ATOM 28036 C CA . THR A 1 38 ? -0.947 -11.197 -4.017 1.00 10.00 38 THR A CA 20
ATOM 28037 C C . THR A 1 38 ? -0.490 -10.548 -5.367 1.00 10.00 38 THR A C 20
ATOM 28038 O O . THR A 1 38 ? -0.087 -9.378 -5.365 1.00 50.00 38 THR A O 20
ATOM 28049 N N . PRO A 1 39 ? -0.469 -11.317 -6.518 1.00 10.00 39 PRO A N 20
ATOM 28050 C CA . PRO A 1 39 ? -0.083 -10.777 -7.860 1.00 10.00 39 PRO A CA 20
ATOM 28051 C C . PRO A 1 39 ? -0.752 -9.418 -8.224 1.00 10.00 39 PRO A C 20
ATOM 28052 O O . PRO A 1 39 ? -1.972 -9.359 -8.432 1.00 50.00 39 PRO A O 20
ATOM 28063 N N . THR A 1 40 ? 0.071 -8.339 -8.227 1.00 10.00 40 THR A N 20
ATOM 28064 C CA . THR A 1 40 ? -0.316 -6.952 -8.625 1.00 10.00 40 THR A CA 20
ATOM 28065 C C . THR A 1 40 ? -1.433 -6.339 -7.709 1.00 10.00 40 THR A C 20
ATOM 28066 O O . THR A 1 40 ? -2.052 -5.317 -8.046 1.00 50.00 40 THR A O 20
ATOM 28077 N N . ALA A 1 41 ? -1.628 -6.941 -6.521 1.00 10.00 41 ALA A N 20
ATOM 28078 C CA . ALA A 1 41 ? -2.621 -6.485 -5.531 1.00 10.00 41 ALA A CA 20
ATOM 28079 C C . ALA A 1 41 ? -2.055 -6.682 -4.116 1.00 10.00 41 ALA A C 20
ATOM 28080 O O . ALA A 1 41 ? -1.477 -7.725 -3.812 1.00 50.00 41 ALA A O 20
ATOM 28087 N N . LEU A 1 42 ? -2.193 -5.669 -3.257 1.00 10.00 42 LEU A N 20
ATOM 28088 C CA . LEU A 1 42 ? -1.688 -5.713 -1.875 1.00 10.00 42 LEU A CA 20
ATOM 28089 C C . LEU A 1 42 ? -2.830 -5.396 -0.915 1.00 10.00 42 LEU A C 20
ATOM 28090 O O . LEU A 1 42 ? -3.480 -4.351 -1.038 1.00 50.00 42 LEU A O 20
ATOM 28106 N N . LYS A 1 43 ? -3.072 -6.304 0.041 1.00 10.00 43 LYS A N 20
ATOM 28107 C CA . LYS A 1 43 ? -4.020 -6.058 1.121 1.00 10.00 43 LYS A CA 20
ATOM 28108 C C . LYS A 1 43 ? -3.279 -5.278 2.197 1.00 10.00 43 LYS A C 20
ATOM 28109 O O . LYS A 1 43 ? -2.370 -5.800 2.856 1.00 50.00 43 LYS A O 20
ATOM 28128 N N . VAL A 1 44 ? -3.654 -4.015 2.321 1.00 10.00 44 VAL A N 20
ATOM 28129 C CA . VAL A 1 44 ? -3.040 -3.070 3.237 1.00 10.00 44 VAL A CA 20
ATOM 28130 C C . VAL A 1 44 ? -4.047 -2.751 4.356 1.00 10.00 44 VAL A C 20
ATOM 28131 O O . VAL A 1 44 ? -5.243 -2.586 4.089 1.00 50.00 44 VAL A O 20
ATOM 28144 N N . ASP A 1 45 ? -3.569 -2.717 5.606 1.00 10.00 45 ASP A N 20
ATOM 28145 C CA . ASP A 1 45 ? -4.369 -2.279 6.759 1.00 10.00 45 ASP A CA 20
ATOM 28146 C C . ASP A 1 45 ? -4.699 -0.783 6.616 1.00 10.00 45 ASP A C 20
ATOM 28147 O O . ASP A 1 45 ? -3.845 0.007 6.180 1.00 50.00 45 ASP A O 20
ATOM 28156 N N . GLY A 1 46 ? -5.938 -0.413 6.957 1.00 10.00 46 GLY A N 20
ATOM 28157 C CA . GLY A 1 46 ? -6.445 0.945 6.724 1.00 10.00 46 GLY A CA 20
ATOM 28158 C C . GLY A 1 46 ? -7.191 1.056 5.397 1.00 10.00 46 GLY A C 20
ATOM 28159 O O . GLY A 1 46 ? -7.913 2.027 5.169 1.00 50.00 46 GLY A O 20
ATOM 28163 N N . ILE A 1 47 ? -7.006 0.050 4.520 1.00 10.00 47 ILE A N 20
ATOM 28164 C CA . ILE A 1 47 ? -7.682 -0.048 3.215 1.00 10.00 47 ILE A CA 20
ATOM 28165 C C . ILE A 1 47 ? -8.846 -1.060 3.315 1.00 10.00 47 ILE A C 20
ATOM 28166 O O . ILE A 1 47 ? -8.749 -2.034 4.067 1.00 50.00 47 ILE A O 20
ATOM 28182 N N . ALA A 1 48 ? -9.927 -0.808 2.537 1.00 10.00 48 ALA A N 20
ATOM 28183 C CA . ALA A 1 48 ? -11.170 -1.614 2.559 1.00 10.00 48 ALA A CA 20
ATOM 28184 C C . ALA A 1 48 ? -10.897 -3.117 2.360 1.00 10.00 48 ALA A C 20
ATOM 28185 O O . ALA A 1 48 ? -11.371 -3.946 3.148 1.00 50.00 48 ALA A O 20
ATOM 28192 N N . ALA A 1 49 ? -10.109 -3.462 1.316 1.00 10.00 49 ALA A N 20
ATOM 28193 C CA . ALA A 1 49 ? -9.701 -4.857 1.065 1.00 10.00 49 ALA A CA 20
ATOM 28194 C C . ALA A 1 49 ? -8.322 -4.945 0.362 1.00 10.00 49 ALA A C 20
ATOM 28195 O O . ALA A 1 49 ? -7.392 -5.533 0.911 1.00 50.00 49 ALA A O 20
ATOM 28202 N N . TRP A 1 50 ? -8.188 -4.332 -0.836 1.00 10.00 50 TRP A N 20
ATOM 28203 C CA . TRP A 1 50 ? -6.929 -4.382 -1.646 1.00 10.00 50 TRP A CA 20
ATOM 28204 C C . TRP A 1 50 ? -6.679 -3.038 -2.361 1.00 10.00 50 TRP A C 20
ATOM 28205 O O . TRP A 1 50 ? -7.608 -2.262 -2.590 1.00 50.00 50 TRP A O 20
ATOM 28226 N N . ILE A 1 51 ? -5.400 -2.785 -2.713 1.00 10.00 51 ILE A N 20
ATOM 28227 C CA . ILE A 1 51 ? -4.988 -1.699 -3.636 1.00 10.00 51 ILE A CA 20
ATOM 28228 C C . ILE A 1 51 ? -4.127 -2.316 -4.752 1.00 10.00 51 ILE A C 20
ATOM 28229 O O . ILE A 1 51 ? -3.312 -3.208 -4.489 1.00 50.00 51 ILE A O 20
ATOM 28245 N N . HIS A 1 52 ? -4.329 -1.844 -5.993 1.00 10.00 52 HIS A N 20
ATOM 28246 C CA . HIS A 1 52 ? -3.507 -2.228 -7.154 1.00 10.00 52 HIS A CA 20
ATOM 28247 C C . HIS A 1 52 ? -2.055 -1.730 -6.932 1.00 10.00 52 HIS A C 20
ATOM 28248 O O . HIS A 1 52 ? -1.859 -0.606 -6.466 1.00 50.00 52 HIS A O 20
ATOM 28263 N N . ALA A 1 53 ? -1.064 -2.565 -7.309 1.00 10.00 53 ALA A N 20
ATOM 28264 C CA . ALA A 1 53 ? 0.376 -2.371 -6.959 1.00 10.00 53 ALA A CA 20
ATOM 28265 C C . ALA A 1 53 ? 0.991 -1.043 -7.478 1.00 10.00 53 ALA A C 20
ATOM 28266 O O . ALA A 1 53 ? 1.996 -0.574 -6.935 1.00 50.00 53 ALA A O 20
ATOM 28273 N N . ALA A 1 54 ? 0.381 -0.451 -8.519 1.00 10.00 54 ALA A N 20
ATOM 28274 C CA . ALA A 1 54 ? 0.825 0.850 -9.086 1.00 10.00 54 ALA A CA 20
ATOM 28275 C C . ALA A 1 54 ? 0.504 2.050 -8.156 1.00 10.00 54 ALA A C 20
ATOM 28276 O O . ALA A 1 54 ? 1.045 3.147 -8.333 1.00 50.00 54 ALA A O 20
ATOM 28283 N N . HIS A 1 55 ? -0.381 1.829 -7.174 1.00 10.00 55 HIS A N 20
ATOM 28284 C CA . HIS A 1 55 ? -0.767 2.842 -6.168 1.00 10.00 55 HIS A CA 20
ATOM 28285 C C . HIS A 1 55 ? -0.350 2.395 -4.750 1.00 10.00 55 HIS A C 20
ATOM 28286 O O . HIS A 1 55 ? -0.939 2.828 -3.754 1.00 50.00 55 HIS A O 20
ATOM 28301 N N . VAL A 1 56 ? 0.665 1.519 -4.671 1.00 10.00 56 VAL A N 20
ATOM 28302 C CA . VAL A 1 56 ? 1.397 1.229 -3.422 1.00 10.00 56 VAL A CA 20
ATOM 28303 C C . VAL A 1 56 ? 2.897 1.367 -3.720 1.00 10.00 56 VAL A C 20
ATOM 28304 O O . VAL A 1 56 ? 3.365 0.902 -4.765 1.00 50.00 56 VAL A O 20
ATOM 28317 N N . LYS A 1 57 ? 3.645 2.023 -2.814 1.00 10.00 57 LYS A N 20
ATOM 28318 C CA . LYS A 1 57 ? 5.109 2.176 -2.927 1.00 10.00 57 LYS A CA 20
ATOM 28319 C C . LYS A 1 57 ? 5.741 1.924 -1.553 1.00 10.00 57 LYS A C 20
ATOM 28320 O O . LYS A 1 57 ? 5.245 2.434 -0.551 1.00 50.00 57 LYS A O 20
ATOM 28339 N N . ALA A 1 58 ? 6.841 1.156 -1.529 1.00 10.00 58 ALA A N 20
ATOM 28340 C CA . ALA A 1 58 ? 7.496 0.705 -0.287 1.00 10.00 58 ALA A CA 20
ATOM 28341 C C . ALA A 1 58 ? 8.124 1.875 0.499 1.00 10.00 58 ALA A C 20
ATOM 28342 O O . ALA A 1 58 ? 8.724 2.783 -0.085 1.00 50.00 58 ALA A O 20
ATOM 28349 N N . ALA A 1 59 ? 7.949 1.836 1.827 1.00 10.00 59 ALA A N 20
ATOM 28350 C CA . ALA A 1 59 ? 8.551 2.777 2.791 1.00 10.00 59 ALA A CA 20
ATOM 28351 C C . ALA A 1 59 ? 9.492 2.002 3.729 1.00 10.00 59 ALA A C 20
ATOM 28352 O O . ALA A 1 59 ? 9.536 0.770 3.678 1.00 50.00 59 ALA A O 20
ATOM 28359 N N . ASP A 1 60 ? 10.296 2.729 4.530 1.00 10.00 60 ASP A N 20
ATOM 28360 C CA . ASP A 1 60 ? 11.153 2.124 5.578 1.00 10.00 60 ASP A CA 20
ATOM 28361 C C . ASP A 1 60 ? 10.274 1.295 6.562 1.00 50.00 60 ASP A C 20
ATOM 28362 O O . ASP A 1 60 ? 9.425 1.882 7.230 1.00 50.00 60 ASP A O 20
ATOM 28371 N N . PRO A 1 61 ? 10.454 -0.077 6.643 1.00 50.00 61 PRO A N 20
ATOM 28372 C CA . PRO A 1 61 ? 9.743 -0.955 7.629 1.00 50.00 61 PRO A CA 20
ATOM 28373 C C . PRO A 1 61 ? 9.931 -0.549 9.116 1.00 50.00 61 PRO A C 20
ATOM 28374 O O . PRO A 1 61 ? 9.146 -0.959 9.983 1.00 75.00 61 PRO A O 20
ATOM 28385 N N . GLY A 1 62 ? 10.984 0.248 9.392 1.00 50.00 62 GLY A N 20
ATOM 28386 C CA . GLY A 1 62 ? 11.213 0.836 10.719 1.00 50.00 62 GLY A CA 20
ATOM 28387 C C . GLY A 1 62 ? 10.262 1.989 11.059 1.00 75.00 62 GLY A C 20
ATOM 28388 O O . GLY A 1 62 ? 10.281 2.499 12.187 1.00 75.00 62 GLY A O 20
ATOM 28392 N N . GLY A 1 63 ? 9.447 2.399 10.066 1.00 75.00 63 GLY A N 20
ATOM 28393 C CA . GLY A 1 63 ? 8.431 3.443 10.233 1.00 75.00 63 GLY A CA 20
ATOM 28394 C C . GLY A 1 63 ? 7.130 2.904 10.833 1.00 75.00 63 GLY A C 20
ATOM 28395 O O . GLY A 1 63 ? 6.390 3.646 11.488 1.00 75.00 63 GLY A O 20
ATOM 28399 N N . GLY A 1 64 ? 6.860 1.606 10.599 1.00 75.00 64 GLY A N 20
ATOM 28400 C CA . GLY A 1 64 ? 5.683 0.917 11.159 1.00 75.00 64 GLY A CA 20
ATOM 28401 C C . GLY A 1 64 ? 6.044 0.058 12.368 1.00 75.00 64 GLY A C 20
ATOM 28402 O O . GLY A 1 64 ? 7.114 0.259 12.962 1.00 75.00 64 GLY A O 20
ATOM 28406 N N . PRO A 1 65 ? 5.175 -0.929 12.768 1.00 75.00 65 PRO A N 20
ATOM 28407 C CA . PRO A 1 65 ? 5.425 -1.783 13.951 1.00 75.00 65 PRO A CA 20
ATOM 28408 C C . PRO A 1 65 ? 6.617 -2.754 13.734 1.00 75.00 65 PRO A C 20
ATOM 28409 O O . PRO A 1 65 ? 6.453 -3.868 13.219 1.00 75.00 65 PRO A O 20
ATOM 28420 N N . SER A 1 66 ? 7.824 -2.284 14.099 1.00 75.00 66 SER A N 20
ATOM 28421 C CA . SER A 1 66 ? 9.066 -3.081 14.039 1.00 75.00 66 SER A CA 20
ATOM 28422 C C . SER A 1 66 ? 9.099 -4.126 15.178 1.00 75.00 66 SER A C 20
ATOM 28423 O O . SER A 1 66 ? 9.804 -5.141 15.090 1.00 75.00 66 SER A O 20
ATOM 28431 N N . SER A 1 67 ? 8.317 -3.862 16.245 1.00 75.00 67 SER A N 20
ATOM 28432 C CA . SER A 1 67 ? 8.082 -4.822 17.339 1.00 75.00 67 SER A CA 20
ATOM 28433 C C . SER A 1 67 ? 7.186 -5.996 16.858 1.00 75.00 67 SER A C 20
ATOM 28434 O O . SER A 1 67 ? 7.153 -7.052 17.502 1.00 75.00 67 SER A O 20
ATOM 28442 N N . ARG A 1 68 ? 6.483 -5.766 15.716 1.00 75.00 68 ARG A N 20
ATOM 28443 C CA . ARG A 1 68 ? 5.634 -6.758 15.018 1.00 75.00 68 ARG A CA 20
ATOM 28444 C C . ARG A 1 68 ? 4.463 -7.208 15.916 1.00 75.00 68 ARG A C 20
ATOM 28445 O O . ARG A 1 68 ? 4.592 -8.185 16.666 1.00 75.00 68 ARG A O 20
ATOM 28466 N N . LEU A 1 69 ? 3.336 -6.475 15.862 1.00 75.00 69 LEU A N 20
ATOM 28467 C CA . LEU A 1 69 ? 2.148 -6.785 16.681 1.00 75.00 69 LEU A CA 20
ATOM 28468 C C . LEU A 1 69 ? 1.531 -8.123 16.228 1.00 75.00 69 LEU A C 20
ATOM 28469 O O . LEU A 1 69 ? 1.352 -9.045 17.028 1.00 75.00 69 LEU A O 20
ATOM 28485 N N . THR A 1 70 ? 1.242 -8.207 14.929 1.00 75.00 70 THR A N 20
ATOM 28486 C CA . THR A 1 70 ? 0.752 -9.427 14.279 1.00 75.00 70 THR A CA 20
ATOM 28487 C C . THR A 1 70 ? 1.957 -10.215 13.717 1.00 75.00 70 THR A C 20
ATOM 28488 O O . THR A 1 70 ? 2.947 -9.610 13.278 1.00 75.00 70 THR A O 20
ATOM 28499 N N . TRP A 1 71 ? 1.885 -11.560 13.766 1.00 75.00 71 TRP A N 20
ATOM 28500 C CA . TRP A 1 71 ? 2.900 -12.442 13.141 1.00 75.00 71 TRP A CA 20
ATOM 28501 C C . TRP A 1 71 ? 2.520 -12.663 11.672 1.00 75.00 71 TRP A C 20
ATOM 28502 O O . TRP A 1 71 ? 3.293 -12.382 10.748 1.00 75.00 71 TRP A O 20
ATOM 28523 N N . ARG A 1 72 ? 1.287 -13.172 11.496 1.00 75.00 72 ARG A N 20
ATOM 28524 C CA . ARG A 1 72 ? 0.711 -13.564 10.199 1.00 75.00 72 ARG A CA 20
ATOM 28525 C C . ARG A 1 72 ? -0.811 -13.321 10.248 1.00 75.00 72 ARG A C 20
ATOM 28526 O O . ARG A 1 72 ? -1.498 -13.961 11.042 1.00 75.00 72 ARG A O 20
ATOM 28547 N N . VAL A 1 73 ? -1.327 -12.387 9.423 1.00 75.00 73 VAL A N 20
ATOM 28548 C CA . VAL A 1 73 ? -2.783 -12.097 9.330 1.00 75.00 73 VAL A CA 20
ATOM 28549 C C . VAL A 1 73 ? -3.531 -13.328 8.755 1.00 75.00 73 VAL A C 20
ATOM 28550 O O . VAL A 1 73 ? -4.582 -13.739 9.266 1.00 75.00 73 VAL A O 20
ATOM 28563 N N . GLN A 1 74 ? -2.949 -13.909 7.695 1.00 75.00 74 GLN A N 20
ATOM 28564 C CA . GLN A 1 74 ? -3.351 -15.196 7.121 1.00 75.00 74 GLN A CA 20
ATOM 28565 C C . GLN A 1 74 ? -2.341 -16.243 7.583 1.00 75.00 74 GLN A C 20
ATOM 28566 O O . GLN A 1 74 ? -1.177 -15.917 7.802 1.00 75.00 74 GLN A O 20
ATOM 28580 N N . ARG A 1 75 ? -2.797 -17.481 7.760 1.00 75.00 75 ARG A N 20
ATOM 28581 C CA . ARG A 1 75 ? -1.941 -18.617 8.161 1.00 75.00 75 ARG A CA 20
ATOM 28582 C C . ARG A 1 75 ? -1.807 -19.619 7.001 1.00 75.00 75 ARG A C 20
ATOM 28583 O O . ARG A 1 75 ? -0.812 -20.353 6.924 1.00 75.00 75 ARG A O 20
ATOM 28604 N N . SER A 1 76 ? -2.826 -19.634 6.110 1.00 75.00 76 SER A N 20
ATOM 28605 C CA . SER A 1 76 ? -2.910 -20.556 4.964 1.00 75.00 76 SER A CA 20
ATOM 28606 C C . SER A 1 76 ? -1.773 -20.323 3.947 1.00 75.00 76 SER A C 20
ATOM 28607 O O . SER A 1 76 ? -1.250 -19.208 3.821 1.00 75.00 76 SER A O 20
ATOM 28615 N N . GLN A 1 77 ? -1.438 -21.391 3.209 1.00 75.00 77 GLN A N 20
ATOM 28616 C CA . GLN A 1 77 ? -0.277 -21.434 2.296 1.00 75.00 77 GLN A CA 20
ATOM 28617 C C . GLN A 1 77 ? -0.518 -20.605 1.015 1.00 75.00 77 GLN A C 20
ATOM 28618 O O . GLN A 1 77 ? 0.415 -19.988 0.487 1.00 75.00 77 GLN A O 20
ATOM 28632 N N . ASN A 1 78 ? -1.783 -20.607 0.536 1.00 75.00 78 ASN A N 20
ATOM 28633 C CA . ASN A 1 78 ? -2.175 -19.980 -0.749 1.00 75.00 78 ASN A CA 20
ATOM 28634 C C . ASN A 1 78 ? -2.092 -18.422 -0.709 1.00 75.00 78 ASN A C 20
ATOM 28635 O O . ASN A 1 78 ? -1.428 -17.846 -1.578 1.00 75.00 78 ASN A O 20
ATOM 28646 N N . PRO A 1 79 ? -2.756 -17.696 0.276 1.00 75.00 79 PRO A N 20
ATOM 28647 C CA . PRO A 1 79 ? -2.688 -16.209 0.336 1.00 75.00 79 PRO A CA 20
ATOM 28648 C C . PRO A 1 79 ? -1.291 -15.708 0.758 1.00 75.00 79 PRO A C 20
ATOM 28649 O O . PRO A 1 79 ? -0.830 -14.656 0.280 1.00 75.00 79 PRO A O 20
ATOM 28660 N N . LEU A 1 80 ? -0.614 -16.465 1.656 1.00 75.00 80 LEU A N 20
ATOM 28661 C CA . LEU A 1 80 ? 0.745 -16.146 2.095 1.00 75.00 80 LEU A CA 20
ATOM 28662 C C . LEU A 1 80 ? 1.748 -16.506 0.987 1.00 75.00 80 LEU A C 20
ATOM 28663 O O . LEU A 1 80 ? 2.300 -17.612 0.959 1.00 75.00 80 LEU A O 20
ATOM 28679 N N . LYS A 1 81 ? 1.939 -15.559 0.063 1.00 75.00 81 LYS A N 20
ATOM 28680 C CA . LYS A 1 81 ? 2.970 -15.637 -0.977 1.00 75.00 81 LYS A CA 20
ATOM 28681 C C . LYS A 1 81 ? 3.455 -14.235 -1.336 1.00 75.00 81 LYS A C 20
ATOM 28682 O O . LYS A 1 81 ? 2.965 -13.235 -0.798 1.00 75.00 81 LYS A O 20
ATOM 28701 N N . ILE A 1 82 ? 4.451 -14.188 -2.224 1.00 75.00 82 ILE A N 20
ATOM 28702 C CA . ILE A 1 82 ? 5.036 -12.944 -2.736 1.00 75.00 82 ILE A CA 20
ATOM 28703 C C . ILE A 1 82 ? 5.191 -13.033 -4.259 1.00 75.00 82 ILE A C 20
ATOM 28704 O O . ILE A 1 82 ? 4.928 -14.073 -4.872 1.00 75.00 82 ILE A O 20
ATOM 28720 N N . ARG A 1 83 ? 5.598 -11.913 -4.838 1.00 75.00 83 ARG A N 20
ATOM 28721 C CA . ARG A 1 83 ? 6.159 -11.841 -6.190 1.00 75.00 83 ARG A CA 20
ATOM 28722 C C . ARG A 1 83 ? 7.021 -10.579 -6.241 1.00 75.00 83 ARG A C 20
ATOM 28723 O O . ARG A 1 83 ? 6.752 -9.620 -5.500 1.00 75.00 83 ARG A O 20
ATOM 28744 N N . LEU A 1 84 ? 8.077 -10.595 -7.076 1.00 75.00 84 LEU A N 20
ATOM 28745 C CA . LEU A 1 84 ? 8.988 -9.456 -7.230 1.00 75.00 84 LEU A CA 20
ATOM 28746 C C . LEU A 1 84 ? 8.267 -8.302 -7.940 1.00 75.00 84 LEU A C 20
ATOM 28747 O O . LEU A 1 84 ? 8.332 -8.158 -9.169 1.00 75.00 84 LEU A O 20
ATOM 28763 N N . THR A 1 85 ? 7.508 -7.538 -7.141 1.00 75.00 85 THR A N 20
ATOM 28764 C CA . THR A 1 85 ? 6.806 -6.336 -7.573 1.00 75.00 85 THR A CA 20
ATOM 28765 C C . THR A 1 85 ? 7.829 -5.224 -7.852 1.00 75.00 85 THR A C 20
ATOM 28766 O O . THR A 1 85 ? 8.917 -5.211 -7.259 1.00 75.00 85 THR A O 20
ATOM 28777 N N . ARG A 1 86 ? 7.501 -4.312 -8.767 1.00 75.00 86 ARG A N 20
ATOM 28778 C CA . ARG A 1 86 ? 8.332 -3.137 -9.049 1.00 75.00 86 ARG A CA 20
ATOM 28779 C C . ARG A 1 86 ? 7.688 -1.907 -8.402 1.00 75.00 86 ARG A C 20
ATOM 28780 O O . ARG A 1 86 ? 6.454 -1.818 -8.324 1.00 75.00 86 ARG A O 20
ATOM 28801 N N . GLU A 1 87 ? 8.532 -0.977 -7.926 1.00 75.00 87 GLU A N 20
ATOM 28802 C CA . GLU A 1 87 ? 8.098 0.343 -7.480 1.00 75.00 87 GLU A CA 20
ATOM 28803 C C . GLU A 1 87 ? 7.485 1.099 -8.663 1.00 75.00 87 GLU A C 20
ATOM 28804 O O . GLU A 1 87 ? 8.096 1.180 -9.741 1.00 75.00 87 GLU A O 20
ATOM 28816 N N . ALA A 1 88 ? 6.268 1.604 -8.464 1.00 75.00 88 ALA A N 20
ATOM 28817 C CA . ALA A 1 88 ? 5.547 2.372 -9.480 1.00 75.00 88 ALA A CA 20
ATOM 28818 C C . ALA A 1 88 ? 6.158 3.784 -9.621 1.00 75.00 88 ALA A C 20
ATOM 28819 O O . ALA A 1 88 ? 6.324 4.460 -8.605 1.00 75.00 88 ALA A O 20
ATOM 28826 N N . PRO A 1 89 ? 6.528 4.234 -10.871 1.00 75.00 89 PRO A N 20
ATOM 28827 C CA . PRO A 1 89 ? 7.149 5.574 -11.114 1.00 75.00 89 PRO A CA 20
ATOM 28828 C C . PRO A 1 89 ? 6.358 6.741 -10.455 1.00 75.00 89 PRO A C 20
ATOM 28829 O O . PRO A 1 89 ? 6.811 7.263 -9.405 1.00 75.00 89 PRO A O 20
#